Protein 6IF5 (pdb70)

InterPro domains:
  IPR000157 Toll/interleukin-1 receptor homology (TIR) domain [PF01582] (891-1017)
  IPR000157 Toll/interleukin-1 receptor homology (TIR) domain [PS50104] (889-1033)
  IPR000157 Toll/interleukin-1 receptor homology (TIR) domain [SM00255] (890-1036)
  IPR000483 Cysteine-rich flanking region, C-terminal [SM00082] (783-834)
  IPR001611 Leucine-rich repeat [PF13855] (275-324)
  IPR001611 Leucine-rich repeat [PF13855] (496-554)
  IPR001611 Leucine-rich repeat [PF13855] (675-735)
  IPR001611 Leucine-rich repeat [PS51450] (226-247)
  IPR001611 Leucine-rich repeat [PS51450] (700-722)
  IPR001611 Leucine-rich repeat [PS51450] (748-769)
  IPR003591 Leucine-rich repeat, typical subtype [SM00369] (126-149)
  IPR003591 Leucine-rich repeat, typical subtype [SM00369] (203-226)
  IPR003591 Leucine-rich repeat, typical subtype [SM00369] (227-247)
  IPR003591 Leucine-rich repeat, typical subtype [SM00369] (289-312)
  IPR003591 Leucine-rich repeat, typical subtype [SM00369] (313-337)
  IPR003591 Leucine-rich repeat, typical subtype [SM00369] (396-419)
  IPR003591 Leucine-rich repeat, typical subtype [SM00369] (516-540)
  IPR003591 Leucine-rich repeat, typical subtype [SM00369] (541-564)
  IPR003591 Leucine-rich repeat, typical subtype [SM00369] (595-618)
  IPR003591 Leucine-rich repeat, typical subtype [SM00369] (649-672)

Radius of gyration: 37.99 Å; Cα contacts (8 Å, |Δi|>4): 4260; chains: 2; bounding box: 107×89×77 Å

Solvent-accessible surface area: 63402 Å² total; per-residue (Å²): 98,100,224,170,49,91,84,16,40,2,88,52,72,136,56,139,97,141,127,51,20,57,0,53,0,47,68,45,141,21,91,132,35,20,67,64,3,40,66,85,0,11,30,1,24,0,4,45,2,70,4,76,66,0,23,64,81,20,5,141,107,5,72,83,0,37,48,0,18,0,43,5,5,3,22,6,80,70,30,4,30,39,59,79,105,33,135,163,78,4,67,44,126,107,173,8,4,49,54,5,89,137,0,102,18,0,45,0,7,0,0,32,12,94,79,6,14,79,40,10,4,104,32,5,61,21,0,0,0,7,8,0,29,3,66,37,1,86,87,118,27,2,91,37,3,55,52,0,54,48,0,49,1,0,10,1,4,26,49,52,8,41,16,176,78,59,12,59,38,82,129,34,4,2,74,114,5,83,98,0,84,16,0,4,0,10,1,0,39,4,59,91,6,11,35,59,3,5,51,22,0,17,48,0,34,0,15,22,12,113,0,54,89,1,97,100,82,12,0,96,48,0,86,87,0,65,34,0,5,0,8,8,1,2,18,11,33,52,35,10,42,27,45,29,103,57,31,170,144,94,32,37,3,96,17,42,77,47,4,0,36,27,0,59,81,0,83,17,0,36,0,31,10,0,2,4,88,130,3,34,44,81,8,2,108,48,0,92,64,2,71,41,1,14,0,1,7,0,64,0,7,150,22,2,26,72,1,128,2,0,106,90,3,60,66,0,49,56,1,16,5,0,3,1,26,78,63,156,60,81,54,68,46,4,89,11,12,125,6,0,64,36,0,156,27,0,71,35,0,32,0,40,0,5,17,0,80,52,2,96,48,142,16,0,42,5,0,44,117,2,120,68,2,49,26,1,3,2,1,7,0,42,0,95,90,13,103,15,13,12,2,86,83,2,100,78,3,119,12,5,17,0,17,22,3,34,10,39,100,118,53,49,158,67,52,4,15,97,46,7,57,108,40,93,75,22,169,105,11,80,159,39,28,42,3,1,15,1,10,63,2,12,12,50,106,2,106,30,59,38,2,87,92,0,51,14,2,44,0,0,30,0,20,6,2,4,0,11,23,46,0,68,13,64,12,0,90,33,0,53,62,0,78,31,0,24,0,11,74,8,34,1,3,0,69,68,40,47,0,1,60,8,1,166,112,2,45,8,0,20,1,12,40,0,26,20,10,10,82,18,23,16,10,16,2,46,0,49,0,1,113,49,5,142,66,2,55,72,0,15,0,7,67,0,48,0,33,42,7,36,15,125,39,0,60,8,131,10,0,76,23,0,30,0,77,17,4,58,0,40,37,6,4,90,22,11,4,104,44,14,21,91,1,3,67,48,0,77,91,0,57,63,1,23,0,7,106,0,60,2,45,41,30,12,80,30,3,12,76,4,11,3,75,58,2,75,52,3,22,1,10,114,6,34,0,88,29,20,94,12,76,65,1,122,114,8,166,57,0,55,30,0,31,0,4,76,10,81,4,75,90,7,6,118,98,3,23,66,1,13,208,27,5,79,39,0,31,0,65,47,4,62,0,130,72,20,25,130,89,0,0,61,71,8,99,84,1,69,62,0,4,0,3,30,4,47,0,83,52,4,79,106,58,4,0,30,66,88,0,0,104,60,12,146,59,0,17,0,26,104,15,87,3,58,4,43,74,105,5,62,35,6,6,129,7,1,20,32,13,108,16,73,13,30,122,38,20,73,43,1,38,1,59,10,59,66,96,46,139,60,61,30,0,8,53,8,100,23,133,82,38,147,174,94,94,221,166,48,84,95,18,32,1,90,52,74,123,56,130,94,148,124,50,23,61,0,53,0,31,38,43,135,23,88,131,32,20,71,62,4,42,64,88,0,11,32,0,26,0,7,37,3,67,4,72,69,0,26,66,79,22,4,140,96,5,68,90,0,36,44,0,21,0,30,9,5,3,30,5,90,64,39,2,24,32,55,83,94,30,136,163,80,5,50,46,118,112,166,8,2,42,49,5,87,138,0,106,17,0,46,0,5,1,0,34,11,89,84,4,14,84,39,12,4,98,32,3,57,22,0,0,0,7,13,0,25,2,68,45,1,79,97,116,29,2,100,32,2,51,55,0,55,50,0,48,0,0,11,0,5,27,50,50,7,42,15,177,80,58,10,62,37,83,131,33,4,2,75,121,6,87,107,0,90,14,0,4,0,10,1,0,39,3,58,89,7,11,42,55,2,4,52,25,0,20,47,0,36,0,15,20,12,117,1,51,94,3,100,97,85,11,0,94,44,0,78,83,0,60,34,0,5,0,8,7,1,2,19,11,31,53,35,9,45,26,44,26,106,68,29,168,148,108,30,30,3,80,14,44,80,45,4,0,35,28,0,66,86,0,87,19,0,36,0,32,10,0,6,5,94,133,2,31,49,73,7,0,102,54,0,76,75,1,69,38,2,15,0,1,7,0,60,0,4,153,25,4,28,69,1,130,2,0,109,73,1,53,62,0,45,68,0,16,4,0,3,1,29,47,66,156,62,80,56,69,43,3,80,14,13,115,4,0,54,33,0,139,28,0,75,34,0,46,0,40,0,4,17,0,83,50,2,94,49,142,11,0,43,8,0,51,116,0,114,77,1,52,21,1,0,1,2,8,0,44,0,98,92,14,102,17,13,11,1,85,82,2,111,81,3,118,12,6,12,0,18,22,4,32,10,40,100,125,46,46,155,58,51,3,18,97,45,7,57,114,43,92,77,24,122,185,114,12,86,172,40,28,40,3,0,15,0,11,58,2,13,12,52,101,3,108,29,60,43,2,92,94,0,51,10,2,43,0,0,28,0,20,5,3,6,0,13,20,48,0,67,13,61,12,0,99,32,0,59,70,0,79,31,0,24,0,12,73,8,34,1,4,1,68,68,40,48,0,0,57,9,3,170,116,2,46,8,0,18,1,12,38,1,28,20,10,9,86,19,25,16,9,16,2,45,0,46,0,1,121,45,6,142,60,1,61,72,0,16,0,7,58,0,43,0,34,40,8,34,17,113,40,0,47,6,116,10,0,80,24,0,31,0,74,18,3,59,0,35,40,5,4,93,20,11,5,102,44,13,20,89,0,2,66,48,0,76,93,0,54,66,1,21,1,7,89,0,57,2,43,39,29,15,82,29,2,11,74,4,11,2,77,60,1,74,50,3,21,1,10,113,5,30,0,104,30,20,100,10,75,63,1,133,114,8,163,63,0,55,27,0,31,0,5,75,8,79,4,78,85,5,6,124,99,1,24,92,1,8,216,30,0,82,36,0,32,0,72,47,3,60,0,132,67,22,21,130,99,0,0,41,70,0,90,42,0,78,59,0,5,0,3,28,3,48,0,73,49,3,72,111,54,6,0,10,49,92,0,0,90,59,10,153,61,0,19,0,26,110,12,86,4,61,2,48,74,106,5,54,39,6,5,123,7,3,20,32,14,102,17,75,13,35,123,41,42,65,40,1,44,0,52,6,58,68,96,42,147,51,58,29,0,17,56,8,94,22,132,79,41,143,175

Foldseek 3Di:
DFPFFDQQLWDWDDDVVVQATATGCAQQQDQAQDPPDDLSHAHHEPFQYQPQEAELVRCVSNLNHQEYHHEANAAAQLQDDVVDHHPDARYYDPPRALSNQNHAEYHYAGRQDAAQDPNHHQNYAYYAHARHQHQEQDLVSCPNPLNYAEYHDENNDAPSHHNPDARYYDACSAQNSQNHAYYAHERRQHAALHDDHHLNYAEYHHEQYQHQEHDLCSCVRNLNHAEYAHENHQFLPVVFPDDHDGDPPSHFRYYDLNSCQSHLNYAYYHHAGRQDQEDDLSVLPNHQRHAYYHQHRHQPLVVQLPVLNLLSHLNHAEYEHEQNADPPDAAAERRGHLSLLSNQNYAEYAYENSHYAAYDLVNCVSVLPNQNHAEDAHENRQYAYDQPLSCLSVLVYLEYHHAHYAYECPADPCRNRHDDPPDDGSPDDSVQGREYAPANYAYADAFCSSCPSVLSHQEYEHHHYAHQDCAQQGGNQSPANHAYYAQDHYQHQQQYLNHPLSNANHAEYEHANNQVVQVDPPREHALQSQCSHAAHAEYEHEQNQHQDHPDQAHAYPHYAEYEYANYAVCNVPPAPRCRNLLHAQRPQNYAEYEHAHNLCLDHHPSNLLNHHAQHAYYENDNNQHADDDLLSLVSHQNYAYYAHYQYAYAAADLENCNNYVHYAEYHHANYAHAEYHQQHDPPNQNYAYEAPHNYAYAEDDCNNPPPNRQVNHQEYEHFHYAYADDLNRVCVLVCLSRDPHHYPSQNNGQAHCDDPVRHRHRSNPDDPCVSVD/DFPFFDQDLWDWDDDVVVQATATGPAQLQDQAQDPPDDLSHAHAEPANYQPQEAELVRCVSNQNHQEYHNEANAAQCLFDDVVDHRPDFYYYDPPRALSNQNHAYYAHEGRQDAAQDPNHHQNHAYYAHARHQHQEQDLVRCPSPQNHAEYHDANNDADSHHNPDARYYDACSAANSANHAYYAHARHQHAAQHPDHHLNYQEYHHEQYQHQEHDLCSCVRNLNHAYDAHANHQFLPVVFPDDHDGDPPLGFRYYPLNSCQSHQNYAEYHHAGRQDAEDDLSNLPNHANHAYYHPARHQPLVVQLPVLNLLSHQNHAEYEHAQNADPPDAAAERRGHLSLLSNQNYAEYAYENSAYEAYDLVNCVSCLNNQNHAEDAHEHRQYAYYQPLSCLSVLNYLEYHHAHYAYECPAPPPHSRHSDPPDDGRDDDDSVQGREYAHAQYAYADAACSSCPSVLSHQEYAHHQYAHQDQAQQGGNQSPQNHAYYHLDNYQHQQQYLRHPLSNQNYAEYEHANNQVVQVDPPREHAQQSQDSRAAHAEYEHEQNQHQDHPDQAHAYPHYAYYHHHNYAVCNVPPPPDCRNLLHAQRPQNYAYYEHANNLCLDHHPSNLLNHHAQHAYYENDHNQHADDDLLSLCNRQNYAEYHHEQYAYAAADLENVNSYVHYAEYHHANYAHAEYHQQHHPPVQNYAYYAHHNYAYAADDCNNPPCSRQLNHQAYEYFPYAYADALNRVVVLVCVSRHPRHYPPLSHTCAHCDDPVGHRNRSNPDDPCVSVD

CATH classification: 3.80.10.10

Nearest PDB structures (foldseek):
  6if5-assembly1_A  TM=1.001E+00  e=0.000E+00  Macaca mulatta
  5zsl-assembly1_B  TM=9.996E-01  e=0.000E+00  Macaca mulatta
  5zsm-assembly1_A  TM=9.989E-01  e=0.000E+00  Macaca mulatta
  5zsc-assembly1_B  TM=9.990E-01  e=0.000E+00  Macaca mulatta
  5zsm-assembly1_B  TM=9.994E-01  e=0.000E+00  Macaca mulatta

Organism: Macaca mulatta (NCBI:txid9544)

B-factor: mean 43.13, std 13.73, range [18.28, 128.86]

Sequence (1547 aa):
ARWFPKTLPCDVTLDVSKNHVIVDCTDKHLTEIPGGIPTNTTNLTLTINHIPDISPASFHRLVHLVEIDFRCNCVPIRLGSKSNMCPRRLQIKPRSFSGLTYLKSLYLDGNQLLEIPQGLPPSLQLLSLEANNIFSIRKEQLTELANIEILYLGQNCYYRNPCYVSYSIEKDAFLNLTKLKVLSLKDNNVTTVPTVLPSTLTELYLYNNMIAEIQEDDFNNLNQLQILDLSGNCPRCYNAPFPCTPCKNNSPLQIPVNAFDALTELKVLRLHSNSLQHVPPRWFKNINNLQELDLSQNFLAKEIGDAKFLHFLPNLIQLDLSFNFELQVYRASMNLSQAFSSLKSLKILRIRGYVFKELKSFQLSPLHNLQNLEVLDLGTNFIKIANLSMFKQFKRLKVIDLSVNKISPVLEQLYYFRYDKYARSCRSCYKYGQTLDLSKNSIFFFIKSSDFQHLSFLKCLNLSGNLISQTLNGSEFQPLAELRYLDFSNNRRLDLLHSTAFEELRKLEVLDISSNSHYFQSEGITHMLNFTKNLKVLQKLMMNDNDISSSTSRTMESESLRTLEFRGNHLDVLWRDGDNRYLQLFKNLLKLEELDISKNSLSFLPSGVFDGMPPNLKNNLSLAKNGLKSFIWEKLRYLKNLETLDLSHNQLTTVPERLSNCSRSLKNLILKNNQIRSLTKYFLQDAFQLRYLDLSSNKIQMIQKTSFPENVLNNLKMLLLHHNRFLCTCDAVWFVWWVQHTEVTIPYLATDVTCVGPGAHKGQSVISLDLYTCELARWFPKTLPCDVTLDVSKNHVIVDCTDKHLTEIPGGIPTNTTNLTLTINHIPDISPASFHRLVHLVEIDFRCNCVPIRLGSKSNMCPRRLQIKPRSFSGLTYLKSLYLDGNQLLEIPQGLPPSLQLLSLEANNIFSIRKEQLTELANIEILYLGQNCYYRNPCYVSYSIEKDAFLNLTKLKVLSLKDNNVTTVPTVLPSTLTELYLYNNMIAEIQEDDFNNLNQLQILDLSGNCPRCYNAPFP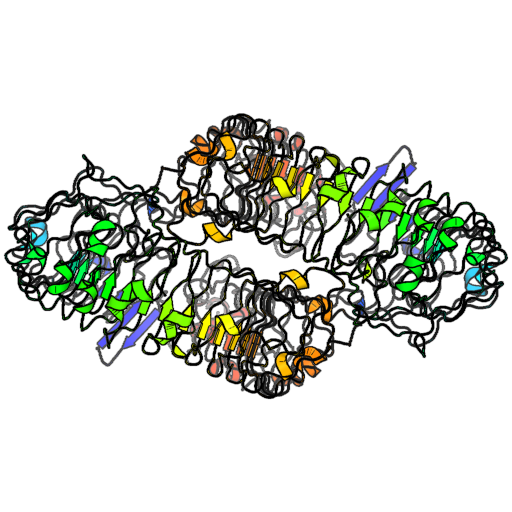CTPCKNNSPLQIPVNAFDALTELKVLRLHSNSLQHVPPRWFKNINNLQELDLSQNFLAKEIGDAKFLHFLPNLIQLDLSFNFEELQVYRASMNLSQAFSSLKSLKILRIRGYVFKELKSFQLSPLHNLQNLEVLDLGTNFIKIANLSMFKQFKRLKVIDLSVNKISPVLEQLYYFRYDKYARSCRFSCYKYGQTLDLSKNSIFFFIKSSDFQHLSFLKCLNLSGNLISQTLNGSEFQPLAELRYLDFSNNRRLDLLHSTAFEELRKLEVLDISSNSHYFQSEGITHMLNFTKNLKVLQKLMMNDNDISSSTSRTMESESLRTLEFRGNHLDVLWRDGDNRYLQLFKNLLKLEELDISKNSLSFLPSGVFDGMPPNLKNLSLAKNGLKSFIWEKLRYLKNLETLDLSHNQLTTVPERLSNCSRSLKNLILKNNQIRSLTKYFLQDAFQLRYLDLSSNKIQMIQKTSFPENVLNNLKMLLLHHNRFLCTCDAVWFVWWVQHTEVTIPYLATDVTCVGPGAHKGQSVISLDLYTCEL

Secondary structure (DSSP, 8-state):
--SS----SSEEEEEGGGTEEEEE-TT---SSPPTT--TT--EEE--S----EE-HHHHTT-TT-SEEE---SS--TTTS-SSS--SSPPEE-TTTTTT-TT--EEE--SS--SSPPP---TT--EEE-TTSS--EE-GGGGGGGTT--EEE--SSSBTTB--SS--EE-TTTTTT-TT--EEE--SS---S--SSPPTT-SEEE--SS---B--TTTTTT-TT--EEE--SSS---TT-SS---PPGGGPPPB--TTTTTT-TT--EEE--SS--S---GGGGTT-----EEE--SSS-TTGGGT-GGGGG-TT--EEE--S-PPTT--BSS----GGGGG-TT--EEE--S--BSEE-GGGGGGGTT-TT--EEE--SS---EE-GGGGGGGTT-SEEE--S--------SSSSS-S-TTPPP-----GGGS-EEE--SS------GGGGTT-TT-SEEE-TTS-------S-SSTT-TT--EEE--SS------TTTTTT-TT--EEE--S--GGGGSTT----GGGGGG-TT--EEE-TT------SSS--EESS--EEE--SS-HHHHT-TT--TTTTTTTEETT--EEE--SS--SS--TTTTTTS-TT--EEE--SS------GGGGGG-TT--EEE--SS------S-GGGT-SS--EEE--SS------TTTTTT-TT--EEE--SS------TTTS-HHHHTT-SEEE--S--EE-SGGGHHHHHHHHH--S--TTTTTS-BEEESGGGTT-BGGG---GGGG-/--SS----SSEEEEETTTTEEEEE-TTS--SSPPTT--TT-SEEE--S----EE-TTTTTT-TT-SEEE---SS--GGGS-SSS--SS--EE-TTSSTT-TT--EEE--SS--SSPPP---TT--EEE-TTSS--EE-HHHHGGGTT--EEE--SSSBTTB--SS--EE-TTTTTT-TT--EEE--SS---S--SSPPTT-SEEE--SS---B--TTTTTT-TT--EEE--SSS---TT-SS---PPGGGPPPB--TTTTTT-TT--EEE--SS--S---GGGGTT-----EEE--SSS-HHHHTT-GGGGG-TT--EEE--S-PPTT--BSS----GGGGG-TT--EEE--S--BSEE-GGGGGGGTT-TT--EEE--SS---EE-GGGGGGGTT-SEEE--SS-------TTTTT-S-TT-------GGGS-EEE--SS------GGGGTT-TT-SEEE-TTS-------S-SSTT-TT--EEE--SS------TTTTTT-TT--EEE-TT--GGGGSTT----GGGGGG-TT--EEE-TT------SSS--EESS--EEE--SS-HHHHT-TT--TTTTTTTEETT--EEE--SS--SS--TTTTTTS-TT--EEE--SS------GGGGGG-TT--EEE--SS------S-GGGT-SS--EEE--SS------TTTTTT-TT--EEE--SS------GGGS-HHHHTT-SEEE--SS-EE-SGGGHHHHHHHHH--S--TTTTTS-BEEESGGGTT-BGGG---GGGG-

Structure (mmCIF, N/CA/C/O backbone):
data_6IF5
#
_entry.id   6IF5
#
_cell.length_a   99.285
_cell.length_b   139.039
_cell.length_c   150.300
_cell.angle_alpha   90.00
_cell.angle_beta   90.00
_cell.angle_gamma   90.00
#
_symmetry.space_group_name_H-M   'P 21 21 21'
#
loop_
_entity.id
_entity.type
_entity.pdbx_description
1 polymer 'Toll-like receptor 7'
2 branched 2-acetamido-2-deoxy-beta-D-glucopyranose-(1-4)-2-acetamido-2-deoxy-beta-D-glucopyranose
3 non-polymer 2-acetamido-2-deoxy-beta-D-glucopyranose
4 non-polymer 'SULFATE ION'
5 non-polymer "GUANOSINE-5'-PHOSPHATE-2',3'-CYCLIC PHOSPHATE"
6 water water
#
loop_
_atom_site.group_PDB
_atom_site.id
_atom_site.type_symbol
_atom_site.label_atom_id
_atom_site.label_alt_id
_atom_site.label_comp_id
_atom_site.label_asym_id
_atom_site.label_entity_id
_atom_site.label_seq_id
_atom_site.pdbx_PDB_ins_code
_atom_site.Cartn_x
_atom_site.Cartn_y
_atom_site.Cartn_z
_atom_site.occupancy
_atom_site.B_iso_or_equiv
_atom_site.auth_seq_id
_atom_site.auth_comp_id
_atom_site.auth_asym_id
_atom_site.auth_atom_id
_atom_site.pdbx_PDB_model_num
ATOM 1 N N . ALA A 1 5 ? -27.291 21.743 14.679 1.00 60.67 27 ALA B N 1
ATOM 2 C CA . ALA A 1 5 ? -26.055 20.938 14.572 1.00 59.42 27 ALA B CA 1
ATOM 3 C C . ALA A 1 5 ? -25.100 21.614 13.565 1.00 57.69 27 ALA B C 1
ATOM 4 O O . ALA A 1 5 ? -24.011 21.973 13.961 1.00 65.21 27 ALA B O 1
ATOM 6 N N . ARG A 1 6 ? -25.493 21.857 12.308 1.00 52.92 28 ARG B N 1
ATOM 7 C CA . ARG A 1 6 ? -24.571 22.581 11.370 1.00 51.39 28 ARG B CA 1
ATOM 8 C C . ARG A 1 6 ? -24.516 24.081 11.704 1.00 40.86 28 ARG B C 1
ATOM 9 O O . ARG A 1 6 ? -25.504 24.673 12.069 1.00 41.35 28 ARG B O 1
ATOM 17 N N . TRP A 1 7 ? -23.358 24.718 11.508 1.00 44.66 29 TRP B N 1
ATOM 18 C CA . TRP A 1 7 ? -23.292 26.195 11.693 1.00 47.36 29 TRP B CA 1
ATOM 19 C C . TRP A 1 7 ? -23.634 26.956 10.408 1.00 40.31 29 TRP B C 1
ATOM 20 O O . TRP A 1 7 ? -24.086 28.097 10.472 1.00 40.61 29 TRP B O 1
ATOM 31 N N . PHE A 1 8 ? -23.413 26.341 9.236 1.00 37.63 30 PHE B N 1
ATOM 32 C CA . PHE A 1 8 ? -23.555 27.045 7.973 1.00 41.07 30 PHE B CA 1
ATOM 33 C C . PHE A 1 8 ? -24.406 26.224 7.006 1.00 45.46 30 PHE B C 1
ATOM 34 O O . PHE A 1 8 ? -23.877 25.327 6.365 1.00 51.27 30 PHE B O 1
ATOM 42 N N . PRO A 1 9 ? -25.687 26.583 6.772 1.00 42.26 31 PRO B N 1
ATOM 43 C CA . PRO A 1 9 ? -26.546 25.796 5.886 1.00 45.00 31 PRO B CA 1
ATOM 44 C C . PRO A 1 9 ? -25.936 25.727 4.475 1.00 45.45 31 PRO B C 1
ATOM 45 O O . PRO A 1 9 ? -25.369 26.694 4.000 1.00 37.50 31 PRO B O 1
ATOM 49 N N . LYS A 1 10 ? -26.057 24.570 3.832 1.00 47.35 32 LYS B N 1
ATOM 50 C CA . LYS A 1 10 ? -25.620 24.393 2.482 1.00 49.89 32 LYS B CA 1
ATOM 51 C C . LYS A 1 10 ? -26.778 24.759 1.559 1.00 43.64 32 LYS B C 1
ATOM 52 O O . LYS A 1 10 ? -27.792 24.058 1.527 1.00 47.98 32 LYS B O 1
ATOM 58 N N . THR A 1 11 ? -26.591 25.847 0.822 1.00 42.77 33 THR B N 1
ATOM 59 C CA . THR A 1 11 ? -27.572 26.402 -0.113 1.00 48.22 33 THR B CA 1
ATOM 60 C C . THR A 1 11 ? -27.240 25.987 -1.559 1.00 45.82 33 THR B C 1
ATOM 61 O O . THR A 1 11 ? -28.075 26.092 -2.458 1.00 46.01 33 THR B O 1
ATOM 65 N N . LEU A 1 12 ? -26.034 25.471 -1.794 1.00 44.53 34 LEU B N 1
ATOM 66 C CA . LEU A 1 12 ? -25.632 25.093 -3.159 1.00 47.19 34 LEU B CA 1
ATOM 67 C C . LEU A 1 12 ? -26.594 24.028 -3.683 1.00 41.59 34 LEU B C 1
ATOM 68 O O . LEU A 1 12 ? -26.746 22.981 -3.051 1.00 37.49 34 LEU B O 1
ATOM 73 N N . PRO A 1 13 ? -27.259 24.226 -4.845 1.00 45.10 35 PRO B N 1
ATOM 74 C CA . PRO A 1 13 ? -28.184 23.228 -5.368 1.00 45.45 35 PRO B CA 1
ATOM 75 C C . PRO A 1 13 ? -27.477 22.035 -6.026 1.00 48.89 35 PRO B C 1
ATOM 76 O O . PRO A 1 13 ? -27.981 21.504 -7.000 1.00 56.00 35 PRO B O 1
ATOM 80 N N . CYS A 1 14 ? -26.309 21.652 -5.518 1.00 40.79 36 CYS B N 1
ATOM 81 C CA . CYS A 1 14 ? -25.555 20.508 -6.043 1.00 44.36 36 CYS B CA 1
ATOM 82 C C . CYS A 1 14 ? -25.197 19.618 -4.870 1.00 40.15 36 CYS B C 1
ATOM 83 O O . CYS A 1 14 ? -25.095 20.124 -3.762 1.00 41.78 36 CYS B O 1
ATOM 86 N N . ASP A 1 15 ? -25.038 18.326 -5.138 1.00 39.44 37 ASP B N 1
ATOM 87 C CA . ASP A 1 15 ? -24.570 17.379 -4.167 1.00 44.12 37 ASP B CA 1
ATOM 88 C C . ASP A 1 15 ? -23.054 17.549 -4.060 1.00 47.48 37 ASP B C 1
ATOM 89 O O . ASP A 1 15 ? -22.366 17.646 -5.063 1.00 46.15 37 ASP B O 1
ATOM 94 N N . VAL A 1 16 ? -22.550 17.635 -2.827 1.00 50.61 38 VAL B N 1
ATOM 95 C CA . VAL A 1 16 ? -21.117 17.720 -2.603 1.00 48.57 38 VAL B CA 1
ATOM 96 C C . VAL A 1 16 ? -20.675 16.508 -1.773 1.00 54.38 38 VAL B C 1
ATOM 97 O O . VAL A 1 16 ? -21.159 16.303 -0.669 1.00 51.38 38 VAL B O 1
ATOM 101 N N . THR A 1 17 ? -19.755 15.708 -2.324 1.00 52.60 39 THR B N 1
ATOM 102 C CA . THR A 1 17 ? -19.139 14.598 -1.632 1.00 54.39 39 THR B CA 1
ATOM 103 C C . THR A 1 17 ? -17.657 14.920 -1.410 1.00 62.09 39 THR B C 1
ATOM 104 O O . THR A 1 17 ? -17.008 15.569 -2.239 1.00 54.18 39 THR B O 1
ATOM 108 N N . LEU A 1 18 ? -17.145 14.462 -0.267 1.00 63.22 40 LEU B N 1
ATOM 109 C CA . LEU A 1 18 ? -15.760 14.545 0.074 1.00 61.80 40 LEU B CA 1
ATOM 110 C C . LEU A 1 18 ? -15.220 13.121 0.120 1.00 64.81 40 LEU B C 1
ATOM 111 O O . LEU A 1 18 ? -15.853 12.259 0.728 1.00 62.07 40 LEU B O 1
ATOM 116 N N . ASP A 1 19 ? -14.078 12.900 -0.541 1.00 65.17 41 ASP B N 1
ATOM 117 C CA . ASP A 1 19 ? -13.398 11.595 -0.630 1.00 73.31 41 ASP B CA 1
ATOM 118 C C . ASP A 1 19 ? -11.904 11.810 -0.289 1.00 76.08 41 ASP B C 1
ATOM 119 O O . ASP A 1 19 ? -11.053 11.996 -1.183 1.00 60.17 41 ASP B O 1
ATOM 124 N N . VAL A 1 20 ? -11.581 11.818 1.015 1.00 74.87 42 VAL B N 1
ATOM 125 C CA . VAL A 1 20 ? -10.263 12.291 1.502 1.00 80.10 42 VAL B CA 1
ATOM 126 C C . VAL A 1 20 ? -9.117 11.480 0.863 1.00 78.11 42 VAL B C 1
ATOM 127 O O . VAL A 1 20 ? -8.093 12.062 0.490 1.00 76.19 42 VAL B O 1
ATOM 131 N N . SER A 1 21 ? -9.288 10.156 0.741 1.00 84.91 43 SER B N 1
ATOM 132 C CA . SER A 1 21 ? -8.232 9.236 0.251 1.00 91.41 43 SER B CA 1
ATOM 133 C C . SER A 1 21 ? -7.684 9.694 -1.112 1.00 98.59 43 SER B C 1
ATOM 134 O O . SER A 1 21 ? -6.450 9.922 -1.292 1.00 77.43 43 SER B O 1
ATOM 137 N N . LYS A 1 22 ? -8.621 9.839 -2.061 1.00 99.58 44 LYS B N 1
ATOM 138 C CA . LYS A 1 22 ? -8.337 10.158 -3.458 1.00 92.49 44 LYS B CA 1
ATOM 139 C C . LYS A 1 22 ? -8.210 11.675 -3.663 1.00 87.23 44 LYS B C 1
ATOM 140 O O . LYS A 1 22 ? -8.107 12.110 -4.808 1.00 89.76 44 LYS B O 1
ATOM 146 N N . ASN A 1 23 ? -8.208 12.472 -2.580 1.00 78.79 45 ASN B N 1
ATOM 147 C CA . ASN A 1 23 ? -8.061 13.942 -2.668 1.00 77.77 45 ASN B CA 1
ATOM 148 C C . ASN A 1 23 ? -9.170 14.544 -3.552 1.00 72.17 45 ASN B C 1
ATOM 149 O O . ASN A 1 23 ? -8.913 15.518 -4.294 1.00 60.70 45 ASN B O 1
ATOM 154 N N . HIS A 1 24 ? -10.387 13.978 -3.503 1.00 62.54 46 HIS B N 1
ATOM 155 C CA . HIS A 1 24 ? -11.459 14.429 -4.404 1.00 57.89 46 HIS B CA 1
ATOM 156 C C . HIS A 1 24 ? -12.529 15.240 -3.653 1.00 55.79 46 HIS B C 1
ATOM 157 O O . HIS A 1 24 ? -12.910 14.938 -2.513 1.00 51.37 46 HIS B O 1
ATOM 164 N N . VAL A 1 25 ? -13.012 16.284 -4.330 1.00 46.78 47 VAL B N 1
ATOM 165 C CA . VAL A 1 25 ? -14.153 17.064 -3.898 1.00 48.09 47 VAL B CA 1
ATOM 166 C C . VAL A 1 25 ? -15.138 17.039 -5.074 1.00 40.85 47 VAL B C 1
ATOM 167 O O . VAL A 1 25 ? -14.894 17.646 -6.105 1.00 40.21 47 VAL B O 1
ATOM 171 N N . ILE A 1 26 ? -16.228 16.276 -4.926 1.00 45.87 48 ILE B N 1
ATOM 172 C CA . ILE A 1 26 ? -17.144 15.950 -6.042 1.00 41.03 48 ILE B CA 1
ATOM 173 C C . ILE A 1 26 ? -18.408 16.806 -5.942 1.00 42.41 48 ILE B C 1
ATOM 174 O O . ILE A 1 26 ? -19.112 16.782 -4.938 1.00 40.09 48 ILE B O 1
ATOM 179 N N . VAL A 1 27 ? -18.669 17.577 -6.993 1.00 39.20 49 VAL B N 1
ATOM 180 C CA . VAL A 1 27 ? -19.782 18.454 -7.033 1.00 37.01 49 VAL B CA 1
ATOM 181 C C . VAL A 1 27 ? -20.647 18.011 -8.208 1.00 38.49 49 VAL B C 1
ATOM 182 O O . VAL A 1 27 ? -20.249 18.153 -9.328 1.00 39.00 49 VAL B O 1
ATOM 186 N N . ASP A 1 28 ? -21.812 17.443 -7.895 1.00 41.59 50 ASP B N 1
ATOM 187 C CA . ASP A 1 28 ? -22.731 16.917 -8.889 1.00 40.19 50 ASP B CA 1
ATOM 188 C C . ASP A 1 28 ? -24.007 17.768 -8.939 1.00 37.16 50 ASP B C 1
ATOM 189 O O . ASP A 1 28 ? -24.879 17.717 -8.026 1.00 36.16 50 ASP B O 1
ATOM 194 N N . CYS A 1 29 ? -24.092 18.585 -9.996 1.00 37.39 51 CYS B N 1
ATOM 195 C CA . CYS A 1 29 ? -25.216 19.440 -10.301 1.00 40.59 51 CYS B CA 1
ATOM 196 C C . CYS A 1 29 ? -26.010 18.868 -11.477 1.00 37.84 51 CYS B C 1
ATOM 197 O O . CYS A 1 29 ? -26.518 19.620 -12.324 1.00 41.27 51 CYS B O 1
ATOM 200 N N . THR A 1 30 ? -26.028 17.551 -11.614 1.00 40.85 52 THR B N 1
ATOM 201 C CA . THR A 1 30 ? -26.807 16.939 -12.730 1.00 39.84 52 THR B CA 1
ATOM 202 C C . THR A 1 30 ? -28.289 17.314 -12.602 1.00 40.74 52 THR B C 1
ATOM 203 O O . THR A 1 30 ? -28.869 17.148 -11.529 1.00 41.90 52 THR B O 1
ATOM 207 N N . ASP A 1 31 ? -28.862 17.857 -13.677 1.00 37.56 53 ASP B N 1
ATOM 208 C CA . ASP A 1 31 ? -30.327 18.011 -13.827 1.00 45.37 53 ASP B CA 1
ATOM 209 C C . ASP A 1 31 ? -30.915 18.864 -12.697 1.00 44.95 53 ASP B C 1
ATOM 210 O O . ASP A 1 31 ? -31.824 18.453 -12.026 1.00 41.66 53 ASP B O 1
ATOM 215 N N . LYS A 1 32 ? -30.413 20.083 -12.524 1.00 49.46 54 LYS B N 1
ATOM 216 C CA . LYS A 1 32 ? -30.889 20.928 -11.462 1.00 46.63 54 LYS B CA 1
ATOM 217 C C . LYS A 1 32 ? -31.533 22.158 -12.072 1.00 44.87 54 LYS B C 1
ATOM 218 O O . LYS A 1 32 ? -31.605 23.184 -11.446 1.00 55.81 54 LYS B O 1
ATOM 224 N N . HIS A 1 33 ? -31.930 22.061 -13.328 1.00 46.18 55 HIS B N 1
ATOM 225 C CA . HIS A 1 33 ? -32.603 23.154 -13.972 1.00 50.96 55 HIS B CA 1
ATOM 226 C C . HIS A 1 33 ? -31.816 24.447 -13.763 1.00 52.34 55 HIS B C 1
ATOM 227 O O . HIS A 1 33 ? -32.407 25.475 -13.467 1.00 50.41 55 HIS B O 1
ATOM 234 N N . LEU A 1 34 ? -30.501 24.400 -13.985 1.00 48.21 56 LEU B N 1
ATOM 235 C CA . LEU A 1 34 ? -29.657 25.590 -13.907 1.00 46.80 56 LEU B CA 1
ATOM 236 C C . LEU A 1 34 ? -29.590 26.289 -15.258 1.00 45.69 56 LEU B C 1
ATOM 237 O O . LEU A 1 34 ? -29.538 25.631 -16.295 1.00 43.68 56 LEU B O 1
ATOM 242 N N . THR A 1 35 ? -29.546 27.630 -15.223 1.00 46.34 57 THR B N 1
ATOM 243 C CA . THR A 1 35 ? -29.296 28.439 -16.406 1.00 46.47 57 THR B CA 1
ATOM 244 C C . THR A 1 35 ? -27.983 29.225 -16.243 1.00 47.21 57 THR B C 1
ATOM 245 O O . THR A 1 35 ? -27.590 29.917 -17.166 1.00 48.53 57 THR B O 1
ATOM 249 N N . GLU A 1 36 ? -27.299 29.073 -15.095 1.00 46.14 58 GLU B N 1
ATOM 250 C CA . GLU A 1 36 ? -25.932 29.556 -14.886 1.00 52.62 58 GLU B CA 1
ATOM 251 C C . GLU A 1 36 ? -25.221 28.595 -13.942 1.00 43.85 58 GLU B C 1
ATOM 252 O O . GLU A 1 36 ? -25.854 27.912 -13.156 1.00 45.50 58 GLU B O 1
ATOM 258 N N . ILE A 1 37 ? -23.896 28.582 -13.979 1.00 44.16 59 ILE B N 1
ATOM 259 C CA . ILE A 1 37 ? -23.140 27.832 -12.966 1.00 46.47 59 ILE B CA 1
ATOM 260 C C . ILE A 1 37 ? -23.436 28.462 -11.604 1.00 51.03 59 ILE B C 1
ATOM 261 O O . ILE A 1 37 ? -23.375 29.685 -11.479 1.00 44.90 59 ILE B O 1
ATOM 266 N N . PRO A 1 38 ? -23.802 27.679 -10.560 1.00 46.55 60 PRO B N 1
ATOM 267 C CA . PRO A 1 38 ? -24.044 28.235 -9.223 1.00 50.68 60 PRO B CA 1
ATOM 268 C C . PRO A 1 38 ? -22.816 28.912 -8.599 1.00 50.71 60 PRO B C 1
ATOM 269 O O . PRO A 1 38 ? -21.705 28.438 -8.750 1.00 46.08 60 PRO B O 1
ATOM 273 N N . GLY A 1 39 ? -23.037 30.021 -7.900 1.00 49.61 61 GLY B N 1
ATOM 274 C CA . GLY A 1 39 ? -21.996 30.609 -7.069 1.00 46.35 61 GLY B CA 1
ATOM 275 C C . GLY A 1 39 ? -21.674 29.694 -5.906 1.00 46.64 61 GLY B C 1
ATOM 276 O O . GLY A 1 39 ? -22.460 28.811 -5.553 1.00 55.59 61 GLY B O 1
ATOM 277 N N . GLY A 1 40 ? -20.503 29.872 -5.300 1.00 46.99 62 GLY B N 1
ATOM 278 C CA . GLY A 1 40 ? -20.221 29.185 -4.038 1.00 48.23 62 GLY B CA 1
ATOM 279 C C . GLY A 1 40 ? -19.723 27.759 -4.205 1.00 45.15 62 GLY B C 1
ATOM 280 O O . GLY A 1 40 ? -19.478 27.060 -3.203 1.00 44.26 62 GLY B O 1
ATOM 281 N N . ILE A 1 41 ? -19.519 27.311 -5.451 1.00 43.75 63 ILE B N 1
ATOM 282 C CA . ILE A 1 41 ? -18.921 25.992 -5.696 1.00 41.56 63 ILE B CA 1
ATOM 283 C C . ILE A 1 41 ? -17.591 25.923 -4.947 1.00 40.17 63 ILE B C 1
ATOM 284 O O . ILE A 1 41 ? -16.835 26.883 -4.987 1.00 46.49 63 ILE B O 1
ATOM 289 N N . PRO A 1 42 ? -17.275 24.857 -4.175 1.00 40.27 64 PRO B N 1
ATOM 290 C CA . PRO A 1 42 ? -16.047 24.841 -3.395 1.00 40.94 64 PRO B CA 1
ATOM 291 C C . PRO A 1 42 ? -14.819 25.156 -4.240 1.00 46.69 64 PRO B C 1
ATOM 292 O O . PRO A 1 42 ? -14.690 24.641 -5.361 1.00 42.45 64 PRO B O 1
ATOM 296 N N . THR A 1 43 ? -13.918 25.961 -3.658 1.00 45.22 65 THR B N 1
ATOM 297 C CA . THR A 1 43 ? -12.680 26.374 -4.327 1.00 44.83 65 THR B CA 1
ATOM 298 C C . THR A 1 43 ? -11.862 25.125 -4.648 1.00 41.63 65 THR B C 1
ATOM 299 O O . THR A 1 43 ? -11.199 25.107 -5.686 1.00 46.32 65 THR B O 1
ATOM 303 N N . ASN A 1 44 ? -11.940 24.112 -3.770 1.00 39.80 66 ASN B N 1
ATOM 304 C CA . ASN A 1 44 ? -11.177 22.852 -3.855 1.00 47.15 66 ASN B CA 1
ATOM 305 C C . ASN A 1 44 ? -11.849 21.776 -4.747 1.00 45.68 66 ASN B C 1
ATOM 306 O O . ASN A 1 44 ? -11.420 20.608 -4.739 1.00 41.19 66 ASN B O 1
ATOM 311 N N . THR A 1 45 ? -12.897 22.133 -5.495 1.00 40.71 67 THR B N 1
ATOM 312 C CA . THR A 1 45 ? -13.617 21.121 -6.313 1.00 38.90 67 THR B CA 1
ATOM 313 C C . THR A 1 45 ? -12.637 20.450 -7.305 1.00 35.73 67 THR B C 1
ATOM 314 O O . THR A 1 45 ? -11.951 21.123 -8.068 1.00 36.50 67 THR B O 1
ATOM 318 N N . THR A 1 46 ? -12.610 19.119 -7.330 1.00 39.30 68 THR B N 1
ATOM 319 C CA . THR A 1 46 ? -11.816 18.357 -8.343 1.00 41.71 68 THR B CA 1
ATOM 320 C C . THR A 1 46 ? -12.708 17.808 -9.480 1.00 46.52 68 THR B C 1
ATOM 321 O O . THR A 1 46 ? -12.238 17.693 -10.603 1.00 42.11 68 THR B O 1
ATOM 325 N N . ASN A 1 47 ? -13.985 17.488 -9.195 1.00 39.39 69 ASN B N 1
ATOM 326 C CA . ASN A 1 47 ? -14.893 16.867 -10.177 1.00 41.45 69 ASN B CA 1
ATOM 327 C C . ASN A 1 47 ? -16.229 17.607 -10.172 1.00 37.29 69 ASN B C 1
ATOM 328 O O . ASN A 1 47 ? -16.924 17.513 -9.198 1.00 38.79 69 ASN B O 1
ATOM 333 N N . LEU A 1 48 ? -16.529 18.347 -11.236 1.00 37.43 70 LEU B N 1
ATOM 334 C CA . LEU A 1 48 ? -17.705 19.181 -11.359 1.00 36.83 70 LEU B CA 1
ATOM 335 C C . LEU A 1 48 ? -18.557 18.638 -12.499 1.00 40.10 70 LEU B C 1
ATOM 336 O O . LEU A 1 48 ? -18.092 18.663 -13.648 1.00 41.86 70 LEU B O 1
ATOM 341 N N . THR A 1 49 ? -19.793 18.229 -12.189 1.00 37.39 71 THR B N 1
ATOM 342 C CA . THR A 1 49 ? -20.748 17.770 -13.194 1.00 37.16 71 THR B CA 1
ATOM 343 C C . THR A 1 49 ? -21.923 18.745 -13.308 1.00 35.20 71 THR B C 1
ATOM 344 O O . THR A 1 49 ? -22.661 18.987 -12.338 1.00 36.85 71 THR B O 1
ATOM 348 N N . LEU A 1 50 ? -22.114 19.264 -14.512 1.00 34.10 72 LEU B N 1
ATOM 349 C CA . LEU A 1 50 ? -23.192 20.174 -14.834 1.00 34.41 72 LEU B CA 1
ATOM 350 C C . LEU A 1 50 ? -24.074 19.611 -15.962 1.00 35.87 72 LEU B C 1
ATOM 351 O O . LEU A 1 50 ? -24.761 20.350 -16.669 1.00 33.99 72 LEU B O 1
ATOM 356 N N . THR A 1 51 ? -24.038 18.284 -16.147 1.00 40.50 73 THR B N 1
ATOM 357 C CA . THR A 1 51 ? -24.785 17.613 -17.169 1.00 40.92 73 THR B CA 1
ATOM 358 C C . THR A 1 51 ? -26.296 17.853 -17.024 1.00 41.27 73 THR B C 1
ATOM 359 O O . THR A 1 51 ? -26.818 17.798 -15.894 1.00 36.74 73 THR B O 1
ATOM 363 N N . ILE A 1 52 ? -26.964 18.037 -18.172 1.00 39.74 74 ILE B N 1
ATOM 364 C CA . ILE A 1 52 ? -28.449 18.189 -18.313 1.00 44.76 74 ILE B CA 1
ATOM 365 C C . ILE A 1 52 ? -28.874 19.441 -17.543 1.00 44.39 74 ILE B C 1
ATOM 366 O O . ILE A 1 52 ? -29.538 19.391 -16.530 1.00 47.74 74 ILE B O 1
ATOM 371 N N . ASN A 1 53 ? -28.393 20.570 -18.035 1.00 40.26 75 ASN B N 1
ATOM 372 C CA . ASN A 1 53 ? -28.798 21.866 -17.551 1.00 47.27 75 ASN B CA 1
ATOM 373 C C . ASN A 1 53 ? -28.987 22.736 -18.790 1.00 46.31 75 ASN B C 1
ATOM 374 O O . ASN A 1 53 ? -28.888 22.237 -19.913 1.00 43.97 75 ASN B O 1
ATOM 379 N N . HIS A 1 54 ? -29.268 24.024 -18.594 1.00 44.99 76 HIS B N 1
ATOM 380 C CA . HIS A 1 54 ? -29.486 24.916 -19.710 1.00 45.79 76 HIS B CA 1
ATOM 381 C C . HIS A 1 54 ? -28.565 26.121 -19.563 1.00 47.98 76 HIS B C 1
ATOM 382 O O . HIS A 1 54 ? -29.008 27.251 -19.749 1.00 45.35 76 HIS B O 1
ATOM 389 N N . ILE A 1 55 ? -27.292 25.855 -19.237 1.00 42.16 77 ILE B N 1
ATOM 390 C CA . ILE A 1 55 ? -26.286 26.924 -19.121 1.00 42.59 77 ILE B CA 1
ATOM 391 C C . ILE A 1 55 ? -25.842 27.328 -20.525 1.00 42.41 77 ILE B C 1
ATOM 392 O O . ILE A 1 55 ? -25.303 26.488 -21.232 1.00 42.09 77 ILE B O 1
ATOM 397 N N . PRO A 1 56 ? -26.019 28.590 -20.988 1.00 44.59 78 PRO B N 1
ATOM 398 C CA . PRO A 1 56 ? -25.863 28.920 -22.410 1.00 44.56 78 PRO B CA 1
ATOM 399 C C . PRO A 1 56 ? -24.435 29.259 -22.863 1.00 47.39 78 PRO B C 1
ATOM 400 O O . PRO A 1 56 ? -24.178 29.345 -24.076 1.00 47.37 78 PRO B O 1
ATOM 404 N N . ASP A 1 57 ? -23.522 29.454 -21.903 1.00 42.82 79 ASP B N 1
ATOM 405 C CA . ASP A 1 57 ? -22.147 29.777 -22.255 1.00 53.82 79 ASP B CA 1
ATOM 406 C C . ASP A 1 57 ? -21.183 29.463 -21.114 1.00 47.81 79 ASP B C 1
ATOM 407 O O . ASP A 1 57 ? -21.545 29.281 -19.948 1.00 50.06 79 ASP B O 1
ATOM 412 N N . ILE A 1 58 ? -19.936 29.325 -21.542 1.00 45.80 80 ILE B N 1
ATOM 413 C CA . ILE A 1 58 ? -18.799 29.135 -20.693 1.00 48.27 80 ILE B CA 1
ATOM 414 C C . ILE A 1 58 ? -17.831 30.287 -21.010 1.00 47.54 80 ILE B C 1
ATOM 415 O O . ILE A 1 58 ? -17.720 30.698 -22.163 1.00 44.18 80 ILE B O 1
ATOM 420 N N . SER A 1 59 ? -17.129 30.766 -19.980 1.00 47.65 81 SER B N 1
ATOM 421 C CA . SER A 1 59 ? -16.260 31.930 -20.067 1.00 46.92 81 SER B CA 1
ATOM 422 C C . SER A 1 59 ? -15.173 31.781 -19.015 1.00 46.95 81 SER B C 1
ATOM 423 O O . SER A 1 59 ? -15.217 30.862 -18.202 1.00 45.48 81 SER B O 1
ATOM 426 N N . PRO A 1 60 ? -14.154 32.667 -18.988 1.00 50.83 82 PRO B N 1
ATOM 427 C CA . PRO A 1 60 ? -13.136 32.591 -17.940 1.00 52.53 82 PRO B CA 1
ATOM 428 C C . PRO A 1 60 ? -13.720 32.696 -16.517 1.00 45.77 82 PRO B C 1
ATOM 429 O O . PRO A 1 60 ? -13.187 32.098 -15.631 1.00 45.69 82 PRO B O 1
ATOM 433 N N . ALA A 1 61 ? -14.864 33.367 -16.338 1.00 47.57 83 ALA B N 1
ATOM 434 C CA . ALA A 1 61 ? -15.560 33.432 -15.033 1.00 55.23 83 ALA B CA 1
ATOM 435 C C . ALA A 1 61 ? -16.066 32.055 -14.577 1.00 53.91 83 ALA B C 1
ATOM 436 O O . ALA A 1 61 ? -16.155 31.787 -13.383 1.00 50.39 83 ALA B O 1
ATOM 438 N N . SER A 1 62 ? -16.420 31.180 -15.526 1.00 53.48 84 SER B N 1
ATOM 439 C CA . SER A 1 62 ? -17.070 29.889 -15.200 1.00 48.30 84 SER B CA 1
ATOM 440 C C . SER A 1 62 ? -16.302 29.118 -14.129 1.00 45.04 84 SER B C 1
ATOM 441 O O . SER A 1 62 ? -16.916 28.600 -13.154 1.00 45.74 84 SER B O 1
ATOM 444 N N . PHE A 1 63 ? -14.991 28.982 -14.337 1.00 41.91 85 PHE B N 1
ATOM 445 C CA . PHE A 1 63 ? -14.169 28.096 -13.499 1.00 46.82 85 PHE B CA 1
ATOM 446 C C . PHE A 1 63 ? -13.016 28.880 -12.832 1.00 51.24 85 PHE B C 1
ATOM 447 O O . PHE A 1 63 ? -12.050 28.275 -12.332 1.00 43.17 85 PHE B O 1
ATOM 455 N N . HIS A 1 64 ? -13.177 30.209 -12.745 1.00 60.05 86 HIS B N 1
ATOM 456 C CA . HIS A 1 64 ? -12.182 31.170 -12.206 1.00 64.75 86 HIS B CA 1
ATOM 457 C C . HIS A 1 64 ? -11.431 30.591 -10.994 1.00 61.88 86 HIS B C 1
ATOM 458 O O . HIS A 1 64 ? -10.225 30.335 -11.061 1.00 62.24 86 HIS B O 1
ATOM 465 N N . ARG A 1 65 ? -12.148 30.350 -9.895 1.00 55.78 87 ARG B N 1
ATOM 466 C CA . ARG A 1 65 ? -11.510 29.974 -8.645 1.00 55.06 87 ARG B CA 1
ATOM 467 C C . ARG A 1 65 ? -11.083 28.500 -8.641 1.00 55.16 87 ARG B C 1
ATOM 468 O O . ARG A 1 65 ? -10.379 28.058 -7.703 1.00 44.63 87 ARG B O 1
ATOM 476 N N . LEU A 1 66 ? -11.551 27.720 -9.629 1.00 52.26 88 LEU B N 1
ATOM 477 C CA . LEU A 1 66 ? -11.618 26.264 -9.493 1.00 45.78 88 LEU B CA 1
ATOM 478 C C . LEU A 1 66 ? -10.388 25.642 -10.152 1.00 56.89 88 LEU B C 1
ATOM 479 O O . LEU A 1 66 ? -10.505 24.796 -11.063 1.00 58.46 88 LEU B O 1
ATOM 484 N N . VAL A 1 67 ? -9.217 26.029 -9.635 1.00 51.40 89 VAL B N 1
ATOM 485 C CA . VAL A 1 67 ? -7.936 25.715 -10.270 1.00 53.71 89 VAL B CA 1
ATOM 486 C C . VAL A 1 67 ? -7.570 24.249 -9.991 1.00 48.22 89 VAL B C 1
ATOM 487 O O . VAL A 1 67 ? -6.642 23.731 -10.589 1.00 52.27 89 VAL B O 1
ATOM 491 N N . HIS A 1 68 ? -8.287 23.557 -9.096 1.00 46.75 90 HIS B N 1
ATOM 492 C CA . HIS A 1 68 ? -7.924 22.170 -8.804 1.00 43.31 90 HIS B CA 1
ATOM 493 C C . HIS A 1 68 ? -8.749 21.154 -9.637 1.00 41.23 90 HIS B C 1
ATOM 494 O O . HIS A 1 68 ? -8.675 19.938 -9.390 1.00 37.50 90 HIS B O 1
ATOM 501 N N . LEU A 1 69 ? -9.514 21.622 -10.626 1.00 37.48 91 LEU B N 1
ATOM 502 C CA . LEU A 1 69 ? -10.448 20.718 -11.346 1.00 40.14 91 LEU B CA 1
ATOM 503 C C . LEU A 1 69 ? -9.648 19.660 -12.122 1.00 40.97 91 LEU B C 1
ATOM 504 O O . LEU A 1 69 ? -8.800 20.022 -12.908 1.00 44.70 91 LEU B O 1
ATOM 509 N N . VAL A 1 70 ? -9.945 18.377 -11.908 1.00 43.58 92 VAL B N 1
ATOM 510 C CA . VAL A 1 70 ? -9.406 17.304 -12.765 1.00 41.88 92 VAL B CA 1
ATOM 511 C C . VAL A 1 70 ? -10.444 16.841 -13.820 1.00 44.28 92 VAL B C 1
ATOM 512 O O . VAL A 1 70 ? -10.072 16.333 -14.899 1.00 37.87 92 VAL B O 1
ATOM 516 N N . GLU A 1 71 ? -11.737 17.079 -13.579 1.00 37.98 93 GLU B N 1
ATOM 517 C CA . GLU A 1 71 ? -12.800 16.657 -14.516 1.00 36.61 93 GLU B CA 1
ATOM 518 C C . GLU A 1 71 ? -13.926 17.692 -14.552 1.00 36.58 93 GLU B C 1
ATOM 519 O O . GLU A 1 71 ? -14.430 18.092 -13.485 1.00 36.45 93 GLU B O 1
ATOM 525 N N . ILE A 1 72 ? -14.314 18.088 -15.769 1.00 32.45 94 ILE B N 1
ATOM 526 C CA . ILE A 1 72 ? -15.529 18.833 -16.007 1.00 34.03 94 ILE B CA 1
ATOM 527 C C . ILE A 1 72 ? -16.452 17.977 -16.890 1.00 39.47 94 ILE B C 1
ATOM 528 O O . ILE A 1 72 ? -16.082 17.670 -18.031 1.00 35.24 94 ILE B O 1
ATOM 533 N N . ASP A 1 73 ? -17.627 17.591 -16.356 1.00 36.32 95 ASP B N 1
ATOM 534 C CA . ASP A 1 73 ? -18.691 16.948 -17.166 1.00 34.00 95 ASP B CA 1
ATOM 535 C C . ASP A 1 73 ? -19.772 18.004 -17.416 1.00 34.68 95 ASP B C 1
ATOM 536 O O . ASP A 1 73 ? -20.561 18.340 -16.515 1.00 39.07 95 ASP B O 1
ATOM 541 N N . PHE A 1 74 ? -19.732 18.579 -18.616 1.00 32.11 96 PHE B N 1
ATOM 542 C CA . PHE A 1 74 ? -20.610 19.606 -19.087 1.00 34.65 96 PHE B CA 1
ATOM 543 C C . PHE A 1 74 ? -21.403 19.039 -20.268 1.00 33.20 96 PHE B C 1
ATOM 544 O O . PHE A 1 74 ? -21.494 19.659 -21.279 1.00 38.73 96 PHE B O 1
ATOM 552 N N . ARG A 1 75 ? -21.978 17.841 -20.096 1.00 34.41 97 ARG B N 1
ATOM 553 C CA . ARG A 1 75 ? -22.725 17.169 -21.179 1.00 35.85 97 ARG B CA 1
ATOM 554 C C . ARG A 1 75 ? -24.132 17.769 -21.288 1.00 40.94 97 ARG B C 1
ATOM 555 O O . ARG A 1 75 ? -24.695 18.193 -20.287 1.00 39.23 97 ARG B O 1
ATOM 563 N N . CYS A 1 76 ? -24.657 17.842 -22.516 1.00 39.57 98 CYS B N 1
ATOM 564 C CA . CYS A 1 76 ? -26.101 17.935 -22.764 1.00 43.99 98 CYS B CA 1
ATOM 565 C C . CYS A 1 76 ? -26.690 19.226 -22.164 1.00 40.89 98 CYS B C 1
ATOM 566 O O . CYS A 1 76 ? -27.778 19.223 -21.577 1.00 41.23 98 CYS B O 1
ATOM 569 N N . ASN A 1 77 ? -25.993 20.345 -22.367 1.00 40.74 99 ASN B N 1
ATOM 570 C CA . ASN A 1 77 ? -26.535 21.643 -22.028 1.00 41.52 99 ASN B CA 1
ATOM 571 C C . ASN A 1 77 ? -27.193 22.268 -23.254 1.00 41.04 99 ASN B C 1
ATOM 572 O O . ASN A 1 77 ? -27.869 23.255 -23.113 1.00 43.93 99 ASN B O 1
ATOM 577 N N . CYS A 1 78 ? -27.041 21.656 -24.435 1.00 42.76 100 CYS B N 1
ATOM 578 C CA . CYS A 1 78 ? -27.726 22.120 -25.623 1.00 40.84 100 CYS B CA 1
ATOM 579 C C . CYS A 1 78 ? -27.798 20.961 -26.620 1.00 43.01 100 CYS B C 1
ATOM 580 O O . CYS A 1 78 ? -27.001 20.895 -27.575 1.00 38.70 100 CYS B O 1
ATOM 583 N N . VAL A 1 79 ? -28.726 20.025 -26.382 1.00 42.17 101 VAL B N 1
ATOM 584 C CA . VAL A 1 79 ? -28.654 18.761 -27.115 1.00 44.24 101 VAL B CA 1
ATOM 585 C C . VAL A 1 79 ? -29.298 18.939 -28.491 1.00 40.39 101 VAL B C 1
ATOM 586 O O . VAL A 1 79 ? -30.211 19.756 -28.666 1.00 38.09 101 VAL B O 1
ATOM 590 N N . PRO A 1 80 ? -28.743 18.286 -29.539 1.00 42.96 102 PRO B N 1
ATOM 591 C CA . PRO A 1 80 ? -29.322 18.334 -30.883 1.00 39.15 102 PRO B CA 1
ATOM 592 C C . PRO A 1 80 ? -30.826 18.054 -30.850 1.00 39.65 102 PRO B C 1
ATOM 593 O O . PRO A 1 80 ? -31.296 17.225 -30.051 1.00 40.42 102 PRO B O 1
ATOM 597 N N . ILE A 1 81 ? -31.563 18.741 -31.715 1.00 40.68 103 ILE B N 1
ATOM 598 C CA . ILE A 1 81 ? -33.028 18.869 -31.556 1.00 48.02 103 ILE B CA 1
ATOM 599 C C . ILE A 1 81 ? -33.677 17.476 -31.463 1.00 43.49 103 ILE B C 1
ATOM 600 O O . ILE A 1 81 ? -34.498 17.257 -30.561 1.00 46.87 103 ILE B O 1
ATOM 605 N N . ARG A 1 82 ? -33.284 16.535 -32.344 1.00 41.48 104 ARG B N 1
ATOM 606 C CA . ARG A 1 82 ? -33.991 15.241 -32.485 1.00 41.63 104 ARG B CA 1
ATOM 607 C C . ARG A 1 82 ? -33.668 14.322 -31.295 1.00 39.67 104 ARG B C 1
ATOM 608 O O . ARG A 1 82 ? -34.449 13.439 -30.977 1.00 41.66 104 ARG B O 1
ATOM 616 N N . LEU A 1 83 ? -32.514 14.546 -30.650 1.00 38.20 105 LEU B N 1
ATOM 617 C CA . LEU A 1 83 ? -32.085 13.786 -29.450 1.00 40.24 105 LEU B CA 1
ATOM 618 C C . LEU A 1 83 ? -32.619 14.419 -28.153 1.00 45.44 105 LEU B C 1
ATOM 619 O O . LEU A 1 83 ? -32.618 13.785 -27.113 1.00 43.95 105 LEU B O 1
ATOM 624 N N . GLY A 1 84 ? -33.011 15.697 -28.206 1.00 43.20 106 GLY B N 1
ATOM 625 C CA . GLY A 1 84 ? -33.328 16.429 -26.985 1.00 46.27 106 GLY B CA 1
ATOM 626 C C . GLY A 1 84 ? -34.824 16.550 -26.750 1.00 46.60 106 GLY B C 1
ATOM 627 O O . GLY A 1 84 ? -35.651 16.153 -27.597 1.00 39.79 106 GLY B O 1
ATOM 628 N N . SER A 1 85 ? -35.162 17.172 -25.615 1.00 43.11 107 SER B N 1
ATOM 629 C CA . SER A 1 85 ? -36.556 17.461 -25.226 1.00 43.80 107 SER B CA 1
ATOM 630 C C . SER A 1 85 ? -37.233 18.361 -26.272 1.00 44.96 107 SER B C 1
ATOM 631 O O . SER A 1 85 ? -36.654 19.382 -26.645 1.00 46.49 107 SER B O 1
ATOM 634 N N . LYS A 1 86 ? -38.452 17.995 -26.726 1.00 41.03 108 LYS B N 1
ATOM 635 C CA . LYS A 1 86 ? -39.201 18.852 -27.621 1.00 44.23 108 LYS B CA 1
ATOM 636 C C . LYS A 1 86 ? -39.987 19.938 -26.851 1.00 52.27 108 LYS B C 1
ATOM 637 O O . LYS A 1 86 ? -40.338 20.952 -27.457 1.00 45.01 108 LYS B O 1
ATOM 643 N N . SER A 1 87 ? -40.226 19.760 -25.541 1.00 46.20 109 SER B N 1
ATOM 644 C CA . SER A 1 87 ? -40.953 20.769 -24.734 1.00 52.19 109 SER B CA 1
ATOM 645 C C . SER A 1 87 ? -40.017 21.908 -24.275 1.00 54.60 109 SER B C 1
ATOM 646 O O . SER A 1 87 ? -40.464 22.991 -23.885 1.00 51.23 109 SER B O 1
ATOM 649 N N . ASN A 1 88 ? -38.707 21.647 -24.271 1.00 55.95 110 ASN B N 1
ATOM 650 C CA . ASN A 1 88 ? -37.711 22.624 -23.815 1.00 57.41 110 ASN B CA 1
ATOM 651 C C . ASN A 1 88 ? -36.485 22.473 -24.713 1.00 55.54 110 ASN B C 1
ATOM 652 O O . ASN A 1 88 ? -35.495 21.886 -24.286 1.00 48.61 110 ASN B O 1
ATOM 657 N N . MET A 1 89 ? -36.614 22.957 -25.955 1.00 50.09 111 MET B N 1
ATOM 658 C CA . MET A 1 89 ? -35.597 22.842 -26.981 1.00 53.73 111 MET B CA 1
ATOM 659 C C . MET A 1 89 ? -34.513 23.877 -26.695 1.00 58.76 111 MET B C 1
ATOM 660 O O . MET A 1 89 ? -34.797 24.939 -26.145 1.00 58.80 111 MET B O 1
ATOM 665 N N . CYS A 1 90 ? -33.274 23.566 -27.074 1.00 52.11 112 CYS B N 1
ATOM 666 C CA . CYS A 1 90 ? -32.211 24.504 -26.884 1.00 50.07 112 CYS B CA 1
ATOM 667 C C . CYS A 1 90 ? -32.278 25.589 -27.964 1.00 50.93 112 CYS B C 1
ATOM 668 O O . CYS A 1 90 ? -32.259 25.304 -29.165 1.00 52.06 112 CYS B O 1
ATOM 671 N N . PRO A 1 91 ? -32.333 26.886 -27.583 1.00 52.31 113 PRO B N 1
ATOM 672 C CA . PRO A 1 91 ? -32.434 27.965 -28.569 1.00 54.25 113 PRO B CA 1
ATOM 673 C C . PRO A 1 91 ? -31.150 28.228 -29.377 1.00 50.85 113 PRO B C 1
ATOM 674 O O . PRO A 1 91 ? -31.210 28.614 -30.551 1.00 54.41 113 PRO B O 1
ATOM 678 N N . ARG A 1 92 ? -29.988 28.010 -28.762 1.00 48.84 114 ARG B N 1
ATOM 679 C CA . ARG A 1 92 ? -28.749 28.434 -29.354 1.00 49.81 114 ARG B CA 1
ATOM 680 C C . ARG A 1 92 ? -27.628 27.539 -28.847 1.00 42.80 114 ARG B C 1
ATOM 681 O O . ARG A 1 92 ? -27.599 27.250 -27.673 1.00 44.15 114 ARG B O 1
ATOM 689 N N . ARG A 1 93 ? -26.713 27.157 -29.742 1.00 44.12 115 ARG B N 1
ATOM 690 C CA . ARG A 1 93 ? -25.579 26.284 -29.380 1.00 46.26 115 ARG B CA 1
ATOM 691 C C . ARG A 1 93 ? -24.839 26.880 -28.174 1.00 48.34 115 ARG B C 1
ATOM 692 O O . ARG A 1 93 ? -24.855 28.105 -27.964 1.00 45.45 115 ARG B O 1
ATOM 700 N N . LEU A 1 94 ? -24.229 26.005 -27.365 1.00 43.59 116 LEU B N 1
ATOM 701 C CA . LEU A 1 94 ? -23.364 26.429 -26.277 1.00 42.08 116 LEU B CA 1
ATOM 702 C C . LEU A 1 94 ? -22.288 27.347 -26.869 1.00 43.09 116 LEU B C 1
ATOM 703 O O . LEU A 1 94 ? -21.773 27.058 -27.969 1.00 42.14 116 LEU B O 1
ATOM 708 N N . GLN A 1 95 ? -22.007 28.466 -26.181 1.00 44.36 117 GLN B N 1
ATOM 709 C CA . GLN A 1 95 ? -20.918 29.410 -26.563 1.00 44.49 117 GLN B CA 1
ATOM 710 C C . GLN A 1 95 ? -19.779 29.237 -25.568 1.00 45.13 117 GLN B C 1
ATOM 711 O O . GLN A 1 95 ? -19.970 29.348 -24.369 1.00 46.94 117 GLN B O 1
ATOM 717 N N . ILE A 1 96 ? -18.589 28.963 -26.083 1.00 46.43 118 ILE B N 1
ATOM 718 C CA . ILE A 1 96 ? -17.413 28.839 -25.236 1.00 49.11 118 ILE B CA 1
ATOM 719 C C . ILE A 1 96 ? -16.477 29.993 -25.607 1.00 47.33 118 ILE B C 1
ATOM 720 O O . ILE A 1 96 ? -15.994 30.022 -26.710 1.00 49.80 118 ILE B O 1
ATOM 725 N N . LYS A 1 97 ? -16.283 30.949 -24.696 1.00 50.03 119 LYS B N 1
ATOM 726 C CA . LYS A 1 97 ? -15.406 32.101 -24.939 1.00 50.13 119 LYS B CA 1
ATOM 727 C C . LYS A 1 97 ? -13.948 31.670 -24.840 1.00 48.77 119 LYS B C 1
ATOM 728 O O . LYS A 1 97 ? -13.651 30.631 -24.253 1.00 55.16 119 LYS B O 1
ATOM 734 N N . PRO A 1 98 ? -13.004 32.430 -25.444 1.00 54.51 120 PRO B N 1
ATOM 735 C CA . PRO A 1 98 ? -11.577 32.150 -25.298 1.00 55.07 120 PRO B CA 1
ATOM 736 C C . PRO A 1 98 ? -11.150 32.113 -23.825 1.00 52.79 120 PRO B C 1
ATOM 737 O O . PRO A 1 98 ? -11.745 32.802 -22.984 1.00 60.19 120 PRO B O 1
ATOM 741 N N . ARG A 1 99 ? -10.185 31.238 -23.531 1.00 48.96 121 ARG B N 1
ATOM 742 C CA . ARG A 1 99 ? -9.451 31.176 -22.269 1.00 57.97 121 ARG B CA 1
ATOM 743 C C . ARG A 1 99 ? -10.295 30.555 -21.153 1.00 53.51 121 ARG B C 1
ATOM 744 O O . ARG A 1 99 ? -9.878 30.629 -20.003 1.00 54.18 121 ARG B O 1
ATOM 752 N N . SER A 1 100 ? -11.411 29.880 -21.474 1.00 48.49 122 SER B N 1
ATOM 753 C CA . SER A 1 100 ? -12.270 29.271 -20.416 1.00 46.44 122 SER B CA 1
ATOM 754 C C . SER A 1 100 ? -11.597 28.080 -19.737 1.00 42.71 122 SER B C 1
ATOM 755 O O . SER A 1 100 ? -11.947 27.748 -18.621 1.00 42.63 122 SER B O 1
ATOM 758 N N . PHE A 1 101 ? -10.714 27.362 -20.426 1.00 44.21 123 PHE B N 1
ATOM 759 C CA . PHE A 1 101 ? -10.135 26.162 -19.822 1.00 41.30 123 PHE B CA 1
ATOM 760 C C . PHE A 1 101 ? -8.616 26.262 -19.618 1.00 45.65 123 PHE B C 1
ATOM 761 O O . PHE A 1 101 ? -8.016 25.392 -18.946 1.00 49.43 123 PHE B O 1
ATOM 769 N N . SER A 1 102 ? -7.976 27.259 -20.234 1.00 50.89 124 SER B N 1
ATOM 770 C CA . SER A 1 102 ? -6.528 27.280 -20.353 1.00 51.61 124 SER B CA 1
ATOM 771 C C . SER A 1 102 ? -5.863 27.409 -18.975 1.00 54.11 124 SER B C 1
ATOM 772 O O . SER A 1 102 ? -4.752 26.934 -18.792 1.00 55.79 124 SER B O 1
ATOM 775 N N . GLY A 1 103 ? -6.585 27.958 -17.994 1.00 54.60 125 GLY B N 1
ATOM 776 C CA . GLY A 1 103 ? -6.097 28.130 -16.653 1.00 53.95 125 GLY B CA 1
ATOM 777 C C . GLY A 1 103 ? -6.283 26.902 -15.783 1.00 57.76 125 GLY B C 1
ATOM 778 O O . GLY A 1 103 ? -5.876 26.921 -14.603 1.00 49.05 125 GLY B O 1
ATOM 779 N N . LEU A 1 104 ? -6.913 25.843 -16.319 1.00 49.87 126 LEU B N 1
ATOM 780 C CA . LEU A 1 104 ? -7.129 24.638 -15.526 1.00 45.25 126 LEU B CA 1
ATOM 781 C C . LEU A 1 104 ? -5.992 23.657 -15.817 1.00 53.82 126 LEU B C 1
ATOM 782 O O . LEU A 1 104 ? -6.106 22.681 -16.581 1.00 48.85 126 LEU B O 1
ATOM 787 N N . THR A 1 105 ? -4.907 23.921 -15.099 1.00 48.50 127 THR B N 1
ATOM 788 C CA . THR A 1 105 ? -3.627 23.294 -15.228 1.00 48.80 127 THR B CA 1
ATOM 789 C C . THR A 1 105 ? -3.708 21.788 -14.962 1.00 46.97 127 THR B C 1
ATOM 790 O O . THR A 1 105 ? -2.841 21.041 -15.453 1.00 43.08 127 THR B O 1
ATOM 794 N N . TYR A 1 106 ? -4.683 21.331 -14.152 1.00 43.81 128 TYR B N 1
ATOM 795 C CA . TYR A 1 106 ? -4.731 19.896 -13.779 1.00 39.83 128 TYR B CA 1
ATOM 796 C C . TYR A 1 106 ? -5.897 19.138 -14.457 1.00 34.60 128 TYR B C 1
ATOM 797 O O . TYR A 1 106 ? -6.149 18.024 -14.140 1.00 35.81 128 TYR B O 1
ATOM 806 N N . LEU A 1 107 ? -6.606 19.765 -15.370 1.00 34.51 129 LEU B N 1
ATOM 807 C CA . LEU A 1 107 ? -7.757 19.173 -15.995 1.00 37.18 129 LEU B CA 1
ATOM 808 C C . LEU A 1 107 ? -7.315 17.948 -16.833 1.00 41.28 129 LEU B C 1
ATOM 809 O O . LEU A 1 107 ? -6.535 18.073 -17.776 1.00 39.61 129 LEU B O 1
ATOM 814 N N . LYS A 1 108 ? -7.814 16.772 -16.457 1.00 36.06 130 LYS B N 1
ATOM 815 C CA . LYS A 1 108 ? -7.567 15.531 -17.143 1.00 39.47 130 LYS B CA 1
ATOM 816 C C . LYS A 1 108 ? -8.730 15.108 -18.068 1.00 42.16 130 LYS B C 1
ATOM 817 O O . LYS A 1 108 ? -8.479 14.475 -19.111 1.00 33.07 130 LYS B O 1
ATOM 823 N N . SER A 1 109 ? -9.992 15.404 -17.699 1.00 34.88 131 SER B N 1
ATOM 824 C CA . SER A 1 109 ? -11.178 14.908 -18.453 1.00 37.38 131 SER B CA 1
ATOM 825 C C . SER A 1 109 ? -12.158 16.046 -18.736 1.00 38.36 131 SER B C 1
ATOM 826 O O . SER A 1 109 ? -12.584 16.757 -17.814 1.00 37.93 131 SER B O 1
ATOM 829 N N . LEU A 1 110 ? -12.512 16.203 -20.007 1.00 32.36 132 LEU B N 1
ATOM 830 C CA . LEU A 1 110 ? -13.482 17.184 -20.426 1.00 33.15 132 LEU B CA 1
ATOM 831 C C . LEU A 1 110 ? -14.563 16.521 -21.298 1.00 36.63 132 LEU B C 1
ATOM 832 O O . LEU A 1 110 ? -14.293 16.114 -22.410 1.00 35.50 132 LEU B O 1
ATOM 837 N N . TYR A 1 111 ? -15.790 16.454 -20.775 1.00 33.77 133 TYR B N 1
ATOM 838 C CA . TYR A 1 111 ? -17.002 15.990 -21.545 1.00 32.31 133 TYR B CA 1
ATOM 839 C C . TYR A 1 111 ? -17.863 17.173 -21.994 1.00 31.69 133 TYR B C 1
ATOM 840 O O . TYR A 1 111 ? -18.428 17.880 -21.153 1.00 35.31 133 TYR B O 1
ATOM 849 N N . LEU A 1 112 ? -17.938 17.411 -23.311 1.00 27.98 134 LEU B N 1
ATOM 850 C CA . LEU A 1 112 ? -18.731 18.426 -23.900 1.00 30.78 134 LEU B CA 1
ATOM 851 C C . LEU A 1 112 ? -19.691 17.853 -24.938 1.00 29.65 134 LEU B C 1
ATOM 852 O O . LEU A 1 112 ? -20.110 18.551 -25.834 1.00 35.37 134 LEU B O 1
ATOM 857 N N . ASP A 1 113 ? -20.143 16.626 -24.714 1.00 36.10 135 ASP B N 1
ATOM 858 C CA . ASP A 1 113 ? -21.105 15.961 -25.587 1.00 33.21 135 ASP B CA 1
ATOM 859 C C . ASP A 1 113 ? -22.427 16.729 -25.534 1.00 36.81 135 ASP B C 1
ATOM 860 O O . ASP A 1 113 ? -22.771 17.224 -24.501 1.00 34.09 135 ASP B O 1
ATOM 865 N N . GLY A 1 114 ? -23.144 16.779 -26.650 1.00 33.95 136 GLY B N 1
ATOM 866 C CA . GLY A 1 114 ? -24.519 17.214 -26.728 1.00 37.63 136 GLY B CA 1
ATOM 867 C C . GLY A 1 114 ? -24.690 18.701 -26.458 1.00 39.93 136 GLY B C 1
ATOM 868 O O . GLY A 1 114 ? -25.571 19.047 -25.685 1.00 39.40 136 GLY B O 1
ATOM 869 N N . ASN A 1 115 ? -23.899 19.550 -27.141 1.00 36.28 137 ASN B N 1
ATOM 870 C CA . ASN A 1 115 ? -23.909 20.992 -26.937 1.00 35.76 137 ASN B CA 1
ATOM 871 C C . ASN A 1 115 ? -24.058 21.738 -28.268 1.00 36.41 137 ASN B C 1
ATOM 872 O O . ASN A 1 115 ? -24.102 22.975 -28.277 1.00 43.99 137 ASN B O 1
ATOM 877 N N . GLN A 1 116 ? -24.236 21.004 -29.375 1.00 35.71 138 GLN B N 1
ATOM 878 C CA . GLN A 1 116 ? -24.355 21.562 -30.723 1.00 36.25 138 GLN B CA 1
ATOM 879 C C . GLN A 1 116 ? -23.115 22.422 -31.091 1.00 38.67 138 GLN B C 1
ATOM 880 O O . GLN A 1 116 ? -23.186 23.403 -31.873 1.00 35.44 138 GLN B O 1
ATOM 886 N N . LEU A 1 117 ? -21.948 22.060 -30.573 1.00 34.82 139 LEU B N 1
ATOM 887 C CA . LEU A 1 117 ? -20.744 22.786 -30.933 1.00 37.89 139 LEU B CA 1
ATOM 888 C C . LEU A 1 117 ? -20.418 22.548 -32.413 1.00 39.20 139 LEU B C 1
ATOM 889 O O . LEU A 1 117 ? -20.631 21.431 -32.930 1.00 38.44 139 LEU B O 1
ATOM 894 N N . LEU A 1 118 ? -19.843 23.578 -33.063 1.00 40.65 140 LEU B N 1
ATOM 895 C CA . LEU A 1 118 ? -19.468 23.564 -34.512 1.00 39.93 140 LEU B CA 1
ATOM 896 C C . LEU A 1 118 ? -18.010 23.160 -34.764 1.00 39.50 140 LEU B C 1
ATOM 897 O O . LEU A 1 118 ? -17.670 22.733 -35.888 1.00 41.50 140 LEU B O 1
ATOM 902 N N . GLU A 1 119 ? -17.149 23.289 -33.757 1.00 38.05 141 GLU B N 1
ATOM 903 C CA . GLU A 1 119 ? -15.731 23.074 -33.941 1.00 42.00 141 GLU B CA 1
ATOM 904 C C . GLU A 1 119 ? -15.172 22.463 -32.666 1.00 41.10 141 GLU B C 1
ATOM 905 O O . GLU A 1 119 ? -15.772 22.572 -31.590 1.00 35.73 141 GLU B O 1
ATOM 911 N N . ILE A 1 120 ? -14.011 21.830 -32.785 1.00 38.97 142 ILE B N 1
ATOM 912 C CA . ILE A 1 120 ? -13.311 21.370 -31.606 1.00 39.62 142 ILE B CA 1
ATOM 913 C C . ILE A 1 120 ? -12.909 22.587 -30.773 1.00 45.26 142 ILE B C 1
ATOM 914 O O . ILE A 1 120 ? -12.241 23.477 -31.298 1.00 41.35 142 ILE B O 1
ATOM 919 N N . PRO A 1 121 ? -13.254 22.669 -29.464 1.00 43.08 143 PRO B N 1
ATOM 920 C CA . PRO A 1 121 ? -12.810 23.789 -28.631 1.00 43.59 143 PRO B CA 1
ATOM 921 C C . PRO A 1 121 ? -11.278 23.881 -28.550 1.00 43.84 143 PRO B C 1
ATOM 922 O O . PRO A 1 121 ? -10.587 22.877 -28.334 1.00 40.04 143 PRO B O 1
ATOM 926 N N . GLN A 1 122 ? -10.768 25.101 -28.730 1.00 44.48 144 GLN B N 1
ATOM 927 C CA . GLN A 1 122 ? -9.340 25.370 -28.686 1.00 45.94 144 GLN B CA 1
ATOM 928 C C . GLN A 1 122 ? -8.964 25.876 -27.284 1.00 50.42 144 GLN B C 1
ATOM 929 O O . GLN A 1 122 ? -9.822 26.085 -26.439 1.00 45.76 144 GLN B O 1
ATOM 935 N N . GLY A 1 123 ? -7.663 26.040 -27.031 1.00 45.70 145 GLY B N 1
ATOM 936 C CA . GLY A 1 123 ? -7.191 26.577 -25.781 1.00 44.65 145 GLY B CA 1
ATOM 937 C C . GLY A 1 123 ? -7.356 25.599 -24.636 1.00 50.35 145 GLY B C 1
ATOM 938 O O . GLY A 1 123 ? -7.523 25.998 -23.470 1.00 48.99 145 GLY B O 1
ATOM 939 N N . LEU A 1 124 ? -7.306 24.306 -24.956 1.00 44.71 146 LEU B N 1
ATOM 940 C CA . LEU A 1 124 ? -7.425 23.315 -23.972 1.00 42.69 146 LEU B CA 1
ATOM 941 C C . LEU A 1 124 ? -6.058 23.103 -23.366 1.00 45.37 146 LEU B C 1
ATOM 942 O O . LEU A 1 124 ? -5.067 23.088 -24.082 1.00 47.74 146 LEU B O 1
ATOM 947 N N . PRO A 1 125 ? -5.985 22.874 -22.040 1.00 42.57 147 PRO B N 1
ATOM 948 C CA . PRO A 1 125 ? -4.704 22.683 -21.370 1.00 45.56 147 PRO B CA 1
ATOM 949 C C . PRO A 1 125 ? -4.023 21.367 -21.708 1.00 44.69 147 PRO B C 1
ATOM 950 O O . PRO A 1 125 ? -4.689 20.338 -21.882 1.00 48.69 147 PRO B O 1
ATOM 954 N N . PRO A 1 126 ? -2.670 21.360 -21.732 1.00 49.35 148 PRO B N 1
ATOM 955 C CA . PRO A 1 126 ? -1.894 20.172 -22.110 1.00 43.37 148 PRO B CA 1
ATOM 956 C C . PRO A 1 126 ? -1.994 18.992 -21.137 1.00 42.44 148 PRO B C 1
ATOM 957 O O . PRO A 1 126 ? -1.578 17.890 -21.472 1.00 45.06 148 PRO B O 1
ATOM 961 N N . SER A 1 127 ? -2.580 19.190 -19.952 1.00 39.93 149 SER B N 1
ATOM 962 C CA . SER A 1 127 ? -2.846 18.055 -19.044 1.00 37.75 149 SER B CA 1
ATOM 963 C C . SER A 1 127 ? -3.943 17.114 -19.602 1.00 34.63 149 SER B C 1
ATOM 964 O O . SER A 1 127 ? -4.125 16.016 -19.093 1.00 37.74 149 SER B O 1
ATOM 967 N N . LEU A 1 128 ? -4.729 17.558 -20.578 1.00 38.61 150 LEU B N 1
ATOM 968 C CA . LEU A 1 128 ? -5.983 16.836 -20.886 1.00 39.15 150 LEU B CA 1
ATOM 969 C C . LEU A 1 128 ? -5.674 15.466 -21.494 1.00 38.67 150 LEU B C 1
ATOM 970 O O . LEU A 1 128 ? -4.901 15.340 -22.444 1.00 41.68 150 LEU B O 1
ATOM 975 N N . GLN A 1 129 ? -6.289 14.438 -20.918 1.00 36.27 151 GLN B N 1
ATOM 976 C CA . GLN A 1 129 ? -6.165 13.085 -21.384 1.00 38.57 151 GLN B CA 1
ATOM 977 C C . GLN A 1 129 ? -7.440 12.542 -22.064 1.00 38.12 151 GLN B C 1
ATOM 978 O O . GLN A 1 129 ? -7.320 11.612 -22.848 1.00 34.88 151 GLN B O 1
ATOM 984 N N . LEU A 1 130 ? -8.638 13.037 -21.701 1.00 37.98 152 LEU B N 1
ATOM 985 C CA . LEU A 1 130 ? -9.912 12.542 -22.243 1.00 33.65 152 LEU B CA 1
ATOM 986 C C . LEU A 1 130 ? -10.732 13.740 -22.675 1.00 33.62 152 LEU B C 1
ATOM 987 O O . LEU A 1 130 ? -10.905 14.705 -21.919 1.00 34.95 152 LEU B O 1
ATOM 992 N N . LEU A 1 131 ? -11.142 13.718 -23.951 1.00 30.02 153 LEU B N 1
ATOM 993 C CA . LEU A 1 131 ? -11.994 14.713 -24.510 1.00 32.26 153 LEU B CA 1
ATOM 994 C C . LEU A 1 131 ? -13.155 14.005 -25.189 1.00 35.40 153 LEU B C 1
ATOM 995 O O . LEU A 1 131 ? -12.924 13.179 -26.072 1.00 31.41 153 LEU B O 1
ATOM 1000 N N . SER A 1 132 ? -14.380 14.365 -24.790 1.00 31.88 154 SER B N 1
ATOM 1001 C CA . SER A 1 132 ? -15.601 13.757 -25.389 1.00 31.04 154 SER B CA 1
ATOM 1002 C C . SER A 1 132 ? -16.447 14.843 -26.039 1.00 29.72 154 SER B C 1
ATOM 1003 O O . SER A 1 132 ? -16.778 15.858 -25.397 1.00 35.04 154 SER B O 1
ATOM 1006 N N . LEU A 1 133 ? -16.743 14.676 -27.329 1.00 28.43 155 LEU B N 1
ATOM 1007 C CA . LEU A 1 133 ? -17.491 15.647 -28.154 1.00 30.95 155 LEU B CA 1
ATOM 1008 C C . LEU A 1 133 ? -18.591 14.972 -28.991 1.00 29.68 155 LEU B C 1
ATOM 1009 O O . LEU A 1 133 ? -18.944 15.491 -30.072 1.00 31.87 155 LEU B O 1
ATOM 1014 N N . GLU A 1 134 ? -19.222 13.941 -28.428 1.00 29.42 156 GLU B N 1
ATOM 1015 C CA . GLU A 1 134 ? -20.283 13.183 -29.069 1.00 34.67 156 GLU B CA 1
ATOM 1016 C C . GLU A 1 134 ? -21.504 14.101 -29.241 1.00 37.42 156 GLU B C 1
ATOM 1017 O O . GLU A 1 134 ? -21.740 14.982 -28.415 1.00 35.83 156 GLU B O 1
ATOM 1023 N N . ALA A 1 135 ? -22.281 13.905 -30.315 1.00 33.03 157 ALA B N 1
ATOM 1024 C CA . ALA A 1 135 ? -23.587 14.574 -30.435 1.00 33.69 157 ALA B CA 1
ATOM 1025 C C . ALA A 1 135 ? -23.394 16.093 -30.424 1.00 34.17 157 ALA B C 1
ATOM 1026 O O . ALA A 1 135 ? -24.174 16.841 -29.854 1.00 32.68 157 ALA B O 1
ATOM 1028 N N . ASN A 1 136 ? -22.348 16.541 -31.120 1.00 32.48 158 ASN B N 1
ATOM 1029 C CA . ASN A 1 136 ? -22.173 17.936 -31.479 1.00 34.20 158 ASN B CA 1
ATOM 1030 C C . ASN A 1 136 ? -22.382 18.015 -32.991 1.00 38.57 158 ASN B C 1
ATOM 1031 O O . ASN A 1 136 ? -23.014 17.093 -33.536 1.00 38.73 158 ASN B O 1
ATOM 1036 N N . ASN A 1 137 ? -21.892 19.090 -33.639 1.00 35.55 159 ASN B N 1
ATOM 1037 C CA . ASN A 1 137 ? -22.060 19.299 -35.071 1.00 36.93 159 ASN B CA 1
ATOM 1038 C C . ASN A 1 137 ? -20.677 19.563 -35.696 1.00 36.09 159 ASN B C 1
ATOM 1039 O O . ASN A 1 137 ? -20.518 20.484 -36.506 1.00 39.44 159 ASN B O 1
ATOM 1044 N N . ILE A 1 138 ? -19.710 18.705 -35.343 1.00 38.78 160 ILE B N 1
ATOM 1045 C CA . ILE A 1 138 ? -18.316 18.726 -35.818 1.00 36.45 160 ILE B CA 1
ATOM 1046 C C . ILE A 1 138 ? -18.145 17.563 -36.808 1.00 38.64 160 ILE B C 1
ATOM 1047 O O . ILE A 1 138 ? -18.116 16.375 -36.405 1.00 36.70 160 ILE B O 1
ATOM 1052 N N . PHE A 1 139 ? -18.070 17.893 -38.104 1.00 38.23 161 PHE B N 1
ATOM 1053 C CA . PHE A 1 139 ? -18.018 16.875 -39.128 1.00 36.67 161 PHE B CA 1
ATOM 1054 C C . PHE A 1 139 ? -16.886 17.144 -40.123 1.00 39.51 161 PHE B C 1
ATOM 1055 O O . PHE A 1 139 ? -16.913 16.614 -41.233 1.00 38.30 161 PHE B O 1
ATOM 1063 N N . SER A 1 140 ? -15.877 17.916 -39.697 1.00 38.11 162 SER B N 1
ATOM 1064 C CA . SER A 1 140 ? -14.639 18.030 -40.431 1.00 41.72 162 SER B CA 1
ATOM 1065 C C . SER A 1 140 ? -13.469 18.156 -39.451 1.00 39.88 162 SER B C 1
ATOM 1066 O O . SER A 1 140 ? -13.413 19.075 -38.699 1.00 40.33 162 SER B O 1
ATOM 1069 N N . ILE A 1 141 ? -12.525 17.213 -39.516 1.00 38.70 163 ILE B N 1
ATOM 1070 C CA . ILE A 1 141 ? -11.410 17.124 -38.583 1.00 39.36 163 ILE B CA 1
ATOM 1071 C C . ILE A 1 141 ? -10.138 17.542 -39.330 1.00 39.24 163 ILE B C 1
ATOM 1072 O O . ILE A 1 141 ? -9.765 16.921 -40.345 1.00 39.34 163 ILE B O 1
ATOM 1077 N N . ARG A 1 142 ? -9.481 18.574 -38.803 1.00 41.50 164 ARG B N 1
ATOM 1078 C CA . ARG A 1 142 ? -8.309 19.201 -39.410 1.00 42.65 164 ARG B CA 1
ATOM 1079 C C . ARG A 1 142 ? -7.148 19.058 -38.431 1.00 41.58 164 ARG B C 1
ATOM 1080 O O . ARG A 1 142 ? -7.306 19.272 -37.225 1.00 39.01 164 ARG B O 1
ATOM 1088 N N . LYS A 1 143 ? -5.978 18.693 -38.960 1.00 41.27 165 LYS B N 1
ATOM 1089 C CA . LYS A 1 143 ? -4.800 18.435 -38.158 1.00 42.39 165 LYS B CA 1
ATOM 1090 C C . LYS A 1 143 ? -4.495 19.636 -37.246 1.00 46.82 165 LYS B C 1
ATOM 1091 O O . LYS A 1 143 ? -4.126 19.451 -36.100 1.00 49.83 165 LYS B O 1
ATOM 1097 N N . GLU A 1 144 ? -4.663 20.859 -37.762 1.00 46.57 166 GLU B N 1
ATOM 1098 C CA . GLU A 1 144 ? -4.369 22.111 -37.007 1.00 52.99 166 GLU B CA 1
ATOM 1099 C C . GLU A 1 144 ? -5.257 22.234 -35.748 1.00 53.61 166 GLU B C 1
ATOM 1100 O O . GLU A 1 144 ? -4.812 22.735 -34.715 1.00 53.38 166 GLU B O 1
ATOM 1106 N N . GLN A 1 145 ? -6.493 21.722 -35.790 1.00 47.19 167 GLN B N 1
ATOM 1107 C CA . GLN A 1 145 ? -7.395 21.818 -34.625 1.00 47.35 167 GLN B CA 1
ATOM 1108 C C . GLN A 1 145 ? -7.012 20.836 -33.504 1.00 44.09 167 GLN B C 1
ATOM 1109 O O . GLN A 1 145 ? -7.494 20.959 -32.373 1.00 43.26 167 GLN B O 1
ATOM 1115 N N . LEU A 1 146 ? -6.123 19.895 -33.802 1.00 42.79 168 LEU B N 1
ATOM 1116 C CA . LEU A 1 146 ? -5.789 18.792 -32.920 1.00 40.41 168 LEU B CA 1
ATOM 1117 C C . LEU A 1 146 ? -4.395 18.963 -32.304 1.00 41.67 168 LEU B C 1
ATOM 1118 O O . LEU A 1 146 ? -4.013 18.186 -31.421 1.00 40.49 168 LEU B O 1
ATOM 1123 N N . THR A 1 147 ? -3.630 19.973 -32.729 1.00 45.92 169 THR B N 1
ATOM 1124 C CA . THR A 1 147 ? -2.237 20.116 -32.201 1.00 47.60 169 THR B CA 1
ATOM 1125 C C . THR A 1 147 ? -2.286 20.387 -30.689 1.00 41.81 169 THR B C 1
ATOM 1126 O O . THR A 1 147 ? -1.471 19.818 -29.960 1.00 40.28 169 THR B O 1
ATOM 1130 N N . GLU A 1 148 ? -3.311 21.121 -30.209 1.00 43.15 170 GLU B N 1
ATOM 1131 C CA . GLU A 1 148 ? -3.562 21.302 -28.749 1.00 43.01 170 GLU B CA 1
ATOM 1132 C C . GLU A 1 148 ? -3.699 19.974 -27.973 1.00 42.77 170 GLU B C 1
ATOM 1133 O O . GLU A 1 148 ? -3.474 19.938 -26.749 1.00 40.80 170 GLU B O 1
ATOM 1139 N N . LEU A 1 149 ? -4.004 18.851 -28.642 1.00 43.57 171 LEU B N 1
ATOM 1140 C CA . LEU A 1 149 ? -4.319 17.590 -27.929 1.00 41.63 171 LEU B CA 1
ATOM 1141 C C . LEU A 1 149 ? -3.097 16.659 -27.843 1.00 47.28 171 LEU B C 1
ATOM 1142 O O . LEU A 1 149 ? -3.247 15.440 -27.775 1.00 40.11 171 LEU B O 1
ATOM 1147 N N . ALA A 1 150 ? -1.889 17.220 -27.747 1.00 45.07 172 ALA B N 1
ATOM 1148 C CA . ALA A 1 150 ? -0.648 16.421 -27.805 1.00 46.34 172 ALA B CA 1
ATOM 1149 C C . ALA A 1 150 ? -0.660 15.248 -26.811 1.00 43.97 172 ALA B C 1
ATOM 1150 O O . ALA A 1 150 ? -0.180 14.165 -27.135 1.00 44.52 172 ALA B O 1
ATOM 1152 N N . ASN A 1 151 ? -1.236 15.440 -25.620 1.00 40.92 173 ASN B N 1
ATOM 1153 C CA . ASN A 1 151 ? -1.209 14.435 -24.578 1.00 40.79 173 ASN B CA 1
ATOM 1154 C C . ASN A 1 151 ? -2.514 13.631 -24.483 1.00 41.54 173 ASN B C 1
ATOM 1155 O O . ASN A 1 151 ? -2.664 12.824 -23.546 1.00 37.05 173 ASN B O 1
ATOM 1160 N N . ILE A 1 152 ? -3.418 13.782 -25.459 1.00 39.36 174 ILE B N 1
ATOM 1161 C CA . ILE A 1 152 ? -4.728 13.117 -25.369 1.00 38.90 174 ILE B CA 1
ATOM 1162 C C . ILE A 1 152 ? -4.587 11.598 -25.502 1.00 37.79 174 ILE B C 1
ATOM 1163 O O . ILE A 1 152 ? -3.831 11.093 -26.317 1.00 39.47 174 ILE B O 1
ATOM 1168 N N . GLU A 1 153 ? -5.313 10.864 -24.653 1.00 34.14 175 GLU B N 1
ATOM 1169 C CA . GLU A 1 153 ? -5.340 9.413 -24.675 1.00 34.77 175 GLU B CA 1
ATOM 1170 C C . GLU A 1 153 ? -6.685 8.855 -25.181 1.00 36.98 175 GLU B C 1
ATOM 1171 O O . GLU A 1 153 ? -6.730 7.778 -25.757 1.00 36.39 175 GLU B O 1
ATOM 1177 N N . ILE A 1 154 ? -7.795 9.535 -24.902 1.00 35.17 176 ILE B N 1
ATOM 1178 C CA . ILE A 1 154 ? -9.138 9.021 -25.261 1.00 31.96 176 ILE B CA 1
ATOM 1179 C C . ILE A 1 154 ? -9.882 10.155 -25.941 1.00 34.69 176 ILE B C 1
ATOM 1180 O O . ILE A 1 154 ? -9.979 11.262 -25.363 1.00 35.42 176 ILE B O 1
ATOM 1185 N N . LEU A 1 155 ? -10.402 9.891 -27.155 1.00 29.42 177 LEU B N 1
ATOM 1186 C CA . LEU A 1 155 ? -11.035 10.889 -27.948 1.00 31.81 177 LEU B CA 1
ATOM 1187 C C . LEU A 1 155 ? -12.354 10.326 -28.524 1.00 33.25 177 LEU B C 1
ATOM 1188 O O . LEU A 1 155 ? -12.359 9.387 -29.362 1.00 33.39 177 LEU B O 1
ATOM 1193 N N . TYR A 1 156 ? -13.482 10.884 -28.060 1.00 32.32 178 TYR B N 1
ATOM 1194 C CA . TYR A 1 156 ? -14.816 10.485 -28.513 1.00 31.48 178 TYR B CA 1
ATOM 1195 C C . TYR A 1 156 ? -15.368 11.562 -29.445 1.00 34.00 178 TYR B C 1
ATOM 1196 O O . TYR A 1 156 ? -15.647 12.699 -28.993 1.00 33.58 178 TYR B O 1
ATOM 1205 N N . LEU A 1 157 ? -15.579 11.206 -30.722 1.00 31.94 179 LEU B N 1
ATOM 1206 C CA . LEU A 1 157 ? -16.040 12.156 -31.733 1.00 29.27 179 LEU B CA 1
ATOM 1207 C C . LEU A 1 157 ? -17.306 11.712 -32.458 1.00 27.90 179 LEU B C 1
ATOM 1208 O O . LEU A 1 157 ? -17.724 12.391 -33.404 1.00 31.59 179 LEU B O 1
ATOM 1213 N N . GLY A 1 158 ? -17.934 10.637 -31.988 1.00 32.42 180 GLY B N 1
ATOM 1214 C CA . GLY A 1 158 ? -19.042 10.003 -32.684 1.00 28.70 180 GLY B CA 1
ATOM 1215 C C . GLY A 1 158 ? -20.317 10.798 -32.550 1.00 34.34 180 GLY B C 1
ATOM 1216 O O . GLY A 1 158 ? -20.381 11.779 -31.773 1.00 32.45 180 GLY B O 1
ATOM 1217 N N . GLN A 1 159 ? -21.351 10.345 -33.277 1.00 32.54 181 GLN B N 1
ATOM 1218 C CA . GLN A 1 159 ? -22.723 10.913 -33.280 1.00 31.16 181 GLN B CA 1
ATOM 1219 C C . GLN A 1 159 ? -22.791 12.378 -33.732 1.00 35.66 181 GLN B C 1
ATOM 1220 O O . GLN A 1 159 ? -23.788 13.080 -33.408 1.00 31.36 181 GLN B O 1
ATOM 1226 N N . ASN A 1 160 ? -21.820 12.825 -34.550 1.00 30.79 182 ASN B N 1
ATOM 1227 C CA . ASN A 1 160 ? -21.797 14.176 -35.043 1.00 31.95 182 ASN B CA 1
ATOM 1228 C C . ASN A 1 160 ? -22.424 14.258 -36.436 1.00 34.95 182 ASN B C 1
ATOM 1229 O O . ASN A 1 160 ? -22.616 15.375 -36.918 1.00 34.73 182 ASN B O 1
ATOM 1234 N N . CYS A 1 161 ? -22.717 13.115 -37.077 1.00 32.94 183 CYS B N 1
ATOM 1235 C CA . CYS A 1 161 ? -23.373 13.133 -38.427 1.00 32.33 183 CYS B CA 1
ATOM 1236 C C . CYS A 1 161 ? -24.103 11.823 -38.747 1.00 31.33 183 CYS B C 1
ATOM 1237 O O . CYS A 1 161 ? -23.550 10.924 -39.352 1.00 32.64 183 CYS B O 1
ATOM 1240 N N . TYR A 1 162 ? -25.346 11.710 -38.285 1.00 31.27 184 TYR B N 1
ATOM 1241 C CA . TYR A 1 162 ? -26.165 10.491 -38.487 1.00 32.44 184 TYR B CA 1
ATOM 1242 C C . TYR A 1 162 ? -27.644 10.901 -38.460 1.00 31.79 184 TYR B C 1
ATOM 1243 O O . TYR A 1 162 ? -27.947 12.073 -38.307 1.00 34.45 184 TYR B O 1
ATOM 1252 N N . TYR A 1 163 ? -28.557 9.947 -38.618 1.00 30.30 185 TYR B N 1
ATOM 1253 C CA . TYR A 1 163 ? -29.970 10.315 -38.880 1.00 36.45 185 TYR B CA 1
ATOM 1254 C C . TYR A 1 163 ? -30.595 11.078 -37.689 1.00 36.93 185 TYR B C 1
ATOM 1255 O O . TYR A 1 163 ? -31.523 11.826 -37.863 1.00 36.07 185 TYR B O 1
ATOM 1264 N N . ARG A 1 164 ? -30.112 10.887 -36.454 1.00 36.61 186 ARG B N 1
ATOM 1265 C CA . ARG A 1 164 ? -30.687 11.623 -35.283 1.00 37.60 186 ARG B CA 1
ATOM 1266 C C . ARG A 1 164 ? -29.997 12.999 -35.119 1.00 36.92 186 ARG B C 1
ATOM 1267 O O . ARG A 1 164 ? -30.356 13.782 -34.258 1.00 36.04 186 ARG B O 1
ATOM 1275 N N . ASN A 1 165 ? -29.006 13.298 -35.959 1.00 33.32 187 ASN B N 1
ATOM 1276 C CA . ASN A 1 165 ? -28.213 14.514 -35.818 1.00 33.39 187 ASN B CA 1
ATOM 1277 C C . ASN A 1 165 ? -27.529 14.774 -37.160 1.00 36.99 187 ASN B C 1
ATOM 1278 O O . ASN A 1 165 ? -26.317 14.677 -37.289 1.00 37.14 187 ASN B O 1
ATOM 1283 N N . PRO A 1 166 ? -28.296 15.008 -38.240 1.00 38.33 188 PRO B N 1
ATOM 1284 C CA . PRO A 1 166 ? -27.724 15.003 -39.590 1.00 37.32 188 PRO B CA 1
ATOM 1285 C C . PRO A 1 166 ? -26.771 16.172 -39.874 1.00 41.98 188 PRO B C 1
ATOM 1286 O O . PRO A 1 166 ? -26.910 17.193 -39.299 1.00 37.55 188 PRO B O 1
ATOM 1290 N N . CYS A 1 167 ? -25.762 15.972 -40.728 1.00 40.47 189 CYS B N 1
ATOM 1291 C CA . CYS A 1 167 ? -24.915 17.081 -41.181 1.00 40.36 189 CYS B CA 1
ATOM 1292 C C . CYS A 1 167 ? -24.977 17.275 -42.714 1.00 42.39 189 CYS B C 1
ATOM 1293 O O . CYS A 1 167 ? -24.414 18.211 -43.215 1.00 41.44 189 CYS B O 1
ATOM 1296 N N . TYR A 1 168 ? -25.599 16.351 -43.448 1.00 40.54 190 TYR B N 1
ATOM 1297 C CA . TYR A 1 168 ? -25.977 16.522 -44.827 1.00 44.03 190 TYR B CA 1
ATOM 1298 C C . TYR A 1 168 ? -24.770 16.461 -45.770 1.00 44.25 190 TYR B C 1
ATOM 1299 O O . TYR A 1 168 ? -24.953 16.716 -46.933 1.00 46.47 190 TYR B O 1
ATOM 1308 N N . VAL A 1 169 ? -23.587 16.059 -45.279 1.00 45.66 191 VAL B N 1
ATOM 1309 C CA . VAL A 1 169 ? -22.399 15.837 -46.083 1.00 44.47 191 VAL B CA 1
ATOM 1310 C C . VAL A 1 169 ? -21.688 14.595 -45.529 1.00 44.47 191 VAL B C 1
ATOM 1311 O O . VAL A 1 169 ? -21.967 14.164 -44.434 1.00 39.87 191 VAL B O 1
ATOM 1315 N N . SER A 1 170 ? -20.786 14.018 -46.315 1.00 40.64 192 SER B N 1
ATOM 1316 C CA . SER A 1 170 ? -19.803 13.051 -45.805 1.00 41.90 192 SER B CA 1
ATOM 1317 C C . SER A 1 170 ? -18.895 13.704 -44.752 1.00 38.29 192 SER B C 1
ATOM 1318 O O . SER A 1 170 ? -18.521 14.884 -44.845 1.00 38.24 192 SER B O 1
ATOM 1321 N N . TYR A 1 171 ? -18.490 12.913 -43.755 1.00 35.10 193 TYR B N 1
ATOM 1322 C CA . TYR A 1 171 ? -17.510 13.365 -42.763 1.00 38.23 193 TYR B CA 1
ATOM 1323 C C . TYR A 1 171 ? -16.157 13.504 -43.464 1.00 35.99 193 TYR B C 1
ATOM 1324 O O . TYR A 1 171 ? -15.833 12.687 -44.325 1.00 38.95 193 TYR B O 1
ATOM 1333 N N . SER A 1 172 ? -15.350 14.472 -43.037 1.00 35.09 194 SER B N 1
ATOM 1334 C CA . SER A 1 172 ? -14.030 14.720 -43.602 1.00 37.79 194 SER B CA 1
ATOM 1335 C C . SER A 1 172 ? -12.995 14.641 -42.501 1.00 35.06 194 SER B C 1
ATOM 1336 O O . SER A 1 172 ? -13.151 15.306 -41.469 1.00 37.31 194 SER B O 1
ATOM 1339 N N . ILE A 1 173 ? -11.911 13.925 -42.790 1.00 35.21 195 ILE B N 1
ATOM 1340 C CA . ILE A 1 173 ? -10.759 13.905 -41.955 1.00 39.22 195 ILE B CA 1
ATOM 1341 C C . ILE A 1 173 ? -9.544 14.115 -42.845 1.00 39.97 195 ILE B C 1
ATOM 1342 O O . ILE A 1 173 ? -9.336 13.344 -43.753 1.00 41.73 195 ILE B O 1
ATOM 1347 N N . GLU A 1 174 ? -8.729 15.112 -42.509 1.00 40.47 196 GLU B N 1
ATOM 1348 C CA . GLU A 1 174 ? -7.517 15.349 -43.215 1.00 45.64 196 GLU B CA 1
ATOM 1349 C C . GLU A 1 174 ? -6.564 14.176 -43.001 1.00 44.40 196 GLU B C 1
ATOM 1350 O O . GLU A 1 174 ? -6.474 13.596 -41.911 1.00 44.22 196 GLU B O 1
ATOM 1356 N N . LYS A 1 175 ? -5.774 13.918 -44.039 1.00 39.95 197 LYS B N 1
ATOM 1357 C CA . LYS A 1 175 ? -4.731 12.927 -44.019 1.00 45.05 197 LYS B CA 1
ATOM 1358 C C . LYS A 1 175 ? -3.789 13.183 -42.829 1.00 43.14 197 LYS B C 1
ATOM 1359 O O . LYS A 1 175 ? -3.412 14.319 -42.556 1.00 42.87 197 LYS B O 1
ATOM 1365 N N . ASP A 1 176 ? -3.465 12.117 -42.085 1.00 39.80 198 ASP B N 1
ATOM 1366 C CA . ASP A 1 176 ? -2.575 12.163 -40.918 1.00 43.05 198 ASP B CA 1
ATOM 1367 C C . ASP A 1 176 ? -3.122 13.063 -39.787 1.00 40.38 198 ASP B C 1
ATOM 1368 O O . ASP A 1 176 ? -2.410 13.335 -38.834 1.00 38.97 198 ASP B O 1
ATOM 1373 N N . ALA A 1 177 ? -4.408 13.431 -39.806 1.00 42.43 199 ALA B N 1
ATOM 1374 C CA . ALA A 1 177 ? -5.000 14.242 -38.708 1.00 39.75 199 ALA B CA 1
ATOM 1375 C C . ALA A 1 177 ? -4.596 13.720 -37.317 1.00 40.92 199 ALA B C 1
ATOM 1376 O O . ALA A 1 177 ? -4.237 14.518 -36.464 1.00 40.28 199 ALA B O 1
ATOM 1378 N N . PHE A 1 178 ? -4.628 12.404 -37.071 1.00 38.91 200 PHE B N 1
ATOM 1379 C CA . PHE A 1 178 ? -4.393 11.890 -35.699 1.00 38.41 200 PHE B CA 1
ATOM 1380 C C . PHE A 1 178 ? -2.956 11.409 -35.489 1.00 40.17 200 PHE B C 1
ATOM 1381 O O . PHE A 1 178 ? -2.590 11.022 -34.357 1.00 41.46 200 PHE B O 1
ATOM 1389 N N . LEU A 1 179 ? -2.138 11.431 -36.548 1.00 42.59 201 LEU B N 1
ATOM 1390 C CA . LEU A 1 179 ? -0.838 10.740 -36.537 1.00 43.80 201 LEU B CA 1
ATOM 1391 C C . LEU A 1 179 ? 0.061 11.270 -35.405 1.00 44.61 201 LEU B C 1
ATOM 1392 O O . LEU A 1 179 ? 0.738 10.488 -34.725 1.00 39.49 201 LEU B O 1
ATOM 1397 N N . ASN A 1 180 ? 0.054 12.592 -35.190 1.00 43.03 202 ASN B N 1
ATOM 1398 C CA . ASN A 1 180 ? 0.940 13.222 -34.219 1.00 43.70 202 ASN B CA 1
ATOM 1399 C C . ASN A 1 180 ? 0.321 13.219 -32.809 1.00 47.38 202 ASN B C 1
ATOM 1400 O O . ASN A 1 180 ? 0.940 13.727 -31.897 1.00 45.99 202 ASN B O 1
ATOM 1405 N N . LEU A 1 181 ? -0.875 12.639 -32.613 1.00 40.61 203 LEU B N 1
ATOM 1406 C CA . LEU A 1 181 ? -1.351 12.416 -31.257 1.00 40.04 203 LEU B CA 1
ATOM 1407 C C . LEU A 1 181 ? -0.716 11.122 -30.758 1.00 39.92 203 LEU B C 1
ATOM 1408 O O . LEU A 1 181 ? -1.321 10.043 -30.848 1.00 39.79 203 LEU B O 1
ATOM 1413 N N . THR A 1 182 ? 0.490 11.235 -30.190 1.00 41.71 204 THR B N 1
ATOM 1414 C CA . THR A 1 182 ? 1.344 10.063 -30.008 1.00 40.18 204 THR B CA 1
ATOM 1415 C C . THR A 1 182 ? 1.056 9.324 -28.708 1.00 40.53 204 THR B C 1
ATOM 1416 O O . THR A 1 182 ? 1.717 8.356 -28.468 1.00 40.75 204 THR B O 1
ATOM 1420 N N . LYS A 1 183 ? 0.079 9.760 -27.890 1.00 39.46 205 LYS B N 1
ATOM 1421 C CA . LYS A 1 183 ? -0.364 8.969 -26.755 1.00 37.77 205 LYS B CA 1
ATOM 1422 C C . LYS A 1 183 ? -1.793 8.427 -26.935 1.00 37.20 205 LYS B C 1
ATOM 1423 O O . LYS A 1 183 ? -2.330 7.836 -26.011 1.00 38.51 205 LYS B O 1
ATOM 1429 N N . LEU A 1 184 ? -2.422 8.701 -28.076 1.00 40.03 206 LEU B N 1
ATOM 1430 C CA . LEU A 1 184 ? -3.799 8.322 -28.308 1.00 35.41 206 LEU B CA 1
ATOM 1431 C C . LEU A 1 184 ? -3.972 6.803 -28.197 1.00 34.89 206 LEU B C 1
ATOM 1432 O O . LEU A 1 184 ? -3.322 6.051 -28.869 1.00 35.80 206 LEU B O 1
ATOM 1437 N N . LYS A 1 185 ? -4.902 6.368 -27.331 1.00 29.85 207 LYS B N 1
ATOM 1438 C CA . LYS A 1 185 ? -5.226 4.968 -27.074 1.00 32.49 207 LYS B CA 1
ATOM 1439 C C . LYS A 1 185 ? -6.624 4.602 -27.606 1.00 34.22 207 LYS B C 1
ATOM 1440 O O . LYS A 1 185 ? -6.792 3.557 -28.212 1.00 35.14 207 LYS B O 1
ATOM 1446 N N . VAL A 1 186 ? -7.611 5.486 -27.451 1.00 32.43 208 VAL B N 1
ATOM 1447 C CA . VAL A 1 186 ? -8.978 5.155 -27.783 1.00 33.26 208 VAL B CA 1
ATOM 1448 C C . VAL A 1 186 ? -9.497 6.225 -28.704 1.00 33.16 208 VAL B C 1
ATOM 1449 O O . VAL A 1 186 ? -9.551 7.385 -28.296 1.00 34.85 208 VAL B O 1
ATOM 1453 N N . LEU A 1 187 ? -9.904 5.818 -29.915 1.00 30.18 209 LEU B N 1
ATOM 1454 C CA . LEU A 1 187 ? -10.476 6.742 -30.891 1.00 29.82 209 LEU B CA 1
ATOM 1455 C C . LEU A 1 187 ? -11.833 6.211 -31.338 1.00 27.64 209 LEU B C 1
ATOM 1456 O O . LEU A 1 187 ? -11.938 5.092 -31.798 1.00 26.85 209 LEU B O 1
ATOM 1461 N N . SER A 1 188 ? -12.878 7.019 -31.162 1.00 31.90 210 SER B N 1
ATOM 1462 C CA . SER A 1 188 ? -14.211 6.626 -31.562 1.00 30.85 210 SER B CA 1
ATOM 1463 C C . SER A 1 188 ? -14.782 7.606 -32.578 1.00 29.59 210 SER B C 1
ATOM 1464 O O . SER A 1 188 ? -14.928 8.796 -32.310 1.00 31.90 210 SER B O 1
ATOM 1467 N N . LEU A 1 189 ? -15.149 7.083 -33.757 1.00 30.26 211 LEU B N 1
ATOM 1468 C CA . LEU A 1 189 ? -15.691 7.891 -34.863 1.00 30.32 211 LEU B CA 1
ATOM 1469 C C . LEU A 1 189 ? -16.992 7.273 -35.382 1.00 31.07 211 LEU B C 1
ATOM 1470 O O . LEU A 1 189 ? -17.335 7.414 -36.544 1.00 31.62 211 LEU B O 1
ATOM 1475 N N . LYS A 1 190 ? -17.727 6.640 -34.472 1.00 32.27 212 LYS B N 1
ATOM 1476 C CA . LYS A 1 190 ? -18.958 5.965 -34.759 1.00 30.17 212 LYS B CA 1
ATOM 1477 C C . LYS A 1 190 ? -20.034 6.968 -35.153 1.00 30.38 212 LYS B C 1
ATOM 1478 O O . LYS A 1 190 ? -19.937 8.133 -34.860 1.00 27.92 212 LYS B O 1
ATOM 1484 N N . ASP A 1 191 ? -21.040 6.466 -35.880 1.00 30.76 213 ASP B N 1
ATOM 1485 C CA . ASP A 1 191 ? -22.260 7.205 -36.129 1.00 31.71 213 ASP B CA 1
ATOM 1486 C C . ASP A 1 191 ? -21.945 8.583 -36.752 1.00 33.52 213 ASP B C 1
ATOM 1487 O O . ASP A 1 191 ? -22.551 9.601 -36.353 1.00 32.11 213 ASP B O 1
ATOM 1492 N N . ASN A 1 192 ? -21.063 8.626 -37.771 1.00 29.29 214 ASN B N 1
ATOM 1493 C CA . ASN A 1 192 ? -20.458 9.889 -38.239 1.00 27.17 214 ASN B CA 1
ATOM 1494 C C . ASN A 1 192 ? -20.518 10.089 -39.767 1.00 29.63 214 ASN B C 1
ATOM 1495 O O . ASN A 1 192 ? -20.038 11.103 -40.227 1.00 32.32 214 ASN B O 1
ATOM 1500 N N . ASN A 1 193 ? -21.078 9.169 -40.558 1.00 31.91 215 ASN B N 1
ATOM 1501 C CA . ASN A 1 193 ? -21.098 9.332 -42.035 1.00 34.28 215 ASN B CA 1
ATOM 1502 C C . ASN A 1 193 ? -19.669 9.368 -42.619 1.00 35.62 215 ASN B C 1
ATOM 1503 O O . ASN A 1 193 ? -19.387 10.044 -43.603 1.00 34.54 215 ASN B O 1
ATOM 1508 N N . VAL A 1 194 ? -18.749 8.636 -41.994 1.00 33.37 216 VAL B N 1
ATOM 1509 C CA . VAL A 1 194 ? -17.382 8.485 -42.438 1.00 32.60 216 VAL B CA 1
ATOM 1510 C C . VAL A 1 194 ? -17.358 7.596 -43.690 1.00 34.69 216 VAL B C 1
ATOM 1511 O O . VAL A 1 194 ? -18.065 6.583 -43.731 1.00 33.11 216 VAL B O 1
ATOM 1515 N N . THR A 1 195 ? -16.539 7.951 -44.704 1.00 31.71 217 THR B N 1
ATOM 1516 C CA . THR A 1 195 ? -16.520 7.170 -45.955 1.00 35.44 217 THR B CA 1
ATOM 1517 C C . THR A 1 195 ? -15.253 6.309 -46.072 1.00 35.05 217 THR B C 1
ATOM 1518 O O . THR A 1 195 ? -15.266 5.336 -46.816 1.00 32.66 217 THR B O 1
ATOM 1522 N N . THR A 1 196 ? -14.157 6.642 -45.382 1.00 33.26 218 THR B N 1
ATOM 1523 C CA . THR A 1 196 ? -12.959 5.764 -45.420 1.00 34.30 218 THR B CA 1
ATOM 1524 C C . THR A 1 196 ? -12.299 5.714 -44.053 1.00 36.36 218 THR B C 1
ATOM 1525 O O . THR A 1 196 ? -12.457 6.648 -43.260 1.00 35.81 218 THR B O 1
ATOM 1529 N N . VAL A 1 197 ? -11.482 4.683 -43.818 1.00 31.81 219 VAL B N 1
ATOM 1530 C CA . VAL A 1 197 ? -10.716 4.628 -42.600 1.00 33.34 219 VAL B CA 1
ATOM 1531 C C . VAL A 1 197 ? -9.731 5.773 -42.655 1.00 36.41 219 VAL B C 1
ATOM 1532 O O . VAL A 1 197 ? -9.062 5.899 -43.681 1.00 36.63 219 VAL B O 1
ATOM 1536 N N . PRO A 1 198 ? -9.671 6.678 -41.637 1.00 37.08 220 PRO B N 1
ATOM 1537 C CA . PRO A 1 198 ? -8.698 7.766 -41.669 1.00 37.57 220 PRO B CA 1
ATOM 1538 C C . PRO A 1 198 ? -7.336 7.080 -41.551 1.00 38.24 220 PRO B C 1
ATOM 1539 O O . PRO A 1 198 ? -7.228 6.052 -40.828 1.00 43.81 220 PRO B O 1
ATOM 1543 N N . THR A 1 199 ? -6.352 7.550 -42.324 1.00 36.06 221 THR B N 1
ATOM 1544 C CA . THR A 1 199 ? -4.971 7.126 -42.157 1.00 38.20 221 THR B CA 1
ATOM 1545 C C . THR A 1 199 ? -4.061 8.359 -42.201 1.00 37.53 221 THR B C 1
ATOM 1546 O O . THR A 1 199 ? -4.465 9.405 -42.700 1.00 37.90 221 THR B O 1
ATOM 1550 N N . VAL A 1 200 ? -2.827 8.266 -41.688 1.00 35.25 222 VAL B N 1
ATOM 1551 C CA . VAL A 1 200 ? -2.294 7.180 -40.884 1.00 38.43 222 VAL B CA 1
ATOM 1552 C C . VAL A 1 200 ? -2.665 7.431 -39.413 1.00 39.32 222 VAL B C 1
ATOM 1553 O O . VAL A 1 200 ? -2.569 8.531 -38.958 1.00 37.63 222 VAL B O 1
ATOM 1557 N N . LEU A 1 201 ? -3.062 6.384 -38.687 1.00 38.16 223 LEU B N 1
ATOM 1558 C CA . LEU A 1 201 ? -3.456 6.518 -37.286 1.00 37.50 223 LEU B CA 1
ATOM 1559 C C . LEU A 1 201 ? -2.244 6.221 -36.419 1.00 37.51 223 LEU B C 1
ATOM 1560 O O . LEU A 1 201 ? -1.400 5.444 -36.809 1.00 37.26 223 LEU B O 1
ATOM 1565 N N . PRO A 1 202 ? -2.152 6.779 -35.196 1.00 37.91 224 PRO B N 1
ATOM 1566 C CA . PRO A 1 202 ? -1.019 6.507 -34.309 1.00 42.88 224 PRO B CA 1
ATOM 1567 C C . PRO A 1 202 ? -1.000 5.040 -33.850 1.00 41.60 224 PRO B C 1
ATOM 1568 O O . PRO A 1 202 ? -2.046 4.427 -33.613 1.00 39.81 224 PRO B O 1
ATOM 1572 N N . SER A 1 203 ? 0.207 4.466 -33.772 1.00 39.25 225 SER B N 1
ATOM 1573 C CA . SER A 1 203 ? 0.409 3.049 -33.475 1.00 40.23 225 SER B CA 1
ATOM 1574 C C . SER A 1 203 ? 0.198 2.773 -31.980 1.00 36.23 225 SER B C 1
ATOM 1575 O O . SER A 1 203 ? 0.236 1.647 -31.563 1.00 39.25 225 SER B O 1
ATOM 1578 N N . THR A 1 204 ? -0.073 3.821 -31.198 1.00 36.77 226 THR B N 1
ATOM 1579 C CA . THR A 1 204 ? -0.409 3.663 -29.792 1.00 36.89 226 THR B CA 1
ATOM 1580 C C . THR A 1 204 ? -1.868 3.189 -29.621 1.00 34.79 226 THR B C 1
ATOM 1581 O O . THR A 1 204 ? -2.231 2.694 -28.540 1.00 37.93 226 THR B O 1
ATOM 1585 N N . LEU A 1 205 ? -2.715 3.336 -30.649 1.00 33.69 227 LEU B N 1
ATOM 1586 C CA . LEU A 1 205 ? -4.171 2.932 -30.524 1.00 34.71 227 LEU B CA 1
ATOM 1587 C C . LEU A 1 205 ? -4.349 1.542 -29.909 1.00 35.03 227 LEU B C 1
ATOM 1588 O O . LEU A 1 205 ? -3.758 0.547 -30.359 1.00 36.14 227 LEU B O 1
ATOM 1593 N N . THR A 1 206 ? -5.260 1.447 -28.929 1.00 30.55 228 THR B N 1
ATOM 1594 C CA . THR A 1 206 ? -5.707 0.193 -28.396 1.00 28.42 228 THR B CA 1
ATOM 1595 C C . THR A 1 206 ? -7.185 -0.088 -28.750 1.00 31.26 228 THR B C 1
ATOM 1596 O O . THR A 1 206 ? -7.600 -1.239 -28.763 1.00 30.33 228 THR B O 1
ATOM 1600 N N . GLU A 1 207 ? -7.996 0.940 -28.995 1.00 32.65 229 GLU B N 1
ATOM 1601 C CA . GLU A 1 207 ? -9.397 0.723 -29.360 1.00 31.62 229 GLU B CA 1
ATOM 1602 C C . GLU A 1 207 ? -9.803 1.694 -30.470 1.00 28.49 229 GLU B C 1
ATOM 1603 O O . GLU A 1 207 ? -9.541 2.882 -30.384 1.00 30.41 229 GLU B O 1
ATOM 1609 N N . LEU A 1 208 ? -10.449 1.164 -31.510 1.00 27.44 230 LEU B N 1
ATOM 1610 C CA . LEU A 1 208 ? -10.828 1.894 -32.693 1.00 28.06 230 LEU B CA 1
ATOM 1611 C C . LEU A 1 208 ? -12.250 1.467 -33.066 1.00 28.93 230 LEU B C 1
ATOM 1612 O O . LEU A 1 208 ? -12.505 0.327 -33.391 1.00 29.30 230 LEU B O 1
ATOM 1617 N N . TYR A 1 209 ? -13.151 2.456 -32.969 1.00 32.58 231 TYR B N 1
ATOM 1618 C CA . TYR A 1 209 ? -14.588 2.356 -33.161 1.00 30.09 231 TYR B CA 1
ATOM 1619 C C . TYR A 1 209 ? -14.937 3.168 -34.401 1.00 28.93 231 TYR B C 1
ATOM 1620 O O . TYR A 1 209 ? -14.763 4.391 -34.406 1.00 28.90 231 TYR B O 1
ATOM 1629 N N . LEU A 1 210 ? -15.298 2.449 -35.477 1.00 28.81 232 LEU B N 1
ATOM 1630 C CA . LEU A 1 210 ? -15.627 3.038 -36.783 1.00 28.71 232 LEU B CA 1
ATOM 1631 C C . LEU A 1 210 ? -16.991 2.542 -37.261 1.00 30.86 232 LEU B C 1
ATOM 1632 O O . LEU A 1 210 ? -17.268 2.562 -38.474 1.00 30.19 232 LEU B O 1
ATOM 1637 N N . TYR A 1 211 ? -17.833 2.108 -36.322 1.00 27.53 233 TYR B N 1
ATOM 1638 C CA . TYR A 1 211 ? -19.100 1.482 -36.668 1.00 27.90 233 TYR B CA 1
ATOM 1639 C C . TYR A 1 211 ? -20.148 2.538 -37.027 1.00 29.86 233 TYR B C 1
ATOM 1640 O O . TYR A 1 211 ? -20.040 3.690 -36.637 1.00 29.66 233 TYR B O 1
ATOM 1649 N N . ASN A 1 212 ? -21.169 2.076 -37.753 1.00 27.72 234 ASN B N 1
ATOM 1650 C CA . ASN A 1 212 ? -22.293 2.833 -38.245 1.00 26.30 234 ASN B CA 1
ATOM 1651 C C . ASN A 1 212 ? -21.804 4.045 -39.071 1.00 28.27 234 ASN B C 1
ATOM 1652 O O . ASN A 1 212 ? -22.201 5.185 -38.827 1.00 28.71 234 ASN B O 1
ATOM 1657 N N . ASN A 1 213 ? -21.019 3.773 -40.116 1.00 30.46 235 ASN B N 1
ATOM 1658 C CA . ASN A 1 213 ? -20.532 4.761 -41.007 1.00 30.38 235 ASN B CA 1
ATOM 1659 C C . ASN A 1 213 ? -20.929 4.386 -42.444 1.00 31.84 235 ASN B C 1
ATOM 1660 O O . ASN A 1 213 ? -21.854 3.600 -42.694 1.00 31.57 235 ASN B O 1
ATOM 1665 N N . MET A 1 214 ? -20.242 4.988 -43.401 1.00 30.84 236 MET B N 1
ATOM 1666 C CA . MET A 1 214 ? -20.478 4.648 -44.810 1.00 34.41 236 MET B CA 1
ATOM 1667 C C . MET A 1 214 ? -19.171 4.169 -45.445 1.00 33.28 236 MET B C 1
ATOM 1668 O O . MET A 1 214 ? -18.866 4.605 -46.555 1.00 32.64 236 MET B O 1
ATOM 1673 N N . ILE A 1 215 ? -18.417 3.296 -44.748 1.00 31.11 237 ILE B N 1
ATOM 1674 C CA . ILE A 1 215 ? -17.166 2.722 -45.278 1.00 33.08 237 ILE B CA 1
ATOM 1675 C C . ILE A 1 215 ? -17.546 1.505 -46.139 1.00 35.39 237 ILE B C 1
ATOM 1676 O O . ILE A 1 215 ? -18.171 0.602 -45.653 1.00 34.66 237 ILE B O 1
ATOM 1681 N N . ALA A 1 216 ? -17.183 1.518 -47.436 1.00 32.83 238 ALA B N 1
ATOM 1682 C CA . ALA A 1 216 ? -17.573 0.420 -48.370 1.00 32.62 238 ALA B CA 1
ATOM 1683 C C . ALA A 1 216 ? -16.424 -0.580 -48.506 1.00 29.05 238 ALA B C 1
ATOM 1684 O O . ALA A 1 216 ? -16.651 -1.765 -48.808 1.00 30.53 238 ALA B O 1
ATOM 1686 N N . GLU A 1 217 ? -15.214 -0.117 -48.192 1.00 29.55 239 GLU B N 1
ATOM 1687 C CA . GLU A 1 217 ? -14.014 -0.850 -48.486 1.00 33.31 239 GLU B CA 1
ATOM 1688 C C . GLU A 1 217 ? -12.932 -0.513 -47.468 1.00 29.86 239 GLU B C 1
ATOM 1689 O O . GLU A 1 217 ? -12.709 0.614 -47.169 1.00 30.51 239 GLU B O 1
ATOM 1695 N N . ILE A 1 218 ? -12.232 -1.545 -46.995 1.00 31.45 240 ILE B N 1
ATOM 1696 C CA . ILE A 1 218 ? -11.054 -1.423 -46.200 1.00 30.50 240 ILE B CA 1
ATOM 1697 C C . ILE A 1 218 ? -9.877 -1.605 -47.175 1.00 34.81 240 ILE B C 1
ATOM 1698 O O . ILE A 1 218 ? -9.870 -2.549 -47.907 1.00 32.55 240 ILE B O 1
ATOM 1703 N N . GLN A 1 219 ? -8.881 -0.739 -47.112 1.00 33.65 241 GLN B N 1
ATOM 1704 C CA . GLN A 1 219 ? -7.632 -0.928 -47.868 1.00 33.49 241 GLN B CA 1
ATOM 1705 C C . GLN A 1 219 ? -6.720 -1.866 -47.098 1.00 36.82 241 GLN B C 1
ATOM 1706 O O . GLN A 1 219 ? -6.774 -1.938 -45.844 1.00 33.46 241 GLN B O 1
ATOM 1712 N N . GLU A 1 220 ? -5.813 -2.526 -47.824 1.00 31.83 242 GLU B N 1
ATOM 1713 C CA . GLU A 1 220 ? -5.008 -3.571 -47.236 1.00 32.61 242 GLU B CA 1
ATOM 1714 C C . GLU A 1 220 ? -4.077 -3.007 -46.172 1.00 30.82 242 GLU B C 1
ATOM 1715 O O . GLU A 1 220 ? -3.669 -3.743 -45.299 1.00 38.50 242 GLU B O 1
ATOM 1721 N N . ASP A 1 221 ? -3.730 -1.729 -46.270 1.00 32.72 243 ASP B N 1
ATOM 1722 C CA . ASP A 1 221 ? -2.795 -1.110 -45.386 1.00 36.92 243 ASP B CA 1
ATOM 1723 C C . ASP A 1 221 ? -3.478 -0.154 -44.385 1.00 40.00 243 ASP B C 1
ATOM 1724 O O . ASP A 1 221 ? -2.775 0.527 -43.625 1.00 37.87 243 ASP B O 1
ATOM 1729 N N . ASP A 1 222 ? -4.818 -0.146 -44.324 1.00 36.97 244 ASP B N 1
ATOM 1730 C CA . ASP A 1 222 ? -5.550 0.761 -43.411 1.00 32.52 244 ASP B CA 1
ATOM 1731 C C . ASP A 1 222 ? -5.156 0.545 -41.931 1.00 32.19 244 ASP B C 1
ATOM 1732 O O . ASP A 1 222 ? -5.212 1.487 -41.153 1.00 38.33 244 ASP B O 1
ATOM 1737 N N . PHE A 1 223 ? -4.778 -0.669 -41.521 1.00 32.30 245 PHE B N 1
ATOM 1738 C CA . PHE A 1 223 ? -4.465 -0.992 -40.106 1.00 35.86 245 PHE B CA 1
ATOM 1739 C C . PHE A 1 223 ? -3.015 -1.456 -39.915 1.00 40.50 245 PHE B C 1
ATOM 1740 O O . PHE A 1 223 ? -2.682 -2.027 -38.852 1.00 38.87 245 PHE B O 1
ATOM 1748 N N . ASN A 1 224 ? -2.153 -1.141 -40.900 1.00 36.92 246 ASN B N 1
ATOM 1749 C CA . ASN A 1 224 ? -0.766 -1.644 -41.029 1.00 47.16 246 ASN B CA 1
ATOM 1750 C C . ASN A 1 224 ? 0.089 -1.392 -39.796 1.00 44.31 246 ASN B C 1
ATOM 1751 O O . ASN A 1 224 ? 0.992 -2.155 -39.531 1.00 51.06 246 ASN B O 1
ATOM 1756 N N . ASN A 1 225 ? -0.118 -0.269 -39.141 1.00 38.80 247 ASN B N 1
ATOM 1757 C CA . ASN A 1 225 ? 0.809 0.076 -38.082 1.00 48.07 247 ASN B CA 1
ATOM 1758 C C . ASN A 1 225 ? 0.214 -0.210 -36.687 1.00 46.20 247 ASN B C 1
ATOM 1759 O O . ASN A 1 225 ? 0.854 0.082 -35.704 1.00 39.40 247 ASN B O 1
ATOM 1764 N N . LEU A 1 226 ? -0.975 -0.827 -36.588 1.00 39.37 248 LEU B N 1
ATOM 1765 C CA . LEU A 1 226 ? -1.745 -0.776 -35.301 1.00 36.36 248 LEU B CA 1
ATOM 1766 C C . LEU A 1 226 ? -1.446 -2.011 -34.467 1.00 37.05 248 LEU B C 1
ATOM 1767 O O . LEU A 1 226 ? -2.326 -2.799 -34.075 1.00 35.53 248 LEU B O 1
ATOM 1772 N N . ASN A 1 227 ? -0.171 -2.135 -34.112 1.00 37.54 249 ASN B N 1
ATOM 1773 C CA . ASN A 1 227 ? 0.288 -3.365 -33.504 1.00 40.26 249 ASN B CA 1
ATOM 1774 C C . ASN A 1 227 ? -0.097 -3.415 -32.021 1.00 39.71 249 ASN B C 1
ATOM 1775 O O . ASN A 1 227 ? 0.155 -4.420 -31.421 1.00 38.60 249 ASN B O 1
ATOM 1780 N N . GLN A 1 228 ? -0.675 -2.349 -31.426 1.00 34.11 250 GLN B N 1
ATOM 1781 C CA . GLN A 1 228 ? -1.188 -2.455 -30.028 1.00 37.75 250 GLN B CA 1
ATOM 1782 C C . GLN A 1 228 ? -2.719 -2.551 -29.990 1.00 35.60 250 GLN B C 1
ATOM 1783 O O . GLN A 1 228 ? -3.328 -2.599 -28.901 1.00 34.85 250 GLN B O 1
ATOM 1789 N N . LEU A 1 229 ? -3.360 -2.640 -31.151 1.00 36.15 251 LEU B N 1
ATOM 1790 C CA . LEU A 1 229 ? -4.808 -2.592 -31.169 1.00 33.04 251 LEU B CA 1
ATOM 1791 C C . LEU A 1 229 ? -5.388 -3.847 -30.510 1.00 33.88 251 LEU B C 1
ATOM 1792 O O . LEU A 1 229 ? -5.018 -4.978 -30.834 1.00 33.77 251 LEU B O 1
ATOM 1797 N N . GLN A 1 230 ? -6.360 -3.621 -29.608 1.00 32.80 252 GLN B N 1
ATOM 1798 C CA . GLN A 1 230 ? -7.034 -4.693 -28.873 1.00 33.76 252 GLN B CA 1
ATOM 1799 C C . GLN A 1 230 ? -8.506 -4.825 -29.277 1.00 29.52 252 GLN B C 1
ATOM 1800 O O . GLN A 1 230 ? -9.017 -5.903 -29.249 1.00 27.96 252 GLN B O 1
ATOM 1806 N N . ILE A 1 231 ? -9.166 -3.717 -29.590 1.00 31.67 253 ILE B N 1
ATOM 1807 C CA . ILE A 1 231 ? -10.590 -3.734 -29.994 1.00 31.54 253 ILE B CA 1
ATOM 1808 C C . ILE A 1 231 ? -10.738 -2.979 -31.333 1.00 26.70 253 ILE B C 1
ATOM 1809 O O . ILE A 1 231 ? -10.313 -1.830 -31.456 1.00 28.87 253 ILE B O 1
ATOM 1814 N N . LEU A 1 232 ? -11.402 -3.622 -32.292 1.00 28.72 254 LEU B N 1
ATOM 1815 C CA . LEU A 1 232 ? -11.710 -3.062 -33.545 1.00 29.46 254 LEU B CA 1
ATOM 1816 C C . LEU A 1 232 ? -13.184 -3.324 -33.854 1.00 27.70 254 LEU B C 1
ATOM 1817 O O . LEU A 1 232 ? -13.608 -4.456 -33.913 1.00 28.03 254 LEU B O 1
ATOM 1822 N N . ASP A 1 233 ? -13.931 -2.244 -34.131 1.00 29.77 255 ASP B N 1
ATOM 1823 C CA . ASP A 1 233 ? -15.345 -2.337 -34.449 1.00 30.08 255 ASP B CA 1
ATOM 1824 C C . ASP A 1 233 ? -15.628 -1.616 -35.781 1.00 28.94 255 ASP B C 1
ATOM 1825 O O . ASP A 1 233 ? -15.553 -0.397 -35.881 1.00 27.07 255 ASP B O 1
ATOM 1830 N N . LEU A 1 234 ? -15.951 -2.409 -36.815 1.00 29.87 256 LEU B N 1
ATOM 1831 C CA . LEU A 1 234 ? -16.244 -1.937 -38.147 1.00 29.85 256 LEU B CA 1
ATOM 1832 C C . LEU A 1 234 ? -17.724 -2.162 -38.497 1.00 30.77 256 LEU B C 1
ATOM 1833 O O . LEU A 1 234 ? -18.128 -2.026 -39.695 1.00 32.16 256 LEU B O 1
ATOM 1838 N N . SER A 1 235 ? -18.521 -2.532 -37.499 1.00 29.56 257 SER B N 1
ATOM 1839 C CA . SER A 1 235 ? -19.962 -2.887 -37.624 1.00 27.52 257 SER B CA 1
ATOM 1840 C C . SER A 1 235 ? -20.758 -1.809 -38.369 1.00 27.75 257 SER B C 1
ATOM 1841 O O . SER A 1 235 ? -20.422 -0.640 -38.323 1.00 25.88 257 SER B O 1
ATOM 1844 N N . GLY A 1 236 ? -21.851 -2.199 -39.037 1.00 26.59 258 GLY B N 1
ATOM 1845 C CA . GLY A 1 236 ? -22.792 -1.218 -39.567 1.00 29.09 258 GLY B CA 1
ATOM 1846 C C . GLY A 1 236 ? -22.225 -0.394 -40.739 1.00 30.73 258 GLY B C 1
ATOM 1847 O O . GLY A 1 236 ? -22.586 0.755 -40.925 1.00 33.58 258 GLY B O 1
ATOM 1848 N N . ASN A 1 237 ? -21.243 -0.943 -41.446 1.00 31.05 259 ASN B N 1
ATOM 1849 C CA . ASN A 1 237 ? -20.769 -0.424 -42.744 1.00 29.16 259 ASN B CA 1
ATOM 1850 C C . ASN A 1 237 ? -21.141 -1.479 -43.798 1.00 29.40 259 ASN B C 1
ATOM 1851 O O . ASN A 1 237 ? -20.661 -2.593 -43.707 1.00 35.29 259 ASN B O 1
ATOM 1856 N N . CYS A 1 238 ? -21.965 -1.117 -44.774 1.00 31.61 260 CYS B N 1
ATOM 1857 C CA . CYS A 1 238 ? -22.772 -2.049 -45.622 1.00 28.91 260 CYS B CA 1
ATOM 1858 C C . CYS A 1 238 ? -23.745 -2.844 -44.740 1.00 29.25 260 CYS B C 1
ATOM 1859 O O . CYS A 1 238 ? -23.687 -4.058 -44.613 1.00 27.34 260 CYS B O 1
ATOM 1862 N N . PRO A 1 239 ? -24.707 -2.177 -44.077 1.00 27.54 261 PRO B N 1
ATOM 1863 C CA . PRO A 1 239 ? -25.568 -2.877 -43.131 1.00 28.57 261 PRO B CA 1
ATOM 1864 C C . PRO A 1 239 ? -26.511 -3.889 -43.780 1.00 29.26 261 PRO B C 1
ATOM 1865 O O . PRO A 1 239 ? -26.894 -3.737 -44.963 1.00 27.64 261 PRO B O 1
ATOM 1869 N N . ARG A 1 240 ? -26.949 -4.859 -42.968 1.00 28.24 262 ARG B N 1
ATOM 1870 C CA . ARG A 1 240 ? -28.076 -5.727 -43.257 1.00 30.61 262 ARG B CA 1
ATOM 1871 C C . ARG A 1 240 ? -29.325 -5.013 -42.754 1.00 33.63 262 ARG B C 1
ATOM 1872 O O . ARG A 1 240 ? -29.460 -4.792 -41.573 1.00 26.75 262 ARG B O 1
ATOM 1880 N N . CYS A 1 241 ? -30.203 -4.609 -43.662 1.00 31.41 263 CYS B N 1
ATOM 1881 C CA . CYS A 1 241 ? -31.247 -3.653 -43.318 1.00 34.19 263 CYS B CA 1
ATOM 1882 C C . CYS A 1 241 ? -32.605 -4.304 -43.041 1.00 33.11 263 CYS B C 1
ATOM 1883 O O . CYS A 1 241 ? -33.547 -3.582 -42.648 1.00 32.58 263 CYS B O 1
ATOM 1886 N N . TYR A 1 242 ? -32.733 -5.616 -43.210 1.00 35.46 264 TYR B N 1
ATOM 1887 C CA . TYR A 1 242 ? -34.052 -6.261 -43.051 1.00 37.90 264 TYR B CA 1
ATOM 1888 C C . TYR A 1 242 ? -34.551 -6.081 -41.602 1.00 36.87 264 TYR B C 1
ATOM 1889 O O . TYR A 1 242 ? -33.848 -6.439 -40.623 1.00 33.52 264 TYR B O 1
ATOM 1898 N N . ASN A 1 243 ? -35.769 -5.538 -41.479 1.00 32.95 265 ASN B N 1
ATOM 1899 C CA . ASN A 1 243 ? -36.457 -5.253 -40.233 1.00 31.64 265 ASN B CA 1
ATOM 1900 C C . ASN A 1 243 ? -35.695 -4.253 -39.358 1.00 32.03 265 ASN B C 1
ATOM 1901 O O . ASN A 1 243 ? -35.950 -4.186 -38.175 1.00 33.23 265 ASN B O 1
ATOM 1906 N N . ALA A 1 244 ? -34.806 -3.448 -39.932 1.00 32.88 266 ALA B N 1
ATOM 1907 C CA . ALA A 1 244 ? -34.074 -2.446 -39.167 1.00 31.81 266 ALA B CA 1
ATOM 1908 C C . ALA A 1 244 ? -35.052 -1.451 -38.552 1.00 35.06 266 ALA B C 1
ATOM 1909 O O . ALA A 1 244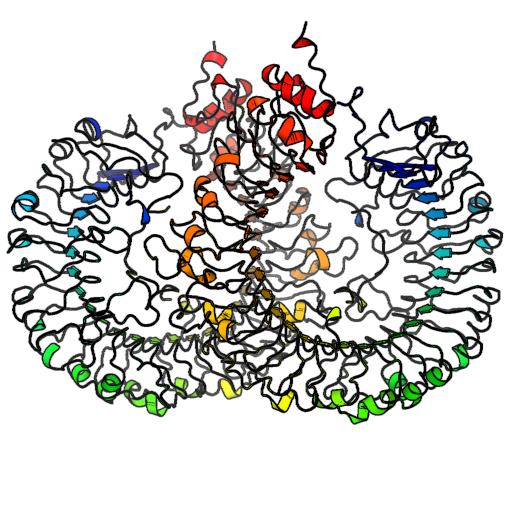 ? -35.910 -0.915 -39.239 1.00 36.22 266 ALA B O 1
ATOM 1911 N N . PRO A 1 245 ? -34.905 -1.087 -37.261 1.00 36.14 267 PRO B N 1
ATOM 1912 C CA . PRO A 1 245 ? -35.768 -0.061 -36.661 1.00 35.25 267 PRO B CA 1
ATOM 1913 C C . PRO A 1 245 ? -35.216 1.375 -36.766 1.00 35.83 267 PRO B C 1
ATOM 1914 O O . PRO A 1 245 ? -35.630 2.284 -36.040 1.00 36.69 267 PRO B O 1
ATOM 1918 N N . PHE A 1 246 ? -34.260 1.584 -37.667 1.00 30.62 268 PHE B N 1
ATOM 1919 C CA . PHE A 1 246 ? -33.763 2.903 -37.987 1.00 33.13 268 PHE B CA 1
ATOM 1920 C C . PHE A 1 246 ? -33.628 2.984 -39.513 1.00 32.76 268 PHE B C 1
ATOM 1921 O O . PHE A 1 246 ? -33.600 1.944 -40.174 1.00 31.36 268 PHE B O 1
ATOM 1929 N N . PRO A 1 247 ? -33.530 4.196 -40.092 1.00 34.24 269 PRO B N 1
ATOM 1930 C CA . PRO A 1 247 ? -33.382 4.375 -41.537 1.00 35.47 269 PRO B CA 1
ATOM 1931 C C . PRO A 1 247 ? -32.029 3.773 -41.900 1.00 38.74 269 PRO B C 1
ATOM 1932 O O . PRO A 1 247 ? -31.043 4.105 -41.283 1.00 37.08 269 PRO B O 1
ATOM 1936 N N . CYS A 1 248 ? -32.038 2.818 -42.814 1.00 36.29 270 CYS B N 1
ATOM 1937 C CA . CYS A 1 248 ? -30.903 1.959 -43.052 1.00 38.13 270 CYS B CA 1
ATOM 1938 C C . CYS A 1 248 ? -30.671 1.927 -44.568 1.00 42.16 270 CYS B C 1
ATOM 1939 O O . CYS A 1 248 ? -31.586 1.565 -45.303 1.00 37.61 270 CYS B O 1
ATOM 1942 N N . THR A 1 249 ? -29.469 2.306 -45.016 1.00 40.37 271 THR B N 1
ATOM 1943 C CA . THR A 1 249 ? -29.132 2.262 -46.433 1.00 41.33 271 THR B CA 1
ATOM 1944 C C . THR A 1 249 ? -28.056 1.209 -46.656 1.00 36.41 271 THR B C 1
ATOM 1945 O O . THR A 1 249 ? -26.930 1.375 -46.196 1.00 39.92 271 THR B O 1
ATOM 1949 N N . PRO A 1 250 ? -28.348 0.145 -47.438 1.00 36.58 272 PRO B N 1
ATOM 1950 C CA . PRO A 1 250 ? -27.373 -0.902 -47.750 1.00 37.94 272 PRO B CA 1
ATOM 1951 C C . PRO A 1 250 ? -26.374 -0.437 -48.822 1.00 34.16 272 PRO B C 1
ATOM 1952 O O . PRO A 1 250 ? -26.613 0.530 -49.505 1.00 37.28 272 PRO B O 1
ATOM 1956 N N . CYS A 1 251 ? -25.210 -1.062 -48.882 1.00 38.17 273 CYS B N 1
ATOM 1957 C CA . CYS A 1 251 ? -24.283 -0.820 -49.969 1.00 40.70 273 CYS B CA 1
ATOM 1958 C C . CYS A 1 251 ? -24.957 -1.335 -51.246 1.00 38.08 273 CYS B C 1
ATOM 1959 O O . CYS A 1 251 ? -25.758 -2.248 -51.172 1.00 38.64 273 CYS B O 1
ATOM 1962 N N . LYS A 1 252 ? -24.682 -0.709 -52.392 1.00 40.94 274 LYS B N 1
ATOM 1963 C CA . LYS A 1 252 ? -25.346 -1.105 -53.662 1.00 47.76 274 LYS B CA 1
ATOM 1964 C C . LYS A 1 252 ? -25.040 -2.573 -53.964 1.00 44.69 274 LYS B C 1
ATOM 1965 O O . LYS A 1 252 ? -23.981 -3.062 -53.584 1.00 40.27 274 LYS B O 1
ATOM 1971 N N . ASN A 1 253 ? -25.974 -3.215 -54.668 1.00 44.22 275 ASN B N 1
ATOM 1972 C CA . ASN A 1 253 ? -25.823 -4.546 -55.280 1.00 52.76 275 ASN B CA 1
ATOM 1973 C C . ASN A 1 253 ? -25.565 -5.591 -54.195 1.00 53.55 275 ASN B C 1
ATOM 1974 O O . ASN A 1 253 ? -24.834 -6.542 -54.443 1.00 49.57 275 ASN B O 1
ATOM 1979 N N . ASN A 1 254 ? -26.292 -5.438 -53.080 1.00 53.79 276 ASN B N 1
ATOM 1980 C CA . ASN A 1 254 ? -26.035 -5.965 -51.723 1.00 62.92 276 ASN B CA 1
ATOM 1981 C C . ASN A 1 254 ? -24.588 -6.461 -51.580 1.00 54.88 276 ASN B C 1
ATOM 1982 O O . ASN A 1 254 ? -24.284 -7.607 -51.296 1.00 52.91 276 ASN B O 1
ATOM 1987 N N . SER A 1 255 ? -23.677 -5.518 -51.699 1.00 43.36 277 SER B N 1
ATOM 1988 C CA . SER A 1 255 ? -22.313 -5.794 -51.536 1.00 41.16 277 SER B CA 1
ATOM 1989 C C . SER A 1 255 ? -21.992 -5.867 -50.035 1.00 34.58 277 SER B C 1
ATOM 1990 O O . SER A 1 255 ? -22.572 -5.140 -49.225 1.00 32.59 277 SER B O 1
ATOM 1993 N N . PRO A 1 256 ? -21.101 -6.784 -49.604 1.00 34.57 278 PRO B N 1
ATOM 1994 C CA . PRO A 1 256 ? -20.541 -6.769 -48.264 1.00 33.48 278 PRO B CA 1
ATOM 1995 C C . PRO A 1 256 ? -19.541 -5.622 -48.134 1.00 34.55 278 PRO B C 1
ATOM 1996 O O . PRO A 1 256 ? -19.060 -5.087 -49.149 1.00 33.22 278 PRO B O 1
ATOM 2000 N N . LEU A 1 257 ? -19.217 -5.264 -46.896 1.00 31.64 279 LEU B N 1
ATOM 2001 C CA . LEU A 1 257 ? -18.002 -4.506 -46.633 1.00 30.38 279 LEU B CA 1
ATOM 2002 C C . LEU A 1 257 ? -16.837 -5.374 -47.130 1.00 32.28 279 LEU B C 1
ATOM 2003 O O . LEU A 1 257 ? -16.716 -6.528 -46.773 1.00 30.11 279 LEU B O 1
ATOM 2008 N N . GLN A 1 258 ? -15.986 -4.792 -47.968 1.00 32.14 280 GLN B N 1
ATOM 2009 C CA . GLN A 1 258 ? -14.921 -5.501 -48.618 1.00 31.81 280 GLN B CA 1
ATOM 2010 C C . GLN A 1 258 ? -13.663 -5.313 -47.800 1.00 31.71 280 GLN B C 1
ATOM 2011 O O . GLN A 1 258 ? -13.164 -4.195 -47.687 1.00 28.86 280 GLN B O 1
ATOM 2017 N N . ILE A 1 259 ? -13.172 -6.421 -47.266 1.00 31.76 281 ILE B N 1
ATOM 2018 C CA . ILE A 1 259 ? -12.049 -6.445 -46.397 1.00 32.38 281 ILE B CA 1
ATOM 2019 C C . ILE A 1 259 ? -10.997 -7.363 -47.005 1.00 33.45 281 ILE B C 1
ATOM 2020 O O . ILE A 1 259 ? -11.206 -8.560 -47.130 1.00 31.92 281 ILE B O 1
ATOM 2025 N N . PRO A 1 260 ? -9.826 -6.837 -47.377 1.00 33.22 282 PRO B N 1
ATOM 2026 C CA . PRO A 1 260 ? -8.777 -7.684 -47.937 1.00 34.51 282 PRO B CA 1
ATOM 2027 C C . PRO A 1 260 ? -8.419 -8.805 -46.974 1.00 36.68 282 PRO B C 1
ATOM 2028 O O . PRO A 1 260 ? -8.503 -8.594 -45.753 1.00 33.01 282 PRO B O 1
ATOM 2032 N N . VAL A 1 261 ? -7.913 -9.913 -47.527 1.00 31.68 283 VAL B N 1
ATOM 2033 C CA . VAL A 1 261 ? -7.612 -11.096 -46.735 1.00 31.72 283 VAL B CA 1
ATOM 2034 C C . VAL A 1 261 ? -6.483 -10.818 -45.741 1.00 34.50 283 VAL B C 1
ATOM 2035 O O . VAL A 1 261 ? -6.427 -11.478 -44.721 1.00 33.23 283 VAL B O 1
ATOM 2039 N N . ASN A 1 262 ? -5.648 -9.798 -45.997 1.00 30.92 284 ASN B N 1
ATOM 2040 C CA . ASN A 1 262 ? -4.489 -9.486 -45.190 1.00 33.17 284 ASN B CA 1
ATOM 2041 C C . ASN A 1 262 ? -4.660 -8.184 -44.388 1.00 33.40 284 ASN B C 1
ATOM 2042 O O . ASN A 1 262 ? -3.692 -7.673 -43.825 1.00 35.48 284 ASN B O 1
ATOM 2047 N N . ALA A 1 263 ? -5.892 -7.676 -44.302 1.00 36.83 285 ALA B N 1
ATOM 2048 C CA . ALA A 1 263 ? -6.177 -6.391 -43.651 1.00 34.53 285 ALA B CA 1
ATOM 2049 C C . ALA A 1 263 ? -5.814 -6.405 -42.154 1.00 33.39 285 ALA B C 1
ATOM 2050 O O . ALA A 1 263 ? -5.535 -5.361 -41.602 1.00 36.87 285 ALA B O 1
ATOM 2052 N N . PHE A 1 264 ? -5.873 -7.575 -41.502 1.00 31.44 286 PHE B N 1
AT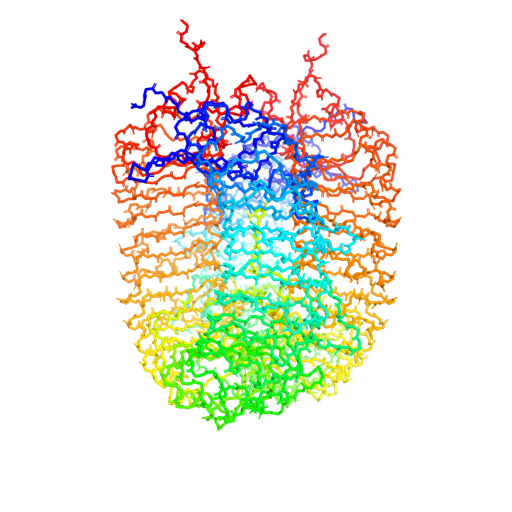OM 2053 C CA . PHE A 1 264 ? -5.705 -7.658 -40.064 1.00 34.25 286 PHE B CA 1
ATOM 2054 C C . PHE A 1 264 ? -4.310 -8.171 -39.663 1.00 38.78 286 PHE B C 1
ATOM 2055 O O . PHE A 1 264 ? -4.064 -8.401 -38.491 1.00 37.35 286 PHE B O 1
ATOM 2063 N N . ASP A 1 265 ? -3.384 -8.297 -40.631 1.00 36.24 287 ASP B N 1
ATOM 2064 C CA . ASP A 1 265 ? -2.071 -8.958 -40.395 1.00 37.42 287 ASP B CA 1
ATOM 2065 C C . ASP A 1 265 ? -1.245 -8.238 -39.323 1.00 35.12 287 ASP B C 1
ATOM 2066 O O . ASP A 1 265 ? -0.547 -8.898 -38.564 1.00 38.41 287 ASP B O 1
ATOM 2071 N N . ALA A 1 266 ? -1.371 -6.915 -39.198 1.00 33.44 288 ALA B N 1
ATOM 2072 C CA . ALA A 1 266 ? -0.566 -6.207 -38.181 1.00 36.43 288 ALA B CA 1
ATOM 2073 C C . ALA A 1 266 ? -1.165 -6.343 -36.764 1.00 36.96 288 ALA B C 1
ATOM 2074 O O . ALA A 1 266 ? -0.519 -5.953 -35.784 1.00 39.31 288 ALA B O 1
ATOM 2076 N N . LEU A 1 267 ? -2.389 -6.863 -36.647 1.00 36.43 289 LEU B N 1
ATOM 2077 C CA . LEU A 1 267 ? -3.182 -6.753 -35.379 1.00 36.95 289 LEU B CA 1
ATOM 2078 C C . LEU A 1 267 ? -2.954 -7.972 -34.476 1.00 36.07 289 LEU B C 1
ATOM 2079 O O . LEU A 1 267 ? -3.896 -8.689 -34.127 1.00 31.15 289 LEU B O 1
ATOM 2084 N N . THR A 1 268 ? -1.713 -8.162 -34.031 1.00 34.70 290 THR B N 1
ATOM 2085 C CA . THR A 1 268 ? -1.347 -9.374 -33.346 1.00 35.69 290 THR B CA 1
ATOM 2086 C C . THR A 1 268 ? -1.861 -9.347 -31.898 1.00 31.45 290 THR B C 1
ATOM 2087 O O . THR A 1 268 ? -2.051 -10.388 -31.354 1.00 34.24 290 THR B O 1
ATOM 2091 N N . GLU A 1 269 ? -2.156 -8.170 -31.337 1.00 35.08 291 GLU B N 1
ATOM 2092 C CA . GLU A 1 269 ? -2.757 -8.070 -29.967 1.00 37.06 291 GLU B CA 1
ATOM 2093 C C . GLU A 1 269 ? -4.308 -8.072 -29.974 1.00 33.33 291 GLU B C 1
ATOM 2094 O O . GLU A 1 269 ? -4.908 -7.979 -28.916 1.00 34.07 291 GLU B O 1
ATOM 2100 N N . LEU A 1 270 ? -4.975 -8.205 -31.129 1.00 31.79 292 LEU B N 1
ATOM 2101 C CA . LEU A 1 270 ? -6.427 -8.006 -31.223 1.00 32.13 292 LEU B CA 1
ATOM 2102 C C . LEU A 1 270 ? -7.161 -9.039 -30.353 1.00 33.72 292 LEU B C 1
ATOM 2103 O O . LEU A 1 270 ? -6.876 -10.220 -30.430 1.00 31.80 292 LEU B O 1
ATOM 2108 N N . LYS A 1 271 ? -8.074 -8.560 -29.505 1.00 31.93 293 LYS B N 1
ATOM 2109 C CA . LYS A 1 271 ? -8.869 -9.412 -28.606 1.00 31.00 293 LYS B CA 1
ATOM 2110 C C . LYS A 1 271 ? -10.345 -9.402 -29.016 1.00 28.53 293 LYS B C 1
ATOM 2111 O O . LYS A 1 271 ? -11.040 -10.402 -28.827 1.00 30.76 293 LYS B O 1
ATOM 2117 N N . VAL A 1 272 ? -10.807 -8.275 -29.545 1.00 28.70 294 VAL B N 1
ATOM 2118 C CA . VAL A 1 272 ? -12.223 -8.067 -29.884 1.00 30.94 294 VAL B CA 1
ATOM 2119 C C . VAL A 1 272 ? -12.306 -7.546 -31.318 1.00 27.81 294 VAL B C 1
ATOM 2120 O O . VAL A 1 272 ? -11.715 -6.540 -31.626 1.00 29.60 294 VAL B O 1
ATOM 2124 N N . LEU A 1 273 ? -13.086 -8.258 -32.135 1.00 27.41 295 LEU B N 1
ATOM 2125 C CA . LEU A 1 273 ? -13.393 -7.921 -33.495 1.00 28.52 295 LEU B CA 1
ATOM 2126 C C . LEU A 1 273 ? -14.909 -7.984 -33.670 1.00 28.21 295 LEU B C 1
ATOM 2127 O O . LEU A 1 273 ? -15.535 -9.058 -33.563 1.00 31.72 295 LEU B O 1
ATOM 2132 N N . ARG A 1 274 ? -15.485 -6.821 -33.954 1.00 28.23 296 ARG B N 1
ATOM 2133 C CA . ARG A 1 274 ? -16.879 -6.672 -34.179 1.00 27.34 296 ARG B CA 1
ATOM 2134 C C . ARG A 1 274 ? -17.121 -6.335 -35.659 1.00 24.90 296 ARG B C 1
ATOM 2135 O O . ARG A 1 274 ? -16.749 -5.252 -36.153 1.00 25.53 296 ARG B O 1
ATOM 2143 N N . LEU A 1 275 ? -17.815 -7.282 -36.318 1.00 27.47 297 LEU B N 1
ATOM 2144 C CA . LEU A 1 275 ? -18.242 -7.211 -37.727 1.00 29.89 297 LEU B CA 1
ATOM 2145 C C . LEU A 1 275 ? -19.728 -7.555 -37.831 1.00 29.15 297 LEU B C 1
ATOM 2146 O O . LEU A 1 275 ? -20.149 -8.402 -38.617 1.00 29.28 297 LEU B O 1
ATOM 2151 N N . HIS A 1 276 ? -20.524 -6.841 -37.033 1.00 28.51 298 HIS B N 1
ATOM 2152 C CA . HIS A 1 276 ? -21.979 -6.952 -37.011 1.00 27.23 298 HIS B CA 1
ATOM 2153 C C . HIS A 1 276 ? -22.566 -6.068 -38.110 1.00 26.01 298 HIS B C 1
ATOM 2154 O O . HIS A 1 276 ? -22.122 -4.947 -38.278 1.00 27.76 298 HIS B O 1
ATOM 2161 N N . SER A 1 277 ? -23.543 -6.589 -38.850 1.00 25.74 299 SER B N 1
ATOM 2162 C CA . SER A 1 277 ? -24.264 -5.829 -39.879 1.00 28.69 299 SER B CA 1
ATOM 2163 C C . SER A 1 277 ? -23.255 -5.266 -40.885 1.00 27.19 299 SER B C 1
ATOM 2164 O O . SER A 1 277 ? -23.201 -4.070 -41.108 1.00 27.23 299 SER B O 1
ATOM 2167 N N . ASN A 1 278 ? -22.482 -6.165 -41.509 1.00 28.22 300 ASN B N 1
ATOM 2168 C CA . ASN A 1 278 ? -21.566 -5.775 -42.589 1.00 30.34 300 ASN B CA 1
ATOM 2169 C C . ASN A 1 278 ? -21.904 -6.502 -43.911 1.00 31.30 300 ASN B C 1
ATOM 2170 O O . ASN A 1 278 ? -21.096 -6.495 -44.828 1.00 32.86 300 ASN B O 1
ATOM 2175 N N . SER A 1 279 ? -23.059 -7.184 -43.936 1.00 26.91 301 SER B N 1
ATOM 2176 C CA . SER A 1 279 ? -23.630 -7.898 -45.042 1.00 29.77 301 SER B CA 1
ATOM 2177 C C . SER A 1 279 ? -22.644 -8.972 -45.550 1.00 33.50 301 SER B C 1
ATOM 2178 O O . SER A 1 279 ? -22.652 -9.302 -46.730 1.00 31.18 301 SER B O 1
ATOM 2181 N N . LEU A 1 280 ? -21.838 -9.558 -44.660 1.00 31.16 302 LEU B N 1
ATOM 2182 C CA . LEU A 1 280 ? -20.837 -10.493 -45.102 1.00 32.26 302 LEU B CA 1
ATOM 2183 C C . LEU A 1 280 ? -21.490 -11.793 -45.581 1.00 33.91 302 LEU B C 1
ATOM 2184 O O . LEU A 1 280 ? -22.457 -12.295 -44.973 1.00 31.42 302 LEU B O 1
ATOM 2189 N N . GLN A 1 281 ? -20.898 -12.386 -46.633 1.00 28.74 303 GLN B N 1
ATOM 2190 C CA . GLN A 1 281 ? -21.356 -13.670 -47.143 1.00 33.10 303 GLN B CA 1
ATOM 2191 C C . GLN A 1 281 ? -20.328 -14.748 -46.861 1.00 30.48 303 GLN B C 1
ATOM 2192 O O . GLN A 1 281 ? -20.670 -15.908 -46.844 1.00 33.65 303 GLN B O 1
ATOM 2198 N N . HIS A 1 282 ? -19.090 -14.372 -46.616 1.00 32.75 304 HIS B N 1
ATOM 2199 C CA . HIS A 1 282 ? -18.025 -15.369 -46.390 1.00 35.49 304 HIS B CA 1
ATOM 2200 C C . HIS A 1 282 ? -17.118 -14.810 -45.312 1.00 33.99 304 HIS B C 1
ATOM 2201 O O . HIS A 1 282 ? -16.944 -13.595 -45.253 1.00 32.70 304 HIS B O 1
ATOM 2208 N N . VAL A 1 283 ? -16.517 -15.705 -44.522 1.00 31.26 305 VAL B N 1
ATOM 2209 C CA . VAL A 1 283 ? -15.479 -15.351 -43.565 1.00 33.74 305 VAL B CA 1
ATOM 2210 C C . VAL A 1 283 ? -14.212 -16.091 -43.992 1.00 37.27 305 VAL B C 1
ATOM 2211 O O . VAL A 1 283 ? -14.020 -17.245 -43.634 1.00 38.03 305 VAL B O 1
ATOM 2215 N N . PRO A 1 284 ? -13.293 -15.404 -44.716 1.00 38.59 306 PRO B N 1
ATOM 2216 C CA . PRO A 1 284 ? -11.991 -15.958 -45.094 1.00 38.27 306 PRO B CA 1
ATOM 2217 C C . PRO A 1 284 ? -11.132 -16.357 -43.904 1.00 37.60 306 PRO B C 1
ATOM 2218 O O . PRO A 1 284 ? -10.860 -15.495 -43.071 1.00 35.69 306 PRO B O 1
ATOM 2222 N N . PRO A 1 285 ? -10.662 -17.630 -43.805 1.00 35.48 307 PRO B N 1
ATOM 2223 C CA . PRO A 1 285 ? -9.752 -18.044 -42.740 1.00 37.16 307 PRO B CA 1
ATOM 2224 C C . PRO A 1 285 ? -8.480 -17.191 -42.719 1.00 33.11 307 PRO B C 1
ATOM 2225 O O . PRO A 1 285 ? -7.904 -16.940 -41.652 1.00 32.63 307 PRO B O 1
ATOM 2229 N N . ARG A 1 286 ? -8.050 -16.746 -43.904 1.00 36.53 308 ARG B N 1
ATOM 2230 C CA . ARG A 1 286 ? -6.852 -15.904 -44.046 1.00 36.23 308 ARG B CA 1
ATOM 2231 C C . ARG A 1 286 ? -6.913 -14.651 -43.153 1.00 36.62 308 ARG B C 1
ATOM 2232 O O . ARG A 1 286 ? -5.862 -14.204 -42.684 1.00 33.75 308 ARG B O 1
ATOM 2240 N N . TRP A 1 287 ? -8.112 -14.065 -42.911 1.00 39.17 309 TRP B N 1
ATOM 2241 C CA . TRP A 1 287 ? -8.252 -12.937 -41.952 1.00 39.29 309 TRP B CA 1
ATOM 2242 C C . TRP A 1 287 ? -7.509 -13.218 -40.642 1.00 35.93 309 TRP B C 1
ATOM 2243 O O . TRP A 1 287 ? -6.882 -12.315 -40.087 1.00 34.39 309 TRP B O 1
ATOM 2254 N N . PHE A 1 288 ? -7.601 -14.462 -40.141 1.00 39.11 310 PHE B N 1
ATOM 2255 C CA . PHE A 1 288 ? -7.163 -14.780 -38.769 1.00 39.27 310 PHE B CA 1
ATOM 2256 C C . PHE A 1 288 ? -5.730 -15.346 -38.701 1.00 43.68 310 PHE B C 1
ATOM 2257 O O . PHE A 1 288 ? -5.307 -15.778 -37.653 1.00 41.44 310 PHE B O 1
ATOM 2265 N N . LYS A 1 289 ? -4.929 -15.216 -39.769 1.00 49.40 311 LYS B N 1
ATOM 2266 C CA . LYS A 1 289 ? -3.592 -15.869 -39.837 1.00 48.81 311 LYS B CA 1
ATOM 2267 C C . LYS A 1 289 ? -2.673 -15.409 -38.701 1.00 46.56 311 LYS B C 1
ATOM 2268 O O . LYS A 1 289 ? -2.033 -16.233 -38.095 1.00 55.54 311 LYS B O 1
ATOM 2274 N N . ASN A 1 290 ? -2.594 -14.097 -38.454 1.00 46.06 312 ASN B N 1
ATOM 2275 C CA . ASN A 1 290 ? -1.690 -13.495 -37.475 1.00 45.77 312 ASN B CA 1
ATOM 2276 C C . ASN A 1 290 ? -2.397 -13.064 -36.184 1.00 49.03 312 ASN B C 1
ATOM 2277 O O . ASN A 1 290 ? -1.811 -12.361 -35.337 1.00 46.42 312 ASN B O 1
ATOM 2282 N N . ILE A 1 291 ? -3.661 -13.425 -36.046 1.00 43.86 313 ILE B N 1
ATOM 2283 C CA . ILE A 1 291 ? -4.416 -13.062 -34.860 1.00 49.05 313 ILE B CA 1
ATOM 2284 C C . ILE A 1 291 ? -4.624 -14.354 -34.061 1.00 52.20 313 ILE B C 1
ATOM 2285 O O . ILE A 1 291 ? -5.545 -15.120 -34.342 1.00 61.44 313 ILE B O 1
ATOM 2290 N N . ASN A 1 292 ? -3.765 -14.579 -33.067 1.00 52.45 314 ASN B N 1
ATOM 2291 C CA . ASN A 1 292 ? -3.774 -15.844 -32.318 1.00 62.05 314 ASN B CA 1
ATOM 2292 C C . ASN A 1 292 ? -4.606 -15.685 -31.026 1.00 55.26 314 ASN B C 1
ATOM 2293 O O . ASN A 1 292 ? -5.066 -16.668 -30.446 1.00 55.23 314 ASN B O 1
ATOM 2298 N N . ASN A 1 293 ? -4.803 -14.434 -30.584 1.00 45.21 315 ASN B N 1
ATOM 2299 C CA . ASN A 1 293 ? -5.291 -14.120 -29.246 1.00 47.30 315 ASN B CA 1
ATOM 2300 C C . ASN A 1 293 ? -6.749 -13.655 -29.250 1.00 36.38 315 ASN B C 1
ATOM 2301 O O . ASN A 1 293 ? -7.189 -13.164 -28.214 1.00 34.95 315 ASN B O 1
ATOM 2306 N N . LEU A 1 294 ? -7.463 -13.768 -30.382 1.00 34.26 316 LEU B N 1
ATOM 2307 C CA . LEU A 1 294 ? -8.832 -13.245 -30.464 1.00 33.74 316 LEU B CA 1
ATOM 2308 C C . LEU A 1 294 ? -9.729 -13.948 -29.423 1.00 33.02 316 LEU B C 1
ATOM 2309 O O . LEU A 1 294 ? -9.747 -15.163 -29.318 1.00 31.95 316 LEU B O 1
ATOM 2314 N N . GLN A 1 295 ? -10.488 -13.148 -28.660 1.00 35.31 317 GLN B N 1
ATOM 2315 C CA . GLN A 1 295 ? -11.337 -13.654 -27.583 1.00 32.89 317 GLN B CA 1
ATOM 2316 C C . GLN A 1 295 ? -12.832 -13.454 -27.885 1.00 32.71 317 GLN B C 1
ATOM 2317 O O . GLN A 1 295 ? -13.667 -14.287 -27.497 1.00 33.89 317 GLN B O 1
ATOM 2323 N N . GLU A 1 296 ? -13.182 -12.380 -28.606 1.00 31.86 318 GLU B N 1
ATOM 2324 C CA . GLU A 1 296 ? -14.561 -12.068 -28.924 1.00 31.35 318 GLU B CA 1
ATOM 2325 C C . GLU A 1 296 ? -14.694 -11.754 -30.418 1.00 31.34 318 GLU B C 1
ATOM 2326 O O . GLU A 1 296 ? -13.983 -10.927 -30.969 1.00 30.35 318 GLU B O 1
ATOM 2332 N N . LEU A 1 297 ? -15.670 -12.404 -31.053 1.00 30.11 319 LEU B N 1
ATOM 2333 C CA . LEU A 1 297 ? -15.984 -12.191 -32.434 1.00 30.16 319 LEU B CA 1
ATOM 2334 C C . LEU A 1 297 ? -17.497 -12.080 -32.615 1.00 28.20 319 LEU B C 1
ATOM 2335 O O . LEU A 1 297 ? -18.250 -13.047 -32.321 1.00 27.74 319 LEU B O 1
ATOM 2340 N N . ASP A 1 298 ? -17.936 -10.915 -33.133 1.00 29.77 320 ASP B N 1
ATOM 2341 C CA . ASP A 1 298 ? -19.317 -10.649 -33.437 1.00 29.38 320 ASP B CA 1
ATOM 2342 C C . ASP A 1 298 ? -19.489 -10.620 -34.954 1.00 30.66 320 ASP B C 1
ATOM 2343 O O . ASP A 1 298 ? -18.967 -9.719 -35.615 1.00 29.78 320 ASP B O 1
ATOM 2348 N N . LEU A 1 299 ? -20.231 -11.620 -35.454 1.00 28.16 321 LEU B N 1
ATOM 2349 C CA . LEU A 1 299 ? -20.563 -11.791 -36.841 1.00 31.97 321 LEU B CA 1
ATOM 2350 C C . LEU A 1 299 ? -22.074 -11.840 -37.004 1.00 30.46 321 LEU B C 1
ATOM 2351 O O . LEU A 1 299 ? -22.585 -12.346 -38.016 1.00 32.73 321 LEU B O 1
ATOM 2356 N N . SER A 1 300 ? -22.778 -11.155 -36.107 1.00 28.00 322 SER B N 1
ATOM 2357 C CA . SER A 1 300 ? -24.238 -11.089 -36.197 1.00 27.84 322 SER B CA 1
ATOM 2358 C C . SER A 1 300 ? -24.677 -10.105 -37.303 1.00 27.13 322 SER B C 1
ATOM 2359 O O . SER A 1 300 ? -23.988 -9.150 -37.627 1.00 28.19 322 SER B O 1
ATOM 2362 N N . GLN A 1 301 ? -25.901 -10.317 -37.800 1.00 25.46 323 GLN B N 1
ATOM 2363 C CA . GLN A 1 301 ? -26.597 -9.521 -38.809 1.00 28.56 323 GLN B CA 1
ATOM 2364 C C . GLN A 1 301 ? -25.781 -9.452 -40.088 1.00 26.97 323 GLN B C 1
ATOM 2365 O O . GLN A 1 301 ? -25.496 -8.367 -40.563 1.00 27.75 323 GLN B O 1
ATOM 2371 N N . ASN A 1 302 ? -25.350 -10.608 -40.571 1.00 30.38 324 ASN B N 1
ATOM 2372 C CA . ASN A 1 302 ? -24.743 -10.694 -41.859 1.00 31.18 324 ASN B CA 1
ATOM 2373 C C . ASN A 1 302 ? -25.579 -11.667 -42.719 1.00 30.53 324 ASN B C 1
ATOM 2374 O O . ASN A 1 302 ? -26.755 -11.900 -42.419 1.00 31.53 324 ASN B O 1
ATOM 2379 N N . PHE A 1 303 ? -24.950 -12.260 -43.758 1.00 30.55 325 PHE B N 1
ATOM 2380 C CA . PHE A 1 303 ? -25.618 -13.257 -44.617 1.00 29.80 325 PHE B CA 1
ATOM 2381 C C . PHE A 1 303 ? -24.769 -14.531 -44.644 1.00 30.87 325 PHE B C 1
ATOM 2382 O O . PHE A 1 303 ? -24.389 -15.015 -45.715 1.00 30.93 325 PHE B O 1
ATOM 2390 N N . LEU A 1 304 ? -24.459 -15.051 -43.453 1.00 30.30 326 LEU B N 1
ATOM 2391 C CA . LEU A 1 304 ? -23.530 -16.144 -43.268 1.00 31.82 326 LEU B CA 1
ATOM 2392 C C . LEU A 1 304 ? -24.239 -17.493 -43.029 1.00 29.88 326 LEU B C 1
ATOM 2393 O O . LEU A 1 304 ? -23.591 -18.405 -42.564 1.00 31.31 326 LEU B O 1
ATOM 2398 N N . ALA A 1 305 ? -25.507 -17.653 -43.421 1.00 31.75 327 ALA B N 1
ATOM 2399 C CA . ALA A 1 305 ? -26.242 -18.914 -43.175 1.00 33.09 327 ALA B CA 1
ATOM 2400 C C . ALA A 1 305 ? -25.486 -20.125 -43.751 1.00 39.24 327 ALA B C 1
ATOM 2401 O O . ALA A 1 305 ? -25.298 -21.135 -43.057 1.00 35.40 327 ALA B O 1
ATOM 2403 N N . LYS A 1 306 ? -25.017 -20.015 -45.003 1.00 37.99 328 LYS B N 1
ATOM 2404 C CA . LYS A 1 306 ? -24.272 -21.131 -45.629 1.00 39.57 328 LYS B CA 1
ATOM 2405 C C . LYS A 1 306 ? -22.917 -21.326 -44.948 1.00 34.98 328 LYS B C 1
ATOM 2406 O O . LYS A 1 306 ? -22.499 -22.467 -44.660 1.00 37.32 328 LYS B O 1
ATOM 2412 N N . GLU A 1 307 ? -22.217 -20.225 -44.685 1.00 33.59 329 GLU B N 1
ATOM 2413 C CA . GLU A 1 307 ? -20.878 -20.274 -44.058 1.00 32.65 329 GLU B CA 1
ATOM 2414 C C . GLU A 1 307 ? -20.893 -21.043 -42.715 1.00 34.68 329 GLU B C 1
ATOM 2415 O O . GLU A 1 307 ? -19.903 -21.690 -42.323 1.00 30.76 329 GLU B O 1
ATOM 2421 N N . ILE A 1 308 ? -21.999 -20.977 -41.961 1.00 35.54 330 ILE B N 1
ATOM 2422 C CA . ILE A 1 308 ? -22.054 -21.631 -40.620 1.00 32.27 330 ILE B CA 1
ATOM 2423 C C . ILE A 1 308 ? -21.844 -23.158 -40.728 1.00 35.00 330 ILE B C 1
ATOM 2424 O O . ILE A 1 308 ? -21.304 -23.762 -39.803 1.00 32.38 330 ILE B O 1
ATOM 2429 N N . GLY A 1 309 ? -22.258 -23.784 -41.843 1.00 32.82 331 GLY B N 1
ATOM 2430 C CA . GLY A 1 309 ? -22.029 -25.215 -42.096 1.00 37.44 331 GLY B CA 1
ATOM 2431 C C . GLY A 1 309 ? -20.663 -25.516 -42.705 1.00 38.53 331 GLY B C 1
ATOM 2432 O O . GLY A 1 309 ? -20.352 -26.630 -42.924 1.00 37.55 331 GLY B O 1
ATOM 2433 N N . ASP A 1 310 ? -19.822 -24.505 -42.933 1.00 37.35 332 ASP B N 1
ATOM 2434 C CA . ASP A 1 310 ? -18.506 -24.715 -43.502 1.00 39.67 332 ASP B CA 1
ATOM 2435 C C . ASP A 1 310 ? -17.483 -24.154 -42.512 1.00 35.75 332 ASP B C 1
ATOM 2436 O O . ASP A 1 310 ? -16.915 -24.890 -41.811 1.00 36.75 332 ASP B O 1
ATOM 2441 N N . ALA A 1 311 ? -17.338 -22.826 -42.419 1.00 38.89 333 ALA B N 1
ATOM 2442 C CA . ALA A 1 311 ? -16.689 -22.143 -41.258 1.00 35.33 333 ALA B CA 1
ATOM 2443 C C . ALA A 1 311 ? -15.257 -22.636 -40.993 1.00 37.71 333 ALA B C 1
ATOM 2444 O O . ALA A 1 311 ? -14.845 -22.813 -39.809 1.00 33.04 333 ALA B O 1
ATOM 2446 N N . LYS A 1 312 ? -14.436 -22.726 -42.059 1.00 33.77 334 LYS B N 1
ATOM 2447 C CA . LYS A 1 312 ? -13.081 -23.162 -41.887 1.00 36.54 334 LYS B CA 1
ATOM 2448 C C . LYS A 1 312 ? -12.311 -22.199 -40.976 1.00 35.14 334 LYS B C 1
ATOM 2449 O O . LYS A 1 312 ? -11.349 -22.628 -40.305 1.00 35.22 334 LYS B O 1
ATOM 2455 N N . PHE A 1 313 ? -12.725 -20.922 -40.949 1.00 33.65 335 PHE B N 1
ATOM 2456 C CA . PHE A 1 313 ? -12.062 -19.889 -40.144 1.00 32.06 335 PHE B CA 1
ATOM 2457 C C . PHE A 1 313 ? -11.994 -20.236 -38.652 1.00 29.85 335 PHE B C 1
ATOM 2458 O O . PHE A 1 313 ? -11.100 -19.711 -37.939 1.00 33.19 335 PHE B O 1
ATOM 2466 N N . LEU A 1 314 ? -12.900 -21.096 -38.174 1.00 30.57 336 LEU B N 1
ATOM 2467 C CA . LEU A 1 314 ? -12.939 -21.404 -36.726 1.00 34.36 336 LEU B CA 1
ATOM 2468 C C . LEU A 1 314 ? -11.677 -22.156 -36.271 1.00 37.48 336 LEU B C 1
ATOM 2469 O O . LEU A 1 314 ? -11.306 -22.098 -35.065 1.00 34.93 336 LEU B O 1
ATOM 2474 N N . HIS A 1 315 ? -11.018 -22.856 -37.213 1.00 37.37 337 HIS B N 1
ATOM 2475 C CA . HIS A 1 315 ? -9.781 -23.578 -36.935 1.00 35.52 337 HIS B CA 1
ATOM 2476 C C . HIS A 1 315 ? -8.678 -22.609 -36.530 1.00 37.88 337 HIS B C 1
ATOM 2477 O O . HIS A 1 315 ? -7.706 -23.060 -35.977 1.00 37.73 337 HIS B O 1
ATOM 2484 N N . PHE A 1 316 ? -8.839 -21.302 -36.783 1.00 38.70 338 PHE B N 1
ATOM 2485 C CA . PHE A 1 316 ? -7.797 -20.314 -36.419 1.00 38.58 338 PHE B CA 1
ATOM 2486 C C . PHE A 1 316 ? -8.090 -19.599 -35.101 1.00 38.32 338 PHE B C 1
ATOM 2487 O O . PHE A 1 316 ? -7.349 -18.672 -34.754 1.00 37.25 338 PHE B O 1
ATOM 2495 N N . LEU A 1 317 ? -9.118 -20.030 -34.356 1.00 33.63 339 LEU B N 1
ATOM 2496 C CA . LEU A 1 317 ? -9.585 -19.300 -33.195 1.00 34.73 339 LEU B CA 1
ATOM 2497 C C . LEU A 1 317 ? -9.633 -20.188 -31.948 1.00 38.43 339 LEU B C 1
ATOM 2498 O O . LEU A 1 317 ? -10.651 -20.248 -31.259 1.00 37.67 339 LEU B O 1
ATOM 2503 N N . PRO A 1 318 ? -8.529 -20.841 -31.535 1.00 40.18 340 PRO B N 1
ATOM 2504 C CA . PRO A 1 318 ? -8.569 -21.728 -30.360 1.00 38.74 340 PRO B CA 1
ATOM 2505 C C . PRO A 1 318 ? -8.646 -21.024 -28.995 1.00 36.06 340 PRO B C 1
ATOM 2506 O O . PRO A 1 318 ? -8.936 -21.677 -27.994 1.00 36.54 340 PRO B O 1
ATOM 2510 N N . ASN A 1 319 ? -8.414 -19.703 -28.957 1.00 33.96 341 ASN B N 1
ATOM 2511 C CA . ASN A 1 319 ? -8.523 -18.897 -27.753 1.00 36.19 341 ASN B CA 1
ATOM 2512 C C . ASN A 1 319 ? -9.859 -18.116 -27.636 1.00 32.98 341 ASN B C 1
ATOM 2513 O O . ASN A 1 319 ? -10.058 -17.416 -26.670 1.00 31.86 341 ASN B O 1
ATOM 2518 N N . LEU A 1 320 ? -10.734 -18.222 -28.636 1.00 31.32 342 LEU B N 1
ATOM 2519 C CA . LEU A 1 320 ? -11.978 -17.492 -28.674 1.00 29.64 342 LEU B CA 1
ATOM 2520 C C . LEU A 1 320 ? -12.847 -17.896 -27.482 1.00 30.34 342 LEU B C 1
ATOM 2521 O O . LEU A 1 320 ? -13.028 -19.089 -27.210 1.00 33.11 342 LEU B O 1
ATOM 2526 N N . ILE A 1 321 ? -13.407 -16.880 -26.817 1.00 31.72 343 ILE B N 1
ATOM 2527 C CA . ILE A 1 321 ? -14.261 -17.026 -25.610 1.00 33.75 343 ILE B CA 1
ATOM 2528 C C . ILE A 1 321 ? -15.741 -16.862 -26.003 1.00 31.73 343 ILE B C 1
ATOM 2529 O O . ILE A 1 321 ? -16.607 -17.581 -25.493 1.00 29.51 343 ILE B O 1
ATOM 2534 N N . GLN A 1 322 ? -16.041 -15.872 -26.862 1.00 31.69 344 GLN B N 1
ATOM 2535 C CA . GLN A 1 322 ? -17.400 -15.602 -27.303 1.00 32.03 344 GLN B CA 1
ATOM 2536 C C . GLN A 1 322 ? -17.492 -15.479 -28.818 1.00 31.76 344 GLN B C 1
ATOM 2537 O O . GLN A 1 322 ? -16.693 -14.781 -29.432 1.00 27.57 344 GLN B O 1
ATOM 2543 N N . LEU A 1 323 ? -18.546 -16.085 -29.371 1.00 29.01 345 LEU B N 1
ATOM 2544 C CA . LEU A 1 323 ? -18.822 -16.126 -30.818 1.00 31.13 345 LEU B CA 1
ATOM 2545 C C . LEU A 1 323 ? -20.297 -15.803 -30.977 1.00 31.10 345 LEU B C 1
ATOM 2546 O O . LEU A 1 323 ? -21.146 -16.516 -30.419 1.00 29.15 345 LEU B O 1
ATOM 2551 N N . ASP A 1 324 ? -20.597 -14.757 -31.740 1.00 31.75 346 ASP B N 1
ATOM 2552 C CA . ASP A 1 324 ? -21.975 -14.461 -32.079 1.00 29.56 346 ASP B CA 1
ATOM 2553 C C . ASP A 1 324 ? -22.206 -14.587 -33.601 1.00 28.49 346 ASP B C 1
ATOM 2554 O O . ASP A 1 324 ? -21.633 -13.842 -34.383 1.00 26.04 346 ASP B O 1
ATOM 2559 N N . LEU A 1 325 ? -23.100 -15.499 -33.992 1.00 25.77 347 LEU B N 1
ATOM 2560 C CA . LEU A 1 325 ? -23.490 -15.689 -35.375 1.00 31.25 347 LEU B CA 1
ATOM 2561 C C . LEU A 1 325 ? -24.988 -15.473 -35.566 1.00 28.48 347 LEU B C 1
ATOM 2562 O O . LEU A 1 325 ? -25.583 -16.020 -36.526 1.00 30.87 347 LEU B O 1
ATOM 2567 N N . SER A 1 326 ? -25.575 -14.640 -34.705 1.00 29.18 348 SER B N 1
ATOM 2568 C CA . SER A 1 326 ? -27.025 -14.435 -34.720 1.00 31.74 348 SER B CA 1
ATOM 2569 C C . SER A 1 326 ? -27.465 -13.632 -35.956 1.00 28.19 348 SER B C 1
ATOM 2570 O O . SER A 1 326 ? -26.768 -12.754 -36.386 1.00 29.67 348 SER B O 1
ATOM 2573 N N . PHE A 1 327 ? -28.681 -13.896 -36.434 1.00 27.10 349 PHE B N 1
ATOM 2574 C CA . PHE A 1 327 ? -29.405 -13.149 -37.418 1.00 29.97 349 PHE B CA 1
ATOM 2575 C C . PHE A 1 327 ? -28.619 -13.139 -38.740 1.00 30.56 349 PHE B C 1
ATOM 2576 O O . PHE A 1 327 ? -28.334 -12.112 -39.313 1.00 28.81 349 PHE B O 1
ATOM 2584 N N . ASN A 1 328 ? -28.329 -14.347 -39.212 1.00 29.81 350 ASN B N 1
ATOM 2585 C CA . ASN A 1 328 ? -27.650 -14.590 -40.449 1.00 29.61 350 ASN B CA 1
ATOM 2586 C C . ASN A 1 328 ? -28.547 -15.312 -41.458 1.00 27.96 350 ASN B C 1
ATOM 2587 O O . ASN A 1 328 ? -28.081 -15.743 -42.520 1.00 32.43 350 ASN B O 1
ATOM 2592 N N . PHE A 1 329 ? -29.833 -15.429 -41.171 1.00 28.55 351 PHE B N 1
ATOM 2593 C CA . PHE A 1 329 ? -30.697 -16.262 -41.997 1.00 31.87 351 PHE B CA 1
ATOM 2594 C C . PHE A 1 329 ? -30.870 -15.638 -43.375 1.00 31.71 351 PHE B C 1
ATOM 2595 O O . PHE A 1 329 ? -30.842 -14.429 -43.548 1.00 29.52 351 PHE B O 1
ATOM 2603 N N . GLU A 1 330 ? -31.151 -16.517 -44.334 1.00 33.05 352 GLU B N 1
ATOM 2604 C CA . GLU A 1 330 ? -31.435 -16.130 -45.683 1.00 34.90 352 GLU B CA 1
ATOM 2605 C C . GLU A 1 330 ? -32.912 -15.753 -45.773 1.00 30.78 352 GLU B C 1
ATOM 2606 O O . GLU A 1 330 ? -33.769 -16.566 -45.440 1.00 33.21 352 GLU B O 1
ATOM 2612 N N . LEU A 1 331 ? -33.201 -14.569 -46.316 1.00 31.41 353 LEU B N 1
ATOM 2613 C CA . LEU A 1 331 ? -34.556 -14.054 -46.351 1.00 35.42 353 LEU B CA 1
ATOM 2614 C C . LEU A 1 331 ? -35.436 -15.042 -47.126 1.00 36.79 353 LEU B C 1
ATOM 2615 O O . LEU A 1 331 ? -34.987 -15.665 -48.087 1.00 35.62 353 LEU B O 1
ATOM 2620 N N . GLN A 1 332 ? -36.620 -15.287 -46.572 1.00 35.12 354 GLN B N 1
ATOM 2621 C CA . GLN A 1 332 ? -37.680 -16.145 -47.155 1.00 40.15 354 GLN B CA 1
ATOM 2622 C C . GLN A 1 332 ? -37.205 -17.605 -47.251 1.00 38.38 354 GLN B C 1
ATOM 2623 O O . GLN A 1 332 ? -37.801 -18.418 -47.954 1.00 41.55 354 GLN B O 1
ATOM 2629 N N . VAL A 1 333 ? -36.239 -17.989 -46.419 1.00 33.73 355 VAL B N 1
ATOM 2630 C CA . VAL A 1 333 ? -35.845 -19.388 -46.300 1.00 34.17 355 VAL B CA 1
ATOM 2631 C C . VAL A 1 333 ? -36.054 -19.848 -44.850 1.00 36.97 355 VAL B C 1
ATOM 2632 O O . VAL A 1 333 ? -35.523 -19.245 -43.940 1.00 30.74 355 VAL B O 1
ATOM 2636 N N . TYR A 1 334 ? -36.756 -20.970 -44.674 1.00 36.62 356 TYR B N 1
ATOM 2637 C CA . TYR A 1 334 ? -36.973 -21.620 -43.378 1.00 35.35 356 TYR B CA 1
ATOM 2638 C C . TYR A 1 334 ? -36.343 -22.994 -43.465 1.00 33.95 356 TYR B C 1
ATOM 2639 O O . TYR A 1 334 ? -36.987 -23.910 -43.941 1.00 34.76 356 TYR B O 1
ATOM 2648 N N . ARG A 1 335 ? -35.127 -23.144 -42.929 1.00 30.79 357 ARG B N 1
ATOM 2649 C CA . ARG A 1 335 ? -34.398 -24.375 -43.039 1.00 35.33 357 ARG B CA 1
ATOM 2650 C C . ARG A 1 335 ? -35.051 -25.476 -42.190 1.00 40.58 357 ARG B C 1
ATOM 2651 O O . ARG A 1 335 ? -35.751 -25.208 -41.189 1.00 32.49 357 ARG B O 1
ATOM 2659 N N . ALA A 1 336 ? -34.807 -26.727 -42.596 1.00 38.27 358 ALA B N 1
ATOM 2660 C CA . ALA A 1 336 ? -35.345 -27.903 -41.902 1.00 40.80 358 ALA B CA 1
ATOM 2661 C C . ALA A 1 336 ? -34.558 -28.129 -40.610 1.00 35.92 358 ALA B C 1
ATOM 2662 O O . ALA A 1 336 ? -35.139 -28.531 -39.647 1.00 38.23 358 ALA B O 1
ATOM 2664 N N . SER A 1 337 ? -33.255 -27.867 -40.628 1.00 33.00 359 SER B N 1
ATOM 2665 C CA . SER A 1 337 ? -32.294 -28.356 -39.612 1.00 38.09 359 SER B CA 1
ATOM 2666 C C . SER A 1 337 ? -31.251 -27.278 -39.341 1.00 34.00 359 SER B C 1
ATOM 2667 O O . SER A 1 337 ? -31.041 -26.397 -40.160 1.00 35.75 359 SER B O 1
ATOM 2670 N N . MET A 1 338 ? -30.569 -27.386 -38.209 1.00 38.65 360 MET B N 1
ATOM 2671 C CA . MET A 1 338 ? -29.353 -26.614 -38.014 1.00 41.04 360 MET B CA 1
ATOM 2672 C C . MET A 1 338 ? -28.161 -27.447 -38.473 1.00 39.08 360 MET B C 1
ATOM 2673 O O . MET A 1 338 ? -27.993 -28.650 -38.107 1.00 37.98 360 MET B O 1
ATOM 2678 N N . ASN A 1 339 ? -27.306 -26.749 -39.216 1.00 35.61 361 ASN B N 1
ATOM 2679 C CA . ASN A 1 339 ? -26.115 -27.320 -39.819 1.00 36.10 361 ASN B CA 1
ATOM 2680 C C . ASN A 1 339 ? -24.933 -26.496 -39.316 1.00 35.23 361 ASN B C 1
ATOM 2681 O O . ASN A 1 339 ? -24.604 -25.461 -39.910 1.00 35.96 361 ASN B O 1
ATOM 2686 N N . LEU A 1 340 ? -24.335 -26.972 -38.226 1.00 37.61 362 LEU B N 1
ATOM 2687 C CA . LEU A 1 340 ? -23.154 -26.418 -37.637 1.00 37.40 362 LEU B CA 1
ATOM 2688 C C . LEU A 1 340 ? -21.944 -27.195 -38.159 1.00 40.95 362 LEU B C 1
ATOM 2689 O O . LEU A 1 340 ? -21.878 -28.389 -37.956 1.00 36.56 362 LEU B O 1
ATOM 2694 N N . SER A 1 341 ? -20.966 -26.515 -38.746 1.00 38.82 363 SER B N 1
ATOM 2695 C CA . SER A 1 341 ? -19.737 -27.192 -39.215 1.00 40.60 363 SER B CA 1
ATOM 2696 C C . SER A 1 341 ? -19.097 -28.031 -38.090 1.00 39.54 363 SER B C 1
ATOM 2697 O O . SER A 1 341 ? -19.102 -27.634 -36.937 1.00 35.56 363 SER B O 1
ATOM 2700 N N . GLN A 1 342 ? -18.433 -29.144 -38.437 1.00 36.09 364 GLN B N 1
ATOM 2701 C CA . GLN A 1 342 ? -17.579 -29.839 -37.489 1.00 36.97 364 GLN B CA 1
ATOM 2702 C C . GLN A 1 342 ? -16.462 -28.931 -36.959 1.00 36.94 364 GLN B C 1
ATOM 2703 O O . GLN A 1 342 ? -15.918 -29.198 -35.873 1.00 37.77 364 GLN B O 1
ATOM 2709 N N . ALA A 1 343 ? -16.121 -27.869 -37.705 1.00 36.82 365 ALA B N 1
ATOM 2710 C CA . ALA A 1 343 ? -15.081 -26.872 -37.302 1.00 40.57 365 ALA B CA 1
ATOM 2711 C C . ALA A 1 343 ? -15.389 -26.208 -35.939 1.00 36.12 365 ALA B C 1
ATOM 2712 O O . ALA A 1 343 ? -14.489 -25.746 -35.242 1.00 32.89 365 ALA B O 1
ATOM 2714 N N . PHE A 1 344 ? -16.653 -26.168 -35.524 1.00 33.25 366 PHE B N 1
ATOM 2715 C CA . PHE A 1 344 ? -16.988 -25.638 -34.152 1.00 31.82 366 PHE B CA 1
ATOM 2716 C C . PHE A 1 344 ? -16.228 -26.428 -33.063 1.00 33.65 366 PHE B C 1
ATOM 2717 O O . PHE A 1 344 ? -15.869 -25.894 -32.005 1.00 32.59 366 PHE B O 1
ATOM 2725 N N . SER A 1 345 ? -15.924 -27.710 -33.314 1.00 34.72 367 SER B N 1
ATOM 2726 C CA . SER A 1 345 ? -15.234 -28.521 -32.314 1.00 35.67 367 SER B CA 1
ATOM 2727 C C . SER A 1 345 ? -13.799 -28.060 -32.050 1.00 38.32 367 SER B C 1
ATOM 2728 O O . SER A 1 345 ? -13.204 -28.463 -31.055 1.00 40.79 367 SER B O 1
ATOM 2731 N N . SER A 1 346 ? -13.230 -27.205 -32.897 1.00 38.52 368 SER B N 1
ATOM 2732 C CA . SER A 1 346 ? -11.881 -26.670 -32.629 1.00 41.38 368 SER B CA 1
ATOM 2733 C C . SER A 1 346 ? -11.910 -25.440 -31.728 1.00 38.67 368 SER B C 1
ATOM 2734 O O . SER A 1 346 ? -10.846 -24.914 -31.395 1.00 34.27 368 SER B O 1
ATOM 2737 N N . LEU A 1 347 ? -13.107 -24.952 -31.349 1.00 36.22 369 LEU B N 1
ATOM 2738 C CA . LEU A 1 347 ? -13.200 -23.779 -30.470 1.00 34.62 369 LEU B CA 1
ATOM 2739 C C . LEU A 1 347 ? -12.988 -24.162 -28.999 1.00 39.24 369 LEU B C 1
ATOM 2740 O O . LEU A 1 347 ? -13.878 -24.015 -28.139 1.00 38.38 369 LEU B O 1
ATOM 2745 N N . LYS A 1 348 ? -11.751 -24.565 -28.692 1.00 37.89 370 LYS B N 1
ATOM 2746 C CA . LYS A 1 348 ? -11.377 -25.154 -27.383 1.00 39.50 370 LYS B CA 1
ATOM 2747 C C . LYS A 1 348 ? -11.793 -24.268 -26.192 1.00 36.45 370 LYS B C 1
ATOM 2748 O O . LYS A 1 348 ? -12.280 -24.776 -25.181 1.00 33.34 370 LYS B O 1
ATOM 2754 N N . SER A 1 349 ? -11.570 -22.952 -26.298 1.00 32.68 371 SER B N 1
ATOM 2755 C CA . SER A 1 349 ? -11.731 -22.012 -25.199 1.00 32.90 371 SER B CA 1
ATOM 2756 C C . SER A 1 349 ? -13.170 -21.465 -25.102 1.00 30.52 371 SER B C 1
ATOM 2757 O O . SER A 1 349 ? -13.476 -20.690 -24.177 1.00 31.24 371 SER B O 1
ATOM 2760 N N . LEU A 1 350 ? -14.047 -21.834 -26.038 1.00 30.52 372 LEU B N 1
ATOM 2761 C CA . LEU A 1 350 ? -15.339 -21.141 -26.159 1.00 30.88 372 LEU B CA 1
ATOM 2762 C C . LEU A 1 350 ? -16.148 -21.263 -24.858 1.00 31.77 372 LEU B C 1
ATOM 2763 O O . LEU A 1 350 ? -16.362 -22.393 -24.372 1.00 31.91 372 LEU B O 1
ATOM 2768 N N . LYS A 1 351 ? -16.641 -20.122 -24.345 1.00 30.72 373 LYS B N 1
ATOM 2769 C CA . LYS A 1 351 ? -17.642 -20.112 -23.229 1.00 32.97 373 LYS B CA 1
ATOM 2770 C C . LYS A 1 351 ? -19.062 -19.736 -23.688 1.00 31.01 373 LYS B C 1
ATOM 2771 O O . LYS A 1 351 ? -20.067 -20.223 -23.110 1.00 30.32 373 LYS B O 1
ATOM 2777 N N . ILE A 1 352 ? -19.184 -18.852 -24.693 1.00 29.45 374 ILE B N 1
ATOM 2778 C CA . ILE A 1 352 ? -20.515 -18.315 -25.124 1.00 29.82 374 ILE B CA 1
ATOM 2779 C C . ILE A 1 352 ? -20.660 -18.465 -26.639 1.00 29.98 374 ILE B C 1
ATOM 2780 O O . ILE A 1 352 ? -19.854 -17.925 -27.426 1.00 31.32 374 ILE B O 1
ATOM 2785 N N . LEU A 1 353 ? -21.721 -19.140 -27.046 1.00 30.00 375 LEU B N 1
ATOM 2786 C CA . LEU A 1 353 ? -22.093 -19.271 -28.433 1.00 29.82 375 LEU B CA 1
ATOM 2787 C C . LEU A 1 353 ? -23.537 -18.779 -28.615 1.00 31.40 375 LEU B C 1
ATOM 2788 O O . LEU A 1 353 ? -24.501 -19.321 -27.995 1.00 28.49 375 LEU B O 1
ATOM 2793 N N . ARG A 1 354 ? -23.703 -17.766 -29.465 1.00 27.37 376 ARG B N 1
ATOM 2794 C CA . ARG A 1 354 ? -25.020 -17.268 -29.773 1.00 30.25 376 ARG B CA 1
ATOM 2795 C C . ARG A 1 354 ? -25.320 -17.411 -31.253 1.00 27.07 376 ARG B C 1
ATOM 2796 O O . ARG A 1 354 ? -24.519 -16.954 -32.097 1.00 29.45 376 ARG B O 1
ATOM 2804 N N . ILE A 1 355 ? -26.434 -18.113 -31.525 1.00 26.75 377 ILE B N 1
ATOM 2805 C CA . ILE A 1 355 ? -26.919 -18.312 -32.877 1.00 29.30 377 ILE B CA 1
ATOM 2806 C C . ILE A 1 355 ? -28.443 -18.177 -32.894 1.00 27.61 377 ILE B C 1
ATOM 2807 O O . ILE A 1 355 ? -29.157 -19.101 -33.275 1.00 28.34 377 ILE B O 1
ATOM 2812 N N . ARG A 1 356 ? -28.922 -17.005 -32.504 1.00 28.23 378 ARG B N 1
ATOM 2813 C CA . ARG A 1 356 ? -30.269 -16.603 -32.759 1.00 27.52 378 ARG B CA 1
ATOM 2814 C C . ARG A 1 356 ? -30.474 -16.329 -34.260 1.00 27.46 378 ARG B C 1
ATOM 2815 O O . ARG A 1 356 ? -29.541 -16.108 -35.021 1.00 25.96 378 ARG B O 1
ATOM 2823 N N . GLY A 1 357 ? -31.739 -16.338 -34.675 1.00 29.03 379 GLY B N 1
ATOM 2824 C CA . GLY A 1 357 ? -32.124 -15.914 -36.018 1.00 31.91 379 GLY B CA 1
ATOM 2825 C C . GLY A 1 357 ? -31.383 -16.644 -37.131 1.00 28.83 379 GLY B C 1
ATOM 2826 O O . GLY A 1 357 ? -30.982 -16.026 -38.153 1.00 31.17 379 GLY B O 1
ATOM 2827 N N . TYR A 1 358 ? -31.231 -17.960 -36.953 1.00 26.49 380 TYR B N 1
ATOM 2828 C CA . TYR A 1 358 ? -30.788 -18.887 -37.997 1.00 31.20 380 TYR B CA 1
ATOM 2829 C C . TYR A 1 358 ? -32.031 -19.343 -38.761 1.00 30.48 380 TYR B C 1
ATOM 2830 O O . TYR A 1 358 ? -31.959 -19.541 -39.961 1.00 32.88 380 TYR B O 1
ATOM 2839 N N . VAL A 1 359 ? -33.137 -19.566 -38.029 1.00 27.97 381 VAL B N 1
ATOM 2840 C CA . VAL A 1 359 ? -34.511 -19.773 -38.539 1.00 28.40 381 VAL B CA 1
ATOM 2841 C C . VAL A 1 359 ? -34.644 -21.160 -39.162 1.00 30.27 381 VAL B C 1
ATOM 2842 O O . VAL A 1 359 ? -34.341 -21.368 -40.335 1.00 31.20 381 VAL B O 1
ATOM 2846 N N . PHE A 1 360 ? -35.073 -22.126 -38.336 1.00 29.90 382 PHE B N 1
ATOM 2847 C CA . PHE A 1 360 ? -35.092 -23.535 -38.710 1.00 29.43 382 PHE B CA 1
ATOM 2848 C C . PHE A 1 360 ? -36.162 -24.255 -37.891 1.00 29.75 382 PHE B C 1
ATOM 2849 O O . PHE A 1 360 ? -36.547 -23.786 -36.779 1.00 29.97 382 PHE B O 1
ATOM 2857 N N . LYS A 1 361 ? -36.638 -25.381 -38.440 1.00 29.56 383 LYS B N 1
ATOM 2858 C CA . LYS A 1 361 ? -37.861 -25.999 -37.977 1.00 32.03 383 LYS B CA 1
ATOM 2859 C C . LYS A 1 361 ? -37.642 -26.969 -36.832 1.00 32.29 383 LYS B C 1
ATOM 2860 O O . LYS A 1 361 ? -38.473 -27.025 -35.932 1.00 32.83 383 LYS B O 1
ATOM 2866 N N . GLU A 1 362 ? -36.560 -27.740 -36.893 1.00 30.39 384 GLU B N 1
ATOM 2867 C CA . GLU A 1 362 ? -36.409 -28.890 -36.052 1.00 36.94 384 GLU B CA 1
ATOM 2868 C C . GLU A 1 362 ? -34.959 -29.026 -35.575 1.00 38.70 384 GLU B C 1
ATOM 2869 O O . GLU A 1 362 ? -34.017 -29.004 -36.346 1.00 37.69 384 GLU B O 1
ATOM 2875 N N . LEU A 1 363 ? -34.791 -29.085 -34.254 1.00 39.42 385 LEU B N 1
ATOM 2876 C CA . LEU A 1 363 ? -33.477 -29.264 -33.657 1.00 38.93 385 LEU B CA 1
ATOM 2877 C C . LEU A 1 363 ? -33.346 -30.720 -33.226 1.00 40.91 385 LEU B C 1
ATOM 2878 O O . LEU A 1 363 ? -34.210 -31.221 -32.514 1.00 34.96 385 LEU B O 1
ATOM 2883 N N . LYS A 1 364 ? -32.249 -31.356 -33.646 1.00 40.92 386 LYS B N 1
ATOM 2884 C CA . LYS A 1 364 ? -31.943 -32.764 -33.339 1.00 39.00 386 LYS B CA 1
ATOM 2885 C C . LYS A 1 364 ? -30.623 -32.801 -32.579 1.00 37.30 386 LYS B C 1
ATOM 2886 O O . LYS A 1 364 ? -29.755 -31.989 -32.856 1.00 36.51 386 LYS B O 1
ATOM 2892 N N . SER A 1 365 ? -30.490 -33.779 -31.670 1.00 32.02 387 SER B N 1
ATOM 2893 C CA . SER A 1 365 ? -29.354 -33.967 -30.814 1.00 36.07 387 SER B CA 1
ATOM 2894 C C . SER A 1 365 ? -28.036 -33.963 -31.607 1.00 38.29 387 SER B C 1
ATOM 2895 O O . SER A 1 365 ? -27.053 -33.341 -31.214 1.00 32.11 387 SER B O 1
ATOM 2898 N N . PHE A 1 366 ? -28.005 -34.688 -32.728 1.00 39.94 388 PHE B N 1
ATOM 2899 C CA . PHE A 1 366 ? -26.711 -34.889 -33.451 1.00 40.28 388 PHE B CA 1
ATOM 2900 C C . PHE A 1 366 ? -26.240 -33.563 -34.063 1.00 37.71 388 PHE B C 1
ATOM 2901 O O . PHE A 1 366 ? -25.069 -33.383 -34.286 1.00 40.03 388 PHE B O 1
ATOM 2909 N N . GLN A 1 367 ? -27.162 -32.627 -34.301 1.00 36.07 389 GLN B N 1
ATOM 2910 C CA . GLN A 1 367 ? -26.822 -31.339 -34.889 1.00 38.68 389 GLN B CA 1
ATOM 2911 C C . GLN A 1 367 ? -25.959 -30.476 -33.963 1.00 34.50 389 GLN B C 1
ATOM 2912 O O . GLN A 1 367 ? -25.241 -29.568 -34.456 1.00 37.66 389 GLN B O 1
ATOM 2918 N N . LEU A 1 368 ? -26.013 -30.736 -32.653 1.00 31.50 390 LEU B N 1
ATOM 2919 C CA . LEU A 1 368 ? -25.180 -30.038 -31.682 1.00 36.87 390 LEU B CA 1
ATOM 2920 C C . LEU A 1 368 ? -23.899 -30.831 -31.378 1.00 34.27 390 LEU B C 1
ATOM 2921 O O . LEU A 1 368 ? -23.114 -30.395 -30.535 1.00 36.24 390 LEU B O 1
ATOM 2926 N N . SER A 1 369 ? -23.639 -31.944 -32.087 1.00 36.58 391 SER B N 1
ATOM 2927 C CA . SER A 1 369 ? -22.506 -32.828 -31.699 1.00 37.65 391 SER B CA 1
ATOM 2928 C C . SER A 1 369 ? -21.140 -32.144 -31.880 1.00 36.09 391 SER B C 1
ATOM 2929 O O . SER A 1 369 ? -20.228 -32.388 -31.098 1.00 37.48 391 SER B O 1
ATOM 2932 N N . PRO A 1 370 ? -20.932 -31.156 -32.778 1.00 35.47 392 PRO B N 1
ATOM 2933 C CA . PRO A 1 370 ? -19.656 -30.427 -32.760 1.00 36.52 392 PRO B CA 1
ATOM 2934 C C . PRO A 1 370 ? -19.395 -29.607 -31.480 1.00 37.79 392 PRO B C 1
ATOM 2935 O O . PRO A 1 370 ? -18.243 -29.236 -31.189 1.00 38.05 392 PRO B O 1
ATOM 2939 N N . LEU A 1 371 ? -20.430 -29.378 -30.668 1.00 35.95 393 LEU B N 1
ATOM 2940 C CA . LEU A 1 371 ? -20.241 -28.707 -29.346 1.00 33.97 393 LEU B CA 1
ATOM 2941 C C . LEU A 1 371 ? -19.963 -29.661 -28.170 1.00 36.88 393 LEU B C 1
ATOM 2942 O O . LEU A 1 371 ? -19.643 -29.179 -27.067 1.00 34.74 393 LEU B O 1
ATOM 2947 N N . HIS A 1 372 ? -20.077 -30.980 -28.362 1.00 38.10 394 HIS B N 1
ATOM 2948 C CA . HIS A 1 372 ? -20.071 -31.971 -27.230 1.00 42.01 394 HIS B CA 1
ATOM 2949 C C . HIS A 1 372 ? -18.795 -31.879 -26.389 1.00 41.09 394 HIS B C 1
ATOM 2950 O O . HIS A 1 372 ? -18.867 -31.974 -25.189 1.00 40.59 394 HIS B O 1
ATOM 2957 N N . ASN A 1 373 ? -17.639 -31.639 -27.014 1.00 42.75 395 ASN B N 1
ATOM 2958 C CA . ASN A 1 373 ? -16.374 -31.694 -26.273 1.00 42.79 395 ASN B CA 1
ATOM 2959 C C . ASN A 1 373 ? -15.786 -30.287 -26.085 1.00 41.41 395 ASN B C 1
ATOM 2960 O O . ASN A 1 373 ? -14.596 -30.152 -25.801 1.00 37.24 395 ASN B O 1
ATOM 2965 N N . LEU A 1 374 ? -16.627 -29.248 -26.168 1.00 40.24 396 LEU B N 1
ATOM 2966 C CA . LEU A 1 374 ? -16.192 -27.889 -25.784 1.00 38.35 396 LEU B CA 1
ATOM 2967 C C . LEU A 1 374 ? -16.387 -27.780 -24.265 1.00 43.29 396 LEU B C 1
ATOM 2968 O O . LEU A 1 374 ? -17.515 -27.578 -23.762 1.00 35.70 396 LEU B O 1
ATOM 2973 N N . GLN A 1 375 ? -15.277 -27.963 -23.535 1.00 38.41 397 GLN B N 1
ATOM 2974 C CA . GLN A 1 375 ? -15.332 -28.269 -22.110 1.00 41.87 397 GLN B CA 1
ATOM 2975 C C . GLN A 1 375 ? -15.612 -26.981 -21.328 1.00 37.70 397 GLN B C 1
ATOM 2976 O O . GLN A 1 375 ? -16.088 -27.063 -20.216 1.00 37.62 397 GLN B O 1
ATOM 2982 N N . ASN A 1 376 ? -15.383 -25.823 -21.945 1.00 34.46 398 ASN B N 1
ATOM 2983 C CA . ASN A 1 376 ? -15.568 -24.547 -21.293 1.00 36.26 398 ASN B CA 1
ATOM 2984 C C . ASN A 1 376 ? -16.911 -23.916 -21.671 1.00 34.19 398 ASN B C 1
ATOM 2985 O O . ASN A 1 376 ? -17.204 -22.818 -21.231 1.00 32.56 398 ASN B O 1
ATOM 2990 N N . LEU A 1 377 ? -17.755 -24.625 -22.411 1.00 30.57 399 LEU B N 1
ATOM 2991 C CA . LEU A 1 377 ? -18.980 -23.982 -22.888 1.00 29.52 399 LEU B CA 1
ATOM 2992 C C . LEU A 1 377 ? -19.892 -23.708 -21.677 1.00 32.94 399 LEU B C 1
ATOM 2993 O O . LEU A 1 377 ? -20.037 -24.581 -20.795 1.00 33.55 399 LEU B O 1
ATOM 2998 N N . GLU A 1 378 ? -20.451 -22.481 -21.615 1.00 30.15 400 GLU B N 1
ATOM 2999 C CA . GLU A 1 378 ? -21.262 -22.032 -20.525 1.00 30.37 400 GLU B CA 1
ATOM 3000 C C . GLU A 1 378 ? -22.639 -21.564 -20.988 1.00 29.42 400 GLU B C 1
ATOM 3001 O O . GLU A 1 378 ? -23.618 -21.809 -20.272 1.00 29.12 400 GLU B O 1
ATOM 3007 N N . VAL A 1 379 ? -22.704 -20.908 -22.157 1.00 30.61 401 VAL B N 1
ATOM 3008 C CA . VAL A 1 379 ? -23.937 -20.404 -22.723 1.00 31.93 401 VAL B CA 1
ATOM 3009 C C . VAL A 1 379 ? -24.108 -20.877 -24.175 1.00 30.48 401 VAL B C 1
ATOM 3010 O O . VAL A 1 379 ? -23.235 -20.692 -25.032 1.00 33.14 401 VAL B O 1
ATOM 3014 N N . LEU A 1 380 ? -25.302 -21.427 -24.451 1.00 29.90 402 LEU B N 1
ATOM 3015 C CA . LEU A 1 380 ? -25.758 -21.758 -25.773 1.00 27.89 402 LEU B CA 1
ATOM 3016 C C . LEU A 1 380 ? -27.121 -21.095 -25.987 1.00 28.98 402 LEU B C 1
ATOM 3017 O O . LEU A 1 380 ? -28.089 -21.444 -25.302 1.00 29.94 402 LEU B O 1
ATOM 3022 N N . ASP A 1 381 ? -27.151 -20.119 -26.893 1.00 27.26 403 ASP B N 1
ATOM 3023 C CA . ASP A 1 381 ? -28.301 -19.273 -27.164 1.00 26.78 403 ASP B CA 1
ATOM 3024 C C . ASP A 1 381 ? -28.818 -19.606 -28.563 1.00 30.77 403 ASP B C 1
ATOM 3025 O O . ASP A 1 381 ? -28.190 -19.261 -29.578 1.00 29.21 403 ASP B O 1
ATOM 3030 N N . LEU A 1 382 ? -29.962 -20.304 -28.593 1.00 27.63 404 LEU B N 1
ATOM 3031 C CA . LEU A 1 382 ? -30.627 -20.620 -29.816 1.00 29.26 404 LEU B CA 1
ATOM 3032 C C . LEU A 1 382 ? -32.025 -19.998 -29.848 1.00 26.65 404 LEU B C 1
ATOM 3033 O O . LEU A 1 382 ? -32.951 -20.582 -30.430 1.00 27.23 404 LEU B O 1
ATOM 3038 N N . GLY A 1 383 ? -32.155 -18.804 -29.244 1.00 25.99 405 GLY B N 1
ATOM 3039 C CA . GLY A 1 383 ? -33.408 -18.073 -29.240 1.00 27.68 405 GLY B CA 1
ATOM 3040 C C . GLY A 1 383 ? -33.763 -17.499 -30.613 1.00 28.44 405 GLY B C 1
ATOM 3041 O O . GLY A 1 383 ? -32.896 -17.389 -31.494 1.00 27.68 405 GLY B O 1
ATOM 3042 N N . THR A 1 384 ? -35.044 -17.128 -30.770 1.00 27.71 406 THR B N 1
ATOM 3043 C CA . THR A 1 384 ? -35.578 -16.453 -31.953 1.00 28.51 406 THR B CA 1
ATOM 3044 C C . THR A 1 384 ? -35.164 -17.216 -33.218 1.00 28.34 406 THR B C 1
ATOM 3045 O O . THR A 1 384 ? -34.597 -16.636 -34.167 1.00 28.93 406 THR B O 1
ATOM 3049 N N . ASN A 1 385 ? -35.536 -18.501 -33.248 1.00 26.26 407 ASN B N 1
ATOM 3050 C CA . ASN A 1 385 ? -35.191 -19.395 -34.345 1.00 28.24 407 ASN B CA 1
ATOM 3051 C C . ASN A 1 385 ? -36.425 -20.051 -34.994 1.00 30.20 407 ASN B C 1
ATOM 3052 O O . ASN A 1 385 ? -36.269 -20.790 -35.953 1.00 30.06 407 ASN B O 1
ATOM 3057 N N . PHE A 1 386 ? -37.621 -19.783 -34.465 1.00 28.69 408 PHE B N 1
ATOM 3058 C CA . PHE A 1 386 ? -38.890 -20.380 -34.926 1.00 27.84 408 PHE B CA 1
ATOM 3059 C C . PHE A 1 386 ? -38.812 -21.894 -34.937 1.00 24.66 408 PHE B C 1
ATOM 3060 O O . PHE A 1 386 ? -39.448 -22.528 -35.779 1.00 28.11 408 PHE B O 1
ATOM 3068 N N . ILE A 1 387 ? -38.070 -22.465 -33.993 1.00 27.13 409 ILE B N 1
ATOM 3069 C CA . ILE A 1 387 ? -37.951 -23.891 -33.853 1.00 29.88 409 ILE B CA 1
ATOM 3070 C C . ILE A 1 387 ? -39.319 -24.451 -33.440 1.00 29.36 409 ILE B C 1
ATOM 3071 O O . ILE A 1 387 ? -39.915 -23.983 -32.460 1.00 30.35 409 ILE B O 1
ATOM 3076 N N . LYS A 1 388 ? -39.785 -25.462 -34.167 1.00 29.32 410 LYS B N 1
ATOM 3077 C CA . LYS A 1 388 ? -41.064 -26.116 -33.896 1.00 31.17 410 LYS B CA 1
ATOM 3078 C C . LYS A 1 388 ? -40.908 -27.389 -33.074 1.00 31.17 410 LYS B C 1
ATOM 3079 O O . LYS A 1 388 ? -41.816 -27.685 -32.366 1.00 30.61 410 LYS B O 1
ATOM 3085 N N . ILE A 1 389 ? -39.774 -28.079 -33.163 1.00 31.72 411 ILE B N 1
ATOM 3086 C CA . ILE A 1 389 ? -39.572 -29.441 -32.564 1.00 34.13 411 ILE B CA 1
ATOM 3087 C C . ILE A 1 389 ? -38.177 -29.479 -31.948 1.00 36.05 411 ILE B C 1
ATOM 3088 O O . ILE A 1 389 ? -37.224 -29.206 -32.650 1.00 36.81 411 ILE B O 1
ATOM 3093 N N . ALA A 1 390 ? -38.080 -29.906 -30.684 1.00 36.24 412 ALA B N 1
ATOM 3094 C CA . ALA A 1 390 ? -36.812 -30.129 -30.030 1.00 37.87 412 ALA B CA 1
ATOM 3095 C C . ALA A 1 390 ? -37.028 -31.033 -28.821 1.00 39.78 412 ALA B C 1
ATOM 3096 O O . ALA A 1 390 ? -37.738 -30.680 -27.893 1.00 39.55 412 ALA B O 1
ATOM 3098 N N . ASN A 1 391 ? -36.429 -32.224 -28.870 1.00 34.51 413 ASN B N 1
ATOM 3099 C CA . ASN A 1 391 ? -36.454 -33.130 -27.760 1.00 35.30 413 ASN B CA 1
ATOM 3100 C C . ASN A 1 391 ? -35.495 -32.595 -26.683 1.00 31.79 413 ASN B C 1
ATOM 3101 O O . ASN A 1 391 ? -34.293 -32.617 -26.833 1.00 34.87 413 ASN B O 1
ATOM 3106 N N . LEU A 1 392 ? -36.067 -32.122 -25.572 1.00 31.83 414 LEU B N 1
ATOM 3107 C CA . LEU A 1 392 ? -35.312 -31.374 -24.563 1.00 30.45 414 LEU B CA 1
ATOM 3108 C C . LEU A 1 392 ? -34.289 -32.286 -23.878 1.00 29.48 414 LEU B C 1
ATOM 3109 O O . LEU A 1 392 ? -33.248 -31.807 -23.383 1.00 29.75 414 LEU B O 1
ATOM 3114 N N . SER A 1 393 ? -34.519 -33.595 -23.959 1.00 32.60 415 SER B N 1
ATOM 3115 C CA . SER A 1 393 ? -33.606 -34.597 -23.372 1.00 32.11 415 SER B CA 1
ATOM 3116 C C . SER A 1 393 ? -32.202 -34.490 -23.976 1.00 32.46 415 SER B C 1
ATOM 3117 O O . SER A 1 393 ? -31.249 -34.881 -23.344 1.00 31.75 415 SER B O 1
ATOM 3120 N N . MET A 1 394 ? -32.073 -33.954 -25.192 1.00 34.66 416 MET B N 1
ATOM 3121 C CA . MET A 1 394 ? -30.737 -33.776 -25.806 1.00 34.16 416 MET B CA 1
ATOM 3122 C C . MET A 1 394 ? -29.813 -32.957 -24.893 1.00 32.55 416 MET B C 1
ATOM 3123 O O . MET A 1 394 ? -28.616 -33.145 -24.919 1.00 35.67 416 MET B O 1
ATOM 3128 N N . PHE A 1 395 ? -30.366 -32.145 -23.983 1.00 31.85 417 PHE B N 1
ATOM 3129 C CA . PHE A 1 395 ? -29.515 -31.276 -23.165 1.00 32.96 417 PHE B CA 1
ATOM 3130 C C . PHE A 1 395 ? -28.872 -32.048 -21.996 1.00 35.74 417 PHE B C 1
ATOM 3131 O O . PHE A 1 395 ? -28.067 -31.477 -21.295 1.00 30.05 417 PHE B O 1
ATOM 3139 N N . LYS A 1 396 ? -29.168 -33.355 -21.845 1.00 32.80 418 LYS B N 1
ATOM 3140 C CA . LYS A 1 396 ? -28.437 -34.251 -20.908 1.00 36.80 418 LYS B CA 1
ATOM 3141 C C . LYS A 1 396 ? -26.927 -34.280 -21.228 1.00 36.76 418 LYS B C 1
ATOM 3142 O O . LYS A 1 396 ? -26.088 -34.537 -20.379 1.00 34.32 418 LYS B O 1
ATOM 3148 N N . GLN A 1 397 ? -26.558 -33.927 -22.444 1.00 35.70 419 GLN B N 1
ATOM 3149 C CA . GLN A 1 397 ? -25.162 -33.881 -22.794 1.00 37.78 419 GLN B CA 1
ATOM 3150 C C . GLN A 1 397 ? -24.567 -32.494 -22.530 1.00 38.25 419 GLN B C 1
ATOM 3151 O O . GLN A 1 397 ? -23.427 -32.256 -22.853 1.00 39.31 419 GLN B O 1
ATOM 3157 N N . PHE A 1 398 ? -25.316 -31.589 -21.902 1.00 33.77 420 PHE B N 1
ATOM 3158 C CA . PHE A 1 398 ? -24.834 -30.229 -21.728 1.00 33.68 420 PHE B CA 1
ATOM 3159 C C . PHE A 1 398 ? -24.982 -29.779 -20.272 1.00 36.46 420 PHE B C 1
ATOM 3160 O O . PHE A 1 398 ? -25.271 -28.600 -20.017 1.00 30.34 420 PHE B O 1
ATOM 3168 N N . LYS A 1 399 ? -24.793 -30.713 -19.330 1.00 32.39 421 LYS B N 1
ATOM 3169 C CA . LYS A 1 399 ? -25.028 -30.460 -17.889 1.00 36.96 421 LYS B CA 1
ATOM 3170 C C . LYS A 1 399 ? -24.060 -29.390 -17.376 1.00 34.94 421 LYS B C 1
ATOM 3171 O O . LYS A 1 399 ? -24.278 -28.742 -16.330 1.00 34.44 421 LYS B O 1
ATOM 3177 N N . ARG A 1 400 ? -22.923 -29.268 -18.068 1.00 34.41 422 ARG B N 1
ATOM 3178 C CA . ARG A 1 400 ? -21.883 -28.350 -17.691 1.00 34.73 422 ARG B CA 1
ATOM 3179 C C . ARG A 1 400 ? -22.271 -26.882 -17.972 1.00 34.61 422 ARG B C 1
ATOM 3180 O O . ARG A 1 400 ? -21.683 -25.996 -17.406 1.00 35.13 422 ARG B O 1
ATOM 3188 N N . LEU A 1 401 ? -23.250 -26.623 -18.834 1.00 30.39 423 LEU B N 1
ATOM 3189 C CA . LEU A 1 401 ? -23.585 -25.239 -19.194 1.00 32.27 423 LEU B CA 1
ATOM 3190 C C . LEU A 1 401 ? -24.325 -24.545 -18.047 1.00 32.80 423 LEU B C 1
ATOM 3191 O O . LEU A 1 401 ? -24.985 -25.204 -17.200 1.00 37.12 423 LEU B O 1
ATOM 3196 N N . LYS A 1 402 ? -24.176 -23.216 -18.002 1.00 28.43 424 LYS B N 1
ATOM 3197 C CA . LYS A 1 402 ? -24.913 -22.390 -17.070 1.00 29.17 424 LYS B CA 1
ATOM 3198 C C . LYS A 1 402 ? -26.294 -22.012 -17.629 1.00 31.06 424 LYS B C 1
ATOM 3199 O O . LYS A 1 402 ? -27.239 -21.877 -16.837 1.00 28.51 424 LYS B O 1
ATOM 3205 N N . VAL A 1 403 ? -26.375 -21.726 -18.946 1.00 29.85 425 VAL B N 1
ATOM 3206 C CA . VAL A 1 403 ? -27.623 -21.316 -19.565 1.00 29.30 425 VAL B CA 1
ATOM 3207 C C . VAL A 1 403 ? -27.749 -22.000 -20.915 1.00 30.44 425 VAL B C 1
ATOM 3208 O O . VAL A 1 403 ? -26.855 -21.911 -21.762 1.00 33.22 425 VAL B O 1
ATOM 3212 N N . ILE A 1 404 ? -28.933 -22.589 -21.118 1.00 26.88 426 ILE B N 1
ATOM 3213 C CA . ILE A 1 404 ? -29.417 -23.040 -22.407 1.00 27.63 426 ILE B CA 1
ATOM 3214 C C . ILE A 1 404 ? -30.656 -22.205 -22.741 1.00 27.62 426 ILE B C 1
ATOM 3215 O O . ILE A 1 404 ? -31.698 -22.293 -22.016 1.00 27.95 426 ILE B O 1
ATOM 3220 N N . ASP A 1 405 ? -30.537 -21.350 -23.773 1.00 27.55 427 ASP B N 1
ATOM 3221 C CA . ASP A 1 405 ? -31.584 -20.341 -24.113 1.00 26.06 427 ASP B CA 1
ATOM 3222 C C . ASP A 1 405 ? -32.315 -20.759 -25.409 1.00 27.22 427 ASP B C 1
ATOM 3223 O O . ASP A 1 405 ? -31.752 -20.748 -26.558 1.00 26.99 427 ASP B O 1
ATOM 3228 N N . LEU A 1 406 ? -33.600 -21.127 -25.256 1.00 24.46 428 LEU B N 1
ATOM 3229 C CA . LEU A 1 406 ? -34.512 -21.453 -26.364 1.00 25.46 428 LEU B CA 1
ATOM 3230 C C . LEU A 1 406 ? -35.705 -20.503 -26.380 1.00 26.60 428 LEU B C 1
ATOM 3231 O O . LEU A 1 406 ? -36.708 -20.773 -27.035 1.00 31.86 428 LEU B O 1
ATOM 3236 N N . SER A 1 407 ? -35.526 -19.346 -25.759 1.00 26.60 429 SER B N 1
ATOM 3237 C CA . SER A 1 407 ? -36.540 -18.325 -25.659 1.00 30.26 429 SER B CA 1
ATOM 3238 C C . SER A 1 407 ? -36.959 -17.854 -27.067 1.00 28.05 429 SER B C 1
ATOM 3239 O O . SER A 1 407 ? -36.130 -17.606 -27.918 1.00 28.28 429 SER B O 1
ATOM 3242 N N . VAL A 1 408 ? -38.239 -17.593 -27.238 1.00 26.16 430 VAL B N 1
ATOM 3243 C CA . VAL A 1 408 ? -38.768 -17.041 -28.510 1.00 28.02 430 VAL B CA 1
ATOM 3244 C C . VAL A 1 408 ? -38.585 -18.084 -29.624 1.00 28.86 430 VAL B C 1
ATOM 3245 O O . VAL A 1 408 ? -37.788 -17.942 -30.554 1.00 28.79 430 VAL B O 1
ATOM 3249 N N . ASN A 1 409 ? -39.380 -19.142 -29.541 1.00 27.19 431 ASN B N 1
ATOM 3250 C CA . ASN A 1 409 ? -39.351 -20.195 -30.538 1.00 27.80 431 ASN B CA 1
ATOM 3251 C C . ASN A 1 409 ? -40.800 -20.633 -30.683 1.00 29.44 431 ASN B C 1
ATOM 3252 O O . ASN A 1 409 ? -41.699 -19.970 -30.129 1.00 27.91 431 ASN B O 1
ATOM 3257 N N . LYS A 1 410 ? -41.029 -21.756 -31.366 1.00 30.95 432 LYS B N 1
ATOM 3258 C CA . LYS A 1 410 ? -42.378 -22.233 -31.629 1.00 29.50 432 LYS B CA 1
ATOM 3259 C C . LYS A 1 410 ? -42.518 -23.666 -31.099 1.00 29.70 432 LYS B C 1
ATOM 3260 O O . LYS A 1 410 ? -43.311 -24.453 -31.605 1.00 30.52 432 LYS B O 1
ATOM 3266 N N . ILE A 1 411 ? -41.749 -23.992 -30.058 1.00 27.86 433 ILE B N 1
ATOM 3267 C CA . ILE A 1 411 ? -41.680 -25.339 -29.553 1.00 29.92 433 ILE B CA 1
ATOM 3268 C C . ILE A 1 411 ? -43.049 -25.675 -28.958 1.00 36.84 433 ILE B C 1
ATOM 3269 O O . ILE A 1 411 ? -43.658 -24.852 -28.218 1.00 30.66 433 ILE B O 1
ATOM 3274 N N . SER A 1 412 ? -43.558 -26.863 -29.304 1.00 40.02 434 SER B N 1
ATOM 3275 C CA . SER A 1 412 ? -44.793 -27.395 -28.721 1.00 50.13 434 SER B CA 1
ATOM 3276 C C . SER A 1 412 ? -44.751 -28.920 -28.750 1.00 55.39 434 SER B C 1
ATOM 3277 O O . SER A 1 412 ? -43.926 -29.476 -29.465 1.00 65.83 434 SER B O 1
ATOM 3280 N N . PRO A 1 413 ? -45.564 -29.642 -27.945 1.00 75.43 435 PRO B N 1
ATOM 3281 C CA . PRO A 1 413 ? -45.541 -31.113 -27.950 1.00 77.50 435 PRO B CA 1
ATOM 3282 C C . PRO A 1 413 ? -45.925 -31.744 -29.298 1.00 74.02 435 PRO B C 1
ATOM 3283 O O . PRO A 1 413 ? -46.199 -32.947 -29.358 1.00 85.52 435 PRO B O 1
ATOM 3287 N N . VAL A 1 437 ? -28.025 -11.491 -19.335 1.00 60.63 459 VAL B N 1
ATOM 3288 C CA . VAL A 1 437 ? -29.366 -11.104 -19.826 1.00 65.57 459 VAL B CA 1
ATOM 3289 C C . VAL A 1 437 ? -29.198 -9.950 -20.836 1.00 68.65 459 VAL B C 1
ATOM 3290 O O . VAL A 1 437 ? -28.951 -8.823 -20.432 1.00 60.81 459 VAL B O 1
ATOM 3292 N N . LEU A 1 438 ? -29.305 -10.243 -22.146 1.00 68.07 460 LEU B N 1
ATOM 3293 C CA . LEU A 1 438 ? -29.186 -9.228 -23.235 1.00 70.37 460 LEU B CA 1
ATOM 3294 C C . LEU A 1 438 ? -30.458 -8.374 -23.262 1.00 67.99 460 LEU B C 1
ATOM 3295 O O . LEU A 1 438 ? -31.550 -8.904 -23.065 1.00 71.41 460 LEU B O 1
ATOM 3300 N N . GLU A 1 439 ? -30.290 -7.068 -23.517 1.00 61.75 461 GLU B N 1
ATOM 3301 C CA . GLU A 1 439 ? -31.383 -6.086 -23.585 1.00 66.56 461 GLU B CA 1
ATOM 3302 C C . GLU A 1 439 ? -32.334 -6.454 -24.735 1.00 69.65 461 GLU B C 1
ATOM 3303 O O . GLU A 1 439 ? -31.938 -7.134 -25.689 1.00 59.57 461 GLU B O 1
ATOM 3304 N N . GLN A 1 440 ? -33.586 -5.987 -24.649 1.00 70.64 462 GLN B N 1
ATOM 3305 C CA . GLN A 1 440 ? -34.680 -6.453 -25.529 1.00 73.38 462 GLN B CA 1
ATOM 3306 C C . GLN A 1 440 ? -34.431 -6.062 -27.003 1.00 71.05 462 GLN B C 1
ATOM 3307 O O . GLN A 1 440 ? -34.884 -6.781 -27.898 1.00 67.82 462 GLN B O 1
ATOM 3313 N N . LEU A 1 441 ? -33.717 -4.956 -27.274 1.00 62.14 463 LEU B N 1
ATOM 3314 C CA . LEU A 1 441 ? -33.480 -4.516 -28.676 1.00 64.86 463 LEU B CA 1
ATOM 3315 C C . LEU A 1 441 ? -31.976 -4.640 -29.023 1.00 63.02 463 LEU B C 1
ATOM 3316 O O . LEU A 1 441 ? -31.404 -3.815 -29.704 1.00 77.38 463 LEU B O 1
ATOM 3321 N N . TYR A 1 442 ? -31.375 -5.769 -28.640 1.00 48.34 464 TYR B N 1
ATOM 3322 C CA . TYR A 1 442 ? -29.973 -5.987 -28.683 1.00 40.62 464 TYR B CA 1
ATOM 3323 C C . TYR A 1 442 ? -29.481 -6.116 -30.142 1.00 38.67 464 TYR B C 1
ATOM 3324 O O . TYR A 1 442 ? -28.587 -5.354 -30.567 1.00 36.55 464 TYR B O 1
ATOM 3333 N N . TYR A 1 443 ? -30.060 -7.043 -30.914 1.00 30.76 465 TYR B N 1
ATOM 3334 C CA . TYR A 1 443 ? -29.525 -7.317 -32.239 1.00 32.79 465 TYR B CA 1
ATOM 3335 C C . TYR A 1 443 ? -29.996 -6.278 -33.266 1.00 32.60 465 TYR B C 1
ATOM 3336 O O . TYR A 1 443 ? -29.404 -6.216 -34.361 1.00 32.94 465 TYR B O 1
ATOM 3345 N N . PHE A 1 444 ? -31.090 -5.566 -32.990 1.00 29.48 466 PHE B N 1
ATOM 3346 C CA . PHE A 1 444 ? -31.691 -4.768 -34.030 1.00 31.28 466 PHE B CA 1
ATOM 3347 C C . PHE A 1 444 ? -31.390 -3.288 -33.800 1.00 37.28 466 PHE B C 1
ATOM 3348 O O . PHE A 1 444 ? -31.477 -2.516 -34.741 1.00 48.10 466 PHE B O 1
ATOM 3356 N N . ARG A 1 445 ? -30.911 -2.887 -32.624 1.00 33.19 467 ARG B N 1
ATOM 3357 C CA . ARG A 1 445 ? -30.813 -1.452 -32.400 1.00 35.29 467 ARG B CA 1
ATOM 3358 C C . ARG A 1 445 ? -29.569 -0.878 -33.069 1.00 31.41 467 ARG B C 1
ATOM 3359 O O . ARG A 1 445 ? -28.563 -1.592 -33.381 1.00 26.33 467 ARG B O 1
ATOM 3367 N N . TYR A 1 446 ? -29.677 0.423 -33.349 1.00 29.55 468 TYR B N 1
ATOM 3368 C CA . TYR A 1 446 ? -28.691 1.169 -34.126 1.00 32.61 468 TYR B CA 1
ATOM 3369 C C . TYR A 1 446 ? -27.331 1.120 -33.420 1.00 33.20 468 TYR B C 1
ATOM 3370 O O . TYR A 1 446 ? -26.332 0.675 -33.981 1.00 30.95 468 TYR B O 1
ATOM 3379 N N . ASP A 1 447 ? -27.316 1.573 -32.166 1.00 34.24 469 ASP B N 1
ATOM 3380 C CA . ASP A 1 447 ? -26.088 1.722 -31.415 1.00 33.16 469 ASP B CA 1
ATOM 3381 C C . ASP A 1 447 ? -26.380 1.324 -29.967 1.00 33.98 469 ASP B C 1
ATOM 3382 O O . ASP A 1 447 ? -26.859 2.142 -29.167 1.00 30.69 469 ASP B O 1
ATOM 3387 N N . LYS A 1 448 ? -26.046 0.084 -29.630 1.00 34.29 470 LYS B N 1
ATOM 3388 C CA . LYS A 1 448 ? -26.331 -0.447 -28.312 1.00 41.36 470 LYS B CA 1
ATOM 3389 C C . LYS A 1 448 ? -25.410 0.163 -27.244 1.00 45.75 470 LYS B C 1
ATOM 3390 O O . LYS A 1 448 ? -25.697 -0.002 -26.065 1.00 39.94 470 LYS B O 1
ATOM 3396 N N . TYR A 1 449 ? -24.363 0.909 -27.636 1.00 42.59 471 TYR B N 1
ATOM 3397 C CA . TYR A 1 449 ? -23.480 1.554 -26.662 1.00 42.87 471 TYR B CA 1
ATOM 3398 C C . TYR A 1 449 ? -23.689 3.064 -26.605 1.00 42.51 471 TYR B C 1
ATOM 3399 O O . TYR A 1 449 ? -22.870 3.721 -26.053 1.00 46.61 471 TYR B O 1
ATOM 3408 N N . ALA A 1 450 ? -24.735 3.610 -27.222 1.00 40.75 472 ALA B N 1
ATOM 3409 C CA . ALA A 1 450 ? -24.917 5.060 -27.224 1.00 40.11 472 ALA B CA 1
ATOM 3410 C C . ALA A 1 450 ? -25.166 5.529 -25.782 1.00 46.87 472 ALA B C 1
ATOM 3411 O O . ALA A 1 450 ? -25.826 4.839 -25.024 1.00 49.25 472 ALA B O 1
ATOM 3413 N N . ARG A 1 451 ? -24.570 6.666 -25.413 1.00 46.98 473 ARG B N 1
ATOM 3414 C CA . ARG A 1 451 ? -24.793 7.357 -24.121 1.00 48.86 473 ARG B CA 1
ATOM 3415 C C . ARG A 1 451 ? -26.056 8.212 -24.249 1.00 52.53 473 ARG B C 1
ATOM 3416 O O . ARG A 1 451 ? -26.417 8.592 -25.358 1.00 54.59 473 ARG B O 1
ATOM 3424 N N . SER A 1 452 ? -26.719 8.534 -23.127 1.00 56.56 474 SER B N 1
ATOM 3425 C CA . SER A 1 452 ? -27.958 9.339 -23.212 1.00 65.12 474 SER B CA 1
ATOM 3426 C C . SER A 1 452 ? -27.765 10.745 -22.595 1.00 57.27 474 SER B C 1
ATOM 3427 O O . SER A 1 452 ? -26.947 10.950 -21.683 1.00 52.71 474 SER B O 1
ATOM 3430 N N . CYS A 1 453 ? -28.485 11.711 -23.193 1.00 60.79 475 CYS B N 1
ATOM 3431 C CA . CYS A 1 453 ? -28.694 13.094 -22.712 1.00 69.57 475 CYS B CA 1
ATOM 3432 C C . CYS A 1 453 ? -30.059 13.250 -22.021 1.00 80.73 475 CYS B C 1
ATOM 3433 O O . CYS A 1 453 ? -30.548 14.383 -21.846 1.00 84.86 475 CYS B O 1
ATOM 3436 N N . ARG A 1 454 ? -30.705 12.126 -21.687 1.00 73.84 476 ARG B N 1
ATOM 3437 C CA . ARG A 1 454 ? -31.962 12.131 -20.960 1.00 78.46 476 ARG B CA 1
ATOM 3438 C C . ARG A 1 454 ? -31.775 11.260 -19.711 1.00 70.74 476 ARG B C 1
ATOM 3439 O O . ARG A 1 454 ? -31.904 11.758 -18.595 1.00 78.42 476 ARG B O 1
ATOM 3447 N N . SER A 1 468 ? -33.871 -12.589 -12.458 1.00 47.62 490 SER B N 1
ATOM 3448 C CA . SER A 1 468 ? -33.223 -13.629 -13.273 1.00 51.63 490 SER B CA 1
ATOM 3449 C C . SER A 1 468 ? -32.763 -14.802 -12.385 1.00 52.26 490 SER B C 1
ATOM 3450 O O . SER A 1 468 ? -32.328 -14.606 -11.268 1.00 57.03 490 SER B O 1
ATOM 3453 N N . CYS A 1 469 ? -32.875 -16.043 -12.879 1.00 44.61 491 CYS B N 1
ATOM 3454 C CA . CYS A 1 469 ? -32.648 -17.223 -12.019 1.00 46.29 491 CYS B CA 1
ATOM 3455 C C . CYS A 1 469 ? -31.296 -17.923 -12.260 1.00 43.65 491 CYS B C 1
ATOM 3456 O O . CYS A 1 469 ? -31.065 -19.004 -11.703 1.00 34.26 491 CYS B O 1
ATOM 3459 N N . TYR A 1 470 ? -30.432 -17.325 -13.081 1.00 35.48 492 TYR B N 1
ATOM 3460 C CA . TYR A 1 470 ? -29.156 -17.939 -13.467 1.00 37.25 492 TYR B CA 1
ATOM 3461 C C . TYR A 1 470 ? -28.304 -18.307 -12.247 1.00 36.96 492 TYR B C 1
ATOM 3462 O O . TYR A 1 470 ? -27.585 -19.319 -12.265 1.00 34.44 492 TYR B O 1
ATOM 3471 N N . LYS A 1 471 ? -28.367 -17.479 -11.204 1.00 35.26 493 LYS B N 1
ATOM 3472 C CA . LYS A 1 471 ? -27.583 -17.680 -9.952 1.00 40.12 493 LYS B CA 1
ATOM 3473 C C . LYS A 1 471 ? -27.873 -19.028 -9.277 1.00 38.67 493 LYS B C 1
ATOM 3474 O O . LYS A 1 471 ? -27.042 -19.525 -8.488 1.00 34.33 493 LYS B O 1
ATOM 3480 N N . TYR A 1 472 ? -29.053 -19.620 -9.535 1.00 34.11 494 TYR B N 1
ATOM 3481 C CA . TYR A 1 472 ? -29.467 -20.877 -8.873 1.00 36.09 494 TYR B CA 1
ATOM 3482 C C . TYR A 1 472 ? -28.683 -22.063 -9.458 1.00 37.59 494 TYR B C 1
ATOM 3483 O O . TYR A 1 472 ? -28.698 -23.101 -8.852 1.00 37.74 494 TYR B O 1
ATOM 3492 N N . GLY A 1 473 ? -28.058 -21.905 -10.646 1.00 32.26 495 GLY B N 1
ATOM 3493 C CA . GLY A 1 473 ? -27.343 -22.976 -11.358 1.00 30.23 495 GLY B CA 1
ATOM 3494 C C . GLY A 1 473 ? -27.889 -23.201 -12.774 1.00 31.84 495 GLY B C 1
ATOM 3495 O O . GLY A 1 473 ? -28.413 -22.279 -13.398 1.00 35.75 495 GLY B O 1
ATOM 3496 N N . GLN A 1 474 ? -27.777 -24.434 -13.285 1.00 29.95 496 GLN B N 1
ATOM 3497 C CA . GLN A 1 474 ? -28.077 -24.780 -14.670 1.00 30.69 496 GLN B CA 1
ATOM 3498 C C . GLN A 1 474 ? -29.504 -24.327 -14.989 1.00 28.00 496 GLN B C 1
ATOM 3499 O O . GLN A 1 474 ? -30.441 -24.701 -14.325 1.00 26.52 496 GLN B O 1
ATOM 3505 N N . THR A 1 475 ? -29.625 -23.515 -16.024 1.00 27.95 497 THR B N 1
ATOM 3506 C CA . THR A 1 475 ? -30.901 -22.915 -16.435 1.00 28.55 497 THR B CA 1
ATOM 3507 C C . THR A 1 475 ? -31.286 -23.389 -17.845 1.00 29.29 497 THR B C 1
ATOM 3508 O O . THR A 1 475 ? -30.475 -23.302 -18.799 1.00 28.40 497 THR B O 1
ATOM 3512 N N . LEU A 1 476 ? -32.527 -23.849 -17.994 1.00 27.19 498 LEU B N 1
ATOM 3513 C CA . LEU A 1 476 ? -33.137 -24.040 -19.302 1.00 29.37 498 LEU B CA 1
ATOM 3514 C C . LEU A 1 476 ? -34.252 -22.997 -19.478 1.00 27.89 498 LEU B C 1
ATOM 3515 O O . LEU A 1 476 ? -35.250 -23.001 -18.780 1.00 27.42 498 LEU B O 1
ATOM 3520 N N . ASP A 1 477 ? -34.049 -22.082 -20.438 1.00 26.81 499 ASP B N 1
ATOM 3521 C CA . ASP A 1 477 ? -35.047 -21.017 -20.762 1.00 25.09 499 ASP B CA 1
ATOM 3522 C C . ASP A 1 477 ? -35.906 -21.424 -21.968 1.00 26.15 499 ASP B C 1
ATOM 3523 O O . ASP A 1 477 ? -35.405 -21.366 -23.133 1.00 27.68 499 ASP B O 1
ATOM 3528 N N . LEU A 1 478 ? -37.157 -21.842 -21.701 1.00 25.42 500 LEU B N 1
ATOM 3529 C CA . LEU A 1 478 ? -38.182 -22.208 -22.684 1.00 26.51 500 LEU B CA 1
ATOM 3530 C C . LEU A 1 478 ? -39.252 -21.108 -22.775 1.00 26.72 500 LEU B C 1
ATOM 3531 O O . LEU A 1 478 ? -40.358 -21.360 -23.238 1.00 26.07 500 LEU B O 1
ATOM 3536 N N . SER A 1 479 ? -38.934 -19.885 -22.310 1.00 24.81 501 SER B N 1
ATOM 3537 C CA . SER A 1 479 ? -39.901 -18.810 -22.328 1.00 25.70 501 SER B CA 1
ATOM 3538 C C . SER A 1 479 ? -40.285 -18.483 -23.783 1.00 27.40 501 SER B C 1
ATOM 3539 O O . SER A 1 479 ? -39.474 -18.657 -24.691 1.00 26.79 501 SER B O 1
ATOM 3542 N N . LYS A 1 480 ? -41.499 -17.957 -23.963 1.00 26.06 502 LYS B N 1
ATOM 3543 C CA . LYS A 1 480 ? -42.010 -17.462 -25.260 1.00 29.42 502 LYS B CA 1
ATOM 3544 C C . LYS A 1 480 ? -41.894 -18.569 -26.306 1.00 28.06 502 LYS B C 1
ATOM 3545 O O . LYS A 1 480 ? -41.300 -18.399 -27.370 1.00 24.60 502 LYS B O 1
ATOM 3551 N N . ASN A 1 481 ? -42.533 -19.681 -25.979 1.00 26.28 503 ASN B N 1
ATOM 3552 C CA . ASN A 1 481 ? -42.706 -20.808 -26.884 1.00 28.88 503 ASN B CA 1
ATOM 3553 C C . ASN A 1 481 ? -44.196 -21.092 -27.015 1.00 28.24 503 ASN B C 1
ATOM 3554 O O . ASN A 1 481 ? -45.019 -20.262 -26.618 1.00 29.87 503 ASN B O 1
ATOM 3559 N N . SER A 1 482 ? -44.553 -22.243 -27.591 1.00 29.26 504 SER B N 1
ATOM 3560 C CA . SER A 1 482 ? -45.971 -22.573 -27.825 1.00 28.95 504 SER B CA 1
ATOM 3561 C C . SER A 1 482 ? -46.348 -23.832 -27.038 1.00 28.49 504 SER B C 1
ATOM 3562 O O . SER A 1 482 ? -47.103 -24.713 -27.492 1.00 32.46 504 SER B O 1
ATOM 3565 N N . ILE A 1 483 ? -45.763 -23.964 -25.845 1.00 28.43 505 ILE B N 1
ATOM 3566 C CA . ILE A 1 483 ? -45.918 -25.202 -25.088 1.00 32.75 505 ILE B CA 1
ATOM 3567 C C . ILE A 1 483 ? -47.318 -25.111 -24.478 1.00 34.47 505 ILE B C 1
ATOM 3568 O O . ILE A 1 483 ? -47.583 -24.168 -23.717 1.00 33.27 505 ILE B O 1
ATOM 3573 N N A PHE A 1 484 ? -48.205 -26.042 -24.845 0.50 38.09 506 PHE B N 1
ATOM 3574 N N B PHE A 1 484 ? -48.215 -26.026 -24.861 0.50 35.61 506 PHE B N 1
ATOM 3575 C CA A PHE A 1 484 ? -49.608 -25.995 -24.397 0.50 42.06 506 PHE B CA 1
ATOM 3576 C CA B PHE A 1 484 ? -49.622 -26.034 -24.387 0.50 37.66 506 PHE B CA 1
ATOM 3577 C C A PHE A 1 484 ? -49.908 -27.119 -23.384 0.50 40.06 506 PHE B C 1
ATOM 3578 C C B PHE A 1 484 ? -49.799 -27.069 -23.268 0.50 37.08 506 PHE B C 1
ATOM 3579 O O A PHE A 1 484 ? -50.814 -26.971 -22.568 0.50 43.17 506 PHE B O 1
ATOM 3580 O O B PHE A 1 484 ? -50.508 -26.825 -22.292 0.50 38.29 506 PHE B O 1
ATOM 3595 N N . PHE A 1 485 ? -49.152 -28.222 -23.428 1.00 33.86 507 PHE B N 1
ATOM 3596 C CA . PHE A 1 485 ? -49.362 -29.353 -22.557 1.00 40.63 507 PHE B CA 1
ATOM 3597 C C . PHE A 1 485 ? -48.005 -29.960 -22.237 1.00 38.05 507 PHE B C 1
ATOM 3598 O O . PHE A 1 485 ? -47.222 -30.095 -23.131 1.00 38.85 507 PHE B O 1
ATOM 3606 N N . ILE A 1 486 ? -47.779 -30.239 -20.951 1.00 34.36 508 ILE B N 1
ATOM 3607 C CA . ILE A 1 486 ? -46.568 -30.787 -20.461 1.00 34.00 508 ILE B CA 1
ATOM 3608 C C . ILE A 1 486 ? -46.845 -32.113 -19.744 1.00 34.97 508 ILE B C 1
ATOM 3609 O O . ILE A 1 486 ? -47.908 -32.306 -19.112 1.00 35.79 508 ILE B O 1
ATOM 3614 N N . LYS A 1 487 ? -45.835 -32.990 -19.799 1.00 32.30 509 LYS B N 1
ATOM 3615 C CA . LYS A 1 487 ? -45.858 -34.248 -19.096 1.00 37.53 509 LYS B CA 1
ATOM 3616 C C . LYS A 1 487 ? -44.425 -34.600 -18.703 1.00 34.76 509 LYS B C 1
ATOM 3617 O O . LYS A 1 487 ? -43.466 -34.027 -19.295 1.00 31.51 509 LYS B O 1
ATOM 3623 N N . SER A 1 488 ? -44.283 -35.492 -17.709 1.00 31.85 510 SER B N 1
ATOM 3624 C CA . SER A 1 488 ? -42.964 -35.827 -17.092 1.00 37.53 510 SER B CA 1
ATOM 3625 C C . SER A 1 488 ? -41.921 -36.209 -18.131 1.00 34.47 510 SER B C 1
ATOM 3626 O O . SER A 1 488 ? -40.774 -35.771 -18.020 1.00 39.52 510 SER B O 1
ATOM 3629 N N . SER A 1 489 ? -42.319 -37.001 -19.131 1.00 37.05 511 SER B N 1
ATOM 3630 C CA . SER A 1 489 ? -41.328 -37.538 -20.075 1.00 37.44 511 SER B CA 1
ATOM 3631 C C . SER A 1 489 ? -40.672 -36.393 -20.855 1.00 39.99 511 SER B C 1
ATOM 3632 O O . SER A 1 489 ? -39.587 -36.582 -21.367 1.00 39.38 511 SER B O 1
ATOM 3635 N N . ASP A 1 490 ? -41.335 -35.224 -20.953 1.00 36.58 512 ASP B N 1
ATOM 3636 C CA . ASP A 1 490 ? -40.745 -34.025 -21.665 1.00 35.64 512 ASP B CA 1
ATOM 3637 C C . ASP A 1 490 ? -39.399 -33.638 -21.064 1.00 34.42 512 ASP B C 1
ATOM 3638 O O . ASP A 1 490 ? -38.558 -33.067 -21.766 1.00 36.46 512 ASP B O 1
ATOM 3643 N N . PHE A 1 491 ? -39.192 -33.961 -19.784 1.00 31.89 513 PHE B N 1
ATOM 3644 C CA . PHE A 1 491 ? -38.018 -33.560 -19.014 1.00 33.63 513 PHE B CA 1
ATOM 3645 C C . PHE A 1 491 ? -37.127 -34.746 -18.629 1.00 34.43 513 PHE B C 1
ATOM 3646 O O . PHE A 1 491 ? -36.238 -34.600 -17.798 1.00 32.61 513 PHE B O 1
ATOM 3654 N N . GLN A 1 492 ? -37.344 -35.913 -19.244 1.00 37.16 514 GLN B N 1
ATOM 3655 C CA . GLN A 1 492 ? -36.483 -37.065 -19.043 1.00 39.18 514 GLN B CA 1
ATOM 3656 C C . GLN A 1 492 ? -35.008 -36.678 -19.280 1.00 38.72 514 GLN B C 1
ATOM 3657 O O . GLN A 1 492 ? -34.657 -35.987 -20.258 1.00 36.75 514 GLN B O 1
ATOM 3663 N N . HIS A 1 493 ? -34.149 -37.107 -18.344 1.00 33.79 515 HIS B N 1
ATOM 3664 C CA . HIS A 1 493 ? -32.693 -36.945 -18.370 1.00 39.72 515 HIS B CA 1
ATOM 3665 C C . HIS A 1 493 ? -32.244 -35.517 -18.020 1.00 38.46 515 HIS B C 1
ATOM 3666 O O . HIS A 1 493 ? -31.083 -35.239 -18.185 1.00 38.97 515 HIS B O 1
ATOM 3673 N N . LEU A 1 494 ? -33.138 -34.655 -17.509 1.00 34.47 516 LEU B N 1
ATOM 3674 C CA . LEU A 1 494 ? -32.795 -33.242 -17.182 1.00 34.46 516 LEU B CA 1
ATOM 3675 C C . LEU A 1 494 ? -32.829 -32.991 -15.678 1.00 34.29 516 LEU B C 1
ATOM 3676 O O . LEU A 1 494 ? -33.109 -31.858 -15.252 1.00 32.09 516 LEU B O 1
ATOM 3681 N N . SER A 1 495 ? -32.514 -34.016 -14.868 1.00 33.28 517 SER B N 1
ATOM 3682 C CA . SER A 1 495 ? -32.694 -33.910 -13.435 1.00 31.39 517 SER B CA 1
ATOM 3683 C C . SER A 1 495 ? -31.666 -32.964 -12.818 1.00 31.07 517 SER B C 1
ATOM 3684 O O . SER A 1 495 ? -31.833 -32.484 -11.670 1.00 32.72 517 SER B O 1
ATOM 3687 N N . PHE A 1 496 ? -30.628 -32.640 -13.588 1.00 28.24 518 PHE B N 1
ATOM 3688 C CA . PHE A 1 496 ? -29.605 -31.692 -13.143 1.00 29.36 518 PHE B CA 1
ATOM 3689 C C . PHE A 1 496 ? -30.084 -30.218 -13.144 1.00 29.09 518 PHE B C 1
ATOM 3690 O O . PHE A 1 496 ? -29.365 -29.329 -12.573 1.00 30.20 518 PHE B O 1
ATOM 3698 N N . LEU A 1 497 ? -31.215 -29.913 -13.803 1.00 28.02 519 LEU B N 1
ATOM 3699 C CA . LEU A 1 497 ? -31.667 -28.494 -13.925 1.00 29.71 519 LEU B CA 1
ATOM 3700 C C . LEU A 1 497 ? -31.950 -27.903 -12.542 1.00 30.74 519 LEU B C 1
ATOM 3701 O O . LEU A 1 497 ? -32.559 -28.542 -11.702 1.00 28.26 519 LEU B O 1
ATOM 3706 N N . LYS A 1 498 ? -31.500 -26.659 -12.354 1.00 29.13 520 LYS B N 1
ATOM 3707 C CA . LYS A 1 498 ? -31.805 -25.855 -11.162 1.00 30.31 520 LYS B CA 1
ATOM 3708 C C . LYS A 1 498 ? -32.869 -24.768 -11.436 1.00 29.84 520 LYS B C 1
ATOM 3709 O O . LYS A 1 498 ? -33.566 -24.379 -10.533 1.00 28.40 520 LYS B O 1
ATOM 3715 N N . CYS A 1 499 ? -32.947 -24.230 -12.656 1.00 28.76 521 CYS B N 1
ATOM 3716 C CA . CYS A 1 499 ? -33.956 -23.219 -13.014 1.00 30.35 521 CYS B CA 1
ATOM 3717 C C . CYS A 1 499 ? -34.589 -23.588 -14.368 1.00 30.17 521 CYS B C 1
ATOM 3718 O O . CYS A 1 499 ? -33.861 -23.902 -15.358 1.00 28.38 521 CYS B O 1
ATOM 3721 N N . LEU A 1 500 ? -35.920 -23.622 -14.403 1.00 25.94 522 LEU B N 1
ATOM 3722 C CA . LEU A 1 500 ? -36.660 -23.818 -15.657 1.00 24.75 522 LEU B CA 1
ATOM 3723 C C . LEU A 1 500 ? -37.519 -22.572 -15.869 1.00 26.44 522 LEU B C 1
ATOM 3724 O O . LEU A 1 500 ? -38.243 -22.188 -14.972 1.00 23.83 522 LEU B O 1
ATOM 3729 N N . ASN A 1 501 ? -37.421 -21.948 -17.046 1.00 25.24 523 ASN B N 1
ATOM 3730 C CA . ASN A 1 501 ? -38.243 -20.818 -17.410 1.00 24.74 523 ASN B CA 1
ATOM 3731 C C . ASN A 1 501 ? -39.275 -21.268 -18.447 1.00 25.11 523 ASN B C 1
ATOM 3732 O O . ASN A 1 501 ? -38.939 -21.503 -19.607 1.00 26.98 523 ASN B O 1
ATOM 3737 N N . LEU A 1 502 ? -40.549 -21.339 -18.022 1.00 25.55 524 LEU B N 1
ATOM 3738 C CA . LEU A 1 502 ? -41.691 -21.612 -18.860 1.00 23.32 524 LEU B CA 1
ATOM 3739 C C . LEU A 1 502 ? -42.556 -20.364 -19.065 1.00 27.03 524 LEU B C 1
ATOM 3740 O O . LEU A 1 502 ? -43.676 -20.490 -19.525 1.00 25.95 524 LEU B O 1
ATOM 3745 N N . SER A 1 503 ? -42.039 -19.173 -18.737 1.00 26.16 525 SER B N 1
ATOM 3746 C CA . SER A 1 503 ? -42.818 -17.936 -18.867 1.00 26.38 525 SER B CA 1
ATOM 3747 C C . SER A 1 503 ? -43.302 -17.759 -20.314 1.00 28.52 525 SER B C 1
ATOM 3748 O O . SER A 1 503 ? -42.538 -17.914 -21.238 1.00 27.32 525 SER B O 1
ATOM 3751 N N . GLY A 1 504 ? -44.549 -17.347 -20.494 1.00 26.77 526 GLY B N 1
ATOM 3752 C CA . GLY A 1 504 ? -45.038 -16.928 -21.808 1.00 26.89 526 GLY B CA 1
ATOM 3753 C C . GLY A 1 504 ? -45.260 -18.104 -22.750 1.00 26.98 526 GLY B C 1
ATOM 3754 O O . GLY A 1 504 ? -45.037 -18.017 -23.952 1.00 27.07 526 GLY B O 1
ATOM 3755 N N . ASN A 1 505 ? -45.786 -19.195 -22.207 1.00 25.86 527 ASN B N 1
ATOM 3756 C CA . ASN A 1 505 ? -46.249 -20.299 -22.986 1.00 28.76 527 ASN B CA 1
ATOM 3757 C C . ASN A 1 505 ? -47.774 -20.322 -22.941 1.00 27.83 527 ASN B C 1
ATOM 3758 O O . ASN A 1 505 ? -48.389 -19.260 -22.795 1.00 30.69 527 ASN B O 1
ATOM 3763 N N . LEU A 1 506 ? -48.368 -21.490 -23.232 1.00 29.77 528 LEU B N 1
ATOM 3764 C CA . LEU A 1 506 ? -49.796 -21.596 -23.455 1.00 30.22 528 LEU B CA 1
ATOM 3765 C C . LEU A 1 506 ? -50.393 -22.568 -22.452 1.00 31.40 528 LEU B C 1
ATOM 3766 O O . LEU A 1 506 ? -51.497 -23.043 -22.662 1.00 33.99 528 LEU B O 1
ATOM 3771 N N . ILE A 1 507 ? -49.701 -22.808 -21.339 1.00 28.73 529 ILE B N 1
ATOM 3772 C CA . ILE A 1 507 ? -50.036 -23.955 -20.496 1.00 29.74 529 ILE B CA 1
ATOM 3773 C C . ILE A 1 507 ? -51.318 -23.678 -19.689 1.00 28.66 529 ILE B C 1
ATOM 3774 O O . ILE A 1 507 ? -51.361 -22.780 -18.831 1.00 29.74 529 ILE B O 1
ATOM 3779 N N . SER A 1 508 ? -52.340 -24.513 -19.957 1.00 27.63 530 SER B N 1
ATOM 3780 C CA . SER A 1 508 ? -53.739 -24.305 -19.507 1.00 29.97 530 SER B CA 1
ATOM 3781 C C . SER A 1 508 ? -54.253 -25.499 -18.696 1.00 34.00 530 SER B C 1
ATOM 3782 O O . SER A 1 508 ? -55.456 -25.711 -18.544 1.00 38.52 530 SER B O 1
ATOM 3785 N N . GLN A 1 509 ? -53.310 -26.258 -18.151 1.00 34.06 531 GLN B N 1
ATOM 3786 C CA . GLN A 1 509 ? -53.472 -27.583 -17.611 1.00 40.20 531 GLN B CA 1
ATOM 3787 C C . GLN A 1 509 ? -53.842 -27.546 -16.127 1.00 34.19 531 GLN B C 1
ATOM 3788 O O . GLN A 1 509 ? -53.307 -26.701 -15.419 1.00 29.87 531 GLN B O 1
ATOM 3794 N N . THR A 1 510 ? -54.605 -28.543 -15.653 1.00 31.62 532 THR B N 1
ATOM 3795 C CA . THR A 1 510 ? -54.845 -28.742 -14.197 1.00 29.34 532 THR B CA 1
ATOM 3796 C C . THR A 1 510 ? -53.693 -29.556 -13.626 1.00 30.85 532 THR B C 1
ATOM 3797 O O . THR A 1 510 ? -53.848 -30.727 -13.311 1.00 32.52 532 THR B O 1
ATOM 3801 N N . LEU A 1 511 ? -52.557 -28.900 -13.398 1.00 29.41 533 LEU B N 1
ATOM 3802 C CA . LEU A 1 511 ? -51.356 -29.543 -12.908 1.00 30.41 533 LEU B CA 1
ATOM 3803 C C . LEU A 1 511 ? -51.704 -30.274 -11.612 1.00 35.00 533 LEU B C 1
ATOM 3804 O O . LEU A 1 511 ? -52.378 -29.713 -10.760 1.00 30.80 533 LEU B O 1
ATOM 3809 N N . ASN A 1 512 ? -51.198 -31.501 -11.451 1.00 34.14 534 ASN B N 1
ATOM 3810 C CA . ASN A 1 512 ? -51.632 -32.331 -10.336 1.00 35.24 534 ASN B CA 1
ATOM 3811 C C . ASN A 1 512 ? -50.460 -33.018 -9.637 1.00 39.47 534 ASN B C 1
ATOM 3812 O O . ASN A 1 512 ? -50.666 -33.913 -8.844 1.00 39.85 534 ASN B O 1
ATOM 3817 N N . GLY A 1 513 ? -49.246 -32.554 -9.902 1.00 35.73 535 GLY B N 1
ATOM 3818 C CA . GLY A 1 513 ? -48.069 -33.098 -9.255 1.00 36.43 535 GLY B CA 1
ATOM 3819 C C . GLY A 1 513 ? -47.374 -34.179 -10.069 1.00 35.94 535 GLY B C 1
ATOM 3820 O O . GLY A 1 513 ? -46.465 -34.788 -9.575 1.00 42.87 535 GLY B O 1
ATOM 3821 N N . SER A 1 514 ? -47.796 -34.434 -11.308 1.00 35.67 536 SER B N 1
ATOM 3822 C CA . SER A 1 514 ? -47.220 -35.500 -12.084 1.00 39.55 536 SER B CA 1
ATOM 3823 C C . SER A 1 514 ? -46.402 -34.997 -13.279 1.00 43.80 536 SER B C 1
ATOM 3824 O O . SER A 1 514 ? -45.822 -35.834 -13.936 1.00 52.42 536 SER B O 1
ATOM 3827 N N . GLU A 1 515 ? -46.298 -33.677 -13.525 1.00 35.14 537 GLU B N 1
ATOM 3828 C CA . GLU A 1 515 ? -45.837 -33.143 -14.836 1.00 34.57 537 GLU B CA 1
ATOM 3829 C C . GLU A 1 515 ? -44.322 -32.897 -14.893 1.00 31.75 537 GLU B C 1
ATOM 3830 O O . GLU A 1 515 ? -43.732 -32.876 -15.967 1.00 34.45 537 GLU B O 1
ATOM 3836 N N . PHE A 1 516 ? -43.686 -32.696 -13.742 1.00 30.31 538 PHE B N 1
ATOM 3837 C CA . PHE A 1 516 ? -42.288 -32.326 -13.670 1.00 32.00 538 PHE B CA 1
ATOM 3838 C C . PHE A 1 516 ? -41.455 -33.347 -12.889 1.00 34.66 538 PHE B C 1
ATOM 3839 O O . PHE A 1 516 ? -40.431 -32.996 -12.318 1.00 34.09 538 PHE B O 1
ATOM 3847 N N . GLN A 1 517 ? -41.889 -34.604 -12.881 1.00 34.17 539 GLN B N 1
ATOM 3848 C CA . GLN A 1 517 ? -41.327 -35.664 -11.997 1.00 38.83 539 GLN B CA 1
ATOM 3849 C C . GLN A 1 517 ? -39.815 -35.793 -12.143 1.00 32.45 539 GLN B C 1
ATOM 3850 O O . GLN A 1 517 ? -39.132 -35.886 -11.135 1.00 33.49 539 GLN B O 1
ATOM 3856 N N . PRO A 1 518 ? -39.196 -35.757 -13.340 1.00 30.47 540 PRO B N 1
ATOM 3857 C CA . PRO A 1 518 ? -37.735 -35.822 -13.416 1.00 32.20 540 PRO B CA 1
ATOM 3858 C C . PRO A 1 518 ? -36.975 -34.670 -12.747 1.00 35.54 540 PRO B C 1
ATOM 3859 O O . PRO A 1 518 ? -35.800 -34.841 -12.498 1.00 32.53 540 PRO B O 1
ATOM 3863 N N . LEU A 1 519 ? -37.623 -33.517 -12.464 1.00 31.08 541 LEU B N 1
ATOM 3864 C CA . LEU A 1 519 ? -36.843 -32.286 -12.077 1.00 30.39 541 LEU B CA 1
ATOM 3865 C C . LEU A 1 519 ? -36.567 -32.252 -10.569 1.00 33.00 541 LEU B C 1
ATOM 3866 O O . LEU A 1 519 ? -36.938 -31.305 -9.858 1.00 31.59 541 LEU B O 1
ATOM 3871 N N . ALA A 1 520 ? -35.774 -33.243 -10.114 1.00 36.39 542 ALA B N 1
ATOM 3872 C CA . ALA A 1 520 ? -35.555 -33.527 -8.697 1.00 31.38 542 ALA B CA 1
ATOM 3873 C C . ALA A 1 520 ? -34.693 -32.448 -8.041 1.00 31.21 542 ALA B C 1
ATOM 3874 O O . ALA A 1 520 ? -34.748 -32.324 -6.843 1.00 34.87 542 ALA B O 1
ATOM 3876 N N . GLU A 1 521 ? -33.880 -31.706 -8.808 1.00 30.14 543 GLU B N 1
ATOM 3877 C CA . GLU A 1 521 ? -32.999 -30.693 -8.238 1.00 29.34 543 GLU B CA 1
ATOM 3878 C C . GLU A 1 521 ? -33.499 -29.252 -8.488 1.00 30.08 543 GLU B C 1
ATOM 3879 O O . GLU A 1 521 ? -32.819 -28.297 -8.074 1.00 25.84 543 GLU B O 1
ATOM 3885 N N . LEU A 1 522 ? -34.648 -29.093 -9.153 1.00 28.30 544 LEU B N 1
ATOM 3886 C CA . LEU A 1 522 ? -35.133 -27.751 -9.555 1.00 27.41 544 LEU B CA 1
ATOM 3887 C C . LEU A 1 522 ? -35.330 -26.839 -8.335 1.00 27.50 544 LEU B C 1
ATOM 3888 O O . LEU A 1 522 ? -36.099 -27.202 -7.419 1.00 26.68 544 LEU B O 1
ATOM 3893 N N . ARG A 1 523 ? -34.639 -25.673 -8.326 1.00 24.81 545 ARG B N 1
ATOM 3894 C CA . ARG A 1 523 ? -34.817 -24.656 -7.278 1.00 26.17 545 ARG B CA 1
ATOM 3895 C C . ARG A 1 523 ? -35.750 -23.489 -7.638 1.00 25.91 545 ARG B C 1
ATOM 3896 O O . ARG A 1 523 ? -36.304 -22.850 -6.749 1.00 26.02 545 ARG B O 1
ATOM 3904 N N . TYR A 1 524 ? -35.886 -23.167 -8.925 1.00 29.01 546 TYR B N 1
ATOM 3905 C CA . TYR A 1 524 ? -36.665 -21.974 -9.416 1.00 26.70 546 TYR B CA 1
ATOM 3906 C C . TYR A 1 524 ? -37.496 -22.430 -10.618 1.00 25.48 546 TYR B C 1
ATOM 3907 O O . TYR A 1 524 ? -36.965 -23.032 -11.585 1.00 27.59 546 TYR B O 1
ATOM 3916 N N . LEU A 1 525 ? -38.803 -22.193 -10.548 1.00 24.84 547 LEU B N 1
ATOM 3917 C CA . LEU A 1 525 ? -39.646 -22.332 -11.707 1.00 25.78 547 LEU B CA 1
ATOM 3918 C C . LEU A 1 525 ? -40.334 -21.010 -11.973 1.00 24.14 547 LEU B C 1
ATOM 3919 O O . LEU A 1 525 ? -41.103 -20.543 -11.114 1.00 24.34 547 LEU B O 1
ATOM 3924 N N . ASP A 1 526 ? -40.147 -20.487 -13.186 1.00 24.80 548 ASP B N 1
ATOM 3925 C CA . ASP A 1 526 ? -40.902 -19.330 -13.651 1.00 26.16 548 ASP B CA 1
ATOM 3926 C C . ASP A 1 526 ? -42.013 -19.857 -14.573 1.00 26.22 548 ASP B C 1
ATOM 3927 O O . ASP A 1 526 ? -41.737 -20.306 -15.678 1.00 27.25 548 ASP B O 1
ATOM 3932 N N . PHE A 1 527 ? -43.242 -19.815 -14.063 1.00 25.48 549 PHE B N 1
ATOM 3933 C CA . PHE A 1 527 ? -44.446 -20.221 -14.705 1.00 24.52 549 PHE B CA 1
ATOM 3934 C C . PHE A 1 527 ? -45.337 -19.010 -15.031 1.00 22.65 549 PHE B C 1
ATOM 3935 O O . PHE A 1 527 ? -46.531 -19.158 -15.322 1.00 26.64 549 PHE B O 1
ATOM 3943 N N . SER A 1 528 ? -44.756 -17.827 -15.044 1.00 23.61 550 SER B N 1
ATOM 3944 C CA . SER A 1 528 ? -45.496 -16.615 -15.282 1.00 22.99 550 SER B CA 1
ATOM 3945 C C . SER A 1 528 ? -46.061 -16.611 -16.716 1.00 24.02 550 SER B C 1
ATOM 3946 O O . SER A 1 528 ? -45.523 -17.265 -17.610 1.00 23.59 550 SER B O 1
ATOM 3949 N N . ASN A 1 529 ? -47.157 -15.881 -16.916 1.00 24.31 551 ASN B N 1
ATOM 3950 C CA . ASN A 1 529 ? -47.727 -15.625 -18.255 1.00 27.92 551 ASN B CA 1
ATOM 3951 C C . ASN A 1 529 ? -48.095 -16.960 -18.908 1.00 27.16 551 ASN B C 1
ATOM 3952 O O . ASN A 1 529 ? -47.757 -17.196 -20.065 1.00 28.97 551 ASN B O 1
ATOM 3957 N N . ASN A 1 530 ? -48.759 -17.834 -18.146 1.00 24.86 552 ASN B N 1
ATOM 3958 C CA . ASN A 1 530 ? -49.450 -19.019 -18.678 1.00 24.30 552 ASN B CA 1
ATOM 3959 C C . ASN A 1 530 ? -50.902 -18.888 -18.257 1.00 26.53 552 ASN B C 1
ATOM 3960 O O . ASN A 1 530 ? -51.352 -17.762 -17.950 1.00 27.60 552 ASN B O 1
ATOM 3965 N N A ARG A 1 531 ? -51.636 -20.006 -18.285 0.50 26.13 553 ARG B N 1
ATOM 3966 N N B ARG A 1 531 ? -51.646 -19.998 -18.290 0.50 25.76 553 ARG B N 1
ATOM 3967 C CA A ARG A 1 531 ? -53.028 -20.056 -17.872 0.50 27.53 553 ARG B CA 1
ATOM 3968 C CA B ARG A 1 531 ? -53.033 -20.023 -17.858 0.50 26.82 553 ARG B CA 1
ATOM 3969 C C A ARG A 1 531 ? -53.181 -21.196 -16.863 0.50 28.33 553 ARG B C 1
ATOM 3970 C C B ARG A 1 531 ? -53.187 -21.179 -16.864 0.50 27.94 553 ARG B C 1
ATOM 3971 O O A ARG A 1 531 ? -53.988 -22.110 -17.052 0.50 28.03 553 ARG B O 1
ATOM 3972 O O B ARG A 1 531 ? -53.997 -22.087 -17.063 0.50 27.79 553 ARG B O 1
ATOM 3987 N N . LEU A 1 532 ? -52.421 -21.121 -15.766 1.00 28.74 554 LEU B N 1
ATOM 3988 C CA . LEU A 1 532 ? -52.506 -22.157 -14.712 1.00 27.88 554 LEU B CA 1
ATOM 3989 C C . LEU A 1 532 ? -53.975 -22.378 -14.315 1.00 25.70 554 LEU B C 1
ATOM 3990 O O . LEU A 1 532 ? -54.745 -21.415 -14.042 1.00 25.82 554 LEU B O 1
ATOM 3995 N N . ASP A 1 533 ? -54.389 -23.642 -14.275 1.00 28.43 555 ASP B N 1
ATOM 3996 C CA . ASP A 1 533 ? -55.710 -24.013 -13.789 1.00 27.33 555 ASP B CA 1
ATOM 3997 C C . ASP A 1 533 ? -55.505 -24.711 -12.441 1.00 28.03 555 ASP B C 1
ATOM 3998 O O . ASP A 1 533 ? -55.177 -25.915 -12.377 1.00 27.62 555 ASP B O 1
ATOM 4003 N N . LEU A 1 534 ? -55.618 -23.940 -11.352 1.00 29.81 556 LEU B N 1
ATOM 4004 C CA . LEU A 1 534 ? -55.269 -24.448 -9.981 1.00 29.70 556 LEU B CA 1
ATOM 4005 C C . LEU A 1 534 ? -56.427 -25.249 -9.379 1.00 28.95 556 LEU B C 1
ATOM 4006 O O . LEU A 1 534 ? -56.895 -24.960 -8.259 1.00 30.38 556 LEU B O 1
ATOM 4011 N N . LEU A 1 535 ? -56.917 -26.257 -10.093 1.00 30.21 557 LEU B N 1
ATOM 4012 C CA . LEU A 1 535 ? -57.949 -27.142 -9.550 1.00 29.38 557 LEU B CA 1
ATOM 4013 C C . LEU A 1 535 ? -57.399 -28.016 -8.427 1.00 29.94 557 LEU B C 1
ATOM 4014 O O . LEU A 1 535 ? -58.118 -28.260 -7.467 1.00 30.47 557 LEU B O 1
ATOM 4019 N N . HIS A 1 536 ? -56.139 -28.452 -8.514 1.00 28.72 558 HIS B N 1
ATOM 4020 C CA . HIS A 1 536 ? -55.631 -29.460 -7.593 1.00 29.13 558 HIS B CA 1
ATOM 4021 C C . HIS A 1 536 ? -54.674 -28.832 -6.594 1.00 33.41 558 HIS B C 1
ATOM 4022 O O . HIS A 1 536 ? -53.723 -28.186 -7.003 1.00 31.61 558 HIS B O 1
ATOM 4029 N N . SER A 1 537 ? -54.824 -29.180 -5.301 1.00 29.58 559 SER B N 1
ATOM 4030 C CA . SER A 1 537 ? -53.880 -28.663 -4.295 1.00 31.70 559 SER B CA 1
ATOM 4031 C C . SER A 1 537 ? -52.503 -29.359 -4.335 1.00 31.27 559 SER B C 1
ATOM 4032 O O . SER A 1 537 ? -51.637 -29.033 -3.541 1.00 36.64 559 SER B O 1
ATOM 4035 N N . THR A 1 538 ? -52.303 -30.304 -5.252 1.00 31.98 560 THR B N 1
ATOM 4036 C CA . THR A 1 538 ? -51.084 -31.099 -5.414 1.00 30.19 560 THR B CA 1
ATOM 4037 C C . THR A 1 538 ? -50.221 -30.509 -6.548 1.00 32.95 560 THR B C 1
ATOM 4038 O O . THR A 1 538 ? -49.158 -31.044 -6.855 1.00 30.29 560 THR B O 1
ATOM 4042 N N . ALA A 1 539 ? -50.703 -29.447 -7.211 1.00 28.69 561 ALA B N 1
ATOM 4043 C CA . ALA A 1 539 ? -49.939 -28.782 -8.265 1.00 31.42 561 ALA B CA 1
ATOM 4044 C C . ALA A 1 539 ? -48.534 -28.443 -7.740 1.00 31.22 561 ALA B C 1
ATOM 4045 O O . ALA A 1 539 ? -48.337 -27.876 -6.618 1.00 34.70 561 ALA B O 1
ATOM 4047 N N . PHE A 1 540 ? -47.548 -28.833 -8.522 1.00 30.14 562 PHE B N 1
ATOM 4048 C CA . PHE A 1 540 ? -46.151 -28.502 -8.285 1.00 32.06 562 PHE B CA 1
ATOM 4049 C C . PHE A 1 540 ? -45.537 -29.340 -7.141 1.00 33.86 562 PHE B C 1
ATOM 4050 O O . PHE A 1 540 ? -44.341 -29.208 -6.858 1.00 30.62 562 PHE B O 1
ATOM 4058 N N . GLU A 1 541 ? -46.285 -30.245 -6.488 1.00 31.66 563 GLU B N 1
ATOM 4059 C CA . GLU A 1 541 ? -45.665 -30.873 -5.264 1.00 31.27 563 GLU B CA 1
ATOM 4060 C C . GLU A 1 541 ? -44.533 -31.857 -5.604 1.00 31.07 563 GLU B C 1
ATOM 4061 O O . GLU A 1 541 ? -43.785 -32.178 -4.739 1.00 33.11 563 GLU B O 1
ATOM 4067 N N . GLU A 1 542 ? -44.382 -32.280 -6.852 1.00 30.84 564 GLU B N 1
ATOM 4068 C CA . GLU A 1 542 ? -43.247 -33.164 -7.258 1.00 33.63 564 GLU B CA 1
ATOM 4069 C C . GLU A 1 542 ? -41.931 -32.385 -7.332 1.00 35.21 564 GLU B C 1
ATOM 4070 O O . GLU A 1 542 ? -40.875 -32.973 -7.343 1.00 30.79 564 GLU B O 1
ATOM 4076 N N . LEU A 1 543 ? -41.970 -31.054 -7.356 1.00 31.69 565 LEU B N 1
ATOM 4077 C CA . LEU A 1 543 ? -40.708 -30.306 -7.397 1.00 27.30 565 LEU B CA 1
ATOM 4078 C C . LEU A 1 543 ? -40.212 -30.120 -5.966 1.00 31.32 565 LEU B C 1
ATOM 4079 O O . LEU A 1 543 ? -40.327 -29.036 -5.378 1.00 30.39 565 LEU B O 1
ATOM 4084 N N . ARG A 1 544 ? -39.600 -31.165 -5.402 1.00 31.64 566 ARG B N 1
ATOM 4085 C CA . ARG A 1 544 ? -39.427 -31.242 -3.935 1.00 29.45 566 ARG B CA 1
ATOM 4086 C C . ARG A 1 544 ? -38.305 -30.328 -3.446 1.00 29.21 566 ARG B C 1
ATOM 4087 O O . ARG A 1 544 ? -38.263 -30.013 -2.291 1.00 29.63 566 ARG B O 1
ATOM 4095 N N . LYS A 1 545 ? -37.425 -29.853 -4.323 1.00 28.53 567 LYS B N 1
ATOM 4096 C CA . LYS A 1 545 ? -36.425 -28.880 -3.908 1.00 26.39 567 LYS B CA 1
ATOM 4097 C C . LYS A 1 545 ? -36.745 -27.428 -4.304 1.00 27.15 567 LYS B C 1
ATOM 4098 O O . LYS A 1 545 ? -35.853 -26.539 -4.151 1.00 29.07 567 LYS B O 1
ATOM 4104 N N . LEU A 1 546 ? -37.982 -27.173 -4.720 1.00 29.25 568 LEU B N 1
ATOM 4105 C CA . LEU A 1 546 ? -38.373 -25.833 -5.226 1.00 27.97 568 LEU B CA 1
ATOM 4106 C C . LEU A 1 546 ? -38.263 -24.770 -4.134 1.00 26.80 568 LEU B C 1
ATOM 4107 O O . LEU A 1 546 ? -38.919 -24.857 -3.057 1.00 28.37 568 LEU B O 1
ATOM 4112 N N . GLU A 1 547 ? -37.458 -23.743 -4.399 1.00 25.79 569 GLU B N 1
ATOM 4113 C CA . GLU A 1 547 ? -37.323 -22.613 -3.477 1.00 25.60 569 GLU B CA 1
ATOM 4114 C C . GLU A 1 547 ? -38.139 -21.390 -3.914 1.00 26.23 569 GLU B C 1
ATOM 4115 O O . GLU A 1 547 ? -38.562 -20.603 -3.032 1.00 25.01 569 GLU B O 1
ATOM 4121 N N . VAL A 1 548 ? -38.265 -21.156 -5.239 1.00 26.23 570 VAL B N 1
ATOM 4122 C CA . VAL A 1 548 ? -38.971 -19.962 -5.788 1.00 25.61 570 VAL B CA 1
ATOM 4123 C C . VAL A 1 548 ? -39.933 -20.438 -6.892 1.00 25.08 570 VAL B C 1
ATOM 4124 O O . VAL A 1 548 ? -39.551 -21.201 -7.760 1.00 25.75 570 VAL B O 1
ATOM 4128 N N . LEU A 1 549 ? -41.205 -20.051 -6.787 1.00 25.15 571 LEU B N 1
ATOM 4129 C CA . LEU A 1 549 ? -42.225 -20.324 -7.752 1.00 23.26 571 LEU B CA 1
ATOM 4130 C C . LEU A 1 549 ? -42.866 -19.000 -8.174 1.00 26.31 571 LEU B C 1
ATOM 4131 O O . LEU A 1 549 ? -43.414 -18.284 -7.345 1.00 26.93 571 LEU B O 1
ATOM 4136 N N . ASP A 1 550 ? -42.861 -18.727 -9.480 1.00 24.38 572 ASP B N 1
ATOM 4137 C CA . ASP A 1 550 ? -43.508 -17.566 -10.021 1.00 24.96 572 ASP B CA 1
ATOM 4138 C C . ASP A 1 550 ? -44.706 -18.069 -10.807 1.00 24.41 572 ASP B C 1
ATOM 4139 O O . ASP A 1 550 ? -44.511 -18.694 -11.869 1.00 24.85 572 ASP B O 1
ATOM 4144 N N . ILE A 1 551 ? -45.909 -17.748 -10.335 1.00 23.23 573 ILE B N 1
ATOM 4145 C CA . ILE A 1 551 ? -47.144 -18.054 -11.087 1.00 25.15 573 ILE B CA 1
ATOM 4146 C C . ILE A 1 551 ? -47.922 -16.757 -11.341 1.00 24.18 573 ILE B C 1
ATOM 4147 O O . ILE A 1 551 ? -49.153 -16.767 -11.409 1.00 25.83 573 ILE B O 1
ATOM 4152 N N . SER A 1 552 ? -47.187 -15.646 -11.457 1.00 24.70 574 SER B N 1
ATOM 4153 C CA . SER A 1 552 ? -47.732 -14.335 -11.768 1.00 22.98 574 SER B CA 1
ATOM 4154 C C . SER A 1 552 ? -48.304 -14.336 -13.201 1.00 23.12 574 SER B C 1
ATOM 4155 O O . SER A 1 552 ? -47.831 -15.054 -14.052 1.00 24.03 574 SER B O 1
ATOM 4158 N N . SER A 1 553 ? -49.309 -13.492 -13.443 1.00 24.25 575 SER B N 1
ATOM 4159 C CA . SER A 1 553 ? -49.917 -13.243 -14.770 1.00 25.74 575 SER B CA 1
ATOM 4160 C C . SER A 1 553 ? -50.429 -14.556 -15.361 1.00 25.86 575 SER B C 1
ATOM 4161 O O . SER A 1 553 ? -50.242 -14.807 -16.522 1.00 27.56 575 SER B O 1
ATOM 4164 N N . ASN A 1 554 ? -51.093 -15.355 -14.520 1.00 25.90 576 ASN B N 1
ATOM 4165 C CA . ASN A 1 554 ? -51.881 -16.535 -14.852 1.00 26.81 576 ASN B CA 1
ATOM 4166 C C . ASN A 1 554 ? -53.361 -16.248 -14.528 1.00 24.42 576 ASN B C 1
ATOM 4167 O O . ASN A 1 554 ? -54.054 -17.041 -13.944 1.00 26.89 576 ASN B O 1
ATOM 4172 N N . SER A 1 555 ? -53.846 -15.064 -14.913 1.00 25.69 577 SER B N 1
ATOM 4173 C CA . SER A 1 555 ? -55.109 -14.599 -14.429 1.00 25.47 577 SER B CA 1
ATOM 4174 C C . SER A 1 555 ? -56.283 -15.363 -15.070 1.00 27.07 577 SER B C 1
ATOM 4175 O O . SER A 1 555 ? -57.411 -15.309 -14.562 1.00 29.34 577 SER B O 1
ATOM 4178 N N . HIS A 1 556 ? -56.038 -16.046 -16.177 1.00 26.65 578 HIS B N 1
ATOM 4179 C CA . HIS A 1 556 ? -57.120 -16.425 -17.087 1.00 27.87 578 HIS B CA 1
ATOM 4180 C C . HIS A 1 556 ? -58.295 -17.126 -16.367 1.00 29.27 578 HIS B C 1
ATOM 4181 O O . HIS A 1 556 ? -59.452 -16.707 -16.475 1.00 28.25 578 HIS B O 1
ATOM 4188 N N . TYR A 1 557 ? -58.032 -18.230 -15.668 1.00 27.47 579 TYR B N 1
ATOM 4189 C CA . TYR A 1 557 ? -59.142 -19.052 -15.070 1.00 26.22 579 TYR B CA 1
ATOM 4190 C C . TYR A 1 557 ? -59.703 -18.415 -13.785 1.00 29.46 579 TYR B C 1
ATOM 4191 O O . TYR A 1 557 ? -60.818 -18.782 -13.357 1.00 29.27 579 TYR B O 1
ATOM 4200 N N . PHE A 1 558 ? -59.027 -17.393 -13.224 1.00 25.44 580 PHE B N 1
ATOM 4201 C CA . PHE A 1 558 ? -59.543 -16.645 -12.042 1.00 24.24 580 PHE B CA 1
ATOM 4202 C C . PHE A 1 558 ? -60.532 -15.567 -12.477 1.00 28.48 580 PHE B C 1
ATOM 4203 O O . PHE A 1 558 ? -61.192 -14.992 -11.629 1.00 29.72 580 PHE B O 1
ATOM 4211 N N . GLN A 1 559 ? -60.683 -15.351 -13.792 1.00 28.31 581 GLN B N 1
ATOM 4212 C CA . GLN A 1 559 ? -61.582 -14.318 -14.313 1.00 29.84 581 GLN B CA 1
ATOM 4213 C C . GLN A 1 559 ? -63.029 -14.819 -14.527 1.00 34.14 581 GLN B C 1
ATOM 4214 O O . GLN A 1 559 ? -63.948 -13.994 -14.730 1.00 34.56 581 GLN B O 1
ATOM 4220 N N . SER A 1 560 ? -63.280 -16.134 -14.480 1.00 30.81 582 SER B N 1
ATOM 4221 C CA . SER A 1 560 ? -64.619 -16.684 -14.730 1.00 31.66 582 SER B CA 1
ATOM 4222 C C . SER A 1 560 ? -65.235 -17.269 -13.449 1.00 32.39 582 SER B C 1
ATOM 4223 O O . SER A 1 560 ? -64.595 -18.039 -12.767 1.00 27.77 582 SER B O 1
ATOM 4226 N N . GLU A 1 561 ? -66.518 -17.004 -13.200 1.00 28.89 583 GLU B N 1
ATOM 4227 C CA . GLU A 1 561 ? -67.194 -17.470 -11.998 1.00 29.49 583 GLU B CA 1
ATOM 4228 C C . GLU A 1 561 ? -67.387 -18.989 -12.043 1.00 27.80 583 GLU B C 1
ATOM 4229 O O . GLU A 1 561 ? -67.523 -19.602 -13.122 1.00 30.98 583 GLU B O 1
ATOM 4235 N N . GLY A 1 562 ? -67.418 -19.578 -10.844 1.00 30.53 584 GLY B N 1
ATOM 4236 C CA . GLY A 1 562 ? -67.801 -20.944 -10.646 1.00 34.54 584 GLY B CA 1
ATOM 4237 C C . GLY A 1 562 ? -66.657 -21.936 -10.817 1.00 40.67 584 GLY B C 1
ATOM 4238 O O . GLY A 1 562 ? -66.891 -23.132 -10.770 1.00 35.85 584 GLY B O 1
ATOM 4239 N N . ILE A 1 563 ? -65.428 -21.452 -10.990 1.00 30.16 585 ILE B N 1
ATOM 4240 C CA . ILE A 1 563 ? -64.305 -22.336 -11.183 1.00 32.56 585 ILE B CA 1
ATOM 4241 C C . ILE A 1 563 ? -63.611 -22.548 -9.828 1.00 31.96 585 ILE B C 1
ATOM 4242 O O . ILE A 1 563 ? -63.234 -21.602 -9.127 1.00 30.26 585 ILE B O 1
ATOM 4247 N N . THR A 1 564 ? -63.388 -23.819 -9.511 1.00 28.38 586 THR B N 1
ATOM 4248 C CA . THR A 1 564 ? -62.668 -24.257 -8.297 1.00 29.59 586 THR B CA 1
ATOM 4249 C C . THR A 1 564 ? -61.190 -23.915 -8.431 1.00 28.91 586 THR B C 1
ATOM 4250 O O . THR A 1 564 ? -60.537 -24.324 -9.394 1.00 30.94 586 THR B O 1
ATOM 4254 N N . HIS A 1 565 ? -60.677 -23.203 -7.423 1.00 27.60 587 HIS B N 1
ATOM 4255 C CA . HIS A 1 565 ? -59.252 -22.848 -7.291 1.00 27.89 587 HIS B CA 1
ATOM 4256 C C . HIS A 1 565 ? -58.791 -23.216 -5.865 1.00 29.14 587 HIS B C 1
ATOM 4257 O O . HIS A 1 565 ? -59.440 -22.831 -4.918 1.00 30.86 587 HIS B O 1
ATOM 4264 N N . MET A 1 566 ? -57.628 -23.879 -5.755 1.00 30.20 588 MET B N 1
ATOM 4265 C CA . MET A 1 566 ? -57.080 -24.376 -4.488 1.00 29.95 588 MET B CA 1
ATOM 4266 C C . MET A 1 566 ? -55.811 -23.583 -4.168 1.00 28.02 588 MET B C 1
ATOM 4267 O O . MET A 1 566 ? -54.689 -24.012 -4.482 1.00 28.69 588 MET B O 1
ATOM 4272 N N . LEU A 1 567 ? -55.995 -22.429 -3.512 1.00 29.60 589 LEU B N 1
ATOM 4273 C CA . LEU A 1 567 ? -54.873 -21.615 -3.050 1.00 31.57 589 LEU B CA 1
ATOM 4274 C C . LEU A 1 567 ? -54.087 -22.292 -1.908 1.00 32.11 589 LEU B C 1
ATOM 4275 O O . LEU A 1 567 ? -52.982 -21.835 -1.603 1.00 30.41 589 LEU B O 1
ATOM 4280 N N . ASN A 1 568 ? -54.597 -23.393 -1.322 1.00 30.17 590 ASN B N 1
ATOM 4281 C CA . ASN A 1 568 ? -53.868 -24.103 -0.275 1.00 30.40 590 ASN B CA 1
ATOM 4282 C C . ASN A 1 568 ? -52.804 -25.044 -0.831 1.00 31.27 590 ASN B C 1
ATOM 4283 O O . ASN A 1 568 ? -52.248 -25.875 -0.074 1.00 31.17 590 ASN B O 1
ATOM 4288 N N . PHE A 1 569 ? -52.460 -24.918 -2.113 1.00 31.13 591 PHE B N 1
ATOM 4289 C CA . PHE A 1 569 ? -51.478 -25.796 -2.701 1.00 30.38 591 PHE B CA 1
ATOM 4290 C C . PHE A 1 569 ? -50.070 -25.631 -2.100 1.00 30.28 591 PHE B C 1
ATOM 4291 O O . PHE A 1 569 ? -49.209 -26.468 -2.343 1.00 29.53 591 PHE B O 1
ATOM 4299 N N . THR A 1 570 ? -49.830 -24.534 -1.384 1.00 30.58 592 THR B N 1
ATOM 4300 C CA . THR A 1 570 ? -48.533 -24.219 -0.741 1.00 34.47 592 THR B CA 1
ATOM 4301 C C . THR A 1 570 ? -48.096 -25.240 0.322 1.00 33.60 592 THR B C 1
ATOM 4302 O O . THR A 1 570 ? -46.900 -25.387 0.589 1.00 32.32 592 THR B O 1
ATOM 4306 N N . LYS A 1 571 ? -49.050 -25.938 0.929 1.00 32.68 593 LYS B N 1
ATOM 4307 C CA . LYS A 1 571 ? -48.756 -26.864 2.073 1.00 34.18 593 LYS B CA 1
ATOM 4308 C C . LYS A 1 571 ? -47.771 -27.959 1.649 1.00 36.06 593 LYS B C 1
ATOM 4309 O O . LYS A 1 571 ? -46.978 -28.369 2.422 1.00 38.44 593 LYS B O 1
ATOM 4315 N N . ASN A 1 572 ? -47.828 -28.376 0.385 1.00 35.97 594 ASN B N 1
ATOM 4316 C CA . ASN A 1 572 ? -47.064 -29.537 -0.118 1.00 43.18 594 ASN B CA 1
ATOM 4317 C C . ASN A 1 572 ? -45.630 -29.159 -0.534 1.00 46.91 594 ASN B C 1
ATOM 4318 O O . ASN A 1 572 ? -44.780 -30.045 -0.781 1.00 41.63 594 ASN B O 1
ATOM 4323 N N . LEU A 1 573 ? -45.317 -27.857 -0.584 1.00 43.48 595 LEU B N 1
ATOM 4324 C CA . LEU A 1 573 ? -43.994 -27.438 -1.045 1.00 40.81 595 LEU B CA 1
ATOM 4325 C C . LEU A 1 573 ? -43.094 -27.094 0.145 1.00 39.99 595 LEU B C 1
ATOM 4326 O O . LEU A 1 573 ? -43.123 -25.960 0.700 1.00 32.27 595 LEU B O 1
ATOM 4331 N N . LYS A 1 574 ? -42.232 -28.044 0.518 1.00 38.31 596 LYS B N 1
ATOM 4332 C CA . LYS A 1 574 ? -41.668 -28.034 1.860 1.00 36.32 596 LYS B CA 1
ATOM 4333 C C . LYS A 1 574 ? -40.440 -27.150 2.011 1.00 35.60 596 LYS B C 1
ATOM 4334 O O . LYS A 1 574 ? -40.041 -26.911 3.148 1.00 35.10 596 LYS B O 1
ATOM 4340 N N . VAL A 1 575 ? -39.804 -26.692 0.925 1.00 28.47 597 VAL B N 1
ATOM 4341 C CA . VAL A 1 575 ? -38.695 -25.807 1.102 1.00 31.39 597 VAL B CA 1
ATOM 4342 C C . VAL A 1 575 ? -38.945 -24.512 0.304 1.00 29.09 597 VAL B C 1
ATOM 4343 O O . VAL A 1 575 ? -38.059 -23.725 0.096 1.00 27.25 597 VAL B O 1
ATOM 4347 N N . LEU A 1 576 ? -40.192 -24.294 -0.106 1.00 29.39 598 LEU B N 1
ATOM 4348 C CA . LEU A 1 576 ? -40.532 -23.065 -0.834 1.00 27.96 598 LEU B CA 1
ATOM 4349 C C . LEU A 1 576 ? -40.272 -21.859 0.068 1.00 29.01 598 LEU B C 1
ATOM 4350 O O . LEU A 1 576 ? -40.835 -21.766 1.180 1.00 29.27 598 LEU B O 1
ATOM 4355 N N . GLN A 1 577 ? -39.470 -20.917 -0.440 1.00 27.10 599 GLN B N 1
ATOM 4356 C CA . GLN A 1 577 ? -39.097 -19.688 0.268 1.00 28.78 599 GLN B CA 1
ATOM 4357 C C . GLN A 1 577 ? -39.865 -18.465 -0.276 1.00 25.69 599 GLN B C 1
ATOM 4358 O O . GLN A 1 577 ? -40.146 -17.496 0.507 1.00 27.47 599 GLN B O 1
ATOM 4364 N N . LYS A 1 578 ? -40.072 -18.414 -1.612 1.00 27.35 600 LYS B N 1
ATOM 4365 C CA . LYS A 1 578 ? -40.669 -17.237 -2.274 1.00 26.09 600 LYS B CA 1
ATOM 4366 C C . LYS A 1 578 ? -41.712 -17.707 -3.279 1.00 26.39 600 LYS B C 1
ATOM 4367 O O . LYS A 1 578 ? -41.448 -18.591 -4.072 1.00 23.71 600 LYS B O 1
ATOM 4373 N N . LEU A 1 579 ? -42.899 -17.088 -3.190 1.00 23.11 601 LEU B N 1
ATOM 4374 C CA . LEU A 1 579 ? -44.008 -17.354 -4.083 1.00 24.81 601 LEU B CA 1
ATOM 4375 C C . LEU A 1 579 ? -44.480 -16.030 -4.660 1.00 25.11 601 LEU B C 1
ATOM 4376 O O . LEU A 1 579 ? -44.841 -15.104 -3.903 1.00 27.63 601 LEU B O 1
ATOM 4381 N N . MET A 1 580 ? -44.523 -15.941 -5.983 1.00 23.54 602 MET B N 1
ATOM 4382 C CA . MET A 1 580 ? -45.083 -14.735 -6.655 1.00 27.22 602 MET B CA 1
ATOM 4383 C C . MET A 1 580 ? -46.389 -15.121 -7.354 1.00 26.42 602 MET B C 1
ATOM 4384 O O . MET A 1 580 ? -46.407 -16.036 -8.197 1.00 26.00 602 MET B O 1
ATOM 4389 N N . MET A 1 581 ? -47.465 -14.419 -7.000 1.00 24.11 603 MET B N 1
ATOM 4390 C CA . MET A 1 581 ? -48.795 -14.652 -7.550 1.00 23.58 603 MET B CA 1
ATOM 4391 C C . MET A 1 581 ? -49.409 -13.311 -7.949 1.00 23.54 603 MET B C 1
ATOM 4392 O O . MET A 1 581 ? -50.588 -13.076 -7.683 1.00 26.04 603 MET B O 1
ATOM 4397 N N . ASN A 1 582 ? -48.600 -12.424 -8.537 1.00 23.85 604 ASN B N 1
ATOM 4398 C CA . ASN A 1 582 ? -49.005 -11.082 -8.929 1.00 24.51 604 ASN B CA 1
ATOM 4399 C C . ASN A 1 582 ? -49.903 -11.138 -10.183 1.00 24.99 604 ASN B C 1
ATOM 4400 O O . ASN A 1 582 ? -49.721 -11.993 -11.048 1.00 25.92 604 ASN B O 1
ATOM 4405 N N . ASP A 1 583 ? -50.881 -10.223 -10.265 1.00 23.68 605 ASP B N 1
ATOM 4406 C CA . ASP A 1 583 ? -51.571 -9.921 -11.498 1.00 27.03 605 ASP B CA 1
ATOM 4407 C C . ASP A 1 583 ? -52.392 -11.139 -11.934 1.00 25.52 605 ASP B C 1
ATOM 4408 O O . ASP A 1 583 ? -52.530 -11.434 -13.144 1.00 26.39 605 ASP B O 1
ATOM 4413 N N . ASN A 1 584 ? -52.978 -11.813 -10.943 1.00 23.50 606 ASN B N 1
ATOM 4414 C CA . ASN A 1 584 ? -53.790 -12.997 -11.188 1.00 23.34 606 ASN B CA 1
ATOM 4415 C C . ASN A 1 584 ? -55.282 -12.701 -11.075 1.00 24.53 606 ASN B C 1
ATOM 4416 O O . ASN A 1 584 ? -56.063 -13.627 -11.301 1.00 26.86 606 ASN B O 1
ATOM 4421 N N . ASP A 1 585 ? -55.674 -11.457 -10.770 1.00 24.94 607 ASP B N 1
ATOM 4422 C CA . ASP A 1 585 ? -57.070 -11.079 -10.630 1.00 26.82 607 ASP B CA 1
ATOM 4423 C C . ASP A 1 585 ? -57.855 -11.993 -9.642 1.00 28.64 607 ASP B C 1
ATOM 4424 O O . ASP A 1 585 ? -59.036 -12.220 -9.808 1.00 27.02 607 ASP B O 1
ATOM 4429 N N . ILE A 1 586 ? -57.195 -12.564 -8.630 1.00 25.85 608 ILE B N 1
ATOM 4430 C CA . ILE A 1 586 ? -57.838 -13.561 -7.733 1.00 24.84 608 ILE B CA 1
ATOM 4431 C C . ILE A 1 586 ? -58.899 -12.861 -6.887 1.00 28.18 608 ILE B C 1
ATOM 4432 O O . ILE A 1 586 ? -58.592 -11.938 -6.099 1.00 27.46 608 ILE B O 1
ATOM 4437 N N . SER A 1 587 ? -60.150 -13.286 -7.075 1.00 25.83 609 SER B N 1
ATOM 4438 C CA . SER A 1 587 ? -61.234 -12.774 -6.339 1.00 27.42 609 SER B CA 1
ATOM 4439 C C . SER A 1 587 ? -62.027 -13.893 -5.651 1.00 33.51 609 SER B C 1
ATOM 4440 O O . SER A 1 587 ? -62.972 -13.594 -4.956 1.00 29.07 609 SER B O 1
ATOM 4443 N N . SER A 1 588 ? -61.586 -15.155 -5.760 1.00 30.66 610 SER B N 1
ATOM 4444 C CA . SER A 1 588 ? -62.330 -16.260 -5.207 1.00 30.93 610 SER B CA 1
ATOM 4445 C C . SER A 1 588 ? -61.327 -17.370 -4.905 1.00 33.23 610 SER B C 1
ATOM 4446 O O . SER A 1 588 ? -60.280 -17.437 -5.543 1.00 30.52 610 SER B O 1
ATOM 4449 N N . SER A 1 589 ? -61.667 -18.245 -3.951 1.00 33.03 611 SER B N 1
ATOM 4450 C CA . SER A 1 589 ? -60.838 -19.420 -3.627 1.00 30.28 611 SER B CA 1
ATOM 4451 C C . SER A 1 589 ? -61.716 -20.468 -2.945 1.00 29.37 611 SER B C 1
ATOM 4452 O O . SER A 1 589 ? -62.502 -20.149 -2.066 1.00 32.20 611 SER B O 1
ATOM 4455 N N . THR A 1 590 ? -61.536 -21.718 -3.331 1.00 30.77 612 THR B N 1
ATOM 4456 C CA . THR A 1 590 ? -62.290 -22.792 -2.738 1.00 35.07 612 THR B CA 1
ATOM 4457 C C . THR A 1 590 ? -61.761 -22.987 -1.314 1.00 33.10 612 THR B C 1
ATOM 4458 O O . THR A 1 590 ? -62.549 -23.046 -0.391 1.00 37.59 612 THR B O 1
ATOM 4462 N N . SER A 1 591 ? -60.434 -22.972 -1.151 1.00 34.22 613 SER B N 1
ATOM 4463 C CA . SER A 1 591 ? -59.799 -23.055 0.148 1.00 36.39 613 SER B CA 1
ATOM 4464 C C . SER A 1 591 ? -59.693 -21.686 0.826 1.00 35.52 613 SER B C 1
ATOM 4465 O O . SER A 1 591 ? -59.523 -20.654 0.174 1.00 34.71 613 SER B O 1
ATOM 4468 N N . ARG A 1 592 ? -59.737 -21.726 2.161 1.00 28.88 614 ARG B N 1
ATOM 4469 C CA . ARG A 1 592 ? -59.876 -20.542 2.999 1.00 34.87 614 ARG B CA 1
ATOM 4470 C C . ARG A 1 592 ? -58.537 -20.108 3.577 1.00 29.98 614 ARG B C 1
ATOM 4471 O O . ARG A 1 592 ? -58.416 -18.944 4.015 1.00 28.93 614 ARG B O 1
ATOM 4479 N N . THR A 1 593 ? -57.544 -21.010 3.553 1.00 28.47 615 THR B N 1
ATOM 4480 C CA . THR A 1 593 ? -56.269 -20.750 4.157 1.00 31.41 615 THR B CA 1
ATOM 4481 C C . THR A 1 593 ? -55.151 -21.264 3.245 1.00 31.42 615 THR B C 1
ATOM 4482 O O . THR A 1 593 ? -55.288 -22.271 2.584 1.00 31.88 615 THR B O 1
ATOM 4486 N N . MET A 1 594 ? -54.053 -20.509 3.187 1.00 28.69 616 MET B N 1
ATOM 4487 C CA . MET A 1 594 ? -52.819 -20.955 2.647 1.00 29.64 616 MET B CA 1
ATOM 4488 C C . MET A 1 594 ? -51.924 -21.341 3.819 1.00 30.39 616 MET B C 1
ATOM 4489 O O . MET A 1 594 ? -51.864 -20.614 4.831 1.00 30.98 616 MET B O 1
ATOM 4494 N N . GLU A 1 595 ? -51.215 -22.456 3.671 1.00 32.64 617 GLU B N 1
ATOM 4495 C CA . GLU A 1 595 ? -50.335 -22.976 4.768 1.00 35.16 617 GLU B CA 1
ATOM 4496 C C . GLU A 1 595 ? -48.932 -23.240 4.235 1.00 29.88 617 GLU B C 1
ATOM 4497 O O . GLU A 1 595 ? -48.765 -23.714 3.134 1.00 32.07 617 GLU B O 1
ATOM 4503 N N . SER A 1 596 ? -47.920 -22.945 5.060 1.00 29.72 618 SER B N 1
ATOM 4504 C CA . SER A 1 596 ? -46.551 -23.291 4.764 1.00 32.13 618 SER B CA 1
ATOM 4505 C C . SER A 1 596 ? -45.718 -23.172 6.030 1.00 32.85 618 SER B C 1
ATOM 4506 O O . SER A 1 596 ? -45.849 -22.185 6.755 1.00 31.55 618 SER B O 1
ATOM 4509 N N . GLU A 1 597 ? -44.788 -24.110 6.216 1.00 32.61 619 GLU B N 1
ATOM 4510 C CA . GLU A 1 597 ? -43.793 -23.993 7.281 1.00 37.50 619 GLU B CA 1
ATOM 4511 C C . GLU A 1 597 ? -42.494 -23.398 6.738 1.00 35.10 619 GLU B C 1
ATOM 4512 O O . GLU A 1 597 ? -41.554 -23.258 7.486 1.00 35.67 619 GLU B O 1
ATOM 4518 N N . SER A 1 598 ? -42.419 -23.037 5.443 1.00 28.50 620 SER B N 1
ATOM 4519 C CA . SER A 1 598 ? -41.150 -22.550 4.881 1.00 29.16 620 SER B CA 1
ATOM 4520 C C . SER A 1 598 ? -41.272 -21.155 4.245 1.00 27.95 620 SER B C 1
ATOM 4521 O O . SER A 1 598 ? -40.338 -20.428 4.200 1.00 28.72 620 SER B O 1
ATOM 4524 N N . LEU A 1 599 ? -42.420 -20.801 3.683 1.00 27.76 621 LEU B N 1
ATOM 4525 C CA . LEU A 1 599 ? -42.486 -19.557 2.881 1.00 27.06 621 LEU B CA 1
ATOM 4526 C C . LEU A 1 599 ? -42.134 -18.297 3.705 1.00 27.90 621 LEU B C 1
ATOM 4527 O O . LEU A 1 599 ? -42.664 -18.033 4.777 1.00 30.39 621 LEU B O 1
ATOM 4532 N N . ARG A 1 600 ? -41.201 -17.518 3.160 1.00 27.37 622 ARG B N 1
ATOM 4533 C CA . ARG A 1 600 ? -40.750 -16.246 3.724 1.00 28.26 622 ARG B CA 1
ATOM 4534 C C . ARG A 1 600 ? -41.360 -15.037 2.996 1.00 26.60 622 ARG B C 1
ATOM 4535 O O . ARG A 1 600 ? -41.555 -14.003 3.619 1.00 26.22 622 ARG B O 1
ATOM 4543 N N . THR A 1 601 ? -41.630 -15.151 1.690 1.00 27.01 623 THR B N 1
ATOM 4544 C CA . THR A 1 601 ? -42.014 -13.982 0.872 1.00 27.03 623 THR B CA 1
ATOM 4545 C C . THR A 1 601 ? -43.195 -14.378 0.025 1.00 25.98 623 THR B C 1
ATOM 4546 O O . THR A 1 601 ? -43.108 -15.378 -0.643 1.00 27.22 623 THR B O 1
ATOM 4550 N N . LEU A 1 602 ? -44.290 -13.607 0.103 1.00 26.41 624 LEU B N 1
ATOM 4551 C CA . LEU A 1 602 ? -45.411 -13.808 -0.782 1.00 26.45 624 LEU B CA 1
ATOM 4552 C C . LEU A 1 602 ? -45.697 -12.488 -1.479 1.00 28.11 624 LEU B C 1
ATOM 4553 O O . LEU A 1 602 ? -46.005 -11.548 -0.805 1.00 23.23 624 LEU B O 1
ATOM 4558 N N . GLU A 1 603 ? -45.670 -12.492 -2.817 1.00 25.02 625 GLU B N 1
ATOM 4559 C CA . GLU A 1 603 ? -46.133 -11.365 -3.608 1.00 27.67 625 GLU B CA 1
ATOM 4560 C C . GLU A 1 603 ? -47.532 -11.691 -4.143 1.00 25.59 625 GLU B C 1
ATOM 4561 O O . GLU A 1 603 ? -47.702 -12.650 -4.885 1.00 24.68 625 GLU B O 1
ATOM 4567 N N . PHE A 1 604 ? -48.513 -10.842 -3.789 1.00 23.11 626 PHE B N 1
ATOM 4568 C CA . PHE A 1 604 ? -49.918 -11.041 -4.086 1.00 22.47 626 PHE B CA 1
ATOM 4569 C C . PHE A 1 604 ? -50.536 -9.740 -4.619 1.00 23.05 626 PHE B C 1
ATOM 4570 O O . PHE A 1 604 ? -51.690 -9.416 -4.372 1.00 23.58 626 PHE B O 1
ATOM 4578 N N . ARG A 1 605 ? -49.764 -9.005 -5.403 1.00 23.28 627 ARG B N 1
ATOM 4579 C CA . ARG A 1 605 ? -50.268 -7.721 -5.891 1.00 28.39 627 ARG B CA 1
ATOM 4580 C C . ARG A 1 605 ? -51.083 -7.939 -7.165 1.00 25.66 627 ARG B C 1
ATOM 4581 O O . ARG A 1 605 ? -50.892 -8.923 -7.865 1.00 27.60 627 ARG B O 1
ATOM 4589 N N . GLY A 1 606 ? -52.033 -7.038 -7.427 1.00 24.42 628 GLY B N 1
ATOM 4590 C CA . GLY A 1 606 ? -52.815 -7.108 -8.657 1.00 24.89 628 GLY B CA 1
ATOM 4591 C C . GLY A 1 606 ? -53.845 -8.223 -8.605 1.00 25.45 628 GLY B C 1
ATOM 4592 O O . GLY A 1 606 ? -54.118 -8.860 -9.584 1.00 28.62 628 GLY B O 1
ATOM 4593 N N . ASN A 1 607 ? -54.428 -8.425 -7.417 1.00 22.78 629 ASN B N 1
ATOM 4594 C CA . ASN A 1 607 ? -55.500 -9.366 -7.178 1.00 23.39 629 ASN B CA 1
ATOM 4595 C C . ASN A 1 607 ? -56.696 -8.615 -6.600 1.00 23.69 629 ASN B C 1
ATOM 4596 O O . ASN A 1 607 ? -56.731 -7.407 -6.651 1.00 23.83 629 ASN B O 1
ATOM 4601 N N . HIS A 1 608 ? -57.707 -9.340 -6.117 1.00 25.11 630 HIS B N 1
ATOM 4602 C CA . HIS A 1 608 ? -58.902 -8.720 -5.612 1.00 25.92 630 HIS B CA 1
ATOM 4603 C C . HIS A 1 608 ? -59.184 -9.147 -4.184 1.00 27.35 630 HIS B C 1
ATOM 4604 O O . HIS A 1 608 ? -60.235 -9.696 -3.868 1.00 27.68 630 HIS B O 1
ATOM 4611 N N . LEU A 1 609 ? -58.260 -8.809 -3.289 1.00 28.44 631 LEU B N 1
ATOM 4612 C CA . LEU A 1 609 ? -58.538 -9.052 -1.873 1.00 27.84 631 LEU B CA 1
ATOM 4613 C C . LEU A 1 609 ? -59.747 -8.236 -1.413 1.00 25.85 631 LEU B C 1
ATOM 4614 O O . LEU A 1 609 ? -60.415 -8.587 -0.451 1.00 28.58 631 LEU B O 1
ATOM 4619 N N . ASP A 1 610 ? -59.993 -7.116 -2.068 1.00 25.97 632 ASP B N 1
ATOM 4620 C CA . ASP A 1 610 ? -61.177 -6.306 -1.770 1.00 27.83 632 ASP B CA 1
ATOM 4621 C C . ASP A 1 610 ? -62.455 -7.165 -1.844 1.00 28.86 632 ASP B C 1
ATOM 4622 O O . ASP A 1 610 ? -63.416 -7.012 -0.999 1.00 27.58 632 ASP B O 1
ATOM 4627 N N . VAL A 1 611 ? -62.498 -8.070 -2.836 1.00 32.08 633 VAL B N 1
ATOM 4628 C CA . VAL A 1 611 ? -63.672 -8.946 -3.060 1.00 29.57 633 VAL B CA 1
ATOM 4629 C C . VAL A 1 611 ? -63.635 -10.102 -2.041 1.00 31.73 633 VAL B C 1
ATOM 4630 O O . VAL A 1 611 ? -64.650 -10.377 -1.360 1.00 28.99 633 VAL B O 1
ATOM 4634 N N . LEU A 1 612 ? -62.466 -10.737 -1.863 1.00 28.36 634 LEU B N 1
ATOM 4635 C CA . LEU A 1 612 ? -62.329 -11.832 -0.887 1.00 30.72 634 LEU B CA 1
ATOM 4636 C C . LEU A 1 612 ? -62.663 -11.393 0.551 1.00 29.92 634 LEU B C 1
ATOM 4637 O O . LEU A 1 612 ? -63.284 -12.139 1.287 1.00 32.41 634 LEU B O 1
ATOM 4642 N N . TRP A 1 613 ? -62.308 -10.153 0.912 1.00 30.83 635 TRP B N 1
ATOM 4643 C CA . TRP A 1 613 ? -62.529 -9.551 2.252 1.00 29.00 635 TRP B CA 1
ATOM 4644 C C . TRP A 1 613 ? -63.743 -8.601 2.265 1.00 30.65 635 TRP B C 1
ATOM 4645 O O . TRP A 1 613 ? -63.807 -7.611 3.020 1.00 29.36 635 TRP B O 1
ATOM 4656 N N . ARG A 1 614 ? -64.689 -8.836 1.366 1.00 33.47 636 ARG B N 1
ATOM 4657 C CA . ARG A 1 614 ? -65.937 -8.058 1.318 1.00 35.11 636 ARG B CA 1
ATOM 4658 C C . ARG A 1 614 ? -66.463 -7.903 2.748 1.00 33.87 636 ARG B C 1
ATOM 4659 O O . ARG A 1 614 ? -66.481 -8.858 3.513 1.00 30.39 636 ARG B O 1
ATOM 4667 N N . ASP A 1 615 ? -66.890 -6.695 3.114 1.00 36.09 637 ASP B N 1
ATOM 4668 C CA . ASP A 1 615 ? -67.208 -6.384 4.534 1.00 36.37 637 ASP B CA 1
ATOM 4669 C C . ASP A 1 615 ? -68.443 -7.201 4.922 1.00 36.40 637 ASP B C 1
ATOM 4670 O O . ASP A 1 615 ? -69.446 -7.187 4.219 1.00 38.71 637 ASP B O 1
ATOM 4675 N N . GLY A 1 616 ? -68.326 -7.939 6.023 1.00 37.39 638 GLY B N 1
ATOM 4676 C CA . GLY A 1 616 ? -69.335 -8.860 6.472 1.00 39.72 638 GLY B CA 1
ATOM 4677 C C . GLY A 1 616 ? -69.020 -10.301 6.111 1.00 37.51 638 GLY B C 1
ATOM 4678 O O . GLY A 1 616 ? -69.713 -11.150 6.549 1.00 37.54 638 GLY B O 1
ATOM 4679 N N . ASP A 1 617 ? -68.012 -10.558 5.260 1.00 36.45 639 ASP B N 1
ATOM 4680 C CA . ASP A 1 617 ? -67.578 -11.935 4.930 1.00 34.34 639 ASP B CA 1
ATOM 4681 C C . ASP A 1 617 ? -66.235 -12.153 5.616 1.00 34.06 639 ASP B C 1
ATOM 4682 O O . ASP A 1 617 ? -65.259 -11.543 5.234 1.00 31.44 639 ASP B O 1
ATOM 4687 N N . ASN A 1 618 ? -66.233 -13.039 6.615 1.00 33.07 640 ASN B N 1
ATOM 4688 C CA . ASN A 1 618 ? -65.110 -13.288 7.491 1.00 35.81 640 ASN B CA 1
ATOM 4689 C C . ASN A 1 618 ? -64.298 -14.488 7.023 1.00 31.75 640 ASN B C 1
ATOM 4690 O O . ASN A 1 618 ? -63.266 -14.803 7.588 1.00 33.42 640 ASN B O 1
ATOM 4695 N N . ARG A 1 619 ? -64.781 -15.182 6.009 1.00 27.58 641 ARG B N 1
ATOM 4696 C CA . ARG A 1 619 ? -64.249 -16.521 5.692 1.00 29.21 641 ARG B CA 1
ATOM 4697 C C . ARG A 1 619 ? -62.770 -16.487 5.289 1.00 28.82 641 ARG B C 1
ATOM 4698 O O . ARG A 1 619 ? -62.029 -17.479 5.482 1.00 28.94 641 ARG B O 1
ATOM 4706 N N . TYR A 1 620 ? -62.294 -15.384 4.698 1.00 28.04 642 TYR B N 1
ATOM 4707 C CA . TYR A 1 620 ? -60.951 -15.369 4.119 1.00 26.29 642 TYR B CA 1
ATOM 4708 C C . TYR A 1 620 ? -60.010 -14.451 4.909 1.00 26.42 642 TYR B C 1
ATOM 4709 O O . TYR A 1 620 ? -58.899 -14.215 4.478 1.00 28.38 642 TYR B O 1
ATOM 4718 N N . LEU A 1 621 ? -60.418 -13.995 6.099 1.00 26.16 643 LEU B N 1
ATOM 4719 C CA . LEU A 1 621 ? -59.591 -13.079 6.920 1.00 28.57 643 LEU B CA 1
ATOM 4720 C C . LEU A 1 621 ? -58.368 -13.754 7.564 1.00 29.51 643 LEU B C 1
ATOM 4721 O O . LEU A 1 621 ? -57.469 -13.078 8.077 1.00 29.44 643 LEU B O 1
ATOM 4726 N N . GLN A 1 622 ? -58.263 -15.070 7.462 1.00 26.73 644 GLN B N 1
ATOM 4727 C CA . GLN A 1 622 ? -57.054 -15.781 7.892 1.00 31.95 644 GLN B CA 1
ATOM 4728 C C . GLN A 1 622 ? -56.362 -16.432 6.700 1.00 26.07 644 GLN B C 1
ATOM 4729 O O . GLN A 1 622 ? -55.633 -17.405 6.826 1.00 25.02 644 GLN B O 1
ATOM 4735 N N . LEU A 1 623 ? -56.551 -15.861 5.509 1.00 29.01 645 LEU B N 1
ATOM 4736 C CA . LEU A 1 623 ? -55.971 -16.506 4.338 1.00 28.78 645 LEU B CA 1
ATOM 4737 C C . LEU A 1 623 ? -54.466 -16.711 4.498 1.00 28.06 645 LEU B C 1
ATOM 4738 O O . LEU A 1 623 ? -53.950 -17.741 4.036 1.00 26.17 645 LEU B O 1
ATOM 4743 N N . PHE A 1 624 ? -53.751 -15.724 5.069 1.00 27.09 646 PHE B N 1
ATOM 4744 C CA . PHE A 1 624 ? -52.301 -15.806 5.124 1.00 26.56 646 PHE B CA 1
ATOM 4745 C C . PHE A 1 624 ? -51.792 -16.242 6.525 1.00 26.97 646 PHE B C 1
ATOM 4746 O O . PHE A 1 624 ? -50.598 -16.439 6.717 1.00 26.62 646 PHE B O 1
ATOM 4754 N N . LYS A 1 625 ? -52.692 -16.421 7.490 1.00 30.76 647 LYS B N 1
ATOM 4755 C CA . LYS A 1 625 ? -52.321 -16.598 8.906 1.00 30.38 647 LYS B CA 1
ATOM 4756 C C . LYS A 1 625 ? -51.373 -17.776 9.135 1.00 30.32 647 LYS B C 1
ATOM 4757 O O . LYS A 1 625 ? -50.456 -17.695 9.943 1.00 30.84 647 LYS B O 1
ATOM 4763 N N . ASN A 1 626 ? -51.579 -18.861 8.400 1.00 32.39 648 ASN B N 1
ATOM 4764 C CA . ASN A 1 626 ? -50.845 -20.140 8.562 1.00 31.61 648 ASN B CA 1
ATOM 4765 C C . ASN A 1 626 ? -49.607 -20.208 7.676 1.00 32.19 648 ASN B C 1
ATOM 4766 O O . ASN A 1 626 ? -48.994 -21.266 7.565 1.00 32.68 648 ASN B O 1
ATOM 4771 N N . LEU A 1 627 ? -49.211 -19.093 7.049 1.00 28.52 649 LEU B N 1
ATOM 4772 C CA . LEU A 1 627 ? -47.893 -19.029 6.459 1.00 27.54 649 LEU B CA 1
ATOM 4773 C C . LEU A 1 627 ? -46.912 -18.621 7.581 1.00 31.32 649 LEU B C 1
ATOM 4774 O O . LEU A 1 627 ? -46.555 -17.433 7.754 1.00 28.66 649 LEU B O 1
ATOM 4779 N N . LEU A 1 628 ? -46.505 -19.601 8.410 1.00 31.91 650 LEU B N 1
ATOM 4780 C CA . LEU A 1 628 ? -45.977 -19.312 9.785 1.00 32.59 650 LEU B CA 1
ATOM 4781 C C . LEU A 1 628 ? -44.626 -18.607 9.742 1.00 30.90 650 LEU B C 1
ATOM 4782 O O . LEU A 1 628 ? -44.300 -17.852 10.643 1.00 34.39 650 LEU B O 1
ATOM 4787 N N . LYS A 1 629 ? -43.861 -18.797 8.676 1.00 27.51 651 LYS B N 1
ATOM 4788 C CA . LYS A 1 629 ? -42.566 -18.185 8.591 1.00 28.84 651 LYS B CA 1
ATOM 4789 C C . LYS A 1 629 ? -42.572 -16.942 7.700 1.00 25.55 651 LYS B C 1
ATOM 4790 O O . LYS A 1 629 ? -41.525 -16.310 7.527 1.00 28.75 651 LYS B O 1
ATOM 4796 N N . LEU A 1 630 ? -43.738 -16.505 7.229 1.00 28.05 652 LEU B N 1
ATOM 4797 C CA . LEU A 1 630 ? -43.776 -15.339 6.323 1.00 28.01 652 LEU B CA 1
ATOM 4798 C C . LEU A 1 630 ? -43.246 -14.073 7.019 1.00 27.03 652 LEU B C 1
ATOM 4799 O O . LEU A 1 630 ? -43.708 -13.669 8.137 1.00 29.03 652 LEU B O 1
ATOM 4804 N N . GLU A 1 631 ? -42.312 -13.425 6.334 1.00 24.27 653 GLU B N 1
ATOM 4805 C CA . GLU A 1 631 ? -41.745 -12.180 6.742 1.00 27.82 653 GLU B CA 1
ATOM 4806 C C . GLU A 1 631 ? -42.112 -11.017 5.827 1.00 27.23 653 GLU B C 1
ATOM 4807 O O . GLU A 1 631 ? -42.035 -9.851 6.268 1.00 30.09 653 GLU B O 1
ATOM 4813 N N . GLU A 1 632 ? -42.457 -11.284 4.558 1.00 27.35 654 GLU B N 1
ATOM 4814 C CA . GLU A 1 632 ? -42.743 -10.204 3.609 1.00 25.45 654 GLU B CA 1
ATOM 4815 C C . GLU A 1 632 ? -44.027 -10.533 2.836 1.00 28.33 654 GLU B C 1
ATOM 4816 O O . GLU A 1 632 ? -44.142 -11.585 2.267 1.00 25.42 654 GLU B O 1
ATOM 4822 N N . LEU A 1 633 ? -44.976 -9.596 2.812 1.00 25.42 655 LEU B N 1
ATOM 4823 C CA . LEU A 1 633 ? -46.221 -9.745 2.088 1.00 24.97 655 LEU B CA 1
ATOM 4824 C C . LEU A 1 633 ? -46.489 -8.472 1.292 1.00 28.06 655 LEU B C 1
ATOM 4825 O O . LEU A 1 633 ? -46.494 -7.388 1.893 1.00 26.35 655 LEU B O 1
ATOM 4830 N N . ASP A 1 634 ? -46.696 -8.623 -0.034 1.00 26.99 656 ASP B N 1
ATOM 4831 C CA . ASP A 1 634 ? -47.029 -7.505 -0.896 1.00 27.28 656 ASP B CA 1
ATOM 4832 C C . ASP A 1 634 ? -48.495 -7.664 -1.313 1.00 25.58 656 ASP B C 1
ATOM 4833 O O . ASP A 1 634 ? -48.842 -8.513 -2.109 1.00 25.41 656 ASP B O 1
ATOM 4838 N N . ILE A 1 635 ? -49.370 -6.868 -0.712 1.00 24.67 657 ILE B N 1
ATOM 4839 C CA . ILE A 1 635 ? -50.766 -6.853 -1.110 1.00 23.39 657 ILE B CA 1
ATOM 4840 C C . ILE A 1 635 ? -51.148 -5.461 -1.651 1.00 22.35 657 ILE B C 1
ATOM 4841 O O . ILE A 1 635 ? -52.266 -4.975 -1.466 1.00 24.91 657 ILE B O 1
ATOM 4846 N N . SER A 1 636 ? -50.194 -4.860 -2.360 1.00 22.86 658 SER B N 1
ATOM 4847 C CA . SER A 1 636 ? -50.422 -3.626 -3.122 1.00 25.87 658 SER B CA 1
ATOM 4848 C C . SER A 1 636 ? -51.367 -3.946 -4.283 1.00 24.32 658 SER B C 1
ATOM 4849 O O . SER A 1 636 ? -51.522 -5.090 -4.668 1.00 23.93 658 SER B O 1
ATOM 4852 N N . LYS A 1 637 ? -52.056 -2.933 -4.783 1.00 25.58 659 LYS B N 1
ATOM 4853 C CA . LYS A 1 637 ? -52.906 -3.067 -5.955 1.00 26.43 659 LYS B CA 1
ATOM 4854 C C . LYS A 1 637 ? -53.940 -4.173 -5.868 1.00 24.29 659 LYS B C 1
ATOM 4855 O O . LYS A 1 637 ? -54.089 -4.973 -6.813 1.00 24.74 659 LYS B O 1
ATOM 4861 N N . ASN A 1 638 ? -54.689 -4.160 -4.784 1.00 25.11 660 ASN B N 1
ATOM 4862 C CA . ASN A 1 638 ? -55.743 -5.097 -4.529 1.00 23.56 660 ASN B CA 1
ATOM 4863 C C . ASN A 1 638 ? -57.088 -4.376 -4.331 1.00 24.37 660 ASN B C 1
ATOM 4864 O O . ASN A 1 638 ? -58.016 -4.941 -3.721 1.00 23.22 660 ASN B O 1
ATOM 4869 N N . SER A 1 639 ? -57.182 -3.127 -4.791 1.00 24.40 661 SER B N 1
ATOM 4870 C CA . SER A 1 639 ? -58.399 -2.242 -4.648 1.00 27.02 661 SER B CA 1
ATOM 4871 C C . SER A 1 639 ? -58.921 -2.144 -3.214 1.00 28.97 661 SER B C 1
ATOM 4872 O O . SER A 1 639 ? -60.166 -2.031 -2.988 1.00 27.62 661 SER B O 1
ATOM 4875 N N . LEU A 1 640 ? -58.010 -2.175 -2.234 1.00 26.03 662 LEU B N 1
ATOM 4876 C CA . LEU A 1 640 ? -58.418 -2.139 -0.812 1.00 26.50 662 LEU B CA 1
ATOM 4877 C C . LEU A 1 640 ? -58.596 -0.681 -0.380 1.00 30.20 662 LEU B C 1
ATOM 4878 O O . LEU A 1 640 ? -57.708 -0.064 0.209 1.00 30.67 662 LEU B O 1
ATOM 4883 N N . SER A 1 641 ? -59.789 -0.148 -0.637 1.00 27.38 663 SER B N 1
ATOM 4884 C CA . SER A 1 641 ? -60.120 1.209 -0.316 1.00 28.60 663 SER B CA 1
ATOM 4885 C C . SER A 1 641 ? -60.277 1.342 1.207 1.00 26.40 663 SER B C 1
ATOM 4886 O O . SER A 1 641 ? -60.086 2.407 1.750 1.00 31.45 663 SER B O 1
ATOM 4889 N N . PHE A 1 642 ? -60.567 0.244 1.902 1.00 28.33 664 PHE B N 1
ATOM 4890 C CA . PHE A 1 642 ? -60.456 0.167 3.362 1.00 30.92 664 PHE B CA 1
ATOM 4891 C C . PHE A 1 642 ? -59.979 -1.249 3.709 1.00 33.29 664 PHE B C 1
ATOM 4892 O O . PHE A 1 642 ? -60.090 -2.135 2.893 1.00 28.49 664 PHE B O 1
ATOM 4900 N N . LEU A 1 643 ? -59.543 -1.463 4.958 1.00 31.55 665 LEU B N 1
ATOM 4901 C CA . LEU A 1 643 ? -59.188 -2.782 5.457 1.00 33.10 665 LEU B CA 1
ATOM 4902 C C . LEU A 1 643 ? -60.210 -3.248 6.462 1.00 36.64 665 LEU B C 1
ATOM 4903 O O . LEU A 1 643 ? -60.388 -2.579 7.484 1.00 32.60 665 LEU B O 1
ATOM 4908 N N . PRO A 1 644 ? -60.959 -4.341 6.182 1.00 36.21 666 PRO B N 1
ATOM 4909 C CA . PRO A 1 644 ? -61.920 -4.854 7.143 1.00 39.55 666 PRO B CA 1
ATOM 4910 C C . PRO A 1 644 ? -61.244 -5.150 8.481 1.00 35.90 666 PRO B C 1
ATOM 4911 O O . PRO A 1 644 ? -60.023 -5.495 8.536 1.00 32.87 666 PRO B O 1
ATOM 4915 N N . SER A 1 645 ? -62.037 -5.036 9.551 1.00 38.51 667 SER B N 1
ATOM 4916 C CA . SER A 1 645 ? -61.548 -5.462 10.837 1.00 45.27 667 SER B CA 1
ATOM 4917 C C . SER A 1 645 ? -61.311 -6.973 10.777 1.00 38.40 667 SER B C 1
ATOM 4918 O O . SER A 1 645 ? -62.087 -7.728 10.215 1.00 36.97 667 SER B O 1
ATOM 4921 N N . GLY A 1 646 ? -60.187 -7.384 11.337 1.00 33.02 668 GLY B N 1
ATOM 4922 C CA . GLY A 1 646 ? -59.800 -8.793 11.335 1.00 33.86 668 GLY B CA 1
ATOM 4923 C C . GLY A 1 646 ? -58.640 -9.068 10.376 1.00 29.39 668 GLY B C 1
ATOM 4924 O O . GLY A 1 646 ? -58.074 -10.119 10.416 1.00 30.53 668 GLY B O 1
ATOM 4925 N N . VAL A 1 647 ? -58.249 -8.110 9.533 1.00 28.32 669 VAL B N 1
ATOM 4926 C CA . VAL A 1 647 ? -57.160 -8.364 8.557 1.00 30.17 669 VAL B CA 1
ATOM 4927 C C . VAL A 1 647 ? -55.819 -8.475 9.299 1.00 29.34 669 VAL B C 1
ATOM 4928 O O . VAL A 1 647 ? -55.027 -9.338 9.020 1.00 27.01 669 VAL B O 1
ATOM 4932 N N . PHE A 1 648 ? -55.548 -7.548 10.220 1.00 32.40 670 PHE B N 1
ATOM 4933 C CA . PHE A 1 648 ? -54.264 -7.489 10.914 1.00 33.40 670 PHE B CA 1
ATOM 4934 C C . PHE A 1 648 ? -54.131 -8.620 11.965 1.00 30.21 670 PHE B C 1
ATOM 4935 O O . PHE A 1 648 ? -53.062 -9.257 12.078 1.00 28.13 670 PHE B O 1
ATOM 4943 N N . ASP A 1 649 ? -55.217 -8.914 12.680 1.00 32.99 671 ASP B N 1
ATOM 4944 C CA . ASP A 1 649 ? -55.245 -10.102 13.574 1.00 32.11 671 ASP B CA 1
ATOM 4945 C C . ASP A 1 649 ? -54.965 -11.393 12.786 1.00 32.64 671 ASP B C 1
ATOM 4946 O O . ASP A 1 649 ? -54.337 -12.337 13.276 1.00 30.20 671 ASP B O 1
ATOM 4951 N N . GLY A 1 650 ? -55.381 -11.417 11.519 1.00 30.95 672 GLY B N 1
ATOM 4952 C CA . GLY A 1 650 ? -55.243 -12.585 10.691 1.00 30.40 672 GLY B CA 1
ATOM 4953 C C . GLY A 1 650 ? -53.907 -12.695 9.987 1.00 29.14 672 GLY B C 1
ATOM 4954 O O . GLY A 1 650 ? -53.684 -13.684 9.329 1.00 29.95 672 GLY B O 1
ATOM 4955 N N . MET A 1 651 ? -53.002 -11.704 10.134 1.00 27.07 673 MET B N 1
ATOM 4956 C CA . MET A 1 651 ? -51.716 -11.772 9.526 1.00 26.27 673 MET B CA 1
ATOM 4957 C C . MET A 1 651 ? -50.839 -12.773 10.263 1.00 29.75 673 MET B C 1
ATOM 4958 O O . MET A 1 651 ? -50.981 -13.004 11.444 1.00 29.58 673 MET B O 1
ATOM 4963 N N . PRO A 1 652 ? -49.903 -13.444 9.574 1.00 31.14 674 PRO B N 1
ATOM 4964 C CA . PRO A 1 652 ? -49.050 -14.420 10.237 1.00 32.27 674 PRO B CA 1
ATOM 4965 C C . PRO A 1 652 ? -48.083 -13.723 11.191 1.00 33.78 674 PRO B C 1
ATOM 4966 O O . PRO A 1 652 ? -47.812 -12.520 11.050 1.00 29.51 674 PRO B O 1
ATOM 4970 N N . PRO A 1 653 ? -47.566 -14.456 12.200 1.00 34.14 675 PRO B N 1
ATOM 4971 C CA . PRO A 1 653 ? -46.946 -13.822 13.370 1.00 34.60 675 PRO B CA 1
ATOM 4972 C C . PRO A 1 653 ? -45.600 -13.139 13.149 1.00 30.73 675 PRO B C 1
ATOM 4973 O O . PRO A 1 653 ? -45.290 -12.201 13.893 1.00 33.25 675 PRO B O 1
ATOM 4977 N N . ASN A 1 654 ? -44.796 -13.583 12.169 1.00 28.08 676 ASN B N 1
ATOM 4978 C CA . ASN A 1 654 ? -43.461 -13.034 12.009 1.00 30.26 676 ASN B CA 1
ATOM 4979 C C . ASN A 1 654 ? -43.430 -12.032 10.857 1.00 29.44 676 ASN B C 1
ATOM 4980 O O . ASN A 1 654 ? -42.358 -11.681 10.401 1.00 28.13 676 ASN B O 1
ATOM 4985 N N . LEU A 1 655 ? -44.602 -11.533 10.430 1.00 29.02 677 LEU B N 1
ATOM 4986 C CA . LEU A 1 655 ? -44.634 -10.570 9.325 1.00 27.71 677 LEU B CA 1
ATOM 4987 C C . LEU A 1 655 ? -43.812 -9.313 9.676 1.00 28.76 677 LEU B C 1
ATOM 4988 O O . LEU A 1 655 ? -44.030 -8.672 10.703 1.00 29.44 677 LEU B O 1
ATOM 4993 N N . LYS A 1 656 ? -42.846 -8.989 8.812 1.00 27.15 678 LYS B N 1
ATOM 4994 C CA . LYS A 1 656 ? -41.957 -7.876 9.001 1.00 29.51 678 LYS B CA 1
ATOM 4995 C C . LYS A 1 656 ? -42.187 -6.726 8.014 1.00 28.57 678 LYS B C 1
ATOM 4996 O O . LYS A 1 656 ? -42.067 -5.571 8.371 1.00 29.83 678 LYS B O 1
ATOM 5002 N N A ASN A 1 657 ? -42.380 -7.068 6.739 0.50 28.01 679 ASN B N 1
ATOM 5003 N N B ASN A 1 657 ? -42.625 -7.049 6.800 0.50 29.36 679 ASN B N 1
ATOM 5004 C CA A ASN A 1 657 ? -42.540 -6.083 5.671 0.50 27.65 679 ASN B CA 1
ATOM 5005 C CA B ASN A 1 657 ? -42.528 -6.136 5.683 0.50 29.53 679 ASN B CA 1
ATOM 5006 C C A ASN A 1 657 ? -43.916 -6.268 5.035 0.50 26.82 679 ASN B C 1
ATOM 5007 C C B ASN A 1 657 ? -43.840 -6.213 4.900 0.50 28.08 679 ASN B C 1
ATOM 5008 O O A ASN A 1 657 ? -44.229 -7.343 4.546 0.50 25.31 679 ASN B O 1
ATOM 5009 O O B ASN A 1 657 ? -44.020 -7.180 4.187 0.50 27.09 679 ASN B O 1
ATOM 5018 N N . LEU A 1 658 ? -44.721 -5.208 5.036 1.00 27.46 680 LEU B N 1
ATOM 5019 C CA . LEU A 1 658 ? -46.066 -5.220 4.465 1.00 25.65 680 LEU B CA 1
ATOM 5020 C C . LEU A 1 658 ? -46.208 -4.056 3.497 1.00 27.84 680 LEU B C 1
ATOM 5021 O O . LEU A 1 658 ? -45.982 -2.952 3.907 1.00 23.45 680 LEU B O 1
ATOM 5026 N N . SER A 1 659 ? -46.550 -4.344 2.235 1.00 27.04 681 SER B N 1
ATOM 5027 C CA . SER A 1 659 ? -46.948 -3.337 1.297 1.00 29.48 681 SER B CA 1
ATOM 5028 C C . SER A 1 659 ? -48.448 -3.346 1.116 1.00 28.22 681 SER B C 1
ATOM 5029 O O . SER A 1 659 ? -49.083 -4.366 0.746 1.00 25.11 681 SER B O 1
ATOM 5032 N N . LEU A 1 660 ? -49.024 -2.169 1.379 1.00 26.38 682 LEU B N 1
ATOM 5033 C CA . LEU A 1 660 ? -50.412 -1.881 1.051 1.00 25.67 682 LEU B CA 1
ATOM 5034 C C . LEU A 1 660 ? -50.494 -0.713 0.032 1.00 25.21 682 LEU B C 1
ATOM 5035 O O . LEU A 1 660 ? -51.458 -0.004 -0.011 1.00 26.70 682 LEU B O 1
ATOM 5040 N N . ALA A 1 661 ? -49.465 -0.544 -0.777 1.00 24.12 683 ALA B N 1
ATOM 5041 C CA . ALA A 1 661 ? -49.338 0.566 -1.700 1.00 25.73 683 ALA B CA 1
ATOM 5042 C C . ALA A 1 661 ? -50.418 0.453 -2.797 1.00 26.32 683 ALA B C 1
ATOM 5043 O O . ALA A 1 661 ? -50.917 -0.642 -3.056 1.00 24.90 683 ALA B O 1
ATOM 5045 N N . LYS A 1 662 ? -50.832 1.588 -3.367 1.00 24.52 684 LYS B N 1
ATOM 5046 C CA . LYS A 1 662 ? -51.643 1.646 -4.622 1.00 28.97 684 LYS B CA 1
ATOM 5047 C C . LYS A 1 662 ? -52.970 0.906 -4.457 1.00 26.25 684 LYS B C 1
ATOM 5048 O O . LYS A 1 662 ? -53.331 0.095 -5.272 1.00 29.27 684 LYS B O 1
ATOM 5054 N N . ASN A 1 663 ? -53.679 1.199 -3.379 1.00 26.27 685 ASN B N 1
ATOM 5055 C CA . ASN A 1 663 ? -54.890 0.478 -3.042 1.00 25.48 685 ASN B CA 1
ATOM 5056 C C . ASN A 1 663 ? -56.089 1.442 -3.063 1.00 26.27 685 ASN B C 1
ATOM 5057 O O . ASN A 1 663 ? -57.209 1.032 -2.867 1.00 28.29 685 ASN B O 1
ATOM 5062 N N . GLY A 1 664 ? -55.852 2.740 -3.263 1.00 28.61 686 GLY B N 1
ATOM 5063 C CA . GLY A 1 664 ? -56.900 3.736 -3.065 1.00 29.10 686 GLY B CA 1
ATOM 5064 C C . GLY A 1 664 ? -57.411 3.761 -1.621 1.00 30.53 686 GLY B C 1
ATOM 5065 O O . GLY A 1 664 ? -58.538 4.123 -1.335 1.00 27.67 686 GLY B O 1
ATOM 5066 N N . LEU A 1 665 ? -56.550 3.414 -0.675 1.00 27.57 687 LEU B N 1
ATOM 5067 C CA . LEU A 1 665 ? -56.912 3.421 0.735 1.00 27.11 687 LEU B CA 1
ATOM 5068 C C . LEU A 1 665 ? -57.266 4.835 1.201 1.00 27.42 687 LEU B C 1
ATOM 5069 O O . LEU A 1 665 ? -56.426 5.763 1.162 1.00 29.21 687 LEU B O 1
ATOM 5074 N N . LYS A 1 666 ? -58.478 5.003 1.706 1.00 30.24 688 LYS B N 1
ATOM 5075 C CA . LYS A 1 666 ? -58.972 6.307 2.124 1.00 32.85 688 LYS B CA 1
ATOM 5076 C C . LYS A 1 666 ? -59.005 6.471 3.644 1.00 31.96 688 LYS B C 1
ATOM 5077 O O . LYS A 1 666 ? -59.266 7.577 4.127 1.00 37.01 688 LYS B O 1
ATOM 5083 N N . SER A 1 667 ? -58.828 5.386 4.385 1.00 30.85 689 SER B N 1
ATOM 5084 C CA . SER A 1 667 ? -58.790 5.465 5.868 1.00 31.65 689 SER B CA 1
ATOM 5085 C C . SER A 1 667 ? -57.982 4.271 6.378 1.00 30.68 689 SER B C 1
ATOM 5086 O O . SER A 1 667 ? -57.825 3.250 5.655 1.00 33.46 689 SER B O 1
ATOM 5089 N N . PHE A 1 668 ? -57.385 4.416 7.555 1.00 29.58 690 PHE B N 1
ATOM 5090 C CA . PHE A 1 668 ? -56.506 3.431 8.114 1.00 33.86 690 PHE B CA 1
ATOM 5091 C C . PHE A 1 668 ? -56.562 3.566 9.638 1.00 31.39 690 PHE B C 1
ATOM 5092 O O . PHE A 1 668 ? -56.332 4.644 10.135 1.00 34.43 690 PHE B O 1
ATOM 5100 N N . ILE A 1 669 ? -56.911 2.490 10.341 1.00 32.83 691 ILE B N 1
ATOM 5101 C CA . ILE A 1 669 ? -56.984 2.478 11.822 1.00 35.76 691 ILE B CA 1
ATOM 5102 C C . ILE A 1 669 ? -55.577 2.085 12.303 1.00 31.21 691 ILE B C 1
ATOM 5103 O O . ILE A 1 669 ? -55.247 0.908 12.357 1.00 29.31 691 ILE B O 1
ATOM 5108 N N . TRP A 1 670 ? -54.737 3.107 12.526 1.00 29.67 692 TRP B N 1
ATOM 5109 C CA . TRP A 1 670 ? -53.327 2.951 12.899 1.00 30.73 692 TRP B CA 1
ATOM 5110 C C . TRP A 1 670 ? -53.149 2.018 14.105 1.00 31.18 692 TRP B C 1
ATOM 5111 O O . TRP A 1 670 ? -52.163 1.282 14.181 1.00 27.65 692 TRP B O 1
ATOM 5122 N N . GLU A 1 671 ? -54.112 2.042 15.044 1.00 32.62 693 GLU B N 1
ATOM 5123 C CA . GLU A 1 671 ? -53.990 1.265 16.273 1.00 35.95 693 GLU B CA 1
ATOM 5124 C C . GLU A 1 671 ? -53.945 -0.238 15.962 1.00 37.76 693 GLU B C 1
ATOM 5125 O O . GLU A 1 671 ? -53.403 -1.007 16.722 1.00 31.70 693 GLU B O 1
ATOM 5131 N N . LYS A 1 672 ? -54.478 -0.671 14.816 1.00 35.09 694 LYS B N 1
ATOM 5132 C CA . LYS A 1 672 ? -54.467 -2.092 14.484 1.00 34.71 694 LYS B CA 1
ATOM 5133 C C . LYS A 1 672 ? -53.057 -2.608 14.165 1.00 29.38 694 LYS B C 1
ATOM 5134 O O . LYS A 1 672 ? -52.850 -3.839 14.136 1.00 29.36 694 LYS B O 1
ATOM 5140 N N . LEU A 1 673 ? -52.078 -1.719 13.972 1.00 27.83 695 LEU B N 1
ATOM 5141 C CA . LEU A 1 673 ? -50.689 -2.166 13.793 1.00 28.71 695 LEU B CA 1
ATOM 5142 C C . LEU A 1 673 ? -50.167 -2.864 15.054 1.00 27.18 695 LEU B C 1
ATOM 5143 O O . LEU A 1 673 ? -49.128 -3.563 14.983 1.00 27.49 695 LEU B O 1
ATOM 5148 N N . ARG A 1 674 ? -50.850 -2.656 16.186 1.00 27.28 696 ARG B N 1
ATOM 5149 C CA . ARG A 1 674 ? -50.452 -3.327 17.448 1.00 29.49 696 ARG B CA 1
ATOM 5150 C C . ARG A 1 674 ? -50.527 -4.866 17.322 1.00 31.93 696 ARG B C 1
ATOM 5151 O O . ARG A 1 674 ? -49.775 -5.588 18.023 1.00 31.68 696 ARG B O 1
ATOM 5159 N N . TYR A 1 675 ? -51.332 -5.395 16.377 1.00 30.56 697 TYR B N 1
ATOM 5160 C CA . TYR A 1 675 ? -51.382 -6.846 16.105 1.00 30.17 697 TYR B CA 1
ATOM 5161 C C . TYR A 1 675 ? -50.094 -7.369 15.450 1.00 32.80 697 TYR B C 1
ATOM 5162 O O . TYR A 1 675 ? -49.786 -8.571 15.513 1.00 31.57 697 TYR B O 1
ATOM 5171 N N . LEU A 1 676 ? -49.315 -6.491 14.821 1.00 30.74 698 LEU B N 1
ATOM 5172 C CA . LEU A 1 676 ? -48.232 -6.945 13.990 1.00 31.26 698 LEU B CA 1
ATOM 5173 C C . LEU A 1 676 ? -46.947 -6.766 14.795 1.00 32.14 698 LEU B C 1
ATOM 5174 O O . LEU A 1 676 ? -46.201 -5.784 14.619 1.00 27.82 698 LEU B O 1
ATOM 5179 N N . LYS A 1 677 ? -46.679 -7.722 15.680 1.00 32.20 699 LYS B N 1
ATOM 5180 C CA . LYS A 1 677 ? -45.661 -7.499 16.699 1.00 35.87 699 LYS B CA 1
ATOM 5181 C C . LYS A 1 677 ? -44.246 -7.475 16.115 1.00 34.46 699 LYS B C 1
ATOM 5182 O O . LYS A 1 677 ? -43.333 -6.968 16.756 1.00 35.46 699 LYS B O 1
ATOM 5188 N N . ASN A 1 678 ? -44.045 -7.984 14.895 1.00 30.46 700 ASN B N 1
ATOM 5189 C CA . ASN A 1 678 ? -42.716 -8.005 14.275 1.00 30.05 700 ASN B CA 1
ATOM 5190 C C . ASN A 1 678 ? -42.573 -7.045 13.098 1.00 28.37 700 ASN B C 1
ATOM 5191 O O . ASN A 1 678 ? -41.553 -7.112 12.368 1.00 30.77 700 ASN B O 1
ATOM 5196 N N . LEU A 1 679 ? -43.557 -6.170 12.893 1.00 28.56 701 LEU B N 1
ATOM 5197 C CA . LEU A 1 679 ? -43.540 -5.259 11.743 1.00 30.53 701 LEU B CA 1
ATOM 5198 C C . LEU A 1 679 ? -42.376 -4.273 11.807 1.00 29.94 701 LEU B C 1
ATOM 5199 O O . LEU A 1 679 ? -42.210 -3.539 12.795 1.00 33.54 701 LEU B O 1
ATOM 5204 N N . GLU A 1 680 ? -41.593 -4.227 10.732 1.00 27.32 702 GLU B N 1
ATOM 5205 C CA . GLU A 1 680 ? -40.493 -3.321 10.598 1.00 30.08 702 GLU B CA 1
ATOM 5206 C C . GLU A 1 680 ? -40.727 -2.293 9.475 1.00 32.36 702 GLU B C 1
ATOM 5207 O O . GLU A 1 680 ? -40.309 -1.158 9.611 1.00 29.20 702 GLU B O 1
ATOM 5213 N N . THR A 1 681 ? -41.305 -2.724 8.341 1.00 29.56 703 THR B N 1
ATOM 5214 C CA . THR A 1 681 ? -41.530 -1.858 7.192 1.00 28.52 703 THR B CA 1
ATOM 5215 C C . THR A 1 681 ? -43.007 -1.873 6.822 1.00 29.13 703 THR B C 1
ATOM 5216 O O . THR A 1 681 ? -43.593 -2.947 6.610 1.00 30.06 703 THR B O 1
ATOM 5220 N N . LEU A 1 682 ? -43.594 -0.686 6.724 1.00 27.42 704 LEU B N 1
ATOM 5221 C CA . LEU A 1 682 ? -44.977 -0.500 6.285 1.00 26.56 704 LEU B CA 1
ATOM 5222 C C . LEU A 1 682 ? -45.017 0.489 5.111 1.00 27.82 704 LEU B C 1
ATOM 5223 O O . LEU A 1 682 ? -44.585 1.638 5.220 1.00 26.55 704 LEU B O 1
ATOM 5228 N N . ASP A 1 683 ? -45.467 -0.005 3.944 1.00 26.70 705 ASP B N 1
ATOM 5229 C CA . ASP A 1 683 ? -45.522 0.794 2.708 1.00 26.61 705 ASP B CA 1
ATOM 5230 C C . ASP A 1 683 ? -47.002 1.107 2.440 1.00 27.29 705 ASP B C 1
ATOM 5231 O O . ASP A 1 683 ? -47.781 0.236 2.060 1.00 25.58 705 ASP B O 1
ATOM 5236 N N . LEU A 1 684 ? -47.365 2.366 2.659 1.00 25.47 706 LEU B N 1
ATOM 5237 C CA . LEU A 1 684 ? -48.685 2.895 2.359 1.00 28.98 706 LEU B CA 1
ATOM 5238 C C . LEU A 1 684 ? -48.611 3.948 1.231 1.00 26.10 706 LEU B C 1
ATOM 5239 O O . LEU A 1 684 ? -49.511 4.763 1.057 1.00 28.35 706 LEU B O 1
ATOM 5244 N N . SER A 1 685 ? -47.600 3.880 0.398 1.00 26.69 707 SER B N 1
ATOM 5245 C CA . SER A 1 685 ? -47.455 4.832 -0.679 1.00 27.36 707 SER B CA 1
ATOM 5246 C C . SER A 1 685 ? -48.611 4.741 -1.690 1.00 28.60 707 SER B C 1
ATOM 5247 O O . SER A 1 685 ? -49.226 3.666 -1.924 1.00 28.02 707 SER B O 1
ATOM 5250 N N . HIS A 1 686 ? -48.906 5.897 -2.299 1.00 28.23 708 HIS B N 1
ATOM 5251 C CA . HIS A 1 686 ? -49.841 6.045 -3.466 1.00 26.66 708 HIS B CA 1
ATOM 5252 C C . HIS A 1 686 ? -51.234 5.596 -3.037 1.00 27.58 708 HIS B C 1
ATOM 5253 O O . HIS A 1 686 ? -51.757 4.647 -3.575 1.00 28.98 708 HIS B O 1
ATOM 5260 N N . ASN A 1 687 ? -51.775 6.260 -2.019 1.00 26.73 709 ASN B N 1
ATOM 5261 C CA . ASN A 1 687 ? -53.089 5.988 -1.495 1.00 27.49 709 ASN B CA 1
ATOM 5262 C C . ASN A 1 687 ? -53.799 7.326 -1.316 1.00 28.11 709 ASN B C 1
ATOM 5263 O O . ASN A 1 687 ? -53.369 8.336 -1.852 1.00 29.26 709 ASN B O 1
ATOM 5268 N N . GLN A 1 688 ? -54.876 7.332 -0.555 1.00 26.70 710 GLN B N 1
ATOM 5269 C CA . GLN A 1 688 ? -55.622 8.531 -0.336 1.00 29.04 710 GLN B CA 1
ATOM 5270 C C . GLN A 1 688 ? -55.710 8.879 1.133 1.00 27.51 710 GLN B C 1
ATOM 5271 O O . GLN A 1 688 ? -56.683 9.496 1.544 1.00 28.32 710 GLN B O 1
ATOM 5277 N N . LEU A 1 689 ? -54.690 8.554 1.926 1.00 29.60 711 LEU B N 1
ATOM 5278 C CA . LEU A 1 689 ? -54.773 8.850 3.349 1.00 26.61 711 LEU B CA 1
ATOM 5279 C C . LEU A 1 689 ? -54.627 10.360 3.578 1.00 28.73 711 LEU B C 1
ATOM 5280 O O . LEU A 1 689 ? -53.856 11.056 2.927 1.00 28.29 711 LEU B O 1
ATOM 5285 N N . THR A 1 690 ? -55.317 10.842 4.590 1.00 25.88 712 THR B N 1
ATOM 5286 C CA . THR A 1 690 ? -55.339 12.230 4.932 1.00 32.94 712 THR B CA 1
ATOM 5287 C C . THR A 1 690 ? -54.745 12.479 6.326 1.00 33.00 712 THR B C 1
ATOM 5288 O O . THR A 1 690 ? -54.373 13.586 6.581 1.00 33.00 712 THR B O 1
ATOM 5292 N N . THR A 1 691 ? -54.595 11.469 7.184 1.00 33.99 713 THR B N 1
ATOM 5293 C CA . THR A 1 691 ? -54.118 11.739 8.545 1.00 36.83 713 THR B CA 1
ATOM 5294 C C . THR A 1 691 ? -53.028 10.744 8.937 1.00 34.20 713 THR B C 1
ATOM 5295 O O . THR A 1 691 ? -52.874 9.676 8.330 1.00 33.59 713 THR B O 1
ATOM 5299 N N . VAL A 1 692 ? -52.211 11.164 9.915 1.00 31.85 714 VAL B N 1
ATOM 5300 C CA . VAL A 1 692 ? -51.233 10.259 10.528 1.00 32.08 714 VAL B CA 1
ATOM 5301 C C . VAL A 1 692 ? -51.748 9.962 11.941 1.00 31.77 714 VAL B C 1
ATOM 5302 O O . VAL A 1 692 ? -52.588 10.701 12.457 1.00 32.70 714 VAL B O 1
ATOM 5306 N N . PRO A 1 693 ? -51.266 8.928 12.646 1.00 31.40 715 PRO B N 1
ATOM 5307 C CA . PRO A 1 693 ? -51.744 8.689 14.016 1.00 36.73 715 PRO B CA 1
ATOM 5308 C C . PRO A 1 693 ? -51.307 9.785 15.006 1.00 34.20 715 PRO B C 1
ATOM 5309 O O . PRO A 1 693 ? -50.292 10.513 14.769 1.00 31.25 715 PRO B O 1
ATOM 5313 N N . GLU A 1 694 ? -52.062 9.922 16.098 1.00 32.91 716 GLU B N 1
ATOM 5314 C CA . GLU A 1 694 ? -51.753 10.891 17.141 1.00 32.59 716 GLU B CA 1
ATOM 5315 C C . GLU A 1 694 ? -50.352 10.611 17.695 1.00 30.35 716 GLU B C 1
ATOM 5316 O O . GLU A 1 694 ? -49.515 11.517 17.824 1.00 28.10 716 GLU B O 1
ATOM 5322 N N . ARG A 1 695 ? -50.075 9.345 17.960 1.00 28.11 717 ARG B N 1
ATOM 5323 C CA . ARG A 1 695 ? -48.752 8.947 18.410 1.00 29.55 717 ARG B CA 1
ATOM 5324 C C . ARG A 1 695 ? -48.369 7.626 17.751 1.00 28.00 717 ARG B C 1
ATOM 5325 O O . ARG A 1 695 ? -48.835 6.539 18.167 1.00 32.62 717 ARG B O 1
ATOM 5333 N N . LEU A 1 696 ? -47.490 7.718 16.743 1.00 28.39 718 LEU B N 1
ATOM 5334 C CA . LEU A 1 696 ? -47.034 6.521 16.041 1.00 28.29 718 LEU B CA 1
ATOM 5335 C C . LEU A 1 696 ? -46.513 5.448 17.019 1.00 29.50 718 LEU B C 1
ATOM 5336 O O . LEU A 1 696 ? -46.746 4.242 16.821 1.00 28.37 718 LEU B O 1
ATOM 5341 N N . SER A 1 697 ? -45.746 5.873 18.030 1.00 30.66 719 SER B N 1
ATOM 5342 C CA . SER A 1 697 ? -45.093 4.957 19.001 1.00 31.86 719 SER B CA 1
ATOM 5343 C C . SER A 1 697 ? -46.153 4.100 19.710 1.00 30.67 719 SER B C 1
ATOM 5344 O O . SER A 1 697 ? -45.882 2.998 20.077 1.00 32.34 719 SER B O 1
ATOM 5347 N N . ASN A 1 698 ? -47.371 4.619 19.862 1.00 29.48 720 ASN B N 1
ATOM 5348 C CA . ASN A 1 698 ? -48.461 3.909 20.544 1.00 29.40 720 ASN B CA 1
ATOM 5349 C C . ASN A 1 698 ? -49.160 2.867 19.647 1.00 30.41 720 ASN B C 1
ATOM 5350 O O . ASN A 1 698 ? -49.982 2.082 20.116 1.00 31.28 720 ASN B O 1
ATOM 5355 N N . CYS A 1 699 ? -48.858 2.875 18.342 1.00 29.17 721 CYS B N 1
ATOM 5356 C CA . CYS A 1 699 ? -49.447 1.956 17.340 1.00 29.34 721 CYS B CA 1
ATOM 5357 C C . CYS A 1 699 ? -48.534 0.765 17.086 1.00 29.90 721 CYS B C 1
ATOM 5358 O O . CYS A 1 699 ? -48.962 -0.324 16.709 1.00 29.27 721 CYS B O 1
ATOM 5361 N N . SER A 1 700 ? -47.240 1.006 17.228 1.00 35.42 722 SER B N 1
ATOM 5362 C CA . SER A 1 700 ? -46.224 0.032 16.919 1.00 34.93 722 SER B CA 1
ATOM 5363 C C . SER A 1 700 ? -44.899 0.415 17.591 1.00 41.16 722 SER B C 1
ATOM 5364 O O . SER A 1 700 ? -44.326 1.477 17.273 1.00 56.79 722 SER B O 1
ATOM 5367 N N . ARG A 1 701 ? -44.410 -0.541 18.367 1.00 43.49 723 ARG B N 1
ATOM 5368 C CA . ARG A 1 701 ? -43.141 -0.537 19.032 1.00 46.06 723 ARG B CA 1
ATOM 5369 C C . ARG A 1 701 ? -42.015 -1.134 18.198 1.00 45.91 723 ARG B C 1
ATOM 5370 O O . ARG A 1 701 ? -40.897 -1.126 18.667 1.00 54.22 723 ARG B O 1
ATOM 5378 N N . SER A 1 702 ? -42.321 -1.726 17.036 1.00 37.09 724 SER B N 1
ATOM 5379 C CA . SER A 1 702 ? -41.289 -2.370 16.238 1.00 31.67 724 SER B CA 1
ATOM 5380 C C . SER A 1 702 ? -40.982 -1.553 14.979 1.00 31.31 724 SER B C 1
ATOM 5381 O O . SER A 1 702 ? -39.932 -1.693 14.381 1.00 28.45 724 SER B O 1
ATOM 5384 N N . LEU A 1 703 ? -41.942 -0.734 14.514 1.00 32.15 725 LEU B N 1
ATOM 5385 C CA . LEU A 1 703 ? -41.873 -0.153 13.174 1.00 30.33 725 LEU B CA 1
ATOM 5386 C C . LEU A 1 703 ? -40.599 0.689 13.010 1.00 28.79 725 LEU B C 1
ATOM 5387 O O . LEU A 1 703 ? -40.347 1.637 13.791 1.00 30.37 725 LEU B O 1
ATOM 5392 N N . LYS A 1 704 ? -39.870 0.412 11.939 1.00 25.98 726 LYS B N 1
ATOM 5393 C CA . LYS A 1 704 ? -38.657 1.100 11.605 1.00 29.81 726 LYS B CA 1
ATOM 5394 C C . LYS A 1 704 ? -38.795 2.016 10.392 1.00 31.04 726 LYS B C 1
ATOM 5395 O O . LYS A 1 704 ? -38.151 3.077 10.347 1.00 29.01 726 LYS B O 1
ATOM 5401 N N . ASN A 1 705 ? -39.466 1.517 9.344 1.00 29.62 727 ASN B N 1
ATOM 5402 C CA . ASN A 1 705 ? -39.532 2.167 8.056 1.00 28.01 727 ASN B CA 1
ATOM 5403 C C . ASN A 1 705 ? -40.994 2.441 7.680 1.00 28.82 727 ASN B C 1
ATOM 5404 O O . ASN A 1 705 ? -41.802 1.498 7.508 1.00 28.40 727 ASN B O 1
ATOM 5409 N N . LEU A 1 706 ? -41.369 3.713 7.575 1.00 28.29 728 LEU B N 1
ATOM 5410 C CA . LEU A 1 706 ? -42.762 4.088 7.268 1.00 29.22 728 LEU B CA 1
ATOM 5411 C C . LEU A 1 706 ? -42.785 4.931 5.994 1.00 29.87 728 LEU B C 1
ATOM 5412 O O . LEU A 1 706 ? -42.199 5.994 5.955 1.00 26.65 728 LEU B O 1
ATOM 5417 N N . ILE A 1 707 ? -43.447 4.410 4.956 1.00 27.74 729 ILE B N 1
ATOM 5418 C CA . ILE A 1 707 ? -43.549 5.043 3.656 1.00 27.44 729 ILE B CA 1
ATOM 5419 C C . ILE A 1 707 ? -44.980 5.555 3.451 1.00 28.49 729 ILE B C 1
ATOM 5420 O O . ILE A 1 707 ? -45.914 4.749 3.343 1.00 25.57 729 ILE B O 1
ATOM 5425 N N . LEU A 1 708 ? -45.131 6.888 3.412 1.00 27.05 730 LEU B N 1
ATOM 5426 C CA . LEU A 1 708 ? -46.422 7.532 3.251 1.00 26.41 730 LEU B CA 1
ATOM 5427 C C . LEU A 1 708 ? -46.416 8.439 2.020 1.00 23.66 730 LEU B C 1
ATOM 5428 O O . LEU A 1 708 ? -47.277 9.305 1.867 1.00 28.28 730 LEU B O 1
ATOM 5433 N N . LYS A 1 709 ? -45.442 8.278 1.144 1.00 25.44 731 LYS B N 1
ATOM 5434 C CA . LYS A 1 709 ? -45.362 9.154 -0.021 1.00 29.12 731 LYS B CA 1
ATOM 5435 C C . LYS A 1 709 ? -46.641 9.052 -0.876 1.00 30.50 731 LYS B C 1
ATOM 5436 O O . LYS A 1 709 ? -47.335 8.016 -0.913 1.00 28.06 731 LYS B O 1
ATOM 5442 N N 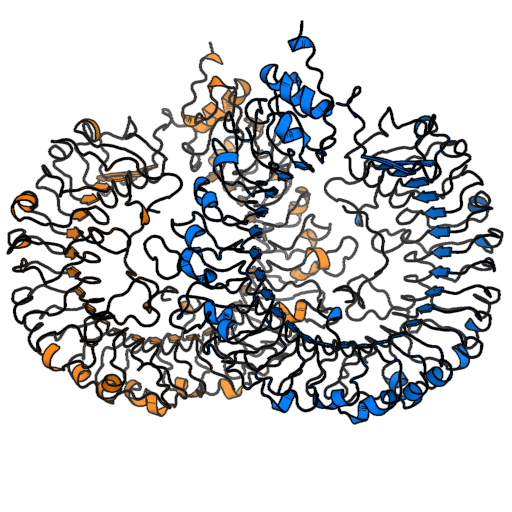. ASN A 1 710 ? -46.962 10.145 -1.578 1.00 32.67 732 ASN B N 1
ATOM 5443 C CA . ASN A 1 710 ? -48.104 10.201 -2.537 1.00 31.78 732 ASN B CA 1
ATOM 5444 C C . ASN A 1 710 ? -49.423 9.857 -1.839 1.00 30.10 732 ASN B C 1
ATOM 5445 O O . ASN A 1 710 ? -50.115 8.953 -2.261 1.00 28.44 732 ASN B O 1
ATOM 5450 N N . ASN A 1 711 ? -49.757 10.610 -0.777 1.00 27.20 733 ASN B N 1
ATOM 5451 C CA . ASN A 1 711 ? -51.024 10.544 -0.095 1.00 27.74 733 ASN B CA 1
ATOM 5452 C C . ASN A 1 711 ? -51.654 11.952 -0.112 1.00 32.06 733 ASN B C 1
ATOM 5453 O O . ASN A 1 711 ? -51.220 12.789 -0.858 1.00 29.73 733 ASN B O 1
ATOM 5458 N N . GLN A 1 712 ? -52.634 12.214 0.747 1.00 28.87 734 GLN B N 1
ATOM 5459 C CA . GLN A 1 712 ? -53.354 13.490 0.777 1.00 32.40 734 GLN B CA 1
ATOM 5460 C C . GLN A 1 712 ? -53.211 14.142 2.159 1.00 29.43 734 GLN B C 1
ATOM 5461 O O . GLN A 1 712 ? -54.151 14.760 2.669 1.00 29.07 734 GLN B O 1
ATOM 5467 N N . ILE A 1 713 ? -52.036 13.997 2.779 1.00 26.22 735 ILE B N 1
ATOM 5468 C CA . ILE A 1 713 ? -51.873 14.403 4.152 1.00 27.64 735 ILE B CA 1
ATOM 5469 C C . ILE A 1 713 ? -51.614 15.905 4.151 1.00 28.50 735 ILE B C 1
ATOM 5470 O O . ILE A 1 713 ? -50.717 16.392 3.454 1.00 29.70 735 ILE B O 1
ATOM 5475 N N . ARG A 1 714 ? -52.402 16.629 4.936 1.00 31.57 736 ARG B N 1
ATOM 5476 C CA . ARG A 1 714 ? -52.280 18.084 4.951 1.00 37.40 736 ARG B CA 1
ATOM 5477 C C . ARG A 1 714 ? -51.624 18.606 6.229 1.00 34.32 736 ARG B C 1
ATOM 5478 O O . ARG A 1 714 ? -51.115 19.715 6.228 1.00 37.51 736 ARG B O 1
ATOM 5486 N N . SER A 1 715 ? -51.690 17.847 7.317 1.00 32.29 737 SER B N 1
ATOM 5487 C CA . SER A 1 715 ? -51.011 18.242 8.567 1.00 33.20 737 SER B CA 1
ATOM 5488 C C . SER A 1 715 ? -50.598 16.988 9.352 1.00 32.69 737 SER B C 1
ATOM 5489 O O . SER A 1 715 ? -51.085 15.903 9.094 1.00 33.92 737 SER B O 1
ATOM 5492 N N . LEU A 1 716 ? -49.593 17.136 10.205 1.00 29.37 738 LEU B N 1
ATOM 5493 C CA . LEU A 1 716 ? -49.143 16.071 11.098 1.00 32.46 738 LEU B CA 1
ATOM 5494 C C . LEU A 1 716 ? -49.818 16.300 12.455 1.00 37.21 738 LEU B C 1
ATOM 5495 O O . LEU A 1 716 ? -50.157 17.384 12.819 1.00 36.73 738 LEU B O 1
ATOM 5500 N N . THR A 1 717 ? -49.999 15.240 13.208 1.00 34.53 739 THR B N 1
ATOM 5501 C CA . THR A 1 717 ? -50.564 15.377 14.537 1.00 32.78 739 THR B CA 1
ATOM 5502 C C . THR A 1 717 ? -49.529 16.035 15.452 1.00 30.75 739 THR B C 1
ATOM 5503 O O . THR A 1 717 ? -48.334 15.995 15.216 1.00 30.98 739 THR B O 1
ATOM 5507 N N . LYS A 1 718 ? -50.012 16.591 16.564 1.00 32.32 740 LYS B N 1
ATOM 5508 C CA . LYS A 1 718 ? -49.181 17.409 17.437 1.00 35.07 740 LYS B CA 1
ATOM 5509 C C . LYS A 1 718 ? -47.989 16.620 18.011 1.00 31.90 740 LYS B C 1
ATOM 5510 O O . LYS A 1 718 ? -46.907 17.145 18.101 1.00 35.37 740 LYS B O 1
ATOM 5516 N N . TYR A 1 719 ? -48.193 15.357 18.383 1.00 32.31 741 TYR B N 1
ATOM 5517 C CA . TYR A 1 719 ? -47.124 14.528 18.986 1.00 35.38 741 TYR B CA 1
ATOM 5518 C C . TYR A 1 719 ? -46.799 13.293 18.119 1.00 35.60 741 TYR B C 1
ATOM 5519 O O . TYR A 1 719 ? -46.299 12.277 18.638 1.00 31.64 741 TYR B O 1
ATOM 5528 N N . PHE A 1 720 ? -47.012 13.398 16.788 1.00 33.44 742 PHE B N 1
ATOM 5529 C CA . PHE A 1 720 ? -46.818 12.294 15.821 1.00 27.56 742 PHE B CA 1
ATOM 5530 C C . PHE A 1 720 ? -45.659 11.363 16.234 1.00 27.85 742 PHE B C 1
ATOM 5531 O O . PHE A 1 720 ? -45.928 10.181 16.418 1.00 26.24 742 PHE B O 1
ATOM 5539 N N . LEU A 1 721 ? -44.397 11.834 16.216 1.00 26.97 743 LEU B N 1
ATOM 5540 C CA . LEU A 1 721 ? -43.234 10.958 16.376 1.00 27.98 743 LEU B CA 1
ATOM 5541 C C . LEU A 1 721 ? -42.700 10.881 17.816 1.00 30.05 743 LEU B C 1
ATOM 5542 O O . LEU A 1 721 ? -41.633 10.358 18.029 1.00 32.24 743 LEU B O 1
ATOM 5547 N N . GLN A 1 722 ? -43.446 11.372 18.791 1.00 30.55 744 GLN B N 1
ATOM 5548 C CA . GLN A 1 722 ? -42.983 11.386 20.184 1.00 32.95 744 GLN B CA 1
ATOM 5549 C C . GLN A 1 722 ? -42.606 9.955 20.590 1.00 32.20 744 GLN B C 1
ATOM 5550 O O . GLN A 1 722 ? -43.425 9.053 20.521 1.00 29.18 744 GLN B O 1
ATOM 5556 N N . ASP A 1 723 ? -41.390 9.790 21.102 1.00 29.54 745 ASP B N 1
ATOM 5557 C CA . ASP A 1 723 ? -40.910 8.545 21.662 1.00 31.20 745 ASP B CA 1
ATOM 5558 C C . ASP A 1 723 ? -40.978 7.374 20.659 1.00 34.83 745 ASP B C 1
ATOM 5559 O O . ASP A 1 723 ? -41.010 6.203 21.097 1.00 33.06 745 ASP B O 1
ATOM 5564 N N . ALA A 1 724 ? -40.902 7.656 19.349 1.00 29.48 746 ALA B N 1
ATOM 5565 C CA . ALA A 1 724 ? -40.840 6.595 18.325 1.00 30.72 746 ALA B CA 1
ATOM 5566 C C . ALA A 1 724 ? -39.388 6.149 18.101 1.00 28.11 746 ALA B C 1
ATOM 5567 O O . ALA A 1 724 ? -38.812 6.292 17.005 1.00 26.90 746 ALA B O 1
ATOM 5569 N N . PHE A 1 725 ? -38.815 5.533 19.150 1.00 32.01 747 PHE B N 1
ATOM 5570 C CA . PHE A 1 725 ? -37.364 5.232 19.250 1.00 34.73 747 PHE B CA 1
ATOM 5571 C C . PHE A 1 725 ? -36.889 4.223 18.203 1.00 39.04 747 PHE B C 1
ATOM 5572 O O . PHE A 1 725 ? -35.687 4.223 17.854 1.00 36.01 747 PHE B O 1
ATOM 5580 N N . GLN A 1 726 ? -37.794 3.357 17.703 1.00 34.70 748 GLN B N 1
ATOM 5581 C CA . GLN A 1 726 ? -37.389 2.359 16.717 1.00 35.54 748 GLN B CA 1
ATOM 5582 C C . GLN A 1 726 ? -37.385 2.957 15.293 1.00 32.93 748 GLN B C 1
ATOM 5583 O O . GLN A 1 726 ? -36.876 2.323 14.371 1.00 30.05 748 GLN B O 1
ATOM 5589 N N . LEU A 1 727 ? -37.995 4.125 15.066 1.00 34.59 749 LEU B N 1
ATOM 5590 C CA . LEU A 1 727 ? -38.150 4.657 13.695 1.00 33.10 749 LEU B CA 1
ATOM 5591 C C . LEU A 1 727 ? -36.773 5.019 13.113 1.00 33.74 749 LEU B C 1
ATOM 5592 O O . LEU A 1 727 ? -35.982 5.696 13.784 1.00 34.16 749 LEU B O 1
ATOM 5597 N N . ARG A 1 728 ? -36.486 4.564 11.888 1.00 28.35 750 ARG B N 1
ATOM 5598 C CA . ARG A 1 728 ? -35.234 4.865 11.163 1.00 30.66 750 ARG B CA 1
ATOM 5599 C C . ARG A 1 728 ? -35.440 5.530 9.801 1.00 32.84 750 ARG B C 1
ATOM 5600 O O . ARG A 1 728 ? -34.485 6.085 9.216 1.00 34.71 750 ARG B O 1
ATOM 5608 N N . TYR A 1 729 ? -36.666 5.527 9.263 1.00 29.02 751 TYR B N 1
ATOM 5609 C CA . TYR A 1 729 ? -36.870 5.988 7.903 1.00 28.15 751 TYR B CA 1
ATOM 5610 C C . TYR A 1 729 ? -38.325 6.403 7.730 1.00 31.00 751 TYR B C 1
ATOM 5611 O O . TYR A 1 729 ? -39.242 5.599 8.052 1.00 28.02 751 TYR B O 1
ATOM 5620 N N . LEU A 1 730 ? -38.519 7.631 7.249 1.00 29.06 752 LEU B N 1
ATOM 5621 C CA . LEU A 1 730 ? -39.837 8.194 7.124 1.00 27.45 752 LEU B CA 1
ATOM 5622 C C . LEU A 1 730 ? -39.927 8.977 5.819 1.00 29.78 752 LEU B C 1
ATOM 5623 O O . LEU A 1 730 ? -39.177 9.940 5.601 1.00 29.04 752 LEU B O 1
ATOM 5628 N N . ASP A 1 731 ? -40.893 8.584 4.985 1.00 27.13 753 ASP B N 1
ATOM 5629 C CA . ASP A 1 731 ? -41.190 9.262 3.724 1.00 29.75 753 ASP B CA 1
ATOM 5630 C C . ASP A 1 731 ? -42.571 9.891 3.775 1.00 27.08 753 ASP B C 1
ATOM 5631 O O . ASP A 1 731 ? -43.615 9.177 3.766 1.00 26.81 753 ASP B O 1
ATOM 5636 N N . LEU A 1 732 ? -42.575 11.233 3.791 1.00 26.22 754 LEU B N 1
ATOM 5637 C CA . LEU A 1 732 ? -43.788 12.056 3.721 1.00 28.64 754 LEU B CA 1
ATOM 5638 C C . LEU A 1 732 ? -43.821 12.893 2.437 1.00 27.40 754 LEU B C 1
ATOM 5639 O O . LEU A 1 732 ? -44.570 13.848 2.347 1.00 30.52 754 LEU B O 1
ATOM 5644 N N . SER A 1 733 ? -43.000 12.532 1.452 1.00 28.05 755 SER B N 1
ATOM 5645 C CA . SER A 1 733 ? -42.945 13.281 0.209 1.00 30.02 755 SER B CA 1
ATOM 5646 C C . SER A 1 733 ? -44.248 13.125 -0.581 1.00 32.60 755 SER B C 1
ATOM 5647 O O . SER A 1 733 ? -44.986 12.164 -0.420 1.00 29.60 755 SER B O 1
ATOM 5650 N N . SER A 1 734 ? -44.518 14.102 -1.452 1.00 32.85 756 SER B N 1
ATOM 5651 C CA . SER A 1 734 ? -45.689 14.131 -2.325 1.00 33.23 756 SER B CA 1
ATOM 5652 C C . SER A 1 734 ? -46.987 13.995 -1.512 1.00 30.77 756 SER B C 1
ATOM 5653 O O . SER A 1 734 ? -47.843 13.197 -1.839 1.00 31.39 756 SER B O 1
ATOM 5656 N N . ASN A 1 735 ? -47.098 14.784 -0.437 1.00 28.36 757 ASN B N 1
ATOM 5657 C CA . ASN A 1 735 ? -48.318 14.995 0.289 1.00 32.76 757 ASN B CA 1
ATOM 5658 C C . ASN A 1 735 ? -48.728 16.468 0.106 1.00 31.55 757 ASN B C 1
ATOM 5659 O O . ASN A 1 735 ? -48.220 17.124 -0.798 1.00 29.97 757 ASN B O 1
ATOM 5664 N N . LYS A 1 736 ? -49.607 16.969 0.972 1.00 30.55 758 LYS B N 1
ATOM 5665 C CA . LYS A 1 736 ? -50.068 18.344 0.909 1.00 33.61 758 LYS B CA 1
ATOM 5666 C C . LYS A 1 736 ? -49.761 19.088 2.205 1.00 30.14 758 LYS B C 1
ATOM 5667 O O . LYS A 1 736 ? -50.550 19.927 2.615 1.00 30.05 758 LYS B O 1
ATOM 5673 N N . ILE A 1 737 ? -48.616 18.799 2.849 1.00 27.84 759 ILE B N 1
ATOM 5674 C CA . ILE A 1 737 ? -48.329 19.341 4.187 1.00 28.63 759 ILE B CA 1
ATOM 5675 C C . ILE A 1 737 ? -47.967 20.842 4.082 1.00 28.92 759 ILE B C 1
ATOM 5676 O O . ILE A 1 737 ? -47.110 21.201 3.294 1.00 29.16 759 ILE B O 1
ATOM 5681 N N . GLN A 1 738 ? -48.549 21.665 4.963 1.00 32.96 760 GLN B N 1
ATOM 5682 C CA . GLN A 1 738 ? -48.329 23.097 4.967 1.00 34.89 760 GLN B CA 1
ATOM 5683 C C . GLN A 1 738 ? -47.301 23.503 6.027 1.00 33.39 760 GLN B C 1
ATOM 5684 O O . GLN A 1 738 ? -46.473 24.333 5.742 1.00 36.67 760 GLN B O 1
ATOM 5690 N N . MET A 1 739 ? -47.395 22.912 7.219 1.00 31.17 761 MET B N 1
ATOM 5691 C CA . MET A 1 739 ? -46.646 23.304 8.398 1.00 37.86 761 MET B CA 1
ATOM 5692 C C . MET A 1 739 ? -46.197 22.048 9.151 1.00 35.67 761 MET B C 1
ATOM 5693 O O . MET A 1 739 ? -46.931 21.056 9.235 1.00 29.33 761 MET B O 1
ATOM 5698 N N . ILE A 1 740 ? -45.012 22.125 9.740 1.00 31.07 762 ILE B N 1
ATOM 5699 C CA . ILE A 1 740 ? -44.564 21.123 10.698 1.00 35.49 762 ILE B CA 1
ATOM 5700 C C . ILE A 1 740 ? -44.019 21.813 11.946 1.00 35.13 762 ILE B C 1
ATOM 5701 O O . ILE A 1 740 ? -43.131 22.663 11.833 1.00 35.46 762 ILE B O 1
ATOM 5706 N N . GLN A 1 741 ? -44.567 21.451 13.099 1.00 35.39 763 GLN B N 1
ATOM 5707 C CA . GLN A 1 741 ? -44.147 22.027 14.389 1.00 37.45 763 GLN B CA 1
ATOM 5708 C C . GLN A 1 741 ? -43.230 21.027 15.133 1.00 40.07 763 GLN B C 1
ATOM 5709 O O . GLN A 1 741 ? -43.293 19.774 14.967 1.00 30.83 763 GLN B O 1
ATOM 5715 N N . LYS A 1 742 ? -42.358 21.588 15.980 1.00 34.01 764 LYS B N 1
ATOM 5716 C CA . LYS A 1 742 ? -41.356 20.864 16.666 1.00 36.65 764 LYS B CA 1
ATOM 5717 C C . LYS A 1 742 ? -41.935 19.700 17.487 1.00 33.66 764 LYS B C 1
ATOM 5718 O O . LYS A 1 742 ? -41.265 18.692 17.644 1.00 37.27 764 LYS B O 1
ATOM 5724 N N . THR A 1 743 ? -43.125 19.864 18.062 1.00 36.19 765 THR B N 1
ATOM 5725 C CA . THR A 1 743 ? -43.734 18.838 18.876 1.00 37.99 765 THR B CA 1
ATOM 5726 C C . THR A 1 743 ? -43.940 17.546 18.082 1.00 39.77 765 THR B C 1
ATOM 5727 O O . THR A 1 743 ? -43.946 16.453 18.666 1.00 36.11 765 THR B O 1
ATOM 5731 N N . SER A 1 744 ? -44.165 17.669 16.764 1.00 35.17 766 SER B N 1
ATOM 5732 C CA . SER A 1 744 ? -44.437 16.510 15.910 1.00 33.80 766 SER B CA 1
ATOM 5733 C C . SER A 1 744 ? -43.148 15.726 15.667 1.00 34.39 766 SER B C 1
ATOM 5734 O O . SER A 1 744 ? -43.213 14.530 15.415 1.00 36.19 766 SER B O 1
ATOM 5737 N N . PHE A 1 745 ? -42.010 16.441 15.647 1.00 34.84 767 PHE B N 1
ATOM 5738 C CA . PHE A 1 745 ? -40.705 15.961 15.179 1.00 35.22 767 PHE B CA 1
ATOM 5739 C C . PHE A 1 745 ? -39.642 16.199 16.256 1.00 41.89 767 PHE B C 1
ATOM 5740 O O . PHE A 1 745 ? -38.695 16.984 16.060 1.00 41.20 767 PHE B O 1
ATOM 5748 N N . PRO A 1 746 ? -39.733 15.521 17.419 1.00 40.28 768 PRO B N 1
ATOM 5749 C CA . PRO A 1 746 ? -38.712 15.648 18.454 1.00 39.21 768 PRO B CA 1
ATOM 5750 C C . PRO A 1 746 ? -37.330 15.226 17.970 1.00 41.66 768 PRO B C 1
ATOM 5751 O O . PRO A 1 746 ? -37.200 14.258 17.214 1.00 36.24 768 PRO B O 1
ATOM 5755 N N . GLU A 1 747 ? -36.296 15.920 18.463 1.00 40.53 769 GLU B N 1
ATOM 5756 C CA . GLU A 1 747 ? -34.938 15.767 17.954 1.00 46.12 769 GLU B CA 1
ATOM 5757 C C . GLU A 1 747 ? -34.323 14.421 18.379 1.00 41.28 769 GLU B C 1
ATOM 5758 O O . GLU A 1 747 ? -33.505 13.871 17.665 1.00 42.97 769 GLU B O 1
ATOM 5764 N N . ASN A 1 748 ? -34.760 13.845 19.499 1.00 35.75 770 ASN B N 1
ATOM 5765 C CA . ASN A 1 748 ? -34.285 12.539 19.916 1.00 40.38 770 ASN B CA 1
ATOM 5766 C C . ASN A 1 748 ? -34.835 11.414 19.009 1.00 44.09 770 ASN B C 1
ATOM 5767 O O . ASN A 1 748 ? -34.370 10.275 19.108 1.00 45.15 770 ASN B O 1
ATOM 5772 N N . VAL A 1 749 ? -35.828 11.688 18.155 1.00 38.49 771 VAL B N 1
ATOM 5773 C CA . VAL A 1 749 ? -36.214 10.688 17.131 1.00 35.88 771 VAL B CA 1
ATOM 5774 C C . VAL A 1 749 ? -35.529 11.036 15.805 1.00 32.73 771 VAL B C 1
ATOM 5775 O O . VAL A 1 749 ? -34.967 10.155 15.133 1.00 37.40 771 VAL B O 1
ATOM 5779 N N . LEU A 1 750 ? -35.602 12.305 15.412 1.00 38.92 772 LEU B N 1
ATOM 5780 C CA . LEU A 1 750 ? -35.030 12.798 14.138 1.00 42.41 772 LEU B CA 1
ATOM 5781 C C . LEU A 1 750 ? -33.575 12.365 13.988 1.00 48.54 772 LEU B C 1
ATOM 5782 O O . LEU A 1 750 ? -33.145 11.999 12.882 1.00 44.86 772 LEU B O 1
ATOM 5787 N N . ASN A 1 751 ? -32.819 12.436 15.091 1.00 45.39 773 ASN B N 1
ATOM 5788 C CA . ASN A 1 751 ? -31.385 12.230 15.061 1.00 49.15 773 ASN B CA 1
ATOM 5789 C C . ASN A 1 751 ? -31.041 10.744 14.904 1.00 52.74 773 ASN B C 1
ATOM 5790 O O . ASN A 1 751 ? -29.921 10.421 14.539 1.00 46.81 773 ASN B O 1
ATOM 5795 N N . ASN A 1 752 ? -32.012 9.848 15.120 1.00 45.97 774 ASN B N 1
ATOM 5796 C CA . ASN A 1 752 ? -31.850 8.448 14.818 1.00 47.35 774 ASN B CA 1
ATOM 5797 C C . ASN A 1 752 ? -32.200 8.120 13.359 1.00 44.26 774 ASN B C 1
ATOM 5798 O O . ASN A 1 752 ? -31.938 6.990 12.922 1.00 43.76 774 ASN B O 1
ATOM 5803 N N . LEU A 1 753 ? -32.839 9.037 12.617 1.00 39.60 775 LEU B N 1
ATOM 5804 C CA . LEU A 1 753 ? -33.341 8.689 11.279 1.00 37.77 775 LEU B CA 1
ATOM 5805 C C . LEU A 1 753 ? -32.182 8.581 10.305 1.00 36.48 775 LEU B C 1
ATOM 5806 O O . LEU A 1 753 ? -31.388 9.480 10.224 1.00 40.91 775 LEU B O 1
ATOM 5811 N N . LYS A 1 754 ? -32.211 7.552 9.467 1.00 35.53 776 LYS B N 1
ATOM 5812 C CA . LYS A 1 754 ? -31.285 7.416 8.371 1.00 38.60 776 LYS B CA 1
ATOM 5813 C C . LYS A 1 754 ? -31.682 8.313 7.204 1.00 41.66 776 LYS B C 1
ATOM 5814 O O . LYS A 1 754 ? -30.837 8.687 6.387 1.00 39.63 776 LYS B O 1
ATOM 5820 N N . MET A 1 755 ? -32.986 8.553 7.044 1.00 37.03 777 MET B N 1
ATOM 5821 C CA . MET A 1 755 ? -33.462 9.407 5.960 1.00 36.71 777 MET B CA 1
ATOM 5822 C C . MET A 1 755 ? -34.875 9.903 6.295 1.00 36.98 777 MET B C 1
ATOM 5823 O O . MET A 1 755 ? -35.661 9.164 6.912 1.00 31.46 777 MET B O 1
ATOM 5828 N N . LEU A 1 756 ? -35.157 11.156 5.905 1.00 34.16 778 LEU B N 1
ATOM 5829 C CA . LEU A 1 756 ? -36.447 11.821 6.103 1.00 35.17 778 LEU B CA 1
ATOM 5830 C C . LEU A 1 756 ? -36.766 12.512 4.797 1.00 32.04 778 LEU B C 1
ATOM 5831 O O . LEU A 1 756 ? -36.076 13.434 4.405 1.00 37.84 778 LEU B O 1
ATOM 5836 N N . LEU A 1 757 ? -37.834 12.080 4.140 1.00 30.88 779 LEU B N 1
ATOM 5837 C CA . LEU A 1 757 ? -38.204 12.611 2.855 1.00 31.96 779 LEU B CA 1
ATOM 5838 C C . LEU A 1 757 ? -39.433 13.522 3.036 1.00 35.57 779 LEU B C 1
ATOM 5839 O O . LEU A 1 757 ? -40.458 13.088 3.537 1.00 37.01 779 LEU B O 1
ATOM 5844 N N . LEU A 1 758 ? -39.307 14.772 2.583 1.00 34.32 780 LEU B N 1
ATOM 5845 C CA . LEU A 1 758 ? -40.280 15.848 2.773 1.00 34.97 780 LEU B CA 1
ATOM 5846 C C . LEU A 1 758 ? -40.583 16.586 1.479 1.00 30.28 780 LEU B C 1
ATOM 5847 O O . LEU A 1 758 ? -41.425 17.475 1.503 1.00 33.31 780 LEU B O 1
ATOM 5852 N N . HIS A 1 759 ? -39.901 16.249 0.387 1.00 35.02 781 HIS B N 1
ATOM 5853 C CA . HIS A 1 759 ? -40.005 17.023 -0.861 1.00 34.41 781 HIS B CA 1
ATOM 5854 C C . HIS A 1 759 ? -41.410 16.930 -1.452 1.00 36.10 781 HIS B C 1
ATOM 5855 O O . HIS A 1 759 ? -42.168 16.005 -1.182 1.00 31.65 781 HIS B O 1
ATOM 5862 N N . HIS A 1 760 ? -41.750 17.923 -2.275 1.00 35.33 782 HIS B N 1
ATOM 5863 C CA . HIS A 1 760 ? -42.999 17.976 -2.997 1.00 35.81 782 HIS B CA 1
ATOM 5864 C C . HIS A 1 760 ? -44.203 17.990 -2.036 1.00 35.67 782 HIS B C 1
ATOM 5865 O O . HIS A 1 760 ? -45.161 17.226 -2.197 1.00 34.76 782 HIS B O 1
ATOM 5872 N N . ASN A 1 761 ? -44.173 18.898 -1.057 1.00 32.03 783 ASN B N 1
ATOM 5873 C CA . ASN A 1 761 ? -45.321 19.215 -0.169 1.00 30.78 783 ASN B CA 1
ATOM 5874 C C . ASN A 1 761 ? -45.854 20.628 -0.518 1.00 35.73 783 ASN B C 1
ATOM 5875 O O . ASN A 1 761 ? -45.818 21.017 -1.666 1.00 36.24 783 ASN B O 1
ATOM 5880 N N . ARG A 1 762 ? -46.396 21.382 0.446 1.00 38.87 784 ARG B N 1
ATOM 5881 C CA . ARG A 1 762 ? -47.126 22.661 0.168 1.00 34.98 784 ARG B CA 1
ATOM 5882 C C . ARG A 1 762 ? -46.783 23.642 1.287 1.00 30.39 784 ARG B C 1
ATOM 5883 O O . ARG A 1 762 ? -47.658 24.170 1.948 1.00 32.86 784 ARG B O 1
ATOM 5891 N N . PHE A 1 763 ? -45.488 23.739 1.584 1.00 28.88 785 PHE B N 1
ATOM 5892 C CA . PHE A 1 763 ? -44.994 24.371 2.728 1.00 32.00 785 PHE B CA 1
ATOM 5893 C C . PHE A 1 763 ? -45.324 25.879 2.649 1.00 39.52 785 PHE B C 1
ATOM 5894 O O . PHE A 1 763 ? -45.082 26.534 1.647 1.00 36.70 785 PHE B O 1
ATOM 5902 N N . LEU A 1 764 ? -45.926 26.386 3.717 1.00 37.29 786 LEU B N 1
ATOM 5903 C CA . LEU A 1 764 ? -46.227 27.805 3.879 1.00 46.46 786 LEU B CA 1
ATOM 5904 C C . LEU A 1 764 ? -45.128 28.457 4.727 1.00 38.30 786 LEU B C 1
ATOM 5905 O O . LEU A 1 764 ? -44.954 28.098 5.856 1.00 41.96 786 LEU B O 1
ATOM 5910 N N . CYS A 1 765 ? -44.460 29.466 4.181 1.00 41.56 787 CYS B N 1
ATOM 5911 C CA . CYS A 1 765 ? -43.269 30.051 4.805 1.00 44.07 787 CYS B CA 1
ATOM 5912 C C . CYS A 1 765 ? -43.572 31.407 5.461 1.00 50.19 787 CYS B C 1
ATOM 5913 O O . CYS A 1 765 ? -43.052 32.427 5.065 1.00 51.98 787 CYS B O 1
ATOM 5916 N N . THR A 1 766 ? -44.426 31.374 6.476 1.00 51.94 788 THR B N 1
ATOM 5917 C CA . THR A 1 766 ? -44.789 32.499 7.303 1.00 51.13 788 THR B CA 1
ATOM 5918 C C . THR A 1 766 ? -43.951 32.413 8.579 1.00 50.11 788 THR B C 1
ATOM 5919 O O . THR A 1 766 ? -43.152 31.476 8.744 1.00 44.69 788 THR B O 1
ATOM 5923 N N . CYS A 1 767 ? -44.154 33.362 9.503 1.00 48.27 789 CYS B N 1
ATOM 5924 C CA . CYS A 1 767 ? -43.400 33.357 10.731 1.00 47.61 789 CYS B CA 1
ATOM 5925 C C . CYS A 1 767 ? -43.819 32.174 11.627 1.00 45.70 789 CYS B C 1
ATOM 5926 O O . CYS A 1 767 ? -43.064 31.803 12.543 1.00 44.51 789 CYS B O 1
ATOM 5929 N N . ASP A 1 768 ? -44.954 31.524 11.338 1.00 44.20 790 ASP B N 1
ATOM 5930 C CA . ASP A 1 768 ? -45.320 30.282 12.046 1.00 48.83 790 ASP B CA 1
ATOM 5931 C C . ASP A 1 768 ? -44.352 29.133 11.720 1.00 45.03 790 ASP B C 1
ATOM 5932 O O . ASP A 1 768 ? -44.249 28.175 12.499 1.00 46.76 790 ASP B O 1
ATOM 5937 N N . ALA A 1 769 ? -43.646 29.240 10.584 1.00 41.06 791 ALA B N 1
ATOM 5938 C CA . ALA A 1 769 ? -42.770 28.181 10.024 1.00 38.39 791 ALA B CA 1
ATOM 5939 C C . ALA A 1 769 ? -41.310 28.324 10.489 1.00 40.37 791 ALA B C 1
ATOM 5940 O O . ALA A 1 769 ? -40.410 27.596 10.029 1.00 41.50 791 ALA B O 1
ATOM 5942 N N . VAL A 1 770 ? -41.057 29.254 11.414 1.00 41.07 792 VAL B N 1
ATOM 5943 C CA . VAL A 1 770 ? -39.681 29.608 11.828 1.00 41.13 792 VAL B CA 1
ATOM 5944 C C . VAL A 1 770 ? -38.884 28.349 12.276 1.00 41.57 792 VAL B C 1
ATOM 5945 O O . VAL A 1 770 ? -37.747 28.101 11.782 1.00 37.99 792 VAL B O 1
ATOM 5949 N N . TRP A 1 771 ? -39.471 27.537 13.167 1.00 39.04 793 TRP B N 1
ATOM 5950 C CA . TRP A 1 771 ? -38.834 26.309 13.695 1.00 40.99 793 TRP B CA 1
ATOM 5951 C C . TRP A 1 771 ? -38.458 25.364 12.544 1.00 40.02 793 TRP B C 1
ATOM 5952 O O . TRP A 1 771 ? -37.300 24.988 12.421 1.00 42.70 793 TRP B O 1
ATOM 5963 N N . PHE A 1 772 ? -39.425 25.017 11.689 1.00 37.78 794 PHE B N 1
ATOM 5964 C CA . PHE A 1 772 ? -39.188 24.097 10.581 1.00 36.20 794 PHE B CA 1
ATOM 5965 C C . PHE A 1 772 ? -38.096 24.628 9.665 1.00 35.40 794 PHE B C 1
ATOM 5966 O O . PHE A 1 772 ? -37.213 23.869 9.223 1.00 35.98 794 PHE B O 1
ATOM 5974 N N . VAL A 1 773 ? -38.168 25.921 9.336 1.00 39.66 795 VAL B N 1
ATOM 5975 C CA . VAL A 1 773 ? -37.191 26.503 8.386 1.00 40.34 795 VAL B CA 1
ATOM 5976 C C . VAL A 1 773 ? -35.781 26.404 8.995 1.00 41.31 795 VAL B C 1
ATOM 5977 O O . VAL A 1 773 ? -34.876 25.884 8.364 1.00 40.69 795 VAL B O 1
ATOM 5981 N N . TRP A 1 774 ? -35.610 26.923 10.214 1.00 43.75 796 TRP B N 1
ATOM 5982 C CA . TRP A 1 774 ? -34.338 26.819 10.956 1.00 47.45 796 TRP B CA 1
ATOM 5983 C C . TRP A 1 774 ? -33.886 25.348 11.022 1.00 47.47 796 TRP B C 1
ATOM 5984 O O . TRP A 1 774 ? -32.751 25.036 10.734 1.00 46.01 796 TRP B O 1
ATOM 5995 N N . TRP A 1 775 ? -34.795 24.454 11.434 1.00 45.68 797 TRP B N 1
ATOM 5996 C CA . TRP A 1 775 ? -34.453 23.062 11.642 1.00 45.01 797 TRP B CA 1
ATOM 5997 C C . TRP A 1 775 ? -33.947 22.448 10.334 1.00 42.41 797 TRP B C 1
ATOM 5998 O O . TRP A 1 775 ? -32.884 21.823 10.353 1.00 40.49 797 TRP B O 1
ATOM 6009 N N . VAL A 1 776 ? -34.684 22.643 9.223 1.00 42.91 798 VAL B N 1
ATOM 6010 C CA . VAL A 1 776 ? -34.330 22.094 7.898 1.00 44.96 798 VAL B CA 1
ATOM 6011 C C . VAL A 1 776 ? -32.940 22.593 7.467 1.00 50.05 798 VAL B C 1
ATOM 6012 O O . VAL A 1 776 ? -32.149 21.870 6.841 1.00 44.24 798 VAL B O 1
ATOM 6016 N N . GLN A 1 777 ? -32.677 23.872 7.736 1.00 45.98 799 GLN B N 1
ATOM 6017 C CA . GLN A 1 777 ? -31.437 24.519 7.302 1.00 42.14 799 GLN B CA 1
ATOM 6018 C C . GLN A 1 777 ? -30.251 23.962 8.092 1.00 39.07 799 GLN B C 1
ATOM 6019 O O . GLN A 1 777 ? -29.194 23.894 7.530 1.00 42.34 799 GLN B O 1
ATOM 6025 N N . HIS A 1 778 ? -30.441 23.576 9.365 1.00 38.68 800 HIS B N 1
ATOM 6026 C CA . HIS A 1 778 ? -29.299 23.262 10.248 1.00 40.54 800 HIS B CA 1
ATOM 6027 C C . HIS A 1 778 ? -29.146 21.766 10.580 1.00 46.07 800 HIS B C 1
ATOM 6028 O O . HIS A 1 778 ? -28.116 21.379 11.173 1.00 44.41 800 HIS B O 1
ATOM 6035 N N . THR A 1 779 ? -30.115 20.916 10.206 1.00 43.72 801 THR B N 1
ATOM 6036 C CA . THR A 1 779 ? -30.067 19.493 10.584 1.00 39.86 801 THR B CA 1
ATOM 6037 C C . THR A 1 779 ? -29.017 18.758 9.738 1.00 40.94 801 THR B C 1
ATOM 6038 O O . THR A 1 779 ? -28.764 19.124 8.582 1.00 41.58 801 THR B O 1
ATOM 6042 N N . GLU A 1 780 ? -28.444 17.695 10.331 1.00 38.84 802 GLU B N 1
ATOM 6043 C CA . GLU A 1 780 ? -27.586 16.727 9.643 1.00 44.48 802 GLU B CA 1
ATOM 6044 C C . GLU A 1 780 ? -28.389 15.530 9.118 1.00 42.46 802 GLU B C 1
ATOM 6045 O O . GLU A 1 780 ? -27.861 14.728 8.380 1.00 42.31 802 GLU B O 1
ATOM 6051 N N . VAL A 1 781 ? -29.665 15.414 9.491 1.00 42.79 803 VAL B N 1
ATOM 6052 C CA . VAL A 1 781 ? -30.506 14.320 8.993 1.00 37.67 803 VAL B CA 1
ATOM 6053 C C . VAL A 1 781 ? -30.524 14.388 7.483 1.00 35.45 803 VAL B C 1
ATOM 6054 O O . VAL A 1 781 ? -30.683 15.436 6.969 1.00 41.15 803 VAL B O 1
ATOM 6058 N N . THR A 1 782 ? -30.429 13.245 6.791 1.00 36.64 804 THR B N 1
ATOM 6059 C CA . THR A 1 782 ? -30.404 13.224 5.339 1.00 36.78 804 THR B CA 1
ATOM 6060 C C . THR A 1 782 ? -31.820 13.482 4.802 1.00 38.04 804 THR B C 1
ATOM 6061 O O . THR A 1 782 ? -32.720 12.719 5.102 1.00 40.36 804 THR B O 1
ATOM 6065 N N . ILE A 1 783 ? -31.995 14.566 4.036 1.00 37.88 805 ILE B N 1
ATOM 6066 C CA . ILE A 1 783 ? -33.238 14.930 3.387 1.00 38.83 805 ILE B CA 1
ATOM 6067 C C . ILE A 1 783 ? -32.948 15.136 1.918 1.00 42.71 805 ILE B C 1
ATOM 6068 O O . ILE A 1 783 ? -32.323 16.128 1.528 1.00 41.86 805 ILE B O 1
ATOM 6073 N N . PRO A 1 784 ? -33.397 14.213 1.054 1.00 44.10 806 PRO B N 1
ATOM 6074 C CA . PRO A 1 784 ? -33.153 14.357 -0.365 1.00 41.47 806 PRO B CA 1
ATOM 6075 C C . PRO A 1 784 ? -33.870 15.551 -0.973 1.00 41.43 806 PRO B C 1
ATOM 6076 O O . PRO A 1 784 ? -34.981 15.893 -0.599 1.00 40.59 806 PRO B O 1
ATOM 6080 N N . TYR A 1 785 ? -33.213 16.091 -1.994 1.00 43.45 807 TYR B N 1
ATOM 6081 C CA . TYR A 1 785 ? -33.726 17.099 -2.858 1.00 39.90 807 TYR B CA 1
ATOM 6082 C C . TYR A 1 785 ? -33.933 18.389 -2.063 1.00 36.47 807 TYR B C 1
ATOM 6083 O O . TYR A 1 785 ? -34.764 19.199 -2.470 1.00 44.07 807 TYR B O 1
ATOM 6092 N N . LEU A 1 786 ? -33.220 18.514 -0.944 1.00 39.79 808 LEU B N 1
ATOM 6093 C CA . LEU A 1 786 ? -33.430 19.562 0.050 1.00 56.57 808 LEU B CA 1
ATOM 6094 C C . LEU A 1 786 ? -33.324 20.945 -0.590 1.00 58.29 808 LEU B C 1
ATOM 6095 O O . LEU A 1 786 ? -33.683 21.897 0.060 1.00 71.30 808 LEU B O 1
ATOM 6100 N N . ALA A 1 787 ? -32.844 21.024 -1.845 1.00 69.40 809 ALA B N 1
ATOM 6101 C CA . ALA A 1 787 ? -32.733 22.255 -2.614 1.00 65.48 809 ALA B CA 1
ATOM 6102 C C . ALA A 1 787 ? -32.947 21.946 -4.098 1.00 68.10 809 ALA B C 1
ATOM 6103 O O . ALA A 1 787 ? -32.011 21.779 -4.862 1.00 81.55 809 ALA B O 1
ATOM 6105 N N . THR A 1 788 ? -34.216 21.913 -4.482 1.00 66.56 810 THR B N 1
ATOM 6106 C CA . THR A 1 788 ? -34.735 21.353 -5.700 1.00 60.48 810 THR B CA 1
ATOM 6107 C C . THR A 1 788 ? -36.262 21.262 -5.572 1.00 62.51 810 THR B C 1
ATOM 6108 O O . THR A 1 788 ? -36.953 21.822 -6.397 1.00 69.66 810 THR B O 1
ATOM 6112 N N . ASP A 1 789 ? -36.768 20.492 -4.578 1.00 56.85 811 ASP B N 1
ATOM 6113 C CA . ASP A 1 789 ? -38.221 20.194 -4.463 1.00 50.60 811 ASP B CA 1
ATOM 6114 C C . ASP A 1 789 ? -38.656 20.298 -2.986 1.00 44.66 811 ASP B C 1
ATOM 6115 O O . ASP A 1 789 ? -39.652 19.703 -2.633 1.00 42.41 811 ASP B O 1
ATOM 6120 N N . VAL A 1 790 ? -37.934 21.045 -2.136 1.00 43.86 812 VAL B N 1
ATOM 6121 C CA . VAL A 1 790 ? -38.440 21.472 -0.795 1.00 43.57 812 VAL B CA 1
ATOM 6122 C C . VAL A 1 790 ? -38.631 23.001 -0.803 1.00 39.92 812 VAL B C 1
ATOM 6123 O O . VAL A 1 790 ? -37.759 23.779 -0.412 1.00 39.63 812 VAL B O 1
ATOM 6127 N N . THR A 1 791 ? -39.824 23.426 -1.189 1.00 39.36 813 THR B N 1
ATOM 6128 C CA . THR A 1 791 ? -40.033 24.786 -1.646 1.00 47.43 813 THR B CA 1
ATOM 6129 C C . THR A 1 791 ? -41.247 25.392 -0.938 1.00 47.52 813 THR B C 1
ATOM 6130 O O . THR A 1 791 ? -42.126 24.689 -0.514 1.00 45.39 813 THR B O 1
ATOM 6134 N N . CYS A 1 792 ? -41.278 26.720 -0.817 1.00 43.15 814 CYS B N 1
ATOM 6135 C CA . CYS A 1 792 ? -42.423 27.422 -0.266 1.00 45.95 814 CYS B CA 1
ATOM 6136 C C . CYS A 1 792 ? -43.429 27.620 -1.382 1.00 47.99 814 CYS B C 1
ATOM 6137 O O . CYS A 1 792 ? -43.009 27.938 -2.497 1.00 48.37 814 CYS B O 1
ATOM 6140 N N . VAL A 1 793 ? -44.720 27.481 -1.069 1.00 41.68 815 VAL B N 1
ATOM 6141 C CA . VAL A 1 793 ? -45.759 27.720 -2.065 1.00 51.18 815 VAL B CA 1
ATOM 6142 C C . VAL A 1 793 ? -46.336 29.126 -1.846 1.00 53.51 815 VAL B C 1
ATOM 6143 O O . VAL A 1 793 ? -46.880 29.688 -2.766 1.00 58.03 815 VAL B O 1
ATOM 6147 N N . GLY A 1 794 ? -46.208 29.642 -0.617 1.00 60.26 816 GLY B N 1
ATOM 6148 C CA . GLY A 1 794 ? -46.530 31.015 -0.216 1.00 65.82 816 GLY B CA 1
ATOM 6149 C C . GLY A 1 794 ? -45.809 31.394 1.084 1.00 70.38 816 GLY B C 1
ATOM 6150 O O . GLY A 1 794 ? -45.007 30.607 1.581 1.00 59.64 816 GLY B O 1
ATOM 6151 N N . PRO A 1 795 ? -46.062 32.602 1.626 1.00 80.90 817 PRO B N 1
ATOM 6152 C CA . PRO A 1 795 ? -46.844 33.662 0.997 1.00 82.03 817 PRO B CA 1
ATOM 6153 C C . PRO A 1 795 ? -46.120 34.300 -0.206 1.00 87.91 817 PRO B C 1
ATOM 6154 O O . PRO A 1 795 ? -44.906 34.103 -0.359 1.00 86.85 817 PRO B O 1
ATOM 6158 N N . GLY A 1 796 ? -46.873 35.079 -1.000 1.00 78.02 818 GLY B N 1
ATOM 6159 C CA . GLY A 1 796 ? -46.482 35.674 -2.300 1.00 77.59 818 GLY B CA 1
ATOM 6160 C C . GLY A 1 796 ? -44.991 35.928 -2.483 1.00 76.14 818 GLY B C 1
ATOM 6161 O O . GLY A 1 796 ? -44.422 35.510 -3.485 1.00 73.25 818 GLY B O 1
ATOM 6162 N N . ALA A 1 797 ? -44.366 36.631 -1.528 1.00 80.98 819 ALA B N 1
ATOM 6163 C CA . ALA A 1 797 ? -42.942 37.040 -1.605 1.00 86.98 819 ALA B CA 1
ATOM 6164 C C . ALA A 1 797 ? -42.040 35.824 -1.883 1.00 92.61 819 ALA B C 1
ATOM 6165 O O . ALA A 1 797 ? -41.270 35.816 -2.860 1.00 96.28 819 ALA B O 1
ATOM 6167 N N . HIS A 1 798 ? -42.177 34.794 -1.035 1.00 86.51 820 HIS B N 1
ATOM 6168 C CA . HIS A 1 798 ? -41.283 33.627 -0.961 1.00 69.47 820 HIS B CA 1
ATOM 6169 C C . HIS A 1 798 ? -41.797 32.466 -1.838 1.00 70.56 820 HIS B C 1
ATOM 6170 O O . HIS A 1 798 ? -41.190 31.396 -1.877 1.00 66.40 820 HIS B O 1
ATOM 6177 N N . LYS A 1 799 ? -42.921 32.665 -2.541 1.00 69.09 821 LYS B N 1
ATOM 6178 C CA . LYS A 1 799 ? -43.516 31.636 -3.398 1.00 71.11 821 LYS B CA 1
ATOM 6179 C C . LYS A 1 799 ? -42.499 31.144 -4.429 1.00 69.24 821 LYS B C 1
ATOM 6180 O O . LYS A 1 799 ? -41.860 31.942 -5.087 1.00 67.25 821 LYS B O 1
ATOM 6186 N N . GLY A 1 800 ? -42.392 29.816 -4.573 1.00 67.57 822 GLY B N 1
ATOM 6187 C CA . GLY A 1 800 ? -41.442 29.179 -5.474 1.00 55.24 822 GLY B CA 1
ATOM 6188 C C . GLY A 1 800 ? -40.039 29.078 -4.895 1.00 53.41 822 GLY B C 1
ATOM 6189 O O . GLY A 1 800 ? -39.195 28.406 -5.450 1.00 60.35 822 GLY B O 1
ATOM 6190 N N . GLN A 1 801 ? -39.771 29.712 -3.757 1.00 57.95 823 GLN B N 1
ATOM 6191 C CA . GLN A 1 801 ? -38.406 29.765 -3.201 1.00 59.28 823 GLN B CA 1
ATOM 6192 C C . GLN A 1 801 ? -38.081 28.535 -2.327 1.00 57.32 823 GLN B C 1
ATOM 6193 O O . GLN A 1 801 ? -38.922 28.049 -1.586 1.00 50.15 823 GLN B O 1
ATOM 6199 N N . SER A 1 802 ? -36.825 28.075 -2.373 1.00 53.13 824 SER B N 1
ATOM 6200 C CA . SER A 1 802 ? -36.374 26.937 -1.581 1.00 50.41 824 SER B CA 1
ATOM 6201 C C . SER A 1 802 ? -36.387 27.333 -0.104 1.00 46.50 824 SER B C 1
ATOM 6202 O O . SER A 1 802 ? -35.985 28.462 0.246 1.00 40.92 824 SER B O 1
ATOM 6205 N N . VAL A 1 803 ? -36.831 26.420 0.768 1.00 40.86 825 VAL B N 1
ATOM 6206 C CA . VAL A 1 803 ? -36.836 26.766 2.166 1.00 43.39 825 VAL B CA 1
ATOM 6207 C C . VAL A 1 803 ? -35.392 26.852 2.662 1.00 41.56 825 VAL B C 1
ATOM 6208 O O . VAL A 1 803 ? -35.158 27.587 3.610 1.00 40.76 825 VAL B O 1
ATOM 6212 N N . ILE A 1 804 ? -34.451 26.148 2.026 1.00 38.45 826 ILE B N 1
ATOM 6213 C CA . ILE A 1 804 ? -33.048 26.120 2.529 1.00 45.53 826 ILE B CA 1
ATOM 6214 C C . ILE A 1 804 ? -32.402 27.524 2.389 1.00 47.07 826 ILE B C 1
ATOM 6215 O O . ILE A 1 804 ? -31.463 27.811 3.108 1.00 43.46 826 ILE B O 1
ATOM 6220 N N . SER A 1 805 ? -32.928 28.377 1.500 1.00 49.65 827 SER B N 1
ATOM 6221 C CA . SER A 1 805 ? -32.383 29.731 1.180 1.00 58.53 827 SER B CA 1
ATOM 6222 C C . SER A 1 805 ? -33.116 30.854 1.951 1.00 62.77 827 SER B C 1
ATOM 6223 O O . SER A 1 805 ? -32.702 32.018 1.972 1.00 55.20 827 SER B O 1
ATOM 6226 N N . LEU A 1 806 ? -34.197 30.493 2.630 1.00 53.19 828 LEU B N 1
ATOM 6227 C CA . LEU A 1 806 ? -35.119 31.431 3.221 1.00 54.30 828 LEU B CA 1
ATOM 6228 C C . LEU A 1 806 ? -34.448 32.198 4.376 1.00 52.61 828 LEU B C 1
ATOM 6229 O O . LEU A 1 806 ? -33.915 31.620 5.313 1.00 53.38 828 LEU B O 1
ATOM 6234 N N . ASP A 1 807 ? -34.483 33.538 4.303 1.00 56.54 829 ASP B N 1
ATOM 6235 C CA . ASP A 1 807 ? -34.103 34.402 5.421 1.00 54.67 829 ASP B CA 1
ATOM 6236 C C . ASP A 1 807 ? -35.397 34.908 6.070 1.00 48.12 829 ASP B C 1
ATOM 6237 O O . ASP A 1 807 ? -36.185 35.558 5.397 1.00 51.55 829 ASP B O 1
ATOM 6242 N N . LEU A 1 808 ? -35.645 34.547 7.336 1.00 46.09 830 LEU B N 1
ATOM 6243 C CA . LEU A 1 808 ? -36.866 34.940 8.028 1.00 46.41 830 LEU B CA 1
ATOM 6244 C C . LEU A 1 808 ? -36.514 35.886 9.173 1.00 42.97 830 LEU B C 1
ATOM 6245 O O . LEU A 1 808 ? -37.119 35.838 10.257 1.00 44.21 830 LEU B O 1
ATOM 6250 N N . TYR A 1 809 ? -35.531 36.750 8.935 1.00 41.80 831 TYR B N 1
ATOM 6251 C CA . TYR A 1 809 ? -35.037 37.641 10.006 1.00 42.74 831 TYR B CA 1
ATOM 6252 C C . TYR A 1 809 ? -36.146 38.608 10.436 1.00 37.69 831 TYR B C 1
ATOM 6253 O O . TYR A 1 809 ? -36.184 38.988 11.598 1.00 41.83 831 TYR B O 1
ATOM 6262 N N . THR A 1 810 ? -37.050 38.975 9.508 1.00 40.46 832 THR B N 1
ATOM 6263 C CA . THR A 1 810 ? -38.170 39.907 9.814 1.00 42.56 832 THR B CA 1
ATOM 6264 C C . THR A 1 810 ? -39.099 39.311 10.872 1.00 47.87 832 THR B C 1
ATOM 6265 O O . THR A 1 810 ? -39.766 40.066 11.557 1.00 50.45 832 THR B O 1
ATOM 6269 N N . CYS A 1 811 ? -39.088 37.969 11.043 1.00 44.46 833 CYS B N 1
ATOM 6270 C CA . CYS A 1 811 ? -39.793 37.296 12.145 1.00 48.33 833 CYS B CA 1
ATOM 6271 C C . CYS A 1 811 ? -39.128 37.520 13.510 1.00 48.38 833 CYS B C 1
ATOM 6272 O O . CYS A 1 811 ? -39.758 37.249 14.506 1.00 55.32 833 CYS B O 1
ATOM 6275 N N . GLU A 1 812 ? -37.887 38.016 13.553 1.00 52.48 834 GLU B N 1
ATOM 6276 C CA . GLU A 1 812 ? -37.106 38.153 14.797 1.00 59.55 834 GLU B CA 1
ATOM 6277 C C . GLU A 1 812 ? -36.631 39.595 15.101 1.00 64.17 834 GLU B C 1
ATOM 6278 O O . GLU A 1 812 ? -35.681 39.761 15.880 1.00 74.11 834 GLU B O 1
ATOM 6284 N N . LEU A 1 813 ? -37.266 40.638 14.549 1.00 64.38 835 LEU B N 1
ATOM 6285 C CA . LEU A 1 813 ? -36.670 42.009 14.560 1.00 64.95 835 LEU B CA 1
ATOM 6286 C C . LEU A 1 813 ? -36.333 42.479 15.981 1.00 59.96 835 LEU B C 1
ATOM 6287 O O . LEU A 1 813 ? -37.175 42.418 16.871 1.00 70.38 835 LEU B O 1
ATOM 6292 N N . ALA B 1 5 ? -77.784 36.717 -19.516 1.00 64.61 27 ALA A N 1
ATOM 6293 C CA . ALA B 1 5 ? -78.976 36.092 -20.119 1.00 65.29 27 ALA A CA 1
ATOM 6294 C C . ALA B 1 5 ? -79.987 35.813 -18.992 1.00 62.69 27 ALA A C 1
ATOM 6295 O O . ALA B 1 5 ? -81.113 36.269 -19.068 1.00 70.84 27 ALA A O 1
ATOM 6297 N N . ARG B 1 6 ? -79.567 35.128 -17.920 1.00 58.85 28 ARG A N 1
ATOM 6298 C CA . ARG B 1 6 ? -80.436 34.875 -16.752 1.00 55.53 28 ARG A CA 1
ATOM 6299 C C . ARG B 1 6 ? -80.498 36.136 -15.889 1.00 53.11 28 ARG A C 1
ATOM 6300 O O . ARG B 1 6 ? -79.488 36.767 -15.672 1.00 47.52 28 ARG A O 1
ATOM 6308 N N . TRP B 1 7 ? -81.668 36.427 -15.331 1.00 45.04 29 TRP A N 1
ATOM 6309 C CA . TRP B 1 7 ? -81.821 37.552 -14.424 1.00 48.41 29 TRP A CA 1
ATOM 6310 C C . TRP B 1 7 ? -81.467 37.145 -12.993 1.00 45.29 29 TRP A C 1
ATOM 6311 O O . TRP B 1 7 ? -80.969 37.965 -12.230 1.00 46.31 29 TRP A O 1
ATOM 6322 N N . PHE B 1 8 ? -81.659 35.867 -12.640 1.00 42.59 30 PHE A N 1
ATOM 6323 C CA . PHE B 1 8 ? -81.351 35.412 -11.272 1.00 43.62 30 PHE A CA 1
ATOM 6324 C C . PHE B 1 8 ? -80.428 34.193 -11.338 1.00 43.52 30 PHE A C 1
ATOM 6325 O O . PHE B 1 8 ? -80.784 33.201 -11.946 1.00 48.78 30 PHE A O 1
ATOM 6333 N N . PRO B 1 9 ? -79.190 34.241 -10.799 1.00 47.13 31 PRO A N 1
ATOM 6334 C CA . PRO B 1 9 ? -78.312 33.070 -10.846 1.00 47.76 31 PRO A CA 1
ATOM 6335 C C . PRO B 1 9 ? -78.970 31.910 -10.074 1.00 51.27 31 PRO A C 1
ATOM 6336 O O . PRO B 1 9 ? -79.613 32.150 -9.055 1.00 44.64 31 PRO A O 1
ATOM 6340 N N . LYS B 1 10 ? -78.818 30.677 -10.573 1.00 57.30 32 LYS A N 1
ATOM 6341 C CA . LYS B 1 10 ? -79.281 29.500 -9.854 1.00 60.67 32 LYS A CA 1
ATOM 6342 C C . LYS B 1 10 ? -78.235 29.116 -8.796 1.00 51.20 32 LYS A C 1
ATOM 6343 O O . LYS B 1 10 ? -77.136 28.705 -9.083 1.00 43.35 32 LYS A O 1
ATOM 6349 N N . THR B 1 11 ? -78.620 29.287 -7.550 1.00 49.60 33 THR A N 1
ATOM 6350 C CA . THR B 1 11 ? -77.743 29.126 -6.427 1.00 52.16 33 THR A CA 1
ATOM 6351 C C . THR B 1 11 ? -77.947 27.738 -5.810 1.00 48.59 33 THR A C 1
ATOM 6352 O O . THR B 1 11 ? -77.096 27.248 -5.086 1.00 50.63 33 THR A O 1
ATOM 6356 N N . LEU B 1 12 ? -79.106 27.136 -6.086 1.00 45.77 34 LEU A N 1
ATOM 6357 C CA . LEU B 1 12 ? -79.486 25.842 -5.529 1.00 53.46 34 LEU A CA 1
ATOM 6358 C C . LEU B 1 12 ? -78.460 24.821 -5.989 1.00 48.25 34 LEU A C 1
ATOM 6359 O O . LEU B 1 12 ? -78.227 24.714 -7.188 1.00 51.11 34 LEU A O 1
ATOM 6364 N N . PRO B 1 13 ? -77.866 24.034 -5.067 1.00 48.51 35 PRO A N 1
ATOM 6365 C CA . PRO B 1 13 ? -76.894 23.000 -5.439 1.00 49.40 35 PRO A CA 1
ATOM 6366 C C . PRO B 1 13 ? -77.492 21.671 -5.941 1.00 50.55 35 PRO A C 1
ATOM 6367 O O . PRO B 1 13 ? -76.869 20.647 -5.801 1.00 62.69 35 PRO A O 1
ATOM 6371 N N . CYS B 1 14 ? -78.680 21.718 -6.539 1.00 45.83 36 CYS A N 1
ATOM 6372 C CA . CYS B 1 14 ? -79.417 20.563 -7.051 1.00 48.76 36 CYS A CA 1
ATOM 6373 C C . CYS B 1 14 ? -79.774 20.861 -8.501 1.00 44.18 36 CYS A C 1
ATOM 6374 O O . CYS B 1 14 ? -80.023 22.007 -8.822 1.00 45.90 36 CYS A O 1
ATOM 6377 N N . ASP B 1 15 ? -79.781 19.863 -9.376 1.00 41.50 37 ASP A N 1
ATOM 6378 C CA . ASP B 1 15 ? -80.281 20.123 -10.733 1.00 48.08 37 ASP A CA 1
ATOM 6379 C C . ASP B 1 15 ? -81.805 20.277 -10.654 1.00 57.21 37 ASP A C 1
ATOM 6380 O O . ASP B 1 15 ? -82.447 19.661 -9.790 1.00 56.04 37 ASP A O 1
ATOM 6385 N N . VAL B 1 16 ? -82.365 21.141 -11.512 1.00 59.06 38 VAL A N 1
ATOM 6386 C CA . VAL B 1 16 ? -83.797 21.429 -11.529 1.00 61.93 38 VAL A CA 1
ATOM 6387 C C . VAL B 1 16 ? -84.270 21.337 -12.979 1.00 62.20 38 VAL A C 1
ATOM 6388 O O . VAL B 1 16 ? -83.744 22.019 -13.825 1.00 66.78 38 VAL A O 1
ATOM 6392 N N . THR B 1 17 ? -85.239 20.448 -13.221 1.00 63.30 39 THR A N 1
ATOM 6393 C CA . THR B 1 17 ? -85.774 20.095 -14.530 1.00 70.21 39 THR A CA 1
ATOM 6394 C C . THR B 1 17 ? -87.300 20.272 -14.501 1.00 80.01 39 THR A C 1
ATOM 6395 O O . THR B 1 17 ? -87.936 20.124 -13.442 1.00 72.62 39 THR A O 1
ATOM 6399 N N . LEU B 1 18 ? -87.867 20.598 -15.671 1.00 86.13 40 LEU A N 1
ATOM 6400 C CA . LEU B 1 18 ? -89.305 20.756 -15.860 1.00 88.65 40 LEU A CA 1
ATOM 6401 C C . LEU B 1 18 ? -89.835 19.633 -16.751 1.00 92.00 40 LEU A C 1
ATOM 6402 O O . LEU B 1 18 ? -89.112 19.068 -17.557 1.00 94.33 40 LEU A O 1
ATOM 6407 N N . ASP B 1 19 ? -91.107 19.301 -16.538 1.00 105.61 41 ASP A N 1
ATOM 6408 C CA . ASP B 1 19 ? -91.903 18.531 -17.476 1.00 115.86 41 ASP A CA 1
ATOM 6409 C C . ASP B 1 19 ? -93.331 19.095 -17.419 1.00 120.24 41 ASP A C 1
ATOM 6410 O O . ASP B 1 19 ? -94.233 18.476 -16.841 1.00 128.86 41 ASP A O 1
ATOM 6415 N N . VAL B 1 20 ? -93.511 20.289 -18.006 1.00 111.00 42 VAL A N 1
ATOM 6416 C CA . VAL B 1 20 ? -94.781 21.042 -17.965 1.00 105.42 42 VAL A CA 1
ATOM 6417 C C . VAL B 1 20 ? -95.949 20.097 -18.290 1.00 103.76 42 VAL A C 1
ATOM 6418 O O . VAL B 1 20 ? -97.004 20.215 -17.674 1.00 89.14 42 VAL A O 1
ATOM 6422 N N . SER B 1 21 ? -95.734 19.162 -19.232 1.00 110.39 43 SER A N 1
ATOM 6423 C CA . SER B 1 21 ? -96.713 18.115 -19.610 1.00 104.51 43 SER A CA 1
ATOM 6424 C C . SER B 1 21 ? -97.304 17.441 -18.355 1.00 108.21 43 SER A C 1
ATOM 6425 O O . SER B 1 21 ? -98.538 17.508 -18.095 1.00 83.37 43 SER A O 1
ATOM 6428 N N . LYS B 1 22 ? -96.422 16.823 -17.555 1.00 103.51 44 LYS A N 1
ATOM 6429 C CA . LYS B 1 22 ? -96.834 16.040 -16.387 1.00 97.18 44 LYS A CA 1
ATOM 6430 C C . LYS B 1 22 ? -96.855 16.922 -15.127 1.00 91.88 44 LYS A C 1
ATOM 6431 O O . LYS B 1 22 ? -97.028 16.400 -14.025 1.00 94.80 44 LYS A O 1
ATOM 6437 N N . ASN B 1 23 ? -96.715 18.248 -15.295 1.00 90.32 45 ASN A N 1
ATOM 6438 C CA . ASN B 1 23 ? -96.819 19.240 -14.197 1.00 83.66 45 ASN A CA 1
ATOM 6439 C C . ASN B 1 23 ? -95.709 19.023 -13.158 1.00 82.36 45 ASN A C 1
ATOM 6440 O O . ASN B 1 23 ? -95.946 19.235 -11.952 1.00 76.37 45 ASN A O 1
ATOM 6445 N N . HIS B 1 24 ? -94.515 18.618 -13.623 1.00 75.23 46 HIS A N 1
ATOM 6446 C CA . HIS B 1 24 ? -93.424 18.140 -12.742 1.00 79.07 46 HIS A CA 1
ATOM 6447 C C . HIS B 1 24 ? -92.298 19.183 -12.614 1.00 68.43 46 HIS A C 1
ATOM 6448 O O . HIS B 1 24 ? -91.841 19.772 -13.589 1.00 70.90 46 HIS A O 1
ATOM 6455 N N . VAL B 1 25 ? -91.874 19.407 -11.370 1.00 61.51 47 VAL A N 1
ATOM 6456 C CA . VAL B 1 25 ? -90.662 20.130 -11.054 1.00 62.29 47 VAL A CA 1
ATOM 6457 C C . VAL B 1 25 ? -89.706 19.142 -10.348 1.00 58.62 47 VAL A C 1
ATOM 6458 O O . VAL B 1 25 ? -89.865 18.844 -9.145 1.00 53.36 47 VAL A O 1
ATOM 6462 N N . ILE B 1 26 ? -88.712 18.651 -11.103 1.00 57.15 48 ILE A N 1
ATOM 6463 C CA . ILE B 1 26 ? -87.761 17.617 -10.655 1.00 49.30 48 ILE A CA 1
ATOM 6464 C C . ILE B 1 26 ? -86.493 18.276 -10.115 1.00 48.91 48 ILE A C 1
ATOM 6465 O O . ILE B 1 26 ? -85.778 18.924 -10.853 1.00 51.84 48 ILE A O 1
ATOM 6470 N N . VAL B 1 27 ? -86.253 18.085 -8.818 1.00 41.85 49 VAL A N 1
ATOM 6471 C CA . VAL B 1 27 ? -85.122 18.563 -8.117 1.00 45.24 49 VAL A CA 1
ATOM 6472 C C . VAL B 1 27 ? -84.248 17.358 -7.726 1.00 48.19 49 VAL A C 1
ATOM 6473 O O . VAL B 1 27 ? -84.621 16.550 -6.848 1.00 44.65 49 VAL A O 1
ATOM 6477 N N . ASP B 1 28 ? -83.051 17.293 -8.319 1.00 48.90 50 ASP A N 1
ATOM 6478 C CA . ASP B 1 28 ? -82.102 16.204 -8.047 1.00 45.05 50 ASP A CA 1
ATOM 6479 C C . ASP B 1 28 ? -80.846 16.732 -7.342 1.00 42.39 50 ASP A C 1
ATOM 6480 O O . ASP B 1 28 ? -80.018 17.357 -7.963 1.00 41.87 50 ASP A O 1
ATOM 6485 N N . CYS B 1 29 ? -80.754 16.463 -6.036 1.00 40.97 51 CYS A N 1
ATOM 6486 C CA . CYS B 1 29 ? -79.619 16.736 -5.174 1.00 45.87 51 CYS A CA 1
ATOM 6487 C C . CYS B 1 29 ? -78.790 15.470 -4.862 1.00 40.54 51 CYS A C 1
ATOM 6488 O O . CYS B 1 29 ? -78.176 15.387 -3.781 1.00 36.82 51 CYS A O 1
ATOM 6491 N N . THR B 1 30 ? -78.774 14.494 -5.774 1.00 39.99 52 THR A N 1
ATOM 6492 C CA . THR B 1 30 ? -77.986 13.262 -5.536 1.00 41.74 52 THR A CA 1
ATOM 6493 C C . THR B 1 30 ? -76.522 13.672 -5.316 1.00 44.09 52 THR A C 1
ATOM 6494 O O . THR B 1 30 ? -75.981 14.420 -6.116 1.00 43.53 52 THR A O 1
ATOM 6498 N N . ASP B 1 31 ? -75.947 13.247 -4.186 1.00 45.05 53 ASP A N 1
ATOM 6499 C CA . ASP B 1 31 ? -74.488 13.195 -3.982 1.00 50.95 53 ASP A CA 1
ATOM 6500 C C . ASP B 1 31 ? -73.922 14.619 -4.052 1.00 51.68 53 ASP A C 1
ATOM 6501 O O . ASP B 1 31 ? -72.956 14.863 -4.771 1.00 46.85 53 ASP A O 1
ATOM 6506 N N . LYS B 1 32 ? -74.520 15.538 -3.283 1.00 49.38 54 LYS A N 1
ATOM 6507 C CA . LYS B 1 32 ? -74.147 16.922 -3.324 1.00 46.35 54 LYS A CA 1
ATOM 6508 C C . LYS B 1 32 ? -73.493 17.319 -2.013 1.00 44.83 54 LYS A C 1
ATOM 6509 O O . LYS B 1 32 ? -73.409 18.487 -1.722 1.00 54.65 54 LYS A O 1
ATOM 6515 N N . HIS B 1 33 ? -73.041 16.336 -1.235 1.00 45.49 55 HIS A N 1
ATOM 6516 C CA . HIS B 1 33 ? -72.305 16.574 -0.007 1.00 51.58 55 HIS A CA 1
ATOM 6517 C C . HIS B 1 33 ? -73.106 17.462 0.947 1.00 49.52 55 HIS A C 1
ATOM 6518 O O . HIS B 1 33 ? -72.521 18.166 1.724 1.00 50.79 55 HIS A O 1
ATOM 6525 N N . LEU B 1 34 ? -74.431 17.325 0.939 1.00 50.65 56 LEU A N 1
ATOM 6526 C CA . LEU B 1 34 ? -75.318 18.098 1.806 1.00 51.53 56 LEU A CA 1
ATOM 6527 C C . LEU B 1 34 ? -75.394 17.507 3.215 1.00 53.38 56 LEU A C 1
ATOM 6528 O O . LEU B 1 34 ? -75.428 16.281 3.376 1.00 47.94 56 LEU A O 1
ATOM 6533 N N . THR B 1 35 ? -75.470 18.384 4.236 1.00 55.39 57 THR A N 1
ATOM 6534 C CA . THR B 1 35 ? -75.771 17.957 5.618 1.00 52.46 57 THR A CA 1
ATOM 6535 C C . THR B 1 35 ? -77.058 18.605 6.146 1.00 52.31 57 THR A C 1
ATOM 6536 O O . THR B 1 35 ? -77.402 18.409 7.315 1.00 56.03 57 THR A O 1
ATOM 6540 N N . GLU B 1 36 ? -77.760 19.346 5.284 1.00 50.30 58 GLU A N 1
ATOM 6541 C CA . GLU B 1 36 ? -79.112 19.843 5.527 1.00 52.29 58 GLU A CA 1
ATOM 6542 C C . GLU B 1 36 ? -79.843 19.900 4.193 1.00 46.88 58 GLU A C 1
ATOM 6543 O O . GLU B 1 36 ? -79.194 20.038 3.144 1.00 52.51 58 GLU A O 1
ATOM 6549 N N . ILE B 1 37 ? -81.172 19.829 4.224 1.00 46.34 59 ILE A N 1
ATOM 6550 C CA . ILE B 1 37 ? -81.938 20.082 3.023 1.00 48.66 59 ILE A CA 1
ATOM 6551 C C . ILE B 1 37 ? -81.665 21.537 2.662 1.00 53.61 59 ILE A C 1
ATOM 6552 O O . ILE B 1 37 ? -81.681 22.387 3.545 1.00 49.37 59 ILE A O 1
ATOM 6557 N N . PRO B 1 38 ? -81.338 21.860 1.391 1.00 54.42 60 PRO A N 1
ATOM 6558 C CA . PRO B 1 38 ? -81.011 23.236 1.027 1.00 59.06 60 PRO A CA 1
ATOM 6559 C C . PRO B 1 38 ? -82.259 24.134 1.067 1.00 56.56 60 PRO A C 1
ATOM 6560 O O . PRO B 1 38 ? -83.320 23.727 0.614 1.00 55.11 60 PRO A O 1
ATOM 6564 N N . GLY B 1 39 ? -82.105 25.359 1.584 1.00 58.73 61 GLY A N 1
ATOM 6565 C CA . GLY B 1 39 ? -83.143 26.378 1.456 1.00 59.15 61 GLY A CA 1
ATOM 6566 C C . GLY B 1 39 ? -83.381 26.739 -0.005 1.00 60.10 61 GLY A C 1
ATOM 6567 O O . GLY B 1 39 ? -82.498 26.560 -0.853 1.00 58.60 61 GLY A O 1
ATOM 6568 N N . GLY B 1 40 ? -84.584 27.233 -0.307 1.00 51.05 62 GLY A N 1
ATOM 6569 C CA . GLY B 1 40 ? -84.895 27.754 -1.624 1.00 53.70 62 GLY A CA 1
ATOM 6570 C C . GLY B 1 40 ? -85.193 26.686 -2.659 1.00 54.44 62 GLY A C 1
ATOM 6571 O O . GLY B 1 40 ? -85.167 26.980 -3.873 1.00 49.47 62 GLY A O 1
ATOM 6572 N N . ILE B 1 41 ? -85.497 25.450 -2.214 1.00 58.85 63 ILE A N 1
ATOM 6573 C CA . ILE B 1 41 ? -86.056 24.439 -3.122 1.00 52.64 63 ILE A CA 1
ATOM 6574 C C . ILE B 1 41 ? -87.366 25.011 -3.634 1.00 49.54 63 ILE A C 1
ATOM 6575 O O . ILE B 1 41 ? -88.109 25.569 -2.834 1.00 54.63 63 ILE A O 1
ATOM 6580 N N . PRO B 1 42 ? -87.718 24.892 -4.930 1.00 48.40 64 PRO A N 1
ATOM 6581 C CA . PRO B 1 42 ? -88.960 25.473 -5.435 1.00 49.30 64 PRO A CA 1
ATOM 6582 C C . PRO B 1 42 ? -90.161 24.991 -4.620 1.00 64.97 64 PRO A C 1
ATOM 6583 O O . PRO B 1 42 ? -90.218 23.809 -4.288 1.00 71.07 64 PRO A O 1
ATOM 6587 N N . THR B 1 43 ? -91.130 25.882 -4.379 1.00 67.66 65 THR A N 1
ATOM 6588 C CA . THR B 1 43 ? -92.393 25.530 -3.696 1.00 61.25 65 THR A CA 1
ATOM 6589 C C . THR B 1 43 ? -93.192 24.536 -4.545 1.00 47.84 65 THR A C 1
ATOM 6590 O O . THR B 1 43 ? -93.954 23.727 -4.011 1.00 52.44 65 THR A O 1
ATOM 6594 N N . ASN B 1 44 ? -93.007 24.587 -5.866 1.00 46.19 66 ASN A N 1
ATOM 6595 C CA . ASN B 1 44 ? -93.775 23.722 -6.804 1.00 44.49 66 ASN A CA 1
ATOM 6596 C C . ASN B 1 44 ? -93.073 22.357 -7.049 1.00 50.76 66 ASN A C 1
ATOM 6597 O O . ASN B 1 44 ? -93.488 21.590 -7.927 1.00 49.58 66 ASN A O 1
ATOM 6602 N N . THR B 1 45 ? -91.974 22.051 -6.339 1.00 53.80 67 THR A N 1
ATOM 6603 C CA . THR B 1 45 ? -91.244 20.772 -6.591 1.00 51.49 67 THR A CA 1
ATOM 6604 C C . THR B 1 45 ? -92.191 19.572 -6.425 1.00 48.34 67 THR A C 1
ATOM 6605 O O . THR B 1 45 ? -92.783 19.403 -5.347 1.00 54.33 67 THR A O 1
ATOM 6609 N N . THR B 1 46 ? -92.251 18.698 -7.436 1.00 49.80 68 THR A N 1
ATOM 6610 C CA . THR B 1 46 ? -93.013 17.423 -7.320 1.00 57.78 68 THR A CA 1
ATOM 6611 C C . THR B 1 46 ? -92.135 16.190 -7.010 1.00 60.47 68 THR A C 1
ATOM 6612 O O . THR B 1 46 ? -92.637 15.241 -6.384 1.00 51.33 68 THR A O 1
ATOM 6616 N N . ASN B 1 47 ? -90.881 16.164 -7.502 1.00 52.34 69 ASN A N 1
ATOM 6617 C CA . ASN B 1 47 ? -89.936 15.022 -7.329 1.00 49.11 69 ASN A CA 1
ATOM 6618 C C . ASN B 1 47 ? -88.620 15.494 -6.698 1.00 42.91 69 ASN A C 1
ATOM 6619 O O . ASN B 1 47 ? -87.874 16.229 -7.310 1.00 47.31 69 ASN A O 1
ATOM 6624 N N . LEU B 1 48 ? -88.382 15.129 -5.437 1.00 37.38 70 LEU A N 1
ATOM 6625 C CA . LEU B 1 48 ? -87.246 15.574 -4.713 1.00 40.59 70 LEU A CA 1
ATOM 6626 C C . LEU B 1 48 ? -86.358 14.372 -4.355 1.00 45.33 70 LEU A C 1
ATOM 6627 O O . LEU B 1 48 ? -86.767 13.509 -3.549 1.00 42.66 70 LEU A O 1
ATOM 6632 N N . THR B 1 49 ? -85.148 14.356 -4.930 1.00 41.76 71 THR A N 1
ATOM 6633 C CA . THR B 1 49 ? -84.154 13.328 -4.683 1.00 39.96 71 THR A CA 1
ATOM 6634 C C . THR B 1 49 ? -82.990 13.874 -3.867 1.00 38.83 71 THR A C 1
ATOM 6635 O O . THR B 1 49 ? -82.244 14.782 -4.329 1.00 40.42 71 THR A O 1
ATOM 6639 N N . LEU B 1 50 ? -82.824 13.292 -2.670 1.00 36.61 72 LEU A N 1
ATOM 6640 C CA . LEU B 1 50 ? -81.791 13.638 -1.773 1.00 37.73 72 LEU A CA 1
ATOM 6641 C C . LEU B 1 50 ? -80.853 12.446 -1.481 1.00 35.02 72 LEU A C 1
ATOM 6642 O O . LEU B 1 50 ? -80.123 12.481 -0.505 1.00 37.60 72 LEU A O 1
ATOM 6647 N N . THR B 1 51 ? -80.806 11.484 -2.394 1.00 39.84 73 THR A N 1
ATOM 6648 C CA . THR B 1 51 ? -80.012 10.244 -2.288 1.00 40.70 73 THR A CA 1
ATOM 6649 C C . THR B 1 51 ? -78.519 10.564 -2.110 1.00 41.42 73 THR A C 1
ATOM 6650 O O . THR B 1 51 ? -77.998 11.416 -2.801 1.00 41.62 73 THR A O 1
ATOM 6654 N N . ILE B 1 52 ? -77.862 9.828 -1.203 1.00 39.91 74 ILE A N 1
ATOM 6655 C CA . ILE B 1 52 ? -76.404 9.860 -0.958 1.00 45.58 74 ILE A CA 1
ATOM 6656 C C . ILE B 1 52 ? -76.012 11.293 -0.578 1.00 46.09 74 ILE A C 1
ATOM 6657 O O . ILE B 1 52 ? -75.381 12.009 -1.365 1.00 45.68 74 ILE A O 1
ATOM 6662 N N . ASN B 1 53 ? -76.460 11.699 0.615 1.00 44.71 75 ASN A N 1
ATOM 6663 C CA . ASN B 1 53 ? -76.069 12.917 1.294 1.00 41.51 75 ASN A CA 1
ATOM 6664 C C . ASN B 1 53 ? -75.894 12.506 2.754 1.00 41.27 75 ASN A C 1
ATOM 6665 O O . ASN B 1 53 ? -75.982 11.298 3.094 1.00 42.73 75 ASN A O 1
ATOM 6670 N N . HIS B 1 54 ? -75.701 13.474 3.638 1.00 43.06 76 HIS A N 1
ATOM 6671 C CA . HIS B 1 54 ? -75.441 13.199 5.054 1.00 44.68 76 HIS A CA 1
ATOM 6672 C C . HIS B 1 54 ? -76.389 14.041 5.904 1.00 39.82 76 HIS A C 1
ATOM 6673 O O . HIS B 1 54 ? -75.979 14.630 6.894 1.00 45.65 76 HIS A O 1
ATOM 6680 N N . ILE B 1 55 ? -77.660 14.050 5.510 1.00 48.08 77 ILE A N 1
ATOM 6681 C CA . ILE B 1 55 ? -78.698 14.802 6.210 1.00 44.89 77 ILE A CA 1
ATOM 6682 C C . ILE B 1 55 ? -79.150 13.958 7.389 1.00 46.87 77 ILE A C 1
ATOM 6683 O O . ILE B 1 55 ? -79.618 12.846 7.190 1.00 47.63 77 ILE A O 1
ATOM 6688 N N . PRO B 1 56 ? -78.979 14.415 8.650 1.00 49.68 78 PRO A N 1
ATOM 6689 C CA . PRO B 1 56 ? -79.142 13.528 9.796 1.00 51.04 78 PRO A CA 1
ATOM 6690 C C . PRO B 1 56 ? -80.570 13.444 10.345 1.00 49.91 78 PRO A C 1
ATOM 6691 O O . PRO B 1 56 ? -80.853 12.572 11.181 1.00 51.73 78 PRO A O 1
ATOM 6695 N N . ASP B 1 57 ? -81.464 14.320 9.886 1.00 49.96 79 ASP A N 1
ATOM 6696 C CA . ASP B 1 57 ? -82.824 14.241 10.373 1.00 54.23 79 ASP A CA 1
ATOM 6697 C C . ASP B 1 57 ? -83.802 14.839 9.374 1.00 48.64 79 ASP A C 1
ATOM 6698 O O . ASP B 1 57 ? -83.416 15.577 8.479 1.00 50.85 79 ASP A O 1
ATOM 6703 N N . ILE B 1 58 ? -85.050 14.372 9.504 1.00 45.72 80 ILE A N 1
ATOM 6704 C CA . ILE B 1 58 ? -86.210 14.820 8.795 1.00 48.27 80 ILE A CA 1
ATOM 6705 C C . ILE B 1 58 ? -87.228 15.316 9.840 1.00 52.49 80 ILE A C 1
ATOM 6706 O O . ILE B 1 58 ? -87.390 14.699 10.899 1.00 53.20 80 ILE A O 1
ATOM 6711 N N . SER B 1 59 ? -87.891 16.430 9.516 1.00 51.27 81 SER A N 1
ATOM 6712 C CA . SER B 1 59 ? -88.815 17.142 10.423 1.00 55.11 81 SER A CA 1
ATOM 6713 C C . SER B 1 59 ? -89.916 17.831 9.622 1.00 46.22 81 SER A C 1
ATOM 6714 O O . SER B 1 59 ? -89.875 17.873 8.386 1.00 47.87 81 SER A O 1
ATOM 6717 N N . PRO B 1 60 ? -90.974 18.372 10.279 1.00 56.52 82 PRO A N 1
ATOM 6718 C CA . PRO B 1 60 ? -92.036 19.063 9.541 1.00 58.73 82 PRO A CA 1
ATOM 6719 C C . PRO B 1 60 ? -91.437 20.251 8.766 1.00 50.91 82 PRO A C 1
ATOM 6720 O O . PRO B 1 60 ? -91.866 20.571 7.646 1.00 53.65 82 PRO A O 1
ATOM 6724 N N . ALA B 1 61 ? -90.383 20.841 9.328 1.00 51.66 83 ALA A N 1
ATOM 6725 C CA . ALA B 1 61 ? -89.607 21.882 8.645 1.00 54.34 83 ALA A CA 1
ATOM 6726 C C . ALA B 1 61 ? -89.073 21.400 7.284 1.00 61.32 83 ALA A C 1
ATOM 6727 O O . ALA B 1 61 ? -89.097 22.176 6.322 1.00 64.98 83 ALA A O 1
ATOM 6729 N N . SER B 1 62 ? -88.634 20.128 7.181 1.00 57.15 84 SER A N 1
ATOM 6730 C CA . SER B 1 62 ? -87.964 19.605 5.971 1.00 48.84 84 SER A CA 1
ATOM 6731 C C . SER B 1 62 ? -88.767 19.936 4.718 1.00 48.39 84 SER A C 1
ATOM 6732 O O . SER B 1 62 ? -88.199 20.365 3.710 1.00 56.68 84 SER A O 1
ATOM 6735 N N . PHE B 1 63 ? -90.067 19.627 4.736 1.00 52.94 85 PHE A N 1
ATOM 6736 C CA . PHE B 1 63 ? -90.888 19.711 3.507 1.00 54.05 85 PHE A CA 1
ATOM 6737 C C . PHE B 1 63 ? -92.061 20.706 3.688 1.00 59.06 85 PHE A C 1
ATOM 6738 O O . PHE B 1 63 ? -92.963 20.736 2.857 1.00 54.99 85 PHE A O 1
ATOM 6746 N N . HIS B 1 64 ? -91.990 21.545 4.736 1.00 72.09 86 HIS A N 1
ATOM 6747 C CA . HIS B 1 64 ? -92.899 22.699 5.042 1.00 77.45 86 HIS A CA 1
ATOM 6748 C C . HIS B 1 64 ? -93.661 23.173 3.800 1.00 71.59 86 HIS A C 1
ATOM 6749 O O . HIS B 1 64 ? -94.849 22.888 3.669 1.00 71.08 86 HIS A O 1
ATOM 6756 N N . ARG B 1 65 ? -92.959 23.870 2.896 1.00 65.24 87 ARG A N 1
ATOM 6757 C CA . ARG B 1 65 ? -93.570 24.571 1.775 1.00 71.10 87 ARG A CA 1
ATOM 6758 C C . ARG B 1 65 ? -93.883 23.617 0.621 1.00 69.37 87 ARG A C 1
ATOM 6759 O O . ARG B 1 65 ? -94.534 24.017 -0.365 1.00 64.18 87 ARG A O 1
ATOM 6767 N N . LEU B 1 66 ? -93.357 22.388 0.692 1.00 69.71 88 LEU A N 1
ATOM 6768 C CA . LEU B 1 66 ? -93.250 21.532 -0.495 1.00 75.58 88 LEU A CA 1
ATOM 6769 C C . LEU B 1 66 ? -94.468 20.606 -0.582 1.00 74.54 88 LEU A C 1
ATOM 6770 O O . LEU B 1 66 ? -94.335 19.377 -0.647 1.00 71.38 88 LEU A O 1
ATOM 6775 N N . VAL B 1 67 ? -95.656 21.211 -0.635 1.00 66.49 89 VAL A N 1
ATOM 6776 C CA . VAL B 1 67 ? -96.889 20.465 -0.387 1.00 62.69 89 VAL A CA 1
ATOM 6777 C C . VAL B 1 67 ? -97.339 19.788 -1.687 1.00 56.41 89 VAL A C 1
ATOM 6778 O O . VAL B 1 67 ? -98.217 18.910 -1.652 1.00 56.70 89 VAL A O 1
ATOM 6782 N N . HIS B 1 68 ? -96.673 20.090 -2.810 1.00 51.18 90 HIS A N 1
ATOM 6783 C CA . HIS B 1 68 ? -97.022 19.440 -4.076 1.00 52.02 90 HIS A CA 1
ATOM 6784 C C . HIS B 1 68 ? -96.172 18.168 -4.328 1.00 49.63 90 HIS A C 1
ATOM 6785 O O . HIS B 1 68 ? -96.216 17.592 -5.429 1.00 45.54 90 HIS A O 1
ATOM 6792 N N . LEU B 1 69 ? -95.413 17.704 -3.324 1.00 49.37 91 LEU A N 1
ATOM 6793 C CA . LEU B 1 69 ? -94.490 16.536 -3.531 1.00 46.50 91 LEU A CA 1
ATOM 6794 C C . LEU B 1 69 ? -95.290 15.252 -3.798 1.00 43.49 91 LEU A C 1
ATOM 6795 O O . LEU B 1 69 ? -96.124 14.866 -2.971 1.00 49.22 91 LEU A O 1
ATOM 6800 N N . VAL B 1 70 ? -95.018 14.606 -4.939 1.00 47.14 92 VAL A N 1
ATOM 6801 C CA . VAL B 1 70 ? -95.499 13.258 -5.241 1.00 47.07 92 VAL A CA 1
ATOM 6802 C C . VAL B 1 70 ? -94.425 12.186 -4.954 1.00 52.81 92 VAL A C 1
ATOM 6803 O O . VAL B 1 70 ? -94.787 11.036 -4.627 1.00 46.54 92 VAL A O 1
ATOM 6807 N N . GLU B 1 71 ? -93.128 12.523 -5.035 1.00 42.09 93 GLU A N 1
ATOM 6808 C CA . GLU B 1 71 ? -92.073 11.526 -4.731 1.00 43.92 93 GLU A CA 1
ATOM 6809 C C . GLU B 1 71 ? -90.934 12.173 -3.941 1.00 47.96 93 GLU A C 1
ATOM 6810 O O . GLU B 1 71 ? -90.416 13.209 -4.378 1.00 44.55 93 GLU A O 1
ATOM 6816 N N . ILE B 1 72 ? -90.587 11.563 -2.792 1.00 42.27 94 ILE A N 1
ATOM 6817 C CA . ILE B 1 72 ? -89.358 11.816 -2.097 1.00 42.21 94 ILE A CA 1
ATOM 6818 C C . ILE B 1 72 ? -88.447 10.571 -2.217 1.00 44.80 94 ILE A C 1
ATOM 6819 O O . ILE B 1 72 ? -88.826 9.436 -1.821 1.00 41.46 94 ILE A O 1
ATOM 6824 N N . ASP B 1 73 ? -87.229 10.791 -2.728 1.00 41.19 95 ASP A N 1
ATOM 6825 C CA . ASP B 1 73 ? -86.136 9.777 -2.711 1.00 35.45 95 ASP A CA 1
ATOM 6826 C C . ASP B 1 73 ? -85.089 10.261 -1.725 1.00 38.80 95 ASP A C 1
ATOM 6827 O O . ASP B 1 73 ? -84.339 11.195 -1.998 1.00 45.38 95 ASP A O 1
ATOM 6832 N N . PHE B 1 74 ? -85.095 9.671 -0.540 1.00 35.27 96 PHE A N 1
ATOM 6833 C CA . PHE B 1 74 ? -84.202 10.021 0.545 1.00 39.04 96 PHE A CA 1
ATOM 6834 C C . PHE B 1 74 ? -83.367 8.779 0.909 1.00 39.76 96 PHE A C 1
ATOM 6835 O O . PHE B 1 74 ? -83.277 8.403 2.052 1.00 40.81 96 PHE A O 1
ATOM 6843 N N . ARG B 1 75 ? -82.765 8.157 -0.106 1.00 40.97 97 ARG A N 1
ATOM 6844 C CA . ARG B 1 75 ? -81.992 6.908 0.063 1.00 37.66 97 ARG A CA 1
ATOM 6845 C C . ARG B 1 75 ? -80.582 7.216 0.574 1.00 41.46 97 ARG A C 1
ATOM 6846 O O . ARG B 1 75 ? -79.988 8.259 0.229 1.00 34.94 97 ARG A O 1
ATOM 6854 N N . CYS B 1 76 ? -80.102 6.336 1.465 1.00 38.79 98 CYS A N 1
ATOM 6855 C CA . CYS B 1 76 ? -78.704 6.216 1.818 1.00 39.31 98 CYS A CA 1
ATOM 6856 C C . CYS B 1 76 ? -78.113 7.532 2.337 1.00 41.23 98 CYS A C 1
ATOM 6857 O O . CYS B 1 76 ? -77.062 7.951 1.894 1.00 40.00 98 CYS A O 1
ATOM 6860 N N . ASN B 1 77 ? -78.775 8.131 3.323 1.00 38.24 99 ASN A N 1
ATOM 6861 C CA . ASN B 1 77 ? -78.224 9.195 4.062 1.00 37.38 99 ASN A CA 1
ATOM 6862 C C . ASN B 1 77 ? -77.624 8.659 5.357 1.00 40.83 99 ASN A C 1
ATOM 6863 O O . ASN B 1 77 ? -76.993 9.389 6.080 1.00 46.88 99 ASN A O 1
ATOM 6868 N N . CYS B 1 78 ? -77.833 7.376 5.650 1.00 43.43 100 CYS A N 1
ATOM 6869 C CA . CYS B 1 78 ? -77.170 6.761 6.750 1.00 43.38 100 CYS A CA 1
ATOM 6870 C C . CYS B 1 78 ? -76.982 5.257 6.491 1.00 46.28 100 CYS A C 1
ATOM 6871 O O . CYS B 1 78 ? -77.658 4.442 7.111 1.00 41.53 100 CYS A O 1
ATOM 6874 N N . VAL B 1 79 ? -76.051 4.882 5.601 1.00 41.59 101 VAL A N 1
ATOM 6875 C CA . VAL B 1 79 ? -76.046 3.489 5.155 1.00 42.90 101 VAL A CA 1
ATOM 6876 C C . VAL B 1 79 ? -75.475 2.591 6.259 1.00 41.84 101 VAL A C 1
ATOM 6877 O O . VAL B 1 79 ? -74.645 3.011 7.081 1.00 43.32 101 VAL A O 1
ATOM 6881 N N . PRO B 1 80 ? -76.003 1.354 6.397 1.00 42.05 102 PRO A N 1
ATOM 6882 C CA . PRO B 1 80 ? -75.406 0.342 7.279 1.00 43.39 102 PRO A CA 1
ATOM 6883 C C . PRO B 1 80 ? -73.893 0.242 7.077 1.00 41.39 102 PRO A C 1
ATOM 6884 O O . PRO B 1 80 ? -73.428 0.303 5.931 1.00 36.74 102 PRO A O 1
ATOM 6888 N N . ILE B 1 81 ? -73.166 0.108 8.195 1.00 41.93 103 ILE A N 1
ATOM 6889 C CA . ILE B 1 81 ? -71.697 0.266 8.228 1.00 44.59 103 ILE A CA 1
ATOM 6890 C C . ILE B 1 81 ? -71.043 -0.593 7.139 1.00 38.58 103 ILE A C 1
ATOM 6891 O O . ILE B 1 81 ? -70.146 -0.130 6.439 1.00 40.57 103 ILE A O 1
ATOM 6896 N N . ARG B 1 82 ? -71.468 -1.852 6.985 1.00 38.57 104 ARG A N 1
ATOM 6897 C CA . ARG B 1 82 ? -70.737 -2.784 6.080 1.00 39.52 104 ARG A CA 1
ATOM 6898 C C . ARG B 1 82 ? -71.064 -2.497 4.608 1.00 40.77 104 ARG A C 1
ATOM 6899 O O . ARG B 1 82 ? -70.305 -2.899 3.738 1.00 39.29 104 ARG A O 1
ATOM 6907 N N . LEU B 1 83 ? -72.181 -1.799 4.341 1.00 39.65 105 LEU A N 1
ATOM 6908 C CA . LEU B 1 83 ? -72.587 -1.433 2.970 1.00 41.40 105 LEU A CA 1
ATOM 6909 C C . LEU B 1 83 ? -72.039 -0.047 2.589 1.00 38.88 105 LEU A C 1
ATOM 6910 O O . LEU B 1 83 ? -72.006 0.328 1.426 1.00 46.07 105 LEU A O 1
ATOM 6915 N N . GLY B 1 84 ? -71.684 0.760 3.587 1.00 40.71 106 GLY A N 1
ATOM 6916 C CA . GLY B 1 84 ? -71.434 2.177 3.347 1.00 43.23 106 GLY A CA 1
ATOM 6917 C C . GLY B 1 84 ? -69.943 2.478 3.344 1.00 46.56 106 GLY A C 1
ATOM 6918 O O . GLY B 1 84 ? -69.120 1.616 3.681 1.00 40.12 106 GLY A O 1
ATOM 6919 N N . SER B 1 85 ? -69.610 3.727 3.010 1.00 43.02 107 SER A N 1
ATOM 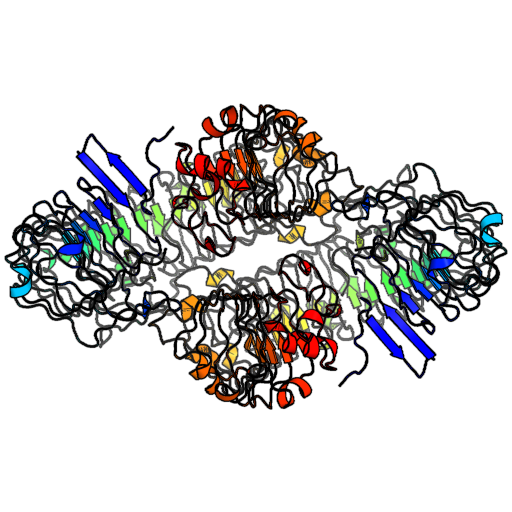6920 C CA . SER B 1 85 ? -68.223 4.235 3.064 1.00 44.83 107 SER A CA 1
ATOM 6921 C C . SER B 1 85 ? -67.611 3.968 4.442 1.00 42.99 107 SER A C 1
ATOM 6922 O O . SER B 1 85 ? -68.229 4.249 5.496 1.00 43.50 107 SER A O 1
ATOM 6925 N N . LYS B 1 86 ? -66.371 3.471 4.445 1.00 40.47 108 LYS A N 1
ATOM 6926 C CA . LYS B 1 86 ? -65.613 3.334 5.720 1.00 45.21 108 LYS A CA 1
ATOM 6927 C C . LYS B 1 86 ? -64.839 4.633 6.031 1.00 39.57 108 LYS A C 1
ATOM 6928 O O . LYS B 1 86 ? -64.469 4.837 7.175 1.00 43.62 108 LYS A O 1
ATOM 6934 N N . SER B 1 87 ? -64.596 5.489 5.027 1.00 42.02 109 SER A N 1
ATOM 6935 C CA . SER B 1 87 ? -63.917 6.795 5.260 1.00 46.27 109 SER A CA 1
ATOM 6936 C C . SER B 1 87 ? -64.914 7.871 5.749 1.00 48.56 109 SER A C 1
ATOM 6937 O O . SER B 1 87 ? -64.488 8.821 6.399 1.00 47.88 109 SER A O 1
ATOM 6940 N N . ASN B 1 88 ? -66.215 7.734 5.438 1.00 46.99 110 ASN A N 1
ATOM 6941 C CA . ASN B 1 88 ? -67.254 8.676 5.961 1.00 49.79 110 ASN A CA 1
ATOM 6942 C C . ASN B 1 88 ? -68.458 7.861 6.446 1.00 50.23 110 ASN A C 1
ATOM 6943 O O . ASN B 1 88 ? -69.490 7.818 5.797 1.00 50.69 110 ASN A O 1
ATOM 6948 N N . MET B 1 89 ? -68.259 7.174 7.565 1.00 46.74 111 MET A N 1
ATOM 6949 C CA . MET B 1 89 ? -69.247 6.370 8.217 1.00 55.98 111 MET A CA 1
ATOM 6950 C C . MET B 1 89 ? -70.331 7.305 8.754 1.00 55.95 111 MET A C 1
ATOM 6951 O O . MET B 1 89 ? -70.056 8.447 9.067 1.00 59.75 111 MET A O 1
ATOM 6956 N N . CYS B 1 90 ? -71.569 6.819 8.782 1.00 57.64 112 CYS A N 1
ATOM 6957 C CA . CYS B 1 90 ? -72.680 7.578 9.307 1.00 58.08 112 CYS A CA 1
ATOM 6958 C C . CYS B 1 90 ? -72.633 7.507 10.832 1.00 54.19 112 CYS A C 1
ATOM 6959 O O . CYS B 1 90 ? -72.695 6.422 11.382 1.00 51.90 112 CYS A O 1
ATOM 6962 N N . PRO B 1 91 ? -72.496 8.620 11.585 1.00 56.34 113 PRO A N 1
ATOM 6963 C CA . PRO B 1 91 ? -72.371 8.512 13.041 1.00 57.18 113 PRO A CA 1
ATOM 6964 C C . PRO B 1 91 ? -73.631 7.991 13.767 1.00 58.63 113 PRO A C 1
ATOM 6965 O O . PRO B 1 91 ? -73.500 7.279 14.753 1.00 59.41 113 PRO A O 1
ATOM 6969 N N . ARG B 1 92 ? -74.838 8.284 13.265 1.00 53.36 114 ARG A N 1
ATOM 6970 C CA . ARG B 1 92 ? -76.088 7.954 13.996 1.00 54.76 114 ARG A CA 1
ATOM 6971 C C . ARG B 1 92 ? -77.245 7.902 12.992 1.00 46.82 114 ARG A C 1
ATOM 6972 O O . ARG B 1 92 ? -77.260 8.652 12.013 1.00 48.17 114 ARG A O 1
ATOM 6980 N N . ARG B 1 93 ? -78.210 7.014 13.230 1.00 41.06 115 ARG A N 1
ATOM 6981 C CA . ARG B 1 93 ? -79.251 6.726 12.229 1.00 43.16 115 ARG A CA 1
ATOM 6982 C C . ARG B 1 93 ? -80.080 7.987 11.944 1.00 45.90 115 ARG A C 1
ATOM 6983 O O . ARG B 1 93 ? -80.149 8.883 12.776 1.00 47.39 115 ARG A O 1
ATOM 6991 N N . LEU B 1 94 ? -80.689 8.047 10.755 1.00 41.05 116 LEU A N 1
ATOM 6992 C CA . LEU B 1 94 ? -81.626 9.075 10.404 1.00 47.50 116 LEU A CA 1
ATOM 6993 C C . LEU B 1 94 ? -82.699 9.163 11.497 1.00 51.84 116 LEU A C 1
ATOM 6994 O O . LEU B 1 94 ? -83.265 8.147 11.886 1.00 42.58 116 LEU A O 1
ATOM 6999 N N . GLN B 1 95 ? -82.923 10.381 12.010 1.00 59.28 117 GLN A N 1
ATOM 7000 C CA . GLN B 1 95 ? -83.988 10.691 12.984 1.00 55.72 117 GLN A CA 1
ATOM 7001 C C . GLN B 1 95 ? -85.147 11.312 12.224 1.00 50.40 117 GLN A C 1
ATOM 7002 O O . GLN B 1 95 ? -84.940 12.320 11.591 1.00 53.69 117 GLN A O 1
ATOM 7008 N N . ILE B 1 96 ? -86.318 10.669 12.248 1.00 48.31 118 ILE A N 1
ATOM 7009 C CA . ILE B 1 96 ? -87.509 11.198 11.602 1.00 48.60 118 ILE A CA 1
ATOM 7010 C C . ILE B 1 96 ? -88.481 11.677 12.687 1.00 54.02 118 ILE A C 1
ATOM 7011 O O . ILE B 1 96 ? -89.067 10.877 13.365 1.00 52.69 118 ILE A O 1
ATOM 7016 N N . LYS B 1 97 ? -88.656 12.999 12.808 1.00 61.07 119 LYS A N 1
ATOM 7017 C CA . LYS B 1 97 ? -89.518 13.567 13.850 1.00 62.55 119 LYS A CA 1
ATOM 7018 C C . LYS B 1 97 ? -90.982 13.332 13.475 1.00 60.18 119 LYS A C 1
ATOM 7019 O O . LYS B 1 97 ? -91.329 13.230 12.298 1.00 49.76 119 LYS A O 1
ATOM 7025 N N . PRO B 1 98 ? -91.909 13.256 14.457 1.00 60.03 120 PRO A N 1
ATOM 7026 C CA . PRO B 1 98 ? -93.329 13.106 14.134 1.00 59.14 120 PRO A CA 1
ATOM 7027 C C . PRO B 1 98 ? -93.833 14.247 13.234 1.00 51.71 120 PRO A C 1
ATOM 7028 O O . PRO B 1 98 ? -93.388 15.388 13.394 1.00 62.23 120 PRO A O 1
ATOM 7032 N N . ARG B 1 99 ? -94.704 13.912 12.275 1.00 54.54 121 ARG A N 1
ATOM 7033 C CA . ARG B 1 99 ? -95.492 14.860 11.447 1.00 67.11 121 ARG A CA 1
ATOM 7034 C C . ARG B 1 99 ? -94.733 15.281 10.179 1.00 67.67 121 ARG A C 1
ATOM 7035 O O . ARG B 1 99 ? -95.109 16.277 9.531 1.00 60.75 121 ARG A O 1
ATOM 7043 N N . SER B 1 100 ? -93.703 14.517 9.791 1.00 57.11 122 SER A N 1
ATOM 7044 C CA . SER B 1 100 ? -92.837 14.943 8.720 1.00 49.26 122 SER A CA 1
ATOM 7045 C C . SER B 1 100 ? -93.496 14.739 7.358 1.00 44.14 122 SER A C 1
ATOM 7046 O O . SER B 1 100 ? -93.184 15.463 6.436 1.00 48.84 122 SER A O 1
ATOM 7049 N N . PHE B 1 101 ? -94.352 13.725 7.218 1.00 47.82 123 PHE A N 1
ATOM 7050 C CA . PHE B 1 101 ? -94.949 13.385 5.916 1.00 49.16 123 PHE A CA 1
ATOM 7051 C C . PHE B 1 101 ? -96.476 13.585 5.887 1.00 45.91 123 PHE A C 1
ATOM 7052 O O . PHE B 1 101 ? -97.073 13.543 4.773 1.00 51.14 123 PHE A O 1
ATOM 7060 N N . SER B 1 102 ? -97.124 13.734 7.056 1.00 52.24 124 SER A N 1
ATOM 7061 C CA . SER B 1 102 ? -98.629 13.748 7.112 1.00 55.64 124 SER A CA 1
ATOM 7062 C C . SER B 1 102 ? -99.171 14.907 6.260 1.00 61.09 124 SER A C 1
ATOM 7063 O O . SER B 1 102 ? -100.081 14.731 5.433 1.00 55.70 124 SER A O 1
ATOM 7066 N N . GLY B 1 103 ? -98.528 16.072 6.391 1.00 62.76 125 GLY A N 1
ATOM 7067 C CA . GLY B 1 103 ? -98.747 17.225 5.506 1.00 64.10 125 GLY A CA 1
ATOM 7068 C C . GLY B 1 103 ? -98.822 16.860 4.026 1.00 66.51 125 GLY A C 1
ATOM 7069 O O . GLY B 1 103 ? -99.675 17.366 3.309 1.00 74.77 125 GLY A O 1
ATOM 7070 N N . LEU B 1 104 ? -97.934 15.984 3.542 1.00 60.67 126 LEU A N 1
ATOM 7071 C CA . LEU B 1 104 ? -97.730 15.821 2.079 1.00 55.86 126 LEU A CA 1
ATOM 7072 C C . LEU B 1 104 ? -98.859 14.981 1.496 1.00 59.09 126 LEU A C 1
ATOM 7073 O O . LEU B 1 104 ? -98.729 13.773 1.322 1.00 61.09 126 LEU A O 1
ATOM 7078 N N . THR B 1 105 ? -99.960 15.657 1.171 1.00 59.09 127 THR A N 1
ATOM 7079 C CA . THR B 1 105 ? -101.209 14.990 0.884 1.00 55.35 127 THR A CA 1
ATOM 7080 C C . THR B 1 105 ? -101.165 14.325 -0.494 1.00 48.24 127 THR A C 1
ATOM 7081 O O . THR B 1 105 ? -101.993 13.469 -0.785 1.00 53.99 127 THR A O 1
ATOM 7085 N N . TYR B 1 106 ? -100.258 14.755 -1.380 1.00 44.47 128 TYR A N 1
ATOM 7086 C CA . TYR B 1 106 ? -100.138 14.136 -2.692 1.00 42.62 128 TYR A CA 1
ATOM 7087 C C . TYR B 1 106 ? -98.994 13.085 -2.777 1.00 43.85 128 TYR A C 1
ATOM 7088 O O . TYR B 1 106 ? -98.705 12.572 -3.868 1.00 39.38 128 TYR A O 1
ATOM 7097 N N . LEU B 1 107 ? -98.350 12.728 -1.664 1.00 46.45 129 LEU A N 1
ATOM 7098 C CA . LEU B 1 107 ? -97.126 11.828 -1.744 1.00 47.16 129 LEU A CA 1
ATOM 7099 C C . LEU B 1 107 ? -97.521 10.430 -2.230 1.00 49.37 129 LEU A C 1
ATOM 7100 O O . LEU B 1 107 ? -98.309 9.769 -1.563 1.00 50.61 129 LEU A O 1
ATOM 7105 N N . LYS B 1 108 ? -96.990 10.017 -3.390 1.00 44.98 130 LYS A N 1
ATOM 7106 C CA . LYS B 1 108 ? -97.210 8.687 -3.981 1.00 46.48 130 LYS A CA 1
ATOM 7107 C C . LYS B 1 108 ? -96.056 7.689 -3.657 1.00 55.76 130 LYS A C 1
ATOM 7108 O O . LYS B 1 108 ? -96.282 6.462 -3.510 1.00 46.35 130 LYS A O 1
ATOM 7114 N N . SER B 1 109 ? -94.804 8.173 -3.581 1.00 55.38 131 SER A N 1
ATOM 7115 C CA . SER B 1 109 ? -93.571 7.312 -3.493 1.00 47.31 131 SER A CA 1
ATOM 7116 C C . SER B 1 109 ? -92.589 7.882 -2.472 1.00 45.79 131 SER A C 1
ATOM 7117 O O . SER B 1 109 ? -92.252 9.056 -2.533 1.00 47.15 131 SER A O 1
ATOM 7120 N N . LEU B 1 110 ? -92.151 7.043 -1.534 1.00 33.88 132 LEU A N 1
ATOM 7121 C CA . LEU B 1 110 ? -91.218 7.419 -0.535 1.00 41.23 132 LEU A CA 1
ATOM 7122 C C . LEU B 1 110 ? -90.153 6.318 -0.437 1.00 45.93 132 LEU A C 1
ATOM 7123 O O . LEU B 1 110 ? -90.455 5.200 0.031 1.00 45.12 132 LEU A O 1
ATOM 7128 N N . TYR B 1 111 ? -88.932 6.639 -0.890 1.00 41.46 133 TYR A N 1
ATOM 7129 C CA . TYR B 1 111 ? -87.725 5.750 -0.708 1.00 36.70 133 TYR A CA 1
ATOM 7130 C C . TYR B 1 111 ? -86.928 6.200 0.517 1.00 36.83 133 TYR A C 1
ATOM 7131 O O . TYR B 1 111 ? -86.408 7.322 0.574 1.00 39.79 133 TYR A O 1
ATOM 7140 N N . LEU B 1 112 ? -86.910 5.357 1.555 1.00 34.50 134 LEU A N 1
ATOM 7141 C CA . LEU B 1 112 ? -86.135 5.611 2.720 1.00 36.63 134 LEU A CA 1
ATOM 7142 C C . LEU B 1 112 ? -85.114 4.483 2.931 1.00 38.75 134 LEU A C 1
ATOM 7143 O O . LEU B 1 112 ? -84.661 4.267 4.050 1.00 37.19 134 LEU A O 1
ATOM 7148 N N . ASP B 1 113 ? -84.673 3.843 1.842 1.00 38.06 135 ASP A N 1
ATOM 7149 C CA . ASP B 1 113 ? -83.615 2.778 1.936 1.00 37.14 135 ASP A CA 1
ATOM 7150 C C . ASP B 1 113 ? -82.335 3.311 2.600 1.00 38.19 135 ASP A C 1
ATOM 7151 O O . ASP B 1 113 ? -81.958 4.454 2.451 1.00 36.03 135 ASP A O 1
ATOM 7156 N N . GLY B 1 114 ? -81.608 2.455 3.311 1.00 36.78 136 GLY A N 1
ATOM 7157 C CA . GLY B 1 114 ? -80.217 2.744 3.637 1.00 36.11 136 GLY A CA 1
ATOM 7158 C C . GLY B 1 114 ? -80.045 3.870 4.642 1.00 37.90 136 GLY A C 1
ATOM 7159 O O . GLY B 1 114 ? -79.119 4.690 4.492 1.00 38.53 136 GLY A O 1
ATOM 7160 N N . ASN B 1 115 ? -80.905 3.899 5.672 1.00 36.30 137 ASN A N 1
ATOM 7161 C CA . ASN B 1 115 ? -80.945 4.987 6.625 1.00 37.99 137 ASN A CA 1
ATOM 7162 C C . ASN B 1 115 ? -80.829 4.465 8.049 1.00 39.69 137 ASN A C 1
ATOM 7163 O O . ASN B 1 115 ? -80.769 5.275 9.002 1.00 40.29 137 ASN A O 1
ATOM 7168 N N . GLN B 1 116 ? -80.721 3.137 8.194 1.00 38.62 138 GLN A N 1
ATOM 7169 C CA . GLN B 1 116 ? -80.600 2.472 9.512 1.00 38.40 138 GLN A CA 1
ATOM 7170 C C . GLN B 1 116 ? -81.839 2.755 10.381 1.00 38.62 138 GLN A C 1
ATOM 7171 O O . GLN B 1 116 ? -81.743 2.853 11.596 1.00 41.93 138 GLN A O 1
ATOM 7177 N N . LEU B 1 117 ? -83.013 2.831 9.759 1.00 38.50 139 LEU A N 1
ATOM 7178 C CA . LEU B 1 117 ? -84.255 3.021 10.508 1.00 42.41 139 LEU A CA 1
ATOM 7179 C C . LEU B 1 117 ? -84.529 1.761 11.334 1.00 42.77 139 LEU A C 1
ATOM 7180 O O . LEU B 1 117 ? -84.194 0.654 10.890 1.00 39.72 139 LEU A O 1
ATOM 7185 N N . LEU B 1 118 ? -85.097 1.945 12.541 1.00 44.30 140 LEU A N 1
ATOM 7186 C CA . LEU B 1 118 ? -85.430 0.832 13.463 1.00 43.87 140 LEU A CA 1
ATOM 7187 C C . LEU B 1 118 ? -86.901 0.431 13.359 1.00 46.57 140 LEU A C 1
ATOM 7188 O O . LEU B 1 118 ? -87.265 -0.626 13.876 1.00 49.22 140 LEU A O 1
ATOM 7193 N N . GLU B 1 119 ? -87.747 1.274 12.755 1.00 44.84 141 GLU A N 1
ATOM 7194 C CA . GLU B 1 119 ? -89.171 1.011 12.689 1.00 47.73 141 GLU A CA 1
ATOM 7195 C C . GLU B 1 119 ? -89.735 1.569 11.388 1.00 48.15 141 GLU A C 1
ATOM 7196 O O . GLU B 1 119 ? -89.148 2.472 10.802 1.00 47.06 141 GLU A O 1
ATOM 7202 N N . ILE B 1 120 ? -90.874 1.007 10.956 1.00 44.07 142 ILE A N 1
ATOM 7203 C CA . ILE B 1 120 ? -91.613 1.544 9.848 1.00 46.04 142 ILE A CA 1
ATOM 7204 C C . ILE B 1 120 ? -92.104 2.940 10.241 1.00 51.60 142 ILE A C 1
ATOM 7205 O O . ILE B 1 120 ? -92.763 3.091 11.271 1.00 57.24 142 ILE A O 1
ATOM 7210 N N . PRO B 1 121 ? -91.775 4.004 9.469 1.00 49.90 143 PRO A N 1
ATOM 7211 C CA . PRO B 1 121 ? -92.111 5.371 9.868 1.00 51.75 143 PRO A CA 1
ATOM 7212 C C . PRO B 1 121 ? -93.642 5.505 9.859 1.00 48.40 143 PRO A C 1
ATOM 7213 O O . PRO B 1 121 ? -94.311 4.958 8.950 1.00 46.64 143 PRO A O 1
ATOM 7217 N N . GLN B 1 122 ? -94.181 6.176 10.879 1.00 51.02 144 GLN A N 1
ATOM 7218 C CA . GLN B 1 122 ? -95.624 6.338 11.022 1.00 52.88 144 GLN A CA 1
ATOM 7219 C C . GLN B 1 122 ? -96.023 7.735 10.525 1.00 56.45 144 GLN A C 1
ATOM 7220 O O . GLN B 1 122 ? -95.164 8.531 10.174 1.00 54.70 144 GLN A O 1
ATOM 7226 N N . GLY B 1 123 ? -97.336 7.980 10.424 1.00 56.33 145 GLY A N 1
ATOM 7227 C CA . GLY B 1 123 ? -97.896 9.251 9.984 1.00 49.48 145 GLY A CA 1
ATOM 7228 C C . GLY B 1 123 ? -97.692 9.486 8.505 1.00 51.42 145 GLY A C 1
ATOM 7229 O O . GLY B 1 123 ? -97.555 10.631 8.058 1.00 53.08 145 GLY A O 1
ATOM 7230 N N . LEU B 1 124 ? -97.699 8.405 7.729 1.00 46.21 146 LEU A N 1
ATOM 7231 C CA . LEU B 1 124 ? -97.549 8.511 6.294 1.00 51.92 146 LEU A CA 1
ATOM 7232 C C . LEU B 1 124 ? -98.912 8.816 5.692 1.00 55.21 146 LEU A C 1
ATOM 7233 O O . LEU B 1 124 ? -99.926 8.356 6.202 1.00 58.65 146 LEU A O 1
ATOM 7238 N N . PRO B 1 125 ? -98.975 9.600 4.599 1.00 57.76 147 PRO A N 1
ATOM 7239 C CA . PRO B 1 125 ? -100.251 9.972 4.003 1.00 54.13 147 PRO A CA 1
ATOM 7240 C C . PRO B 1 125 ? -100.912 8.825 3.255 1.00 61.34 147 PRO A C 1
ATOM 7241 O O . PRO B 1 125 ? -100.234 8.010 2.626 1.00 55.42 147 PRO A O 1
ATOM 7245 N N . PRO B 1 126 ? -102.265 8.769 3.251 1.00 60.87 148 PRO A N 1
ATOM 7246 C CA . PRO B 1 126 ? -102.993 7.680 2.604 1.00 54.77 148 PRO A CA 1
ATOM 7247 C C . PRO B 1 126 ? -102.902 7.685 1.084 1.00 42.99 148 PRO A C 1
ATOM 7248 O O . PRO B 1 126 ? -103.377 6.764 0.462 1.00 49.27 148 PRO A O 1
ATOM 7252 N N . SER B 1 127 ? -102.295 8.730 0.503 1.00 47.34 149 SER A N 1
ATOM 7253 C CA . SER B 1 127 ? -101.937 8.766 -0.918 1.00 45.60 149 SER A CA 1
ATOM 7254 C C . SER B 1 127 ? -100.783 7.791 -1.262 1.00 42.36 149 SER A C 1
ATOM 7255 O O . SER B 1 127 ? -100.519 7.545 -2.450 1.00 44.51 149 SER A O 1
ATOM 7258 N N . LEU B 1 128 ? -100.078 7.262 -0.254 1.00 48.52 150 LEU A N 1
ATOM 7259 C CA . LEU B 1 128 ? -98.791 6.530 -0.526 1.00 47.35 150 LEU A CA 1
ATOM 7260 C C . LEU B 1 128 ? -99.074 5.232 -1.284 1.00 46.29 150 LEU A C 1
ATOM 7261 O O . LEU B 1 128 ? -99.789 4.383 -0.769 1.00 52.43 150 LEU A O 1
ATOM 7266 N N . GLN B 1 129 ? -98.550 5.101 -2.506 1.00 40.10 151 GLN A N 1
ATOM 7267 C CA . GLN B 1 129 ? -98.616 3.835 -3.261 1.00 44.79 151 GLN A CA 1
ATOM 7268 C C . GLN B 1 129 ? -97.310 3.003 -3.164 1.00 49.75 151 GLN A C 1
ATOM 7269 O O . GLN B 1 129 ? -97.352 1.795 -3.409 1.00 42.70 151 GLN A O 1
ATOM 7275 N N . LEU B 1 130 ? -96.152 3.636 -2.903 1.00 45.63 152 LEU A N 1
ATOM 7276 C CA . LEU B 1 130 ? -94.828 2.920 -2.892 1.00 45.40 152 LEU A CA 1
ATOM 7277 C C . LEU B 1 130 ? -94.034 3.331 -1.665 1.00 44.32 152 LEU A C 1
ATOM 7278 O O . LEU B 1 130 ? -93.835 4.501 -1.434 1.00 39.11 152 LEU A O 1
ATOM 7283 N N . LEU B 1 131 ? -93.608 2.339 -0.868 1.00 39.55 153 LEU A N 1
ATOM 7284 C CA . LEU B 1 131 ? -92.757 2.581 0.220 1.00 38.77 153 LEU A CA 1
ATOM 7285 C C . LEU B 1 131 ? -91.570 1.624 0.131 1.00 44.78 153 LEU A C 1
ATOM 7286 O O . LEU B 1 131 ? -91.774 0.407 0.099 1.00 38.95 153 LEU A O 1
ATOM 7291 N N . SER B 1 132 ? -90.356 2.180 0.135 1.00 42.77 154 SER A N 1
ATOM 7292 C CA . SER B 1 132 ? -89.111 1.394 0.040 1.00 38.34 154 SER A CA 1
ATOM 7293 C C . SER B 1 132 ? -88.269 1.642 1.278 1.00 38.05 154 SER A C 1
ATOM 7294 O O . SER B 1 132 ? -87.956 2.784 1.593 1.00 37.69 154 SER A O 1
ATOM 7297 N N . LEU B 1 133 ? -87.988 0.548 2.009 1.00 37.83 155 LEU A N 1
ATOM 7298 C CA . LEU B 1 133 ? -87.271 0.567 3.260 1.00 38.45 155 LEU A CA 1
ATOM 7299 C C . LEU B 1 133 ? -86.179 -0.522 3.278 1.00 36.10 155 LEU A C 1
ATOM 7300 O O . LEU B 1 133 ? -85.852 -1.032 4.333 1.00 35.34 155 LEU A O 1
ATOM 7305 N N . GLU B 1 134 ? -85.526 -0.765 2.136 1.00 33.63 156 GLU A N 1
ATOM 7306 C CA . GLU B 1 134 ? -84.418 -1.713 2.094 1.00 36.22 156 GLU A CA 1
ATOM 7307 C C . GLU B 1 134 ? -83.227 -1.202 2.924 1.00 36.84 156 GLU A C 1
ATOM 7308 O O . GLU B 1 134 ? -82.996 -0.014 3.064 1.00 34.21 156 GLU A O 1
ATOM 7314 N N . ALA B 1 135 ? -82.432 -2.125 3.467 1.00 36.77 157 ALA A N 1
ATOM 7315 C CA . ALA B 1 135 ? -81.149 -1.761 4.065 1.00 35.82 157 ALA A CA 1
ATOM 7316 C C . ALA B 1 135 ? -81.352 -0.811 5.258 1.00 37.79 157 ALA A C 1
ATOM 7317 O O . ALA B 1 135 ? -80.563 0.133 5.490 1.00 36.27 157 ALA A O 1
ATOM 7319 N N . ASN B 1 136 ? -82.432 -1.063 6.006 1.00 35.44 158 ASN A N 1
ATOM 7320 C CA . ASN B 1 136 ? -82.637 -0.474 7.298 1.00 37.27 158 ASN A CA 1
ATOM 7321 C C . ASN B 1 136 ? -82.406 -1.570 8.351 1.00 39.64 158 ASN A C 1
ATOM 7322 O O . ASN B 1 136 ? -81.756 -2.598 8.055 1.00 42.63 158 ASN A O 1
ATOM 7327 N N . ASN B 1 137 ? -82.864 -1.326 9.589 1.00 37.46 159 ASN A N 1
ATOM 7328 C CA . ASN B 1 137 ? -82.740 -2.290 10.697 1.00 37.16 159 ASN A CA 1
ATOM 7329 C C . ASN B 1 137 ? -84.148 -2.581 11.225 1.00 39.75 159 ASN A C 1
ATOM 7330 O O . ASN B 1 137 ? -84.387 -2.597 12.424 1.00 38.54 159 ASN A O 1
ATOM 7335 N N . ILE B 1 138 ? -85.068 -2.860 10.296 1.00 35.43 160 ILE A N 1
ATOM 7336 C CA . ILE B 1 138 ? -86.435 -3.219 10.608 1.00 38.27 160 ILE A CA 1
ATOM 7337 C C . ILE B 1 138 ? -86.622 -4.728 10.417 1.00 39.54 160 ILE A C 1
ATOM 7338 O O . ILE B 1 138 ? -86.686 -5.247 9.271 1.00 36.80 160 ILE A O 1
ATOM 7343 N N . PHE B 1 139 ? -86.754 -5.447 11.539 1.00 41.26 161 PHE A N 1
ATOM 7344 C CA . PHE B 1 139 ? -86.776 -6.914 11.461 1.00 42.83 161 PHE A CA 1
ATOM 7345 C C . PHE B 1 139 ? -87.928 -7.536 12.266 1.00 47.82 161 PHE A C 1
ATOM 7346 O O . PHE B 1 139 ? -87.902 -8.770 12.560 1.00 42.86 161 PHE A O 1
ATOM 7354 N N . SER B 1 140 ? -88.975 -6.735 12.516 1.00 45.85 162 SER A N 1
ATOM 7355 C CA . SER B 1 140 ? -90.225 -7.221 13.117 1.00 48.09 162 SER A CA 1
ATOM 7356 C C . SER B 1 140 ? -91.412 -6.456 12.527 1.00 46.63 162 SER A C 1
ATOM 7357 O O . SER B 1 140 ? -91.568 -5.255 12.745 1.00 47.98 162 SER A O 1
ATOM 7360 N N . ILE B 1 141 ? -92.227 -7.157 11.742 1.00 43.02 163 ILE A N 1
ATOM 7361 C CA . ILE B 1 141 ? -93.371 -6.583 11.110 1.00 45.42 163 ILE A CA 1
ATOM 7362 C C . ILE B 1 141 ? -94.596 -6.861 11.998 1.00 50.48 163 ILE A C 1
ATOM 7363 O O . ILE B 1 141 ? -94.931 -8.023 12.271 1.00 53.39 163 ILE A O 1
ATOM 7368 N N . ARG B 1 142 ? -95.220 -5.787 12.492 1.00 51.86 164 ARG A N 1
ATOM 7369 C CA . ARG B 1 142 ? -96.472 -5.864 13.284 1.00 53.47 164 ARG A CA 1
ATOM 7370 C C . ARG B 1 142 ? -97.609 -5.269 12.456 1.00 52.37 164 ARG A C 1
ATOM 7371 O O . ARG B 1 142 ? -97.432 -4.194 11.866 1.00 45.85 164 ARG A O 1
ATOM 7379 N N . LYS B 1 143 ? -98.767 -5.946 12.463 1.00 47.98 165 LYS A N 1
ATOM 7380 C CA . LYS B 1 143 ? -99.969 -5.493 11.775 1.00 55.74 165 LYS A CA 1
ATOM 7381 C C . LYS B 1 143 ? -100.277 -4.035 12.143 1.00 50.24 165 LYS A C 1
ATOM 7382 O O . LYS B 1 143 ? -100.660 -3.260 11.286 1.00 51.57 165 LYS A O 1
ATOM 7388 N N . GLU B 1 144 ? -100.076 -3.657 13.407 1.00 52.17 166 GLU A N 1
ATOM 7389 C CA . GLU B 1 144 ? -100.471 -2.314 13.844 1.00 58.71 166 GLU A CA 1
ATOM 7390 C C . GLU B 1 144 ? -99.707 -1.252 13.021 1.00 65.01 166 GLU A C 1
ATOM 7391 O O . GLU B 1 144 ? -100.287 -0.204 12.641 1.00 58.08 166 GLU A O 1
ATOM 7397 N N . GLN B 1 145 ? -98.424 -1.518 12.710 1.00 53.80 167 GLN A N 1
ATOM 7398 C CA . GLN B 1 145 ? -97.543 -0.538 12.046 1.00 50.70 167 GLN A CA 1
ATOM 7399 C C . GLN B 1 145 ? -97.882 -0.405 10.560 1.00 48.19 167 GLN A C 1
ATOM 7400 O O . GLN B 1 145 ? -97.404 0.529 9.906 1.00 52.07 167 GLN A O 1
ATOM 7406 N N . LEU B 1 146 ? -98.703 -1.318 10.023 1.00 46.59 168 LEU A N 1
ATOM 7407 C CA . LEU B 1 146 ? -99.072 -1.319 8.618 1.00 43.88 168 LEU A CA 1
ATOM 7408 C C . LEU B 1 146 ? -100.462 -0.729 8.373 1.00 49.82 168 LEU A C 1
ATOM 7409 O O . LEU B 1 146 ? -100.863 -0.671 7.208 1.00 48.26 168 LEU A O 1
ATOM 7414 N N . THR B 1 147 ? -101.188 -0.300 9.419 1.00 52.86 169 THR A N 1
ATOM 7415 C CA . THR B 1 147 ? -102.589 0.157 9.201 1.00 53.15 169 THR A CA 1
ATOM 7416 C C . THR B 1 147 ? -102.545 1.419 8.329 1.00 51.82 169 THR A C 1
ATOM 7417 O O . THR B 1 147 ? -103.348 1.571 7.437 1.00 50.29 169 THR A O 1
ATOM 7421 N N . GLU B 1 148 ? -101.505 2.247 8.513 1.00 54.01 170 GLU A N 1
ATOM 7422 C CA . GLU B 1 148 ? -101.301 3.472 7.716 1.00 49.36 170 GLU A CA 1
ATOM 7423 C C . GLU B 1 148 ? -101.173 3.194 6.213 1.00 47.56 170 GLU A C 1
ATOM 7424 O O . GLU B 1 148 ? -101.300 4.118 5.442 1.00 48.33 170 GLU A O 1
ATOM 7430 N N . LEU B 1 149 ? -100.908 1.949 5.792 1.00 47.65 171 LEU A N 1
ATOM 7431 C CA . LEU B 1 149 ? -100.525 1.657 4.403 1.00 49.42 171 LEU A CA 1
ATOM 7432 C C . LEU B 1 149 ? -101.712 1.126 3.598 1.00 52.84 171 LEU A C 1
ATOM 7433 O O . LEU B 1 149 ? -101.529 0.337 2.648 1.00 49.80 171 LEU A O 1
ATOM 7438 N N . ALA B 1 150 ? -102.910 1.617 3.923 1.00 60.30 172 ALA A N 1
ATOM 7439 C CA . ALA B 1 150 ? -104.165 1.136 3.341 1.00 62.00 172 ALA A CA 1
ATOM 7440 C C . ALA B 1 150 ? -104.069 1.058 1.811 1.00 51.85 172 ALA A C 1
ATOM 7441 O O . ALA B 1 150 ? -104.409 0.042 1.223 1.00 57.02 172 ALA A O 1
ATOM 7443 N N . ASN B 1 151 ? -103.560 2.110 1.161 1.00 51.28 173 ASN A N 1
ATOM 7444 C CA . ASN B 1 151 ? -103.577 2.173 -0.323 1.00 50.49 173 ASN A CA 1
ATOM 7445 C C . ASN B 1 151 ? -102.240 1.733 -0.950 1.00 51.03 173 ASN A C 1
ATOM 7446 O O . ASN B 1 151 ? -102.099 1.806 -2.182 1.00 51.03 173 ASN A O 1
ATOM 7451 N N . ILE B 1 152 ? -101.315 1.190 -0.148 1.00 48.67 174 ILE A N 1
ATOM 7452 C CA . ILE B 1 152 ? -99.977 0.828 -0.669 1.00 47.71 174 ILE A CA 1
ATOM 7453 C C . ILE B 1 152 ? -100.109 -0.289 -1.712 1.00 44.47 174 ILE A C 1
ATOM 7454 O O . ILE B 1 152 ? -100.903 -1.199 -1.542 1.00 44.61 174 ILE A O 1
ATOM 7459 N N . GLU B 1 153 ? -99.373 -0.155 -2.829 1.00 39.87 175 GLU A N 1
ATOM 7460 C CA . GLU B 1 153 ? -99.290 -1.144 -3.882 1.00 44.28 175 GLU A CA 1
ATOM 7461 C C . GLU B 1 153 ? -97.905 -1.835 -3.932 1.00 47.55 175 GLU A C 1
ATOM 7462 O O . GLU B 1 153 ? -97.811 -2.974 -4.424 1.00 41.12 175 GLU A O 1
ATOM 7468 N N . ILE B 1 154 ? -96.826 -1.130 -3.552 1.00 46.03 176 ILE A N 1
ATOM 7469 C CA . ILE B 1 154 ? -95.439 -1.671 -3.688 1.00 42.62 176 ILE A CA 1
ATOM 7470 C C . ILE B 1 154 ? -94.729 -1.447 -2.345 1.00 35.91 176 ILE A C 1
ATOM 7471 O O . ILE B 1 154 ? -94.744 -0.340 -1.734 1.00 37.77 176 ILE A O 1
ATOM 7476 N N . LEU B 1 155 ? -94.191 -2.538 -1.801 1.00 37.01 177 LEU A N 1
ATOM 7477 C CA . LEU B 1 155 ? -93.604 -2.517 -0.467 1.00 37.15 177 LEU A CA 1
ATOM 7478 C C . LEU B 1 155 ? -92.277 -3.293 -0.511 1.00 43.18 177 LEU A C 1
ATOM 7479 O O . LEU B 1 155 ? -92.265 -4.520 -0.707 1.00 42.08 177 LEU A O 1
ATOM 7484 N N . TYR B 1 156 ? -91.159 -2.562 -0.374 1.00 37.26 178 TYR A N 1
ATOM 7485 C CA . TYR B 1 156 ? -89.831 -3.184 -0.329 1.00 36.54 178 TYR A CA 1
ATOM 7486 C C . TYR B 1 156 ? -89.280 -3.120 1.094 1.00 32.88 178 TYR A C 1
ATOM 7487 O O . TYR B 1 156 ? -89.040 -2.032 1.632 1.00 37.69 178 TYR A O 1
ATOM 7496 N N . LEU B 1 157 ? -89.050 -4.301 1.687 1.00 33.68 179 LEU A N 1
ATOM 7497 C CA . LEU B 1 157 ? -88.625 -4.453 3.077 1.00 34.15 179 LEU A CA 1
ATOM 7498 C C . LEU B 1 157 ? -87.326 -5.266 3.219 1.00 29.33 179 LEU A C 1
ATOM 7499 O O . LEU B 1 157 ? -86.879 -5.512 4.329 1.00 38.04 179 LEU A O 1
ATOM 7504 N N . GLY B 1 158 ? -86.722 -5.673 2.111 1.00 32.38 180 GLY A N 1
ATOM 7505 C CA . GLY B 1 158 ? -85.568 -6.606 2.134 1.00 35.20 180 GLY A CA 1
ATOM 7506 C C . GLY B 1 158 ? -84.261 -5.961 2.603 1.00 33.84 180 GLY A C 1
ATOM 7507 O O . GLY B 1 158 ? -84.179 -4.741 2.903 1.00 36.63 180 GLY A O 1
ATOM 7508 N N . GLN B 1 159 ? -83.222 -6.800 2.736 1.00 33.46 181 GLN A N 1
ATOM 7509 C CA . GLN B 1 159 ? -81.869 -6.399 3.145 1.00 33.21 181 GLN A CA 1
ATOM 7510 C C . GLN B 1 159 ? -81.862 -5.797 4.551 1.00 35.13 181 GLN A C 1
ATOM 7511 O O . GLN B 1 159 ? -80.903 -5.059 4.914 1.00 34.64 181 GLN A O 1
ATOM 7517 N N . ASN B 1 160 ? -82.875 -6.148 5.361 1.00 35.44 182 ASN A N 1
ATOM 7518 C CA . ASN B 1 160 ? -82.940 -5.642 6.730 1.00 36.42 182 ASN A CA 1
ATOM 7519 C C . ASN B 1 160 ? -82.304 -6.626 7.715 1.00 38.09 182 ASN A C 1
ATOM 7520 O O . ASN B 1 160 ? -82.095 -6.254 8.853 1.00 37.48 182 ASN A O 1
ATOM 7525 N N . CYS B 1 161 ? -81.962 -7.848 7.281 1.00 34.21 183 CYS A N 1
ATOM 7526 C CA . CYS B 1 161 ? -81.264 -8.775 8.172 1.00 34.87 183 CYS A CA 1
ATOM 7527 C C . CYS B 1 161 ? -80.521 -9.853 7.371 1.00 35.72 183 CYS A C 1
ATOM 7528 O O . CYS B 1 161 ? -81.064 -10.931 7.119 1.00 33.47 183 CYS A O 1
ATOM 7531 N N . TYR B 1 162 ? -79.248 -9.578 7.058 1.00 31.46 184 TYR A N 1
ATOM 7532 C CA . TYR B 1 162 ? -78.413 -10.510 6.309 1.00 35.04 184 TYR A CA 1
ATOM 7533 C C . TYR B 1 162 ? -76.938 -10.216 6.596 1.00 33.91 184 TYR A C 1
ATOM 7534 O O . TYR B 1 162 ? -76.641 -9.385 7.422 1.00 37.42 184 TYR A O 1
ATOM 7543 N N . TYR B 1 163 ? -76.009 -10.931 5.941 1.00 34.83 185 TYR A N 1
ATOM 7544 C CA . TYR B 1 163 ? -74.598 -10.878 6.377 1.00 37.55 185 TYR A CA 1
ATOM 7545 C C . TYR B 1 163 ? -73.999 -9.462 6.232 1.00 36.16 185 TYR A C 1
ATOM 7546 O O . TYR B 1 163 ? -73.084 -9.112 6.945 1.00 38.17 185 TYR A O 1
ATOM 7555 N N . ARG B 1 164 ? -74.467 -8.663 5.276 1.00 34.73 186 ARG A N 1
ATOM 7556 C CA . ARG B 1 164 ? -73.917 -7.306 5.117 1.00 41.78 186 ARG A CA 1
ATOM 7557 C C . ARG B 1 164 ? -74.626 -6.306 6.053 1.00 39.50 186 ARG A C 1
ATOM 7558 O O . ARG B 1 164 ? -74.194 -5.166 6.112 1.00 38.24 186 ARG A O 1
ATOM 7566 N N . ASN B 1 165 ? -75.687 -6.735 6.756 1.00 34.54 187 ASN A N 1
ATOM 7567 C CA . ASN B 1 165 ? -76.544 -5.857 7.592 1.00 35.00 187 ASN A CA 1
ATOM 7568 C C . ASN B 1 165 ? -77.265 -6.721 8.629 1.00 35.99 187 ASN A C 1
ATOM 7569 O O . ASN B 1 165 ? -78.463 -6.966 8.531 1.00 35.93 187 ASN A O 1
ATOM 7574 N N . PRO B 1 166 ? -76.525 -7.299 9.595 1.00 38.59 188 PRO A N 1
ATOM 7575 C CA . PRO B 1 166 ? -77.076 -8.354 10.444 1.00 41.44 188 PRO A CA 1
ATOM 7576 C C . PRO B 1 166 ? -77.998 -7.788 11.533 1.00 43.36 188 PRO A C 1
ATOM 7577 O O . PRO B 1 166 ? -77.791 -6.649 12.019 1.00 39.18 188 PRO A O 1
ATOM 7581 N N . CYS B 1 167 ? -79.060 -8.538 11.824 1.00 40.72 189 CYS A N 1
ATOM 7582 C CA . CYS B 1 167 ? -79.920 -8.226 12.941 1.00 42.82 189 CYS A CA 1
ATOM 7583 C C . CYS B 1 167 ? -79.804 -9.274 14.062 1.00 45.84 189 CYS A C 1
ATOM 7584 O O . CYS B 1 167 ? -80.315 -9.026 15.122 1.00 45.15 189 CYS A O 1
ATOM 7587 N N . TYR B 1 168 ? -79.142 -10.411 13.827 1.00 43.78 190 TYR A N 1
ATOM 7588 C CA . TYR B 1 168 ? -78.738 -11.391 14.867 1.00 47.02 190 TYR A CA 1
ATOM 7589 C C . TYR B 1 168 ? -79.929 -12.172 15.461 1.00 47.60 190 TYR A C 1
ATOM 7590 O O . TYR B 1 168 ? -79.768 -12.860 16.440 1.00 46.98 190 TYR A O 1
ATOM 7599 N N . VAL B 1 169 ? -81.106 -12.099 14.844 1.00 44.77 191 VAL A N 1
ATOM 7600 C CA . VAL B 1 169 ? -82.263 -12.894 15.223 1.00 45.97 191 VAL A CA 1
ATOM 7601 C C . VAL B 1 169 ? -83.009 -13.243 13.935 1.00 47.20 191 VAL A C 1
ATOM 7602 O O . VAL B 1 169 ? -82.790 -12.614 12.883 1.00 44.80 191 VAL A O 1
ATOM 7606 N N . SER B 1 170 ? -83.960 -14.169 14.046 1.00 43.26 192 SER A N 1
ATOM 7607 C CA . SER B 1 170 ? -84.860 -14.461 12.971 1.00 42.67 192 SER A CA 1
ATOM 7608 C C . SER B 1 170 ? -85.763 -13.258 12.744 1.00 39.65 192 SER A C 1
ATOM 7609 O O . SER B 1 170 ? -86.093 -12.589 13.664 1.00 39.27 192 SER A O 1
ATOM 7612 N N . TYR B 1 171 ? -86.155 -13.049 11.493 1.00 38.88 193 TYR A N 1
ATOM 7613 C CA . TYR B 1 171 ? -87.152 -12.079 11.147 1.00 39.92 193 TYR A CA 1
ATOM 7614 C C . TYR B 1 171 ? -88.500 -12.548 11.694 1.00 42.48 193 TYR A C 1
ATOM 7615 O O . TYR B 1 171 ? -88.825 -13.747 11.620 1.00 44.43 193 TYR A O 1
ATOM 7624 N N . SER B 1 172 ? -89.290 -11.595 12.189 1.00 39.28 194 SER A N 1
ATOM 7625 C CA . SER B 1 172 ? -90.654 -11.855 12.729 1.00 41.32 194 SER A CA 1
ATOM 7626 C C . SER B 1 172 ? -91.672 -11.089 11.902 1.00 40.73 194 SER A C 1
ATOM 7627 O O . SER B 1 172 ? -91.519 -9.887 11.707 1.00 42.73 194 SER A O 1
ATOM 7630 N N . ILE B 1 173 ? -92.752 -11.770 11.543 1.00 37.46 195 ILE A N 1
ATOM 7631 C CA . ILE B 1 173 ? -93.888 -11.193 10.896 1.00 41.16 195 ILE A CA 1
ATOM 7632 C C . ILE B 1 173 ? -95.150 -11.708 11.592 1.00 49.72 195 ILE A C 1
ATOM 7633 O O . ILE B 1 173 ? -95.380 -12.892 11.610 1.00 41.93 195 ILE A O 1
ATOM 7638 N N . GLU B 1 174 ? -95.991 -10.801 12.092 1.00 52.40 196 GLU A N 1
ATOM 7639 C CA . GLU B 1 174 ? -97.240 -11.219 12.689 1.00 50.51 196 GLU A CA 1
ATOM 7640 C C . GLU B 1 174 ? -98.156 -11.867 11.653 1.00 43.96 196 GLU A C 1
ATOM 7641 O O . GLU B 1 174 ? -98.234 -11.478 10.452 1.00 42.92 196 GLU A O 1
ATOM 7647 N N . LYS B 1 175 ? -98.897 -12.850 12.165 1.00 45.77 197 LYS A N 1
ATOM 7648 C CA . LYS B 1 175 ? -100.050 -13.457 11.521 1.00 52.08 197 LYS A CA 1
ATOM 7649 C C . LYS B 1 175 ? -100.899 -12.378 10.842 1.00 47.05 197 LYS A C 1
ATOM 7650 O O . LYS B 1 175 ? -101.261 -11.391 11.478 1.00 46.39 197 LYS A O 1
ATOM 7656 N N . ASP B 1 176 ? -101.171 -12.585 9.547 1.00 44.30 198 ASP A N 1
ATOM 7657 C CA . ASP B 1 176 ? -102.036 -11.742 8.716 1.00 52.57 198 ASP A CA 1
ATOM 7658 C C . ASP B 1 176 ? -101.557 -10.275 8.672 1.00 55.82 198 ASP A C 1
ATOM 7659 O O . ASP B 1 176 ? -102.357 -9.394 8.324 1.00 48.76 198 ASP A O 1
ATOM 7664 N N . ALA B 1 177 ? -100.267 -9.998 8.928 1.00 54.26 199 ALA A N 1
ATOM 7665 C CA . ALA B 1 177 ? -99.760 -8.587 8.943 1.00 52.86 199 ALA A CA 1
ATOM 7666 C C . ALA B 1 177 ? -100.107 -7.857 7.640 1.00 44.63 199 ALA A C 1
ATOM 7667 O O . ALA B 1 177 ? -100.454 -6.714 7.662 1.00 50.60 199 ALA A O 1
ATOM 7669 N N . PHE B 1 178 ? -100.032 -8.534 6.502 1.00 43.02 200 PHE A N 1
ATOM 7670 C CA . PHE B 1 178 ? -100.239 -7.890 5.220 1.00 43.30 200 PHE A CA 1
ATOM 7671 C C . PHE B 1 178 ? -101.675 -8.060 4.700 1.00 45.65 200 PHE A C 1
ATOM 7672 O O . PHE B 1 178 ? -102.021 -7.428 3.720 1.00 43.01 200 PHE A O 1
ATOM 7680 N N . LEU B 1 179 ? -102.515 -8.881 5.346 1.00 48.50 201 LEU A N 1
ATOM 7681 C CA . LEU B 1 179 ? -103.800 -9.323 4.728 1.00 46.96 201 LEU A CA 1
ATOM 7682 C C . LEU B 1 179 ? -104.727 -8.144 4.400 1.00 43.54 201 LEU A C 1
ATOM 7683 O O . LEU B 1 179 ? -105.329 -8.127 3.323 1.00 46.97 201 LEU A O 1
ATOM 7688 N N . ASN B 1 180 ? -104.832 -7.152 5.292 1.00 51.77 202 ASN A N 1
ATOM 7689 C CA . ASN B 1 180 ? -105.741 -6.021 5.089 1.00 54.53 202 ASN A CA 1
ATOM 7690 C C . ASN B 1 180 ? -105.137 -4.970 4.134 1.00 60.95 202 ASN A C 1
ATOM 7691 O O . ASN B 1 180 ? -105.791 -3.961 3.834 1.00 58.27 202 ASN A O 1
ATOM 7696 N N . LEU B 1 181 ? -103.910 -5.181 3.627 1.00 62.05 203 LEU A N 1
ATOM 7697 C CA . LEU B 1 181 ? -103.352 -4.290 2.580 1.00 54.95 203 LEU A CA 1
ATOM 7698 C C . LEU B 1 181 ? -103.959 -4.655 1.230 1.00 50.28 203 LEU A C 1
ATOM 7699 O O . LEU B 1 181 ? -103.331 -5.288 0.396 1.00 47.40 203 LEU A O 1
ATOM 7704 N N . THR B 1 182 ? -105.189 -4.188 1.006 1.00 53.68 204 THR A N 1
ATOM 7705 C CA . THR B 1 182 ? -106.056 -4.776 -0.010 1.00 51.31 204 THR A CA 1
ATOM 7706 C C . THR B 1 182 ? -105.678 -4.322 -1.424 1.00 50.97 204 THR A C 1
ATOM 7707 O O . THR B 1 182 ? -106.241 -4.865 -2.358 1.00 48.90 204 THR A O 1
ATOM 7711 N N . LYS B 1 183 ? -104.746 -3.366 -1.605 1.00 48.18 205 LYS A N 1
ATOM 7712 C CA . LYS B 1 183 ? -104.276 -3.025 -3.003 1.00 49.81 205 LYS A CA 1
ATOM 7713 C C . LYS B 1 183 ? -102.813 -3.459 -3.226 1.00 45.69 205 LYS A C 1
ATOM 7714 O O . LYS B 1 183 ? -102.237 -3.134 -4.269 1.00 41.55 205 LYS A O 1
ATOM 7720 N N . LEU B 1 184 ? -102.218 -4.162 -2.252 1.00 48.44 206 LEU A N 1
ATOM 7721 C CA . LEU B 1 184 ? -100.802 -4.549 -2.329 1.00 47.17 206 LEU A CA 1
ATOM 7722 C C . LEU B 1 184 ? -100.571 -5.448 -3.555 1.00 49.30 206 LEU A C 1
ATOM 7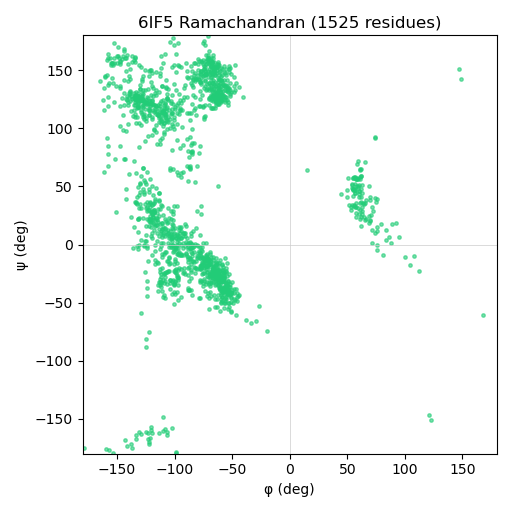723 O O . LEU B 1 184 ? -101.194 -6.496 -3.699 1.00 45.45 206 LEU A O 1
ATOM 7728 N N . LYS B 1 185 ? -99.686 -5.025 -4.472 1.00 39.39 207 LYS A N 1
ATOM 7729 C CA . LYS B 1 185 ? -99.375 -5.857 -5.598 1.00 41.00 207 LYS A CA 1
ATOM 7730 C C . LYS B 1 185 ? -97.960 -6.462 -5.491 1.00 44.22 207 LYS A C 1
ATOM 7731 O O . LYS B 1 185 ? -97.729 -7.552 -6.026 1.00 42.22 207 LYS A O 1
ATOM 7737 N N . VAL B 1 186 ? -97.001 -5.764 -4.864 1.00 43.72 208 VAL A N 1
ATOM 7738 C CA . VAL B 1 186 ? -95.574 -6.211 -4.913 1.00 40.41 208 VAL A CA 1
ATOM 7739 C C . VAL B 1 186 ? -95.029 -6.186 -3.499 1.00 37.55 208 VAL A C 1
ATOM 7740 O O . VAL B 1 186 ? -95.092 -5.158 -2.837 1.00 42.37 208 VAL A O 1
ATOM 7744 N N . LEU B 1 187 ? -94.587 -7.350 -3.011 1.00 34.62 209 LEU A N 1
ATOM 7745 C CA . LEU B 1 187 ? -94.042 -7.464 -1.680 1.00 34.53 209 LEU A CA 1
ATOM 7746 C C . LEU B 1 187 ? -92.682 -8.136 -1.825 1.00 34.07 209 LEU A C 1
ATOM 7747 O O . LEU B 1 187 ? -92.611 -9.233 -2.416 1.00 37.34 209 LEU A O 1
ATOM 7752 N N . SER B 1 188 ? -91.637 -7.475 -1.315 1.00 36.68 210 SER A N 1
ATOM 7753 C CA . SER B 1 188 ? -90.295 -8.021 -1.337 1.00 36.85 210 SER A CA 1
ATOM 7754 C C . SER B 1 188 ? -89.801 -8.108 0.087 1.00 35.17 210 SER A C 1
ATOM 7755 O O . SER B 1 188 ? -89.680 -7.075 0.761 1.00 31.10 210 SER A O 1
ATOM 7758 N N . LEU B 1 189 ? -89.497 -9.345 0.494 1.00 33.03 211 LEU A N 1
ATOM 7759 C CA . LEU B 1 189 ? -88.986 -9.665 1.798 1.00 33.42 211 LEU A CA 1
ATOM 7760 C C . LEU B 1 189 ? -87.662 -10.441 1.689 1.00 33.77 211 LEU A C 1
ATOM 7761 O O . LEU B 1 189 ? -87.304 -11.243 2.556 1.00 33.94 211 LEU A O 1
ATOM 7766 N N . LYS B 1 190 ? -86.904 -10.138 0.639 1.00 32.33 212 LYS A N 1
ATOM 7767 C CA . LYS B 1 190 ? -85.652 -10.782 0.333 1.00 34.47 212 LYS A CA 1
ATOM 7768 C C . LYS B 1 190 ? -84.583 -10.421 1.362 1.00 30.63 212 LYS A C 1
ATOM 7769 O O . LYS B 1 190 ? -84.636 -9.398 2.040 1.00 31.84 212 LYS A O 1
ATOM 7775 N N . ASP B 1 191 ? -83.590 -11.303 1.469 1.00 32.41 213 ASP A N 1
ATOM 7776 C CA . ASP B 1 191 ? -82.352 -11.027 2.179 1.00 34.57 213 ASP A CA 1
ATOM 7777 C C . ASP B 1 191 ? -82.657 -10.569 3.618 1.00 37.55 213 ASP A C 1
ATOM 7778 O O . ASP B 1 191 ? -82.080 -9.521 4.117 1.00 34.30 213 ASP A O 1
ATOM 7783 N N . ASN B 1 192 ? -83.532 -11.326 4.311 1.00 34.81 214 ASN A N 1
ATOM 7784 C CA . ASN B 1 192 ? -84.179 -10.844 5.531 1.00 34.34 214 ASN A CA 1
ATOM 7785 C C . ASN B 1 192 ? -84.151 -11.843 6.706 1.00 34.50 214 ASN A C 1
ATOM 7786 O O . ASN B 1 192 ? -84.602 -11.493 7.796 1.00 33.68 214 ASN A O 1
ATOM 7791 N N . ASN B 1 193 ? -83.585 -13.036 6.535 1.00 36.98 215 ASN A N 1
ATOM 7792 C CA . ASN B 1 193 ? -83.514 -14.007 7.648 1.00 36.38 215 ASN A CA 1
ATOM 7793 C C . ASN B 1 193 ? -84.942 -14.464 8.057 1.00 33.55 215 ASN A C 1
ATOM 7794 O O . ASN B 1 193 ? -85.193 -14.755 9.205 1.00 36.00 215 ASN A O 1
ATOM 7799 N N . VAL B 1 194 ? -85.834 -14.583 7.082 1.00 34.44 216 VAL A N 1
ATOM 7800 C CA . VAL B 1 194 ? -87.217 -15.032 7.237 1.00 37.74 216 VAL A CA 1
ATOM 7801 C C . VAL B 1 194 ? -87.232 -16.553 7.363 1.00 37.53 216 VAL A C 1
ATOM 7802 O O . VAL B 1 194 ? -86.460 -17.251 6.658 1.00 35.75 216 VAL A O 1
ATOM 7806 N N . THR B 1 195 ? -88.095 -17.053 8.253 1.00 37.34 217 THR A N 1
ATOM 7807 C CA . THR B 1 195 ? -88.135 -18.491 8.572 1.00 40.21 217 THR A CA 1
ATOM 7808 C C . THR B 1 195 ? -89.379 -19.185 8.029 1.00 40.90 217 THR A C 1
ATOM 7809 O O . THR B 1 195 ? -89.307 -20.368 7.815 1.00 42.40 217 THR A O 1
ATOM 7813 N N . THR B 1 196 ? -90.484 -18.468 7.807 1.00 42.82 218 THR A N 1
ATOM 7814 C CA . THR B 1 196 ? -91.661 -19.064 7.171 1.00 40.81 218 THR A CA 1
ATOM 7815 C C . THR B 1 196 ? -92.295 -18.072 6.212 1.00 40.55 218 THR A C 1
ATOM 7816 O O . THR B 1 196 ? -92.136 -16.872 6.404 1.00 39.18 218 THR A O 1
ATOM 7820 N N . VAL B 1 197 ? -93.019 -18.599 5.215 1.00 35.38 219 VAL A N 1
ATOM 7821 C CA . VAL B 1 197 ? -93.828 -17.784 4.388 1.00 41.03 219 VAL A CA 1
ATOM 7822 C C . VAL B 1 197 ? -94.861 -17.102 5.280 1.00 46.90 219 VAL A C 1
ATOM 7823 O O . VAL B 1 197 ? -95.576 -17.785 6.014 1.00 39.34 219 VAL A O 1
ATOM 7827 N N . PRO B 1 198 ? -94.957 -15.747 5.247 1.00 43.55 220 PRO A N 1
ATOM 7828 C CA . PRO B 1 198 ? -95.954 -15.020 6.041 1.00 47.19 220 PRO A CA 1
ATOM 7829 C C . PRO B 1 198 ? -97.341 -15.351 5.458 1.00 46.92 220 PRO A C 1
ATOM 7830 O O . PRO B 1 198 ? -97.494 -15.454 4.227 1.00 48.02 220 PRO A O 1
ATOM 7834 N N . THR B 1 199 ? -98.311 -15.635 6.334 1.00 45.35 221 THR A N 1
ATOM 7835 C CA . THR B 1 199 ? -99.698 -15.875 5.899 1.00 47.86 221 THR A CA 1
ATOM 7836 C C . THR B 1 199 ? -100.633 -15.150 6.854 1.00 41.82 221 THR A C 1
ATOM 7837 O O . THR B 1 199 ? -100.211 -14.816 7.950 1.00 46.51 221 THR A O 1
ATOM 7841 N N . VAL B 1 200 ? -101.856 -14.836 6.413 1.00 43.17 222 VAL A N 1
ATOM 7842 C CA . VAL B 1 200 ? -102.305 -14.965 5.039 1.00 43.73 222 VAL A CA 1
ATOM 7843 C C . VAL B 1 200 ? -101.946 -13.656 4.339 1.00 48.13 222 VAL A C 1
ATOM 7844 O O . VAL B 1 200 ? -102.089 -12.585 4.925 1.00 46.01 222 VAL A O 1
ATOM 7848 N N . LEU B 1 201 ? -101.554 -13.774 3.069 1.00 46.68 223 LEU A N 1
ATOM 7849 C CA . LEU B 1 201 ? -101.139 -12.661 2.259 1.00 47.72 223 LEU A CA 1
ATOM 7850 C C . LEU B 1 201 ? -102.330 -12.226 1.426 1.00 48.99 223 LEU A C 1
ATOM 7851 O O . LEU B 1 201 ? -103.171 -13.051 1.112 1.00 50.38 223 LEU A O 1
ATOM 7856 N N . PRO B 1 202 ? -102.388 -10.952 0.988 1.00 49.55 224 PRO A N 1
ATOM 7857 C CA . PRO B 1 202 ? -103.501 -10.469 0.180 1.00 50.81 224 PRO A CA 1
ATOM 7858 C C . PRO B 1 202 ? -103.477 -10.981 -1.268 1.00 54.19 224 PRO A C 1
ATOM 7859 O O . PRO B 1 202 ? -102.421 -11.081 -1.929 1.00 47.08 224 PRO A O 1
ATOM 7863 N N . SER B 1 203 ? -104.683 -11.299 -1.751 1.00 44.48 225 SER A N 1
ATOM 7864 C CA . SER B 1 203 ? -104.891 -12.043 -2.953 1.00 44.44 225 SER A CA 1
ATOM 7865 C C . SER B 1 203 ? -104.699 -11.141 -4.181 1.00 38.53 225 SER A C 1
ATOM 7866 O O . SER B 1 203 ? -104.749 -11.574 -5.340 1.00 44.49 225 SER A O 1
ATOM 7869 N N . THR B 1 204 ? -104.432 -9.867 -3.918 1.00 46.82 226 THR A N 1
ATOM 7870 C CA . THR B 1 204 ? -104.070 -8.915 -4.952 1.00 47.04 226 THR A CA 1
ATOM 7871 C C . THR B 1 204 ? -102.588 -9.053 -5.403 1.00 47.82 226 THR A C 1
ATOM 7872 O O . THR B 1 204 ? -102.224 -8.584 -6.490 1.00 46.29 226 THR A O 1
ATOM 7876 N N . LEU B 1 205 ? -101.715 -9.671 -4.597 1.00 45.44 227 LEU A N 1
ATOM 7877 C CA . LEU B 1 205 ? -100.238 -9.782 -4.979 1.00 45.40 227 LEU A CA 1
ATOM 7878 C C . LEU B 1 205 ? -100.063 -10.273 -6.410 1.00 41.55 227 LEU A C 1
ATOM 7879 O O . LEU B 1 205 ? -100.641 -11.275 -6.756 1.00 41.92 227 LEU A O 1
ATOM 7884 N N . THR B 1 206 ? -99.216 -9.587 -7.201 1.00 40.47 228 THR A N 1
ATOM 7885 C CA . THR B 1 206 ? -98.712 -10.064 -8.498 1.00 43.00 228 THR A CA 1
ATOM 7886 C C . THR B 1 206 ? -97.239 -10.530 -8.427 1.00 38.56 228 THR A C 1
ATOM 7887 O O . THR B 1 206 ? -96.777 -11.305 -9.276 1.00 39.55 228 THR A O 1
ATOM 7891 N N . GLU B 1 207 ? -96.486 -10.047 -7.438 1.00 41.16 229 GLU A N 1
ATOM 7892 C CA . GLU B 1 207 ? -95.055 -10.350 -7.337 1.00 40.49 229 GLU A CA 1
ATOM 7893 C C . GLU B 1 207 ? -94.699 -10.560 -5.869 1.00 35.37 229 GLU A C 1
ATOM 7894 O O . GLU B 1 207 ? -94.973 -9.730 -5.032 1.00 38.45 229 GLU A O 1
ATOM 7900 N N . LEU B 1 208 ? -94.060 -11.685 -5.580 1.00 36.12 230 LEU A N 1
ATOM 7901 C CA . LEU B 1 208 ? -93.740 -12.031 -4.222 1.00 36.08 230 LEU A CA 1
ATOM 7902 C C . LEU B 1 208 ? -92.270 -12.464 -4.201 1.00 37.09 230 LEU A C 1
ATOM 7903 O O . LEU B 1 208 ? -91.949 -13.441 -4.903 1.00 41.94 230 LEU A O 1
ATOM 7908 N N . TYR B 1 209 ? -91.424 -11.719 -3.462 1.00 35.74 231 TYR A N 1
ATOM 7909 C CA . TYR B 1 209 ? -89.945 -11.982 -3.407 1.00 35.49 231 TYR A CA 1
ATOM 7910 C C . TYR B 1 209 ? -89.593 -12.459 -2.000 1.00 32.36 231 TYR A C 1
ATOM 7911 O O . TYR B 1 209 ? -89.696 -11.718 -1.031 1.00 33.80 231 TYR A O 1
ATOM 7920 N N . LEU B 1 210 ? -89.154 -13.712 -1.888 1.00 34.54 232 LEU A N 1
ATOM 7921 C CA . LEU B 1 210 ? -88.849 -14.317 -0.553 1.00 34.78 232 LEU A CA 1
ATOM 7922 C C . LEU B 1 210 ? -87.479 -14.992 -0.615 1.00 37.16 232 LEU A C 1
ATOM 7923 O O . LEU B 1 210 ? -87.167 -15.841 0.229 1.00 35.88 232 LEU A O 1
ATOM 7928 N N . TYR B 1 211 ? -86.649 -14.560 -1.576 1.00 33.46 233 TYR A N 1
ATOM 7929 C CA . TYR B 1 211 ? -85.390 -15.219 -1.831 1.00 32.34 233 TYR A CA 1
ATOM 7930 C C . TYR B 1 211 ? -84.357 -14.790 -0.786 1.00 29.04 233 TYR A C 1
ATOM 7931 O O . TYR B 1 211 ? -84.513 -13.775 -0.158 1.00 29.38 233 TYR A O 1
ATOM 7940 N N . ASN B 1 212 ? -83.329 -15.630 -0.612 1.00 28.93 234 ASN A N 1
ATOM 7941 C CA . ASN B 1 212 ? -82.192 -15.421 0.310 1.00 28.58 234 ASN A CA 1
ATOM 7942 C C . ASN B 1 212 ? -82.686 -15.250 1.739 1.00 30.27 234 ASN A C 1
ATOM 7943 O O . ASN B 1 212 ? -82.368 -14.261 2.412 1.00 31.65 234 ASN A O 1
ATOM 7948 N N . ASN B 1 213 ? -83.423 -16.266 2.211 1.00 31.77 235 ASN A N 1
ATOM 7949 C CA . ASN B 1 213 ? -83.937 -16.310 3.579 1.00 32.80 235 ASN A CA 1
ATOM 7950 C C . ASN B 1 213 ? -83.574 -17.690 4.156 1.00 33.89 235 ASN A C 1
ATOM 7951 O O . ASN B 1 213 ? -82.676 -18.356 3.642 1.00 33.46 235 ASN A O 1
ATOM 7956 N N . MET B 1 214 ? -84.265 -18.098 5.223 1.00 35.31 236 MET A N 1
ATOM 7957 C CA . MET B 1 214 ? -83.994 -19.326 5.951 1.00 37.62 236 MET A CA 1
ATOM 7958 C C . MET B 1 214 ? -85.310 -20.112 6.028 1.00 38.13 236 MET A C 1
ATOM 7959 O O . MET B 1 214 ? -85.729 -20.564 7.113 1.00 33.81 236 MET A O 1
ATOM 7964 N N . ILE B 1 215 ? -86.011 -20.156 4.900 1.00 35.94 237 ILE A N 1
ATOM 7965 C CA . ILE B 1 215 ? -87.249 -20.934 4.774 1.00 41.53 237 ILE A CA 1
ATOM 7966 C C . ILE B 1 215 ? -86.887 -22.382 4.392 1.00 39.00 237 ILE A C 1
ATOM 7967 O O . ILE B 1 215 ? -86.361 -22.643 3.327 1.00 38.30 237 ILE A O 1
ATOM 7972 N N . ALA B 1 216 ? -87.153 -23.319 5.304 1.00 39.12 238 ALA A N 1
ATOM 7973 C CA . ALA B 1 216 ? -86.775 -24.749 5.115 1.00 40.87 238 ALA A CA 1
ATOM 7974 C C . ALA B 1 216 ? -87.915 -25.513 4.433 1.00 40.99 238 ALA A C 1
ATOM 7975 O O . ALA B 1 216 ? -87.688 -26.511 3.727 1.00 40.65 238 ALA A O 1
ATOM 7977 N N . GLU B 1 217 ? -89.144 -25.006 4.592 1.00 43.00 239 GLU A N 1
ATOM 7978 C CA . GLU B 1 217 ? -90.359 -25.718 4.159 1.00 43.98 239 GLU A CA 1
ATOM 7979 C C . GLU B 1 217 ? -91.428 -24.732 3.704 1.00 39.82 239 GLU A C 1
ATOM 7980 O O . GLU B 1 217 ? -91.680 -23.733 4.391 1.00 37.38 239 GLU A O 1
ATOM 7986 N N . ILE B 1 218 ? -92.071 -25.059 2.576 1.00 37.02 240 ILE A N 1
ATOM 7987 C CA . ILE B 1 218 ? -93.304 -24.457 2.161 1.00 36.55 240 ILE A CA 1
ATOM 7988 C C . ILE B 1 218 ? -94.467 -25.337 2.703 1.00 45.48 240 ILE A C 1
ATOM 7989 O O . ILE B 1 218 ? -94.518 -26.514 2.432 1.00 44.20 240 ILE A O 1
ATOM 7994 N N . GLN B 1 219 ? -95.403 -24.759 3.468 1.00 45.39 241 GLN A N 1
ATOM 7995 C CA . GLN B 1 219 ? -96.701 -25.445 3.845 1.00 46.74 241 GLN A CA 1
ATOM 7996 C C . GLN B 1 219 ? -97.641 -25.456 2.640 1.00 50.33 241 GLN A C 1
ATOM 7997 O O . GLN B 1 219 ? -97.587 -24.546 1.819 1.00 47.81 241 GLN A O 1
ATOM 8003 N N . GLU B 1 220 ? -98.534 -26.453 2.529 1.00 44.29 242 GLU A N 1
ATOM 8004 C CA . GLU B 1 220 ? -99.278 -26.560 1.270 1.00 43.96 242 GLU A CA 1
ATOM 8005 C C . GLU B 1 220 ? -100.315 -25.442 1.159 1.00 41.97 242 GLU A C 1
ATOM 8006 O O . GLU B 1 220 ? -100.794 -25.249 0.091 1.00 42.66 242 GLU A O 1
ATOM 8012 N N . ASP B 1 221 ? -100.617 -24.716 2.249 1.00 45.07 243 ASP A N 1
ATOM 8013 C CA . ASP B 1 221 ? -101.574 -23.569 2.207 1.00 54.67 243 ASP A CA 1
ATOM 8014 C C . ASP B 1 221 ? -100.906 -22.238 1.807 1.00 51.43 243 ASP A C 1
ATOM 8015 O O . ASP B 1 221 ? -101.612 -21.289 1.438 1.00 48.15 243 ASP A O 1
ATOM 8020 N N . ASP B 1 222 ? -99.567 -22.168 1.888 1.00 48.65 244 ASP A N 1
ATOM 8021 C CA . ASP B 1 222 ? -98.808 -20.903 1.898 1.00 49.55 244 ASP A CA 1
ATOM 8022 C C . ASP B 1 222 ? -99.268 -19.972 0.764 1.00 40.15 244 ASP A C 1
ATOM 8023 O O . ASP B 1 222 ? -99.374 -18.783 0.987 1.00 43.34 244 ASP A O 1
ATOM 8028 N N . PHE B 1 223 ? -99.569 -20.510 -0.414 1.00 37.01 245 PHE A N 1
ATOM 8029 C CA . PHE B 1 223 ? -99.874 -19.706 -1.615 1.00 43.35 245 PHE A CA 1
ATOM 8030 C C . PHE B 1 223 ? -101.314 -19.927 -2.125 1.00 43.40 245 PHE A C 1
ATOM 8031 O O . PHE B 1 223 ? -101.614 -19.486 -3.228 1.00 44.86 245 PHE A O 1
ATOM 8039 N N . ASN B 1 224 ? -102.190 -20.517 -1.295 1.00 49.59 246 ASN A N 1
ATOM 8040 C CA . ASN B 1 224 ? -103.617 -20.902 -1.614 1.00 56.43 246 ASN A CA 1
ATOM 8041 C C . ASN B 1 224 ? -104.422 -19.824 -2.335 1.00 56.89 246 ASN A C 1
ATOM 8042 O O . ASN B 1 224 ? -105.207 -20.133 -3.230 1.00 69.83 246 ASN A O 1
ATOM 8047 N N . ASN B 1 225 ? -104.304 -18.589 -1.857 1.00 51.17 247 ASN A N 1
ATOM 8048 C CA . ASN B 1 225 ? -105.238 -17.505 -2.222 1.00 61.28 247 ASN A CA 1
ATOM 8049 C C . ASN B 1 225 ? -104.640 -16.553 -3.277 1.00 60.29 247 ASN A C 1
ATOM 8050 O O . ASN B 1 225 ? -105.236 -15.512 -3.569 1.00 58.86 247 ASN A O 1
ATOM 8055 N N . LEU B 1 226 ? -103.485 -16.903 -3.864 1.00 50.58 248 LEU A N 1
ATOM 8056 C CA . LEU B 1 226 ? -102.688 -15.943 -4.615 1.00 48.37 248 LEU A CA 1
ATOM 8057 C C . LEU B 1 226 ? -102.916 -16.149 -6.107 1.00 51.71 248 LEU A C 1
ATOM 8058 O O . LEU B 1 226 ? -101.997 -16.489 -6.860 1.00 48.23 248 LEU A O 1
ATOM 8063 N N . ASN B 1 227 ? -104.159 -15.903 -6.532 1.00 46.68 249 ASN A N 1
ATOM 8064 C CA . ASN B 1 227 ? -104.546 -16.310 -7.854 1.00 49.46 249 ASN A CA 1
ATOM 8065 C C . ASN B 1 227 ? -104.221 -15.196 -8.847 1.00 45.13 249 ASN A C 1
ATOM 8066 O O . ASN B 1 227 ? -104.426 -15.388 -10.013 1.00 50.12 249 ASN A O 1
ATOM 8071 N N . GLN B 1 228 ? -103.692 -14.051 -8.394 1.00 49.83 250 GLN A N 1
ATOM 8072 C CA . GLN B 1 228 ? -103.202 -13.033 -9.355 1.00 49.22 250 GLN A CA 1
ATOM 8073 C C . GLN B 1 228 ? -101.662 -13.028 -9.463 1.00 46.14 250 GLN A C 1
ATOM 8074 O O . GLN B 1 228 ? -101.101 -12.311 -10.285 1.00 46.07 250 GLN A O 1
ATOM 8080 N N . LEU B 1 229 ? -100.992 -13.870 -8.677 1.00 45.31 251 LEU A N 1
ATOM 8081 C CA . LEU B 1 229 ? -99.523 -13.904 -8.649 1.00 46.64 251 LEU A CA 1
ATOM 8082 C C . LEU B 1 229 ? -98.935 -14.214 -10.040 1.00 44.37 251 LEU A C 1
ATOM 8083 O O . LEU B 1 229 ? -99.286 -15.177 -10.730 1.00 43.44 251 LEU A O 1
ATOM 8088 N N . GLN B 1 230 ? -98.018 -13.356 -10.481 1.00 43.85 252 GLN A N 1
ATOM 8089 C CA . GLN B 1 230 ? -97.316 -13.592 -11.766 1.00 44.33 252 GLN A CA 1
ATOM 8090 C C . GLN B 1 230 ? -95.822 -13.921 -11.571 1.00 38.76 252 GLN A C 1
ATOM 8091 O O . GLN B 1 230 ? -95.253 -14.610 -12.433 1.00 37.16 252 GLN A O 1
ATOM 8097 N N . ILE B 1 231 ? -95.203 -13.419 -10.487 1.00 38.64 253 ILE A N 1
ATOM 8098 C CA . ILE B 1 231 ? -93.779 -13.688 -10.209 1.00 38.26 253 ILE A CA 1
ATOM 8099 C C . ILE B 1 231 ? -93.627 -14.199 -8.779 1.00 36.22 253 ILE A C 1
ATOM 8100 O O . ILE B 1 231 ? -94.102 -13.588 -7.828 1.00 36.24 253 ILE A O 1
ATOM 8105 N N . LEU B 1 232 ? -92.944 -15.348 -8.644 1.00 38.80 254 LEU A N 1
ATOM 8106 C CA . LEU B 1 232 ? -92.663 -15.928 -7.337 1.00 36.34 254 LEU A CA 1
ATOM 8107 C C . LEU B 1 232 ? -91.182 -16.285 -7.302 1.00 35.19 254 LEU A C 1
ATOM 8108 O O . LEU B 1 232 ? -90.702 -17.004 -8.183 1.00 34.07 254 LEU A O 1
ATOM 8113 N N . ASP B 1 233 ? -90.485 -15.823 -6.268 1.00 35.14 255 ASP A N 1
ATOM 8114 C CA . ASP B 1 233 ? -89.040 -16.111 -6.175 1.00 32.87 255 ASP A CA 1
ATOM 8115 C C . ASP B 1 233 ? -88.750 -16.676 -4.794 1.00 31.77 255 ASP A C 1
ATOM 8116 O O . ASP B 1 233 ? -88.845 -15.946 -3.841 1.00 32.25 255 ASP A O 1
ATOM 8121 N N . LEU B 1 234 ? -88.347 -17.949 -4.726 1.00 33.23 256 LEU A N 1
ATOM 8122 C CA . LEU B 1 234 ? -88.075 -18.612 -3.448 1.00 35.58 256 LEU A CA 1
ATOM 8123 C C . LEU B 1 234 ? -86.616 -19.038 -3.387 1.00 32.18 256 LEU A C 1
ATOM 8124 O O . LEU B 1 234 ? -86.231 -19.759 -2.468 1.00 31.64 256 LEU A O 1
ATOM 8129 N N . SER B 1 235 ? -85.815 -18.527 -4.332 1.00 32.85 257 SER A N 1
ATOM 8130 C CA . SER B 1 235 ? -84.408 -18.847 -4.481 1.00 29.66 257 SER A CA 1
ATOM 8131 C C . SER B 1 235 ? -83.648 -18.642 -3.170 1.00 29.95 257 SER A C 1
ATOM 8132 O O . SER B 1 235 ? -84.023 -17.787 -2.359 1.00 31.33 257 SER A O 1
ATOM 8135 N N . GLY B 1 236 ? -82.549 -19.377 -2.997 1.00 29.10 258 GLY A N 1
ATOM 8136 C CA . GLY B 1 236 ? -81.616 -19.081 -1.930 1.00 30.11 258 GLY A CA 1
ATOM 8137 C C . GLY B 1 236 ? -82.210 -19.433 -0.568 1.00 37.47 258 GLY A C 1
ATOM 8138 O O . GLY B 1 236 ? -81.855 -18.839 0.403 1.00 37.06 258 GLY A O 1
ATOM 8139 N N . ASN B 1 237 ? -83.163 -20.376 -0.526 1.00 31.41 259 ASN A N 1
ATOM 8140 C CA . ASN B 1 237 ? -83.611 -20.977 0.721 1.00 33.00 259 ASN A CA 1
ATOM 8141 C C . ASN B 1 237 ? -83.192 -22.453 0.635 1.00 32.97 259 ASN A C 1
ATOM 8142 O O . ASN B 1 237 ? -83.651 -23.139 -0.282 1.00 38.87 259 ASN A O 1
ATOM 8147 N N . CYS B 1 238 ? -82.358 -22.912 1.570 1.00 31.80 260 CYS A N 1
ATOM 8148 C CA . CYS B 1 238 ? -81.528 -24.141 1.414 1.00 31.68 260 CYS A CA 1
ATOM 8149 C C . CYS B 1 238 ? -80.588 -23.966 0.234 1.00 31.03 260 CYS A C 1
ATOM 8150 O O . CYS B 1 238 ? -80.650 -24.710 -0.755 1.00 28.17 260 CYS A O 1
ATOM 8153 N N . PRO B 1 239 ? -79.640 -23.007 0.326 1.00 28.36 261 PRO A N 1
ATOM 8154 C CA . PRO B 1 239 ? -78.767 -22.736 -0.814 1.00 30.59 261 PRO A CA 1
ATOM 8155 C C . PRO B 1 239 ? -77.787 -23.887 -1.112 1.00 29.41 261 PRO A C 1
ATOM 8156 O O . PRO B 1 239 ? -77.384 -24.626 -0.203 1.00 30.02 261 PRO A O 1
ATOM 8160 N N . ARG B 1 240 ? -77.360 -23.993 -2.375 1.00 31.35 262 ARG A N 1
ATOM 8161 C CA . ARG B 1 240 ? -76.216 -24.778 -2.779 1.00 29.49 262 ARG A CA 1
ATOM 8162 C C . ARG B 1 240 ? -74.977 -23.899 -2.543 1.00 34.25 262 ARG A C 1
ATOM 8163 O O . ARG B 1 240 ? -74.826 -22.887 -3.200 1.00 32.55 262 ARG A O 1
ATOM 8171 N N . CYS B 1 241 ? -74.085 -24.297 -1.638 1.00 32.19 263 CYS A N 1
ATOM 8172 C CA . CYS B 1 241 ? -73.055 -23.397 -1.119 1.00 35.65 263 CYS A CA 1
ATOM 8173 C C . CYS B 1 241 ? -71.692 -23.619 -1.752 1.00 37.02 263 CYS A C 1
ATOM 8174 O O . CYS B 1 241 ? -70.765 -22.864 -1.466 1.00 35.28 263 CYS A O 1
ATOM 8177 N N . TYR B 1 242 ? -71.539 -24.650 -2.585 1.00 36.40 264 TYR A N 1
ATOM 8178 C CA . TYR B 1 242 ? -70.240 -24.907 -3.194 1.00 36.87 264 TYR A CA 1
ATOM 8179 C C . TYR B 1 242 ? -69.726 -23.670 -3.980 1.00 36.29 264 TYR A C 1
ATOM 8180 O O . TYR B 1 242 ? -70.381 -23.184 -4.872 1.00 35.14 264 TYR A O 1
ATOM 8189 N N . ASN B 1 243 ? -68.530 -23.164 -3.621 1.00 31.28 265 ASN A N 1
ATOM 8190 C CA . ASN B 1 243 ? -67.851 -22.002 -4.272 1.00 34.52 265 ASN A CA 1
ATOM 8191 C C . ASN B 1 243 ? -68.682 -20.715 -4.131 1.00 34.24 265 ASN A C 1
ATOM 8192 O O . ASN B 1 243 ? -68.618 -19.855 -4.961 1.00 33.95 265 ASN A O 1
ATOM 8197 N N . ALA B 1 244 ? -69.509 -20.613 -3.096 1.00 33.47 266 ALA A N 1
ATOM 8198 C CA . ALA B 1 244 ? -70.262 -19.402 -2.876 1.00 34.62 266 ALA A CA 1
ATOM 8199 C C . ALA B 1 244 ? -69.297 -18.268 -2.548 1.00 34.10 266 ALA A C 1
ATOM 8200 O O . ALA B 1 244 ? -68.419 -18.444 -1.726 1.00 31.66 266 ALA A O 1
ATOM 8202 N N . PRO B 1 245 ? -69.446 -17.064 -3.146 1.00 37.29 267 PRO A N 1
ATOM 8203 C CA . PRO B 1 245 ? -68.584 -15.924 -2.811 1.00 40.20 267 PRO A CA 1
ATOM 8204 C C . PRO B 1 245 ? -69.148 -15.065 -1.667 1.00 40.56 267 PRO A C 1
ATOM 8205 O O . PRO B 1 245 ? -68.679 -13.939 -1.464 1.00 41.36 267 PRO A O 1
ATOM 8209 N N . PHE B 1 246 ? -70.113 -15.625 -0.928 1.00 35.05 268 PHE A N 1
ATOM 8210 C CA . PHE B 1 246 ? -70.718 -15.001 0.259 1.00 34.56 268 PHE A CA 1
ATOM 8211 C C . PHE B 1 246 ? -70.817 -16.071 1.349 1.00 35.18 268 PHE A C 1
ATOM 8212 O O . PHE B 1 246 ? -70.781 -17.258 1.041 1.00 33.12 268 PHE A O 1
ATOM 8220 N N . PRO B 1 247 ? -70.920 -15.700 2.642 1.00 32.64 269 PRO A N 1
ATOM 8221 C CA . PRO B 1 247 ? -71.098 -16.676 3.718 1.00 37.61 269 PRO A CA 1
ATOM 8222 C C . PRO B 1 247 ? -72.422 -17.394 3.460 1.00 36.14 269 PRO A C 1
ATOM 8223 O O . PRO B 1 247 ? -73.416 -16.757 3.313 1.00 39.17 269 PRO A O 1
ATOM 8227 N N . CYS B 1 248 ? -72.371 -18.709 3.313 1.00 30.49 270 CYS A N 1
ATOM 8228 C CA . CYS B 1 248 ? -73.499 -19.463 2.820 1.00 35.84 270 CYS A CA 1
ATOM 8229 C C . CYS B 1 248 ? -73.742 -20.601 3.817 1.00 39.99 270 CYS A C 1
ATOM 8230 O O . CYS B 1 248 ? -72.822 -21.357 4.048 1.00 40.34 270 CYS A O 1
ATOM 8233 N N . THR B 1 249 ? -74.927 -20.650 4.449 1.00 40.82 271 THR A N 1
ATOM 8234 C CA . THR B 1 249 ? -75.292 -21.746 5.372 1.00 43.21 271 THR A CA 1
ATOM 8235 C C . THR B 1 249 ? -76.336 -22.671 4.724 1.00 39.21 271 THR A C 1
ATOM 8236 O O . THR B 1 249 ? -77.484 -22.270 4.526 1.00 35.46 271 THR A O 1
ATOM 8240 N N . PRO B 1 250 ? -76.006 -23.951 4.440 1.00 38.72 272 PRO A N 1
ATOM 8241 C CA . PRO B 1 250 ? -76.969 -24.890 3.870 1.00 40.20 272 PRO A CA 1
ATOM 8242 C C . PRO B 1 250 ? -78.005 -25.332 4.907 1.00 34.97 272 PRO A C 1
ATOM 8243 O O . PRO B 1 250 ? -77.802 -25.241 6.106 1.00 34.01 272 PRO A O 1
ATOM 8247 N N . CYS B 1 251 ? -79.140 -25.790 4.400 1.00 38.78 273 CYS A N 1
ATOM 8248 C CA . CYS B 1 251 ? -80.120 -26.482 5.233 1.00 37.07 273 CYS A CA 1
ATOM 8249 C C . CYS B 1 251 ? -79.449 -27.744 5.773 1.00 36.78 273 CYS A C 1
ATOM 8250 O O . CYS B 1 251 ? -78.616 -28.365 5.100 1.00 34.09 273 CYS A O 1
ATOM 8253 N N . LYS B 1 252 ? -79.773 -28.088 7.018 1.00 42.19 274 LYS A N 1
ATOM 8254 C CA . LYS B 1 252 ? -79.194 -29.285 7.656 1.00 46.77 274 LYS A CA 1
ATOM 8255 C C . LYS B 1 252 ? -79.681 -30.555 6.942 1.00 41.46 274 LYS A C 1
ATOM 8256 O O . LYS B 1 252 ? -80.686 -30.531 6.195 1.00 41.80 274 LYS A O 1
ATOM 8262 N N . ASN B 1 253 ? -78.965 -31.658 7.202 1.00 48.83 275 ASN A N 1
ATOM 8263 C CA . ASN B 1 253 ? -79.314 -33.045 6.761 1.00 47.71 275 ASN A CA 1
ATOM 8264 C C . ASN B 1 253 ? -79.243 -33.109 5.232 1.00 47.30 275 ASN A C 1
ATOM 8265 O O . ASN B 1 253 ? -79.900 -33.946 4.635 1.00 45.50 275 ASN A O 1
ATOM 8270 N N . ASN B 1 254 ? -78.503 -32.157 4.630 1.00 54.86 276 ASN A N 1
ATOM 8271 C CA . ASN B 1 254 ? -78.461 -31.828 3.188 1.00 52.18 276 ASN A CA 1
ATOM 8272 C C . ASN B 1 254 ? -79.860 -31.758 2.526 1.00 53.38 276 ASN A C 1
ATOM 8273 O O . ASN B 1 254 ? -80.057 -32.165 1.376 1.00 48.12 276 ASN A O 1
ATOM 8278 N N . SER B 1 255 ? -80.825 -31.117 3.200 1.00 43.79 277 SER A N 1
ATOM 8279 C CA . SER B 1 255 ? -82.178 -31.075 2.714 1.00 39.39 277 SER A CA 1
ATOM 8280 C C . SER B 1 255 ? -82.318 -30.060 1.578 1.00 36.91 277 SER A C 1
ATOM 8281 O O . SER B 1 255 ? -81.728 -28.972 1.603 1.00 35.89 277 SER A O 1
ATOM 8284 N N . PRO B 1 256 ? -83.203 -30.326 0.599 1.00 37.47 278 PRO A N 1
ATOM 8285 C CA . PRO B 1 256 ? -83.710 -29.271 -0.272 1.00 37.23 278 PRO A CA 1
ATOM 8286 C C . PRO B 1 256 ? -84.709 -28.386 0.467 1.00 39.45 278 PRO A C 1
ATOM 8287 O O . PRO B 1 256 ? -85.149 -28.743 1.604 1.00 38.31 278 PRO A O 1
ATOM 8291 N N . LEU B 1 257 ? -85.094 -27.292 -0.201 1.00 38.96 279 LEU A N 1
ATOM 8292 C CA . LEU B 1 257 ? -86.293 -26.578 0.173 1.00 35.49 279 LEU A CA 1
ATOM 8293 C C . LEU B 1 257 ? -87.471 -27.529 -0.086 1.00 34.48 279 LEU A C 1
ATOM 8294 O O . LEU B 1 257 ? -87.601 -28.084 -1.196 1.00 35.89 279 LEU A O 1
ATOM 8299 N N . GLN B 1 258 ? -88.312 -27.731 0.920 1.00 35.77 280 GLN A N 1
ATOM 8300 C CA . GLN B 1 258 ? -89.350 -28.782 0.804 1.00 37.19 280 GLN A CA 1
ATOM 8301 C C . GLN B 1 258 ? -90.647 -28.092 0.390 1.00 36.38 280 GLN A C 1
ATOM 8302 O O . GLN B 1 258 ? -91.132 -27.210 1.114 1.00 36.36 280 GLN A O 1
ATOM 8308 N N . ILE B 1 259 ? -91.086 -28.410 -0.838 1.00 33.92 281 ILE A N 1
ATOM 8309 C CA . ILE B 1 259 ? -92.221 -27.821 -1.476 1.00 39.41 281 ILE A CA 1
ATOM 8310 C C . ILE B 1 259 ? -93.241 -28.931 -1.782 1.00 43.21 281 ILE A C 1
ATOM 8311 O O . ILE B 1 259 ? -93.063 -29.702 -2.726 1.00 39.55 281 ILE A O 1
ATOM 8316 N N . PRO B 1 260 ? -94.377 -28.991 -1.051 1.00 47.83 282 PRO A N 1
ATOM 8317 C CA . PRO B 1 260 ? -95.445 -29.955 -1.349 1.00 45.01 282 PRO A CA 1
ATOM 8318 C C . PRO B 1 260 ? -95.879 -29.946 -2.818 1.00 47.25 282 PRO A C 1
ATOM 8319 O O . PRO B 1 260 ? -95.884 -28.887 -3.476 1.00 42.42 282 PRO A O 1
ATOM 8323 N N . VAL B 1 261 ? -96.262 -31.122 -3.323 1.00 47.52 283 VAL A N 1
ATOM 8324 C CA . VAL B 1 261 ? -96.473 -31.326 -4.773 1.00 41.90 283 VAL A CA 1
ATOM 8325 C C . VAL B 1 261 ? -97.615 -30.437 -5.278 1.00 39.48 283 VAL A C 1
ATOM 8326 O O . VAL B 1 261 ? -97.653 -30.116 -6.455 1.00 44.49 283 VAL A O 1
ATOM 8330 N N . ASN B 1 262 ? -98.501 -29.986 -4.383 1.00 44.28 284 ASN A N 1
ATOM 8331 C CA . ASN B 1 262 ? -99.675 -29.144 -4.755 1.00 49.41 284 ASN A CA 1
ATOM 8332 C C . ASN B 1 262 ? -99.554 -27.681 -4.270 1.00 50.92 284 ASN A C 1
ATOM 8333 O O . ASN B 1 262 ? -100.549 -26.931 -4.312 1.00 42.58 284 ASN A O 1
ATOM 8338 N N . ALA B 1 263 ? -98.354 -27.235 -3.869 1.00 50.23 285 ALA A N 1
ATOM 8339 C CA . ALA B 1 263 ? -98.192 -25.886 -3.291 1.00 44.56 285 ALA A CA 1
ATOM 8340 C C . ALA B 1 263 ? -98.523 -24.786 -4.313 1.00 43.63 285 ALA A C 1
ATOM 8341 O O . ALA B 1 263 ? -98.904 -23.675 -3.902 1.00 40.37 285 ALA A O 1
ATOM 8343 N N . PHE B 1 264 ? -98.408 -25.075 -5.623 1.00 39.49 286 PHE A N 1
ATOM 8344 C CA . PHE B 1 264 ? -98.541 -24.021 -6.670 1.00 43.59 286 PHE A CA 1
ATOM 8345 C C . PHE B 1 264 ? -99.921 -24.064 -7.345 1.00 47.30 286 PHE A C 1
ATOM 8346 O O . PHE B 1 264 ? -100.164 -23.277 -8.272 1.00 41.84 286 PHE A O 1
ATOM 8354 N N . ASP B 1 265 ? -100.831 -24.915 -6.841 1.00 44.27 287 ASP A N 1
ATOM 8355 C CA . ASP B 1 265 ? -102.137 -25.198 -7.507 1.00 50.10 287 ASP A CA 1
ATOM 8356 C C . ASP B 1 265 ? -102.970 -23.931 -7.745 1.00 46.08 287 ASP A C 1
ATOM 8357 O O . ASP B 1 265 ? -103.549 -23.782 -8.810 1.00 52.07 287 ASP A O 1
ATOM 8362 N N . ALA B 1 266 ? -102.964 -22.990 -6.798 1.00 52.05 288 ALA A N 1
ATOM 8363 C CA . ALA B 1 266 ? -103.738 -21.743 -6.934 1.00 49.11 288 ALA A CA 1
ATOM 8364 C C . ALA B 1 266 ? -103.144 -20.769 -7.956 1.00 50.16 288 ALA A C 1
ATOM 8365 O O . ALA B 1 266 ? -103.802 -19.751 -8.235 1.00 46.65 288 ALA A O 1
ATOM 8367 N N . LEU B 1 267 ? -101.931 -21.028 -8.485 1.00 47.36 289 LEU A N 1
ATOM 8368 C CA . LEU B 1 267 ? -101.103 -19.942 -9.124 1.00 42.25 289 LEU A CA 1
ATOM 8369 C C . LEU B 1 267 ? -101.285 -19.985 -10.637 1.00 49.03 289 LEU A C 1
ATOM 8370 O O . LEU B 1 267 ? -100.318 -20.210 -11.387 1.00 45.47 289 LEU A O 1
ATOM 8375 N N . THR B 1 268 ? -102.530 -19.760 -11.078 1.00 45.21 290 THR A N 1
ATOM 8376 C CA . THR B 1 268 ? -102.929 -20.039 -12.432 1.00 45.77 290 THR A CA 1
ATOM 8377 C C . THR B 1 268 ? -102.397 -18.948 -13.362 1.00 44.07 290 THR A C 1
ATOM 8378 O O . THR B 1 268 ? -102.215 -19.207 -14.553 1.00 46.77 290 THR A O 1
ATOM 8382 N N . GLU B 1 269 ? -102.159 -17.750 -12.808 1.00 50.30 291 GLU A N 1
ATOM 8383 C CA . GLU B 1 269 ? -101.605 -16.614 -13.570 1.00 55.46 291 GLU A CA 1
ATOM 8384 C C . GLU B 1 269 ? -100.059 -16.583 -13.550 1.00 51.87 291 GLU A C 1
ATOM 8385 O O . GLU B 1 269 ? -99.485 -15.701 -14.158 1.00 54.83 291 GLU A O 1
ATOM 8391 N N . LEU B 1 270 ? -99.390 -17.534 -12.885 1.00 47.28 292 LEU A N 1
ATOM 8392 C CA . LEU B 1 270 ? -97.920 -17.454 -12.685 1.00 48.38 292 LEU A CA 1
ATOM 8393 C C . LEU B 1 270 ? -97.170 -17.504 -14.014 1.00 40.78 292 LEU A C 1
ATOM 8394 O O . LEU B 1 270 ? -97.360 -18.428 -14.793 1.00 39.81 292 LEU A O 1
ATOM 8399 N N . LYS B 1 271 ? -96.269 -16.526 -14.215 1.00 44.08 293 LYS A N 1
ATOM 8400 C CA . LYS B 1 271 ? -95.415 -16.442 -15.424 1.00 41.93 293 LYS A CA 1
ATOM 8401 C C . LYS B 1 271 ? -93.925 -16.701 -15.122 1.00 38.45 293 LYS A C 1
ATOM 8402 O O . LYS B 1 271 ? -93.207 -17.205 -15.988 1.00 36.60 293 LYS A O 1
ATOM 8408 N N . VAL B 1 272 ? -93.470 -16.323 -13.930 1.00 38.52 294 VAL A N 1
ATOM 8409 C CA . VAL B 1 272 ? -92.079 -16.441 -13.563 1.00 37.73 294 VAL A CA 1
ATOM 8410 C C . VAL B 1 272 ? -91.975 -17.205 -12.242 1.00 32.26 294 VAL A C 1
ATOM 8411 O O . VAL B 1 272 ? -92.556 -16.791 -11.235 1.00 34.47 294 VAL A O 1
ATOM 8415 N N . LEU B 1 273 ? -91.247 -18.324 -12.263 1.00 33.20 295 LEU A N 1
ATOM 8416 C CA . LEU B 1 273 ? -90.904 -19.056 -11.037 1.00 34.59 295 LEU A CA 1
ATOM 8417 C C . LEU B 1 273 ? -89.379 -19.220 -10.940 1.00 33.73 295 LEU A C 1
ATOM 8418 O O . LEU B 1 273 ? -88.761 -19.891 -11.796 1.00 35.44 295 LEU A O 1
ATOM 8423 N N . ARG B 1 274 ? -88.817 -18.694 -9.860 1.00 35.24 296 ARG A N 1
ATOM 8424 C CA . ARG B 1 274 ? -87.388 -18.700 -9.607 1.00 32.42 296 ARG A CA 1
ATOM 8425 C C . ARG B 1 274 ? -87.117 -19.573 -8.391 1.00 31.36 296 ARG A C 1
ATOM 8426 O O . ARG B 1 274 ? -87.585 -19.232 -7.280 1.00 32.30 296 ARG A O 1
ATOM 8434 N N . LEU B 1 275 ? -86.467 -20.726 -8.642 1.00 33.89 297 LEU A N 1
ATOM 8435 C CA . LEU B 1 275 ? -86.057 -21.718 -7.640 1.00 35.28 297 LEU A CA 1
ATOM 8436 C C . LEU B 1 275 ? -84.544 -21.989 -7.751 1.00 35.34 297 LEU A C 1
ATOM 8437 O O . LEU B 1 275 ? -84.064 -23.140 -7.887 1.00 34.21 297 LEU A O 1
ATOM 8442 N N . HIS B 1 276 ? -83.795 -20.890 -7.718 1.00 33.99 298 HIS A N 1
ATOM 8443 C CA . HIS B 1 276 ? -82.324 -20.906 -7.835 1.00 31.33 298 HIS A CA 1
ATOM 8444 C C . HIS B 1 276 ? -81.791 -21.167 -6.427 1.00 29.31 298 HIS A C 1
ATOM 8445 O O . HIS B 1 276 ? -82.237 -20.529 -5.500 1.00 29.82 298 HIS A O 1
ATOM 8452 N N . SER B 1 277 ? -80.785 -22.031 -6.307 1.00 29.50 299 SER A N 1
ATOM 8453 C CA . SER B 1 277 ? -80.057 -22.243 -5.042 1.00 29.52 299 SER A CA 1
ATOM 8454 C C . SER B 1 277 ? -81.019 -22.684 -3.928 1.00 29.94 299 SER A C 1
ATOM 8455 O O . SER B 1 277 ? -81.100 -22.054 -2.848 1.00 31.72 299 SER A O 1
ATOM 8458 N N . ASN B 1 278 ? -81.739 -23.785 -4.205 1.00 33.13 300 ASN A N 1
ATOM 8459 C CA . ASN B 1 278 ? -82.681 -24.404 -3.229 1.00 36.51 300 ASN A CA 1
ATOM 8460 C C . ASN B 1 278 ? -82.299 -25.865 -2.907 1.00 34.21 300 ASN A C 1
ATOM 8461 O O . ASN B 1 278 ? -83.084 -26.595 -2.289 1.00 36.65 300 ASN A O 1
ATOM 8466 N N . SER B 1 279 ? -81.137 -26.316 -3.397 1.00 31.81 301 SER A N 1
ATOM 8467 C CA . SER B 1 279 ? -80.575 -27.646 -3.208 1.00 33.57 301 SER A CA 1
ATOM 8468 C C . SER B 1 279 ? -81.550 -28.745 -3.669 1.00 32.13 301 SER A C 1
ATOM 8469 O O . SER B 1 279 ? -81.554 -29.831 -3.112 1.00 35.58 301 SER A O 1
ATOM 8472 N N . LEU B 1 280 ? -82.336 -28.470 -4.699 1.00 35.13 302 LEU A N 1
ATOM 8473 C CA . LEU B 1 280 ? -83.318 -29.450 -5.212 1.00 35.67 302 LEU A CA 1
ATOM 8474 C C . LEU B 1 280 ? -82.644 -30.634 -5.898 1.00 39.40 302 LEU A C 1
ATOM 8475 O O . LEU B 1 280 ? -81.727 -30.471 -6.717 1.00 35.87 302 LEU A O 1
ATOM 8480 N N . GLN B 1 281 ? -83.191 -31.829 -5.637 1.00 34.84 303 GLN A N 1
ATOM 8481 C CA . GLN B 1 281 ? -82.704 -33.046 -6.213 1.00 36.44 303 GLN A CA 1
ATOM 8482 C C . GLN B 1 281 ? -83.702 -33.591 -7.252 1.00 38.81 303 GLN A C 1
ATOM 8483 O O . GLN B 1 281 ? -83.339 -34.316 -8.142 1.00 41.09 303 GLN A O 1
ATOM 8489 N N . HIS B 1 282 ? -84.975 -33.235 -7.135 1.00 39.63 304 HIS A N 1
ATOM 8490 C CA . HIS B 1 282 ? -86.003 -33.677 -8.051 1.00 42.40 304 HIS A CA 1
ATOM 8491 C C . HIS B 1 282 ? -86.904 -32.488 -8.317 1.00 37.80 304 HIS A C 1
ATOM 8492 O O . HIS B 1 282 ? -87.028 -31.633 -7.477 1.00 42.85 304 HIS A O 1
ATOM 8499 N N . VAL B 1 283 ? -87.509 -32.468 -9.505 1.00 42.09 305 VAL A N 1
ATOM 8500 C CA . VAL B 1 283 ? -88.564 -31.522 -9.862 1.00 42.02 305 VAL A CA 1
ATOM 8501 C C . VAL B 1 283 ? -89.840 -32.332 -10.122 1.00 45.17 305 VAL A C 1
ATOM 8502 O O . VAL B 1 283 ? -89.998 -32.895 -11.196 1.00 43.27 305 VAL A O 1
ATOM 8506 N N . PRO B 1 284 ? -90.763 -32.481 -9.148 1.00 47.40 306 PRO A N 1
ATOM 8507 C CA . PRO B 1 284 ? -92.017 -33.219 -9.392 1.00 48.68 306 PRO A CA 1
ATOM 8508 C C . PRO B 1 284 ? -92.919 -32.639 -10.481 1.00 42.90 306 PRO A C 1
ATOM 8509 O O . PRO B 1 284 ? -93.311 -31.475 -10.411 1.00 39.59 306 PRO A O 1
ATOM 8513 N N . PRO B 1 285 ? -93.302 -33.420 -11.513 1.00 45.70 307 PRO A N 1
ATOM 8514 C CA . PRO B 1 285 ? -94.231 -32.933 -12.543 1.00 48.03 307 PRO A CA 1
ATOM 8515 C C . PRO B 1 285 ? -95.518 -32.290 -11.989 1.00 45.91 307 PRO A C 1
ATOM 8516 O O . PRO B 1 285 ? -96.048 -31.314 -12.575 1.00 46.79 307 PRO A O 1
ATOM 8520 N N . ARG B 1 286 ? -95.973 -32.799 -10.838 1.00 45.29 308 ARG A N 1
ATOM 8521 C CA . ARG B 1 286 ? -97.232 -32.400 -10.184 1.00 43.49 308 ARG A CA 1
ATOM 8522 C C . ARG B 1 286 ? -97.199 -30.908 -9.811 1.00 47.11 308 ARG A C 1
ATOM 8523 O O . ARG B 1 286 ? -98.271 -30.228 -9.741 1.00 44.00 308 ARG A O 1
ATOM 8531 N N . TRP B 1 287 ? -95.983 -30.350 -9.633 1.00 46.61 309 TRP A N 1
ATOM 8532 C CA . TRP B 1 287 ? -95.846 -28.916 -9.342 1.00 41.22 309 TRP A CA 1
ATOM 8533 C C . TRP B 1 287 ? -96.622 -28.114 -10.377 1.00 37.64 309 TRP A C 1
ATOM 8534 O O . TRP B 1 287 ? -97.294 -27.161 -10.010 1.00 45.33 309 TRP A O 1
ATOM 8545 N N . PHE B 1 288 ? -96.541 -28.512 -11.655 1.00 43.40 310 PHE A N 1
ATOM 8546 C CA . PHE B 1 288 ? -96.991 -27.657 -12.776 1.00 47.08 310 PHE A CA 1
ATOM 8547 C C . PHE B 1 288 ? -98.374 -28.055 -13.340 1.00 54.03 310 PHE A C 1
ATOM 8548 O O . PHE B 1 288 ? -98.774 -27.596 -14.425 1.00 47.76 310 PHE A O 1
ATOM 8556 N N . LYS B 1 289 ? -99.150 -28.848 -12.596 1.00 56.54 311 LYS A N 1
ATOM 8557 C CA . LYS B 1 289 ? -100.448 -29.300 -13.114 1.00 60.66 311 LYS A CA 1
ATOM 8558 C C . LYS B 1 289 ? -101.359 -28.097 -13.453 1.00 53.13 311 LYS A C 1
ATOM 8559 O O . LYS B 1 289 ? -101.881 -28.024 -14.545 1.00 65.29 311 LYS A O 1
ATOM 8565 N N . ASN B 1 290 ? -101.502 -27.120 -12.553 1.00 53.78 312 ASN A N 1
ATOM 8566 C CA . ASN B 1 290 ? -102.453 -25.983 -12.726 1.00 59.36 312 ASN A CA 1
ATOM 8567 C C . ASN B 1 290 ? -101.784 -24.673 -13.170 1.00 61.22 312 ASN A C 1
ATOM 8568 O O . ASN B 1 290 ? -102.403 -23.609 -13.051 1.00 59.27 312 ASN A O 1
ATOM 8573 N N . ILE B 1 291 ? -100.529 -24.731 -13.628 1.00 61.99 313 ILE A N 1
ATOM 8574 C CA . ILE B 1 291 ? -99.919 -23.613 -14.315 1.00 62.85 313 ILE A CA 1
ATOM 8575 C C . ILE B 1 291 ? -99.491 -24.108 -15.693 1.00 66.15 313 ILE A C 1
ATOM 8576 O O . ILE B 1 291 ? -98.559 -24.892 -15.825 1.00 81.17 313 ILE A O 1
ATOM 8581 N N . ASN B 1 292 ? -100.168 -23.609 -16.718 1.00 70.99 314 ASN A N 1
ATOM 8582 C CA . ASN B 1 292 ? -99.779 -23.896 -18.076 1.00 74.15 314 ASN A CA 1
ATOM 8583 C C . ASN B 1 292 ? -99.229 -22.622 -18.726 1.00 60.30 314 ASN A C 1
ATOM 8584 O O . ASN B 1 292 ? -98.682 -22.715 -19.826 1.00 67.56 314 ASN A O 1
ATOM 8589 N N . ASN B 1 293 ? -99.352 -21.467 -18.044 1.00 52.00 315 ASN A N 1
ATOM 8590 C CA . ASN B 1 293 ? -98.933 -20.136 -18.615 1.00 59.68 315 ASN A CA 1
ATOM 8591 C C . ASN B 1 293 ? -97.508 -19.725 -18.163 1.00 48.12 315 ASN A C 1
ATOM 8592 O O . ASN B 1 293 ? -97.086 -18.575 -18.403 1.00 45.81 315 ASN A O 1
ATOM 8597 N N . LEU B 1 294 ? -96.784 -20.622 -17.484 1.00 40.28 316 LEU A N 1
ATOM 8598 C CA . LEU B 1 294 ? -95.426 -20.298 -16.981 1.00 44.77 316 LEU A CA 1
ATOM 8599 C C . LEU B 1 294 ? -94.505 -20.008 -18.176 1.00 39.69 316 LEU A C 1
ATOM 8600 O O . LEU B 1 294 ? -94.474 -20.770 -19.117 1.00 42.73 316 LEU A O 1
ATOM 8605 N N . GLN B 1 295 ? -93.769 -18.892 -18.118 1.00 40.14 317 GLN A N 1
ATOM 8606 C CA . GLN B 1 295 ? -92.895 -18.501 -19.231 1.00 45.22 317 GLN A CA 1
ATOM 8607 C C . GLN B 1 295 ? -91.402 -18.560 -18.877 1.00 42.89 317 GLN A C 1
ATOM 8608 O O . GLN B 1 295 ? -90.608 -18.834 -19.759 1.00 40.71 317 GLN A O 1
ATOM 8614 N N . GLU B 1 296 ? -91.063 -18.338 -17.605 1.00 40.46 318 GLU A N 1
ATOM 8615 C CA . GLU B 1 296 ? -89.668 -18.330 -17.122 1.00 43.85 318 GLU A CA 1
ATOM 8616 C C . GLU B 1 296 ? -89.542 -19.227 -15.883 1.00 39.72 318 GLU A C 1
ATOM 8617 O O . GLU B 1 296 ? -90.257 -19.061 -14.898 1.00 41.24 318 GLU A O 1
ATOM 8623 N N . LEU B 1 297 ? -88.602 -20.174 -15.958 1.00 37.84 319 LEU A N 1
ATOM 8624 C CA . LEU B 1 297 ? -88.287 -21.095 -14.899 1.00 38.69 319 LEU A CA 1
ATOM 8625 C C . LEU B 1 297 ? -86.765 -21.138 -14.669 1.00 38.84 319 LEU A C 1
ATOM 8626 O O . LEU B 1 297 ? -85.994 -21.526 -15.555 1.00 37.32 319 LEU A O 1
ATOM 8631 N N . ASP B 1 298 ? -86.357 -20.759 -13.460 1.00 37.87 320 ASP A N 1
ATOM 8632 C CA . ASP B 1 298 ? -84.964 -20.780 -13.051 1.00 38.51 320 ASP A CA 1
ATOM 8633 C C . ASP B 1 298 ? -84.751 -21.894 -12.013 1.00 30.37 320 ASP A C 1
ATOM 8634 O O . ASP B 1 298 ? -85.234 -21.832 -10.872 1.00 30.27 320 ASP A O 1
ATOM 8639 N N . LEU B 1 299 ? -84.007 -22.911 -12.445 1.00 30.23 321 LEU A N 1
ATOM 8640 C CA . LEU B 1 299 ? -83.650 -24.041 -11.635 1.00 32.91 321 LEU A CA 1
ATOM 8641 C C . LEU B 1 299 ? -82.134 -24.130 -11.521 1.00 32.78 321 LEU A C 1
ATOM 8642 O O . LEU B 1 299 ? -81.632 -25.213 -11.258 1.00 33.14 321 LEU A O 1
ATOM 8647 N N . SER B 1 300 ? -81.420 -22.992 -11.662 1.00 33.98 322 SER A N 1
ATOM 8648 C CA . SER B 1 300 ? -79.952 -23.022 -11.575 1.00 34.72 322 SER A CA 1
ATOM 8649 C C . SER B 1 300 ? -79.504 -23.244 -10.120 1.00 30.65 322 SER A C 1
ATOM 8650 O O . SER B 1 300 ? -80.208 -22.871 -9.195 1.00 34.30 322 SER A O 1
ATOM 8653 N N . GLN B 1 301 ? -78.278 -23.799 -9.937 1.00 30.72 323 GLN A N 1
ATOM 8654 C CA . GLN B 1 301 ? -77.629 -23.987 -8.609 1.00 29.91 323 GLN A CA 1
ATOM 8655 C C . GLN B 1 301 ? -78.487 -24.871 -7.701 1.00 32.57 323 GLN A C 1
ATOM 8656 O O . GLN B 1 301 ? -78.773 -24.516 -6.541 1.00 31.14 323 GLN A O 1
ATOM 8662 N N . ASN B 1 302 ? -78.892 -26.018 -8.241 1.00 31.32 324 ASN A N 1
ATOM 8663 C CA . ASN B 1 302 ? -79.507 -27.058 -7.480 1.00 34.82 324 ASN A CA 1
ATOM 8664 C C . ASN B 1 302 ? -78.614 -28.293 -7.650 1.00 36.21 324 ASN A C 1
ATOM 8665 O O . ASN B 1 302 ? -77.435 -28.156 -7.967 1.00 32.30 324 ASN A O 1
ATOM 8670 N N . PHE B 1 303 ? -79.169 -29.484 -7.387 1.00 35.31 325 PHE A N 1
ATOM 8671 C CA . PHE B 1 303 ? -78.504 -30.750 -7.629 1.00 32.69 325 PHE A CA 1
ATOM 8672 C C . PHE B 1 303 ? -79.339 -31.604 -8.594 1.00 37.63 325 PHE A C 1
ATOM 8673 O O . PHE B 1 303 ? -79.676 -32.748 -8.301 1.00 35.98 325 PHE A O 1
ATOM 8681 N N . LEU B 1 304 ? -79.623 -31.053 -9.762 1.00 32.65 326 LEU A N 1
ATOM 8682 C CA . LEU B 1 304 ? -80.565 -31.652 -10.695 1.00 31.96 326 LEU A CA 1
ATOM 8683 C C . LEU B 1 304 ? -79.879 -32.363 -11.868 1.00 36.40 326 LEU A C 1
ATOM 8684 O O . LEU B 1 304 ? -80.537 -32.637 -12.881 1.00 36.51 326 LEU A O 1
ATOM 8689 N N . ALA B 1 305 ? -78.607 -32.758 -11.711 1.00 37.77 327 ALA A N 1
ATOM 8690 C CA . ALA B 1 305 ? -77.860 -33.391 -12.801 1.00 36.72 327 ALA A CA 1
ATOM 8691 C C . ALA B 1 305 ? -78.598 -34.650 -13.342 1.00 42.59 327 ALA A C 1
ATOM 8692 O O . ALA B 1 305 ? -78.757 -34.826 -14.552 1.00 38.93 327 ALA A O 1
ATOM 8694 N N . LYS B 1 306 ? -79.030 -35.534 -12.445 1.00 41.21 328 LYS A N 1
ATOM 8695 C CA . LYS B 1 306 ? -79.744 -36.777 -12.845 1.00 44.44 328 LYS A CA 1
ATOM 8696 C C . LYS B 1 306 ? -81.092 -36.420 -13.476 1.00 41.99 328 LYS A C 1
ATOM 8697 O O . LYS B 1 306 ? -81.457 -36.991 -14.497 1.00 48.06 328 LYS A O 1
ATOM 8703 N N . GLU B 1 307 ? -81.809 -35.468 -12.865 1.00 39.34 329 GLU A N 1
ATOM 8704 C CA . GLU B 1 307 ? -83.145 -35.052 -13.294 1.00 38.49 329 GLU A CA 1
ATOM 8705 C C . GLU B 1 307 ? -83.128 -34.541 -14.736 1.00 47.50 329 GLU A C 1
ATOM 8706 O O . GLU B 1 307 ? -84.144 -34.643 -15.452 1.00 45.99 329 GLU A O 1
ATOM 8712 N N . ILE B 1 308 ? -82.009 -33.960 -15.175 1.00 39.01 330 ILE A N 1
ATOM 8713 C CA . ILE B 1 308 ? -81.982 -33.353 -16.488 1.00 40.28 330 ILE A CA 1
ATOM 8714 C C . ILE B 1 308 ? -82.146 -34.439 -17.559 1.00 40.71 330 ILE A C 1
ATOM 8715 O O . ILE B 1 308 ? -82.597 -34.130 -18.665 1.00 38.12 330 ILE A O 1
ATOM 8720 N N . GLY B 1 309 ? -81.734 -35.673 -17.243 1.00 40.38 331 GLY A N 1
ATOM 8721 C CA . GLY B 1 309 ? -81.811 -36.823 -18.179 1.00 47.81 331 GLY A CA 1
ATOM 8722 C C . GLY B 1 309 ? -83.200 -37.486 -18.177 1.00 52.02 331 GLY A C 1
ATOM 8723 O O . GLY B 1 309 ? -83.434 -38.398 -18.950 1.00 45.01 331 GLY A O 1
ATOM 8724 N N . ASP B 1 310 ? -84.116 -36.969 -17.339 1.00 44.21 332 ASP A N 1
ATOM 8725 C CA . ASP B 1 310 ? -85.429 -37.528 -17.069 1.00 49.20 332 ASP A CA 1
ATOM 8726 C C . ASP B 1 310 ? -86.475 -36.440 -17.343 1.00 41.45 332 ASP A C 1
ATOM 8727 O O . ASP B 1 310 ? -87.068 -36.393 -18.428 1.00 42.50 332 ASP A O 1
ATOM 8732 N N . ALA B 1 311 ? -86.685 -35.535 -16.380 1.00 41.15 333 ALA A N 1
ATOM 8733 C CA . ALA B 1 311 ? -87.308 -34.220 -16.637 1.00 45.59 333 ALA A CA 1
ATOM 8734 C C . ALA B 1 311 ? -88.728 -34.325 -17.221 1.00 43.52 333 ALA A C 1
ATOM 8735 O O . ALA B 1 311 ? -89.105 -33.536 -18.077 1.00 40.95 333 ALA A O 1
ATOM 8737 N N . LYS B 1 312 ? -89.543 -35.230 -16.676 1.00 46.04 334 LYS A N 1
ATOM 8738 C CA . LYS B 1 312 ? -90.918 -35.413 -17.142 1.00 51.49 334 LYS A CA 1
ATOM 8739 C C . LYS B 1 312 ? -91.710 -34.127 -16.912 1.00 49.16 334 LYS A C 1
ATOM 8740 O O . LYS B 1 312 ? -92.650 -33.876 -17.648 1.00 51.10 334 LYS A O 1
ATOM 8746 N N . PHE B 1 313 ? -91.312 -33.320 -15.904 1.00 46.38 335 PHE A N 1
ATOM 8747 C CA . PHE B 1 313 ? -92.012 -32.065 -15.610 1.00 40.74 335 PHE A CA 1
ATOM 8748 C C . PHE B 1 313 ? -92.083 -31.188 -16.859 1.00 40.45 335 PHE A C 1
ATOM 8749 O O . PHE B 1 313 ? -92.998 -30.369 -16.980 1.00 45.33 335 PHE A O 1
ATOM 8757 N N . LEU B 1 314 ? -91.118 -31.348 -17.771 1.00 43.89 336 LEU A N 1
ATOM 8758 C CA . LEU B 1 314 ? -91.037 -30.492 -18.967 1.00 44.93 336 LEU A CA 1
ATOM 8759 C C . LEU B 1 314 ? -92.283 -30.653 -19.845 1.00 44.49 336 LEU A C 1
ATOM 8760 O O . LEU B 1 314 ? -92.708 -29.696 -20.503 1.00 45.39 336 LEU A O 1
ATOM 8765 N N . HIS B 1 315 ? -92.849 -31.868 -19.846 1.00 47.48 337 HIS A N 1
ATOM 8766 C CA . HIS B 1 315 ? -94.114 -32.169 -20.555 1.00 52.13 337 HIS A CA 1
ATOM 8767 C C . HIS B 1 315 ? -95.229 -31.183 -20.162 1.00 49.59 337 HIS A C 1
ATOM 8768 O O . HIS B 1 315 ? -96.143 -30.946 -20.954 1.00 55.88 337 HIS A O 1
ATOM 8775 N N . PHE B 1 316 ? -95.150 -30.575 -18.971 1.00 48.30 338 PHE A N 1
ATOM 8776 C CA . PHE B 1 316 ? -96.224 -29.672 -18.474 1.00 48.55 338 PHE A CA 1
ATOM 8777 C C . PHE B 1 316 ? -95.927 -28.200 -18.771 1.00 47.37 338 PHE A C 1
ATOM 8778 O O . PHE B 1 316 ? -96.624 -27.340 -18.245 1.00 47.81 338 PHE A O 1
ATOM 8786 N N . LEU B 1 317 ? -94.954 -27.900 -19.650 1.00 45.78 339 LEU A N 1
ATOM 8787 C CA . LEU B 1 317 ? -94.483 -26.512 -19.805 1.00 48.05 339 LEU A CA 1
ATOM 8788 C C . LEU B 1 317 ? -94.448 -26.065 -21.270 1.00 48.44 339 LEU A C 1
ATOM 8789 O O . LEU B 1 317 ? -93.462 -25.487 -21.732 1.00 44.36 339 LEU A O 1
ATOM 8794 N N . PRO B 1 318 ? -95.548 -26.217 -22.043 1.00 53.30 340 PRO A N 1
ATOM 8795 C CA . PRO B 1 318 ? -95.515 -25.913 -23.478 1.00 48.15 340 PRO A CA 1
ATOM 8796 C C . PRO B 1 318 ? -95.423 -24.423 -23.852 1.00 44.39 340 PRO A C 1
ATOM 8797 O O . PRO B 1 318 ? -95.078 -24.100 -24.995 1.00 44.90 340 PRO A O 1
ATOM 8801 N N . ASN B 1 319 ? -95.745 -23.531 -22.913 1.00 40.44 341 ASN A N 1
ATOM 8802 C CA . ASN B 1 319 ? -95.600 -22.102 -23.120 1.00 45.61 341 ASN A CA 1
ATOM 8803 C C . ASN B 1 319 ? -94.275 -21.554 -22.534 1.00 42.30 341 ASN A C 1
ATOM 8804 O O . ASN B 1 319 ? -94.065 -20.333 -22.516 1.00 44.03 341 ASN A O 1
ATOM 8809 N N . LEU B 1 320 ? -93.403 -22.420 -22.023 1.00 43.43 342 LEU A N 1
ATOM 8810 C CA . LEU B 1 320 ? -92.167 -21.937 -21.419 1.00 39.71 342 LEU A CA 1
ATOM 8811 C C . LEU B 1 320 ? -91.293 -21.274 -22.500 1.00 38.35 342 LEU A C 1
ATOM 8812 O O . LEU B 1 320 ? -90.985 -21.897 -23.520 1.00 42.42 342 LEU A O 1
ATOM 8817 N N . ILE B 1 321 ? -90.870 -20.034 -22.225 1.00 40.04 343 ILE A N 1
ATOM 8818 C CA . ILE B 1 321 ? -89.956 -19.234 -23.087 1.00 40.87 343 ILE A CA 1
ATOM 8819 C C . ILE B 1 321 ? -88.478 -19.381 -22.650 1.00 41.46 343 ILE A C 1
ATOM 8820 O O . ILE B 1 321 ? -87.592 -19.460 -23.511 1.00 35.98 343 ILE A O 1
ATOM 8825 N N . GLN B 1 322 ? -88.202 -19.295 -21.334 1.00 41.57 344 GLN A N 1
ATOM 8826 C CA . GLN B 1 322 ? -86.812 -19.391 -20.779 1.00 44.04 344 GLN A CA 1
ATOM 8827 C C . GLN B 1 322 ? -86.727 -20.470 -19.716 1.00 37.67 344 GLN A C 1
ATOM 8828 O O . GLN B 1 322 ? -87.547 -20.489 -18.789 1.00 39.67 344 GLN A O 1
ATOM 8834 N N . LEU B 1 323 ? -85.686 -21.295 -19.833 1.00 35.79 345 LEU A N 1
ATOM 8835 C CA . LEU B 1 323 ? -85.353 -22.323 -18.865 1.00 36.01 345 LEU A CA 1
ATOM 8836 C C . LEU B 1 323 ? -83.852 -22.226 -18.563 1.00 35.46 345 LEU A C 1
ATOM 8837 O O . LEU B 1 323 ? -83.047 -22.321 -19.485 1.00 33.67 345 LEU A O 1
ATOM 8842 N N . ASP B 1 324 ? -83.530 -22.155 -17.264 1.00 35.00 346 ASP A N 1
ATOM 8843 C CA . ASP B 1 324 ? -82.175 -22.174 -16.754 1.00 33.71 346 ASP A CA 1
ATOM 8844 C C . ASP B 1 324 ? -81.958 -23.381 -15.829 1.00 30.28 346 ASP A C 1
ATOM 8845 O O . ASP B 1 324 ? -82.621 -23.552 -14.790 1.00 38.14 346 ASP A O 1
ATOM 8850 N N . LEU B 1 325 ? -81.067 -24.273 -16.260 1.00 32.40 347 LEU A N 1
ATOM 8851 C CA . LEU B 1 325 ? -80.641 -25.454 -15.519 1.00 31.84 347 LEU A CA 1
ATOM 8852 C C . LEU B 1 325 ? -79.126 -25.424 -15.207 1.00 33.09 347 LEU A C 1
ATOM 8853 O O . LEU B 1 325 ? -78.508 -26.481 -14.931 1.00 32.69 347 LEU A O 1
ATOM 8858 N N . SER B 1 326 ? -78.548 -24.219 -15.182 1.00 32.66 348 SER A N 1
ATOM 8859 C CA . SER B 1 326 ? -77.076 -24.017 -14.986 1.00 33.70 348 SER A CA 1
ATOM 8860 C C . SER B 1 326 ? -76.639 -24.400 -13.559 1.00 31.32 348 SER A C 1
ATOM 8861 O O . SER B 1 326 ? -77.418 -24.258 -12.610 1.00 34.68 348 SER A O 1
ATOM 8864 N N . PHE B 1 327 ? -75.388 -24.893 -13.432 1.00 31.97 349 PHE A N 1
ATOM 8865 C CA . PHE B 1 327 ? -74.715 -25.237 -12.170 1.00 29.88 349 PHE A CA 1
ATOM 8866 C C . PHE B 1 327 ? -75.550 -26.262 -11.384 1.00 32.40 349 PHE A C 1
ATOM 8867 O O . PHE B 1 327 ? -75.883 -26.063 -10.226 1.00 29.51 349 PHE A O 1
ATOM 8875 N N . ASN B 1 328 ? -75.817 -27.406 -12.017 1.00 32.71 350 ASN A N 1
ATOM 8876 C CA . ASN B 1 328 ? -76.523 -28.503 -11.350 1.00 35.09 350 ASN A CA 1
ATOM 8877 C C . ASN B 1 328 ? -75.606 -29.717 -11.185 1.00 32.85 350 ASN A C 1
ATOM 8878 O O . ASN B 1 328 ? -76.050 -30.748 -10.756 1.00 34.16 350 ASN A O 1
ATOM 8883 N N . PHE B 1 329 ? -74.319 -29.578 -11.505 1.00 32.47 351 PHE A N 1
ATOM 8884 C CA . PHE B 1 329 ? -73.406 -30.727 -11.519 1.00 29.71 351 PHE A CA 1
ATOM 8885 C C . PHE B 1 329 ? -73.203 -31.326 -10.131 1.00 32.52 351 PHE A C 1
ATOM 8886 O O . PHE B 1 329 ? -73.317 -30.643 -9.074 1.00 35.01 351 PHE A O 1
ATOM 8894 N N A GLU B 1 330 ? -72.901 -32.625 -10.139 0.50 32.73 352 GLU A N 1
ATOM 8895 N N B GLU B 1 330 ? -72.903 -32.627 -10.131 0.50 32.45 352 GLU A N 1
ATOM 8896 C CA A GLU B 1 330 ? -72.576 -33.391 -8.959 0.50 34.60 352 GLU A CA 1
ATOM 8897 C CA B GLU B 1 330 ? -72.583 -33.393 -8.938 0.50 34.16 352 GLU A CA 1
ATOM 8898 C C A GLU B 1 330 ? -71.096 -33.145 -8.661 0.50 34.76 352 GLU A C 1
ATOM 8899 C C B GLU B 1 330 ? -71.098 -33.165 -8.652 0.50 34.51 352 GLU A C 1
ATOM 8900 O O A GLU B 1 330 ? -70.261 -33.354 -9.551 0.50 35.95 352 GLU A O 1
ATOM 8901 O O B GLU B 1 330 ? -70.266 -33.390 -9.542 0.50 35.75 352 GLU A O 1
ATOM 8912 N N . LEU B 1 331 ? -70.795 -32.708 -7.432 1.00 33.84 353 LEU A N 1
ATOM 8913 C CA . LEU B 1 331 ? -69.415 -32.390 -7.014 1.00 40.90 353 LEU A CA 1
ATOM 8914 C C . LEU B 1 331 ? -68.544 -33.635 -7.206 1.00 44.67 353 LEU A C 1
ATOM 8915 O O . LEU B 1 331 ? -68.964 -34.756 -6.919 1.00 36.61 353 LEU A O 1
ATOM 8920 N N . GLN B 1 332 ? -67.387 -33.410 -7.837 1.00 40.64 354 GLN A N 1
ATOM 8921 C CA . GLN B 1 332 ? -66.302 -34.401 -8.104 1.00 41.33 354 GLN A CA 1
ATOM 8922 C C . GLN B 1 332 ? -66.732 -35.444 -9.139 1.00 40.80 354 GLN A C 1
ATOM 8923 O O . GLN B 1 332 ? -66.100 -36.464 -9.249 1.00 41.48 354 GLN A O 1
ATOM 8929 N N . VAL B 1 333 ? -67.747 -35.134 -9.947 1.00 38.35 355 VAL A N 1
ATOM 8930 C CA . VAL B 1 333 ? -68.147 -35.947 -11.053 1.00 37.59 355 VAL A CA 1
ATOM 8931 C C . VAL B 1 333 ? -67.928 -35.155 -12.349 1.00 38.39 355 VAL A C 1
ATOM 8932 O O . VAL B 1 333 ? -68.425 -34.022 -12.492 1.00 37.05 355 VAL A O 1
ATOM 8936 N N . TYR B 1 334 ? -67.236 -35.780 -13.311 1.00 38.46 356 TYR A N 1
ATOM 8937 C CA . TYR B 1 334 ? -66.998 -35.203 -14.634 1.00 36.73 356 TYR A CA 1
ATOM 8938 C C . TYR B 1 334 ? -67.626 -36.147 -15.666 1.00 40.11 356 TYR A C 1
ATOM 8939 O O . TYR B 1 334 ? -67.001 -37.085 -16.054 1.00 38.41 356 TYR A O 1
ATOM 8948 N N . ARG B 1 335 ? -68.868 -35.887 -16.083 1.00 40.83 357 ARG A N 1
ATOM 8949 C CA . ARG B 1 335 ? -69.595 -36.785 -16.980 1.00 39.75 357 ARG A CA 1
ATOM 8950 C C . ARG B 1 335 ? -68.935 -36.824 -18.368 1.00 46.54 357 ARG A C 1
ATOM 8951 O O . ARG B 1 335 ? -68.341 -35.832 -18.840 1.00 40.68 357 ARG A O 1
ATOM 8959 N N . ALA B 1 336 ? -69.116 -37.955 -19.072 1.00 43.43 358 ALA A N 1
ATOM 8960 C CA . ALA B 1 336 ? -68.587 -38.145 -20.391 1.00 39.81 358 ALA A CA 1
ATOM 8961 C C . ALA B 1 336 ? -69.363 -37.304 -21.414 1.00 36.60 358 ALA A C 1
ATOM 8962 O O . ALA B 1 336 ? -68.771 -36.854 -22.380 1.00 42.82 358 ALA A O 1
ATOM 8964 N N . SER B 1 337 ? -70.674 -37.129 -21.205 1.00 34.37 359 SER A N 1
ATOM 8965 C CA . SER B 1 337 ? -71.613 -36.655 -22.195 1.00 38.27 359 SER A CA 1
ATOM 8966 C C . SER B 1 337 ? -72.671 -35.795 -21.529 1.00 37.86 359 SER A C 1
ATOM 8967 O O . SER B 1 337 ? -72.863 -35.916 -20.328 1.00 38.68 359 SER A O 1
ATOM 8970 N N . MET B 1 338 ? -73.382 -34.997 -22.335 1.00 37.32 360 MET A N 1
ATOM 8971 C CA . MET B 1 338 ? -74.608 -34.360 -21.856 1.00 43.93 360 MET A CA 1
ATOM 8972 C C . MET B 1 338 ? -75.781 -35.291 -22.181 1.00 47.00 360 MET A C 1
ATOM 8973 O O . MET B 1 338 ? -75.850 -35.811 -23.281 1.00 47.90 360 MET A O 1
ATOM 8978 N N . ASN B 1 339 ? -76.689 -35.429 -21.217 1.00 44.87 361 ASN A N 1
ATOM 8979 C CA . ASN B 1 339 ? -77.809 -36.349 -21.296 1.00 42.13 361 ASN A CA 1
ATOM 8980 C C . ASN B 1 339 ? -79.064 -35.524 -21.044 1.00 37.06 361 ASN A C 1
ATOM 8981 O O . ASN B 1 339 ? -79.417 -35.286 -19.875 1.00 40.85 361 ASN A O 1
ATOM 8986 N N . LEU B 1 340 ? -79.619 -34.988 -22.140 1.00 36.12 362 LEU A N 1
ATOM 8987 C CA . LEU B 1 340 ? -80.891 -34.290 -22.166 1.00 43.27 362 LEU A CA 1
ATOM 8988 C C . LEU B 1 340 ? -81.986 -35.329 -22.433 1.00 47.86 362 LEU A C 1
ATOM 8989 O O . LEU B 1 340 ? -81.875 -36.093 -23.399 1.00 43.66 362 LEU A O 1
ATOM 8994 N N . SER B 1 341 ? -82.999 -35.340 -21.567 1.00 49.20 363 SER A N 1
ATOM 8995 C CA . SER B 1 341 ? -84.231 -36.094 -21.738 1.00 46.21 363 SER A CA 1
ATOM 8996 C C . SER B 1 341 ? -84.903 -35.709 -23.058 1.00 43.12 363 SER A C 1
ATOM 8997 O O . SER B 1 341 ? -84.874 -34.553 -23.488 1.00 44.38 363 SER A O 1
ATOM 9000 N N . GLN B 1 342 ? -85.585 -36.676 -23.674 1.00 46.51 364 GLN A N 1
ATOM 9001 C CA . GLN B 1 342 ? -86.401 -36.407 -24.860 1.00 43.59 364 GLN A CA 1
ATOM 9002 C C . GLN B 1 342 ? -87.509 -35.409 -24.508 1.00 40.55 364 GLN A C 1
ATOM 9003 O O . GLN B 1 342 ? -87.997 -34.688 -25.382 1.00 45.51 364 GLN A O 1
ATOM 9009 N N . ALA B 1 343 ? -87.836 -35.292 -23.217 1.00 40.53 365 ALA A N 1
ATOM 9010 C CA . ALA B 1 343 ? -88.879 -34.381 -22.734 1.00 39.84 365 ALA A CA 1
ATOM 9011 C C . ALA B 1 343 ? -88.633 -32.943 -23.174 1.00 41.51 365 ALA A C 1
ATOM 9012 O O . ALA B 1 343 ? -89.571 -32.149 -23.156 1.00 44.80 365 ALA A O 1
ATOM 9014 N N . PHE B 1 344 ? -87.376 -32.584 -23.472 1.00 42.03 366 PHE A N 1
ATOM 9015 C CA . PHE B 1 344 ? -87.045 -31.198 -23.904 1.00 43.39 366 PHE A CA 1
ATOM 9016 C C . PHE B 1 344 ? -87.738 -30.894 -25.235 1.00 40.54 366 PHE A C 1
ATOM 9017 O O . PHE B 1 344 ? -87.999 -29.715 -25.562 1.00 46.45 366 PHE A O 1
ATOM 9025 N N . SER B 1 345 ? -88.004 -31.954 -26.017 1.00 45.67 367 SER A N 1
ATOM 9026 C CA . SER B 1 345 ? -88.725 -31.834 -27.297 1.00 44.73 367 SER A CA 1
ATOM 9027 C C . SER B 1 345 ? -90.144 -31.281 -27.097 1.00 48.77 367 SER A C 1
ATOM 9028 O O . SER B 1 345 ? -90.732 -30.802 -28.057 1.00 53.03 367 SER A O 1
ATOM 9031 N N . SER B 1 346 ? -90.670 -31.290 -25.867 1.00 46.38 368 SER A N 1
ATOM 9032 C CA . SER B 1 346 ? -92.035 -30.816 -25.629 1.00 47.42 368 SER A CA 1
ATOM 9033 C C . SER B 1 346 ? -92.095 -29.323 -25.281 1.00 52.21 368 SER A C 1
ATOM 9034 O O . SER B 1 346 ? -93.196 -28.798 -25.101 1.00 44.13 368 SER A O 1
ATOM 9037 N N . LEU B 1 347 ? -90.933 -28.644 -25.204 1.00 46.71 369 LEU A N 1
ATOM 9038 C CA . LEU B 1 347 ? -90.857 -27.207 -24.885 1.00 46.54 369 LEU A CA 1
ATOM 9039 C C . LEU B 1 347 ? -91.001 -26.392 -26.169 1.00 53.56 369 LEU A C 1
ATOM 9040 O O . LEU B 1 347 ? -90.069 -25.686 -26.612 1.00 46.53 369 LEU A O 1
ATOM 9045 N N . LYS B 1 348 ? -92.211 -26.466 -26.727 1.00 52.82 370 LYS A N 1
ATOM 9046 C CA . LYS B 1 348 ? -92.550 -25.973 -28.033 1.00 49.08 370 LYS A CA 1
ATOM 9047 C C . LYS B 1 348 ? -92.226 -24.483 -28.168 1.00 43.67 370 LYS A C 1
ATOM 9048 O O . LYS B 1 348 ? -91.767 -24.044 -29.241 1.00 44.25 370 LYS A O 1
ATOM 9054 N N . SER B 1 349 ? -92.539 -23.702 -27.128 1.00 42.23 371 SER A N 1
ATOM 9055 C CA . SER B 1 349 ? -92.370 -22.245 -27.131 1.00 41.32 371 SER A CA 1
ATOM 9056 C C . SER B 1 349 ? -90.944 -21.796 -26.708 1.00 42.71 371 SER A C 1
ATOM 9057 O O . SER B 1 349 ? -90.681 -20.598 -26.607 1.00 38.94 371 SER A O 1
ATOM 9060 N N . LEU B 1 350 ? -90.031 -22.722 -26.410 1.00 42.29 372 LEU A N 1
ATOM 9061 C CA . LEU B 1 350 ? -88.715 -22.327 -25.759 1.00 41.03 372 LEU A CA 1
ATOM 9062 C C . LEU B 1 350 ? -87.871 -21.460 -26.704 1.00 41.32 372 LEU A C 1
ATOM 9063 O O . LEU B 1 350 ? -87.692 -21.819 -27.863 1.00 40.79 372 LEU A O 1
ATOM 9068 N N . LYS B 1 351 ? -87.371 -20.328 -26.173 1.00 41.78 373 LYS A N 1
ATOM 9069 C CA . LYS B 1 351 ? -86.474 -19.389 -26.882 1.00 43.37 373 LYS A CA 1
ATOM 9070 C C . LYS B 1 351 ? -85.046 -19.384 -26.297 1.00 43.20 373 LYS A C 1
ATOM 9071 O O . LYS B 1 351 ? -84.069 -19.206 -27.034 1.00 43.92 373 LYS A O 1
ATOM 9077 N N . ILE B 1 352 ? -84.933 -19.514 -24.975 1.00 41.98 374 ILE A N 1
ATOM 9078 C CA . ILE B 1 352 ? -83.642 -19.471 -24.280 1.00 38.97 374 ILE A CA 1
ATOM 9079 C C . ILE B 1 352 ? -83.500 -20.737 -23.438 1.00 37.66 374 ILE A C 1
ATOM 9080 O O . ILE B 1 352 ? -84.311 -20.954 -22.554 1.00 40.68 374 ILE A O 1
ATOM 9085 N N . LEU B 1 353 ? -82.434 -21.513 -23.677 1.00 35.05 375 LEU A N 1
ATOM 9086 C CA . LEU B 1 353 ? -82.023 -22.607 -22.821 1.00 37.93 375 LEU A CA 1
ATOM 9087 C C . LEU B 1 353 ? -80.579 -22.342 -22.330 1.00 39.54 375 LEU A C 1
ATOM 9088 O O . LEU B 1 353 ? -79.633 -22.293 -23.152 1.00 36.62 375 LEU A O 1
ATOM 9093 N N . ARG B 1 354 ? -80.403 -22.275 -21.008 1.00 36.55 376 ARG A N 1
ATOM 9094 C CA . ARG B 1 354 ? -79.060 -22.140 -20.381 1.00 35.69 376 ARG A CA 1
ATOM 9095 C C . ARG B 1 354 ? -78.796 -23.372 -19.528 1.00 32.23 376 ARG A C 1
ATOM 9096 O O . ARG B 1 354 ? -79.596 -23.682 -18.625 1.00 37.39 376 ARG A O 1
ATOM 9104 N N . ILE B 1 355 ? -77.722 -24.104 -19.867 1.00 32.18 377 ILE A N 1
ATOM 9105 C CA . ILE B 1 355 ? -77.229 -25.218 -19.108 1.00 33.47 377 ILE A CA 1
ATOM 9106 C C . ILE B 1 355 ? -75.696 -25.092 -18.948 1.00 31.19 377 ILE A C 1
ATOM 9107 O O . ILE B 1 355 ? -74.939 -25.975 -19.328 1.00 35.73 377 ILE A O 1
ATOM 9112 N N . ARG B 1 356 ? -75.243 -24.023 -18.296 1.00 33.20 378 ARG A N 1
ATOM 9113 C CA . ARG B 1 356 ? -73.851 -23.931 -17.860 1.00 30.43 378 ARG A CA 1
ATOM 9114 C C . ARG B 1 356 ? -73.625 -24.901 -16.696 1.00 32.15 378 ARG A C 1
ATOM 9115 O O . ARG B 1 356 ? -74.572 -25.334 -16.028 1.00 33.08 378 ARG A O 1
ATOM 9123 N N . GLY B 1 357 ? -72.367 -25.268 -16.444 1.00 32.28 379 GLY A N 1
ATOM 9124 C CA . GLY B 1 357 ? -72.052 -25.924 -15.170 1.00 33.60 379 GLY A CA 1
ATOM 9125 C C . GLY B 1 357 ? -72.735 -27.287 -15.039 1.00 30.80 379 GLY A C 1
ATOM 9126 O O . GLY B 1 357 ? -73.112 -27.747 -13.915 1.00 30.28 379 GLY A O 1
ATOM 9127 N N . TYR B 1 358 ? -72.846 -27.979 -16.167 1.00 29.44 380 TYR A N 1
ATOM 9128 C CA . TYR B 1 358 ? -73.266 -29.376 -16.178 1.00 31.08 380 TYR A CA 1
ATOM 9129 C C . TYR B 1 358 ? -72.028 -30.238 -16.015 1.00 32.04 380 TYR A C 1
ATOM 9130 O O . TYR B 1 358 ? -72.077 -31.262 -15.373 1.00 31.64 380 TYR A O 1
ATOM 9139 N N . VAL B 1 359 ? -70.932 -29.788 -16.653 1.00 31.01 381 VAL A N 1
ATOM 9140 C CA . VAL B 1 359 ? -69.564 -30.283 -16.436 1.00 32.97 381 VAL A CA 1
ATOM 9141 C C . VAL B 1 359 ? -69.388 -31.668 -17.073 1.00 34.00 381 VAL A C 1
ATOM 9142 O O . VAL B 1 359 ? -69.612 -32.711 -16.396 1.00 35.93 381 VAL A O 1
ATOM 9146 N N . PHE B 1 360 ? -68.927 -31.663 -18.351 1.00 36.91 382 PHE A N 1
ATOM 9147 C CA . PHE B 1 360 ? -68.790 -32.883 -19.157 1.00 35.07 382 PHE A CA 1
ATOM 9148 C C . PHE B 1 360 ? -67.748 -32.713 -20.268 1.00 31.50 382 PHE A C 1
ATOM 9149 O O . PHE B 1 360 ? -67.396 -31.626 -20.660 1.00 29.52 382 PHE A O 1
ATOM 9157 N N . LYS B 1 361 ? -67.266 -33.848 -20.769 1.00 32.28 383 LYS A N 1
ATOM 9158 C CA . LYS B 1 361 ? -66.037 -33.956 -21.539 1.00 34.65 383 LYS A CA 1
ATOM 9159 C C . LYS B 1 361 ? -66.260 -33.746 -23.033 1.00 38.10 383 LYS A C 1
ATOM 9160 O O . LYS B 1 361 ? -65.423 -33.099 -23.684 1.00 36.24 383 LYS A O 1
ATOM 9166 N N . GLU B 1 362 ? -67.366 -34.269 -23.577 1.00 37.92 384 GLU A N 1
ATOM 9167 C CA . GLU B 1 362 ? -67.531 -34.299 -25.026 1.00 41.20 384 GLU A CA 1
ATOM 9168 C C . GLU B 1 362 ? -68.988 -34.011 -25.378 1.00 38.57 384 GLU A C 1
ATOM 9169 O O . GLU B 1 362 ? -69.885 -34.676 -24.858 1.00 40.40 384 GLU A O 1
ATOM 9175 N N . LEU B 1 363 ? -69.199 -32.997 -26.224 1.00 36.67 385 LEU A N 1
ATOM 9176 C CA . LEU B 1 363 ? -70.486 -32.687 -26.796 1.00 41.43 385 LEU A CA 1
ATOM 9177 C C . LEU B 1 363 ? -70.574 -33.370 -28.170 1.00 44.42 385 LEU A C 1
ATOM 9178 O O . LEU B 1 363 ? -69.740 -33.098 -29.023 1.00 39.32 385 LEU A O 1
ATOM 9183 N N . LYS B 1 364 ? -71.578 -34.237 -28.362 1.00 46.68 386 LYS A N 1
ATOM 9184 C CA . LYS B 1 364 ? -71.812 -34.924 -29.668 1.00 47.02 386 LYS A CA 1
ATOM 9185 C C . LYS B 1 364 ? -73.160 -34.489 -30.232 1.00 45.10 386 LYS A C 1
ATOM 9186 O O . LYS B 1 364 ? -74.058 -34.121 -29.485 1.00 42.32 386 LYS A O 1
ATOM 9192 N N . SER B 1 365 ? -73.250 -34.455 -31.569 1.00 47.18 387 SER A N 1
ATOM 9193 C CA . SER B 1 365 ? -74.451 -33.973 -32.272 1.00 47.97 387 SER A CA 1
ATOM 9194 C C . SER B 1 365 ? -75.731 -34.610 -31.716 1.00 44.38 387 SER A C 1
ATOM 9195 O O . SER B 1 365 ? -76.743 -33.922 -31.566 1.00 43.03 387 SER A O 1
ATOM 9198 N N . PHE B 1 366 ? -75.683 -35.919 -31.430 1.00 48.00 388 PHE A N 1
ATOM 9199 C CA . PHE B 1 366 ? -76.906 -36.673 -31.080 1.00 56.87 388 PHE A CA 1
ATOM 9200 C C . PHE B 1 366 ? -77.432 -36.185 -29.714 1.00 58.71 388 PHE A C 1
ATOM 9201 O O . PHE B 1 366 ? -78.641 -36.186 -29.468 1.00 53.15 388 PHE A O 1
ATOM 9209 N N . GLN B 1 367 ? -76.537 -35.698 -28.842 1.00 54.43 389 GLN A N 1
ATOM 9210 C CA . GLN B 1 367 ? -76.924 -35.317 -27.477 1.00 50.64 389 GLN A CA 1
ATOM 9211 C C . GLN B 1 367 ? -77.863 -34.108 -27.507 1.00 41.79 389 GLN A C 1
ATOM 9212 O O . GLN B 1 367 ? -78.592 -33.897 -26.542 1.00 44.66 389 GLN A O 1
ATOM 9218 N N . LEU B 1 368 ? -77.861 -33.348 -28.615 1.00 43.06 390 LEU A N 1
ATOM 9219 C CA . LEU B 1 368 ? -78.716 -32.147 -28.795 1.00 45.32 390 LEU A CA 1
ATOM 9220 C C . LEU B 1 368 ? -79.991 -32.474 -29.602 1.00 43.34 390 LEU A C 1
ATOM 9221 O O . LEU B 1 368 ? -80.802 -31.557 -29.851 1.00 42.41 390 LEU A O 1
ATOM 9226 N N . SER B 1 369 ? -80.195 -33.748 -29.987 1.00 43.89 391 SER A N 1
ATOM 9227 C CA . SER B 1 369 ? -81.379 -34.092 -30.863 1.00 49.51 391 SER A CA 1
ATOM 9228 C C . SER B 1 369 ? -82.693 -33.607 -30.256 1.00 45.20 391 SER A C 1
ATOM 9229 O O . SER B 1 369 ? -83.486 -32.981 -30.963 1.00 52.91 391 SER A O 1
ATOM 9232 N N . PRO B 1 370 ? -82.940 -33.761 -28.933 1.00 47.21 392 PRO A N 1
ATOM 9233 C CA . PRO B 1 370 ? -84.190 -33.288 -28.339 1.00 46.27 392 PRO A CA 1
ATOM 9234 C C . PRO B 1 370 ? -84.538 -31.810 -28.573 1.00 46.70 392 PRO A C 1
ATOM 9235 O O . PRO B 1 370 ? -85.711 -31.437 -28.390 1.00 43.58 392 PRO A O 1
ATOM 9239 N N . LEU B 1 371 ? -83.554 -30.997 -28.993 1.00 43.59 393 LEU A N 1
ATOM 9240 C CA . LEU B 1 371 ? -83.768 -29.581 -29.310 1.00 43.90 393 LEU A CA 1
ATOM 9241 C C . LEU B 1 371 ? -84.037 -29.381 -30.808 1.00 44.94 393 LEU A C 1
ATOM 9242 O O . LEU B 1 371 ? -84.346 -28.264 -31.222 1.00 46.60 393 LEU A O 1
ATOM 9247 N N . HIS B 1 372 ? -83.859 -30.423 -31.623 1.00 52.13 394 HIS A N 1
ATOM 9248 C CA . HIS B 1 372 ? -83.825 -30.226 -33.091 1.00 54.76 394 HIS A CA 1
ATOM 9249 C C . HIS B 1 372 ? -85.110 -29.542 -33.571 1.00 56.23 394 HIS A C 1
ATOM 9250 O O . HIS B 1 372 ? -85.043 -28.682 -34.440 1.00 54.46 394 HIS A O 1
ATOM 9257 N N . ASN B 1 373 ? -86.265 -29.901 -32.989 1.00 57.37 395 ASN A N 1
ATOM 9258 C CA . ASN B 1 373 ? -87.562 -29.388 -33.482 1.00 60.23 395 ASN A CA 1
ATOM 9259 C C . ASN B 1 373 ? -88.149 -28.306 -32.564 1.00 60.49 395 ASN A C 1
ATOM 9260 O O . ASN B 1 373 ? -89.348 -28.053 -32.639 1.00 55.43 395 ASN A O 1
ATOM 9265 N N . LEU B 1 374 ? -87.320 -27.621 -31.756 1.00 55.23 396 LEU A N 1
ATOM 9266 C CA . LEU B 1 374 ? -87.763 -26.400 -31.076 1.00 49.62 396 LEU A CA 1
ATOM 9267 C C . LEU B 1 374 ? -87.546 -25.205 -32.009 1.00 56.62 396 LEU A C 1
ATOM 9268 O O . LEU B 1 374 ? -86.416 -24.769 -32.238 1.00 50.30 396 LEU A O 1
ATOM 9273 N N . GLN B 1 375 ? -88.651 -24.671 -32.541 1.00 51.12 397 GLN A N 1
ATOM 9274 C CA . GLN B 1 375 ? -88.589 -23.809 -33.710 1.00 53.14 397 GLN A CA 1
ATOM 9275 C C . GLN B 1 375 ? -88.326 -22.364 -33.281 1.00 47.01 397 GLN A C 1
ATOM 9276 O O . GLN B 1 375 ? -87.926 -21.561 -34.117 1.00 47.76 397 GLN A O 1
ATOM 9282 N N . ASN B 1 376 ? -88.633 -22.021 -32.024 1.00 41.17 398 ASN A N 1
ATOM 9283 C CA . ASN B 1 376 ? -88.442 -20.669 -31.557 1.00 43.72 398 ASN A CA 1
ATOM 9284 C C . ASN B 1 376 ? -87.117 -20.533 -30.781 1.00 40.11 398 ASN A C 1
ATOM 9285 O O . ASN B 1 376 ? -86.835 -19.431 -30.286 1.00 43.10 398 ASN A O 1
ATOM 9290 N N . LEU B 1 377 ? -86.353 -21.624 -30.642 1.00 42.98 399 LEU A N 1
ATOM 9291 C CA . LEU B 1 377 ? -85.019 -21.589 -29.944 1.00 43.21 399 LEU A CA 1
ATOM 9292 C C . LEU B 1 377 ? -84.134 -20.499 -30.568 1.00 45.88 399 LEU A C 1
ATOM 9293 O O . LEU B 1 377 ? -83.887 -20.513 -31.810 1.00 44.62 399 LEU A O 1
ATOM 9298 N N . GLU B 1 378 ? -83.732 -19.538 -29.712 1.00 43.51 400 GLU A N 1
ATOM 9299 C CA . GLU B 1 378 ? -82.877 -18.398 -30.079 1.00 42.47 400 GLU A CA 1
ATOM 9300 C C . GLU B 1 378 ? -81.511 -18.458 -29.385 1.00 44.63 400 GLU A C 1
ATOM 9301 O O . GLU B 1 378 ? -80.521 -18.042 -29.983 1.00 37.70 400 GLU A O 1
ATOM 9307 N N . VAL B 1 379 ? -81.461 -18.958 -28.145 1.00 40.53 401 VAL A N 1
ATOM 9308 C CA . VAL B 1 379 ? -80.192 -18.978 -27.379 1.00 41.62 401 VAL A CA 1
ATOM 9309 C C . VAL B 1 379 ? -79.981 -20.366 -26.806 1.00 36.93 401 VAL A C 1
ATOM 9310 O O . VAL B 1 379 ? -80.840 -20.907 -26.117 1.00 42.89 401 VAL A O 1
ATOM 9314 N N . LEU B 1 380 ? -78.809 -20.920 -27.072 1.00 37.75 402 LEU A N 1
ATOM 9315 C CA . LEU B 1 380 ? -78.390 -22.108 -26.436 1.00 34.06 402 LEU A CA 1
ATOM 9316 C C . LEU B 1 380 ? -77.065 -21.807 -25.726 1.00 40.28 402 LEU A C 1
ATOM 9317 O O . LEU B 1 380 ? -76.071 -21.560 -26.404 1.00 36.29 402 LEU A O 1
ATOM 9322 N N . ASP B 1 381 ? -77.084 -21.815 -24.384 1.00 35.90 403 ASP A N 1
ATOM 9323 C CA . ASP B 1 381 ? -75.906 -21.451 -23.595 1.00 33.91 403 ASP A CA 1
ATOM 9324 C C . ASP B 1 381 ? -75.337 -22.705 -22.925 1.00 33.23 403 ASP A C 1
ATOM 9325 O O . ASP B 1 381 ? -75.920 -23.189 -21.966 1.00 36.49 403 ASP A O 1
ATOM 9330 N N . LEU B 1 382 ? -74.214 -23.227 -23.446 1.00 32.76 404 LEU A N 1
ATOM 9331 C CA . LEU B 1 382 ? -73.476 -24.337 -22.818 1.00 33.06 404 LEU A CA 1
ATOM 9332 C C . LEU B 1 382 ? -72.101 -23.877 -22.275 1.00 30.91 404 LEU A C 1
ATOM 9333 O O . LEU B 1 382 ? -71.132 -24.654 -22.257 1.00 33.02 404 LEU A O 1
ATOM 9338 N N . GLY B 1 383 ? -72.042 -22.632 -21.793 1.00 35.41 405 GLY A N 1
ATOM 9339 C CA . GLY B 1 383 ? -70.819 -22.056 -21.140 1.00 31.92 405 GLY A CA 1
ATOM 9340 C C . GLY B 1 383 ? -70.422 -22.815 -19.884 1.00 33.56 405 GLY A C 1
ATOM 9341 O O . GLY B 1 383 ? -71.245 -23.468 -19.270 1.00 32.64 405 GLY A O 1
ATOM 9342 N N . THR B 1 384 ? -69.129 -22.758 -19.539 1.00 32.33 406 THR A N 1
ATOM 9343 C CA . THR B 1 384 ? -68.574 -23.197 -18.237 1.00 29.14 406 THR A CA 1
ATOM 9344 C C . THR B 1 384 ? -68.921 -24.661 -17.980 1.00 30.41 406 THR A C 1
ATOM 9345 O O . THR B 1 384 ? -69.492 -24.988 -16.935 1.00 29.54 406 THR A O 1
ATOM 9349 N N . ASN B 1 385 ? -68.518 -25.530 -18.929 1.00 29.93 407 ASN A N 1
ATOM 9350 C CA . ASN B 1 385 ? -68.844 -26.926 -18.876 1.00 31.96 407 ASN A CA 1
ATOM 9351 C C . ASN B 1 385 ? -67.582 -27.798 -18.927 1.00 33.40 407 ASN A C 1
ATOM 9352 O O . ASN B 1 385 ? -67.705 -29.011 -18.762 1.00 29.82 407 ASN A O 1
ATOM 9357 N N . PHE B 1 386 ? -66.387 -27.189 -19.041 1.00 27.64 408 PHE A N 1
ATOM 9358 C CA . PHE B 1 386 ? -65.125 -27.907 -19.210 1.00 29.50 408 PHE A CA 1
ATOM 9359 C C . PHE B 1 386 ? -65.205 -28.959 -20.342 1.00 28.61 408 PHE A C 1
ATOM 9360 O O . PHE B 1 386 ? -64.572 -30.021 -20.265 1.00 31.77 408 PHE A O 1
ATOM 9368 N N . ILE B 1 387 ? -65.865 -28.579 -21.434 1.00 30.33 409 ILE A N 1
ATOM 9369 C CA . ILE B 1 387 ? -65.985 -29.359 -22.636 1.00 33.45 409 ILE A CA 1
ATOM 9370 C C . ILE B 1 387 ? -64.622 -29.406 -23.338 1.00 33.87 409 ILE A C 1
ATOM 9371 O O . ILE B 1 387 ? -64.091 -28.347 -23.683 1.00 34.14 409 ILE A O 1
ATOM 9376 N N . LYS B 1 388 ? -64.083 -30.620 -23.515 1.00 32.82 410 LYS A N 1
ATOM 9377 C CA . LYS B 1 388 ? -62.789 -30.865 -24.209 1.00 36.65 410 LYS A CA 1
ATOM 9378 C C . LYS B 1 388 ? -62.950 -31.038 -25.731 1.00 39.15 410 LYS A C 1
ATOM 9379 O O . LYS B 1 388 ? -62.063 -30.681 -26.478 1.00 38.44 410 LYS A O 1
ATOM 9385 N N . ILE B 1 389 ? -64.082 -31.585 -26.185 1.00 42.31 411 ILE A N 1
ATOM 9386 C CA . ILE B 1 389 ? -64.249 -32.043 -27.590 1.00 43.22 411 ILE A CA 1
ATOM 9387 C C . ILE B 1 389 ? -65.664 -31.677 -28.025 1.00 40.13 411 ILE A C 1
ATOM 9388 O O . ILE B 1 389 ? -66.632 -32.081 -27.386 1.00 37.04 411 ILE A O 1
ATOM 9393 N N . ALA B 1 390 ? -65.758 -30.857 -29.072 1.00 38.65 412 ALA A N 1
ATOM 9394 C CA . ALA B 1 390 ? -67.034 -30.530 -29.732 1.00 41.51 412 ALA A CA 1
ATOM 9395 C C . ALA B 1 390 ? -66.775 -30.301 -31.214 1.00 44.77 412 ALA A C 1
ATOM 9396 O O . ALA B 1 390 ? -66.069 -29.359 -31.581 1.00 38.77 412 ALA A O 1
ATOM 9398 N N . ASN B 1 391 ? -67.401 -31.122 -32.056 1.00 42.95 413 ASN A N 1
ATOM 9399 C CA . ASN B 1 391 ? -67.376 -30.881 -33.484 1.00 41.49 413 ASN A CA 1
ATOM 9400 C C . ASN B 1 391 ? -68.307 -29.709 -33.785 1.00 41.26 413 ASN A C 1
ATOM 9401 O O . ASN B 1 391 ? -69.529 -29.842 -33.724 1.00 47.66 413 ASN A O 1
ATOM 9406 N N . LEU B 1 392 ? -67.744 -28.548 -34.133 1.00 35.66 414 LEU A N 1
ATOM 9407 C CA . LEU B 1 392 ? -68.573 -27.355 -34.291 1.00 39.25 414 LEU A CA 1
ATOM 9408 C C . LEU B 1 392 ? -69.572 -27.538 -35.443 1.00 38.57 414 LEU A C 1
ATOM 9409 O O . LEU B 1 392 ? -70.491 -26.746 -35.595 1.00 36.49 414 LEU A O 1
ATOM 9414 N N . SER B 1 393 ? -69.331 -28.515 -36.318 1.00 42.31 415 SER A N 1
ATOM 9415 C CA . SER B 1 393 ? -70.184 -28.673 -37.527 1.00 41.55 415 SER A CA 1
ATOM 9416 C C . SER B 1 393 ? -71.617 -29.061 -37.127 1.00 45.57 415 SER A C 1
ATOM 9417 O O . SER B 1 393 ? -72.568 -28.750 -37.874 1.00 46.25 415 SER A O 1
ATOM 9420 N N . MET B 1 394 ? -71.794 -29.600 -35.908 1.00 42.98 416 MET A N 1
ATOM 9421 C CA . MET B 1 394 ? -73.149 -29.953 -35.399 1.00 42.49 416 MET A CA 1
ATOM 9422 C C . MET B 1 394 ? -74.077 -28.722 -35.375 1.00 47.68 416 MET A C 1
ATOM 9423 O O . MET B 1 394 ? -75.312 -28.848 -35.361 1.00 43.50 416 MET A O 1
ATOM 9428 N N . PHE B 1 395 ? -73.532 -27.497 -35.404 1.00 43.60 417 PHE A N 1
ATOM 9429 C CA . PHE B 1 395 ? -74.423 -26.337 -35.264 1.00 42.13 417 PHE A CA 1
ATOM 9430 C C . PHE B 1 395 ? -75.065 -25.980 -36.615 1.00 40.93 417 PHE A C 1
ATOM 9431 O O . PHE B 1 395 ? -75.903 -25.075 -36.697 1.00 37.44 417 PHE A O 1
ATOM 9439 N N . LYS B 1 396 ? -74.746 -26.738 -37.659 1.00 44.06 418 LYS A N 1
ATOM 9440 C CA . LYS B 1 396 ? -75.437 -26.546 -38.952 1.00 50.84 418 LYS A CA 1
ATOM 9441 C C . LYS B 1 396 ? -76.954 -26.806 -38.787 1.00 48.75 418 LYS A C 1
ATOM 9442 O O . LYS B 1 396 ? -77.764 -26.210 -39.486 1.00 49.69 418 LYS A O 1
ATOM 9448 N N . GLN B 1 397 ? -77.328 -27.645 -37.820 1.00 48.55 419 GLN A N 1
ATOM 9449 C CA . GLN B 1 397 ? -78.738 -27.901 -37.511 1.00 51.72 419 GLN A CA 1
ATOM 9450 C C . GLN B 1 397 ? -79.312 -26.833 -36.563 1.00 52.55 419 GLN A C 1
ATOM 9451 O O . GLN B 1 397 ? -80.403 -27.012 -36.065 1.00 47.74 419 GLN A O 1
ATOM 9457 N N . PHE B 1 398 ? -78.597 -25.714 -36.337 1.00 49.76 420 PHE A N 1
ATOM 9458 C CA . PHE B 1 398 ? -79.075 -24.651 -35.435 1.00 49.46 420 PHE A CA 1
ATOM 9459 C C . PHE B 1 398 ? -78.932 -23.275 -36.078 1.00 49.78 420 PHE A C 1
ATOM 9460 O O . PHE B 1 398 ? -78.749 -22.292 -35.364 1.00 41.29 420 PHE A O 1
ATOM 9468 N N . LYS B 1 399 ? -79.129 -23.201 -37.396 1.00 42.50 421 LYS A N 1
ATOM 9469 C CA . LYS B 1 399 ? -78.997 -21.952 -38.147 1.00 47.18 421 LYS A CA 1
ATOM 9470 C C . LYS B 1 399 ? -79.955 -20.879 -37.637 1.00 42.51 421 LYS A C 1
ATOM 9471 O O . LYS B 1 399 ? -79.716 -19.681 -37.797 1.00 39.07 421 LYS A O 1
ATOM 9477 N N . ARG B 1 400 ? -81.109 -21.320 -37.139 1.00 46.98 422 ARG A N 1
ATOM 9478 C CA . ARG B 1 400 ? -82.198 -20.416 -36.658 1.00 48.85 422 ARG A CA 1
ATOM 9479 C C . ARG B 1 400 ? -81.804 -19.681 -35.367 1.00 44.07 422 ARG A C 1
ATOM 9480 O O . ARG B 1 400 ? -82.443 -18.739 -35.004 1.00 37.88 422 ARG A O 1
ATOM 9488 N N . LEU B 1 401 ? -80.768 -20.136 -34.659 1.00 50.43 423 LEU A N 1
ATOM 9489 C CA . LEU B 1 401 ? -80.395 -19.502 -33.352 1.00 45.19 423 LEU A CA 1
ATOM 9490 C C . LEU B 1 401 ? -79.730 -18.135 -33.571 1.00 42.32 423 LEU A C 1
ATOM 9491 O O . LEU B 1 401 ? -79.059 -17.897 -34.570 1.00 43.61 423 LEU A O 1
ATOM 9496 N N . LYS B 1 402 ? -79.920 -17.230 -32.607 1.00 40.02 424 LYS A N 1
ATOM 9497 C CA . LYS B 1 402 ? -79.239 -15.954 -32.577 1.00 40.24 424 LYS A CA 1
ATOM 9498 C C . LYS B 1 402 ? -77.859 -16.111 -31.908 1.00 39.44 424 LYS A C 1
ATOM 9499 O O . LYS B 1 402 ? -76.899 -15.545 -32.404 1.00 38.82 424 LYS A O 1
ATOM 9505 N N . VAL B 1 403 ? -77.787 -16.859 -30.797 1.00 36.50 425 VAL A N 1
ATOM 9506 C CA . VAL B 1 403 ? -76.535 -17.095 -30.023 1.00 37.27 425 VAL A CA 1
ATOM 9507 C C . VAL B 1 403 ? -76.369 -18.563 -29.672 1.00 34.77 425 VAL A C 1
ATOM 9508 O O . VAL B 1 403 ? -77.220 -19.169 -28.990 1.00 38.01 425 VAL A O 1
ATOM 9512 N N . ILE B 1 404 ? -75.216 -19.108 -30.057 1.00 34.49 426 ILE A N 1
ATOM 9513 C CA . ILE B 1 404 ? -74.735 -20.366 -29.527 1.00 33.79 426 ILE A CA 1
ATOM 9514 C C . ILE B 1 404 ? -73.502 -20.090 -28.638 1.00 35.62 426 ILE A C 1
ATOM 9515 O O . ILE B 1 404 ? -72.498 -19.651 -29.139 1.00 33.10 426 ILE A O 1
ATOM 9520 N N . ASP B 1 405 ? -73.599 -20.341 -27.331 1.00 35.76 427 ASP A N 1
ATOM 9521 C CA . ASP B 1 405 ? -72.571 -19.844 -26.349 1.00 36.21 427 ASP A CA 1
ATOM 9522 C C . ASP B 1 405 ? -71.798 -21.040 -25.789 1.00 33.26 427 ASP A C 1
ATOM 9523 O O . ASP B 1 405 ? -72.340 -21.846 -25.049 1.00 36.88 427 ASP A O 1
ATOM 9528 N N . LEU B 1 406 ? -70.530 -21.185 -26.197 1.00 30.86 428 LEU A N 1
ATOM 9529 C CA . LEU B 1 406 ? -69.644 -22.223 -25.642 1.00 31.97 428 LEU A CA 1
ATOM 9530 C C . LEU B 1 406 ? -68.456 -21.591 -24.867 1.00 31.15 428 LEU A C 1
ATOM 9531 O O . LEU B 1 406 ? -67.418 -22.213 -24.654 1.00 28.25 428 LEU A O 1
ATOM 9536 N N . SER B 1 407 ? -68.645 -20.359 -24.419 1.00 30.27 429 SER A N 1
ATOM 9537 C CA . SER B 1 407 ? -67.642 -19.608 -23.702 1.00 31.61 429 SER A CA 1
ATOM 9538 C C . SER B 1 407 ? -67.237 -20.369 -22.426 1.00 33.92 429 SER A C 1
ATOM 9539 O O . SER B 1 407 ? -68.072 -20.981 -21.724 1.00 31.42 429 SER A O 1
ATOM 9542 N N . VAL B 1 408 ? -65.967 -20.254 -22.063 1.00 31.71 430 VAL A N 1
ATOM 9543 C CA . VAL B 1 408 ? -65.422 -20.898 -20.849 1.00 30.65 430 VAL A CA 1
ATOM 9544 C C . VAL B 1 408 ? -65.599 -22.419 -20.917 1.00 30.97 430 VAL A C 1
ATOM 9545 O O . VAL B 1 408 ? -66.382 -23.035 -20.193 1.00 32.03 430 VAL A O 1
ATOM 9549 N N . ASN B 1 409 ? -64.810 -23.035 -21.790 1.00 30.94 431 ASN A N 1
ATOM 9550 C CA . ASN B 1 409 ? -64.770 -24.439 -21.950 1.00 30.42 431 ASN A CA 1
ATOM 9551 C C . ASN B 1 409 ? -63.307 -24.804 -22.189 1.00 30.33 431 ASN A C 1
ATOM 9552 O O . ASN B 1 409 ? -62.419 -23.953 -22.017 1.00 32.19 431 ASN A O 1
ATOM 9557 N N . LYS B 1 410 ? -63.055 -26.075 -22.508 1.00 31.86 432 LYS A N 1
ATOM 9558 C CA . LYS B 1 410 ? -61.719 -26.619 -22.718 1.00 27.98 432 LYS A CA 1
ATOM 9559 C C . LYS B 1 410 ? -61.558 -27.138 -24.160 1.00 33.46 432 LYS A C 1
ATOM 9560 O O . LYS B 1 410 ? -60.776 -27.994 -24.426 1.00 31.94 432 LYS A O 1
ATOM 9566 N N . ILE B 1 411 ? -62.265 -26.541 -25.103 1.00 31.92 433 ILE A N 1
ATOM 9567 C CA . ILE B 1 411 ? -62.245 -27.028 -26.493 1.00 36.25 433 ILE A CA 1
ATOM 9568 C C . ILE B 1 411 ? -60.890 -26.711 -27.133 1.00 36.26 433 ILE A C 1
ATOM 9569 O O . ILE B 1 411 ? -60.348 -25.601 -27.022 1.00 33.52 433 ILE A O 1
ATOM 9574 N N . SER B 1 412 ? -60.340 -27.724 -27.799 1.00 41.23 434 SER A N 1
ATOM 9575 C CA . SER B 1 412 ? -59.119 -27.589 -28.589 1.00 55.50 434 SER A CA 1
ATOM 9576 C C . SER B 1 412 ? -59.067 -28.701 -29.629 1.00 61.51 434 SER A C 1
ATOM 9577 O O . SER B 1 412 ? -59.754 -29.702 -29.475 1.00 69.57 434 SER A O 1
ATOM 9580 N N . PRO B 1 413 ? -58.264 -28.579 -30.707 1.00 81.01 435 PRO A N 1
ATOM 9581 C CA . PRO B 1 413 ? -58.098 -29.689 -31.650 1.00 81.02 435 PRO A CA 1
ATOM 9582 C C . PRO B 1 413 ? -57.144 -30.744 -31.063 1.00 76.40 435 PRO A C 1
ATOM 9583 O O . PRO B 1 413 ? -56.747 -31.677 -31.752 1.00 91.10 435 PRO A O 1
ATOM 9587 N N . VAL B 1 437 ? -75.580 -10.257 -22.719 1.00 75.21 459 VAL A N 1
ATOM 9588 C CA . VAL B 1 437 ? -74.573 -10.772 -21.782 1.00 78.33 459 VAL A CA 1
ATOM 9589 C C . VAL B 1 437 ? -75.156 -10.737 -20.356 1.00 82.21 459 VAL A C 1
ATOM 9590 O O . VAL B 1 437 ? -75.787 -9.753 -19.955 1.00 77.26 459 VAL A O 1
ATOM 9592 N N . LEU B 1 438 ? -74.964 -11.833 -19.604 1.00 78.01 460 LEU A N 1
ATOM 9593 C CA . LEU B 1 438 ? -75.195 -11.872 -18.147 1.00 72.53 460 LEU A CA 1
ATOM 9594 C C . LEU B 1 438 ? -73.986 -11.196 -17.471 1.00 79.36 460 LEU A C 1
ATOM 9595 O O . LEU B 1 438 ? -72.872 -11.264 -18.023 1.00 76.70 460 LEU A O 1
ATOM 9600 N N . GLU B 1 439 ? -74.201 -10.513 -16.329 1.00 78.11 461 GLU A N 1
ATOM 9601 C CA . GLU B 1 439 ? -73.101 -9.907 -15.512 1.00 74.38 461 GLU A CA 1
ATOM 9602 C C . GLU B 1 439 ? -71.993 -10.959 -15.320 1.00 82.89 461 GLU A C 1
ATOM 9603 O O . GLU B 1 439 ? -72.274 -12.168 -15.398 1.00 76.37 461 GLU A O 1
ATOM 9604 N N . GLN B 1 440 ? -70.743 -10.516 -15.099 1.00 83.80 462 GLN A N 1
ATOM 9605 C CA . GLN B 1 440 ? -69.554 -11.441 -14.960 1.00 88.90 462 GLN A CA 1
ATOM 9606 C C . GLN B 1 440 ? -69.772 -12.391 -13.762 1.00 81.65 462 GLN A C 1
ATOM 9607 O O . GLN B 1 440 ? -69.403 -13.568 -13.806 1.00 76.04 462 GLN A O 1
ATOM 9613 N N . LEU B 1 441 ? -70.377 -11.861 -12.693 1.00 78.79 463 LEU A N 1
ATOM 9614 C CA . LEU B 1 441 ? -70.979 -12.646 -11.623 1.00 70.91 463 LEU A CA 1
ATOM 9615 C C . LEU B 1 441 ? -72.495 -12.615 -11.864 1.00 68.97 463 LEU A C 1
ATOM 9616 O O . LEU B 1 441 ? -73.092 -11.527 -11.846 1.00 76.94 463 LEU A O 1
ATOM 9621 N N . TYR B 1 442 ? -73.072 -13.781 -12.190 1.00 49.56 464 TYR A N 1
ATOM 9622 C CA . TYR B 1 442 ? -74.483 -13.964 -12.463 1.00 42.94 464 TYR A CA 1
ATOM 9623 C C . TYR B 1 442 ? -75.001 -15.136 -11.610 1.00 40.12 464 TYR A C 1
ATOM 9624 O O . TYR B 1 442 ? -75.836 -14.942 -10.730 1.00 38.29 464 TYR A O 1
ATOM 9633 N N . TYR B 1 443 ? -74.408 -16.323 -11.785 1.00 30.80 465 TYR A N 1
ATOM 9634 C CA . TYR B 1 443 ? -74.906 -17.548 -11.133 1.00 32.47 465 TYR A CA 1
ATOM 9635 C C . TYR B 1 443 ? -74.415 -17.646 -9.681 1.00 36.25 465 TYR A C 1
ATOM 9636 O O . TYR B 1 443 ? -74.987 -18.401 -8.901 1.00 30.21 465 TYR A O 1
ATOM 9645 N N . PHE B 1 444 ? -73.343 -16.925 -9.324 1.00 34.48 466 PHE A N 1
ATOM 9646 C CA . PHE B 1 444 ? -72.737 -17.095 -8.009 1.00 33.55 466 PHE A CA 1
ATOM 9647 C C . PHE B 1 444 ? -73.019 -15.927 -7.068 1.00 40.25 466 PHE A C 1
ATOM 9648 O O . PHE B 1 444 ? -72.882 -16.126 -5.866 1.00 52.19 466 PHE A O 1
ATOM 9656 N N . ARG B 1 445 ? -73.497 -14.780 -7.568 1.00 35.22 467 ARG A N 1
ATOM 9657 C CA . ARG B 1 445 ? -73.635 -13.653 -6.701 1.00 39.17 467 ARG A CA 1
ATOM 9658 C C . ARG B 1 445 ? -74.851 -13.842 -5.796 1.00 37.64 467 ARG A C 1
ATOM 9659 O O . ARG B 1 445 ? -75.775 -14.606 -6.079 1.00 32.97 467 ARG A O 1
ATOM 9667 N N . TYR B 1 446 ? -74.787 -13.174 -4.653 1.00 37.25 468 TYR A N 1
ATOM 9668 C CA . TYR B 1 446 ? -75.785 -13.328 -3.602 1.00 37.00 468 TYR A CA 1
ATOM 9669 C C . TYR B 1 446 ? -77.133 -12.820 -4.105 1.00 31.83 468 TYR A C 1
ATOM 9670 O O . TYR B 1 446 ? -78.101 -13.520 -4.032 1.00 33.48 468 TYR A O 1
ATOM 9679 N N . ASP B 1 447 ? -77.172 -11.589 -4.601 1.00 32.81 469 ASP A N 1
ATOM 9680 C CA . ASP B 1 447 ? -78.408 -10.954 -4.996 1.00 33.93 469 ASP A CA 1
ATOM 9681 C C . ASP B 1 447 ? -78.131 -10.081 -6.214 1.00 37.24 469 ASP A C 1
ATOM 9682 O O . ASP B 1 447 ? -77.701 -8.918 -6.088 1.00 39.96 469 ASP A O 1
ATOM 9687 N N . LYS B 1 448 ? -78.431 -10.608 -7.394 1.00 38.68 470 LYS A N 1
ATOM 9688 C CA . LYS B 1 448 ? -78.094 -9.887 -8.613 1.00 44.76 470 LYS A CA 1
ATOM 9689 C C . LYS B 1 448 ? -79.081 -8.744 -8.868 1.00 43.67 470 LYS A C 1
ATOM 9690 O O . LYS B 1 448 ? -78.874 -7.978 -9.778 1.00 42.94 470 LYS A O 1
ATOM 9696 N N . TYR B 1 449 ? -80.135 -8.615 -8.048 1.00 43.39 471 TYR A N 1
ATOM 9697 C CA . TYR B 1 449 ? -81.068 -7.500 -8.184 1.00 42.00 471 TYR A CA 1
ATOM 9698 C C . TYR B 1 449 ? -80.840 -6.481 -7.067 1.00 42.83 471 TYR A C 1
ATOM 9699 O O . TYR B 1 449 ? -81.650 -5.632 -6.891 1.00 49.89 471 TYR A O 1
ATOM 9708 N N . ALA B 1 450 ? -79.744 -6.572 -6.309 1.00 42.93 472 ALA A N 1
ATOM 9709 C CA . ALA B 1 450 ? -79.487 -5.591 -5.255 1.00 46.17 472 ALA A CA 1
ATOM 9710 C C . ALA B 1 450 ? -79.327 -4.175 -5.876 1.00 54.29 472 ALA A C 1
ATOM 9711 O O . ALA B 1 450 ? -78.745 -3.982 -6.946 1.00 47.39 472 ALA A O 1
ATOM 9713 N N . ARG B 1 451 ? -79.982 -3.199 -5.250 1.00 48.76 473 ARG A N 1
ATOM 9714 C CA . ARG B 1 451 ? -79.916 -1.774 -5.581 1.00 56.63 473 ARG A CA 1
ATOM 9715 C C . ARG B 1 451 ? -78.647 -1.264 -4.884 1.00 55.11 473 ARG A C 1
ATOM 9716 O O . ARG B 1 451 ? -78.353 -1.719 -3.800 1.00 58.48 473 ARG A O 1
ATOM 9724 N N . SER B 1 452 ? -77.855 -0.373 -5.486 1.00 67.04 474 SER A N 1
ATOM 9725 C CA . SER B 1 452 ? -76.608 0.061 -4.775 1.00 72.90 474 SER A CA 1
ATOM 9726 C C . SER B 1 452 ? -76.795 1.404 -4.063 1.00 77.82 474 SER A C 1
ATOM 9727 O O . SER B 1 452 ? -77.730 2.195 -4.377 1.00 60.63 474 SER A O 1
ATOM 9730 N N . CYS B 1 453 ? -75.852 1.668 -3.141 1.00 82.64 475 CYS A N 1
ATOM 9731 C CA . CYS B 1 453 ? -75.670 3.018 -2.655 1.00 88.84 475 CYS A CA 1
ATOM 9732 C C . CYS B 1 453 ? -74.235 3.458 -2.397 1.00 85.72 475 CYS A C 1
ATOM 9733 O O . CYS B 1 453 ? -73.978 4.239 -1.464 1.00 79.15 475 CYS A O 1
ATOM 9736 N N . ARG B 1 454 ? -73.350 3.026 -3.288 1.00 88.89 476 ARG A N 1
ATOM 9737 C CA . ARG B 1 454 ? -72.192 3.788 -3.626 1.00 88.13 476 ARG A CA 1
ATOM 9738 C C . ARG B 1 454 ? -72.545 4.506 -4.937 1.00 81.84 476 ARG A C 1
ATOM 9739 O O . ARG B 1 454 ? -73.386 4.016 -5.702 1.00 63.33 476 ARG A O 1
ATOM 9747 N N . PHE B 1 455 ? -71.970 5.701 -5.120 1.00 85.12 477 PHE A N 1
ATOM 9748 C CA . PHE B 1 455 ? -71.955 6.430 -6.384 1.00 83.03 477 PHE A CA 1
ATOM 9749 C C . PHE B 1 455 ? -70.652 6.075 -7.112 1.00 80.03 477 PHE A C 1
ATOM 9750 O O . PHE B 1 455 ? -70.670 5.523 -8.197 1.00 80.29 477 PHE A O 1
ATOM 9758 N N . SER B 1 468 ? -70.575 -5.731 -28.053 1.00 52.42 490 SER A N 1
ATOM 9759 C CA . SER B 1 468 ? -71.116 -7.070 -28.319 1.00 54.01 490 SER A CA 1
ATOM 9760 C C . SER B 1 468 ? -71.663 -7.172 -29.752 1.00 51.90 490 SER A C 1
ATOM 9761 O O . SER B 1 468 ? -72.110 -6.183 -30.318 1.00 62.09 490 SER A O 1
ATOM 9764 N N . CYS B 1 469 ? -71.631 -8.389 -30.318 1.00 51.41 491 CYS A N 1
ATOM 9765 C CA . CYS B 1 469 ? -71.764 -8.626 -31.784 1.00 55.44 491 CYS A CA 1
ATOM 9766 C C . CYS B 1 469 ? -73.093 -9.304 -32.191 1.00 46.97 491 CYS A C 1
ATOM 9767 O O . CYS B 1 469 ? -73.294 -9.605 -33.371 1.00 41.89 491 CYS A O 1
ATOM 9770 N N . TYR B 1 470 ? -73.963 -9.580 -31.225 1.00 43.02 492 TYR A N 1
ATOM 9771 C CA . TYR B 1 470 ? -75.234 -10.271 -31.452 1.00 46.47 492 TYR A CA 1
ATOM 9772 C C . TYR B 1 470 ? -76.066 -9.591 -32.556 1.00 43.05 492 TYR A C 1
ATOM 9773 O O . TYR B 1 470 ? -76.716 -10.266 -33.325 1.00 47.18 492 TYR A O 1
ATOM 9782 N N . LYS B 1 471 ? -76.027 -8.260 -32.627 1.00 44.30 493 LYS A N 1
ATOM 9783 C CA . LYS B 1 471 ? -76.821 -7.485 -33.570 1.00 49.53 493 LYS A CA 1
ATOM 9784 C C . LYS B 1 471 ? -76.435 -7.778 -35.025 1.00 52.19 493 LYS A C 1
ATOM 9785 O O . LYS B 1 471 ? -77.174 -7.387 -35.902 1.00 50.31 493 LYS A O 1
ATOM 9791 N N . TYR B 1 472 ? -75.315 -8.474 -35.281 1.00 45.66 494 TYR A N 1
ATOM 9792 C CA . TYR B 1 472 ? -74.877 -8.778 -36.642 1.00 43.89 494 TYR A CA 1
ATOM 9793 C C . TYR B 1 472 ? -75.584 -10.026 -37.202 1.00 45.62 494 TYR A C 1
ATOM 9794 O O . TYR B 1 472 ? -75.543 -10.234 -38.410 1.00 50.64 494 TYR A O 1
ATOM 9803 N N . GLY B 1 473 ? -76.219 -10.824 -36.335 1.00 39.62 495 GLY A N 1
ATOM 9804 C CA . GLY B 1 473 ? -76.921 -12.078 -36.679 1.00 41.49 495 GLY A CA 1
ATOM 9805 C C . GLY B 1 473 ? -76.341 -13.267 -35.923 1.00 42.73 495 GLY A C 1
ATOM 9806 O O . GLY B 1 473 ? -75.841 -13.119 -34.801 1.00 46.51 495 GLY A O 1
ATOM 9807 N N . GLN B 1 474 ? -76.342 -14.445 -36.553 1.00 36.38 496 GLN A N 1
ATOM 9808 C CA . GLN B 1 474 ? -76.029 -15.666 -35.877 1.00 36.60 496 GLN A CA 1
ATOM 9809 C C . GLN B 1 474 ? -74.596 -15.555 -35.351 1.00 38.43 496 GLN A C 1
ATOM 9810 O O . GLN B 1 474 ? -73.681 -15.169 -36.089 1.00 39.38 496 GLN A O 1
ATOM 9816 N N . THR B 1 475 ? -74.431 -15.928 -34.090 1.00 37.76 497 THR A N 1
ATOM 9817 C CA . THR B 1 475 ? -73.153 -15.762 -33.345 1.00 36.72 497 THR A CA 1
ATOM 9818 C C . THR B 1 475 ? -72.783 -17.092 -32.709 1.00 35.97 497 THR A C 1
ATOM 9819 O O . THR B 1 475 ? -73.603 -17.656 -32.034 1.00 36.26 497 THR A O 1
ATOM 9823 N N . LEU B 1 476 ? -71.557 -17.569 -32.950 1.00 32.91 498 LEU A N 1
ATOM 9824 C CA . LEU B 1 476 ? -70.978 -18.667 -32.252 1.00 31.72 498 LEU A CA 1
ATOM 9825 C C . LEU B 1 476 ? -69.905 -18.086 -31.305 1.00 35.92 498 LEU A C 1
ATOM 9826 O O . LEU B 1 476 ? -68.972 -17.444 -31.779 1.00 32.30 498 LEU A O 1
ATOM 9831 N N . ASP B 1 477 ? -70.082 -18.272 -29.991 1.00 33.32 499 ASP A N 1
ATOM 9832 C CA . ASP B 1 477 ? -69.155 -17.716 -28.957 1.00 33.31 499 ASP A CA 1
ATOM 9833 C C . ASP B 1 477 ? -68.245 -18.847 -28.497 1.00 31.87 499 ASP A C 1
ATOM 9834 O O . ASP B 1 477 ? -68.646 -19.788 -27.746 1.00 33.10 499 ASP A O 1
ATOM 9839 N N . LEU B 1 478 ? -67.016 -18.829 -29.012 1.00 29.84 500 LEU A N 1
ATOM 9840 C CA . LEU B 1 478 ? -65.998 -19.821 -28.579 1.00 28.27 500 LEU A CA 1
ATOM 9841 C C . LEU B 1 478 ? -64.925 -19.154 -27.677 1.00 29.81 500 LEU A C 1
ATOM 9842 O O . LEU B 1 478 ? -63.798 -19.690 -27.518 1.00 28.87 500 LEU A O 1
ATOM 9847 N N . SER B 1 479 ? -65.256 -17.998 -27.099 1.00 30.65 501 SER A N 1
ATOM 9848 C CA . SER B 1 479 ? -64.312 -17.267 -26.249 1.00 29.89 501 SER A CA 1
ATOM 9849 C C . SER B 1 479 ? -63.925 -18.123 -25.017 1.00 29.00 501 SER A C 1
ATOM 9850 O O . SER B 1 479 ? -64.687 -18.984 -24.520 1.00 29.35 501 SER A O 1
ATOM 9853 N N . LYS B 1 480 ? -62.687 -17.928 -24.558 1.00 29.84 502 LYS A N 1
ATOM 9854 C CA . LYS B 1 480 ? -62.145 -18.586 -23.364 1.00 31.18 502 LYS A CA 1
ATOM 9855 C C . LYS B 1 480 ? -62.244 -20.099 -23.506 1.00 30.78 502 LYS A C 1
ATOM 9856 O O . LYS B 1 480 ? -62.827 -20.811 -22.681 1.00 31.20 502 LYS A O 1
ATOM 9862 N N . ASN B 1 481 ? -61.634 -20.577 -24.577 1.00 28.79 503 ASN A N 1
ATOM 9863 C CA . ASN B 1 481 ? -61.451 -21.979 -24.806 1.00 29.51 503 ASN A CA 1
ATOM 9864 C C . ASN B 1 481 ? -59.954 -22.203 -24.956 1.00 29.46 503 ASN A C 1
ATOM 9865 O O . ASN B 1 481 ? -59.186 -21.312 -24.665 1.00 29.83 503 ASN A O 1
ATOM 9870 N N . SER B 1 482 ? -59.563 -23.416 -25.339 1.00 29.23 504 SER A N 1
ATOM 9871 C CA . SER B 1 482 ? -58.145 -23.782 -25.428 1.00 31.19 504 SER A CA 1
ATOM 9872 C C . SER B 1 482 ? -57.763 -24.037 -26.909 1.00 30.49 504 SER A C 1
ATOM 9873 O O . SER B 1 482 ? -56.995 -24.914 -27.221 1.00 32.08 504 SER A O 1
ATOM 9876 N N . ILE B 1 483 ? -58.300 -23.241 -27.827 1.00 29.96 505 ILE A N 1
ATOM 9877 C CA . ILE B 1 483 ? -58.012 -23.441 -29.295 1.00 31.65 505 ILE A CA 1
ATOM 9878 C C . ILE B 1 483 ? -56.620 -22.894 -29.605 1.00 34.32 505 ILE A C 1
ATOM 9879 O O . ILE B 1 483 ? -56.393 -21.674 -29.505 1.00 37.87 505 ILE A O 1
ATOM 9884 N N A PHE B 1 484 ? -55.670 -23.781 -29.932 0.50 37.85 506 PHE A N 1
ATOM 9885 N N B PHE B 1 484 ? -55.712 -23.799 -29.981 0.50 35.10 506 PHE A N 1
ATOM 9886 C CA A PHE B 1 484 ? -54.316 -23.339 -30.289 0.50 43.41 506 PHE A CA 1
ATOM 9887 C CA B PHE B 1 484 ? -54.330 -23.460 -30.250 0.50 38.53 506 PHE A CA 1
ATOM 9888 C C A PHE B 1 484 ? -54.218 -23.084 -31.803 0.50 42.84 506 PHE A C 1
ATOM 9889 C C B PHE B 1 484 ? -54.020 -23.356 -31.747 0.50 40.64 506 PHE A C 1
ATOM 9890 O O A PHE B 1 484 ? -53.597 -22.084 -32.253 0.50 36.78 506 PHE A O 1
ATOM 9891 O O B PHE B 1 484 ? -52.965 -22.811 -32.117 0.50 42.42 506 PHE A O 1
ATOM 9906 N N . PHE B 1 485 ? -54.877 -23.933 -32.592 1.00 43.41 507 PHE A N 1
ATOM 9907 C CA . PHE B 1 485 ? -54.628 -23.995 -34.037 1.00 44.02 507 PHE A CA 1
ATOM 9908 C C . PHE B 1 485 ? -55.964 -24.159 -34.760 1.00 38.45 507 PHE A C 1
ATOM 9909 O O . PHE B 1 485 ? -56.782 -24.957 -34.349 1.00 43.46 507 PHE A O 1
ATOM 9917 N N . ILE B 1 486 ? -56.177 -23.357 -35.794 1.00 36.73 508 ILE A N 1
ATOM 9918 C CA . ILE B 1 486 ? -57.405 -23.403 -36.515 1.00 41.41 508 ILE A CA 1
ATOM 9919 C C . ILE B 1 486 ? -57.110 -23.742 -37.983 1.00 41.21 508 ILE A C 1
ATOM 9920 O O . ILE B 1 486 ? -56.061 -23.407 -38.537 1.00 41.02 508 ILE A O 1
ATOM 9925 N N . LYS B 1 487 ? -58.089 -24.404 -38.598 1.00 39.33 509 LYS A N 1
ATOM 9926 C CA . LYS B 1 487 ? -58.082 -24.648 -40.017 1.00 44.74 509 LYS A CA 1
ATOM 9927 C C . LYS B 1 487 ? -59.531 -24.719 -40.521 1.00 46.47 509 LYS A C 1
ATOM 9928 O O . LYS B 1 487 ? -60.472 -24.927 -39.731 1.00 39.35 509 LYS A O 1
ATOM 9934 N N . SER B 1 488 ? -59.667 -24.575 -41.847 1.00 43.77 510 SER A N 1
ATOM 9935 C CA . SER B 1 488 ? -60.944 -24.396 -42.550 1.00 45.48 510 SER A CA 1
ATOM 9936 C C . SER B 1 488 ? -61.972 -25.456 -42.166 1.00 37.80 510 SER A C 1
ATOM 9937 O O . SER B 1 488 ? -63.123 -25.104 -41.973 1.00 41.54 510 SER A O 1
ATOM 9940 N N . SER B 1 489 ? -61.547 -26.710 -42.047 1.00 42.10 511 SER A N 1
ATOM 9941 C CA . SER B 1 489 ? -62.482 -27.804 -41.844 1.00 43.67 511 SER A CA 1
ATOM 9942 C C . SER B 1 489 ? -63.179 -27.686 -40.482 1.00 48.26 511 SER A C 1
ATOM 9943 O O . SER B 1 489 ? -64.298 -28.161 -40.339 1.00 37.67 511 SER A O 1
ATOM 9946 N N . ASP B 1 490 ? -62.547 -26.989 -39.520 1.00 43.82 512 ASP A N 1
ATOM 9947 C CA . ASP B 1 490 ? -63.157 -26.725 -38.211 1.00 41.94 512 ASP A CA 1
ATOM 9948 C C . ASP B 1 490 ? -64.494 -26.007 -38.343 1.00 40.99 512 ASP A C 1
ATOM 9949 O O . ASP B 1 490 ? -65.297 -26.111 -37.419 1.00 39.75 512 ASP A O 1
ATOM 9954 N N . PHE B 1 491 ? -64.675 -25.227 -39.430 1.00 36.34 513 PHE A N 1
ATOM 9955 C CA . PHE B 1 491 ? -65.847 -24.400 -39.656 1.00 41.09 513 PHE A CA 1
ATOM 9956 C C . PHE B 1 491 ? -66.752 -24.942 -40.782 1.00 42.05 513 PHE A C 1
ATOM 9957 O O . PHE B 1 491 ? -67.676 -24.261 -41.203 1.00 40.93 513 PHE A O 1
ATOM 9965 N N . GLN B 1 492 ? -66.515 -26.185 -41.197 1.00 46.81 514 GLN A N 1
ATOM 9966 C CA . GLN B 1 492 ? -67.304 -26.840 -42.242 1.00 50.07 514 GLN A CA 1
ATOM 9967 C C . GLN B 1 492 ? -68.781 -26.844 -41.825 1.00 44.25 514 GLN A C 1
ATOM 9968 O O . GLN B 1 492 ? -69.119 -27.212 -40.695 1.00 49.71 514 GLN A O 1
ATOM 9974 N N . HIS B 1 493 ? -69.618 -26.347 -42.734 1.00 41.51 515 HIS A N 1
ATOM 9975 C CA . HIS B 1 493 ? -71.067 -26.342 -42.650 1.00 43.79 515 HIS A CA 1
ATOM 9976 C C . HIS B 1 493 ? -71.583 -25.154 -41.827 1.00 48.79 515 HIS A C 1
ATOM 9977 O O . HIS B 1 493 ? -72.764 -25.153 -41.504 1.00 41.53 515 HIS A O 1
ATOM 9984 N N . LEU B 1 494 ? -70.736 -24.151 -41.517 1.00 41.60 516 LEU A N 1
ATOM 9985 C CA . LEU B 1 494 ? -71.150 -23.038 -40.650 1.00 43.74 516 LEU A CA 1
ATOM 9986 C C . LEU B 1 494 ? -71.174 -21.711 -41.423 1.00 45.86 516 LEU A C 1
ATOM 9987 O O . LEU B 1 494 ? -71.019 -20.654 -40.832 1.00 41.20 516 LEU A O 1
ATOM 9992 N N . SER B 1 495 ? -71.451 -21.736 -42.735 1.00 42.38 517 SER A N 1
ATOM 9993 C CA . SER B 1 495 ? -71.272 -20.558 -43.539 1.00 40.30 517 SER A CA 1
ATOM 9994 C C . SER B 1 495 ? -72.343 -19.512 -43.239 1.00 36.36 517 SER A C 1
ATOM 9995 O O . SER B 1 495 ? -72.164 -18.351 -43.559 1.00 37.11 517 SER A O 1
ATOM 9998 N N . PHE B 1 496 ? -73.404 -19.883 -42.526 1.00 36.78 518 PHE A N 1
ATOM 9999 C CA . PHE B 1 496 ? -74.449 -18.910 -42.106 1.00 38.49 518 PHE A CA 1
ATOM 10000 C C . PHE B 1 496 ? -73.980 -17.946 -40.994 1.00 37.22 518 PHE A C 1
ATOM 10001 O O . PHE B 1 496 ? -74.596 -16.872 -40.778 1.00 34.63 518 PHE A O 1
ATOM 10009 N N . LEU B 1 497 ? -72.900 -18.290 -40.284 1.00 37.53 519 LEU A N 1
ATOM 10010 C CA . LEU B 1 497 ? -72.439 -17.429 -39.110 1.00 36.39 519 LEU A CA 1
ATOM 10011 C C . LEU B 1 497 ? -72.184 -15.973 -39.522 1.00 32.09 519 LEU A C 1
ATOM 10012 O O . LEU B 1 497 ? -71.579 -15.657 -40.556 1.00 32.72 519 LEU A O 1
ATOM 10017 N N . LYS B 1 498 ? -72.659 -15.048 -38.697 1.00 32.62 520 LYS A N 1
ATOM 10018 C CA . LYS B 1 498 ? -72.411 -13.664 -38.892 1.00 34.58 520 LYS A CA 1
ATOM 10019 C C . LY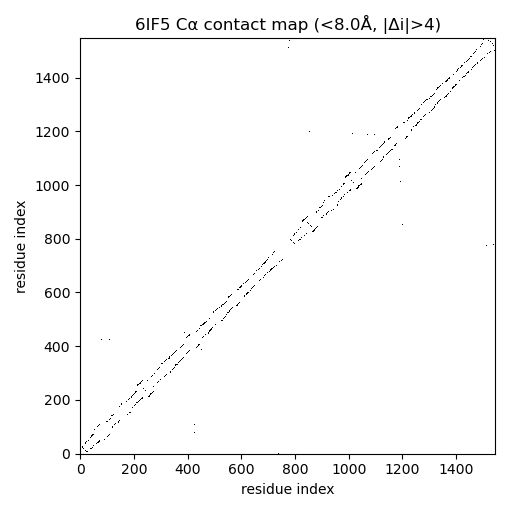S B 1 498 ? -71.353 -13.141 -37.913 1.00 36.61 520 LYS A C 1
ATOM 10020 O O . LYS B 1 498 ? -70.656 -12.182 -38.243 1.00 33.07 520 LYS A O 1
ATOM 10026 N N . CYS B 1 499 ? -71.305 -13.701 -36.695 1.00 41.84 521 CYS A N 1
ATOM 10027 C CA . CYS B 1 499 ? -70.275 -13.299 -35.707 1.00 39.12 521 CYS A CA 1
ATOM 10028 C C . CYS B 1 499 ? -69.592 -14.541 -35.147 1.00 37.73 521 CYS A C 1
ATOM 10029 O O . CYS B 1 499 ? -70.249 -15.532 -34.825 1.00 36.97 521 CYS A O 1
ATOM 10032 N N . LEU B 1 500 ? -68.246 -14.500 -35.084 1.00 35.73 522 LEU A N 1
ATOM 10033 C CA . LEU B 1 500 ? -67.494 -15.560 -34.415 1.00 30.06 522 LEU A CA 1
ATOM 10034 C C . LEU B 1 500 ? -66.646 -14.899 -33.320 1.00 34.17 522 LEU A C 1
ATOM 10035 O O . LEU B 1 500 ? -65.931 -13.917 -33.582 1.00 30.87 522 LEU A O 1
ATOM 10040 N N . ASN B 1 501 ? -66.795 -15.395 -32.091 1.00 32.01 523 ASN A N 1
ATOM 10041 C CA . ASN B 1 501 ? -65.977 -14.879 -30.958 1.00 31.51 523 ASN A CA 1
ATOM 10042 C C . ASN B 1 501 ? -64.914 -15.928 -30.621 1.00 29.88 523 ASN A C 1
ATOM 10043 O O . ASN B 1 501 ? -65.238 -17.016 -30.141 1.00 31.12 523 ASN A O 1
ATOM 10048 N N . LEU B 1 502 ? -63.652 -15.616 -30.927 1.00 30.59 524 LEU A N 1
ATOM 10049 C CA . LEU B 1 502 ? -62.492 -16.463 -30.593 1.00 29.57 524 LEU A CA 1
ATOM 10050 C C . LEU B 1 502 ? -61.589 -15.812 -29.508 1.00 28.46 524 LEU A C 1
ATOM 10051 O O . LEU B 1 502 ? -60.497 -16.286 -29.283 1.00 29.34 524 LEU A O 1
ATOM 10056 N N . SER B 1 503 ? -62.091 -14.774 -28.842 1.00 31.16 525 SER A N 1
ATOM 10057 C CA . SER B 1 503 ? -61.434 -14.062 -27.756 1.00 30.96 525 SER A CA 1
ATOM 10058 C C . SER B 1 503 ? -60.949 -15.047 -26.699 1.00 29.06 525 SER A C 1
ATOM 10059 O O . SER B 1 503 ? -61.699 -15.875 -26.216 1.00 31.71 525 SER A O 1
ATOM 10062 N N . GLY B 1 504 ? -59.690 -14.900 -26.301 1.00 30.44 526 GLY A N 1
ATOM 10063 C CA . GLY B 1 504 ? -59.175 -15.570 -25.102 1.00 26.99 526 GLY A CA 1
ATOM 10064 C C . GLY B 1 504 ? -58.921 -17.045 -25.368 1.00 27.39 526 GLY A C 1
ATOM 10065 O O . GLY B 1 504 ? -59.201 -17.898 -24.530 1.00 29.41 526 GLY A O 1
ATOM 10066 N N . ASN B 1 505 ? -58.399 -17.352 -26.568 1.00 28.02 527 ASN A N 1
ATOM 10067 C CA . ASN B 1 505 ? -57.919 -18.677 -26.907 1.00 29.92 527 ASN A CA 1
ATOM 10068 C C . ASN B 1 505 ? -56.385 -18.642 -26.941 1.00 31.58 527 ASN A C 1
ATOM 10069 O O . ASN B 1 505 ? -55.801 -17.768 -26.332 1.00 30.20 527 ASN A O 1
ATOM 10074 N N . LEU B 1 506 ? -55.756 -19.633 -27.591 1.00 30.92 528 LEU A N 1
ATOM 10075 C CA . LEU B 1 506 ? -54.312 -19.768 -27.563 1.00 32.78 528 LEU A CA 1
ATOM 10076 C C . LEU B 1 506 ? -53.754 -19.648 -28.980 1.00 32.25 528 LEU A C 1
ATOM 10077 O O . LEU B 1 506 ? -52.682 -20.166 -29.209 1.00 32.90 528 LEU A O 1
ATOM 10082 N N . ILE B 1 507 ? -54.462 -18.938 -29.893 1.00 29.66 529 ILE A N 1
ATOM 10083 C CA . ILE B 1 507 ? -54.081 -18.989 -31.329 1.00 30.52 529 ILE A CA 1
ATOM 10084 C C . ILE B 1 507 ? -52.800 -18.194 -31.587 1.00 30.05 529 ILE A C 1
ATOM 10085 O O . ILE B 1 507 ? -52.768 -16.963 -31.485 1.00 30.30 529 ILE A O 1
ATOM 10090 N N . SER B 1 508 ? -51.744 -18.956 -31.906 1.00 30.12 530 SER A N 1
ATOM 10091 C CA . SER B 1 508 ? -50.368 -18.487 -32.115 1.00 32.53 530 SER A CA 1
ATOM 10092 C C . SER B 1 508 ? -49.865 -18.680 -33.548 1.00 34.41 530 SER A C 1
ATOM 10093 O O . SER B 1 508 ? -48.669 -18.631 -33.817 1.00 39.32 530 SER A O 1
ATOM 10096 N N . GLN B 1 509 ? -50.817 -18.804 -34.460 1.00 37.37 531 GLN A N 1
ATOM 10097 C CA . GLN B 1 509 ? -50.663 -19.192 -35.846 1.00 37.44 531 GLN A CA 1
ATOM 10098 C C . GLN B 1 509 ? -50.253 -18.035 -36.771 1.00 28.56 531 GLN A C 1
ATOM 10099 O O . GLN B 1 509 ? -50.804 -16.948 -36.655 1.00 30.21 531 GLN A O 1
ATOM 10105 N N . THR B 1 510 ? -49.473 -18.326 -37.818 1.00 30.67 532 THR A N 1
ATOM 10106 C CA . THR B 1 510 ? -49.236 -17.349 -38.884 1.00 30.82 532 THR A CA 1
ATOM 10107 C C . THR B 1 510 ? -50.381 -17.427 -39.899 1.00 32.87 532 THR A C 1
ATOM 10108 O O . THR B 1 510 ? -50.196 -17.979 -41.014 1.00 35.84 532 THR A O 1
ATOM 10112 N N . LEU B 1 511 ? -51.522 -16.802 -39.571 1.00 33.58 533 LEU A N 1
ATOM 10113 C CA . LEU B 1 511 ? -52.728 -16.863 -40.423 1.00 34.98 533 LEU A CA 1
ATOM 10114 C C . LEU B 1 511 ? -52.366 -16.365 -41.826 1.00 36.63 533 LEU A C 1
ATOM 10115 O O . LEU B 1 511 ? -51.705 -15.357 -41.963 1.00 31.12 533 LEU A O 1
ATOM 10120 N N . ASN B 1 512 ? -52.833 -17.069 -42.859 1.00 38.86 534 ASN A N 1
ATOM 10121 C CA . ASN B 1 512 ? -52.421 -16.719 -44.232 1.00 43.29 534 ASN A CA 1
ATOM 10122 C C . ASN B 1 512 ? -53.628 -16.640 -45.162 1.00 44.37 534 ASN A C 1
ATOM 10123 O O . ASN B 1 512 ? -53.459 -16.436 -46.367 1.00 45.81 534 ASN A O 1
ATOM 10128 N N . GLY B 1 513 ? -54.828 -16.672 -44.586 1.00 37.44 535 GLY A N 1
ATOM 10129 C CA . GLY B 1 513 ? -56.031 -16.432 -45.343 1.00 43.80 535 GLY A CA 1
ATOM 10130 C C . GLY B 1 513 ? -56.652 -17.710 -45.894 1.00 47.08 535 GLY A C 1
ATOM 10131 O O . GLY B 1 513 ? -57.534 -17.622 -46.751 1.00 46.07 535 GLY A O 1
ATOM 10132 N N . SER B 1 514 ? -56.281 -18.869 -45.334 1.00 41.18 536 SER A N 1
ATOM 10133 C CA . SER B 1 514 ? -56.872 -20.157 -45.675 1.00 46.93 536 SER A CA 1
ATOM 10134 C C . SER B 1 514 ? -57.630 -20.806 -44.504 1.00 51.72 536 SER A C 1
ATOM 10135 O O . SER B 1 514 ? -58.071 -21.947 -44.640 1.00 53.13 536 SER A O 1
ATOM 10138 N N . GLU B 1 515 ? -57.740 -20.144 -43.343 1.00 42.31 537 GLU A N 1
ATOM 10139 C CA . GLU B 1 515 ? -58.173 -20.832 -42.108 1.00 39.10 537 GLU A CA 1
ATOM 10140 C C . GLU B 1 515 ? -59.695 -20.749 -41.885 1.00 33.29 537 GLU A C 1
ATOM 10141 O O . GLU B 1 515 ? -60.224 -21.504 -41.095 1.00 35.98 537 GLU A O 1
ATOM 10147 N N . PHE B 1 516 ? -60.359 -19.741 -42.447 1.00 32.97 538 PHE A N 1
ATOM 10148 C CA . PHE B 1 516 ? -61.790 -19.491 -42.203 1.00 35.98 538 PHE A CA 1
ATOM 10149 C C . PHE B 1 516 ? -62.589 -19.615 -43.514 1.00 37.28 538 PHE A C 1
ATOM 10150 O O . PHE B 1 516 ? -63.612 -18.960 -43.684 1.00 38.12 538 PHE A O 1
ATOM 10158 N N . GLN B 1 517 ? -62.125 -20.457 -44.437 1.00 42.23 539 GLN A N 1
ATOM 10159 C CA . GLN B 1 517 ? -62.669 -20.429 -45.829 1.00 51.33 539 GLN A CA 1
ATOM 10160 C C . GLN B 1 517 ? -64.204 -20.584 -45.808 1.00 44.03 539 GLN A C 1
ATOM 10161 O O . GLN B 1 517 ? -64.925 -19.875 -46.510 1.00 44.58 539 GLN A O 1
ATOM 10167 N N . PRO B 1 518 ? -64.814 -21.450 -44.977 1.00 41.88 540 PRO A N 1
ATOM 10168 C CA . PRO B 1 518 ? -66.272 -21.571 -45.003 1.00 46.83 540 PRO A CA 1
ATOM 10169 C C . PRO B 1 518 ? -67.093 -20.356 -44.552 1.00 51.14 540 PRO A C 1
ATOM 10170 O O . PRO B 1 518 ? -68.310 -20.305 -44.858 1.00 42.35 540 PRO A O 1
ATOM 10174 N N . LEU B 1 519 ? -66.474 -19.419 -43.810 1.00 41.28 541 LEU A N 1
ATOM 10175 C CA . LEU B 1 519 ? -67.248 -18.382 -43.152 1.00 42.66 541 LEU A CA 1
ATOM 10176 C C . LEU B 1 519 ? -67.451 -17.199 -44.108 1.00 39.86 541 LEU A C 1
ATOM 10177 O O . LEU B 1 519 ? -67.038 -16.083 -43.833 1.00 40.51 541 LEU A O 1
ATOM 10182 N N . ALA B 1 520 ? -68.212 -17.440 -45.189 1.00 45.23 542 ALA A N 1
ATOM 10183 C CA . ALA B 1 520 ? -68.356 -16.474 -46.288 1.00 40.64 542 ALA A CA 1
ATOM 10184 C C . ALA B 1 520 ? -69.320 -15.358 -45.884 1.00 39.22 542 ALA A C 1
ATOM 10185 O O . ALA B 1 520 ? -69.311 -14.310 -46.466 1.00 42.82 542 ALA A O 1
ATOM 10187 N N . GLU B 1 521 ? -70.143 -15.564 -44.854 1.00 39.70 543 GLU A N 1
ATOM 10188 C CA . GLU B 1 521 ? -71.041 -14.499 -44.446 1.00 37.79 543 GLU A CA 1
ATOM 10189 C C . GLU B 1 521 ? -70.566 -13.753 -43.177 1.00 40.61 543 GLU A C 1
ATOM 10190 O O . GLU B 1 521 ? -71.269 -12.837 -42.681 1.00 36.08 543 GLU A O 1
ATOM 10196 N N . LEU B 1 522 ? -69.380 -14.072 -42.646 1.00 41.93 544 LEU A N 1
ATOM 10197 C CA . LEU B 1 522 ? -68.991 -13.487 -41.318 1.00 35.93 544 LEU A CA 1
ATOM 10198 C C . LEU B 1 522 ? -68.844 -11.981 -41.459 1.00 32.66 544 LEU A C 1
ATOM 10199 O O . LEU B 1 522 ? -68.110 -11.525 -42.312 1.00 36.69 544 LEU A O 1
ATOM 10204 N N . ARG B 1 523 ? -69.541 -11.216 -40.608 1.00 30.10 545 ARG A N 1
ATOM 10205 C CA . ARG B 1 523 ? -69.398 -9.785 -40.551 1.00 34.12 545 ARG A CA 1
ATOM 10206 C C . ARG B 1 523 ? -68.499 -9.318 -39.379 1.00 35.95 545 ARG A C 1
ATOM 10207 O O . ARG B 1 523 ? -67.994 -8.186 -39.416 1.00 35.24 545 ARG A O 1
ATOM 10215 N N . TYR B 1 524 ? -68.359 -10.137 -38.330 1.00 37.99 546 TYR A N 1
ATOM 10216 C CA . TYR B 1 524 ? -67.636 -9.716 -37.065 1.00 33.57 546 TYR A CA 1
ATOM 10217 C C . TYR B 1 524 ? -66.778 -10.886 -36.586 1.00 35.69 546 TYR A C 1
ATOM 10218 O O . TYR B 1 524 ? -67.284 -12.009 -36.428 1.00 33.88 546 TYR A O 1
ATOM 10227 N N . LEU B 1 525 ? -65.469 -10.626 -36.442 1.00 32.75 547 LEU A N 1
ATOM 10228 C CA . LEU B 1 525 ? -64.578 -11.533 -35.867 1.00 31.42 547 LEU A CA 1
ATOM 10229 C C . LEU B 1 525 ? -63.888 -10.870 -34.659 1.00 31.11 547 LEU A C 1
ATOM 10230 O O . LEU B 1 525 ? -63.163 -9.884 -34.820 1.00 31.35 547 LEU A O 1
ATOM 10235 N N . ASP B 1 526 ? -64.147 -11.430 -33.471 1.00 34.06 548 ASP A N 1
ATOM 10236 C CA . ASP B 1 526 ? -63.394 -11.103 -32.216 1.00 29.77 548 ASP A CA 1
ATOM 10237 C C . ASP B 1 526 ? -62.256 -12.112 -32.062 1.00 28.66 548 ASP A C 1
ATOM 10238 O O . ASP B 1 526 ? -62.432 -13.275 -31.668 1.00 31.61 548 ASP A O 1
ATOM 10243 N N . PHE B 1 527 ? -61.060 -11.652 -32.425 1.00 27.41 549 PHE A N 1
ATOM 10244 C CA . PHE B 1 527 ? -59.833 -12.383 -32.266 1.00 28.14 549 PHE A CA 1
ATOM 10245 C C . PHE B 1 527 ? -58.959 -11.811 -31.119 1.00 26.29 549 PHE A C 1
ATOM 10246 O O . PHE B 1 527 ? -57.761 -12.087 -31.099 1.00 29.99 549 PHE A O 1
ATOM 10254 N N . SER B 1 528 ? -59.553 -11.026 -30.211 1.00 27.97 550 SER A N 1
ATOM 10255 C CA . SER B 1 528 ? -58.850 -10.409 -29.063 1.00 28.93 550 SER A CA 1
ATOM 10256 C C . SER B 1 528 ? -58.251 -11.498 -28.141 1.00 28.13 550 SER A C 1
ATOM 10257 O O . SER B 1 528 ? -58.705 -12.656 -28.054 1.00 24.44 550 SER A O 1
ATOM 10260 N N . ASN B 1 529 ? -57.123 -11.150 -27.493 1.00 29.62 551 ASN A N 1
ATOM 10261 C CA . ASN B 1 529 ? -56.559 -11.970 -26.439 1.00 28.34 551 ASN A CA 1
ATOM 10262 C C . ASN B 1 529 ? -56.163 -13.358 -26.980 1.00 25.70 551 ASN A C 1
ATOM 10263 O O . ASN B 1 529 ? -56.558 -14.399 -26.438 1.00 29.18 551 ASN A O 1
ATOM 10268 N N . ASN B 1 530 ? -55.458 -13.350 -28.106 1.00 27.22 552 ASN A N 1
ATOM 10269 C CA . ASN B 1 530 ? -54.816 -14.503 -28.698 1.00 27.04 552 ASN A CA 1
ATOM 10270 C C . ASN B 1 530 ? -53.352 -14.106 -28.838 1.00 27.00 552 ASN A C 1
ATOM 10271 O O . ASN B 1 530 ? -52.956 -13.111 -28.238 1.00 30.57 552 ASN A O 1
ATOM 10276 N N A ARG B 1 531 ? -52.589 -14.850 -29.645 0.50 25.87 553 ARG A N 1
ATOM 10277 N N B ARG B 1 531 ? -52.577 -14.858 -29.629 0.50 27.20 553 ARG A N 1
ATOM 10278 C CA A ARG B 1 531 ? -51.229 -14.481 -29.983 0.50 25.49 553 ARG A CA 1
ATOM 10279 C CA B ARG B 1 531 ? -51.216 -14.472 -29.983 0.50 27.66 553 ARG A CA 1
ATOM 10280 C C A ARG B 1 531 ? -51.046 -14.439 -31.500 0.50 27.44 553 ARG A C 1
ATOM 10281 C C B ARG B 1 531 ? -51.041 -14.430 -31.499 0.50 28.73 553 ARG A C 1
ATOM 10282 O O A ARG B 1 531 ? -50.211 -15.162 -32.037 0.50 25.35 553 ARG A O 1
ATOM 10283 O O B ARG B 1 531 ? -50.206 -15.152 -32.037 0.50 26.44 553 ARG A O 1
ATOM 10298 N N . LEU B 1 532 ? -51.825 -13.580 -32.164 1.00 29.45 554 LEU A N 1
ATOM 10299 C CA . LEU B 1 532 ? -51.700 -13.443 -33.619 1.00 30.94 554 LEU A CA 1
ATOM 10300 C C . LEU B 1 532 ? -50.226 -13.250 -34.004 1.00 27.10 554 LEU A C 1
ATOM 10301 O O . LEU B 1 532 ? -49.511 -12.350 -33.472 1.00 28.12 554 LEU A O 1
ATOM 10306 N N . ASP B 1 533 ? -49.776 -14.072 -34.963 1.00 27.86 555 ASP A N 1
ATOM 10307 C CA . ASP B 1 533 ? -48.490 -13.889 -35.597 1.00 28.02 555 ASP A CA 1
ATOM 10308 C C . ASP B 1 533 ? -48.730 -13.352 -37.011 1.00 27.29 555 ASP A C 1
ATOM 10309 O O . ASP B 1 533 ? -49.020 -14.099 -37.922 1.00 28.96 555 ASP A O 1
ATOM 10314 N N . LEU B 1 534 ? -48.578 -12.054 -37.170 1.00 28.86 556 LEU A N 1
ATOM 10315 C CA . LEU B 1 534 ? -48.975 -11.351 -38.391 1.00 31.23 556 LEU A CA 1
ATOM 10316 C C . LEU B 1 534 ? -47.818 -11.366 -39.398 1.00 28.96 556 LEU A C 1
ATOM 10317 O O . LEU B 1 534 ? -47.418 -10.337 -39.910 1.00 29.44 556 LEU A O 1
ATOM 10322 N N . LEU B 1 535 ? -47.308 -12.551 -39.721 1.00 28.97 557 LEU A N 1
ATOM 10323 C CA . LEU B 1 535 ? -46.247 -12.658 -40.703 1.00 31.62 557 LEU A CA 1
ATOM 10324 C C . LEU B 1 535 ? -46.792 -12.343 -42.114 1.00 34.05 557 LEU A C 1
ATOM 10325 O O . LEU B 1 535 ? -46.067 -11.739 -42.930 1.00 30.01 557 LEU A O 1
ATOM 10330 N N . HIS B 1 536 ? -48.054 -12.713 -42.383 1.00 30.95 558 HIS A N 1
ATOM 10331 C CA . HIS B 1 536 ? -48.620 -12.689 -43.786 1.00 32.77 558 HIS A CA 1
ATOM 10332 C C . HIS B 1 536 ? -49.604 -11.531 -43.987 1.00 34.47 558 HIS A C 1
ATOM 10333 O O . HIS B 1 536 ? -50.559 -11.395 -43.221 1.00 33.14 558 HIS A O 1
ATOM 10340 N N . SER B 1 537 ? -49.421 -10.736 -45.058 1.00 30.83 559 SER A N 1
ATOM 10341 C CA . SER B 1 537 ? -50.313 -9.634 -45.362 1.00 32.93 559 SER A CA 1
ATOM 10342 C C . SER B 1 537 ? -51.669 -10.156 -45.903 1.00 32.97 559 SER A C 1
ATOM 10343 O O . SER B 1 537 ? -52.573 -9.384 -46.177 1.00 39.85 559 SER A O 1
ATOM 10346 N N . THR B 1 538 ? -51.823 -11.468 -45.977 1.00 32.90 560 THR A N 1
ATOM 10347 C CA . THR B 1 538 ? -53.037 -12.151 -46.475 1.00 37.18 560 THR A CA 1
ATOM 10348 C C . THR B 1 538 ? -53.915 -12.662 -45.322 1.00 37.95 560 THR A C 1
ATOM 10349 O O . THR B 1 538 ? -55.000 -13.197 -45.551 1.00 33.89 560 THR A O 1
ATOM 10353 N N . ALA B 1 539 ? -53.478 -12.457 -44.073 1.00 36.51 561 ALA A N 1
ATOM 10354 C CA . ALA B 1 539 ? -54.288 -12.836 -42.936 1.00 34.41 561 ALA A CA 1
ATOM 10355 C C . ALA B 1 539 ? -55.686 -12.210 -43.045 1.00 29.06 561 ALA A C 1
ATOM 10356 O O . ALA B 1 539 ? -55.862 -10.980 -43.287 1.00 35.14 561 ALA A O 1
ATOM 10358 N N . PHE B 1 540 ? -56.677 -13.070 -42.839 1.00 33.80 562 PHE A N 1
ATOM 10359 C CA . PHE B 1 540 ? -58.094 -12.746 -42.731 1.00 35.45 562 PHE A CA 1
ATOM 10360 C C . PHE B 1 540 ? -58.726 -12.449 -44.103 1.00 38.20 562 PHE A C 1
ATOM 10361 O O . PHE B 1 540 ? -59.940 -12.215 -44.160 1.00 39.21 562 PHE A O 1
ATOM 10369 N N . GLU B 1 541 ? -57.952 -12.422 -45.194 1.00 40.59 563 GLU A N 1
ATOM 10370 C CA . GLU B 1 541 ? -58.540 -11.967 -46.489 1.00 43.88 563 GLU A CA 1
ATOM 10371 C C . GLU B 1 541 ? -59.672 -12.898 -46.959 1.00 41.84 563 GLU A C 1
ATOM 10372 O O . GLU B 1 541 ? -60.507 -12.456 -47.724 1.00 48.04 563 GLU A O 1
ATOM 10378 N N . GLU B 1 542 ? -59.751 -14.152 -46.495 1.00 43.62 564 GLU A N 1
ATOM 10379 C CA . GLU B 1 542 ? -60.871 -15.048 -46.927 1.00 41.86 564 GLU A CA 1
ATOM 10380 C C . GLU B 1 542 ? -62.217 -14.644 -46.313 1.00 45.68 564 GLU A C 1
ATOM 10381 O O . GLU B 1 542 ? -63.253 -15.138 -46.729 1.00 44.41 564 GLU A O 1
ATOM 10387 N N . LEU B 1 543 ? -62.218 -13.745 -45.336 1.00 38.94 565 LEU A N 1
ATOM 10388 C CA . LEU B 1 543 ? -63.444 -13.302 -44.727 1.00 39.81 565 LEU A CA 1
ATOM 10389 C C . LEU B 1 543 ? -63.999 -12.121 -45.520 1.00 37.48 565 LEU A C 1
ATOM 10390 O O . LEU B 1 543 ? -63.992 -11.010 -45.065 1.00 38.79 565 LEU A O 1
ATOM 10395 N N . ARG B 1 544 ? -64.570 -12.409 -46.696 1.00 47.43 566 ARG A N 1
ATOM 10396 C CA . ARG B 1 544 ? -64.851 -11.391 -47.706 1.00 45.74 566 ARG A CA 1
ATOM 10397 C C . ARG B 1 544 ? -65.959 -10.446 -47.251 1.00 41.39 566 ARG A C 1
ATOM 10398 O O . ARG B 1 544 ? -65.964 -9.298 -47.676 1.00 44.78 566 ARG A O 1
ATOM 10406 N N . LYS B 1 545 ? -66.858 -10.905 -46.366 1.00 38.95 567 LYS A N 1
ATOM 10407 C CA . LYS B 1 545 ? -67.940 -10.060 -45.798 1.00 39.25 567 LYS A CA 1
ATOM 10408 C C . LYS B 1 545 ? -67.523 -9.290 -44.507 1.00 37.97 567 LYS A C 1
ATOM 10409 O O . LYS B 1 545 ? -68.307 -8.505 -43.956 1.00 35.05 567 LYS A O 1
ATOM 10415 N N . LEU B 1 546 ? -66.279 -9.423 -44.042 1.00 37.37 568 LEU A N 1
ATOM 10416 C CA . LEU B 1 546 ? -65.886 -8.867 -42.690 1.00 33.18 568 LEU A CA 1
ATOM 10417 C C . LEU B 1 546 ? -65.978 -7.343 -42.625 1.00 31.60 568 LEU A C 1
ATOM 10418 O O . LEU B 1 546 ? -65.292 -6.636 -43.361 1.00 37.57 568 LEU A O 1
ATOM 10423 N N . GLU B 1 547 ? -66.816 -6.833 -41.708 1.00 29.84 569 GLU A N 1
ATOM 10424 C CA . GLU B 1 547 ? -66.948 -5.425 -41.391 1.00 33.84 569 GLU A CA 1
ATOM 10425 C C . GLU B 1 547 ? -66.167 -5.012 -40.112 1.00 33.84 569 GLU A C 1
ATOM 10426 O O . GLU B 1 547 ? -65.730 -3.870 -39.995 1.00 33.79 569 GLU A O 1
ATOM 10432 N N . VAL B 1 548 ? -66.029 -5.909 -39.130 1.00 35.29 570 VAL A N 1
ATOM 10433 C CA . VAL B 1 548 ? -65.323 -5.535 -37.880 1.00 31.09 570 VAL A CA 1
ATOM 10434 C C . VAL B 1 548 ? -64.330 -6.677 -37.559 1.00 29.30 570 VAL A C 1
ATOM 10435 O O . VAL B 1 548 ? -64.681 -7.876 -37.563 1.00 34.08 570 VAL A O 1
ATOM 10439 N N . LEU B 1 549 ? -63.083 -6.304 -37.278 1.00 28.95 571 LEU A N 1
ATOM 10440 C CA . LEU B 1 549 ? -62.047 -7.218 -36.865 1.00 30.32 571 LEU A CA 1
ATOM 10441 C C . LEU B 1 549 ? -61.432 -6.646 -35.583 1.00 28.69 571 LEU A C 1
ATOM 10442 O O . LEU B 1 549 ? -61.033 -5.489 -35.566 1.00 28.69 571 LEU A O 1
ATOM 10447 N N . ASP B 1 550 ? -61.426 -7.455 -34.528 1.00 31.36 572 ASP A N 1
ATOM 10448 C CA . ASP B 1 550 ? -60.781 -7.098 -33.255 1.00 28.80 572 ASP A CA 1
ATOM 10449 C C . ASP B 1 550 ? -59.597 -8.033 -33.075 1.00 27.59 572 ASP A C 1
ATOM 10450 O O . ASP B 1 550 ? -59.774 -9.223 -32.835 1.00 27.24 572 ASP A O 1
ATOM 10455 N N . ILE B 1 551 ? -58.387 -7.474 -33.199 1.00 28.80 573 ILE A N 1
ATOM 10456 C CA . ILE B 1 551 ? -57.157 -8.202 -32.879 1.00 28.94 573 ILE A CA 1
ATOM 10457 C C . ILE B 1 551 ? -56.415 -7.463 -31.745 1.00 27.61 573 ILE A C 1
ATOM 10458 O O . ILE B 1 551 ? -55.196 -7.454 -31.702 1.00 30.15 573 ILE A O 1
ATOM 10463 N N . SER B 1 552 ? -57.171 -6.863 -30.836 1.00 28.52 574 SER A N 1
ATOM 10464 C CA . SER B 1 552 ? -56.650 -6.253 -29.602 1.00 29.33 574 SER A CA 1
ATOM 10465 C C . SER B 1 552 ? -56.061 -7.346 -28.692 1.00 25.00 574 SER A C 1
ATOM 10466 O O . SER B 1 552 ? -56.413 -8.505 -28.755 1.00 23.92 574 SER A O 1
ATOM 10469 N N . SER B 1 553 ? -55.081 -6.941 -27.885 1.00 27.20 575 SER A N 1
ATOM 10470 C CA . SER B 1 553 ? -54.466 -7.778 -26.867 1.00 26.20 575 SER A CA 1
ATOM 10471 C C . SER B 1 553 ? -53.925 -9.054 -27.493 1.00 25.90 575 SER A C 1
ATOM 10472 O O . SER B 1 553 ? -54.149 -10.107 -26.980 1.00 28.21 575 SER A O 1
ATOM 10475 N N . ASN B 1 554 ? -53.210 -8.900 -28.616 1.00 26.97 576 ASN A N 1
ATOM 10476 C CA . ASN B 1 554 ? -52.448 -9.934 -29.272 1.00 26.66 576 ASN A CA 1
ATOM 10477 C C . ASN B 1 554 ? -50.989 -9.474 -29.270 1.00 27.22 576 ASN A C 1
ATOM 10478 O O . ASN B 1 554 ? -50.260 -9.578 -30.280 1.00 27.27 576 ASN A O 1
ATOM 10483 N N . SER B 1 555 ? -50.538 -8.928 -28.128 1.00 28.00 577 SER A N 1
ATOM 10484 C CA . SER B 1 555 ? -49.235 -8.260 -28.078 1.00 27.81 577 SER A CA 1
ATOM 10485 C C . SER B 1 555 ? -48.063 -9.232 -28.227 1.00 25.95 577 SER A C 1
ATOM 10486 O O . SER B 1 555 ? -46.929 -8.790 -28.487 1.00 27.91 577 SER A O 1
ATOM 10489 N N . HIS B 1 556 ? -48.278 -10.531 -28.045 1.00 27.10 578 HIS A N 1
ATOM 10490 C CA . HIS B 1 556 ? -47.144 -11.444 -27.745 1.00 29.35 578 HIS A CA 1
ATOM 10491 C C . HIS B 1 556 ? -45.954 -11.316 -28.730 1.00 29.83 578 HIS A C 1
ATOM 10492 O O . HIS B 1 556 ? -44.808 -11.015 -28.350 1.00 28.25 578 HIS A O 1
ATOM 10499 N N . TYR B 1 557 ? -46.194 -11.525 -30.019 1.00 27.43 579 TYR A N 1
ATOM 10500 C CA . TYR B 1 557 ? -45.107 -11.608 -30.971 1.00 28.57 579 TYR A CA 1
ATOM 10501 C C . TYR B 1 557 ? -44.552 -10.217 -31.289 1.00 27.42 579 TYR A C 1
ATOM 10502 O O . TYR B 1 557 ? -43.428 -10.114 -31.804 1.00 30.54 579 TYR A O 1
ATOM 10511 N N . PHE B 1 558 ? -45.300 -9.156 -30.933 1.00 26.53 580 PHE A N 1
ATOM 10512 C CA . PHE B 1 558 ? -44.869 -7.782 -31.123 1.00 26.11 580 PHE A CA 1
ATOM 10513 C C . PHE B 1 558 ? -43.820 -7.392 -30.073 1.00 29.74 580 PHE A C 1
ATOM 10514 O O . PHE B 1 558 ? -43.167 -6.347 -30.198 1.00 28.48 580 PHE A O 1
ATOM 10522 N N . GLN B 1 559 ? -43.637 -8.240 -29.061 1.00 27.45 581 GLN A N 1
ATOM 10523 C CA . GLN B 1 559 ? -42.760 -7.901 -27.941 1.00 31.68 581 GLN A CA 1
ATOM 10524 C C . GLN B 1 559 ? -41.322 -8.347 -28.223 1.00 31.19 581 GLN A C 1
ATOM 10525 O O . GLN B 1 559 ? -40.446 -7.981 -27.459 1.00 36.19 581 GLN A O 1
ATOM 10531 N N . SER B 1 560 ? -41.051 -9.132 -29.274 1.00 28.24 582 SER A N 1
ATOM 10532 C CA . SER B 1 560 ? -39.700 -9.699 -29.455 1.00 29.85 582 SER A CA 1
ATOM 10533 C C . SER B 1 560 ? -39.099 -9.136 -30.741 1.00 33.89 582 SER A C 1
ATOM 10534 O O . SER B 1 560 ? -39.775 -9.137 -31.794 1.00 31.49 582 SER A O 1
ATOM 10537 N N . GLU B 1 561 ? -37.849 -8.687 -30.652 1.00 27.86 583 GLU A N 1
ATOM 10538 C CA . GLU B 1 561 ? -37.140 -8.019 -31.725 1.00 30.91 583 GLU A CA 1
ATOM 10539 C C . GLU B 1 561 ? -36.901 -9.010 -32.874 1.00 29.44 583 GLU A C 1
ATOM 10540 O O . GLU B 1 561 ? -36.744 -10.220 -32.651 1.00 27.55 583 GLU A O 1
ATOM 10546 N N . GLY B 1 562 ? -36.888 -8.497 -34.120 1.00 32.19 584 GLY A N 1
ATOM 10547 C CA . GLY B 1 562 ? -36.460 -9.296 -35.303 1.00 32.15 584 GLY A CA 1
ATOM 10548 C C . GLY B 1 562 ? -37.600 -10.084 -35.943 1.00 33.11 584 GLY A C 1
ATOM 10549 O O . GLY B 1 562 ? -37.393 -10.801 -36.889 1.00 37.59 584 GLY A O 1
ATOM 10550 N N . ILE B 1 563 ? -38.821 -9.970 -35.416 1.00 30.29 585 ILE A N 1
ATOM 10551 C CA . ILE B 1 563 ? -39.945 -10.739 -35.960 1.00 31.78 585 ILE A CA 1
ATOM 10552 C C . ILE B 1 563 ? -40.638 -9.888 -37.038 1.00 32.92 585 ILE A C 1
ATOM 10553 O O . ILE B 1 563 ? -40.971 -8.721 -36.803 1.00 30.38 585 ILE A O 1
ATOM 10558 N N . THR B 1 564 ? -40.807 -10.474 -38.237 1.00 28.66 586 THR A N 1
ATOM 10559 C CA . THR B 1 564 ? -41.573 -9.813 -39.337 1.00 27.26 586 THR A CA 1
ATOM 10560 C C . THR B 1 564 ? -43.063 -9.688 -38.989 1.00 24.71 586 THR A C 1
ATOM 10561 O O . THR B 1 564 ? -43.735 -10.695 -38.730 1.00 30.35 586 THR A O 1
ATOM 10565 N N . HIS B 1 565 ? -43.605 -8.461 -39.099 1.00 26.58 587 HIS A N 1
ATOM 10566 C CA . HIS B 1 565 ? -45.037 -8.158 -38.949 1.00 28.36 587 HIS A CA 1
ATOM 10567 C C . HIS B 1 565 ? -45.531 -7.366 -40.179 1.00 32.38 587 HIS A C 1
ATOM 10568 O O . HIS B 1 565 ? -44.958 -6.346 -40.530 1.00 31.51 587 HIS A O 1
ATOM 10575 N N . MET B 1 566 ? -46.664 -7.771 -40.753 1.00 30.60 588 MET A N 1
ATOM 10576 C CA . MET B 1 566 ? -47.181 -7.083 -41.921 1.00 31.31 588 MET A CA 1
ATOM 10577 C C . MET B 1 566 ? -48.467 -6.333 -41.568 1.00 29.62 588 MET A C 1
ATOM 10578 O O . MET B 1 566 ? -49.586 -6.897 -41.657 1.00 31.90 588 MET A O 1
ATOM 10583 N N . LEU B 1 567 ? -48.310 -5.066 -41.182 1.00 32.46 589 LEU A N 1
ATOM 10584 C CA . LEU B 1 567 ? -49.452 -4.229 -40.802 1.00 33.36 589 LEU A CA 1
ATOM 10585 C C . LEU B 1 567 ? -50.255 -3.799 -42.049 1.00 33.44 589 LEU A C 1
ATOM 10586 O O . LEU B 1 567 ? -51.349 -3.328 -41.918 1.00 31.91 589 LEU A O 1
ATOM 10591 N N . ASN B 1 568 ? -49.703 -3.989 -43.248 1.00 33.64 590 ASN A N 1
ATOM 10592 C CA . ASN B 1 568 ? -50.414 -3.666 -44.507 1.00 33.62 590 ASN A CA 1
ATOM 10593 C C . ASN B 1 568 ? -51.435 -4.734 -44.875 1.00 33.62 590 ASN A C 1
ATOM 10594 O O . ASN B 1 568 ? -51.977 -4.719 -45.957 1.00 41.93 590 ASN A O 1
ATOM 10599 N N . PHE B 1 569 ? -51.691 -5.685 -43.989 1.00 33.40 591 PHE A N 1
ATOM 10600 C CA . PHE B 1 569 ? -52.706 -6.691 -44.251 1.00 33.13 591 PHE A CA 1
ATOM 10601 C C . PHE B 1 569 ? -54.125 -6.123 -44.460 1.00 31.82 591 PHE A C 1
ATOM 10602 O O . PHE B 1 569 ? -55.011 -6.864 -44.860 1.00 38.00 591 PHE A O 1
ATOM 10610 N N . THR B 1 570 ? -54.369 -4.852 -44.136 1.00 31.69 592 THR A N 1
ATOM 10611 C CA . THR B 1 570 ? -55.731 -4.245 -44.271 1.00 36.20 592 THR A CA 1
ATOM 10612 C C . THR B 1 570 ? -56.139 -4.127 -45.751 1.00 39.77 592 THR A C 1
ATOM 10613 O O . THR B 1 570 ? -57.318 -4.054 -46.062 1.00 38.01 592 THR A O 1
ATOM 10617 N N . LYS B 1 571 ? -55.147 -4.090 -46.645 1.00 40.55 593 LYS A N 1
ATOM 10618 C CA . LYS B 1 571 ? -55.385 -3.859 -48.095 1.00 44.40 593 LYS A CA 1
ATOM 10619 C C . LYS B 1 571 ? -56.386 -4.879 -48.628 1.00 41.31 593 LYS A C 1
ATOM 10620 O O . LYS B 1 571 ? -57.309 -4.512 -49.313 1.00 48.63 593 LYS A O 1
ATOM 10626 N N . ASN B 1 572 ? -56.249 -6.134 -48.218 1.00 44.25 594 ASN A N 1
ATOM 10627 C CA . ASN B 1 572 ? -57.067 -7.243 -48.771 1.00 52.52 594 ASN A CA 1
ATOM 10628 C C . ASN B 1 572 ? -58.489 -7.333 -48.174 1.00 52.09 594 ASN A C 1
ATOM 10629 O O . ASN B 1 572 ? -59.283 -8.131 -48.661 1.00 53.14 594 ASN A O 1
ATOM 10634 N N . LEU B 1 573 ? -58.827 -6.537 -47.142 1.00 47.78 595 LEU A N 1
ATOM 10635 C CA . LEU B 1 573 ? -60.156 -6.631 -46.439 1.00 48.03 595 LEU A CA 1
ATOM 10636 C C . LEU B 1 573 ? -61.115 -5.560 -46.999 1.00 45.74 595 LEU A C 1
ATOM 10637 O O . LEU B 1 573 ? -61.209 -4.398 -46.515 1.00 40.19 595 LEU A O 1
ATOM 10642 N N . LYS B 1 574 ? -61.854 -5.939 -48.043 1.00 49.77 596 LYS A N 1
ATOM 10643 C CA . LYS B 1 574 ? -62.450 -4.957 -48.987 1.00 46.10 596 LYS A CA 1
ATOM 10644 C C . LYS B 1 574 ? -63.670 -4.243 -48.416 1.00 42.98 596 LYS A C 1
ATOM 10645 O O . LYS B 1 574 ? -63.968 -3.135 -48.857 1.00 43.54 596 LYS A O 1
ATOM 10651 N N . VAL B 1 575 ? -64.367 -4.845 -47.450 1.00 42.01 597 VAL A N 1
ATOM 10652 C CA . VAL B 1 575 ? -65.544 -4.193 -46.836 1.00 41.86 597 VAL A CA 1
ATOM 10653 C C . VAL B 1 575 ? -65.337 -3.930 -45.317 1.00 39.38 597 VAL A C 1
ATOM 10654 O O . VAL B 1 575 ? -66.275 -3.550 -44.603 1.00 39.23 597 VAL A O 1
ATOM 10658 N N . LEU B 1 576 ? -64.097 -3.966 -44.831 1.00 36.47 598 LEU A N 1
ATOM 10659 C CA . LEU B 1 576 ? -63.848 -3.710 -43.382 1.00 33.50 598 LEU A CA 1
ATOM 10660 C C . LEU B 1 576 ? -64.127 -2.251 -43.043 1.00 34.66 598 LEU A C 1
ATOM 10661 O O . LEU B 1 576 ? -63.573 -1.356 -43.654 1.00 35.77 598 LEU A O 1
ATOM 10666 N N . GLN B 1 577 ? -64.973 -2.027 -42.030 1.00 33.53 599 GLN A N 1
ATOM 10667 C CA . GLN B 1 577 ? -65.312 -0.690 -41.556 1.00 34.44 599 GLN A CA 1
ATOM 10668 C C . GLN B 1 577 ? -64.535 -0.310 -40.275 1.00 30.98 599 GLN A C 1
ATOM 10669 O O . GLN B 1 577 ? -64.260 0.865 -40.060 1.00 31.86 599 GLN A O 1
ATOM 10675 N N . LYS B 1 578 ? -64.258 -1.297 -39.412 1.00 34.62 600 LYS A N 1
ATOM 10676 C CA . LYS B 1 578 ? -63.700 -1.010 -38.076 1.00 33.89 600 LYS A CA 1
ATOM 10677 C C . LYS B 1 578 ? -62.633 -2.048 -37.756 1.00 30.19 600 LYS A C 1
ATOM 10678 O O . LYS B 1 578 ? -62.795 -3.250 -37.952 1.00 28.50 600 LYS A O 1
ATOM 10684 N N . LEU B 1 579 ? -61.480 -1.535 -37.324 1.00 29.69 601 LEU A N 1
ATOM 10685 C CA . LEU B 1 579 ? -60.345 -2.387 -36.952 1.00 30.99 601 LEU A CA 1
ATOM 10686 C C . LEU B 1 579 ? -59.883 -1.944 -35.553 1.00 28.35 601 LEU A C 1
ATOM 10687 O O . LEU B 1 579 ? -59.604 -0.754 -35.362 1.00 30.41 601 LEU A O 1
ATOM 10692 N N . MET B 1 580 ? -59.842 -2.891 -34.627 1.00 29.48 602 MET A N 1
ATOM 10693 C CA . MET B 1 580 ? -59.303 -2.663 -33.274 1.00 30.36 602 MET A CA 1
ATOM 10694 C C . MET B 1 580 ? -57.982 -3.399 -33.124 1.00 26.91 602 MET A C 1
ATOM 10695 O O . MET B 1 580 ? -57.919 -4.600 -33.236 1.00 28.64 602 MET A O 1
ATOM 10700 N N . MET B 1 581 ? -56.928 -2.633 -32.854 1.00 29.55 603 MET A N 1
ATOM 10701 C CA . MET B 1 581 ? -55.591 -3.187 -32.657 1.00 30.81 603 MET A CA 1
ATOM 10702 C C . MET B 1 581 ? -54.958 -2.633 -31.370 1.00 28.63 603 MET A C 1
ATOM 10703 O O . MET B 1 581 ? -53.796 -2.221 -31.379 1.00 27.12 603 MET A O 1
ATOM 10708 N N . ASN B 1 582 ? -55.765 -2.570 -30.313 1.00 27.82 604 ASN A N 1
ATOM 10709 C CA . ASN B 1 582 ? -55.401 -1.945 -29.063 1.00 28.12 604 ASN A CA 1
ATOM 10710 C C . ASN B 1 582 ? -54.522 -2.913 -28.254 1.00 27.03 604 ASN A C 1
ATOM 10711 O O . ASN B 1 582 ? -54.626 -4.124 -28.390 1.00 26.41 604 ASN A O 1
ATOM 10716 N N . ASP B 1 583 ? -53.635 -2.334 -27.448 1.00 28.02 605 ASP A N 1
ATOM 10717 C CA . ASP B 1 583 ? -52.835 -3.051 -26.462 1.00 28.75 605 ASP A CA 1
ATOM 10718 C C . ASP B 1 583 ? -52.035 -4.162 -27.131 1.00 27.55 605 ASP A C 1
ATOM 10719 O O . ASP B 1 583 ? -51.906 -5.248 -26.582 1.00 29.35 605 ASP A O 1
ATOM 10724 N N . ASN B 1 584 ? -51.420 -3.860 -28.276 1.00 26.24 606 ASN A N 1
ATOM 10725 C CA . ASN B 1 584 ? -50.607 -4.848 -29.000 1.00 26.94 606 ASN A CA 1
ATOM 10726 C C . ASN B 1 584 ? -49.109 -4.559 -28.828 1.00 27.14 606 ASN A C 1
ATOM 10727 O O . ASN B 1 584 ? -48.307 -5.335 -29.346 1.00 27.38 606 ASN A O 1
ATOM 10732 N N . ASP B 1 585 ? -48.748 -3.478 -28.122 1.00 25.76 607 ASP A N 1
ATOM 10733 C CA . ASP B 1 585 ? -47.326 -3.165 -27.881 1.00 31.58 607 ASP A CA 1
ATOM 10734 C C . ASP B 1 585 ? -46.585 -2.982 -29.222 1.00 30.19 607 ASP A C 1
ATOM 10735 O O . ASP B 1 585 ? -45.389 -3.278 -29.330 1.00 32.60 607 ASP A O 1
ATOM 10740 N N . ILE B 1 586 ? -47.270 -2.490 -30.274 1.00 29.47 608 ILE A N 1
ATOM 10741 C CA . ILE B 1 586 ? -46.629 -2.471 -31.622 1.00 29.27 608 ILE A CA 1
ATOM 10742 C C . ILE B 1 586 ? -45.572 -1.361 -31.658 1.00 26.13 608 ILE A C 1
ATOM 10743 O O . ILE B 1 586 ? -45.886 -0.191 -31.513 1.00 26.77 608 ILE A O 1
ATOM 10748 N N . SER B 1 587 ? -44.322 -1.759 -31.911 1.00 27.83 609 SER A N 1
ATOM 10749 C CA . SER B 1 587 ? -43.187 -0.851 -31.985 1.00 28.28 609 SER A CA 1
ATOM 10750 C C . SER B 1 587 ? -42.412 -1.014 -33.304 1.00 30.37 609 SER A C 1
ATOM 10751 O O . SER B 1 587 ? -41.484 -0.263 -33.568 1.00 30.29 609 SER A O 1
ATOM 10754 N N . SER B 1 588 ? -42.841 -1.940 -34.168 1.00 31.39 610 SER A N 1
ATOM 10755 C CA . SER B 1 588 ? -42.105 -2.231 -35.358 1.00 31.29 610 SER A CA 1
ATOM 10756 C C . SER B 1 588 ? -43.075 -2.792 -36.397 1.00 32.37 610 SER A C 1
ATOM 10757 O O . SER B 1 588 ? -44.132 -3.293 -36.069 1.00 31.29 610 SER A O 1
ATOM 10760 N N . SER B 1 589 ? -42.711 -2.668 -37.673 1.00 30.43 611 SER A N 1
ATOM 10761 C CA . SER B 1 589 ? -43.530 -3.148 -38.741 1.00 29.13 611 SER A CA 1
ATOM 10762 C C . SER B 1 589 ? -42.670 -3.280 -39.988 1.00 28.37 611 SER A C 1
ATOM 10763 O O . SER B 1 589 ? -41.928 -2.362 -40.277 1.00 29.85 611 SER A O 1
ATOM 10766 N N . THR B 1 590 ? -42.805 -4.395 -40.699 1.00 30.48 612 THR A N 1
ATOM 10767 C CA . THR B 1 590 ? -42.021 -4.640 -41.872 1.00 33.40 612 THR A CA 1
ATOM 10768 C C . THR B 1 590 ? -42.507 -3.700 -42.986 1.00 33.19 612 THR A C 1
ATOM 10769 O O . THR B 1 590 ? -41.697 -3.066 -43.640 1.00 34.13 612 THR A O 1
ATOM 10773 N N . SER B 1 591 ? -43.814 -3.540 -43.112 1.00 32.12 613 SER A N 1
ATOM 10774 C CA . SER B 1 591 ? -44.405 -2.594 -44.082 1.00 37.46 613 SER A CA 1
ATOM 10775 C C . SER B 1 591 ? -44.596 -1.205 -43.465 1.00 34.82 613 SER A C 1
ATOM 10776 O O . SER B 1 591 ? -44.755 -1.038 -42.243 1.00 34.82 613 SER A O 1
ATOM 10779 N N . ARG B 1 592 ? -44.643 -0.194 -44.330 1.00 29.39 614 ARG A N 1
ATOM 10780 C CA . ARG B 1 592 ? -44.542 1.157 -43.886 1.00 33.84 614 ARG A CA 1
ATOM 10781 C C . ARG B 1 592 ? -45.908 1.838 -43.921 1.00 31.10 614 ARG A C 1
ATOM 10782 O O . ARG B 1 592 ? -46.026 2.962 -43.475 1.00 33.59 614 ARG A O 1
ATOM 10790 N N . THR B 1 593 ? -46.901 1.199 -44.535 1.00 37.10 615 THR A N 1
ATOM 10791 C CA . THR B 1 593 ? -48.180 1.853 -44.794 1.00 35.26 615 THR A CA 1
ATOM 10792 C C . THR B 1 593 ? -49.306 0.840 -44.633 1.00 34.78 615 THR A C 1
ATOM 10793 O O . THR B 1 593 ? -49.162 -0.332 -44.912 1.00 34.81 615 THR A O 1
ATOM 10797 N N . MET B 1 594 ? -50.414 1.315 -44.065 1.00 36.48 616 MET A N 1
ATOM 10798 C CA . MET B 1 594 ? -51.651 0.561 -44.029 1.00 34.41 616 MET A CA 1
ATOM 10799 C C . MET B 1 594 ? -52.595 1.237 -45.034 1.00 36.33 616 MET A C 1
ATOM 10800 O O . MET B 1 594 ? -52.603 2.487 -45.082 1.00 37.83 616 MET A O 1
ATOM 10805 N N . GLU B 1 595 ? -53.287 0.424 -45.861 1.00 39.71 617 GLU A N 1
ATOM 10806 C CA . GLU B 1 595 ? -54.173 0.904 -46.929 1.00 37.35 617 GLU A CA 1
ATOM 10807 C C . GLU B 1 595 ? -55.529 0.224 -46.794 1.00 35.29 617 GLU A C 1
ATOM 10808 O O . GLU B 1 595 ? -55.598 -0.950 -46.538 1.00 36.65 617 GLU A O 1
ATOM 10814 N N . SER B 1 596 ? -56.585 1.004 -47.034 1.00 33.67 618 SER A N 1
ATOM 10815 C CA . SER B 1 596 ? -57.923 0.522 -47.118 1.00 37.13 618 SER A CA 1
ATOM 10816 C C . SER B 1 596 ? -58.722 1.580 -47.864 1.00 37.79 618 SER A C 1
ATOM 10817 O O . SER B 1 596 ? -58.505 2.783 -47.657 1.00 38.64 618 SER A O 1
ATOM 10820 N N . GLU B 1 597 ? -59.685 1.120 -48.666 1.00 39.33 619 GLU A N 1
ATOM 10821 C CA . GLU B 1 597 ? -60.643 2.015 -49.299 1.00 42.78 619 GLU A CA 1
ATOM 10822 C C . GLU B 1 597 ? -61.965 1.990 -48.522 1.00 45.92 619 GLU A C 1
ATOM 10823 O O . GLU B 1 597 ? -62.886 2.734 -48.897 1.00 42.21 619 GLU A O 1
ATOM 10829 N N . SER B 1 598 ? -62.082 1.111 -47.502 1.00 37.90 620 SER A N 1
ATOM 10830 C CA . SER B 1 598 ? -63.349 0.943 -46.699 1.00 36.42 620 SER A CA 1
ATOM 10831 C C . SER B 1 598 ? -63.211 1.417 -45.247 1.00 37.40 620 SER A C 1
ATOM 10832 O O . SER B 1 598 ? -64.192 1.823 -44.647 1.00 35.23 620 SER A O 1
ATOM 10835 N N . LEU B 1 599 ? -62.027 1.285 -44.633 1.00 36.17 621 LEU A N 1
ATOM 10836 C CA . LEU B 1 599 ? -61.956 1.427 -43.162 1.00 35.40 621 LEU A CA 1
ATOM 10837 C C . LEU B 1 599 ? -62.386 2.828 -42.717 1.00 34.29 621 LEU A C 1
ATOM 10838 O O . LEU B 1 599 ? -61.825 3.872 -43.160 1.00 35.57 621 LEU A O 1
ATOM 10843 N N . ARG B 1 600 ? -63.344 2.860 -41.783 1.00 33.12 622 ARG A N 1
ATOM 10844 C CA . ARG B 1 600 ? -63.750 4.116 -41.199 1.00 37.41 622 ARG A CA 1
ATOM 10845 C C . ARG B 1 600 ? -63.181 4.313 -39.781 1.00 31.55 622 ARG A C 1
ATOM 10846 O O . ARG B 1 600 ? -63.046 5.440 -39.367 1.00 29.60 622 ARG A O 1
ATOM 10854 N N . THR B 1 601 ? -62.966 3.242 -39.018 1.00 32.63 623 THR A N 1
ATOM 10855 C CA . THR B 1 601 ? -62.523 3.391 -37.599 1.00 31.98 623 THR A CA 1
ATOM 10856 C C . THR B 1 601 ? -61.281 2.531 -37.382 1.00 30.32 623 THR A C 1
ATOM 10857 O O . THR B 1 601 ? -61.282 1.387 -37.729 1.00 30.55 623 THR A O 1
ATOM 10861 N N . LEU B 1 602 ? -60.204 3.150 -36.879 1.00 30.31 624 LEU A N 1
ATOM 10862 C CA . LEU B 1 602 ? -59.033 2.414 -36.405 1.00 31.42 624 LEU A CA 1
ATOM 10863 C C . LEU B 1 602 ? -58.772 2.800 -34.950 1.00 27.27 624 LEU A C 1
ATOM 10864 O O . LEU B 1 602 ? -58.500 3.987 -34.686 1.00 31.11 624 LEU A O 1
ATOM 10869 N N . GLU B 1 603 ? -58.786 1.782 -34.083 1.00 30.13 625 GLU A N 1
ATOM 10870 C CA . GLU B 1 603 ? -58.351 1.873 -32.672 1.00 33.25 625 GLU A CA 1
ATOM 10871 C C . GLU B 1 603 ? -56.923 1.307 -32.562 1.00 28.19 625 GLU A C 1
ATOM 10872 O O . GLU B 1 603 ? -56.677 0.155 -32.861 1.00 28.59 625 GLU A O 1
ATOM 10878 N N . PHE B 1 604 ? -55.971 2.159 -32.188 1.00 28.75 626 PHE A N 1
ATOM 10879 C CA . PHE B 1 604 ? -54.561 1.756 -32.143 1.00 29.30 626 PHE A CA 1
ATOM 10880 C C . PHE B 1 604 ? -53.952 2.169 -30.794 1.00 30.45 626 PHE A C 1
ATOM 10881 O O . PHE B 1 604 ? -52.811 2.575 -30.724 1.00 27.52 626 PHE A O 1
ATOM 10889 N N . ARG B 1 605 ? -54.793 2.162 -29.751 1.00 28.36 627 ARG A N 1
ATOM 10890 C CA . ARG B 1 605 ? -54.420 2.536 -28.361 1.00 31.27 627 ARG A CA 1
ATOM 10891 C C . ARG B 1 605 ? -53.420 1.512 -27.814 1.00 26.12 627 ARG A C 1
ATOM 10892 O O . ARG B 1 605 ? -53.564 0.375 -28.114 1.00 30.31 627 ARG A O 1
ATOM 10900 N N . GLY B 1 606 ? -52.518 1.908 -26.906 1.00 29.45 628 GLY A N 1
ATOM 10901 C CA . GLY B 1 606 ? -51.681 0.922 -26.162 1.00 26.15 628 GLY A CA 1
ATOM 10902 C C . GLY B 1 606 ? -50.649 0.256 -27.069 1.00 27.02 628 GLY A C 1
ATOM 10903 O O . GLY B 1 606 ? -50.358 -0.915 -26.942 1.00 29.61 628 GLY A O 1
ATOM 10904 N N . ASN B 1 607 ? -50.073 1.047 -27.985 1.00 28.97 629 ASN A N 1
ATOM 10905 C CA . ASN B 1 607 ? -48.990 0.641 -28.854 1.00 27.75 629 ASN A CA 1
ATOM 10906 C C . ASN B 1 607 ? -47.799 1.561 -28.616 1.00 26.77 629 ASN A C 1
ATOM 10907 O O . ASN B 1 607 ? -47.795 2.363 -27.640 1.00 25.56 629 ASN A O 1
ATOM 10912 N N . HIS B 1 608 ? -46.818 1.507 -29.527 1.00 25.95 630 HIS A N 1
ATOM 10913 C CA . HIS B 1 608 ? -45.607 2.312 -29.384 1.00 27.78 630 HIS A CA 1
ATOM 10914 C C . HIS B 1 608 ? -45.298 3.103 -30.658 1.00 28.80 630 HIS A C 1
ATOM 10915 O O . HIS B 1 608 ? -44.196 2.997 -31.244 1.00 27.45 630 HIS A O 1
ATOM 10922 N N . LEU B 1 609 ? -46.250 3.944 -31.061 1.00 28.98 631 LEU A N 1
ATOM 10923 C CA . LEU B 1 609 ? -46.011 4.900 -32.107 1.00 31.43 631 LEU A CA 1
ATOM 10924 C C . LEU B 1 609 ? -44.833 5.800 -31.757 1.00 30.36 631 LEU A C 1
ATOM 10925 O O . LEU B 1 609 ? -44.165 6.276 -32.637 1.00 30.80 631 LEU A O 1
ATOM 10930 N N . ASP B 1 610 ? -44.576 6.035 -30.468 1.00 27.41 632 ASP A N 1
ATOM 10931 C CA . ASP B 1 610 ? -43.378 6.825 -30.064 1.00 30.21 632 ASP A CA 1
ATOM 10932 C C . ASP B 1 610 ? -42.072 6.194 -30.613 1.00 30.17 632 ASP A C 1
ATOM 10933 O O . ASP B 1 610 ? -41.151 6.922 -31.034 1.00 31.49 632 ASP A O 1
ATOM 10938 N N . VAL B 1 611 ? -42.012 4.856 -30.658 1.00 27.97 633 VAL A N 1
ATOM 10939 C CA . VAL B 1 611 ? -40.852 4.136 -31.204 1.00 30.92 633 VAL A CA 1
ATOM 10940 C C . VAL B 1 611 ? -40.895 4.161 -32.735 1.00 32.18 633 VAL A C 1
ATOM 10941 O O . VAL B 1 611 ? -39.879 4.472 -33.371 1.00 33.52 633 VAL A O 1
ATOM 10945 N N . LEU B 1 612 ? -42.057 3.880 -33.331 1.00 32.54 634 LEU A N 1
ATOM 10946 C CA . LEU B 1 612 ? -42.152 3.855 -34.799 1.00 34.80 634 LEU A CA 1
ATOM 10947 C C . LEU B 1 612 ? -41.833 5.220 -35.393 1.00 35.36 634 LEU A C 1
ATOM 10948 O O . LEU B 1 612 ? -41.268 5.296 -36.496 1.00 35.99 634 LEU A O 1
ATOM 10953 N N . TRP B 1 613 ? -42.229 6.278 -34.669 1.00 31.59 635 TRP A N 1
ATOM 10954 C CA . TRP B 1 613 ? -42.020 7.673 -35.082 1.00 30.24 635 TRP A CA 1
ATOM 10955 C C . TRP B 1 613 ? -40.834 8.335 -34.365 1.00 30.45 635 TRP A C 1
ATOM 10956 O O . TRP B 1 613 ? -40.831 9.535 -34.150 1.00 29.57 635 TRP A O 1
ATOM 10967 N N . ARG B 1 614 ? -39.829 7.557 -33.977 1.00 31.38 636 ARG A N 1
ATOM 10968 C CA . ARG B 1 614 ? -38.648 8.092 -33.366 1.00 38.66 636 ARG A CA 1
ATOM 10969 C C . ARG B 1 614 ? -38.154 9.271 -34.219 1.00 35.82 636 ARG A C 1
ATOM 10970 O O . ARG B 1 614 ? -38.077 9.179 -35.442 1.00 35.64 636 ARG A O 1
ATOM 10978 N N . ASP B 1 615 ? -37.772 10.365 -33.552 1.00 35.19 637 ASP A N 1
ATOM 10979 C CA . ASP B 1 615 ? -37.379 11.618 -34.203 1.00 35.59 637 ASP A CA 1
ATOM 10980 C C . ASP B 1 615 ? -36.142 11.372 -35.093 1.00 37.31 637 ASP A C 1
ATOM 10981 O O . ASP B 1 615 ? -35.114 10.912 -34.643 1.00 34.64 637 ASP A O 1
ATOM 10986 N N . GLY B 1 616 ? -36.265 11.691 -36.377 1.00 34.79 638 GLY A N 1
ATOM 10987 C CA . GLY B 1 616 ? -35.232 11.448 -37.336 1.00 37.55 638 GLY A CA 1
ATOM 10988 C C . GLY B 1 616 ? -35.528 10.267 -38.228 1.00 37.26 638 GLY A C 1
ATOM 10989 O O . GLY B 1 616 ? -34.864 10.118 -39.245 1.00 38.37 638 GLY A O 1
ATOM 10990 N N . ASP B 1 617 ? -36.468 9.401 -37.826 1.00 33.59 639 ASP A N 1
ATOM 10991 C CA . ASP B 1 617 ? -36.941 8.317 -38.656 1.00 36.31 639 ASP A CA 1
ATOM 10992 C C . ASP B 1 617 ? -38.277 8.738 -39.283 1.00 37.66 639 ASP A C 1
ATOM 10993 O O . ASP B 1 617 ? -39.299 8.819 -38.608 1.00 34.32 639 ASP A O 1
ATOM 10998 N N . ASN B 1 618 ? -38.258 8.976 -40.600 1.00 32.71 640 ASN A N 1
ATOM 10999 C CA . ASN B 1 618 ? -39.420 9.450 -41.327 1.00 36.49 640 ASN A CA 1
ATOM 11000 C C . ASN B 1 618 ? -40.231 8.296 -41.916 1.00 35.38 640 ASN A C 1
ATOM 11001 O O . ASN B 1 618 ? -41.245 8.565 -42.472 1.00 34.31 640 ASN A O 1
ATOM 11006 N N . ARG B 1 619 ? -39.791 7.037 -41.777 1.00 32.26 641 ARG A N 1
ATOM 11007 C CA . ARG B 1 619 ? -40.285 5.927 -42.639 1.00 34.60 641 ARG A CA 1
ATOM 11008 C C . ARG B 1 619 ? -41.745 5.572 -42.350 1.00 34.29 641 ARG A C 1
ATOM 11009 O O . ARG B 1 619 ? -42.455 5.069 -43.251 1.00 30.44 641 ARG A O 1
ATOM 11017 N N . TYR B 1 620 ? -42.223 5.848 -41.125 1.00 32.14 642 TYR A N 1
ATOM 11018 C CA . TYR B 1 620 ? -43.564 5.403 -40.736 1.00 29.91 642 TYR A CA 1
ATOM 11019 C C . TYR B 1 620 ? -44.531 6.583 -40.595 1.00 30.09 642 TYR A C 1
ATOM 11020 O O . TYR B 1 620 ? -45.660 6.362 -40.104 1.00 29.70 642 TYR A O 1
ATOM 11029 N N . LEU B 1 621 ? -44.106 7.796 -40.996 1.00 32.29 643 LEU A N 1
ATOM 11030 C CA . LEU B 1 621 ? -44.927 9.010 -40.799 1.00 34.58 643 LEU A CA 1
ATOM 11031 C C . LEU B 1 621 ? -46.176 9.021 -41.692 1.00 36.47 643 LEU A C 1
ATOM 11032 O O . LEU B 1 621 ? -47.071 9.843 -41.427 1.00 39.20 643 LEU A O 1
ATOM 11037 N N . GLN B 1 622 ? -46.306 8.067 -42.626 1.00 31.46 644 GLN A N 1
ATOM 11038 C CA . GLN B 1 622 ? -47.498 7.943 -43.458 1.00 34.65 644 GLN A CA 1
ATOM 11039 C C . GLN B 1 622 ? -48.217 6.611 -43.193 1.00 34.81 644 GLN A C 1
ATOM 11040 O O . GLN B 1 622 ? -48.949 6.095 -44.038 1.00 31.27 644 GLN A O 1
ATOM 11046 N N . LEU B 1 623 ? -47.985 6.027 -42.011 1.00 31.99 645 LEU A N 1
ATOM 11047 C CA . LEU B 1 623 ? -48.562 4.729 -41.679 1.00 31.38 645 LEU A CA 1
ATOM 11048 C C . LEU B 1 623 ? -50.084 4.669 -41.933 1.00 33.19 645 LEU A C 1
ATOM 11049 O O . LEU B 1 623 ? -50.595 3.603 -42.378 1.00 29.11 645 LEU A O 1
ATOM 11054 N N . PHE B 1 624 ? -50.811 5.738 -41.582 1.00 31.47 646 PHE A N 1
ATOM 11055 C CA . PHE B 1 624 ? -52.240 5.744 -41.679 1.00 28.52 646 PHE A CA 1
ATOM 11056 C C . PHE B 1 624 ? -52.757 6.526 -42.915 1.00 33.70 646 PHE A C 1
ATOM 11057 O O . PHE B 1 624 ? -53.972 6.645 -43.103 1.00 34.40 646 PHE A O 1
ATOM 11065 N N . LYS B 1 625 ? -51.864 7.095 -43.718 1.00 33.79 647 LYS A N 1
ATOM 11066 C CA . LYS B 1 625 ? -52.235 8.096 -44.773 1.00 38.47 647 LYS A CA 1
ATOM 11067 C C . LYS B 1 625 ? -53.190 7.502 -45.820 1.00 38.10 647 LYS A C 1
ATOM 11068 O O . LYS B 1 625 ? -54.121 8.162 -46.249 1.00 39.99 647 LYS A O 1
ATOM 11074 N N . ASN B 1 626 ? -53.002 6.226 -46.136 1.00 35.25 648 ASN A N 1
ATOM 11075 C CA . ASN B 1 626 ? -53.665 5.519 -47.206 1.00 37.80 648 ASN A CA 1
ATOM 11076 C C . ASN B 1 626 ? -54.908 4.763 -46.740 1.00 38.30 648 ASN A C 1
ATOM 11077 O O . ASN B 1 626 ? -55.469 3.969 -47.525 1.00 35.08 648 ASN A O 1
ATOM 11082 N N . LEU B 1 627 ? -55.355 5.033 -45.497 1.00 36.10 649 LEU A N 1
ATOM 11083 C CA . LEU B 1 627 ? -56.663 4.640 -45.046 1.00 32.61 649 LEU A CA 1
ATOM 11084 C C . LEU B 1 627 ? -57.630 5.773 -45.422 1.00 38.01 649 LEU A C 1
ATOM 11085 O O . LEU B 1 627 ? -57.972 6.655 -44.615 1.00 34.28 649 LEU A O 1
ATOM 11090 N N . LEU B 1 628 ? -58.048 5.773 -46.694 1.00 41.75 650 LEU A N 1
ATOM 11091 C CA . LEU B 1 628 ? -58.569 6.950 -47.381 1.00 37.82 650 LEU A CA 1
ATOM 11092 C C . LEU B 1 628 ? -59.911 7.395 -46.817 1.00 32.15 650 LEU A C 1
ATOM 11093 O O . LEU B 1 628 ? -60.153 8.596 -46.775 1.00 39.14 650 LEU A O 1
ATOM 11098 N N . LYS B 1 629 ? -60.727 6.443 -46.347 1.00 33.71 651 LYS A N 1
ATOM 11099 C CA . LYS B 1 629 ? -62.064 6.728 -45.778 1.00 40.06 651 LYS A CA 1
ATOM 11100 C C . LYS B 1 629 ? -62.059 6.831 -44.237 1.00 39.80 651 LYS A C 1
ATOM 11101 O O . LYS B 1 629 ? -63.131 7.003 -43.623 1.00 37.10 651 LYS A O 1
ATOM 11107 N N . LEU B 1 630 ? -60.881 6.767 -43.606 1.00 35.43 652 LEU A N 1
ATOM 11108 C CA . LEU B 1 630 ? -60.818 6.807 -42.134 1.00 32.72 652 LEU A CA 1
ATOM 11109 C C . LEU B 1 630 ? -61.344 8.139 -41.615 1.00 32.55 652 LEU A C 1
ATOM 11110 O O . LEU B 1 630 ? -60.886 9.192 -42.051 1.00 35.53 652 LEU A O 1
ATOM 11115 N N . GLU B 1 631 ? -62.287 8.044 -40.661 1.00 33.48 653 GLU A N 1
ATOM 11116 C CA . GLU B 1 631 ? -62.890 9.170 -39.953 1.00 35.52 653 GLU A CA 1
ATOM 11117 C C . GLU B 1 631 ? -62.538 9.226 -38.454 1.00 32.45 653 GLU A C 1
ATOM 11118 O O . GLU B 1 631 ? -62.623 10.282 -37.853 1.00 34.22 653 GLU A O 1
ATOM 11124 N N . GLU B 1 632 ? -62.121 8.106 -37.859 1.00 34.90 654 GLU A N 1
ATOM 11125 C CA . GLU B 1 632 ? -61.833 8.041 -36.407 1.00 35.36 654 GLU A CA 1
ATOM 11126 C C . GLU B 1 632 ? -60.541 7.250 -36.187 1.00 30.63 654 GLU A C 1
ATOM 11127 O O . GLU B 1 632 ? -60.425 6.148 -36.644 1.00 29.51 654 GLU A O 1
ATOM 11133 N N . LEU B 1 633 ? -59.592 7.874 -35.486 1.00 31.75 655 LEU A N 1
ATOM 11134 C CA . LEU B 1 633 ? -58.308 7.273 -35.163 1.00 30.12 655 LEU A CA 1
ATOM 11135 C C . LEU B 1 633 ? -58.066 7.493 -33.673 1.00 28.79 655 LEU A C 1
ATOM 11136 O O . LEU B 1 633 ? -58.002 8.647 -33.234 1.00 33.68 655 LEU A O 1
ATOM 11141 N N . ASP B 1 634 ? -57.952 6.394 -32.921 1.00 30.07 656 ASP A N 1
ATOM 11142 C CA . ASP B 1 634 ? -57.559 6.426 -31.522 1.00 28.58 656 ASP A CA 1
ATOM 11143 C C . ASP B 1 634 ? -56.082 6.019 -31.380 1.00 26.80 656 ASP A C 1
ATOM 11144 O O . ASP B 1 634 ? -55.735 4.863 -31.498 1.00 30.04 656 ASP A O 1
ATOM 11149 N N . ILE B 1 635 ? -55.201 7.004 -31.163 1.00 29.27 657 ILE A N 1
ATOM 11150 C CA . ILE B 1 635 ? -53.788 6.751 -30.855 1.00 28.19 657 ILE A CA 1
ATOM 11151 C C . ILE B 1 635 ? -53.459 7.286 -29.460 1.00 26.80 657 ILE A C 1
ATOM 11152 O O . ILE B 1 635 ? -52.325 7.804 -29.229 1.00 29.37 657 ILE A O 1
ATOM 11157 N N . SER B 1 636 ? -54.407 7.097 -28.524 1.00 28.81 658 SER A N 1
ATOM 11158 C CA . SER B 1 636 ? -54.133 7.360 -27.100 1.00 27.90 658 SER A CA 1
ATOM 11159 C C . SER B 1 636 ? -53.126 6.303 -26.576 1.00 29.83 658 SER A C 1
ATOM 11160 O O . SER B 1 636 ? -52.968 5.222 -27.188 1.00 26.59 658 SER A O 1
ATOM 11163 N N . LYS B 1 637 ? -52.459 6.597 -25.452 1.00 28.13 659 LYS A N 1
ATOM 11164 C CA . LYS B 1 637 ? -51.620 5.612 -24.746 1.00 29.10 659 LYS A CA 1
ATOM 11165 C C . LYS B 1 637 ? -50.575 5.008 -25.694 1.00 30.15 659 LYS A C 1
ATOM 11166 O O . LYS B 1 637 ? -50.448 3.817 -25.755 1.00 30.52 659 LYS A O 1
ATOM 11172 N N . ASN B 1 638 ? -49.876 5.860 -26.449 1.00 29.23 660 ASN A N 1
ATOM 11173 C CA . ASN B 1 638 ? -48.808 5.480 -27.354 1.00 29.34 660 ASN A CA 1
ATOM 11174 C C . ASN B 1 638 ? -47.475 6.090 -26.901 1.00 28.74 660 ASN A C 1
ATOM 11175 O O . ASN B 1 638 ? -46.493 6.132 -27.706 1.00 29.13 660 ASN A O 1
ATOM 11180 N N . SER B 1 639 ? -47.412 6.554 -25.631 1.00 28.16 661 SER A N 1
ATOM 11181 C CA . SER B 1 639 ? -46.234 7.198 -25.058 1.00 28.73 661 SER A CA 1
ATOM 11182 C C . SER B 1 639 ? -45.723 8.364 -25.901 1.00 30.65 661 SER A C 1
ATOM 11183 O O . SER B 1 639 ? -44.501 8.625 -25.930 1.00 28.56 661 SER A O 1
ATOM 11186 N N . LEU B 1 640 ? -46.638 9.072 -26.589 1.00 30.35 662 LEU A N 1
ATOM 11187 C CA . LEU B 1 640 ? -46.233 10.121 -27.491 1.00 29.02 662 LEU A CA 1
ATOM 11188 C C . LEU B 1 640 ? -46.047 11.404 -26.693 1.00 31.72 662 LEU A C 1
ATOM 11189 O O . LEU B 1 640 ? -46.983 12.212 -26.605 1.00 35.41 662 LEU A O 1
ATOM 11194 N N . SER B 1 641 ? -44.843 11.605 -26.153 1.00 30.74 663 SER A N 1
ATOM 11195 C CA . SER B 1 641 ? -44.544 12.790 -25.321 1.00 32.71 663 SER A CA 1
ATOM 11196 C C . SER B 1 641 ? -44.435 14.052 -26.187 1.00 32.90 663 SER A C 1
ATOM 11197 O O . SER B 1 641 ? -44.581 15.149 -25.694 1.00 31.44 663 SER A O 1
ATOM 11200 N N . PHE B 1 642 ? -44.191 13.886 -27.491 1.00 33.18 664 PHE A N 1
ATOM 11201 C CA . PHE B 1 642 ? -44.251 14.952 -28.484 1.00 34.09 664 PHE A CA 1
ATOM 11202 C C . PHE B 1 642 ? -44.685 14.287 -29.780 1.00 36.45 664 PHE A C 1
ATOM 11203 O O . PHE B 1 642 ? -44.566 13.092 -29.883 1.00 32.96 664 PHE A O 1
ATOM 11211 N N . LEU B 1 643 ? -45.161 15.062 -30.753 1.00 35.23 665 LEU A N 1
ATOM 11212 C CA . LEU B 1 643 ? -45.439 14.549 -32.099 1.00 38.26 665 LEU A CA 1
ATOM 11213 C C . LEU B 1 643 ? -44.401 15.083 -33.079 1.00 40.30 665 LEU A C 1
ATOM 11214 O O . LEU B 1 643 ? -44.244 16.302 -33.240 1.00 35.10 665 LEU A O 1
ATOM 11219 N N . PRO B 1 644 ? -43.632 14.221 -33.773 1.00 40.76 666 PRO A N 1
ATOM 11220 C CA . PRO B 1 644 ? -42.704 14.748 -34.765 1.00 42.90 666 PRO A CA 1
ATOM 11221 C C . PRO B 1 644 ? -43.473 15.482 -35.877 1.00 43.93 666 PRO A C 1
ATOM 11222 O O . PRO B 1 644 ? -44.684 15.222 -36.151 1.00 34.47 666 PRO A O 1
ATOM 11226 N N . SER B 1 645 ? -42.785 16.437 -36.507 1.00 48.22 667 SER A N 1
ATOM 11227 C CA . SER B 1 645 ? -43.367 17.079 -37.671 1.00 49.96 667 SER A CA 1
ATOM 11228 C C . SER B 1 645 ? -43.585 15.998 -38.744 1.00 47.08 667 SER A C 1
ATOM 11229 O O . SER B 1 645 ? -42.750 15.079 -38.958 1.00 45.05 667 SER A O 1
ATOM 11232 N N . GLY B 1 646 ? -44.742 16.077 -39.391 1.00 39.75 668 GLY A N 1
ATOM 11233 C CA . GLY B 1 646 ? -45.080 15.156 -40.434 1.00 40.17 668 GLY A CA 1
ATOM 11234 C C . GLY B 1 646 ? -46.214 14.241 -40.039 1.00 41.00 668 GLY A C 1
ATOM 11235 O O . GLY B 1 646 ? -46.907 13.715 -40.911 1.00 40.28 668 GLY A O 1
ATOM 11236 N N . VAL B 1 647 ? -46.424 14.062 -38.727 1.00 34.08 669 VAL A N 1
ATOM 11237 C CA . VAL B 1 647 ? -47.510 13.236 -38.285 1.00 33.77 669 VAL A CA 1
ATOM 11238 C C . VAL B 1 647 ? -48.830 13.772 -38.869 1.00 35.35 669 VAL A C 1
ATOM 11239 O O . VAL B 1 647 ? -49.615 13.022 -39.431 1.00 35.29 669 VAL A O 1
ATOM 11243 N N . PHE B 1 648 ? -49.103 15.070 -38.721 1.00 35.39 670 PHE A N 1
ATOM 11244 C CA . PHE B 1 648 ? -50.434 15.590 -39.141 1.00 39.00 670 PHE A CA 1
ATOM 11245 C C . PHE B 1 648 ? -50.593 15.564 -40.674 1.00 34.31 670 PHE A C 1
ATOM 11246 O O . PHE B 1 648 ? -51.656 15.240 -41.173 1.00 38.27 670 PHE A O 1
ATOM 11254 N N . ASP B 1 649 ? -49.547 15.929 -41.402 1.00 36.24 671 ASP A N 1
ATOM 11255 C CA . ASP B 1 649 ? -49.558 15.867 -42.871 1.00 37.15 671 ASP A CA 1
ATOM 11256 C C . ASP B 1 649 ? -49.750 14.411 -43.342 1.00 40.64 671 ASP A C 1
ATOM 11257 O O . ASP B 1 649 ? -50.294 14.143 -44.407 1.00 38.19 671 ASP A O 1
ATOM 11262 N N . GLY B 1 650 ? -49.328 13.450 -42.510 1.00 36.64 672 GLY A N 1
ATOM 11263 C CA . GLY B 1 650 ? -49.446 12.031 -42.808 1.00 34.91 672 GLY A CA 1
ATOM 11264 C C . GLY B 1 650 ? -50.785 11.412 -42.470 1.00 34.57 672 GLY A C 1
ATOM 11265 O O . GLY B 1 650 ? -51.005 10.232 -42.763 1.00 34.88 672 GLY A O 1
ATOM 11266 N N . MET B 1 651 ? -51.708 12.198 -41.896 1.00 36.46 673 MET A N 1
ATOM 11267 C CA . MET B 1 651 ? -52.996 11.681 -41.550 1.00 33.27 673 MET A CA 1
ATOM 11268 C C . MET B 1 651 ? -53.834 11.565 -42.812 1.00 38.43 673 MET A C 1
ATOM 11269 O O . MET B 1 651 ? -53.742 12.391 -43.701 1.00 40.89 673 MET A O 1
ATOM 11274 N N . PRO B 1 652 ? -54.753 10.585 -42.853 1.00 40.31 674 PRO A N 1
ATOM 11275 C CA . PRO B 1 652 ? -55.681 10.445 -43.970 1.00 41.15 674 PRO A CA 1
ATOM 11276 C C . PRO B 1 652 ? -56.635 11.644 -44.024 1.00 42.92 674 PRO A C 1
ATOM 11277 O O . PRO B 1 652 ? -56.880 12.304 -43.010 1.00 40.69 674 PRO A O 1
ATOM 11281 N N . PRO B 1 653 ? -57.162 11.974 -45.228 1.00 42.73 675 PRO A N 1
ATOM 11282 C CA . PRO B 1 653 ? -57.744 13.291 -45.500 1.00 41.70 675 PRO A CA 1
ATOM 11283 C C . PRO B 1 653 ? -59.117 13.568 -44.878 1.00 35.80 675 PRO A C 1
ATOM 11284 O O . PRO B 1 653 ? -59.388 14.727 -44.598 1.00 39.07 675 PRO A O 1
ATOM 11288 N N . ASN B 1 654 ? -59.944 12.532 -44.673 1.00 35.83 676 ASN A N 1
ATOM 11289 C CA . ASN B 1 654 ? -61.290 12.700 -44.056 1.00 40.19 676 ASN A CA 1
ATOM 11290 C C . ASN B 1 654 ? -61.302 12.475 -42.528 1.00 40.29 676 ASN A C 1
ATOM 11291 O O . ASN B 1 654 ? -62.386 12.367 -41.934 1.00 34.21 676 ASN A O 1
ATOM 11296 N N . LEU B 1 655 ? -60.137 12.467 -41.863 1.00 39.06 677 LEU A N 1
ATOM 11297 C CA . LEU B 1 655 ? -60.102 12.239 -40.382 1.00 34.45 677 LEU A CA 1
ATOM 11298 C C . LEU B 1 655 ? -60.993 13.269 -39.661 1.00 35.03 677 LEU A C 1
ATOM 11299 O O . LEU B 1 655 ? -60.802 14.472 -39.808 1.00 38.16 677 LEU A O 1
ATOM 11304 N N . LYS B 1 656 ? -61.940 12.788 -38.864 1.00 35.33 678 LYS A N 1
ATOM 11305 C CA . LYS B 1 656 ? -62.841 13.652 -38.108 1.00 37.14 678 LYS A CA 1
ATOM 11306 C C . LYS B 1 656 ? -62.537 13.642 -36.607 1.00 36.01 678 LYS A C 1
ATOM 11307 O O . LYS B 1 656 ? -62.591 14.699 -35.959 1.00 38.31 678 LYS A O 1
ATOM 11313 N N . ASN B 1 657 ? -62.339 12.444 -36.052 1.00 38.22 679 ASN A N 1
ATOM 11314 C CA . ASN B 1 657 ? -62.179 12.249 -34.592 1.00 36.94 679 ASN A CA 1
ATOM 11315 C C . ASN B 1 657 ? -60.803 11.663 -34.287 1.00 32.55 679 ASN A C 1
ATOM 11316 O O . ASN B 1 657 ? -60.515 10.535 -34.708 1.00 33.32 679 ASN A O 1
ATOM 11321 N N . LEU B 1 658 ? -59.972 12.442 -33.597 1.00 30.12 680 LEU A N 1
ATOM 11322 C CA . LEU B 1 658 ? -58.618 12.037 -33.288 1.00 31.30 680 LEU A CA 1
ATOM 11323 C C . LEU B 1 658 ? -58.452 12.072 -31.760 1.00 34.69 680 LEU A C 1
ATOM 11324 O O . LEU B 1 658 ? -58.626 13.152 -31.155 1.00 31.74 680 LEU A O 1
ATOM 11329 N N . SER B 1 659 ? -58.057 10.936 -31.170 1.00 35.74 681 SER A N 1
ATOM 11330 C CA . SER B 1 659 ? -57.643 10.912 -29.764 1.00 32.25 681 SER A CA 1
ATOM 11331 C C . SER B 1 659 ? -56.127 10.745 -29.665 1.00 29.28 681 SER A C 1
ATOM 11332 O O . SER B 1 659 ? -55.567 9.772 -30.178 1.00 28.24 681 SER A O 1
ATOM 11335 N N . LEU B 1 660 ? -55.526 11.685 -28.925 1.00 29.00 682 LEU A N 1
ATOM 11336 C CA . LEU B 1 660 ? -54.196 11.650 -28.460 1.00 29.18 682 LEU A CA 1
ATOM 11337 C C . LEU B 1 660 ? -54.158 11.649 -26.924 1.00 27.76 682 LEU A C 1
ATOM 11338 O O . LEU B 1 660 ? -53.185 12.107 -26.352 1.00 29.15 682 LEU A O 1
ATOM 11343 N N . ALA B 1 661 ? -55.198 11.121 -26.281 1.00 27.60 683 ALA A N 1
ATOM 11344 C CA . ALA B 1 661 ? -55.302 11.130 -24.813 1.00 29.72 683 ALA A CA 1
ATOM 11345 C C . ALA B 1 661 ? -54.168 10.273 -24.191 1.00 30.25 683 ALA A C 1
ATOM 11346 O O . ALA B 1 661 ? -53.626 9.356 -24.820 1.00 29.70 683 ALA A O 1
ATOM 11348 N N . LYS B 1 662 ? -53.773 10.597 -22.961 1.00 29.76 684 LYS A N 1
ATOM 11349 C CA . LYS B 1 662 ? -52.939 9.695 -22.114 1.00 29.63 684 LYS A CA 1
ATOM 11350 C C . LYS B 1 662 ? -51.637 9.316 -22.820 1.00 28.39 684 LYS A C 1
ATOM 11351 O O . LYS B 1 662 ? -51.278 8.176 -22.829 1.00 29.78 684 LYS A O 1
ATOM 11357 N N . ASN B 1 663 ? -50.942 10.309 -23.372 1.00 26.51 685 ASN A N 1
ATOM 11358 C CA . ASN B 1 663 ? -49.718 10.108 -24.100 1.00 27.73 685 ASN A CA 1
ATOM 11359 C C . ASN B 1 663 ? -48.515 10.715 -23.374 1.00 31.46 685 ASN A C 1
ATOM 11360 O O . ASN B 1 663 ? -47.390 10.577 -23.862 1.00 31.64 685 ASN A O 1
ATOM 11365 N N . GLY B 1 664 ? -48.746 11.402 -22.250 1.00 32.67 686 GLY A N 1
ATOM 11366 C CA . GLY B 1 664 ? -47.691 12.256 -21.636 1.00 32.66 686 GLY A CA 1
ATOM 11367 C C . GLY B 1 664 ? -47.259 13.414 -22.547 1.00 33.24 686 GLY A C 1
ATOM 11368 O O . GLY B 1 664 ? -46.153 13.894 -22.445 1.00 32.10 686 GLY A O 1
ATOM 11369 N N . LEU B 1 665 ? -48.137 13.927 -23.423 1.00 30.86 687 LEU A N 1
ATOM 11370 C CA . LEU B 1 665 ? -47.769 15.001 -24.330 1.00 32.49 687 LEU A CA 1
ATOM 11371 C C . LEU B 1 665 ? -47.403 16.228 -23.521 1.00 32.51 687 LEU A C 1
ATOM 11372 O O . LEU B 1 665 ? -48.265 16.775 -22.810 1.00 34.77 687 LEU A O 1
ATOM 11377 N N . LYS B 1 666 ? -46.200 16.754 -23.754 1.00 35.53 688 LYS A N 1
ATOM 11378 C CA . LYS B 1 666 ? -45.698 17.946 -23.032 1.00 39.05 688 LYS A CA 1
ATOM 11379 C C . LYS B 1 666 ? -45.752 19.189 -23.927 1.00 37.80 688 LYS A C 1
ATOM 11380 O O . LYS B 1 666 ? -45.599 20.294 -23.437 1.00 38.79 688 LYS A O 1
ATOM 11386 N N . SER B 1 667 ? -45.891 18.994 -25.231 1.00 36.00 689 SER A N 1
ATOM 11387 C CA . SER B 1 667 ? -45.926 20.107 -26.173 1.00 40.52 689 SER A CA 1
ATOM 11388 C C . SER B 1 667 ? -46.735 19.698 -27.401 1.00 41.58 689 SER A C 1
ATOM 11389 O O . SER B 1 667 ? -46.858 18.519 -27.718 1.00 42.00 689 SER A O 1
ATOM 11392 N N . PHE B 1 668 ? -47.264 20.706 -28.091 1.00 39.64 690 PHE A N 1
ATOM 11393 C CA . PHE B 1 668 ? -48.210 20.527 -29.179 1.00 44.74 690 PHE A CA 1
ATOM 11394 C C . PHE B 1 668 ? -48.158 21.788 -30.058 1.00 44.16 690 PHE A C 1
ATOM 11395 O O . PHE B 1 668 ? -48.434 22.903 -29.573 1.00 43.96 690 PHE A O 1
ATOM 11403 N N . ILE B 1 669 ? -47.796 21.608 -31.334 1.00 41.66 691 ILE A N 1
ATOM 11404 C CA . ILE B 1 669 ? -47.783 22.690 -32.312 1.00 44.00 691 ILE A CA 1
ATOM 11405 C C . ILE B 1 669 ? -49.186 22.780 -32.908 1.00 40.65 691 ILE A C 1
ATOM 11406 O O . ILE B 1 669 ? -49.512 22.086 -33.837 1.00 34.40 691 ILE A O 1
ATOM 11411 N N . TRP B 1 670 ? -50.022 23.630 -32.304 1.00 38.57 692 TRP A N 1
ATOM 11412 C CA . TRP B 1 670 ? -51.435 23.747 -32.664 1.00 38.16 692 TRP A CA 1
ATOM 11413 C C . TRP B 1 670 ? -51.649 24.093 -34.142 1.00 35.93 692 TRP A C 1
ATOM 11414 O O . TRP B 1 670 ? -52.643 23.717 -34.716 1.00 34.89 692 TRP A O 1
ATOM 11425 N N . GLU B 1 671 ? -50.723 24.841 -34.737 1.00 37.85 693 GLU A N 1
ATOM 11426 C CA . GLU B 1 671 ? -50.879 25.339 -36.121 1.00 46.46 693 GLU A CA 1
ATOM 11427 C C . GLU B 1 671 ? -50.950 24.167 -37.096 1.00 41.72 693 GLU A C 1
ATOM 11428 O O . GLU B 1 671 ? -51.555 24.288 -38.153 1.00 40.94 693 GLU A O 1
ATOM 11434 N N . LYS B 1 672 ? -50.398 23.015 -36.690 1.00 39.45 694 LYS A N 1
ATOM 11435 C CA . LYS B 1 672 ? -50.341 21.831 -37.555 1.00 41.28 694 LYS A CA 1
ATOM 11436 C C . LYS B 1 672 ? -51.717 21.217 -37.745 1.00 35.06 694 LYS A C 1
ATOM 11437 O O . LYS B 1 672 ? -51.878 20.442 -38.656 1.00 34.20 694 LYS A O 1
ATOM 11443 N N . LEU B 1 673 ? -52.684 21.542 -36.873 1.00 35.88 695 LEU A N 1
ATOM 11444 C CA . LEU B 1 673 ? -54.064 21.122 -37.092 1.00 36.06 695 LEU A CA 1
ATOM 11445 C C . LEU B 1 673 ? -54.622 21.650 -38.430 1.00 31.22 695 LEU A C 1
ATOM 11446 O O . LEU B 1 673 ? -55.640 21.163 -38.903 1.00 34.95 695 LEU A O 1
ATOM 11451 N N . ARG B 1 674 ? -53.984 22.660 -39.017 1.00 39.52 696 ARG A N 1
ATOM 11452 C CA . ARG B 1 674 ? -54.385 23.176 -40.362 1.00 42.78 696 ARG A CA 1
ATOM 11453 C C . ARG B 1 674 ? -54.427 22.032 -41.382 1.00 41.81 696 ARG A C 1
ATOM 11454 O O . ARG B 1 674 ? -55.277 22.030 -42.262 1.00 40.70 696 ARG A O 1
ATOM 11462 N N . TYR B 1 675 ? -53.574 21.013 -41.217 1.00 42.23 697 TYR A N 1
ATOM 11463 C CA . TYR B 1 675 ? -53.528 19.883 -42.174 1.00 38.72 697 TYR A CA 1
ATOM 11464 C C . TYR B 1 675 ? -54.788 19.033 -42.094 1.00 39.09 697 TYR A C 1
ATOM 11465 O O . TYR B 1 675 ? -55.174 18.362 -43.057 1.00 42.97 697 TYR A O 1
ATOM 11474 N N . LEU B 1 676 ? -55.435 19.022 -40.929 1.00 41.25 698 LEU A N 1
ATOM 11475 C CA . LEU B 1 676 ? -56.591 18.140 -40.714 1.00 43.76 698 LEU A CA 1
ATOM 11476 C C . LEU B 1 676 ? -57.860 18.931 -41.063 1.00 45.33 698 LEU A C 1
ATOM 11477 O O . LEU B 1 676 ? -58.506 19.514 -40.163 1.00 41.41 698 LEU A O 1
ATOM 11482 N N . LYS B 1 677 ? -58.227 18.925 -42.350 1.00 40.26 699 LYS A N 1
ATOM 11483 C CA . LYS B 1 677 ? -59.235 19.845 -42.871 1.00 47.85 699 LYS A CA 1
ATOM 11484 C C . LYS B 1 677 ? -60.655 19.381 -42.505 1.00 39.87 699 LYS A C 1
ATOM 11485 O O . LYS B 1 677 ? -61.531 20.214 -42.462 1.00 47.94 699 LYS A O 1
ATOM 11491 N N . ASN B 1 678 ? -60.867 18.093 -42.182 1.00 36.66 700 ASN A N 1
ATOM 11492 C CA . ASN B 1 678 ? -62.148 17.595 -41.729 1.00 34.99 700 ASN A CA 1
ATOM 11493 C C . ASN B 1 678 ? -62.207 17.337 -40.203 1.00 34.96 700 ASN A C 1
ATOM 11494 O O . ASN B 1 678 ? -63.178 16.740 -39.726 1.00 35.82 700 ASN A O 1
ATOM 11499 N N . LEU B 1 679 ? -61.215 17.809 -39.443 1.00 37.15 701 LEU A N 1
ATOM 11500 C CA . LEU B 1 679 ? -61.162 17.536 -38.015 1.00 34.90 701 LEU A CA 1
ATOM 11501 C C . LEU B 1 679 ? -62.339 18.167 -37.273 1.00 36.33 701 LEU A C 1
ATOM 11502 O O . LEU B 1 679 ? -62.510 19.383 -37.314 1.00 39.14 701 LEU A O 1
ATOM 11507 N N . GLU B 1 680 ? -63.092 17.336 -36.549 1.00 35.23 702 GLU A N 1
ATOM 11508 C CA . GLU B 1 680 ? -64.267 17.749 -35.745 1.00 38.13 702 GLU A CA 1
ATOM 11509 C C . GLU B 1 680 ? -64.036 17.659 -34.229 1.00 37.88 702 GLU A C 1
ATOM 11510 O O . GLU B 1 680 ? -64.487 18.526 -33.471 1.00 37.05 702 GLU A O 1
ATOM 11516 N N . THR B 1 681 ? -63.437 16.541 -33.791 1.00 37.19 703 THR A N 1
ATOM 11517 C CA . THR B 1 681 ? -63.213 16.228 -32.386 1.00 36.39 703 THR A CA 1
ATOM 11518 C C . THR B 1 681 ? -61.729 15.933 -32.163 1.00 37.33 703 THR A C 1
ATOM 11519 O O . THR B 1 681 ? -61.160 15.019 -32.822 1.00 36.10 703 THR A O 1
ATOM 11523 N N . LEU B 1 682 ? -61.116 16.700 -31.264 1.00 34.67 704 LEU A N 1
ATOM 11524 C CA . LEU B 1 682 ? -59.775 16.459 -30.834 1.00 31.43 704 LEU A CA 1
ATOM 11525 C C . LEU B 1 682 ? -59.747 16.179 -29.317 1.00 33.82 704 LEU A C 1
ATOM 11526 O O . LEU B 1 682 ? -60.103 17.066 -28.504 1.00 35.07 704 LEU A O 1
ATOM 11531 N N . ASP B 1 683 ? -59.257 14.979 -28.940 1.00 33.99 705 ASP A N 1
ATOM 11532 C CA . ASP B 1 683 ? -59.143 14.563 -27.525 1.00 30.47 705 ASP A CA 1
ATOM 11533 C C . ASP B 1 683 ? -57.684 14.609 -27.078 1.00 27.97 705 ASP A C 1
ATOM 11534 O O . ASP B 1 683 ? -56.911 13.725 -27.440 1.00 29.09 705 ASP A O 1
ATOM 11539 N N . LEU B 1 684 ? -57.327 15.628 -26.285 1.00 29.73 706 LEU A N 1
ATOM 11540 C CA . LEU B 1 684 ? -55.998 15.736 -25.691 1.00 29.60 706 LEU A CA 1
ATOM 11541 C C . LEU B 1 684 ? -56.000 15.526 -24.156 1.00 29.44 706 LEU A C 1
ATOM 11542 O O . LEU B 1 684 ? -55.083 15.988 -23.462 1.00 31.47 706 LEU A O 1
ATOM 11547 N N . SER B 1 685 ? -56.993 14.795 -23.642 1.00 31.23 707 SER A N 1
ATOM 11548 C CA . SER B 1 685 ? -57.185 14.617 -22.208 1.00 32.14 707 SER A CA 1
ATOM 11549 C C . SER B 1 685 ? -55.998 13.862 -21.599 1.00 34.40 707 SER A C 1
ATOM 11550 O O . SER B 1 685 ? -55.371 13.030 -22.273 1.00 30.97 707 SER A O 1
ATOM 11553 N N . HIS B 1 686 ? -55.676 14.186 -20.335 1.00 34.00 708 HIS A N 1
ATOM 11554 C CA . HIS B 1 686 ? -54.678 13.411 -19.527 1.00 33.75 708 HIS A CA 1
ATOM 11555 C C . HIS B 1 686 ? -53.301 13.466 -20.199 1.00 31.72 708 HIS A C 1
ATOM 11556 O O . HIS B 1 686 ? -52.733 12.451 -20.608 1.00 30.17 708 HIS A O 1
ATOM 11563 N N . ASN B 1 687 ? -52.803 14.681 -20.359 1.00 30.74 709 ASN A N 1
ATOM 11564 C CA . ASN B 1 687 ? -51.545 14.937 -20.960 1.00 33.69 709 ASN A CA 1
ATOM 11565 C C . ASN B 1 687 ? -50.844 15.948 -20.054 1.00 31.85 709 ASN A C 1
ATOM 11566 O O . ASN B 1 687 ? -51.274 16.137 -18.911 1.00 35.66 709 ASN A O 1
ATOM 11571 N N . GLN B 1 688 ? -49.753 16.562 -20.511 1.00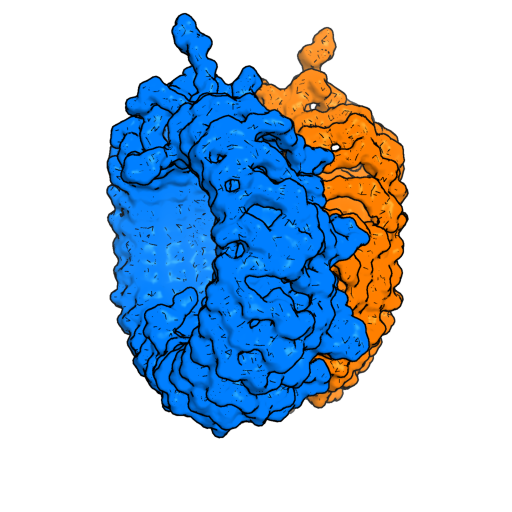 32.29 710 GLN A N 1
ATOM 11572 C CA . GLN B 1 688 ? -49.069 17.563 -19.700 1.00 37.71 710 GLN A CA 1
ATOM 11573 C C . GLN B 1 688 ? -48.999 18.899 -20.433 1.00 34.81 710 GLN A C 1
ATOM 11574 O O . GLN B 1 688 ? -47.997 19.579 -20.341 1.00 33.89 710 GLN A O 1
ATOM 11580 N N . LEU B 1 689 ? -50.022 19.232 -21.208 1.00 34.13 711 LEU A N 1
ATOM 11581 C CA . LEU B 1 689 ? -49.978 20.473 -21.924 1.00 33.77 711 LEU A CA 1
ATOM 11582 C C . LEU B 1 689 ? -50.065 21.632 -20.917 1.00 34.38 711 LEU A C 1
ATOM 11583 O O . LEU B 1 689 ? -50.779 21.556 -19.902 1.00 29.73 711 LEU A O 1
ATOM 11588 N N . THR B 1 690 ? -49.343 22.714 -21.218 1.00 34.57 712 THR A N 1
ATOM 11589 C CA . THR B 1 690 ? -49.305 23.883 -20.343 1.00 40.26 712 THR A CA 1
ATOM 11590 C C . THR B 1 690 ? -49.939 25.086 -21.042 1.00 38.10 712 THR A C 1
ATOM 11591 O O . THR B 1 690 ? -50.259 26.010 -20.363 1.00 40.35 712 THR A O 1
ATOM 11595 N N . THR B 1 691 ? -50.125 25.061 -22.373 1.00 38.46 713 THR A N 1
ATOM 11596 C CA . THR B 1 691 ? -50.652 26.222 -23.063 1.00 39.64 713 THR A CA 1
ATOM 11597 C C . THR B 1 691 ? -51.736 25.810 -24.054 1.00 41.33 713 THR A C 1
ATOM 11598 O O . THR B 1 691 ? -51.837 24.670 -24.469 1.00 38.79 713 THR A O 1
ATOM 11602 N N . VAL B 1 692 ? -52.528 26.821 -24.418 1.00 37.19 714 VAL A N 1
ATOM 11603 C CA . VAL B 1 692 ? -53.492 26.769 -25.487 1.00 36.52 714 VAL A CA 1
ATOM 11604 C C . VAL B 1 692 ? -52.970 27.697 -26.602 1.00 37.09 714 VAL A C 1
ATOM 11605 O O . VAL B 1 692 ? -52.104 28.545 -26.370 1.00 36.05 714 VAL A O 1
ATOM 11609 N N . PRO B 1 693 ? -53.455 27.575 -27.847 1.00 36.33 715 PRO A N 1
ATOM 11610 C CA . PRO B 1 693 ? -52.940 28.404 -28.932 1.00 49.72 715 PRO A CA 1
ATOM 11611 C C . PRO B 1 693 ? -53.318 29.881 -28.762 1.00 51.02 715 PRO A C 1
ATOM 11612 O O . PRO B 1 693 ? -54.366 30.159 -28.199 1.00 47.06 715 PRO A O 1
ATOM 11616 N N . GLU B 1 694 ? -52.492 30.785 -29.309 1.00 49.40 716 GLU A N 1
ATOM 11617 C CA . GLU B 1 694 ? -52.790 32.217 -29.308 1.00 42.85 716 GLU A CA 1
ATOM 11618 C C . GLU B 1 694 ? -54.156 32.472 -29.957 1.00 38.75 716 GLU A C 1
ATOM 11619 O O . GLU B 1 694 ? -54.926 33.299 -29.428 1.00 39.71 716 GLU A O 1
ATOM 11625 N N . ARG B 1 695 ? -54.480 31.724 -31.021 1.00 38.69 717 ARG A N 1
ATOM 11626 C CA . ARG B 1 695 ? -55.739 31.868 -31.780 1.00 42.67 717 ARG A CA 1
ATOM 11627 C C . ARG B 1 695 ? -56.184 30.511 -32.330 1.00 43.12 717 ARG A C 1
ATOM 11628 O O . ARG B 1 695 ? -55.700 30.034 -33.388 1.00 43.34 717 ARG A O 1
ATOM 11636 N N . LEU B 1 696 ? -57.162 29.902 -31.660 1.00 38.47 718 LEU A N 1
ATOM 11637 C CA . LEU B 1 696 ? -57.688 28.632 -32.097 1.00 39.68 718 LEU A CA 1
ATOM 11638 C C . LEU B 1 696 ? -58.290 28.749 -33.505 1.00 40.42 718 LEU A C 1
ATOM 11639 O O . LEU B 1 696 ? -58.191 27.808 -34.303 1.00 41.60 718 LEU A O 1
ATOM 11644 N N . SER B 1 697 ? -58.961 29.874 -33.795 1.00 44.28 719 SER A N 1
ATOM 11645 C CA . SER B 1 697 ? -59.615 30.096 -35.122 1.00 44.84 719 SER A CA 1
ATOM 11646 C C . SER B 1 697 ? -58.601 29.831 -36.238 1.00 44.53 719 SER A C 1
ATOM 11647 O O . SER B 1 697 ? -58.951 29.219 -37.212 1.00 50.28 719 SER A O 1
ATOM 11650 N N . ASN B 1 698 ? -57.352 30.282 -36.028 1.00 46.34 720 ASN A N 1
ATOM 11651 C CA . ASN B 1 698 ? -56.250 30.220 -36.993 1.00 54.45 720 ASN A CA 1
ATOM 11652 C C . ASN B 1 698 ? -55.619 28.814 -37.081 1.00 52.21 720 ASN A C 1
ATOM 11653 O O . ASN B 1 698 ? -54.782 28.600 -37.934 1.00 54.21 720 ASN A O 1
ATOM 11658 N N . CYS B 1 699 ? -56.003 27.875 -36.206 1.00 49.23 721 CYS A N 1
ATOM 11659 C CA . CYS B 1 699 ? -55.486 26.476 -36.191 1.00 46.31 721 CYS A CA 1
ATOM 11660 C C . CYS B 1 699 ? -56.433 25.514 -36.918 1.00 42.26 721 CYS A C 1
ATOM 11661 O O . CYS B 1 699 ? -56.045 24.507 -37.468 1.00 39.89 721 CYS A O 1
ATOM 11664 N N . SER B 1 700 ? -57.711 25.828 -36.925 1.00 43.40 722 SER A N 1
ATOM 11665 C CA . SER B 1 700 ? -58.665 24.959 -37.558 1.00 45.38 722 SER A CA 1
ATOM 11666 C C . SER B 1 700 ? -59.910 25.769 -37.940 1.00 48.73 722 SER A C 1
ATOM 11667 O O . SER B 1 700 ? -60.341 26.590 -37.177 1.00 51.35 722 SER A O 1
ATOM 11670 N N . ARG B 1 701 ? -60.460 25.516 -39.132 1.00 52.87 723 ARG A N 1
ATOM 11671 C CA . ARG B 1 701 ? -61.760 26.050 -39.518 1.00 58.20 723 ARG A CA 1
ATOM 11672 C C . ARG B 1 701 ? -62.858 25.120 -39.010 1.00 54.86 723 ARG A C 1
ATOM 11673 O O . ARG B 1 701 ? -63.991 25.540 -38.903 1.00 67.32 723 ARG A O 1
ATOM 11681 N N . SER B 1 702 ? -62.535 23.843 -38.781 1.00 43.84 724 SER A N 1
ATOM 11682 C CA . SER B 1 702 ? -63.580 22.793 -38.659 1.00 42.45 724 SER A CA 1
ATOM 11683 C C . SER B 1 702 ? -63.819 22.365 -37.204 1.00 37.89 724 SER A C 1
ATOM 11684 O O . SER B 1 702 ? -64.798 21.703 -36.907 1.00 38.65 724 SER A O 1
ATOM 11687 N N . LEU B 1 703 ? -62.910 22.686 -36.287 1.00 39.30 725 LEU A N 1
ATOM 11688 C CA . LEU B 1 703 ? -62.937 21.993 -34.975 1.00 41.65 725 LEU A CA 1
ATOM 11689 C C . LEU B 1 703 ? -64.192 22.424 -34.195 1.00 40.94 725 LEU A C 1
ATOM 11690 O O . LEU B 1 703 ? -64.408 23.616 -34.010 1.00 43.66 725 LEU A O 1
ATOM 11695 N N . LYS B 1 704 ? -65.011 21.437 -33.790 1.00 38.51 726 LYS A N 1
ATOM 11696 C CA . LYS B 1 704 ? -66.189 21.605 -32.988 1.00 39.61 726 LYS A CA 1
ATOM 11697 C C . LYS B 1 704 ? -65.972 21.261 -31.503 1.00 39.54 726 LYS A C 1
ATOM 11698 O O . LYS B 1 704 ? -66.565 21.902 -30.631 1.00 36.47 726 LYS A O 1
ATOM 11704 N N . ASN B 1 705 ? -65.233 20.183 -31.220 1.00 35.83 727 ASN A N 1
ATOM 11705 C CA . ASN B 1 705 ? -65.143 19.582 -29.837 1.00 35.95 727 ASN A CA 1
ATOM 11706 C C . ASN B 1 705 ? -63.686 19.429 -29.410 1.00 38.44 727 ASN A C 1
ATOM 11707 O O . ASN B 1 705 ? -62.959 18.618 -30.008 1.00 38.08 727 ASN A O 1
ATOM 11712 N N . LEU B 1 706 ? -63.266 20.245 -28.442 1.00 36.28 728 LEU A N 1
ATOM 11713 C CA . LEU B 1 706 ? -61.912 20.280 -27.957 1.00 33.10 728 LEU A CA 1
ATOM 11714 C C . LEU B 1 706 ? -61.889 19.807 -26.499 1.00 40.10 728 LEU A C 1
ATOM 11715 O O . LEU B 1 706 ? -62.400 20.491 -25.601 1.00 36.49 728 LEU A O 1
ATOM 11720 N N . ILE B 1 707 ? -61.294 18.632 -26.276 1.00 36.33 729 ILE A N 1
ATOM 11721 C CA . ILE B 1 707 ? -61.152 18.062 -24.919 1.00 31.99 729 ILE A CA 1
ATOM 11722 C C . ILE B 1 707 ? -59.724 18.261 -24.424 1.00 34.09 729 ILE A C 1
ATOM 11723 O O . ILE B 1 707 ? -58.784 17.637 -24.992 1.00 32.90 729 ILE A O 1
ATOM 11728 N N . LEU B 1 708 ? -59.566 19.118 -23.397 1.00 29.38 730 LEU A N 1
ATOM 11729 C CA . LEU B 1 708 ? -58.273 19.407 -22.781 1.00 30.53 730 LEU A CA 1
ATOM 11730 C C . LEU B 1 708 ? -58.256 19.070 -21.287 1.00 27.66 730 LEU A C 1
ATOM 11731 O O . LEU B 1 708 ? -57.386 19.560 -20.547 1.00 29.73 730 LEU A O 1
ATOM 11736 N N . LYS B 1 709 ? -59.184 18.241 -20.827 1.00 30.03 731 LYS A N 1
ATOM 11737 C CA . LYS B 1 709 ? -59.247 17.990 -19.383 1.00 32.73 731 LYS A CA 1
ATOM 11738 C C . LYS B 1 709 ? -57.949 17.319 -18.912 1.00 29.44 731 LYS A C 1
ATOM 11739 O O . LYS B 1 709 ? -57.292 16.602 -19.680 1.00 29.82 731 LYS A O 1
ATOM 11745 N N . ASN B 1 710 ? -57.599 17.535 -17.645 1.00 32.20 732 ASN A N 1
ATOM 11746 C CA . ASN B 1 710 ? -56.495 16.811 -16.975 1.00 32.54 732 ASN A CA 1
ATOM 11747 C C . ASN B 1 710 ? -55.167 17.091 -17.693 1.00 36.48 732 ASN A C 1
ATOM 11748 O O . ASN B 1 710 ? -54.464 16.184 -18.119 1.00 30.80 732 ASN A O 1
ATOM 11753 N N . ASN B 1 711 ? -54.821 18.379 -17.757 1.00 35.61 733 ASN A N 1
ATOM 11754 C CA . ASN B 1 711 ? -53.593 18.870 -18.297 1.00 33.82 733 ASN A CA 1
ATOM 11755 C C . ASN B 1 711 ? -53.002 19.802 -17.253 1.00 33.36 733 ASN A C 1
ATOM 11756 O O . ASN B 1 711 ? -53.436 19.764 -16.127 1.00 35.22 733 ASN A O 1
ATOM 11761 N N . GLN B 1 712 ? -52.047 20.652 -17.626 1.00 33.14 734 GLN A N 1
ATOM 11762 C CA . GLN B 1 712 ? -51.396 21.514 -16.659 1.00 34.90 734 GLN A CA 1
ATOM 11763 C C . GLN B 1 712 ? -51.544 22.977 -17.096 1.00 35.97 734 GLN A C 1
ATOM 11764 O O . GLN B 1 712 ? -50.622 23.788 -16.910 1.00 35.11 734 GLN A O 1
ATOM 11770 N N . ILE B 1 713 ? -52.686 23.324 -17.676 1.00 30.24 735 ILE A N 1
ATOM 11771 C CA . ILE B 1 713 ? -52.855 24.693 -18.213 1.00 35.33 735 ILE A CA 1
ATOM 11772 C C . ILE B 1 713 ? -53.095 25.666 -17.049 1.00 34.92 735 ILE A C 1
ATOM 11773 O O . ILE B 1 713 ? -53.921 25.396 -16.214 1.00 36.46 735 ILE A O 1
ATOM 11778 N N . ARG B 1 714 ? -52.324 26.768 -16.990 1.00 36.41 736 ARG A N 1
ATOM 11779 C CA . ARG B 1 714 ? -52.367 27.712 -15.871 1.00 42.22 736 ARG A CA 1
ATOM 11780 C C . ARG B 1 714 ? -53.040 29.029 -16.253 1.00 44.48 736 ARG A C 1
ATOM 11781 O O . ARG B 1 714 ? -53.546 29.736 -15.368 1.00 40.08 736 ARG A O 1
ATOM 11789 N N . SER B 1 715 ? -53.043 29.355 -17.548 1.00 40.96 737 SER A N 1
ATOM 11790 C CA . SER B 1 715 ? -53.766 30.509 -18.058 1.00 45.01 737 SER A CA 1
ATOM 11791 C C . SER B 1 715 ? -54.050 30.337 -19.544 1.00 44.06 737 SER A C 1
ATOM 11792 O O . SER B 1 715 ? -53.485 29.482 -20.225 1.00 41.29 737 SER A O 1
ATOM 11795 N N . LEU B 1 716 ? -54.972 31.154 -20.029 1.00 38.34 738 LEU A N 1
ATOM 11796 C CA . LEU B 1 716 ? -55.354 31.102 -21.399 1.00 42.17 738 LEU A CA 1
ATOM 11797 C C . LEU B 1 716 ? -54.636 32.237 -22.139 1.00 40.83 738 LEU A C 1
ATOM 11798 O O . LEU B 1 716 ? -54.219 33.205 -21.538 1.00 40.25 738 LEU A O 1
ATOM 11803 N N . THR B 1 717 ? -54.434 32.058 -23.439 1.00 43.55 739 THR A N 1
ATOM 11804 C CA . THR B 1 717 ? -53.919 33.130 -24.304 1.00 44.14 739 THR A CA 1
ATOM 11805 C C . THR B 1 717 ? -54.951 34.260 -24.379 1.00 44.56 739 THR A C 1
ATOM 11806 O O . THR B 1 717 ? -56.166 34.003 -24.279 1.00 37.21 739 THR A O 1
ATOM 11810 N N . LYS B 1 718 ? -54.450 35.487 -24.591 1.00 45.09 740 LYS A N 1
ATOM 11811 C CA . LYS B 1 718 ? -55.249 36.718 -24.576 1.00 48.13 740 LYS A CA 1
ATOM 11812 C C . LYS B 1 718 ? -56.477 36.623 -25.499 1.00 44.21 740 LYS A C 1
ATOM 11813 O O . LYS B 1 718 ? -57.531 37.060 -25.131 1.00 44.52 740 LYS A O 1
ATOM 11819 N N . TYR B 1 719 ? -56.327 36.071 -26.710 1.00 44.83 741 TYR A N 1
ATOM 11820 C CA . TYR B 1 719 ? -57.432 36.056 -27.692 1.00 46.13 741 TYR A CA 1
ATOM 11821 C C . TYR B 1 719 ? -57.812 34.624 -28.114 1.00 44.12 741 TYR A C 1
ATOM 11822 O O . TYR B 1 719 ? -58.471 34.412 -29.181 1.00 39.57 741 TYR A O 1
ATOM 11831 N N . PHE B 1 720 ? -57.513 33.664 -27.218 1.00 44.56 742 PHE A N 1
ATOM 11832 C CA . PHE B 1 720 ? -57.721 32.205 -27.414 1.00 40.72 742 PHE A CA 1
ATOM 11833 C C . PHE B 1 720 ? -58.896 31.883 -28.357 1.00 37.25 742 PHE A C 1
ATOM 11834 O O . PHE B 1 720 ? -58.700 31.226 -29.389 1.00 36.95 742 PHE A O 1
ATOM 11842 N N . LEU B 1 721 ? -60.132 32.201 -27.977 1.00 35.67 743 LEU A N 1
ATOM 11843 C CA . LEU B 1 721 ? -61.282 31.705 -28.770 1.00 37.42 743 LEU A CA 1
ATOM 11844 C C . LEU B 1 721 ? -61.825 32.770 -29.761 1.00 37.64 743 LEU A C 1
ATOM 11845 O O . LEU B 1 721 ? -62.856 32.537 -30.410 1.00 36.79 743 LEU A O 1
ATOM 11850 N N . GLN B 1 722 ? -61.171 33.928 -29.886 1.00 42.13 744 GLN A N 1
ATOM 11851 C CA . GLN B 1 722 ? -61.670 35.014 -30.769 1.00 41.64 744 GLN A CA 1
ATOM 11852 C C . GLN B 1 722 ? -61.899 34.446 -32.167 1.00 40.39 744 GLN A C 1
ATOM 11853 O O . GLN B 1 722 ? -60.972 33.873 -32.793 1.00 39.64 744 GLN A O 1
ATOM 11859 N N . ASP B 1 723 ? -63.144 34.603 -32.621 1.00 42.09 745 ASP A N 1
ATOM 11860 C CA . ASP B 1 723 ? -63.637 34.230 -33.966 1.00 51.82 745 ASP A CA 1
ATOM 11861 C C . ASP B 1 723 ? -63.690 32.716 -34.183 1.00 47.80 745 ASP A C 1
ATOM 11862 O O . ASP B 1 723 ? -63.840 32.292 -35.325 1.00 40.81 745 ASP A O 1
ATOM 11867 N N . ALA B 1 724 ? -63.670 31.919 -33.115 1.00 42.92 746 ALA A N 1
ATOM 11868 C CA . ALA B 1 724 ? -63.760 30.474 -33.285 1.00 42.56 746 ALA A CA 1
ATOM 11869 C C . ALA B 1 724 ? -65.231 30.055 -33.278 1.00 45.59 746 ALA A C 1
ATOM 11870 O O . ALA B 1 724 ? -65.676 29.301 -32.367 1.00 42.00 746 ALA A O 1
ATOM 11872 N N . PHE B 1 725 ? -65.956 30.478 -34.325 1.00 41.52 747 PHE A N 1
ATOM 11873 C CA . PHE B 1 725 ? -67.429 30.414 -34.367 1.00 47.12 747 PHE A CA 1
ATOM 11874 C C . PHE B 1 725 ? -67.918 28.965 -34.541 1.00 45.79 747 PHE A C 1
ATOM 11875 O O . PHE B 1 725 ? -69.076 28.636 -34.226 1.00 44.54 747 PHE A O 1
ATOM 11883 N N . GLN B 1 726 ? -67.042 28.078 -35.000 1.00 40.63 748 GLN A N 1
ATOM 11884 C CA . GLN B 1 726 ? -67.453 26.666 -35.217 1.00 47.50 748 GLN A CA 1
ATOM 11885 C C . GLN B 1 726 ? -67.435 25.871 -33.898 1.00 45.22 748 GLN A C 1
ATOM 11886 O O . GLN B 1 726 ? -67.988 24.775 -33.859 1.00 43.78 748 GLN A O 1
ATOM 11892 N N . LEU B 1 727 ? -66.810 26.411 -32.838 1.00 40.19 749 LEU A N 1
ATOM 11893 C CA . LEU B 1 727 ? -66.591 25.626 -31.579 1.00 42.87 749 LEU A CA 1
ATOM 11894 C C . LEU B 1 727 ? -67.935 25.397 -30.870 1.00 50.18 749 LEU A C 1
ATOM 11895 O O . LEU B 1 727 ? -68.749 26.338 -30.780 1.00 41.46 749 LEU A O 1
ATOM 11900 N N . ARG B 1 728 ? -68.166 24.152 -30.406 1.00 44.22 750 ARG A N 1
ATOM 11901 C CA . ARG B 1 728 ? -69.434 23.740 -29.770 1.00 46.24 750 ARG A CA 1
ATOM 11902 C C . ARG B 1 728 ? -69.230 23.108 -28.386 1.00 46.02 750 ARG A C 1
ATOM 11903 O O . ARG B 1 728 ? -70.150 23.086 -27.572 1.00 46.43 750 ARG A O 1
ATOM 11911 N N . TYR B 1 729 ? -68.046 22.560 -28.112 1.00 38.86 751 TYR A N 1
ATOM 11912 C CA . TYR B 1 729 ? -67.821 21.835 -26.849 1.00 38.21 751 TYR A CA 1
ATOM 11913 C C . TYR B 1 729 ? -66.372 22.081 -26.432 1.00 39.25 751 TYR A C 1
ATOM 11914 O O . TYR B 1 729 ? -65.454 21.859 -27.238 1.00 36.90 751 TYR A O 1
ATOM 11923 N N . LEU B 1 730 ? -66.174 22.564 -25.208 1.00 38.08 752 LEU A N 1
ATOM 11924 C CA . LEU B 1 730 ? -64.828 22.839 -24.698 1.00 35.10 752 LEU A CA 1
ATOM 11925 C C . LEU B 1 730 ? -64.724 22.285 -23.275 1.00 39.46 752 LEU A C 1
ATOM 11926 O O . LEU B 1 730 ? -65.486 22.682 -22.399 1.00 36.44 752 LEU A O 1
ATOM 11931 N N . ASP B 1 731 ? -63.779 21.355 -23.068 1.00 35.46 753 ASP A N 1
ATOM 11932 C CA . ASP B 1 731 ? -63.479 20.803 -21.732 1.00 34.79 753 ASP A CA 1
ATOM 11933 C C . ASP B 1 731 ? -62.097 21.279 -21.277 1.00 35.24 753 ASP A C 1
ATOM 11934 O O . ASP B 1 731 ? -61.070 20.820 -21.804 1.00 34.76 753 ASP A O 1
ATOM 11939 N N . LEU B 1 732 ? -62.076 22.218 -20.322 1.00 29.98 754 LEU A N 1
ATOM 11940 C CA . LEU B 1 732 ? -60.874 22.660 -19.675 1.00 33.70 754 LEU A CA 1
ATOM 11941 C C . LEU B 1 732 ? -60.831 22.213 -18.203 1.00 31.67 754 LEU A C 1
ATOM 11942 O O . LEU B 1 732 ? -60.050 22.729 -17.419 1.00 29.90 754 LEU A O 1
ATOM 11947 N N . SER B 1 733 ? -61.626 21.218 -17.821 1.00 32.71 755 SER A N 1
ATOM 11948 C CA . SER B 1 733 ? -61.665 20.804 -16.404 1.00 33.97 755 SER A CA 1
ATOM 11949 C C . SER B 1 733 ? -60.352 20.124 -15.996 1.00 37.96 755 SER A C 1
ATOM 11950 O O . SER B 1 733 ? -59.592 19.621 -16.836 1.00 32.74 755 SER A O 1
ATOM 11953 N N . SER B 1 734 ? -60.088 20.101 -14.688 1.00 34.93 756 SER A N 1
ATOM 11954 C CA . SER B 1 734 ? -58.896 19.480 -14.110 1.00 36.45 756 SER A CA 1
ATOM 11955 C C . SER B 1 734 ? -57.611 20.016 -14.756 1.00 35.59 756 SER A C 1
ATOM 11956 O O . SER B 1 734 ? -56.760 19.239 -15.226 1.00 34.88 756 SER A O 1
ATOM 11959 N N . ASN B 1 735 ? -57.502 21.354 -14.783 1.00 31.78 757 ASN A N 1
ATOM 11960 C CA . ASN B 1 735 ? -56.316 22.098 -15.158 1.00 30.98 757 ASN A CA 1
ATOM 11961 C C . ASN B 1 735 ? -55.924 22.949 -13.942 1.00 33.39 757 ASN A C 1
ATOM 11962 O O . ASN B 1 735 ? -56.361 22.652 -12.830 1.00 36.82 757 ASN A O 1
ATOM 11967 N N . LYS B 1 736 ? -55.094 23.981 -14.138 1.00 34.20 758 LYS A N 1
ATOM 11968 C CA . LYS B 1 736 ? -54.613 24.821 -13.048 1.00 36.88 758 LYS A CA 1
ATOM 11969 C C . LYS B 1 736 ? -54.924 26.293 -13.348 1.00 35.48 758 LYS A C 1
ATOM 11970 O O . LYS B 1 736 ? -54.138 27.164 -13.043 1.00 40.12 758 LYS A O 1
ATOM 11976 N N . ILE B 1 737 ? -56.062 26.545 -13.993 1.00 35.55 759 ILE A N 1
ATOM 11977 C CA . ILE B 1 737 ? -56.394 27.875 -14.455 1.00 34.45 759 ILE A CA 1
ATOM 11978 C C . ILE B 1 737 ? -56.769 28.725 -13.242 1.00 35.82 759 ILE A C 1
ATOM 11979 O O . ILE B 1 737 ? -57.570 28.293 -12.410 1.00 32.33 759 ILE A O 1
ATOM 11984 N N . GLN B 1 738 ? -56.193 29.937 -13.179 1.00 35.70 760 GLN A N 1
ATOM 11985 C CA . GLN B 1 738 ? -56.471 30.882 -12.103 1.00 39.05 760 GLN A CA 1
ATOM 11986 C C . GLN B 1 738 ? -57.513 31.923 -12.534 1.00 37.64 760 GLN A C 1
ATOM 11987 O O . GLN B 1 738 ? -58.366 32.263 -11.752 1.00 39.44 760 GLN A O 1
ATOM 11993 N N . MET B 1 739 ? -57.414 32.415 -13.774 1.00 39.70 761 MET A N 1
ATOM 11994 C CA . MET B 1 739 ? -58.122 33.632 -14.256 1.00 43.82 761 MET A CA 1
ATOM 11995 C C . MET B 1 739 ? -58.604 33.394 -15.675 1.00 37.68 761 MET A C 1
ATOM 11996 O O . MET B 1 739 ? -57.865 32.867 -16.487 1.00 40.10 761 MET A O 1
ATOM 12001 N N . ILE B 1 740 ? -59.802 33.872 -16.001 1.00 35.27 762 ILE A N 1
ATOM 12002 C CA . ILE B 1 740 ? -60.231 33.902 -17.374 1.00 35.99 762 ILE A CA 1
ATOM 12003 C C . ILE B 1 740 ? -60.859 35.263 -17.668 1.00 41.72 762 ILE A C 1
ATOM 12004 O O . ILE B 1 740 ? -61.799 35.647 -16.948 1.00 36.80 762 ILE A O 1
ATOM 12009 N N . GLN B 1 741 ? -60.380 35.928 -18.732 1.00 37.45 763 GLN A N 1
ATOM 12010 C CA . GLN B 1 741 ? -60.843 37.279 -19.136 1.00 38.92 763 GLN A CA 1
ATOM 12011 C C . GLN B 1 741 ? -61.625 37.162 -20.431 1.00 39.37 763 GLN A C 1
ATOM 12012 O O . GLN B 1 741 ? -61.450 36.214 -21.181 1.00 38.66 763 GLN A O 1
ATOM 12018 N N . LYS B 1 742 ? -62.494 38.145 -20.666 1.00 39.50 764 LYS A N 1
ATOM 12019 C CA . LYS B 1 742 ? -63.415 38.184 -21.812 1.00 43.86 764 LYS A CA 1
ATOM 12020 C C . LYS B 1 742 ? -62.653 38.171 -23.152 1.00 36.39 764 LYS A C 1
ATOM 12021 O O . LYS B 1 742 ? -63.159 37.675 -24.121 1.00 40.55 764 LYS A O 1
ATOM 12027 N N . THR B 1 743 ? -61.445 38.730 -23.222 1.00 39.33 765 THR A N 1
ATOM 12028 C CA . THR B 1 743 ? -60.709 38.719 -24.486 1.00 40.85 765 THR A CA 1
ATOM 12029 C C . THR B 1 743 ? -60.449 37.270 -24.919 1.00 46.64 765 THR A C 1
ATOM 12030 O O . THR B 1 743 ? -60.514 36.951 -26.111 1.00 44.04 765 THR A O 1
ATOM 12034 N N . SER B 1 744 ? -60.162 36.393 -23.948 1.00 40.69 766 SER A N 1
ATOM 12035 C CA . SER B 1 744 ? -59.882 34.946 -24.233 1.00 41.37 766 SER A CA 1
ATOM 12036 C C . SER B 1 744 ? -61.170 34.198 -24.556 1.00 39.80 766 SER A C 1
ATOM 12037 O O . SER B 1 744 ? -61.162 33.255 -25.327 1.00 40.60 766 SER A O 1
ATOM 12040 N N . PHE B 1 745 ? -62.258 34.632 -23.915 1.00 38.31 767 PHE A N 1
ATOM 12041 C CA . PHE B 1 745 ? -63.527 33.944 -23.897 1.00 41.18 767 PHE A CA 1
ATOM 12042 C C . PHE B 1 745 ? -64.619 34.926 -24.330 1.00 52.96 767 PHE A C 1
ATOM 12043 O O . PHE B 1 745 ? -65.501 35.284 -23.537 1.00 49.23 767 PHE A O 1
ATOM 12051 N N . PRO B 1 746 ? -64.601 35.394 -25.605 1.00 54.29 768 PRO A N 1
ATOM 12052 C CA . PRO B 1 746 ? -65.625 36.307 -26.112 1.00 49.10 768 PRO A CA 1
ATOM 12053 C C . PRO B 1 746 ? -67.008 35.663 -26.079 1.00 50.35 768 PRO A C 1
ATOM 12054 O O . PRO B 1 746 ? -67.146 34.478 -26.427 1.00 43.12 768 PRO A O 1
ATOM 12058 N N . GLU B 1 747 ? -68.007 36.469 -25.701 1.00 48.95 769 GLU A N 1
ATOM 12059 C CA . GLU B 1 747 ? -69.366 35.988 -25.479 1.00 49.67 769 GLU A CA 1
ATOM 12060 C C . GLU B 1 747 ? -69.978 35.521 -26.809 1.00 44.78 769 GLU A C 1
ATOM 12061 O O . GLU B 1 747 ? -70.816 34.611 -26.825 1.00 45.13 769 GLU A O 1
ATOM 12067 N N . ASN B 1 748 ? -69.548 36.116 -27.928 1.00 43.31 770 ASN A N 1
ATOM 12068 C CA . ASN B 1 748 ? -70.107 35.766 -29.273 1.00 43.46 770 ASN A CA 1
ATOM 12069 C C . ASN B 1 748 ? -69.620 34.369 -29.694 1.00 46.93 770 ASN A C 1
ATOM 12070 O O . ASN B 1 748 ? -70.112 33.809 -30.660 1.00 48.95 770 ASN A O 1
ATOM 12075 N N . VAL B 1 749 ? -68.635 33.812 -28.975 1.00 49.54 771 VAL A N 1
ATOM 12076 C CA . VAL B 1 749 ? -68.252 32.363 -29.112 1.00 48.62 771 VAL A CA 1
ATOM 12077 C C . VAL B 1 749 ? -68.860 31.533 -27.964 1.00 42.27 771 VAL A C 1
ATOM 12078 O O . VAL B 1 749 ? -69.483 30.522 -28.226 1.00 43.83 771 VAL A O 1
ATOM 12082 N N . LEU B 1 750 ? -68.670 31.958 -26.707 1.00 45.85 772 LEU A N 1
ATOM 12083 C CA . LEU B 1 750 ? -69.134 31.154 -25.542 1.00 47.45 772 LEU A CA 1
ATOM 12084 C C . LEU B 1 750 ? -70.625 30.830 -25.696 1.00 52.46 772 LEU A C 1
ATOM 12085 O O . LEU B 1 750 ? -71.083 29.724 -25.357 1.00 49.33 772 LEU A O 1
ATOM 12090 N N . ASN B 1 751 ? -71.408 31.814 -26.158 1.00 55.75 773 ASN A N 1
ATOM 12091 C CA . ASN B 1 751 ? -72.865 31.678 -26.057 1.00 61.39 773 ASN A CA 1
ATOM 12092 C C . ASN B 1 751 ? -73.361 30.701 -27.139 1.00 57.10 773 ASN A C 1
ATOM 12093 O O . ASN B 1 751 ? -74.530 30.343 -27.124 1.00 64.90 773 ASN A O 1
ATOM 12098 N N . ASN B 1 752 ? -72.488 30.232 -28.053 1.00 57.26 774 ASN A N 1
ATOM 12099 C CA . ASN B 1 752 ? -72.874 29.123 -29.007 1.00 51.50 774 ASN A CA 1
ATOM 12100 C C . ASN B 1 752 ? -72.451 27.735 -28.471 1.00 48.24 774 ASN A C 1
ATOM 12101 O O . ASN B 1 752 ? -72.626 26.754 -29.176 1.00 47.47 774 ASN A O 1
ATOM 12106 N N . LEU B 1 753 ? -71.819 27.626 -27.286 1.00 45.66 775 LEU A N 1
ATOM 12107 C CA . LEU B 1 753 ? -71.294 26.311 -26.835 1.00 44.92 775 LEU A CA 1
ATOM 12108 C C . LEU B 1 753 ? -72.447 25.452 -26.317 1.00 43.66 775 LEU A C 1
ATOM 12109 O O . LEU B 1 753 ? -73.313 25.946 -25.683 1.00 44.58 775 LEU A O 1
ATOM 12114 N N . LYS B 1 754 ? -72.439 24.165 -26.622 1.00 42.21 776 LYS A N 1
ATOM 12115 C CA . LYS B 1 754 ? -73.391 23.240 -26.012 1.00 42.92 776 LYS A CA 1
ATOM 12116 C C . LYS B 1 754 ? -72.943 22.903 -24.590 1.00 48.50 776 LYS A C 1
ATOM 12117 O O . LYS B 1 754 ? -73.764 22.629 -23.755 1.00 50.37 776 LYS A O 1
ATOM 12123 N N . MET B 1 755 ? -71.629 22.873 -24.335 1.00 42.53 777 MET A N 1
ATOM 12124 C CA . MET B 1 755 ? -71.124 22.627 -22.987 1.00 44.08 777 MET A CA 1
ATOM 12125 C C . MET B 1 755 ? -69.743 23.260 -22.841 1.00 41.76 777 MET A C 1
ATOM 12126 O O . MET B 1 755 ? -68.968 23.302 -23.815 1.00 34.91 777 MET A O 1
ATOM 12131 N N . LEU B 1 756 ? -69.493 23.800 -21.646 1.00 37.19 778 LEU A N 1
ATOM 12132 C CA . LEU B 1 756 ? -68.221 24.330 -21.244 1.00 39.67 778 LEU A CA 1
ATOM 12133 C C . LEU B 1 756 ? -67.916 23.747 -19.866 1.00 38.68 778 LEU A C 1
ATOM 12134 O O . LEU B 1 756 ? -68.730 23.911 -18.935 1.00 40.11 778 LEU A O 1
ATOM 12139 N N . LEU B 1 757 ? -66.822 22.979 -19.772 1.00 37.45 779 LEU A N 1
ATOM 12140 C CA . LEU B 1 757 ? -66.440 22.281 -18.554 1.00 38.12 779 LEU A CA 1
ATOM 12141 C C . LEU B 1 757 ? -65.234 23.016 -17.954 1.00 39.75 779 LEU A C 1
ATOM 12142 O O . LEU B 1 757 ? -64.224 23.225 -18.631 1.00 38.24 779 LEU A O 1
ATOM 12147 N N . LEU B 1 758 ? -65.355 23.406 -16.676 1.00 36.62 780 LEU A N 1
ATOM 12148 C CA . LEU B 1 758 ? -64.458 24.373 -16.012 1.00 32.47 780 LEU A CA 1
ATOM 12149 C C . LEU B 1 758 ? -64.052 23.925 -14.605 1.00 32.09 780 LEU A C 1
ATOM 12150 O O . LEU B 1 758 ? -63.242 24.593 -13.969 1.00 34.34 780 LEU A O 1
ATOM 12155 N N . HIS B 1 759 ? -64.584 22.790 -14.145 1.00 37.72 781 HIS A N 1
ATOM 12156 C CA . HIS B 1 759 ? -64.440 22.359 -12.779 1.00 36.61 781 HIS A CA 1
ATOM 12157 C C . HIS B 1 759 ? -63.022 21.884 -12.484 1.00 38.61 781 HIS A C 1
ATOM 12158 O O . HIS B 1 759 ? -62.297 21.402 -13.388 1.00 34.40 781 HIS A O 1
ATOM 12165 N N . HIS B 1 760 ? -62.681 21.947 -11.191 1.00 35.45 782 HIS A N 1
ATOM 12166 C CA . HIS B 1 760 ? -61.420 21.495 -10.631 1.00 39.31 782 HIS A CA 1
ATOM 12167 C C . HIS B 1 760 ? -60.270 22.286 -11.271 1.00 38.10 782 HIS A C 1
ATOM 12168 O O . HIS B 1 760 ? -59.283 21.727 -11.728 1.00 37.41 782 HIS A O 1
ATOM 12175 N N . ASN B 1 761 ? -60.439 23.602 -11.349 1.00 34.22 783 ASN A N 1
ATOM 12176 C CA . ASN B 1 761 ? -59.334 24.536 -11.718 1.00 34.82 783 ASN A CA 1
ATOM 12177 C C . ASN B 1 761 ? -58.831 25.200 -10.426 1.00 37.22 783 ASN A C 1
ATOM 12178 O O . ASN B 1 761 ? -58.971 24.622 -9.370 1.00 40.26 783 ASN A O 1
ATOM 12183 N N . ARG B 1 762 ? -58.187 26.363 -10.515 1.00 38.14 784 ARG A N 1
ATOM 12184 C CA . ARG B 1 762 ? -57.567 27.044 -9.373 1.00 38.77 784 ARG A CA 1
ATOM 12185 C C . ARG B 1 762 ? -57.995 28.514 -9.380 1.00 38.73 784 ARG A C 1
ATOM 12186 O O . ARG B 1 762 ? -57.148 29.410 -9.315 1.00 35.01 784 ARG A O 1
ATOM 12194 N N . PHE B 1 763 ? -59.306 28.759 -9.505 1.00 37.59 785 PHE A N 1
ATOM 12195 C CA . PHE B 1 763 ? -59.813 30.103 -9.732 1.00 37.25 785 PHE A CA 1
ATOM 12196 C C . PHE B 1 763 ? -59.487 31.015 -8.532 1.00 39.62 785 PHE A C 1
ATOM 12197 O O . PHE B 1 763 ? -59.691 30.656 -7.377 1.00 37.23 785 PHE A O 1
ATOM 12205 N N . LEU B 1 764 ? -58.928 32.185 -8.839 1.00 38.01 786 LEU A N 1
ATOM 12206 C CA . LEU B 1 764 ? -58.603 33.224 -7.885 1.00 42.46 786 LEU A CA 1
ATOM 12207 C C . LEU B 1 764 ? -59.751 34.232 -7.943 1.00 41.38 786 LEU A C 1
ATOM 12208 O O . LEU B 1 764 ? -60.025 34.777 -8.978 1.00 49.89 786 LEU A O 1
ATOM 12213 N N . CYS B 1 765 ? -60.448 34.457 -6.837 1.00 43.50 787 CYS A N 1
ATOM 12214 C CA . CYS B 1 765 ? -61.699 35.218 -6.929 1.00 42.26 787 CYS A CA 1
ATOM 12215 C C . CYS B 1 765 ? -61.508 36.648 -6.415 1.00 48.20 787 CYS A C 1
ATOM 12216 O O . CYS B 1 765 ? -62.087 37.036 -5.412 1.00 46.55 787 CYS A O 1
ATOM 12219 N N . THR B 1 766 ? -60.690 37.411 -7.149 1.00 45.34 788 THR A N 1
ATOM 12220 C CA . THR B 1 766 ? -60.378 38.791 -6.856 1.00 48.13 788 THR A CA 1
ATOM 12221 C C . THR B 1 766 ? -61.259 39.662 -7.749 1.00 48.81 788 THR A C 1
ATOM 12222 O O . THR B 1 766 ? -62.055 39.131 -8.577 1.00 44.00 788 THR A O 1
ATOM 12226 N N . CYS B 1 767 ? -61.085 40.982 -7.608 1.00 44.53 789 CYS A N 1
ATOM 12227 C CA . CYS B 1 767 ? -61.809 41.950 -8.370 1.00 45.98 789 CYS A CA 1
ATOM 12228 C C . CYS B 1 767 ? -61.401 41.850 -9.854 1.00 44.03 789 CYS A C 1
ATOM 12229 O O . CYS B 1 767 ? -62.151 42.252 -10.737 1.00 44.30 789 CYS A O 1
ATOM 12232 N N . ASP B 1 768 ? -60.251 41.248 -10.147 1.00 43.20 790 ASP A N 1
ATOM 12233 C CA . ASP B 1 768 ? -59.852 40.939 -11.555 1.00 44.60 790 ASP A CA 1
ATOM 12234 C C . ASP B 1 768 ? -60.773 39.871 -12.182 1.00 40.45 790 ASP A C 1
ATOM 12235 O O . ASP B 1 768 ? -60.858 39.770 -13.397 1.00 40.58 790 ASP A O 1
ATOM 12240 N N . ALA B 1 769 ? -61.484 39.100 -11.345 1.00 40.30 791 ALA A N 1
ATOM 12241 C CA . ALA B 1 769 ? -62.340 37.965 -11.782 1.00 38.92 791 ALA A CA 1
ATOM 12242 C C . ALA B 1 769 ? -63.807 38.368 -11.967 1.00 39.76 791 ALA A C 1
ATOM 12243 O O . ALA B 1 769 ? -64.638 37.528 -12.236 1.00 38.01 791 ALA A O 1
ATOM 12245 N N . VAL B 1 770 ? -64.127 39.653 -11.832 1.00 38.87 792 VAL A N 1
ATOM 12246 C CA . VAL B 1 770 ? -65.524 40.099 -11.812 1.00 38.87 792 VAL A CA 1
ATOM 12247 C C . VAL B 1 770 ? -66.259 39.629 -13.089 1.00 38.19 792 VAL A C 1
ATOM 12248 O O . VAL B 1 770 ? -67.399 39.063 -13.025 1.00 39.33 792 VAL A O 1
ATOM 12252 N N . TRP B 1 771 ? -65.635 39.803 -14.266 1.00 38.81 793 TRP A N 1
ATOM 12253 C CA . TRP B 1 771 ? -66.315 39.430 -15.523 1.00 36.98 793 TRP A CA 1
ATOM 12254 C C . TRP B 1 771 ? -66.663 37.933 -15.523 1.00 37.09 793 TRP A C 1
ATOM 12255 O O . TRP B 1 771 ? -67.805 37.540 -15.776 1.00 36.13 793 TRP A O 1
ATOM 12266 N N . PHE B 1 772 ? -65.675 37.086 -15.209 1.00 33.89 794 PHE A N 1
ATOM 12267 C CA . PHE B 1 772 ? -65.872 35.648 -15.275 1.00 33.09 794 PHE A CA 1
ATOM 12268 C C . PHE B 1 772 ? -66.959 35.190 -14.300 1.00 34.35 794 PHE A C 1
ATOM 12269 O O . PHE B 1 772 ? -67.802 34.346 -14.602 1.00 35.75 794 PHE A O 1
ATOM 12277 N N . VAL B 1 773 ? -66.908 35.736 -13.086 1.00 34.39 795 VAL A N 1
ATOM 12278 C CA . VAL B 1 773 ? -67.839 35.351 -12.067 1.00 35.53 795 VAL A CA 1
ATOM 12279 C C . VAL B 1 773 ? -69.251 35.775 -12.490 1.00 34.37 795 VAL A C 1
ATOM 12280 O O . VAL B 1 773 ? -70.192 34.978 -12.397 1.00 34.41 795 VAL A O 1
ATOM 12284 N N . TRP B 1 774 ? -69.395 37.022 -12.947 1.00 40.13 796 TRP A N 1
ATOM 12285 C CA . TRP B 1 774 ? -70.686 37.505 -13.421 1.00 39.54 796 TRP A CA 1
ATOM 12286 C C . TRP B 1 774 ? -71.166 36.556 -14.536 1.00 43.35 796 TRP A C 1
ATOM 12287 O O . TRP B 1 774 ? -72.284 36.053 -14.487 1.00 45.08 796 TRP A O 1
ATOM 12298 N N . TRP B 1 775 ? -70.291 36.285 -15.515 1.00 43.92 797 TRP A N 1
ATOM 12299 C CA . TRP B 1 775 ? -70.683 35.537 -16.706 1.00 40.48 797 TRP A CA 1
ATOM 12300 C C . TRP B 1 775 ? -71.114 34.112 -16.336 1.00 38.87 797 TRP A C 1
ATOM 12301 O O . TRP B 1 775 ? -72.149 33.674 -16.753 1.00 42.50 797 TRP A O 1
ATOM 12312 N N . VAL B 1 776 ? -70.340 33.410 -15.499 1.00 40.80 798 VAL A N 1
ATOM 12313 C CA . VAL B 1 776 ? -70.712 32.054 -15.023 1.00 38.16 798 VAL A CA 1
ATOM 12314 C C . VAL B 1 776 ? -72.059 32.097 -14.302 1.00 43.08 798 VAL A C 1
ATOM 12315 O O . VAL B 1 776 ? -72.867 31.159 -14.403 1.00 41.47 798 VAL A O 1
ATOM 12319 N N . GLN B 1 777 ? -72.279 33.147 -13.502 1.00 40.33 799 GLN A N 1
ATOM 12320 C CA . GLN B 1 777 ? -73.485 33.222 -12.663 1.00 41.34 799 GLN A CA 1
ATOM 12321 C C . GLN B 1 777 ? -74.713 33.407 -13.556 1.00 37.48 799 GLN A C 1
ATOM 12322 O O . GLN B 1 777 ? -75.760 32.902 -13.232 1.00 41.85 799 GLN A O 1
ATOM 12328 N N . HIS B 1 778 ? -74.539 34.114 -14.676 1.00 41.16 800 HIS A N 1
ATOM 12329 C CA . HIS B 1 778 ? -75.670 34.612 -15.505 1.00 45.77 800 HIS A CA 1
ATOM 12330 C C . HIS B 1 778 ? -75.828 33.869 -16.855 1.00 48.96 800 HIS A C 1
ATOM 12331 O O . HIS B 1 778 ? -76.811 34.094 -17.564 1.00 45.08 800 HIS A O 1
ATOM 12338 N N . THR B 1 779 ? -74.909 32.966 -17.224 1.00 44.78 801 THR A N 1
ATOM 12339 C CA . THR B 1 779 ? -75.009 32.237 -18.546 1.00 43.63 801 THR A CA 1
ATOM 12340 C C . THR B 1 779 ? -76.051 31.100 -18.522 1.00 40.57 801 THR A C 1
ATOM 12341 O O . THR B 1 779 ? -76.234 30.372 -17.496 1.00 38.73 801 THR A O 1
ATOM 12345 N N . GLU B 1 780 ? -76.652 30.875 -19.708 1.00 39.40 802 GLU A N 1
ATOM 12346 C CA . GLU B 1 780 ? -77.471 29.681 -20.028 1.00 46.40 802 GLU A CA 1
ATOM 12347 C C . GLU B 1 780 ? -76.633 28.504 -20.575 1.00 49.59 802 GLU A C 1
ATOM 12348 O O . GLU B 1 780 ? -77.143 27.378 -20.668 1.00 45.36 802 GLU A O 1
ATOM 12354 N N . VAL B 1 781 ? -75.379 28.753 -20.992 1.00 45.07 803 VAL A N 1
ATOM 12355 C CA . VAL B 1 781 ? -74.449 27.652 -21.392 1.00 40.66 803 VAL A CA 1
ATOM 12356 C C . VAL B 1 781 ? -74.376 26.631 -20.262 1.00 41.15 803 VAL A C 1
ATOM 12357 O O . VAL B 1 781 ? -74.156 26.989 -19.104 1.00 43.84 803 VAL A O 1
ATOM 12361 N N . THR B 1 782 ? -74.466 25.347 -20.608 1.00 42.31 804 THR A N 1
ATOM 12362 C CA . THR B 1 782 ? -74.353 24.283 -19.635 1.00 43.49 804 THR A CA 1
ATOM 12363 C C . THR B 1 782 ? -72.912 24.152 -19.105 1.00 44.51 804 THR A C 1
ATOM 12364 O O . THR B 1 782 ? -71.986 23.951 -19.870 1.00 43.23 804 THR A O 1
ATOM 12368 N N . ILE B 1 783 ? -72.747 24.219 -17.785 1.00 39.63 805 ILE A N 1
ATOM 12369 C CA . ILE B 1 783 ? -71.476 24.059 -17.118 1.00 40.61 805 ILE A CA 1
ATOM 12370 C C . ILE B 1 783 ? -71.717 23.109 -15.964 1.00 43.37 805 ILE A C 1
ATOM 12371 O O . ILE B 1 783 ? -72.286 23.517 -14.959 1.00 44.00 805 ILE A O 1
ATOM 12376 N N . PRO B 1 784 ? -71.299 21.834 -16.036 1.00 47.60 806 PRO A N 1
ATOM 12377 C CA . PRO B 1 784 ? -71.505 20.915 -14.911 1.00 41.62 806 PRO A CA 1
ATOM 12378 C C . PRO B 1 784 ? -70.652 21.164 -13.662 1.00 44.73 806 PRO A C 1
ATOM 12379 O O . PRO B 1 784 ? -69.608 21.839 -13.723 1.00 40.63 806 PRO A O 1
ATOM 12383 N N . TYR B 1 785 ? -71.147 20.625 -12.529 1.00 45.26 807 TYR A N 1
ATOM 12384 C CA . TYR B 1 785 ? -70.492 20.537 -11.229 1.00 46.79 807 TYR A CA 1
ATOM 12385 C C . TYR B 1 785 ? -70.335 21.912 -10.555 1.00 43.48 807 TYR A C 1
ATOM 12386 O O . TYR B 1 785 ? -69.487 22.068 -9.639 1.00 45.90 807 TYR A O 1
ATOM 12395 N N . LEU B 1 786 ? -71.141 22.882 -10.979 1.00 39.25 808 LEU A N 1
ATOM 12396 C CA . LEU B 1 786 ? -71.144 24.240 -10.355 1.00 52.02 808 LEU A CA 1
ATOM 12397 C C . LEU B 1 786 ? -71.366 24.175 -8.840 1.00 51.08 808 LEU A C 1
ATOM 12398 O O . LEU B 1 786 ? -70.802 24.973 -8.107 1.00 55.69 808 LEU A O 1
ATOM 12403 N N . ALA B 1 787 ? -72.172 23.215 -8.385 1.00 46.02 809 ALA A N 1
ATOM 12404 C CA . ALA B 1 787 ? -72.605 23.096 -6.991 1.00 51.04 809 ALA A CA 1
ATOM 12405 C C . ALA B 1 787 ? -71.468 22.533 -6.143 1.00 54.60 809 ALA A C 1
ATOM 12406 O O . ALA B 1 787 ? -71.429 22.708 -4.944 1.00 58.00 809 ALA A O 1
ATOM 12408 N N . THR B 1 788 ? -70.520 21.898 -6.812 1.00 55.38 810 THR A N 1
ATOM 12409 C CA . THR B 1 788 ? -69.682 20.905 -6.235 1.00 58.70 810 THR A CA 1
ATOM 12410 C C . THR B 1 788 ? -68.199 21.267 -6.399 1.00 51.34 810 THR A C 1
ATOM 12411 O O . THR B 1 788 ? -67.405 20.999 -5.479 1.00 50.56 810 THR A O 1
ATOM 12415 N N . ASP B 1 789 ? -67.786 21.731 -7.596 1.00 53.44 811 ASP A N 1
ATOM 12416 C CA . ASP B 1 789 ? -66.336 21.707 -7.936 1.00 47.10 811 ASP A CA 1
ATOM 12417 C C . ASP B 1 789 ? -65.958 22.833 -8.911 1.00 48.01 811 ASP A C 1
ATOM 12418 O O . ASP B 1 789 ? -64.985 22.707 -9.662 1.00 41.43 811 ASP A O 1
ATOM 12423 N N . VAL B 1 790 ? -66.695 23.941 -8.888 1.00 43.43 812 VAL A N 1
ATOM 12424 C CA . VAL B 1 790 ? -66.267 25.194 -9.515 1.00 46.92 812 VAL A CA 1
ATOM 12425 C C . VAL B 1 790 ? -66.081 26.198 -8.374 1.00 47.58 812 VAL A C 1
ATOM 12426 O O . VAL B 1 790 ? -66.992 26.938 -8.013 1.00 40.73 812 VAL A O 1
ATOM 12430 N N . THR B 1 791 ? -64.879 26.175 -7.796 1.00 46.86 813 THR A N 1
ATOM 12431 C CA . THR B 1 791 ? -64.621 26.714 -6.464 1.00 48.54 813 THR A CA 1
ATOM 12432 C C . THR B 1 791 ? -63.527 27.787 -6.561 1.00 44.07 813 THR A C 1
ATOM 12433 O O . THR B 1 791 ? -62.692 27.725 -7.448 1.00 43.75 813 THR A O 1
ATOM 12437 N N . CYS B 1 792 ? -63.568 28.794 -5.687 1.00 45.80 814 CYS A N 1
ATOM 12438 C CA . CYS B 1 792 ? -62.433 29.719 -5.479 1.00 43.94 814 CYS A CA 1
ATOM 12439 C C . CYS B 1 792 ? -61.408 29.002 -4.615 1.00 43.32 814 CYS A C 1
ATOM 12440 O O . CYS B 1 792 ? -61.790 28.288 -3.701 1.00 49.41 814 CYS A O 1
ATOM 12443 N N . VAL B 1 793 ? -60.126 29.172 -4.920 1.00 44.83 815 VAL A N 1
ATOM 12444 C CA . VAL B 1 793 ? -59.037 28.658 -4.080 1.00 46.24 815 VAL A CA 1
ATOM 12445 C C . VAL B 1 793 ? -58.486 29.796 -3.204 1.00 50.17 815 VAL A C 1
ATOM 12446 O O . VAL B 1 793 ? -57.790 29.569 -2.246 1.00 57.47 815 VAL A O 1
ATOM 12450 N N . GLY B 1 794 ? -58.874 31.032 -3.523 1.00 57.46 816 GLY A N 1
ATOM 12451 C CA . GLY B 1 794 ? -58.510 32.215 -2.782 1.00 56.79 816 GLY A CA 1
ATOM 12452 C C . GLY B 1 794 ? -59.167 33.430 -3.425 1.00 61.23 816 GLY A C 1
ATOM 12453 O O . GLY B 1 794 ? -59.950 33.256 -4.370 1.00 54.76 816 GLY A O 1
ATOM 12454 N N . PRO B 1 795 ? -58.860 34.642 -2.924 1.00 67.65 817 PRO A N 1
ATOM 12455 C CA . PRO B 1 795 ? -58.052 34.870 -1.731 1.00 71.52 817 PRO A CA 1
ATOM 12456 C C . PRO B 1 795 ? -58.787 34.463 -0.437 1.00 65.72 817 PRO A C 1
ATOM 12457 O O . PRO B 1 795 ? -59.917 33.991 -0.490 1.00 69.39 817 PRO A O 1
ATOM 12461 N N . GLY B 1 796 ? -58.124 34.630 0.711 1.00 65.15 818 GLY A N 1
ATOM 12462 C CA . GLY B 1 796 ? -58.518 34.023 1.992 1.00 61.85 818 GLY A CA 1
ATOM 12463 C C . GLY B 1 796 ? -60.000 34.138 2.305 1.00 56.70 818 GLY A C 1
ATOM 12464 O O . GLY B 1 796 ? -60.634 33.153 2.707 1.00 59.46 818 GLY A O 1
ATOM 12465 N N . ALA B 1 797 ? -60.562 35.343 2.163 1.00 63.28 819 ALA A N 1
ATOM 12466 C CA . ALA B 1 797 ? -61.992 35.551 2.433 1.00 70.26 819 ALA A CA 1
ATOM 12467 C C . ALA B 1 797 ? -62.819 34.446 1.741 1.00 76.56 819 ALA A C 1
ATOM 12468 O O . ALA B 1 797 ? -63.638 33.787 2.390 1.00 81.54 819 ALA A O 1
ATOM 12470 N N . HIS B 1 798 ? -62.528 34.187 0.454 1.00 69.98 820 HIS A N 1
ATOM 12471 C CA . HIS B 1 798 ? -63.398 33.426 -0.469 1.00 59.02 820 HIS A CA 1
ATOM 12472 C C . HIS B 1 798 ? -62.917 31.974 -0.677 1.00 56.23 820 HIS A C 1
ATOM 12473 O O . HIS B 1 798 ? -63.548 31.215 -1.386 1.00 56.65 820 HIS A O 1
ATOM 12480 N N . LYS B 1 799 ? -61.853 31.547 0.009 1.00 62.83 821 LYS A N 1
ATOM 12481 C CA . LYS B 1 799 ? -61.315 30.220 -0.192 1.00 54.70 821 LYS A CA 1
ATOM 12482 C C . LYS B 1 799 ? -62.412 29.161 -0.000 1.00 60.20 821 LYS A C 1
ATOM 12483 O O . LYS B 1 799 ? -63.164 29.192 0.954 1.00 59.12 821 LYS A O 1
ATOM 12489 N N . GLY B 1 800 ? -62.481 28.218 -0.945 1.00 54.19 822 GLY A N 1
ATOM 12490 C CA . GLY B 1 800 ? -63.431 27.113 -0.963 1.00 46.92 822 GLY A CA 1
ATOM 12491 C C . GLY B 1 800 ? -64.858 27.541 -1.271 1.00 46.72 822 GLY A C 1
ATOM 12492 O O . GLY B 1 800 ? -65.737 26.736 -1.299 1.00 48.43 822 GLY A O 1
ATOM 12493 N N . GLN B 1 801 ? -65.108 28.821 -1.516 1.00 50.07 823 GLN A N 1
ATOM 12494 C CA . GLN B 1 801 ? -66.454 29.246 -1.867 1.00 50.95 823 GLN A CA 1
ATOM 12495 C C . GLN B 1 801 ? -66.743 28.897 -3.338 1.00 53.69 823 GLN A C 1
ATOM 12496 O O . GLN B 1 801 ? -65.907 29.095 -4.236 1.00 43.31 823 GLN A O 1
ATOM 12502 N N . SER B 1 802 ? -67.953 28.398 -3.579 1.00 46.91 824 SER A N 1
ATOM 12503 C CA . SER B 1 802 ? -68.496 28.215 -4.920 1.00 47.68 824 SER A CA 1
ATOM 12504 C C . SER B 1 802 ? -68.520 29.558 -5.666 1.00 46.97 824 SER A C 1
ATOM 12505 O O . SER B 1 802 ? -69.018 30.572 -5.120 1.00 43.67 824 SER A O 1
ATOM 12508 N N . VAL B 1 803 ? -68.035 29.595 -6.924 1.00 38.95 825 VAL A N 1
ATOM 12509 C CA . VAL B 1 803 ? -68.110 30.869 -7.640 1.00 42.12 825 VAL A CA 1
ATOM 12510 C C . VAL B 1 803 ? -69.581 31.263 -7.875 1.00 39.96 825 VAL A C 1
ATOM 12511 O O . VAL B 1 803 ? -69.884 32.451 -7.940 1.00 39.33 825 VAL A O 1
ATOM 12515 N N . ILE B 1 804 ? -70.501 30.295 -7.952 1.00 39.45 826 ILE A N 1
ATOM 12516 C CA . ILE B 1 804 ? -71.897 30.614 -8.269 1.00 42.17 826 ILE A CA 1
ATOM 12517 C C . ILE B 1 804 ? -72.558 31.472 -7.152 1.00 43.05 826 ILE A C 1
ATOM 12518 O O . ILE B 1 804 ? -73.487 32.277 -7.442 1.00 44.68 826 ILE A O 1
ATOM 12523 N N . SER B 1 805 ? -72.061 31.370 -5.917 1.00 44.76 827 SER A N 1
ATOM 12524 C CA . SER B 1 805 ? -72.586 32.070 -4.727 1.00 49.67 827 SER A CA 1
ATOM 12525 C C . SER B 1 805 ? -71.806 33.358 -4.424 1.00 51.69 827 SER A C 1
ATOM 12526 O O . SER B 1 805 ? -72.144 34.075 -3.509 1.00 49.21 827 SER A O 1
ATOM 12529 N N . LEU B 1 806 ? -70.757 33.644 -5.191 1.00 50.19 828 LEU A N 1
ATOM 12530 C CA . LEU B 1 806 ? -69.806 34.666 -4.839 1.00 49.44 828 LEU A CA 1
ATOM 12531 C C . LEU B 1 806 ? -70.471 36.036 -4.974 1.00 49.40 828 LEU A C 1
ATOM 12532 O O . LEU B 1 806 ? -71.135 36.304 -5.960 1.00 43.51 828 LEU A O 1
ATOM 12537 N N . ASP B 1 807 ? -70.315 36.905 -3.970 1.00 50.56 829 ASP A N 1
ATOM 12538 C CA . ASP B 1 807 ? -70.791 38.297 -4.068 1.00 45.23 829 ASP A CA 1
ATOM 12539 C C . ASP B 1 807 ? -69.550 39.185 -4.017 1.00 50.79 829 ASP A C 1
ATOM 12540 O O . ASP B 1 807 ? -68.864 39.193 -3.006 1.00 46.96 829 ASP A O 1
ATOM 12545 N N . LEU B 1 808 ? -69.282 39.898 -5.117 1.00 42.83 830 LEU A N 1
ATOM 12546 C CA . LEU B 1 808 ? -68.111 40.728 -5.280 1.00 40.87 830 LEU A CA 1
ATOM 12547 C C . LEU B 1 808 ? -68.531 42.207 -5.301 1.00 37.25 830 LEU A C 1
ATOM 12548 O O . LEU B 1 808 ? -67.897 43.030 -5.938 1.00 37.54 830 LEU A O 1
ATOM 12553 N N . TYR B 1 809 ? -69.587 42.552 -4.548 1.00 38.76 831 TYR A N 1
ATOM 12554 C CA . TYR B 1 809 ? -70.056 43.942 -4.435 1.00 41.09 831 TYR A CA 1
ATOM 12555 C C . TYR B 1 809 ? -68.922 44.867 -4.004 1.00 38.53 831 TYR A C 1
ATOM 12556 O O . TYR B 1 809 ? -68.903 46.015 -4.417 1.00 39.34 831 TYR A O 1
ATOM 12565 N N . THR B 1 810 ? -67.953 44.383 -3.215 1.00 39.52 832 THR A N 1
ATOM 12566 C CA . THR B 1 810 ? -66.890 45.319 -2.734 1.00 42.91 832 THR A CA 1
ATOM 12567 C C . THR B 1 810 ? -66.074 45.852 -3.916 1.00 43.09 832 THR A C 1
ATOM 12568 O O . THR B 1 810 ? -65.550 46.939 -3.831 1.00 47.51 832 THR A O 1
ATOM 12572 N N . CYS B 1 811 ? -66.011 45.098 -5.024 1.00 43.09 833 CYS A N 1
ATOM 12573 C CA . CYS B 1 811 ? -65.321 45.507 -6.275 1.00 41.53 833 CYS A CA 1
ATOM 12574 C C . CYS B 1 811 ? -66.037 46.662 -6.979 1.00 42.32 833 CYS A C 1
ATOM 12575 O O . CYS B 1 811 ? -65.455 47.263 -7.852 1.00 47.96 833 CYS A O 1
ATOM 12578 N N . GLU B 1 812 ? -67.284 46.959 -6.599 1.00 46.98 834 GLU A N 1
ATOM 12579 C CA . GLU B 1 812 ? -68.099 48.014 -7.227 1.00 53.21 834 GLU A CA 1
ATOM 12580 C C . GLU B 1 812 ? -68.423 49.201 -6.293 1.00 55.36 834 GLU A C 1
ATOM 12581 O O . GLU B 1 812 ? -69.336 49.937 -6.599 1.00 55.88 834 GLU A O 1
ATOM 12587 N N . LEU B 1 813 ? -67.695 49.423 -5.191 1.00 53.67 835 LEU A N 1
ATOM 12588 C CA . LEU B 1 813 ? -68.093 50.459 -4.211 1.00 53.21 835 LEU A CA 1
ATOM 12589 C C . LEU B 1 813 ? -67.935 51.865 -4.810 1.00 53.36 835 LEU A C 1
ATOM 12590 O O . LEU B 1 813 ? -67.173 52.068 -5.771 1.00 69.10 835 LEU A O 1
#